Protein 9NLG (pdb70)

Radius of gyration: 33.98 Å; Cα contacts (8 Å, |Δi|>4): 3173; chains: 4; bounding box: 77×102×85 Å

Secondary structure (DSSP, 8-state):
----HHHHHHHHHHTTTB-TTT--BSSEETTTTEE----EEEESS-SSTTSTT--TT--HHHHTT-GGGEEEE-HHHHHHHHH-TTTS-HHHHHHHHHHHHHHHHHHHHSPP--B-EEEEEE---SSS-----HHHHHHHHHHTT-B-SSS-EEEEPPPPBTTBS-HHHHHHHHHIIIIIHHHHHHTTHHHH-SS--EEEEEES-HHHHHHHHHHHTT-TTEEE---BTTTBTS-S-TTPPPPP-EEEPPPSSSSPEEEEEESSS---HHHHHHHSTT-EEEEEE-SS--TT---SHHHHHHHHHHHHHHHHHHHHH-SSPEEEEEE--HHHHHHHHHHTTTT--S-EEEEEE-GGGTT-EEEEEEE--/-------HHHHHHHHHHHTTB-TTT--BTTHHHHTTS---HHHH-EEEESS-------GGGEEEE-HHHHHTS-B-TTS-BSS--HHHHHHHHHHHHHHHTGGGGGEEEEEEEE-HHHHHHS---HHHHHHHHHHTT-EE-SPPEEEEPPPP-TT-S-HHHHHHHHHHHHHHTHHHHH--BTTTTBPPEEEEEEES-HHHHHHHHHHH-SSSSEEE---BTTTBTS-S-TTPPPPP-EEEPPPSSSSPEEEEEESSS---HHHHHHHSTT-EEEEEE-SS--TT---SHHHHHHHHHHHHHHHHHHHHH-SSPEEEEEE--HHHHHHHHHHTTSS----EEEEEEEGGGTTEEEEEEEE--/----HHHHHHHHHHTTTB-TTT--BSSB-TTT--B----EEEESS-SSTTSTT--TT--HHHHTT-GGGEEEE-HHHHHHHHH-TTTS-HHHHHHHHHHHHHHHHHHHTSPP--BEEEEEEE---SSS-----HHHHHHHHHHTT-B-SSS-EEEEPPPPBTTBS-HHHHHHHHHIIIIIHHHHHHTTHHHH-SS-EEEEEEES-HHHHHHHHHHHTT-SSEEE---BTTTBTS-S-TTPPPPP-EEEPPPSSSSPEEEEEESSSPPPHHHHHHHSTT-EEEEEE-SS--TT---SHHHHHHHHHHHHHHHHHHHTT-SS-EEEEEE--HHHHHHHHHTTTTT----EEEEEE-GGGTT-EEEEEEE--/------HHHHHHHHHHHTTB-TTT--BTTHHHHTTS---HHHH-EEEESS----GGGEEEE-HHHHHTS-B-TTS-BSS--HHHHHHHHHHHHHHHTGGGGGEEEEEEEE-HHHHHH----HHHHHHHHHHTT-EE-SPPEEEEPPPP-TT-S-HHHHHHHHHHHHHHHHHHHT--BTTTTBPPEEEEEEES-HHHHHHHHHHH-SSSSEEE---BTTTBTS-S-TTPPPPP-EEEPPPSSSSPEEEEEESSS---HHHHHHHSTT-EEEEEE-SS--TT---SHHHHHHHHHHHHHHHHHHHHH-SSPEEEEEE--HHHHHHHHHHTTSS----EEEEEEETTTTTEEEEEEEE--

Organism: Pseudomonas syringae pv. actinidiae (NCBI:txid103796)

Nearest PDB structures (foldseek):
  8fmg-assembly3_L  TM=9.880E-01  e=1.841E-75  Pseudomonas syringae
  8fmh-assembly1_D  TM=9.845E-01  e=5.569E-73  Pseudomonas syringae
  8fmg-assembly1_B  TM=9.820E-01  e=1.227E-72  Pseudomonas syringae
  8fmf-assembly1_D  TM=9.871E-01  e=4.396E-72  Pseudomonas syringae
  8fmh-assembly1_B  TM=9.862E-01  e=1.162E-71  Pseudomonas syringae

InterPro domains:
  IPR003615 HNH nuclease [PF13391] (41-105)
  IPR003615 HNH nuclease [cd00085] (30-103)
  IPR040836 SMODS-associated and fused to various effectors [NF033611] (159-389)
  IPR040836 SMODS-associated and fused to various effectors [PF18145] (204-389)

Foldseek 3Di:
DAADPVLVVVQCVLLVQAALPPGHRQQFDPVVTDGDRQWDWAFQEDLALPFQLRDPVDNSVVCNSPSLGIHTHHPVVRVVCRVCSVVCDSVNVSVSRVVSSVLSVLLVPADADEEAAEEEEEEQADPDDDDADLVLLQSQCSNNNYHYPDSHYHHYFDYADPVHCDPVRLVSLCCCQVPVVVVRVVVCCVPQHDQGEYEYEYHYDLVSLLQNLLSCLPRPRYHYFYQAPVPGRHQQAAPDDAFDKDKDFWDDDDFAEEEEEAAQHDDDVVLVCVAGPPYGYMYIYGPDRHSHRRRDVVNLVVLLVVVLVVLVVVVVVDLAEYEYHYPDGSSNSSSNSSCQNPVHQGKYFYWAQGPVPVRHTYTDDIDGD/DAAADDDPVLLVVQCVLLVQAALPPRHRQQVQVVVVHDRPSVQQWGKEFQAADDPDVPSLRIGIHGPVVLVVFDADRNSHGPHHRRVSSNVSSVVSVCVVQCLLLQEEAEEEEEAPVCCVVPNDDVVLLQVQSVVVSRHYDDDHHYYYQDDDDPVALDPVSLVVSLVVLLVVCVQQVPVFDGDPRHRHEYEYEYYYFLVSLLSLLLNPADPGRYHYFAQAPVPGRHAQAPPDDAFDKDKDAFDDDDAAEEEEEAAQHDDDVVLVCVAGPPYGYMYIYGPDRHQRRRRDCVNLVVLLVVVVVVVVVVVVVDLDEYEYHYDDGSSNSSNNSNSQNDPDHRKYFYWFFDVVPVRHTDGRDITGD/DAADPVLVVVQCVLLVQAALPPGHHQQFDVVVTDGDRQKDWAFQEDCDLPFQLRDPPDPCVVCNSPSLGIHIHHPVVRVVCRVCSVVVDSVNVSVSRVVSSVLSVLLVPADADEEAAEEEEEEQADPDDDDADLVLLQSQCSNNNYHYPDSHYHFYQDYADPVHCDPVSLVSLCCSQPPVVVVRVVVCCVVQHPQGAYEYEYHYFLVSLLQNLLSCLPGDNHHYFYQAPVPGRHQQAAPDDAFDWDKDFWDDDDFAEEEEEAAQHRDDPVLVCVAGPPYRYMYIYGPDRHSHRRRDVVNLVVLLVVCLVVLVVVVVVDLDEYEYHYPHGSSNSSSNSSCQNPVHQHKYFYWAQGPVPVRHTYTDDIDGD/DAADDDPVLLVVQCVLLVQAALPPGHRLCVQVVVVHDRPSVQQWGWEFQAPPDPSLRIGIHGPVVLVPFDADPNSHGPDHRRVSSVVSSVVVVCVVQCLLLQEEAEEEEEAPVCCVVPNDDPVVLQVQSVVVSHHYDDDHHYYYQDADDPVGCDPVSLVVRLVVLLVVVVVQQCPFDGDPRHGHEYEYEYYYFLQSLLSLLLNPADPGRYHYFYQAPPPGRHAQAAPDDAFDKDKDFFDDDDFAEEEEEQAQHDDDVVLVCVQGPPYRYMYIYGPDRHQHRRRDRVNLVVLLVVVVVVVVVVVVVDLDEYEYHYPDGSSNSSNNSNSQNDPAFRKYFYWAFDVVVVRHIDTHDITGD

Solvent-accessible surface area: 56129 Å² total; per-residue (Å²): 159,133,23,66,94,53,1,92,42,0,0,34,5,17,0,5,0,17,0,6,7,44,4,50,29,0,32,53,1,48,19,0,13,73,90,11,80,15,12,65,31,2,40,4,15,18,53,54,80,193,22,43,24,28,94,93,115,19,78,12,74,63,57,23,56,51,16,52,13,4,0,0,0,12,7,9,20,34,34,42,1,60,105,1,32,127,2,6,44,37,120,20,1,40,42,26,0,86,41,1,33,70,87,4,107,88,7,4,60,25,111,61,46,26,62,0,1,1,0,2,1,10,0,89,19,30,108,14,33,14,12,0,12,9,14,31,0,9,65,10,1,12,80,55,0,12,9,17,108,20,22,1,3,49,10,56,3,32,53,28,15,68,109,5,41,32,119,24,3,20,52,18,1,73,19,19,2,99,70,53,0,59,62,19,13,138,90,1,32,82,70,27,31,155,74,16,7,0,0,0,0,2,22,7,0,35,0,0,1,0,8,0,0,33,37,0,19,106,60,104,102,52,46,3,1,10,30,11,61,39,44,30,2,139,19,15,58,112,89,20,138,38,42,71,32,85,31,76,86,18,78,151,53,146,18,44,4,0,0,3,0,0,0,9,20,60,4,13,85,64,28,0,48,103,30,21,103,56,16,30,29,0,32,0,15,8,89,88,17,8,47,17,17,3,48,2,39,99,1,0,64,29,0,77,79,17,0,49,102,68,0,49,62,0,37,90,93,15,124,90,45,0,19,0,0,8,25,9,17,28,2,0,0,0,4,0,0,14,6,2,28,90,114,6,96,29,35,0,20,0,15,11,20,24,64,107,55,122,12,108,10,41,98,30,4,115,3,24,115,108,13,84,47,135,11,88,74,128,5,58,93,58,0,5,12,43,0,5,0,11,0,10,56,72,8,58,56,2,2,105,20,27,110,78,71,112,89,14,104,27,60,126,13,16,24,15,0,12,0,42,59,99,43,154,143,125,94,21,60,67,7,0,0,0,16,65,36,15,18,106,161,34,87,25,35,88,76,0,52,2,92,104,85,33,24,37,47,0,90,3,2,16,34,8,3,115,9,10,0,16,31,20,28,18,6,44,0,4,2,0,0,1,0,15,99,103,53,53,112,111,46,71,1,58,35,72,42,0,4,25,4,0,4,22,58,19,5,31,3,54,46,137,9,11,69,40,33,17,64,83,65,41,156,209,28,75,51,120,85,21,12,86,81,8,20,21,61,4,22,22,50,3,12,50,5,78,34,17,52,5,28,30,31,3,20,21,5,2,0,0,0,0,2,25,7,40,28,0,1,0,0,9,0,0,15,1,3,0,8,6,8,48,19,35,1,1,10,50,14,175,139,67,86,3,95,28,26,55,121,92,20,129,32,41,72,26,85,28,83,89,14,83,144,50,151,25,42,4,0,0,2,0,0,0,12,36,102,6,64,95,175,39,0,50,79,32,22,104,55,17,27,34,0,36,1,16,8,81,145,47,42,138,43,16,4,49,4,36,103,1,1,18,25,0,4,36,19,1,8,24,62,4,7,67,1,20,28,95,15,89,82,42,0,17,0,0,10,23,11,17,26,2,0,0,0,2,0,0,0,3,20,10,25,20,48,19,19,18,1,20,0,12,28,84,54,165,164,67,139,68,109,14,64,92,26,7,95,8,34,62,146,138,26,66,78,56,1,82,30,0,0,28,3,16,0,4,0,13,0,6,7,46,4,49,23,0,45,54,1,51,18,0,11,80,96,14,80,12,13,66,29,1,40,4,15,18,53,56,77,200,23,44,24,26,105,97,119,22,83,10,135,66,66,23,61,47,20,51,15,5,0,0,0,12,9,8,18,35,33,41,2,62,108,3,33,129,3,6,43,38,120,20,1,40,42,26,0,87,45,1,29,76,83,3,94,90,11,2,55,24,110,58,42,30,60,0,2,2,0,2,1,11,1,93,10,30,92,13,91,14,17,0,12,9,12,26,1,11,45,10,1,10,78,50,0,11,5,11,93,36,33,2,2,47,1,54,1,32,40,29,14,69,110,8,44,33,122,23,4,22,43,20,1,73,19,12,2,107,74,68,0,82,71,30,18,98,62,1,34,77,59,26,32,149,62,18,7,0,0,0,0,2,23,7,0,35,0,0,1,0,10,0,0,34,45,2,14,93,65,63,114,48,42,5,0,9,30,11,61,37,44,30,3,140,20,14,63,108,99,18,144,33,40,74,25,87,37,81,87,22,74,156,47,153,21,45,5,0,0,3,0,0,0,9,20,59,4,14,84,74,31,0,50,84,26,23,105,56,15,26,25,0,30,0,16,9,91,90,21,10,44,15,17,4,48,1,38,101,1,1,94,22,0,56,87,14,0,47,94,63,0,55,83,0,37,90,96,22,128,80,49,0,19,0,0,9,25,10,17,28,2,0,0,0,7,0,0,2,0,2,38,64,98,7,117,26,34,0,21,0,13,9,22,26,106,87,52,118,13,108,9,42,95,33,7,119,6,19,126,46,186,44,126,34,99,93,83,26,34,69,57,0,3,9,42,0,4,0,6,0,14,62,67,7,67,46,2,2,99,20,30,109,77,71,111,90,13,102,25,49,125,14,7,23,10,0,6,0,44,59,96,104,81,37,46,68,4,0,0,0,19,62,31,21,12,100,153,31,104,65,43,92,97,0,47,2,96,106,91,20,31,42,78,1,89,3,2,16,36,6,2,114,10,10,0,21,33,16,30,19,7,47,1,2,4,0,0,1,0,13,140,113,54,53,114,91,65,82,2,56,38,71,50,0,6,25,4,0,4,25,55,22,6,36,4,52,47,142,16,14,68,38,45,34,69,91,63,47,149,159,26,68,40,120,62,21,12,85,82,12,28,54,70,8,52,25,72,9,30,22,35,31,52,29,65,7,26,31,30,3,22,25,6,2,10,0,0,0,2,26,6,38,31,0,0,0,0,11,0,0,16,3,9,0,9,6,23,52,21,36,2,1,10,55,13,174,132,65,90,4,98,29,26,55,124,92,21,124,28,41,75,31,92,42,64,87,20,80,145,46,155,23,44,4,0,0,0,0,0,0,12,40,104,6,69,61,178,35,0,46,71,31,22,104,56,16,29,17,0,30,1,14,8,81,143,44,41,127,42,16,4,50,5,33,108,1,1,19,22,0,6,35,19,1,8,26,58,3,7,82,1,20,26,88,14,94,85,39,0,18,0,0,11,24,10,17,25,2,0,0,0,1,0,0,0,3,19,12,30,25,50,40,18,30,1,22,0,15,33,57,60,164,168,67,155,59,110,15,70,97,28,7,102,6,33,76

B-factor: mean 25.58, std 12.25, range [8.74, 202.51]

Sequence (1456 aa):
FNTNDETKRIVWTQTAGHCELCGTDLTFDYRAGKPMKWGEVAAILPASPKGPRGRADHDAEAHTNDTANLMLLCPGCHDDKIDRDADGYPENDLSGLHQAYLERIRLAATTPDGGRAIPLIVQSQHFQTINDIPVRDLLTAMSAEGLTAFDQGIKIAFAAPGPRGRDTTYWQNVKDSVQYELEQQLKRRGGTYGDSPALAVVGLADIPALMMLGQSIGDRSKRLIFSFHREHLLRWPDQSAEPPSFLFTPPPNGDGPLALVLSISAQVPVRDVTDALPGARIAELSIPEPSYAMVQNRRVIHAFRDALQIRLSQLEALTPDPIHVFAAIPAALAIEFGALLTTQHQHTYLIFDRDKENQDRFTQTLQLGPSGRFNTNDETKRIVWTQTAGHCELCGTDLTFDYRAGKPMKWGEVAAILPASPKGPRNDTANLMLLCPGCHDKIDRDADGYPENDLSGLHQAYLERIRLAATTPDGGRAIPLIVQSQHFQTINDIPVVRDLLTAMSAEGLTAFDQGIKIAFAAPGPRGRDTTYWQNVKDSSVQYELEQQLKRRGGTYGDSPALAVVGLADIPALMMLGQSIGDRSKRLLIFSFHREHLLRWPDQSAEPPSFLFTPPPNGDGPLALVLSISAQVPVRDVTDALPGARIAELSIPEPSYAMVQNRRVIHAFRDALQIRLSQLEALTPDPIHVFAAIPAALAIEFGALLTTQHQHTYLIFDRDKENQDRFTQTLQLGPFNTNDETKRIVWTQTAGHCELCGTDLTFDYRAGKPMKWGEVAAILPASPKGPRGRADHDAEAHTNDTANLMLLCPGCHDDKIDRDADGYPENDLSGLHQAYLERIRLAATTPDGGRAIPLIVQSQHFQTINDIPVRDLLTAMSAEGLTAFDQGIKIAFAAPGPRGRDTTYWQNVKDSVQYELEQQLKRRGGTYGDSPALAVVGLADIPALMMLGQSIGDRSKRLIFSFHREHLLRWPDQSSAEPPSFLFTPPPNGDGPLALVLSISAQVPVRDVTDALPGARIAELSIPEPSYAMVQNRRVIHAFRDALQIRLSQLEALTPDPIHVFAAIPAALAIEFGALLTTQHQHTYLIFDRDKENQDRFTQTLQLGPGRFNTNDETKRIVWTQTAGHCELCGTDLTFDYRAGKPMKWGEVAAILPASPKNDTANLMLLCPGCHDKIDRDADGYPENDLSGLHQAYLERIRLAATTPDGGRAIPLIVQSQHFQTINDIPVRDLLTAMSAEGLTAFDQGIKIAFAAPGPRGRDTTYWQNVKDSVQYELEQQLKRRGGTYGDSPALAVVGLADIPALMMLGQSIGDRSKRLLIFSFHREHLLRWPDQSAEPPSFLFTPPPNGDGPLALVLSISAQVPVRDVTDALPGARIAELSIPEPSYAMVQNRRVIHAFRDALQIRLSQLEALTPDPIHVFAAIPAALLAIEFGALLTTQHQHTYLIFDRDKENQDRFTQTLQLGP

Structure (mmCIF, N/CA/C/O backbone):
data_9NLG
#
_entry.id   9NLG
#
_cell.length_a   70.564
_cell.length_b   77.833
_cell.length_c   80.989
_cell.angle_alpha   63.400
_cell.angle_beta   80.840
_cell.angle_gamma   79.170
#
_symmetry.space_group_name_H-M   'P 1'
#
loop_
_entity.id
_entity.type
_entity.pdbx_description
1 polymer 'HNH endonuclease'
2 non-polymer 'ZINC ION'
3 non-polymer "3'2'-cGAMP"
4 non-polymer GLYCEROL
5 water water
#
loop_
_atom_site.group_PDB
_atom_site.id
_atom_site.type_symbol
_atom_site.label_atom_id
_atom_site.label_alt_id
_atom_site.label_comp_id
_atom_site.label_asym_id
_atom_site.label_entity_id
_atom_site.label_seq_id
_atom_site.pdbx_PDB_ins_code
_atom_site.Cartn_x
_atom_site.Cartn_y
_atom_site.Cartn_z
_atom_site.occupancy
_atom_site.B_iso_or_equiv
_atom_site.auth_seq_id
_atom_site.auth_comp_id
_atom_site.auth_asym_id
_atom_site.auth_atom_id
_atom_site.pdbx_PDB_model_num
ATOM 1 N N . PHE A 1 14 ? -36.63431 14.71411 51.42668 1.000 60.84796 14 PHE A N 1
ATOM 2 C CA . PHE A 1 14 ? -36.85476 15.32313 50.11992 1.000 66.34703 14 PHE A CA 1
ATOM 3 C C . PHE A 1 14 ? -36.28070 14.44099 49.01855 1.000 66.88725 14 PHE A C 1
ATOM 4 O O . PHE A 1 14 ? -35.55459 14.91363 48.14290 1.000 64.50077 14 PHE A O 1
ATOM 20 N N . ASN A 1 15 ? -36.61479 13.15576 49.06994 1.000 64.98927 15 ASN A N 1
ATOM 21 C CA . ASN A 1 15 ? -36.11992 12.16880 48.12142 1.000 64.62372 15 ASN A CA 1
ATOM 22 C C . ASN A 1 15 ? -37.26727 11.67242 47.25341 1.000 53.84752 15 ASN A C 1
ATOM 23 O O . ASN A 1 15 ? -38.29901 11.22698 47.76839 1.000 50.20667 15 ASN A O 1
ATOM 34 N N . THR A 1 16 ? -37.08614 11.76541 45.93996 1.000 50.09260 16 THR A N 1
ATOM 35 C CA . THR A 1 16 ? -38.07642 11.25637 45.00097 1.000 37.74695 16 THR A CA 1
ATOM 36 C C . THR A 1 16 ? -38.27462 9.76344 45.22012 1.000 26.39199 16 THR A C 1
ATOM 37 O O . THR A 1 16 ? -37.30915 8.99632 45.23395 1.000 31.95589 16 THR A O 1
ATOM 48 N N . ASN A 1 17 ? -39.52825 9.35016 45.38790 1.000 28.64282 17 ASN A N 1
ATOM 49 C CA . ASN A 1 17 ? -39.80878 7.94889 45.66488 1.000 24.18231 17 ASN A CA 1
ATOM 50 C C . ASN A 1 17 ? -39.73193 7.10733 44.39066 1.000 27.77517 17 ASN A C 1
ATOM 51 O O . ASN A 1 17 ? -39.66063 7.61619 43.26516 1.000 22.93905 17 ASN A O 1
ATOM 62 N N . ASP A 1 18 ? -39.75924 5.78850 44.59349 1.000 23.55266 18 ASP A N 1
ATOM 63 C CA . ASP A 1 18 ? -39.53103 4.84963 43.50383 1.000 27.82115 18 ASP A CA 1
ATOM 64 C C . ASP A 1 18 ? -40.65403 4.89725 42.47784 1.000 24.53090 18 ASP A C 1
ATOM 65 O O . ASP A 1 18 ? -40.41136 4.74898 41.27254 1.000 22.63765 18 ASP A O 1
ATOM 74 N N . GLU A 1 19 ? -41.89039 5.08060 42.93622 1.000 18.94965 19 GLU A N 1
ATOM 75 C CA . GLU A 1 19 ? -43.01549 5.15667 42.01188 1.000 19.84793 19 GLU A CA 1
ATOM 76 C C . GLU A 1 19 ? -42.82696 6.31472 41.04214 1.000 19.17697 19 GLU A C 1
ATOM 77 O O . GLU A 1 19 ? -43.04483 6.17592 39.82957 1.000 18.21883 19 GLU A O 1
ATOM 89 N N . THR A 1 20 ? -42.43197 7.47278 41.56875 1.000 17.04423 20 THR A N 1
ATOM 90 C CA . THR A 1 20 ? -42.24651 8.65565 40.73314 1.000 19.25687 20 THR A CA 1
ATOM 91 C C . THR A 1 20 ? -41.06963 8.47176 39.78345 1.000 19.09089 20 THR A C 1
ATOM 92 O O . THR A 1 20 ? -41.15160 8.84654 38.60863 1.000 16.36429 20 THR A O 1
ATOM 103 N N . LYS A 1 21 ? -39.97424 7.88419 40.26312 1.000 18.50326 21 LYS A N 1
ATOM 104 C CA . LYS A 1 21 ? -38.86284 7.60741 39.36277 1.000 18.55164 21 LYS A CA 1
ATOM 105 C C . LYS A 1 21 ? -39.30839 6.70828 38.21519 1.000 18.07704 21 LYS A C 1
ATOM 106 O O . LYS A 1 21 ? -38.90869 6.91277 37.06267 1.000 18.34195 21 LYS A O 1
ATOM 125 N N . ARG A 1 22 ? -40.15033 5.71509 38.50444 1.000 16.93875 22 ARG A N 1
ATOM 126 C CA . ARG A 1 22 ? -40.62376 4.82920 37.44686 1.000 15.68261 22 ARG A CA 1
ATOM 127 C C . ARG A 1 22 ? -41.50707 5.57228 36.45124 1.000 15.85753 22 ARG A C 1
ATOM 128 O O . ARG A 1 22 ? -41.47132 5.27904 35.24377 1.000 16.98245 22 ARG A O 1
ATOM 149 N N . ILE A 1 23 ? -42.31887 6.51908 36.93571 1.000 15.81390 23 ILE A N 1
ATOM 150 C CA . ILE A 1 23 ? -43.13205 7.33503 36.03785 1.000 13.96417 23 ILE A CA 1
ATOM 151 C C . ILE A 1 23 ? -42.23951 8.18147 35.13924 1.000 17.59476 23 ILE A C 1
ATOM 152 O O . ILE A 1 23 ? -42.49094 8.31635 33.93637 1.000 17.59226 23 ILE A O 1
ATOM 168 N N . VAL A 1 24 ? -41.17951 8.75290 35.70755 1.000 14.81050 24 VAL A N 1
ATOM 169 C CA . VAL A 1 24 ? -40.25670 9.57287 34.92553 1.000 16.36980 24 VAL A CA 1
ATOM 170 C C . VAL A 1 24 ? -39.62545 8.74388 33.81098 1.000 13.64634 24 VAL A C 1
ATOM 171 O O . VAL A 1 24 ? -39.56299 9.16808 32.65236 1.000 14.70788 24 VAL A O 1
ATOM 184 N N . TRP A 1 25 ? -39.14605 7.54639 34.14697 1.000 15.23830 25 TRP A N 1
ATOM 185 C CA . TRP A 1 25 ? -38.60327 6.66042 33.12281 1.000 14.39187 25 TRP A CA 1
ATOM 186 C C . TRP A 1 25 ? -39.64805 6.32997 32.06594 1.000 17.13246 25 TRP A C 1
ATOM 187 O O . TRP A 1 25 ? -39.33820 6.27379 30.87325 1.000 15.84348 25 TRP A O 1
ATOM 208 N N . THR A 1 26 ? -40.88886 6.09224 32.48943 1.000 13.44279 26 THR A N 1
ATOM 209 C CA . THR A 1 26 ? -41.94373 5.73206 31.54923 1.000 13.97401 26 THR A CA 1
ATOM 210 C C . THR A 1 26 ? -42.28069 6.88055 30.60899 1.000 13.87464 26 THR A C 1
ATOM 211 O O . THR A 1 26 ? -42.29280 6.70263 29.38339 1.000 16.40600 26 THR A O 1
ATOM 222 N N . GLN A 1 27 ? -42.56565 8.06625 31.15641 1.000 12.77025 27 GLN A N 1
ATOM 223 C CA . GLN A 1 27 ? -43.06324 9.16450 30.33622 1.000 13.83086 27 GLN A CA 1
ATOM 224 C C . GLN A 1 27 ? -42.01885 9.69248 29.36539 1.000 16.15053 27 GLN A C 1
ATOM 225 O O . GLN A 1 27 ? -42.37985 10.37218 28.39331 1.000 16.88744 27 GLN A O 1
ATOM 239 N N . THR A 1 28 ? -40.74092 9.40307 29.60378 1.000 13.34696 28 THR A N 1
ATOM 240 C CA . THR A 1 28 ? -39.66961 9.80938 28.71183 1.000 11.86704 28 THR A CA 1
ATOM 241 C C . THR A 1 28 ? -39.23489 8.69888 27.76323 1.000 15.63457 28 THR A C 1
ATOM 242 O O . THR A 1 28 ? -38.31142 8.91446 26.96910 1.000 15.24964 28 THR A O 1
ATOM 253 N N . ALA A 1 29 ? -39.82853 7.50728 27.86369 1.000 13.15818 29 ALA A N 1
ATOM 254 C CA . ALA A 1 29 ? -39.42654 6.33831 27.07815 1.000 12.16050 29 ALA A CA 1
ATOM 255 C C . ALA A 1 29 ? -37.95950 5.99965 27.31735 1.000 12.77565 29 ALA A C 1
ATOM 256 O O . ALA A 1 29 ? -37.29563 5.40593 26.46140 1.000 14.50269 29 ALA A O 1
ATOM 263 N N . GLY A 1 30 ? -37.43847 6.38401 28.48015 1.000 13.62931 30 GLY A N 1
ATOM 264 C CA . GLY A 1 30 ? -36.09280 5.99545 28.86262 1.000 13.07345 30 GLY A CA 1
ATOM 265 C C . GLY A 1 30 ? -34.97305 6.61899 28.05808 1.000 15.38672 30 GLY A C 1
ATOM 266 O O . GLY A 1 30 ? -33.89810 6.01893 27.93446 1.000 15.46770 30 GLY A O 1
ATOM 270 N N . HIS A 1 31 ? -35.18854 7.81013 27.50896 1.000 13.20801 31 HIS A N 1
ATOM 271 C CA . HIS A 1 31 ? -34.15516 8.55418 26.81146 1.000 12.57452 31 HIS A CA 1
ATOM 272 C C . HIS A 1 31 ? -33.86221 9.85324 27.54512 1.000 14.30921 31 HIS A C 1
ATOM 273 O O . HIS A 1 31 ? -34.72470 10.41139 28.22440 1.000 13.18218 31 HIS A O 1
ATOM 287 N N . CYS A 1 32 ? -32.63619 10.34981 27.37737 1.000 13.53662 32 CYS A N 1
ATOM 288 C CA . CYS A 1 32 ? -32.25867 11.61925 27.97447 1.000 13.88910 32 CYS A CA 1
ATOM 289 C C . CYS A 1 32 ? -33.02083 12.75585 27.30935 1.000 14.13421 32 CYS A C 1
ATOM 290 O O . CYS A 1 32 ? -32.97819 12.91400 26.08140 1.000 13.17404 32 CYS A O 1
ATOM 297 N N . GLU A 1 33 ? -33.68975 13.56527 28.12538 1.000 13.68565 33 GLU A N 1
ATOM 298 C CA . GLU A 1 33 ? -34.53183 14.62123 27.58392 1.000 10.26262 33 GLU A CA 1
ATOM 299 C C . GLU A 1 33 ? -33.72344 15.72726 26.91985 1.000 12.33197 33 GLU A C 1
ATOM 300 O O . GLU A 1 33 ? -34.27846 16.48124 26.11297 1.000 14.99300 33 GLU A O 1
ATOM 312 N N . LEU A 1 34 ? -32.43111 15.83703 27.22551 1.000 12.06846 34 LEU A N 1
ATOM 313 C CA . LEU A 1 34 ? -31.62554 16.92315 26.67752 1.000 13.39080 34 LEU A CA 1
ATOM 314 C C . LEU A 1 34 ? -30.72942 16.50610 25.51492 1.000 17.07869 34 LEU A C 1
ATOM 315 O O . LEU A 1 34 ? -30.37721 17.36977 24.70093 1.000 17.08996 34 LEU A O 1
ATOM 331 N N . CYS A 1 35 ? -30.35913 15.23097 25.40145 1.000 14.71610 35 CYS A N 1
ATOM 332 C CA . CYS A 1 35 ? -29.55881 14.80646 24.25587 1.000 12.90987 35 CYS A CA 1
ATOM 333 C C . CYS A 1 35 ? -30.12990 13.63413 23.47257 1.000 15.62156 35 CYS A C 1
ATOM 334 O O . CYS A 1 35 ? -29.59818 13.32787 22.39953 1.000 16.44163 35 CYS A O 1
ATOM 341 N N . GLY A 1 36 ? -31.20426 12.99838 23.93420 1.000 12.12089 36 GLY A N 1
ATOM 342 C CA . GLY A 1 36 ? -31.84682 11.94742 23.17695 1.000 15.44654 36 GLY A CA 1
ATOM 343 C C . GLY A 1 36 ? -31.20649 10.57458 23.25994 1.000 14.97450 36 GLY A C 1
ATOM 344 O O . GLY A 1 36 ? -31.70567 9.64236 22.61669 1.000 16.24255 36 GLY A O 1
ATOM 348 N N . THR A 1 37 ? -30.14521 10.39839 24.03566 1.000 13.17233 37 THR A N 1
ATOM 349 C CA . THR A 1 37 ? -29.49033 9.09894 24.08835 1.000 13.96667 37 THR A CA 1
ATOM 350 C C . THR A 1 37 ? -30.35873 8.09269 24.84291 1.000 15.44588 37 THR A C 1
ATOM 351 O O . THR A 1 37 ? -31.13705 8.45078 25.73019 1.000 15.86812 37 THR A O 1
ATOM 362 N N . ASP A 1 38 ? -30.23900 6.82284 24.44495 1.000 14.97622 38 ASP A N 1
ATOM 363 C CA . ASP A 1 38 ? -30.99928 5.72246 25.03323 1.000 13.66045 38 ASP A CA 1
ATOM 364 C C . ASP A 1 38 ? -30.36654 5.33370 26.35975 1.000 16.66762 38 ASP A C 1
ATOM 365 O O . ASP A 1 38 ? -29.21185 4.89512 26.39957 1.000 18.71481 38 ASP A O 1
ATOM 374 N N . LEU A 1 39 ? -31.10881 5.50003 27.45147 1.000 14.66611 39 LEU A N 1
ATOM 375 C CA . LEU A 1 39 ? -30.58999 5.24676 28.78869 1.000 12.18435 39 LEU A CA 1
ATOM 376 C C . LEU A 1 39 ? -30.96241 3.87085 29.31940 1.000 13.63694 39 LEU A C 1
ATOM 377 O O . LEU A 1 39 ? -30.78257 3.61100 30.51593 1.000 15.30026 39 LEU A O 1
ATOM 393 N N . THR A 1 40 ? -31.46844 2.98330 28.45920 1.000 14.70717 40 THR A N 1
ATOM 394 C CA . THR A 1 40 ? -31.90011 1.65610 28.86641 1.000 15.15857 40 THR A CA 1
ATOM 395 C C . THR A 1 40 ? -30.91783 0.56389 28.46703 1.000 18.08820 40 THR A C 1
ATOM 396 O O . THR A 1 40 ? -31.13360 -0.59846 28.81556 1.000 18.22667 40 THR A O 1
ATOM 407 N N . PHE A 1 41 ? -29.85254 0.90492 27.74793 1.000 13.75784 41 PHE A N 1
ATOM 408 C CA . PHE A 1 41 ? -28.95217 -0.08868 27.18388 1.000 15.85325 41 PHE A CA 1
ATOM 409 C C . PHE A 1 41 ? -27.58747 0.55164 27.00534 1.000 15.00022 41 PHE A C 1
ATOM 410 O O . PHE A 1 41 ? -27.48485 1.74550 26.71862 1.000 15.21899 41 PHE A O 1
ATOM 427 N N . ASP A 1 42 ? -26.54135 -0.24940 27.18774 1.000 17.65947 42 ASP A N 1
ATOM 428 C CA . ASP A 1 42 ? -25.17649 0.15744 26.86497 1.000 15.74767 42 ASP A CA 1
ATOM 429 C C . ASP A 1 42 ? -24.76993 -0.52792 25.56405 1.000 14.34995 42 ASP A C 1
ATOM 430 O O . ASP A 1 42 ? -24.45784 -1.72072 25.54942 1.000 16.21824 42 ASP A O 1
ATOM 439 N N . TYR A 1 43 ? -24.75085 0.23366 24.47131 1.000 15.62341 43 TYR A N 1
ATOM 440 C CA . TYR A 1 43 ? -24.47958 -0.36744 23.17525 1.000 18.43151 43 TYR A CA 1
ATOM 441 C C . TYR A 1 43 ? -23.01367 -0.72763 22.99023 1.000 17.52577 43 TYR A C 1
ATOM 442 O O . TYR A 1 43 ? -22.69692 -1.50379 22.08538 1.000 19.18809 43 TYR A O 1
ATOM 460 N N . ARG A 1 44 ? -22.11613 -0.19450 23.82142 1.000 14.54751 44 ARG A N 1
ATOM 461 C CA . ARG A 1 44 ? -20.69639 -0.48352 23.63370 1.000 15.19363 44 ARG A CA 1
ATOM 462 C C . ARG A 1 44 ? -20.36222 -1.91193 24.05248 1.000 17.31748 44 ARG A C 1
ATOM 463 O O . ARG A 1 44 ? -19.64141 -2.62408 23.34602 1.000 17.19918 44 ARG A O 1
ATOM 484 N N . ALA A 1 45 ? -20.85102 -2.34042 25.21522 1.000 17.38645 45 ALA A N 1
ATOM 485 C CA . ALA A 1 45 ? -20.55216 -3.67055 25.73254 1.000 20.76823 45 ALA A CA 1
ATOM 486 C C . ALA A 1 45 ? -21.74419 -4.61524 25.67736 1.000 21.75703 45 ALA A C 1
ATOM 487 O O . ALA A 1 45 ? -21.56438 -5.82197 25.86752 1.000 22.39162 45 ALA A O 1
ATOM 494 N N . GLY A 1 46 ? -22.94539 -4.11004 25.42486 1.000 18.30373 46 GLY A N 1
ATOM 495 C CA . GLY A 1 46 ? -24.08013 -4.96402 25.13760 1.000 21.82006 46 GLY A CA 1
ATOM 496 C C . GLY A 1 46 ? -24.96044 -5.35000 26.30849 1.000 21.99739 46 GLY A C 1
ATOM 497 O O . GLY A 1 46 ? -25.76350 -6.27535 26.16732 1.000 24.36788 46 GLY A O 1
ATOM 501 N N . LYS A 1 47 ? -24.85095 -4.67097 27.44400 1.000 22.08120 47 LYS A N 1
ATOM 502 C CA . LYS A 1 47 ? -25.69217 -5.07974 28.55865 1.000 23.82965 47 LYS A CA 1
ATOM 503 C C . LYS A 1 47 ? -26.89211 -4.14371 28.70711 1.000 24.93952 47 LYS A C 1
ATOM 504 O O . LYS A 1 47 ? -26.75272 -2.92163 28.59481 1.000 20.43247 47 LYS A O 1
ATOM 523 N N . PRO A 1 48 ? -28.09664 -4.67618 28.93433 1.000 22.62641 48 PRO A N 1
ATOM 524 C CA . PRO A 1 48 ? -29.18528 -3.81391 29.40375 1.000 22.95652 48 PRO A CA 1
ATOM 525 C C . PRO A 1 48 ? -28.78152 -3.17362 30.72079 1.000 20.27643 48 PRO A C 1
ATOM 526 O O . PRO A 1 48 ? -28.31152 -3.84242 31.64296 1.000 24.27272 48 PRO A O 1
ATOM 537 N N . MET A 1 49 ? -28.94252 -1.85970 30.80151 1.000 18.89721 49 MET A N 1
ATOM 538 C CA . MET A 1 49 ? -28.62300 -1.15839 32.03284 1.000 18.55850 49 MET A CA 1
ATOM 539 C C . MET A 1 49 ? -29.37576 0.16107 32.03444 1.000 19.62541 49 MET A C 1
ATOM 540 O O . MET A 1 49 ? -29.47371 0.84412 31.01049 1.000 19.10149 49 MET A O 1
ATOM 554 N N . LYS A 1 50 ? -29.92550 0.48540 33.19189 1.000 18.28501 50 LYS A N 1
ATOM 555 C CA . LYS A 1 50 ? -30.67472 1.71159 33.41178 1.000 17.26129 50 LYS A CA 1
ATOM 556 C C . LYS A 1 50 ? -29.67159 2.73399 33.91907 1.000 19.09119 50 LYS A C 1
ATOM 557 O O . LYS A 1 50 ? -29.44354 2.86381 35.12006 1.000 24.11841 50 LYS A O 1
ATOM 576 N N . TRP A 1 51 ? -29.02490 3.44873 32.99916 1.000 16.93182 51 TRP A N 1
ATOM 577 C CA . TRP A 1 51 ? -27.92251 4.32096 33.36958 1.000 16.41209 51 TRP A CA 1
ATOM 578 C C . TRP A 1 51 ? -28.29849 5.79690 33.34743 1.000 18.71153 51 TRP A C 1
ATOM 579 O O . TRP A 1 51 ? -27.42013 6.65355 33.49019 1.000 17.58414 51 TRP A O 1
ATOM 600 N N . GLY A 1 52 ? -29.58949 6.11463 33.23465 1.000 15.11053 52 GLY A N 1
ATOM 601 C CA . GLY A 1 52 ? -30.05302 7.47792 33.37560 1.000 17.31893 52 GLY A CA 1
ATOM 602 C C . GLY A 1 52 ? -30.23146 7.87997 34.83367 1.000 18.58252 52 GLY A C 1
ATOM 603 O O . GLY A 1 52 ? -30.14406 7.05817 35.75331 1.000 19.65333 52 GLY A O 1
ATOM 607 N N . GLU A 1 53 ? -30.48264 9.17377 35.03673 1.000 15.99178 53 GLU A N 1
ATOM 608 C CA . GLU A 1 53 ? -30.67576 9.74811 36.36109 1.000 15.99218 53 GLU A CA 1
ATOM 609 C C . GLU A 1 53 ? -31.93483 10.60680 36.35835 1.000 18.23740 53 GLU A C 1
ATOM 610 O O . GLU A 1 53 ? -32.19356 11.34418 35.40034 1.000 19.41944 53 GLU A O 1
ATOM 622 N N . VAL A 1 54 ? -32.71618 10.51755 37.42865 1.000 16.13694 54 VAL A N 1
ATOM 623 C CA . VAL A 1 54 ? -33.86229 11.40453 37.60403 1.000 16.19051 54 VAL A CA 1
ATOM 624 C C . VAL A 1 54 ? -33.35343 12.69498 38.23344 1.000 21.20652 54 VAL A C 1
ATOM 625 O O . VAL A 1 54 ? -32.77416 12.68373 39.32526 1.000 21.80030 54 VAL A O 1
ATOM 638 N N . ALA A 1 55 ? -33.53706 13.80476 37.52562 1.000 19.50384 55 ALA A N 1
ATOM 639 C CA . ALA A 1 55 ? -32.92389 15.08119 37.86805 1.000 17.25126 55 ALA A CA 1
ATOM 640 C C . ALA A 1 55 ? -33.98879 16.12123 38.17959 1.000 18.71948 55 ALA A C 1
ATOM 641 O O . ALA A 1 55 ? -34.96345 16.26442 37.43495 1.000 18.22699 55 ALA A O 1
ATOM 648 N N . ALA A 1 56 ? -33.78051 16.86570 39.25608 1.000 19.29295 56 ALA A N 1
ATOM 649 C CA . ALA A 1 56 ? -34.70027 17.91584 39.65501 1.000 18.58227 56 ALA A CA 1
ATOM 650 C C . ALA A 1 56 ? -34.31075 19.23664 39.00447 1.000 16.06439 56 ALA A C 1
ATOM 651 O O . ALA A 1 56 ? -33.14245 19.63858 39.04985 1.000 22.04861 56 ALA A O 1
ATOM 658 N N . ILE A 1 57 ? -35.29596 19.91587 38.41636 1.000 18.77023 57 ILE A N 1
ATOM 659 C CA . ILE A 1 57 ? -35.05586 21.25344 37.88368 1.000 16.73408 57 ILE A CA 1
ATOM 660 C C . ILE A 1 57 ? -34.86285 22.23921 39.02904 1.000 21.96006 57 ILE A C 1
ATOM 661 O O . ILE A 1 57 ? -33.79743 22.85484 39.17729 1.000 19.82281 57 ILE A O 1
ATOM 677 N N . LEU A 1 58 ? -35.88301 22.39434 39.85361 1.000 22.25643 58 LEU A N 1
ATOM 678 C CA . LEU A 1 58 ? -35.76572 23.17686 41.08032 1.000 25.77446 58 LEU A CA 1
ATOM 679 C C . LEU A 1 58 ? -35.21087 22.29663 42.19007 1.000 26.79289 58 LEU A C 1
ATOM 680 O O . LEU A 1 58 ? -35.75890 21.22585 42.45006 1.000 26.64564 58 LEU A O 1
ATOM 696 N N . PRO A 1 59 ? -34.12581 22.70307 42.84621 1.000 31.08800 59 PRO A N 1
ATOM 697 C CA . PRO A 1 59 ? -33.50875 21.84556 43.86442 1.000 30.08151 59 PRO A CA 1
ATOM 698 C C . PRO A 1 59 ? -34.28120 21.88083 45.17700 1.000 38.07864 59 PRO A C 1
ATOM 699 O O . PRO A 1 59 ? -35.08077 22.78051 45.44027 1.000 38.92668 59 PRO A O 1
ATOM 710 N N . ALA A 1 60 ? -34.03097 20.86455 46.00403 1.000 36.65337 60 ALA A N 1
ATOM 711 C CA . ALA A 1 60 ? -34.67377 20.81422 47.31379 1.000 47.30951 60 ALA A CA 1
ATOM 712 C C . ALA A 1 60 ? -34.15241 21.92140 48.22224 1.000 47.61744 60 ALA A C 1
ATOM 713 O O . ALA A 1 60 ? -34.92776 22.55159 48.95020 1.000 59.29725 60 ALA A O 1
ATOM 720 N N . SER A 1 61 ? -32.84550 22.17067 48.19547 1.000 42.86536 61 SER A N 1
ATOM 721 C CA . SER A 1 61 ? -32.25463 23.25879 48.96413 1.000 49.93175 61 SER A CA 1
ATOM 722 C C . SER A 1 61 ? -32.27185 24.54918 48.15326 1.000 52.77507 61 SER A C 1
ATOM 723 O O . SER A 1 61 ? -31.93303 24.53661 46.96483 1.000 46.30852 61 SER A O 1
ATOM 731 N N . PRO A 1 62 ? -32.63926 25.69242 48.74377 1.000 56.46550 62 PRO A N 1
ATOM 732 C CA . PRO A 1 62 ? -32.53853 26.95740 47.99396 1.000 54.53106 62 PRO A CA 1
ATOM 733 C C . PRO A 1 62 ? -31.11026 27.31163 47.61908 1.000 46.22829 62 PRO A C 1
ATOM 734 O O . PRO A 1 62 ? -30.91158 28.25735 46.84467 1.000 48.83159 62 PRO A O 1
ATOM 745 N N . LYS A 1 63 ? -30.11698 26.58867 48.13744 1.000 43.04867 63 LYS A N 1
ATOM 746 C CA . LYS A 1 63 ? -28.72232 26.82234 47.79126 1.000 54.03785 63 LYS A CA 1
ATOM 747 C C . LYS A 1 63 ? -28.24689 25.97434 46.61655 1.000 55.28662 63 LYS A C 1
ATOM 748 O O . LYS A 1 63 ? -27.13234 26.19016 46.13070 1.000 50.74507 63 LYS A O 1
ATOM 767 N N . GLY A 1 64 ? -29.05481 25.01616 46.15355 1.000 45.86693 64 GLY A N 1
ATOM 768 C CA . GLY A 1 64 ? -28.68140 24.21180 45.02747 1.000 41.55962 64 GLY A CA 1
ATOM 769 C C . GLY A 1 64 ? -28.78377 24.98316 43.72325 1.000 28.40304 64 GLY A C 1
ATOM 770 O O . GLY A 1 64 ? -29.18928 26.15111 43.68920 1.000 30.30604 64 GLY A O 1
ATOM 774 N N . PRO A 1 65 ? -28.41161 24.32473 42.62605 1.000 29.90905 65 PRO A N 1
ATOM 775 C CA . PRO A 1 65 ? -28.53419 24.96820 41.31037 1.000 26.88521 65 PRO A CA 1
ATOM 776 C C . PRO A 1 65 ? -29.99576 25.21857 40.96904 1.000 28.01245 65 PRO A C 1
ATOM 777 O O . PRO A 1 65 ? -30.83135 24.31394 41.04122 1.000 29.02742 65 PRO A O 1
ATOM 788 N N . ARG A 1 66 ? -30.29509 26.46577 40.59470 1.000 26.61928 66 ARG A N 1
ATOM 789 C CA . ARG A 1 66 ? -31.63499 26.97822 40.33033 1.000 27.67410 66 ARG A CA 1
ATOM 790 C C . ARG A 1 66 ? -32.43947 27.13844 41.61565 1.000 30.22472 66 ARG A C 1
ATOM 791 O O . ARG A 1 66 ? -33.65395 27.36055 41.55682 1.000 29.09071 66 ARG A O 1
ATOM 812 N N . GLY A 1 67 ? -31.78053 27.06569 42.77014 1.000 32.49782 67 GLY A N 1
ATOM 813 C CA . GLY A 1 67 ? -32.48956 27.18896 44.03202 1.000 41.08121 67 GLY A CA 1
ATOM 814 C C . GLY A 1 67 ? -33.16049 28.54677 44.17650 1.000 43.42703 67 GLY A C 1
ATOM 815 O O . GLY A 1 67 ? -32.62592 29.58217 43.76706 1.000 38.04710 67 GLY A O 1
ATOM 819 N N . ARG A 1 68 ? -34.34983 28.53245 44.77825 1.000 47.16757 68 ARG A N 1
ATOM 820 C CA . ARG A 1 68 ? -35.12087 29.73573 45.04771 1.000 44.62590 68 ARG A CA 1
ATOM 821 C C . ARG A 1 68 ? -35.99940 29.47640 46.26422 1.000 56.71349 68 ARG A C 1
ATOM 822 O O . ARG A 1 68 ? -36.53245 28.37599 46.43205 1.000 52.10244 68 ARG A O 1
ATOM 843 N N . ALA A 1 69 ? -36.14484 30.49859 47.11008 1.000 67.11652 69 ALA A N 1
ATOM 844 C CA . ALA A 1 69 ? -36.89082 30.32595 48.35045 1.000 61.00007 69 ALA A CA 1
ATOM 845 C C . ALA A 1 69 ? -38.35179 29.98683 48.08014 1.000 60.13214 69 ALA A C 1
ATOM 846 O O . ALA A 1 69 ? -38.92478 29.11154 48.74117 1.000 62.26880 69 ALA A O 1
ATOM 853 N N . ASP A 1 70 ? -38.97361 30.65753 47.10803 1.000 60.24166 70 ASP A N 1
ATOM 854 C CA . ASP A 1 70 ? -40.39948 30.45403 46.87108 1.000 57.33818 70 ASP A CA 1
ATOM 855 C C . ASP A 1 70 ? -40.73145 29.01644 46.48841 1.000 63.40658 70 ASP A C 1
ATOM 856 O O . ASP A 1 70 ? -41.90915 28.64016 46.53117 1.000 63.34429 70 ASP A O 1
ATOM 865 N N . HIS A 1 71 ? -39.73741 28.20325 46.14285 1.000 63.32523 71 HIS A N 1
ATOM 866 C CA . HIS A 1 71 ? -39.96920 26.79780 45.84053 1.000 70.08514 71 HIS A CA 1
ATOM 867 C C . HIS A 1 71 ? -40.12852 26.00439 47.13584 1.000 67.94457 71 HIS A C 1
ATOM 868 O O . HIS A 1 71 ? -39.21041 25.95826 47.96316 1.000 64.30379 71 HIS A O 1
ATOM 882 N N . ASP A 1 72 ? -41.29352 25.37728 47.30421 1.000 68.80043 72 ASP A N 1
ATOM 883 C CA . ASP A 1 72 ? -41.59214 24.54005 48.46451 1.000 67.45923 72 ASP A CA 1
ATOM 884 C C . ASP A 1 72 ? -41.17876 23.10634 48.14040 1.000 67.39761 72 ASP A C 1
ATOM 885 O O . ASP A 1 72 ? -41.95340 22.34770 47.54795 1.000 63.10056 72 ASP A O 1
ATOM 894 N N . ALA A 1 73 ? -39.96395 22.73872 48.54679 1.000 67.30125 73 ALA A N 1
ATOM 895 C CA . ALA A 1 73 ? -39.42513 21.41818 48.23249 1.000 68.35186 73 ALA A CA 1
ATOM 896 C C . ALA A 1 73 ? -40.43459 20.31072 48.51965 1.000 65.48581 73 ALA A C 1
ATOM 897 O O . ALA A 1 73 ? -40.69422 19.45621 47.66385 1.000 62.36813 73 ALA A O 1
ATOM 904 N N . GLU A 1 74 ? -41.00170 20.30006 49.72857 1.000 67.15838 74 GLU A N 1
ATOM 905 C CA . GLU A 1 74 ? -41.93555 19.24494 50.11000 1.000 62.00556 74 GLU A CA 1
ATOM 906 C C . GLU A 1 74 ? -42.99289 19.02672 49.03508 1.000 61.05880 74 GLU A C 1
ATOM 907 O O . GLU A 1 74 ? -43.26699 17.88986 48.63348 1.000 63.82084 74 GLU A O 1
ATOM 911 N N . ALA A 1 75 ? -43.58365 20.11504 48.54284 1.000 63.63402 75 ALA A N 1
ATOM 912 C CA . ALA A 1 75 ? -44.69792 20.02864 47.61093 1.000 66.93556 75 ALA A CA 1
ATOM 913 C C . ALA A 1 75 ? -44.30714 19.51718 46.22830 1.000 59.07903 75 ALA A C 1
ATOM 914 O O . ALA A 1 75 ? -45.20176 19.17011 45.45016 1.000 57.55195 75 ALA A O 1
ATOM 921 N N . HIS A 1 76 ? -43.00900 19.44005 45.90092 1.000 55.44689 76 HIS A N 1
ATOM 922 C CA . HIS A 1 76 ? -42.58849 19.09586 44.54551 1.000 55.67120 76 HIS A CA 1
ATOM 923 C C . HIS A 1 76 ? -41.49621 18.03350 44.51501 1.000 47.74569 76 HIS A C 1
ATOM 924 O O . HIS A 1 76 ? -40.85112 17.84348 43.47588 1.000 38.25191 76 HIS A O 1
ATOM 938 N N . THR A 1 77 ? -41.28274 17.32537 45.62303 1.000 48.76322 77 THR A N 1
ATOM 939 C CA . THR A 1 77 ? -40.29988 16.24750 45.62635 1.000 46.51889 77 THR A CA 1
ATOM 940 C C . THR A 1 77 ? -40.65592 15.18165 44.59799 1.000 34.46731 77 THR A C 1
ATOM 941 O O . THR A 1 77 ? -39.77297 14.60621 43.94953 1.000 32.65693 77 THR A O 1
ATOM 952 N N . ASN A 1 78 ? -41.94493 14.90507 44.43647 1.000 30.33642 78 ASN A N 1
ATOM 953 C CA . ASN A 1 78 ? -42.41900 13.86937 43.52932 1.000 30.58001 78 ASN A CA 1
ATOM 954 C C . ASN A 1 78 ? -43.33059 14.45619 42.45946 1.000 24.96472 78 ASN A C 1
ATOM 955 O O . ASN A 1 78 ? -44.28179 13.81204 42.01805 1.000 29.50469 78 ASN A O 1
ATOM 966 N N . ASP A 1 79 ? -43.04232 15.68217 42.04204 1.000 24.74389 79 ASP A N 1
ATOM 967 C CA . ASP A 1 79 ? -43.78986 16.36773 40.99620 1.000 25.75420 79 ASP A CA 1
ATOM 968 C C . ASP A 1 79 ? -43.02171 16.17251 39.69432 1.000 23.66309 79 ASP A C 1
ATOM 969 O O . ASP A 1 79 ? -41.93545 16.73354 39.52291 1.000 20.12389 79 ASP A O 1
ATOM 978 N N . THR A 1 80 ? -43.58101 15.37349 38.78018 1.000 21.36622 80 THR A N 1
ATOM 979 C CA . THR A 1 80 ? -42.85983 15.05597 37.55050 1.000 19.63118 80 THR A CA 1
ATOM 980 C C . THR A 1 80 ? -42.70700 16.26853 36.63703 1.000 23.04196 80 THR A C 1
ATOM 981 O O . THR A 1 80 ? -41.88392 16.23237 35.72153 1.000 19.10180 80 THR A O 1
ATOM 992 N N . ALA A 1 81 ? -43.46417 17.34631 36.86686 1.000 18.52107 81 ALA A N 1
ATOM 993 C CA . ALA A 1 81 ? -43.19789 18.59027 36.14839 1.000 23.90324 81 ALA A CA 1
ATOM 994 C C . ALA A 1 81 ? -41.83417 19.16641 36.50756 1.000 19.17124 81 ALA A C 1
ATOM 995 O O . ALA A 1 81 ? -41.30500 20.00886 35.77076 1.000 21.82424 81 ALA A O 1
ATOM 1002 N N . ASN A 1 82 ? -41.25917 18.73388 37.62284 1.000 18.95376 82 ASN A N 1
ATOM 1003 C CA . ASN A 1 82 ? -39.96827 19.21159 38.07899 1.000 16.24390 82 ASN A CA 1
ATOM 1004 C C . ASN A 1 82 ? -38.85102 18.19454 37.88448 1.000 19.09718 82 ASN A C 1
ATOM 1005 O O . ASN A 1 82 ? -37.71476 18.46656 38.28383 1.000 21.37648 82 ASN A O 1
ATOM 1016 N N . LEU A 1 83 ? -39.13867 17.03277 37.29428 1.000 16.83790 83 LEU A N 1
ATOM 1017 C CA . LEU A 1 83 ? -38.18990 15.92665 37.23916 1.000 14.96969 83 LEU A CA 1
ATOM 1018 C C . LEU A 1 83 ? -37.96777 15.50224 35.79447 1.000 14.05030 83 LEU A C 1
ATOM 1019 O O . LEU A 1 83 ? -38.92205 15.15957 35.08907 1.000 18.51105 83 LEU A O 1
ATOM 1035 N N . MET A 1 84 ? -36.70797 15.51253 35.37153 1.000 15.36835 84 MET A N 1
ATOM 1036 C CA . MET A 1 84 ? -36.29515 15.12269 34.03286 1.000 14.64881 84 MET A CA 1
ATOM 1037 C C . MET A 1 84 ? -35.49532 13.82821 34.10317 1.000 16.17644 84 MET A C 1
ATOM 1038 O O . MET A 1 84 ? -34.78489 13.57070 35.07812 1.000 19.30717 84 MET A O 1
ATOM 1052 N N . LEU A 1 85 ? -35.61186 13.00548 33.06599 1.000 13.87680 85 LEU A N 1
ATOM 1053 C CA . LEU A 1 85 ? -34.69557 11.88514 32.89980 1.000 13.59766 85 LEU A CA 1
ATOM 1054 C C . LEU A 1 85 ? -33.50234 12.38526 32.08674 1.000 15.87272 85 LEU A C 1
ATOM 1055 O O . LEU A 1 85 ? -33.67078 12.84410 30.94927 1.000 14.25501 85 LEU A O 1
ATOM 1071 N N . LEU A 1 86 ? -32.30900 12.29934 32.66658 1.000 14.43200 86 LEU A N 1
ATOM 1072 C CA . LEU A 1 86 ? -31.10718 12.80207 32.02263 1.000 14.00142 86 LEU A CA 1
ATOM 1073 C C . LEU A 1 86 ? -30.00435 11.75972 32.06273 1.000 15.53756 86 LEU A C 1
ATOM 1074 O O . LEU A 1 86 ? -29.94202 10.92051 32.96701 1.000 14.53802 86 LEU A O 1
ATOM 1090 N N . CYS A 1 87 ? -29.11485 11.83144 31.08550 1.000 14.50560 87 CYS A N 1
ATOM 1091 C CA . CYS A 1 87 ? -27.90413 11.04969 31.18573 1.000 15.51883 87 CYS A CA 1
ATOM 1092 C C . CYS A 1 87 ? -26.98762 11.68276 32.22782 1.000 13.73893 87 CYS A C 1
ATOM 1093 O O . CYS A 1 87 ? -27.15164 12.84697 32.59839 1.000 13.76707 87 CYS A O 1
ATOM 1100 N N . PRO A 1 88 ? -26.03984 10.91294 32.75267 1.000 14.28019 88 PRO A N 1
ATOM 1101 C CA . PRO A 1 88 ? -25.16773 11.46195 33.80076 1.000 13.39621 88 PRO A CA 1
ATOM 1102 C C . PRO A 1 88 ? -24.43320 12.71450 33.35761 1.000 14.24841 88 PRO A C 1
ATOM 1103 O O . PRO A 1 88 ? -24.27795 13.65521 34.14653 1.000 14.58236 88 PRO A O 1
ATOM 1114 N N . GLY A 1 89 ? -24.02618 12.77151 32.09148 1.000 15.36052 89 GLY A N 1
ATOM 1115 C CA . GLY A 1 89 ? -23.28835 13.93340 31.61651 1.000 14.35185 89 GLY A CA 1
ATOM 1116 C C . GLY A 1 89 ? -24.14290 15.18459 31.55937 1.000 15.78642 89 GLY A C 1
ATOM 1117 O O . GLY A 1 89 ? -23.74573 16.24659 32.05039 1.000 16.14898 89 GLY A O 1
ATOM 1121 N N . CYS A 1 90 ? -25.33474 15.08292 30.96168 1.000 14.94064 90 CYS A N 1
ATOM 1122 C CA . CYS A 1 90 ? -26.19729 16.25966 30.90317 1.000 15.65111 90 CYS A CA 1
ATOM 1123 C C . CYS A 1 90 ? -26.60538 16.69843 32.30795 1.000 13.56052 90 CYS A C 1
ATOM 1124 O O . CYS A 1 90 ? -26.68354 17.89931 32.58744 1.000 15.37458 90 CYS A O 1
ATOM 1131 N N . HIS A 1 91 ? -26.86818 15.74384 33.20849 1.000 13.86240 91 HIS A N 1
ATOM 1132 C CA . HIS A 1 91 ? -27.18921 16.11422 34.58480 1.000 14.90786 91 HIS A CA 1
ATOM 1133 C C . HIS A 1 91 ? -26.03459 16.87208 35.23419 1.000 15.16100 91 HIS A C 1
ATOM 1134 O O . HIS A 1 91 ? -26.24346 17.87072 35.92899 1.000 17.31926 91 HIS A O 1
ATOM 1148 N N A ASP A 1 92 ? -24.80745 16.40285 35.01984 0.495 15.77250 92 ASP A N 1
ATOM 1149 N N B ASP A 1 92 ? -24.80510 16.39562 35.03501 0.505 15.72964 92 ASP A N 1
ATOM 1150 C CA A ASP A 1 92 ? -23.65445 17.03731 35.64564 0.495 18.89555 92 ASP A CA 1
ATOM 1151 C CA B ASP A 1 92 ? -23.65857 17.05149 35.65148 0.505 18.89074 92 ASP A CA 1
ATOM 1152 C C A ASP A 1 92 ? -23.48496 18.46058 35.13565 0.495 19.14493 92 ASP A C 1
ATOM 1153 C C B ASP A 1 92 ? -23.52014 18.47550 35.14186 0.505 19.13962 92 ASP A C 1
ATOM 1154 O O A ASP A 1 92 ? -23.18728 19.37706 35.90904 0.495 19.33556 92 ASP A O 1
ATOM 1155 O O B ASP A 1 92 ? -23.28070 19.40546 35.91977 0.505 19.27477 92 ASP A O 1
ATOM 1172 N N . LYS A 1 93 ? -23.70454 18.66759 33.83463 1.000 16.18397 93 LYS A N 1
ATOM 1173 C CA . LYS A 1 93 ? -23.57947 20.00209 33.26217 1.000 15.59584 93 LYS A CA 1
ATOM 1174 C C . LYS A 1 93 ? -24.64890 20.95622 33.77979 1.000 17.52401 93 LYS A C 1
ATOM 1175 O O . LYS A 1 93 ? -24.34334 22.11437 34.10052 1.000 17.42095 93 LYS A O 1
ATOM 1194 N N . ILE A 1 94 ? -25.90322 20.51492 33.87093 1.000 16.16193 94 ILE A N 1
ATOM 1195 C CA . ILE A 1 94 ? -26.92959 21.46029 34.28126 1.000 16.85004 94 ILE A CA 1
ATOM 1196 C C . ILE A 1 94 ? -26.74629 21.83604 35.75098 1.000 19.28326 94 ILE A C 1
ATOM 1197 O O . ILE A 1 94 ? -27.11096 22.94202 36.16245 1.000 20.44777 94 ILE A O 1
ATOM 1213 N N . ASP A 1 95 ? -26.19026 20.93503 36.55988 1.000 19.31343 95 ASP A N 1
ATOM 1214 C CA . ASP A 1 95 ? -25.95857 21.24871 37.96575 1.000 20.10002 95 ASP A CA 1
ATOM 1215 C C . ASP A 1 95 ? -24.70099 22.08255 38.17918 1.000 21.43519 95 ASP A C 1
ATOM 1216 O O . ASP A 1 95 ? -24.60678 22.78584 39.19238 1.000 20.47955 95 ASP A O 1
ATOM 1225 N N . ARG A 1 96 ? -23.74951 22.04885 37.24225 1.000 16.13704 96 ARG A N 1
ATOM 1226 C CA . ARG A 1 96 ? -22.56050 22.88795 37.30374 1.000 14.68045 96 ARG A CA 1
ATOM 1227 C C . ARG A 1 96 ? -22.74790 24.26965 36.69372 1.000 19.19724 96 ARG A C 1
ATOM 1228 O O . ARG A 1 96 ? -21.88120 25.13817 36.87727 1.000 21.79485 96 ARG A O 1
ATOM 1249 N N . ASP A 1 97 ? -23.84590 24.51517 35.96052 1.000 17.69460 97 ASP A N 1
ATOM 1250 C CA . ASP A 1 97 ? -24.04579 25.78981 35.26759 1.000 19.51700 97 ASP A CA 1
ATOM 1251 C C . ASP A 1 97 ? -25.51297 2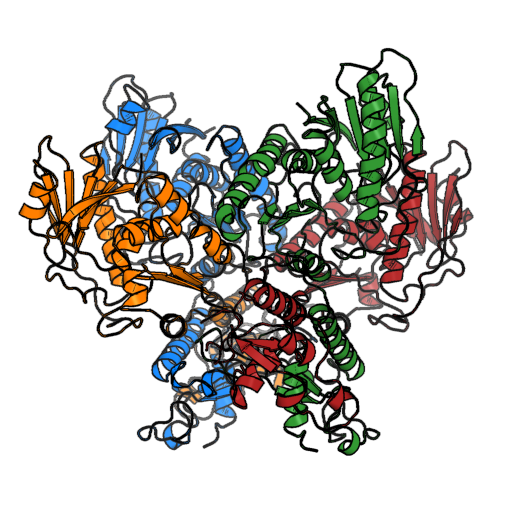6.21130 35.35773 1.000 20.31268 97 ASP A C 1
ATOM 1252 O O . ASP A 1 97 ? -26.26552 26.19322 34.38548 1.000 19.54842 97 ASP A O 1
ATOM 1261 N N . ALA A 1 98 ? -25.92313 26.65370 36.55196 1.000 20.91985 98 ALA A N 1
ATOM 1262 C CA . ALA A 1 98 ? -27.32028 27.01700 36.75518 1.000 23.98175 98 ALA A CA 1
ATOM 1263 C C . ALA A 1 98 ? -27.71760 28.21820 35.90496 1.000 20.24050 98 ALA A C 1
ATOM 1264 O O . ALA A 1 98 ? -28.82217 28.25659 35.35574 1.000 22.16329 98 ALA A O 1
ATOM 1271 N N . ASP A 1 99 ? -26.82882 29.21165 35.77807 1.000 19.06209 99 ASP A N 1
ATOM 1272 C CA . ASP A 1 99 ? -27.14868 30.38240 34.96397 1.000 22.32787 99 ASP A CA 1
ATOM 1273 C C . ASP A 1 99 ? -27.35111 30.00087 33.50195 1.000 19.47390 99 ASP A C 1
ATOM 1274 O O . ASP A 1 99 ? -28.20838 30.56945 32.81263 1.000 18.45756 99 ASP A O 1
ATOM 1283 N N . GLY A 1 100 ? -26.56984 29.03318 33.01346 1.000 17.97066 100 GLY A N 1
ATOM 1284 C CA . GLY A 1 100 ? -26.67206 28.60689 31.63192 1.000 19.09759 100 GLY A CA 1
ATOM 1285 C C . GLY A 1 100 ? -27.80070 27.64281 31.35343 1.000 16.91886 100 GLY A C 1
ATOM 1286 O O . GLY A 1 100 ? -28.15570 27.44158 30.18719 1.000 20.26224 100 GLY A O 1
ATOM 1290 N N . TYR A 1 101 ? -28.36405 27.03006 32.38952 1.000 17.29776 101 TYR A N 1
ATOM 1291 C CA . TYR A 1 101 ? -29.50556 26.12715 32.25918 1.000 16.09038 101 TYR A CA 1
ATOM 1292 C C . TYR A 1 101 ? -30.57322 26.55227 33.25986 1.000 16.70692 101 TYR A C 1
ATOM 1293 O O . TYR A 1 101 ? -30.83508 25.85718 34.24798 1.000 17.57124 101 TYR A O 1
ATOM 1311 N N . PRO A 1 102 ? -31.20170 27.70045 33.03778 1.000 17.68934 102 PRO A N 1
ATOM 1312 C CA . PRO A 1 102 ? -32.14796 28.22130 34.02999 1.000 18.65687 102 PRO A CA 1
ATOM 1313 C C . PRO A 1 102 ? -33.42665 27.40010 34.09194 1.000 21.01328 102 PRO A C 1
ATOM 1314 O O . PRO A 1 102 ? -33.78474 26.66523 33.17165 1.000 18.48281 102 PRO A O 1
ATOM 1325 N N . GLU A 1 103 ? -34.10930 27.53874 35.22709 1.000 20.04455 103 GLU A N 1
ATOM 1326 C CA . GLU A 1 103 ? -35.35351 26.81602 35.47377 1.000 20.30261 103 GLU A CA 1
ATOM 1327 C C . GLU A 1 103 ? -36.33660 26.92997 34.31254 1.000 20.57496 103 GLU A C 1
ATOM 1328 O O . GLU A 1 103 ? -36.88024 25.91929 33.84938 1.000 21.70294 103 GLU A O 1
ATOM 1340 N N . ASN A 1 104 ? -36.60499 28.15306 33.84023 1.000 22.05540 104 ASN A N 1
ATOM 1341 C CA . ASN A 1 104 ? -37.62914 28.32059 32.81123 1.000 25.89189 104 ASN A CA 1
ATOM 1342 C C . ASN A 1 104 ? -37.23115 27.62720 31.51441 1.000 22.29763 104 ASN A C 1
ATOM 1343 O O . ASN A 1 104 ? -38.07488 27.03810 30.82740 1.000 22.85487 104 ASN A O 1
ATOM 1354 N N . ASP A 1 105 ? -35.94861 27.69148 31.16007 1.000 19.59561 105 ASP A N 1
ATOM 1355 C CA . ASP A 1 105 ? -35.49912 27.04581 29.93340 1.000 22.56542 105 ASP A CA 1
ATOM 1356 C C . ASP A 1 105 ? -35.60852 25.52966 30.03182 1.000 16.17530 105 ASP A C 1
ATOM 1357 O O . ASP A 1 105 ? -36.08382 24.87684 29.09523 1.000 17.16345 105 ASP A O 1
ATOM 1366 N N . LEU A 1 106 ? -35.18155 24.95085 31.15571 1.000 16.49668 106 LEU A N 1
ATOM 1367 C CA . LEU A 1 106 ? -35.30400 23.50711 31.32245 1.000 16.22955 106 LEU A CA 1
ATOM 1368 C C . LEU A 1 106 ? -36.76283 23.07585 31.36462 1.000 17.91718 106 LEU A C 1
ATOM 1369 O O . LEU A 1 106 ? -37.13622 22.05896 30.77299 1.000 14.77165 106 LEU A O 1
ATOM 1385 N N . SER A 1 107 ? -37.60390 23.81863 32.08937 1.000 16.40472 107 SER A N 1
ATOM 1386 C CA . SER A 1 107 ? -39.01753 23.46156 32.13062 1.000 17.88128 107 SER A CA 1
ATOM 1387 C C . SER A 1 107 ? -39.62736 23.47297 30.72899 1.000 17.05439 107 SER A C 1
ATOM 1388 O O . SER A 1 107 ? -40.42994 22.59796 30.38649 1.000 15.67402 107 SER A O 1
ATOM 1396 N N . GLY A 1 108 ? -39.25783 24.44974 29.89780 1.000 17.75050 108 GLY A N 1
ATOM 1397 C CA . GLY A 1 108 ? -39.79473 24.48863 28.54943 1.000 19.01904 108 GLY A CA 1
ATOM 1398 C C . GLY A 1 108 ? -39.32347 23.32085 27.70002 1.000 15.77602 108 GLY A C 1
ATOM 1399 O O . GLY A 1 108 ? -40.10179 22.73937 26.94181 1.000 16.64922 108 GLY A O 1
ATOM 1403 N N . LEU A 1 109 ? -38.04625 22.95525 27.82127 1.000 15.11221 109 LEU A N 1
ATOM 1404 C CA . LEU A 1 109 ? -37.53882 21.81106 27.07239 1.000 13.69094 109 LEU A CA 1
ATOM 1405 C C . LEU A 1 109 ? -38.19978 20.51767 27.53371 1.000 15.57480 109 LEU A C 1
ATOM 1406 O O . LEU A 1 109 ? -38.54305 19.65919 26.71386 1.000 15.82047 109 LEU A O 1
ATOM 1422 N N . HIS A 1 110 ? -38.37372 20.38464 28.84613 1.000 15.95392 110 HIS A N 1
ATOM 1423 C CA . HIS A 1 110 ? -39.01376 19.21767 29.44801 1.000 14.52962 110 HIS A CA 1
ATOM 1424 C C . HIS A 1 110 ? -40.43118 19.04587 28.93324 1.000 15.51515 110 HIS A C 1
ATOM 1425 O O . HIS A 1 110 ? -40.81398 17.95677 28.49452 1.000 14.01825 110 HIS A O 1
ATOM 1440 N N . GLN A 1 111 ? -41.22338 20.12110 28.95183 1.000 15.86615 111 GLN A N 1
ATOM 1441 C CA . GLN A 1 111 ? -42.60037 20.00136 28.49127 1.000 16.16688 111 GLN A CA 1
ATOM 1442 C C . GLN A 1 111 ? -42.65490 19.72911 26.99285 1.000 16.70509 111 GLN A C 1
ATOM 1443 O O . GLN A 1 111 ? -43.49312 18.94616 26.53275 1.000 17.14810 111 GLN A O 1
ATOM 1457 N N . ALA A 1 112 ? -41.76543 20.35491 26.21621 1.000 14.94822 112 ALA A N 1
ATOM 1458 C CA . ALA A 1 112 ? -41.73968 20.08168 24.78455 1.000 17.97121 112 ALA A CA 1
ATOM 1459 C C . ALA A 1 112 ? -41.39746 18.62002 24.51745 1.000 15.24321 112 ALA A C 1
ATOM 1460 O O . ALA A 1 112 ? -41.98986 17.98686 23.63782 1.000 15.59671 112 ALA A O 1
ATOM 1467 N N . TYR A 1 113 ? -40.45447 18.06189 25.28681 1.000 15.07697 113 TYR A N 1
ATOM 1468 C CA . TYR A 1 113 ? -40.06689 16.66651 25.10103 1.000 17.68355 113 TYR A CA 1
ATOM 1469 C C . TYR A 1 113 ? -41.23917 15.73302 25.38076 1.000 15.03278 113 TYR A C 1
ATOM 1470 O O . TYR A 1 113 ? -41.55343 14.84693 24.57982 1.000 14.75109 113 TYR A O 1
ATOM 1488 N N . LEU A 1 114 ? -41.89858 15.92003 26.52184 1.000 15.03121 114 LEU A N 1
ATOM 1489 C CA . LEU A 1 114 ? -43.02455 15.06943 26.87719 1.000 16.31760 114 LEU A CA 1
ATOM 1490 C C . LEU A 1 114 ? -44.14640 15.16576 25.85207 1.000 16.86113 114 LEU A C 1
ATOM 1491 O O . LEU A 1 114 ? -44.81930 14.17021 25.56758 1.000 16.54291 114 LEU A O 1
ATOM 1507 N N . GLU A 1 115 ? -44.37508 16.35705 25.29609 1.000 15.18424 115 GLU A N 1
ATOM 1508 C CA . GLU A 1 115 ? -45.46152 16.52168 24.33471 1.000 16.90424 115 GLU A CA 1
ATOM 1509 C C . GLU A 1 115 ? -45.17278 15.78553 23.02896 1.000 15.54249 115 GLU A C 1
ATOM 1510 O O . GLU A 1 115 ? -46.09704 15.26083 22.39375 1.000 17.21554 115 GLU A O 1
ATOM 1522 N N . ARG A 1 116 ? -43.90803 15.71250 22.61940 1.000 16.03425 116 ARG A N 1
ATOM 1523 C CA . ARG A 1 116 ? -43.57842 14.94387 21.42107 1.000 17.28870 116 ARG A CA 1
ATOM 1524 C C . ARG A 1 116 ? -43.86859 13.46584 21.62275 1.000 14.09861 116 ARG A C 1
ATOM 1525 O O . ARG A 1 116 ? -44.34826 12.78986 20.70531 1.000 15.40040 116 ARG A O 1
ATOM 1546 N N . ILE A 1 117 ? -43.56636 12.94477 22.81909 1.000 13.72652 117 ILE A N 1
ATOM 1547 C CA . ILE A 1 117 ? -43.88222 11.55574 23.13779 1.000 14.93822 117 ILE A CA 1
ATOM 1548 C C . ILE A 1 117 ? -45.38696 11.34113 23.09217 1.000 12.50212 117 ILE A C 1
ATOM 1549 O O . ILE A 1 117 ? -45.88010 10.36995 22.50450 1.000 12.88912 117 ILE A O 1
ATOM 1565 N N . ARG A 1 118 ? -46.13986 12.25569 23.71279 1.000 15.98277 118 ARG A N 1
ATOM 1566 C CA . ARG A 1 118 ? -47.58949 12.10844 23.76911 1.000 18.93227 118 ARG A CA 1
ATOM 1567 C C . ARG A 1 118 ? -48.19955 12.07935 22.37103 1.000 16.95793 118 ARG A C 1
ATOM 1568 O O . ARG A 1 118 ? -49.07606 11.25132 22.08965 1.000 17.07589 118 ARG A O 1
ATOM 1589 N N . LEU A 1 119 ? -47.75021 12.97658 21.48042 1.000 17.99169 119 LEU A N 1
ATOM 1590 C CA . LEU A 1 119 ? -48.28953 13.01408 20.11867 1.000 17.17643 119 LEU A CA 1
ATOM 1591 C C . LEU A 1 119 ? -47.94197 11.75288 19.34074 1.000 16.50248 119 LEU A C 1
ATOM 1592 O O . LEU A 1 119 ? -48.76465 11.23734 18.57504 1.000 17.60942 119 LEU A O 1
ATOM 1608 N N . ALA A 1 120 ? -46.72643 11.24061 19.52195 1.000 14.34937 120 ALA A N 1
ATOM 1609 C CA . ALA A 1 120 ? -46.34781 9.98994 18.88301 1.000 16.62128 120 ALA A CA 1
ATOM 1610 C C . ALA A 1 120 ? -47.24507 8.85244 19.35340 1.000 15.16390 120 ALA A C 1
ATOM 1611 O O . ALA A 1 120 ? -47.70088 8.03536 18.54680 1.000 16.65127 120 ALA A O 1
ATOM 1618 N N . ALA A 1 121 ? -47.52706 8.80110 20.65657 1.000 14.85686 121 ALA A N 1
ATOM 1619 C CA . ALA A 1 121 ? -48.31710 7.71828 21.22337 1.000 14.87964 121 ALA A CA 1
ATOM 1620 C C . ALA A 1 121 ? -49.77655 7.77121 20.79540 1.000 16.28488 121 ALA A C 1
ATOM 1621 O O . ALA A 1 121 ? -50.44603 6.73519 20.80742 1.000 19.88086 121 ALA A O 1
ATOM 1628 N N . THR A 1 122 ? -50.27828 8.94538 20.41094 1.000 16.22733 122 THR A N 1
ATOM 1629 C CA . THR A 1 122 ? -51.69105 9.12554 20.10558 1.000 15.73315 122 THR A CA 1
ATOM 1630 C C . THR A 1 122 ? -51.96566 9.24953 18.61567 1.000 19.79311 122 THR A C 1
ATOM 1631 O O . THR A 1 122 ? -53.12053 9.43516 18.22268 1.000 23.06173 122 THR A O 1
ATOM 1642 N N . THR A 1 123 ? -50.94578 9.13448 17.78137 1.000 17.33347 123 THR A N 1
ATOM 1643 C CA . THR A 1 123 ? -51.11692 9.23335 16.33756 1.000 15.36970 123 THR A CA 1
ATOM 1644 C C . THR A 1 123 ? -51.58917 7.90387 15.76859 1.000 16.96271 123 THR A C 1
ATOM 1645 O O . THR A 1 123 ? -50.95133 6.87571 16.00722 1.000 17.39868 123 THR A O 1
ATOM 1656 N N . PRO A 1 124 ? -52.67979 7.87954 15.00161 1.000 20.22019 124 PRO A N 1
ATOM 1657 C CA . PRO A 1 124 ? -53.11149 6.61581 14.38506 1.000 23.41434 124 PRO A CA 1
ATOM 1658 C C . PRO A 1 124 ? -52.10829 6.10801 13.35979 1.000 20.28889 124 PRO A C 1
ATOM 1659 O O . PRO A 1 124 ? -51.46614 6.88832 12.65075 1.000 22.32885 124 PRO A O 1
ATOM 1670 N N . ASP A 1 125 ? -52.00034 4.77830 13.28159 1.000 20.68290 125 ASP A N 1
ATOM 1671 C CA . ASP A 1 125 ? -51.12106 4.12179 12.31670 1.000 18.32113 125 ASP A CA 1
ATOM 1672 C C . ASP A 1 125 ? -51.62123 4.38482 10.90251 1.000 26.18867 125 ASP A C 1
ATOM 1673 O O . ASP A 1 125 ? -52.79471 4.14831 10.59468 1.000 29.10379 125 ASP A O 1
ATOM 1682 N N . GLY A 1 126 ? -50.73184 4.87848 10.04316 1.000 19.00448 126 GLY A N 1
ATOM 1683 C CA . GLY A 1 126 ? -51.07543 5.12326 8.65692 1.000 18.18158 126 GLY A CA 1
ATOM 1684 C C . GLY A 1 126 ? -50.26705 4.31314 7.66463 1.000 21.30461 126 GLY A C 1
ATOM 1685 O O . GLY A 1 126 ? -50.29987 4.59163 6.46383 1.000 25.22898 126 GLY A O 1
ATOM 1689 N N . GLY A 1 127 ? -49.54167 3.31410 8.14068 1.000 18.83822 127 GLY A N 1
ATOM 1690 C CA . GLY A 1 127 ? -48.83531 2.41969 7.25038 1.000 19.08295 127 GLY A CA 1
ATOM 1691 C C . GLY A 1 127 ? -47.39722 2.83011 7.01522 1.000 20.15585 127 GLY A C 1
ATOM 1692 O O . GLY A 1 127 ? -46.87029 3.77219 7.61689 1.000 16.80957 127 GLY A O 1
ATOM 1696 N N . ARG A 1 128 ? -46.75608 2.08927 6.10853 1.000 16.28162 128 ARG A N 1
ATOM 1697 C CA . ARG A 1 128 ? -45.34598 2.25265 5.78746 1.000 17.63459 128 ARG A CA 1
ATOM 1698 C C . ARG A 1 128 ? -45.17316 3.12404 4.54721 1.000 18.83991 128 ARG A C 1
ATOM 1699 O O . ARG A 1 128 ? -46.03615 3.16358 3.66815 1.000 16.85397 128 ARG A O 1
ATOM 1720 N N . ALA A 1 129 ? -44.02983 3.80202 4.47353 1.000 15.75059 129 ALA A N 1
ATOM 1721 C CA . ALA A 1 129 ? -43.62485 4.49231 3.25912 1.000 15.69646 129 ALA A CA 1
ATOM 1722 C C . ALA A 1 129 ? -42.10678 4.56534 3.21235 1.000 13.74382 129 ALA A C 1
ATOM 1723 O O . ALA A 1 129 ? -41.43693 4.58872 4.25072 1.000 14.02876 129 ALA A O 1
ATOM 1730 N N . ILE A 1 130 ? -41.57677 4.60557 1.99310 1.000 13.64310 130 ILE A N 1
ATOM 1731 C CA . ILE A 1 130 ? -40.14861 4.77553 1.75089 1.000 13.11612 130 ILE A CA 1
ATOM 1732 C C . ILE A 1 130 ? -39.83753 6.26478 1.79755 1.000 12.96882 130 ILE A C 1
ATOM 1733 O O . ILE A 1 130 ? -40.36716 7.02089 0.97157 1.000 13.20898 130 ILE A O 1
ATOM 1749 N N . PRO A 1 131 ? -39.00172 6.73045 2.72461 1.000 13.12370 131 PRO A N 1
ATOM 1750 C CA . PRO A 1 131 ? -38.58796 8.13583 2.68190 1.000 12.95430 131 PRO A CA 1
ATOM 1751 C C . PRO A 1 131 ? -37.66676 8.36969 1.49885 1.000 13.89260 131 PRO A C 1
ATOM 1752 O O . PRO A 1 131 ? -36.75293 7.58369 1.24322 1.000 12.93190 131 PRO A O 1
ATOM 1763 N N . LEU A 1 132 ? -37.91132 9.46359 0.76883 1.000 10.44994 132 LEU A N 1
ATOM 1764 C CA . LEU A 1 132 ? -37.11350 9.78860 -0.41106 1.000 11.80711 132 LEU A CA 1
ATOM 1765 C C . LEU A 1 132 ? -36.81448 11.27781 -0.39883 1.000 10.82407 132 LEU A C 1
ATOM 1766 O O . LEU A 1 132 ? -37.73902 12.09269 -0.46385 1.000 12.97069 132 LEU A O 1
ATOM 1782 N N . ILE A 1 133 ? -35.53039 11.62141 -0.31722 1.000 10.45931 133 ILE A N 1
ATOM 1783 C CA . ILE A 1 133 ? -35.05272 12.99679 -0.40756 1.000 10.88024 133 ILE A CA 1
ATOM 1784 C C . ILE A 1 133 ? -34.23112 13.12942 -1.68025 1.000 12.20256 133 ILE A C 1
ATOM 1785 O O . ILE A 1 133 ? -33.31450 12.33531 -1.91862 1.000 12.45834 133 ILE A O 1
ATOM 1801 N N . VAL A 1 134 ? -34.55029 14.13404 -2.49235 1.000 11.11400 134 VAL A N 1
ATOM 1802 C CA . VAL A 1 134 ? -33.79449 14.43133 -3.70266 1.000 11.88324 134 VAL A CA 1
ATOM 1803 C C . VAL A 1 134 ? -33.40452 15.89845 -3.65235 1.000 12.34005 134 VAL A C 1
ATOM 1804 O O . VAL A 1 134 ? -34.27801 16.76836 -3.58105 1.000 11.34626 134 VAL A O 1
ATOM 1817 N N . GLN A 1 135 ? -32.10322 16.18042 -3.70126 1.000 11.41364 135 GLN A N 1
ATOM 1818 C CA . GLN A 1 135 ? -31.63336 17.55237 -3.56237 1.000 10.92236 135 GLN A CA 1
ATOM 1819 C C . GLN A 1 135 ? -30.50988 17.81205 -4.54957 1.000 13.72491 135 GLN A C 1
ATOM 1820 O O . GLN A 1 135 ? -29.73466 16.91584 -4.87723 1.000 12.38009 135 GLN A O 1
ATOM 1834 N N . SER A 1 136 ? -30.43008 19.04924 -5.02693 1.000 12.87057 136 SER A N 1
ATOM 1835 C CA . SER A 1 136 ? -29.38778 19.42411 -5.96319 1.000 9.25725 136 SER A CA 1
ATOM 1836 C C . SER A 1 136 ? -28.24656 20.12706 -5.24254 1.000 14.14612 136 SER A C 1
ATOM 1837 O O . SER A 1 136 ? -28.29257 20.39508 -4.03829 1.000 11.78899 136 SER A O 1
ATOM 1845 N N . GLN A 1 137 ? -27.21989 20.45744 -6.01726 1.000 11.94201 137 GLN A N 1
ATOM 1846 C CA . GLN A 1 137 ? -26.12381 21.29949 -5.56793 1.000 11.44028 137 GLN A CA 1
ATOM 1847 C C . GLN A 1 137 ? -25.92534 22.46228 -6.53067 1.000 15.26467 137 GLN A C 1
ATOM 1848 O O . GLN A 1 137 ? -24.80621 22.94612 -6.70727 1.000 13.88011 137 GLN A O 1
ATOM 1862 N N . HIS A 1 138 ? -26.99393 22.92563 -7.17462 1.000 12.16849 138 HIS A N 1
ATOM 1863 C CA . HIS A 1 138 ? -26.84121 23.99162 -8.15464 1.000 12.97146 138 HIS A CA 1
ATOM 1864 C C . HIS A 1 138 ? -26.95384 25.37728 -7.53672 1.000 12.18637 138 HIS A C 1
ATOM 1865 O O . HIS A 1 138 ? -26.62922 26.36591 -8.20016 1.000 13.45100 138 HIS A O 1
ATOM 1879 N N . PHE A 1 139 ? -27.32644 25.47256 -6.26947 1.000 11.76291 139 PHE A N 1
ATOM 1880 C CA . PHE A 1 139 ? -27.32681 26.74127 -5.57836 1.000 10.50644 139 PHE A CA 1
ATOM 1881 C C . PHE A 1 139 ? -25.90846 27.08682 -5.14781 1.000 12.83492 139 PHE A C 1
ATOM 1882 O O . PHE A 1 139 ? -25.03805 26.21962 -5.05017 1.000 17.05306 139 PHE A O 1
ATOM 1899 N N . GLN A 1 140 ? -25.68576 28.36922 -4.86987 1.000 13.33466 140 GLN A N 1
ATOM 1900 C CA . GLN A 1 140 ? -24.41857 28.82122 -4.30891 1.000 15.37217 140 GLN A CA 1
ATOM 1901 C C . GLN A 1 140 ? -24.45551 28.89181 -2.78641 1.000 16.02404 140 GLN A C 1
ATOM 1902 O O . GLN A 1 140 ? -23.73769 29.69531 -2.17931 1.000 16.25280 140 GLN A O 1
ATOM 1916 N N . THR A 1 141 ? -25.27374 28.04736 -2.15955 1.000 12.40581 141 THR A N 1
ATOM 1917 C CA . THR A 1 141 ? -25.34333 27.89422 -0.71727 1.000 10.96489 141 THR A CA 1
ATOM 1918 C C . THR A 1 141 ? -25.45140 26.40159 -0.44309 1.000 14.62073 141 THR A C 1
ATOM 1919 O O . THR A 1 141 ? -25.75902 25.61195 -1.34415 1.000 14.02250 141 THR A O 1
ATOM 1930 N N . ILE A 1 142 ? -25.20147 26.01145 0.81125 1.000 10.89433 142 ILE A N 1
ATOM 1931 C CA . ILE A 1 142 ? -25.53208 24.65558 1.23362 1.000 11.45844 142 ILE A CA 1
ATOM 1932 C C . ILE A 1 142 ? -27.01205 24.40594 0.97834 1.000 16.38088 142 ILE A C 1
ATOM 1933 O O . ILE A 1 142 ? -27.85957 25.28294 1.19485 1.000 14.18875 142 ILE A O 1
ATOM 1949 N N . ASN A 1 143 ? -27.32685 23.20103 0.50670 1.000 11.01357 143 ASN A N 1
ATOM 1950 C CA . ASN A 1 143 ? -28.70080 22.76172 0.25722 1.000 10.96460 143 ASN A CA 1
ATOM 1951 C C . ASN A 1 143 ? -28.83010 21.37277 0.86758 1.000 13.04889 143 ASN A C 1
ATOM 1952 O O . ASN A 1 143 ? -28.22976 20.42050 0.35849 1.000 13.82055 143 ASN A O 1
ATOM 1963 N N . ASP A 1 144 ? -29.58021 21.24158 1.96221 1.000 10.95433 144 ASP A N 1
ATOM 1964 C CA . ASP A 1 144 ? -29.56968 19.96828 2.69040 1.000 13.05352 144 ASP A CA 1
ATOM 1965 C C . ASP A 1 144 ? -30.86223 19.81413 3.48010 1.000 16.34175 144 ASP A C 1
ATOM 1966 O O . ASP A 1 144 ? -31.09651 20.55969 4.43723 1.000 16.21418 144 ASP A O 1
ATOM 1975 N N . ILE A 1 145 ? -31.66536 18.82918 3.08516 1.000 13.11703 145 ILE A N 1
ATOM 1976 C CA . ILE A 1 145 ? -32.90370 18.48319 3.77424 1.000 13.11910 145 ILE A CA 1
ATOM 1977 C C . ILE A 1 145 ? -32.57346 17.45047 4.85055 1.000 13.06439 145 ILE A C 1
ATOM 1978 O O . ILE A 1 145 ? -32.08532 16.35866 4.51051 1.000 12.56089 145 ILE A O 1
ATOM 1994 N N . PRO A 1 146 ? -32.83896 17.72806 6.12991 1.000 15.22716 146 PRO A N 1
ATOM 1995 C CA . PRO A 1 146 ? -32.54257 16.72919 7.17169 1.000 13.38584 146 PRO A CA 1
ATOM 1996 C C . PRO A 1 146 ? -33.45486 15.51651 7.06710 1.000 11.76191 146 PRO A C 1
ATOM 1997 O O . PRO A 1 146 ? -34.67848 15.63954 6.93126 1.000 13.43940 146 PRO A O 1
ATOM 2008 N N . VAL A 1 147 ? -32.84704 14.33700 7.17758 1.000 10.09364 147 VAL A N 1
ATOM 2009 C CA . VAL A 1 147 ? -33.60467 13.09272 7.20331 1.000 11.93569 147 VAL A CA 1
ATOM 2010 C C . VAL A 1 147 ? -34.57524 13.08004 8.37194 1.000 12.38436 147 VAL A C 1
ATOM 2011 O O . VAL A 1 147 ? -35.73523 12.66996 8.23064 1.000 11.85315 147 VAL A O 1
ATOM 2024 N N . ARG A 1 148 ? -34.12588 13.53319 9.54604 1.000 10.44472 148 ARG A N 1
ATOM 2025 C CA . ARG A 1 148 ? -35.00598 13.50660 10.70939 1.000 12.82886 148 ARG A CA 1
ATOM 2026 C C . ARG A 1 148 ? -36.28595 14.29481 10.45072 1.000 13.61706 148 ARG A C 1
ATOM 2027 O O . ARG A 1 148 ? -37.37242 13.90026 10.88275 1.000 13.23423 148 ARG A O 1
ATOM 2048 N N . ASP A 1 149 ? -36.18537 15.41137 9.74513 1.000 11.87857 149 ASP A N 1
ATOM 2049 C CA . ASP A 1 149 ? -37.37694 16.22984 9.52913 1.000 13.40617 149 ASP A CA 1
ATOM 2050 C C . ASP A 1 149 ? -38.38757 15.54979 8.61205 1.000 12.50697 149 ASP A C 1
ATOM 2051 O O . ASP A 1 149 ? -39.60260 15.65673 8.84556 1.000 12.45124 149 ASP A O 1
ATOM 2060 N N . LEU A 1 150 ? -37.93340 14.84574 7.57161 1.000 11.25656 150 LEU A N 1
ATOM 2061 C CA . LEU A 1 150 ? -38.88165 14.09255 6.75040 1.000 10.50255 150 LEU A CA 1
ATOM 2062 C C . LEU A 1 150 ? -39.54070 12.98184 7.56241 1.000 9.35929 150 LEU A C 1
ATOM 2063 O O . LEU A 1 150 ? -40.75828 12.78731 7.49585 1.000 12.25519 150 LEU A O 1
ATOM 2079 N N . LEU A 1 151 ? -38.74085 12.23639 8.33552 1.000 11.60156 151 LEU A N 1
ATOM 2080 C CA . LEU A 1 151 ? -39.29930 11.16941 9.15798 1.000 13.68725 151 LEU A CA 1
ATOM 2081 C C . LEU A 1 151 ? -40.29537 11.71492 10.17470 1.000 10.41767 151 LEU A C 1
ATOM 2082 O O . LEU A 1 151 ? -41.29925 11.05862 10.48007 1.000 11.09484 151 LEU A O 1
ATOM 2098 N N . THR A 1 152 ? -40.03086 12.90798 10.71996 1.000 11.16958 152 THR A N 1
ATOM 2099 C CA . THR A 1 152 ? -40.95110 13.50872 11.68398 1.000 11.07500 152 THR A CA 1
ATOM 2100 C C . THR A 1 152 ? -42.24993 13.94265 11.01879 1.000 13.89385 152 THR A C 1
ATOM 2101 O O . THR A 1 152 ? -43.32987 13.75663 11.58777 1.000 15.12234 152 THR A O 1
ATOM 2112 N N . ALA A 1 153 ? -42.16681 14.52985 9.82117 1.000 12.35191 153 ALA A N 1
ATOM 2113 C CA . ALA A 1 153 ? -43.38000 14.86167 9.07860 1.000 12.45728 153 ALA A CA 1
ATOM 2114 C C . ALA A 1 153 ? -44.15389 13.60169 8.72194 1.000 12.16702 153 ALA A C 1
ATOM 2115 O O . ALA A 1 153 ? -45.38711 13.57194 8.79597 1.000 13.83008 153 ALA A O 1
ATOM 2122 N N . MET A 1 154 ? -43.44262 12.55103 8.31324 1.000 10.02200 154 MET A N 1
ATOM 2123 C CA . MET A 1 154 ? -44.10230 11.27567 8.06670 1.000 10.67224 154 MET A CA 1
ATOM 2124 C C . MET A 1 154 ? -44.84877 10.80449 9.31280 1.000 13.16720 154 MET A C 1
ATOM 2125 O O . MET A 1 154 ? -46.03338 10.45642 9.24917 1.000 12.28877 154 MET A O 1
ATOM 2139 N N . SER A 1 155 ? -44.16523 10.79372 10.46166 1.000 13.52504 155 SER A N 1
ATOM 2140 C CA . SER A 1 155 ? -44.77409 10.26477 11.68018 1.000 13.92277 155 SER A CA 1
ATOM 2141 C C . SER A 1 155 ? -46.01029 11.05730 12.07430 1.000 13.14277 155 SER A C 1
ATOM 2142 O O . SER A 1 155 ? -46.98771 10.49152 12.58005 1.000 14.01683 155 SER A O 1
ATOM 2150 N N . ALA A 1 156 ? -45.98390 12.36836 11.86079 1.000 13.01320 156 ALA A N 1
ATOM 2151 C CA . ALA A 1 156 ? -47.12405 13.20387 12.21520 1.000 16.30762 156 ALA A CA 1
ATOM 2152 C C . ALA A 1 156 ? -48.36513 12.82259 11.42514 1.000 16.84942 156 ALA A C 1
ATOM 2153 O O . ALA A 1 156 ? -49.48770 13.08199 11.88536 1.000 21.00177 156 ALA A O 1
ATOM 2160 N N . GLU A 1 157 ? -48.17513 12.19540 10.25671 1.000 15.80948 157 GLU A N 1
ATOM 2161 C CA . GLU A 1 157 ? -49.23326 11.67803 9.40417 1.000 17.38377 157 GLU A CA 1
ATOM 2162 C C . GLU A 1 157 ? -49.43845 10.18134 9.56495 1.000 18.37714 157 GLU A C 1
ATOM 2163 O O . GLU A 1 157 ? -50.13344 9.56478 8.74045 1.000 20.08953 157 GLU A O 1
ATOM 2175 N N . GLY A 1 158 ? -48.82107 9.57236 10.57784 1.000 14.71422 158 GLY A N 1
ATOM 2176 C CA . GLY A 1 158 ? -48.95212 8.15261 10.83768 1.000 15.94442 158 GLY A CA 1
ATOM 2177 C C . GLY A 1 158 ? -48.09092 7.24219 10.00132 1.000 15.36537 158 GLY A C 1
ATOM 2178 O O . GLY A 1 158 ? -48.27240 6.01459 10.05325 1.000 20.14004 158 GLY A O 1
ATOM 2182 N N . LEU A 1 159 ? -47.15234 7.78771 9.23062 1.000 13.29279 159 LEU A N 1
ATOM 2183 C CA . LEU A 1 159 ? -46.30103 6.99436 8.35852 1.000 13.51530 159 LEU A CA 1
ATOM 2184 C C . LEU A 1 159 ? -44.99269 6.67449 9.06714 1.000 14.11477 159 LEU A C 1
ATOM 2185 O O . LEU A 1 159 ? -44.38476 7.55809 9.68502 1.000 15.06499 159 LEU A O 1
ATOM 2201 N N . THR A 1 160 ? -44.56554 5.41758 8.97777 1.000 16.10101 160 THR A N 1
ATOM 2202 C CA . THR A 1 160 ? -43.25402 5.00300 9.45882 1.000 13.51909 160 THR A CA 1
ATOM 2203 C C . THR A 1 160 ? -42.52317 4.25450 8.35178 1.000 17.77969 160 THR A C 1
ATOM 2204 O O . THR A 1 160 ? -43.10807 3.83513 7.34667 1.000 19.08332 160 THR A O 1
ATOM 2215 N N . ALA A 1 161 ? -41.21861 4.08302 8.55125 1.000 14.76875 161 ALA A N 1
ATOM 2216 C CA . ALA A 1 161 ? -40.32911 3.49768 7.56742 1.000 15.52474 161 ALA A CA 1
ATOM 2217 C C . ALA A 1 161 ? -39.51901 2.38109 8.20515 1.000 17.32094 161 ALA A C 1
ATOM 2218 O O . ALA A 1 161 ? -39.27154 2.38255 9.41262 1.000 19.57476 161 ALA A O 1
ATOM 2225 N N . PHE A 1 162 ? -39.10099 1.42971 7.37247 1.000 17.90349 162 PHE A N 1
ATOM 2226 C CA . PHE A 1 162 ? -38.22865 0.35613 7.82683 1.000 17.67189 162 PHE A CA 1
ATOM 2227 C C . PHE A 1 162 ? -36.77532 0.78613 7.91259 1.000 23.63329 162 PHE A C 1
ATOM 2228 O O . PHE A 1 162 ? -35.98586 0.13398 8.60752 1.000 23.56770 162 PHE A O 1
ATOM 2245 N N . ASP A 1 163 ? -36.40333 1.86309 7.22771 1.000 17.01129 163 ASP A N 1
ATOM 2246 C CA . ASP A 1 163 ? -35.04600 2.38744 7.25382 1.000 19.51162 163 ASP A CA 1
ATOM 2247 C C . ASP A 1 163 ? -35.15571 3.88979 7.03141 1.000 18.79578 163 ASP A C 1
ATOM 2248 O O . ASP A 1 163 ? -36.23625 4.41335 6.74808 1.000 17.41580 163 ASP A O 1
ATOM 2257 N N . GLN A 1 164 ? -34.03216 4.58698 7.16992 1.000 13.95892 164 GLN A N 1
ATOM 2258 C CA . GLN A 1 164 ? -34.08831 6.04061 7.04852 1.000 13.68197 164 GLN A CA 1
ATOM 2259 C C . GLN A 1 164 ? -34.28681 6.48897 5.61289 1.000 15.70073 164 GLN A C 1
ATOM 2260 O O . GLN A 1 164 ? -34.50909 7.68286 5.37796 1.000 18.19892 164 GLN A O 1
ATOM 2274 N N . GLY A 1 165 ? -34.21493 5.57079 4.65802 1.000 16.08609 165 GLY A N 1
ATOM 2275 C CA . GLY A 1 165 ? -34.65822 5.82713 3.31002 1.000 16.78746 165 GLY A CA 1
ATOM 2276 C C . GLY A 1 165 ? -33.54689 6.21953 2.36073 1.000 17.38889 165 GLY A C 1
ATOM 2277 O O . GLY A 1 165 ? -32.35978 5.95003 2.56894 1.000 17.13547 165 GLY A O 1
ATOM 2281 N N . ILE A 1 166 ? -33.96579 6.87193 1.28030 1.000 13.43944 166 ILE A N 1
ATOM 2282 C CA . ILE A 1 166 ? -33.11181 7.22017 0.15604 1.000 13.81814 166 ILE A CA 1
ATOM 2283 C C . ILE A 1 166 ? -32.85764 8.71396 0.20763 1.000 13.68882 166 ILE A C 1
ATOM 2284 O O . ILE A 1 166 ? -33.78686 9.49955 0.41219 1.000 13.13732 166 ILE A O 1
ATOM 2300 N N . LYS A 1 167 ? -31.60361 9.10661 0.01847 1.000 12.77604 167 LYS A N 1
ATOM 2301 C CA . LYS A 1 167 ? -31.25582 10.52069 -0.08388 1.000 12.47412 167 LYS A CA 1
ATOM 2302 C C . LYS A 1 167 ? -30.25938 10.65901 -1.22442 1.000 15.85054 167 LYS A C 1
ATOM 2303 O O . LYS A 1 167 ? -29.11986 10.19174 -1.12569 1.000 17.76264 167 LYS A O 1
ATOM 2322 N N . ILE A 1 168 ? -30.70035 11.28894 -2.30618 1.000 12.03520 168 ILE A N 1
ATOM 2323 C CA . ILE A 1 168 ? -29.88773 11.50406 -3.49596 1.000 16.01402 168 ILE A CA 1
ATOM 2324 C C . ILE A 1 168 ? -29.54542 12.97926 -3.57558 1.000 16.23671 168 ILE A C 1
ATOM 2325 O O . ILE A 1 168 ? -30.43676 13.83359 -3.53039 1.000 14.05976 168 ILE A O 1
ATOM 2341 N N . ALA A 1 169 ? -28.25793 13.27139 -3.68437 1.000 12.40138 169 ALA A N 1
ATOM 2342 C CA . ALA A 1 169 ? -27.75373 14.61526 -3.91316 1.000 13.64027 169 ALA A CA 1
ATOM 2343 C C . ALA A 1 169 ? -27.08157 14.62764 -5.27435 1.000 16.99788 169 ALA A C 1
ATOM 2344 O O . ALA A 1 169 ? -26.13445 13.86733 -5.50272 1.000 13.96736 169 ALA A O 1
ATOM 2351 N N . PHE A 1 170 ? -27.59213 15.46315 -6.18188 1.000 11.64614 170 PHE A N 1
ATOM 2352 C CA . PHE A 1 170 ? -27.01662 15.56651 -7.51086 1.000 13.49910 170 PHE A CA 1
ATOM 2353 C C . PHE A 1 170 ? -25.57957 16.08506 -7.43232 1.000 15.92438 170 PHE A C 1
ATOM 2354 O O . PHE A 1 170 ? -25.22157 16.86404 -6.54484 1.000 15.58645 170 PHE A O 1
ATOM 2371 N N . ALA A 1 171 ? -24.75698 15.66430 -8.38823 1.000 13.98102 171 ALA A N 1
ATOM 2372 C CA . ALA A 1 171 ? -23.45840 16.29179 -8.58690 1.000 15.11401 171 ALA A CA 1
ATOM 2373 C C . ALA A 1 171 ? -23.65002 17.77689 -8.87528 1.000 12.43185 171 ALA A C 1
ATOM 2374 O O . ALA A 1 171 ? -24.62280 18.19095 -9.51694 1.000 13.56441 171 ALA A O 1
ATOM 2381 N N . ALA A 1 172 ? -22.70334 18.58670 -8.39229 1.000 14.04140 172 ALA A N 1
ATOM 2382 C CA . ALA A 1 172 ? -22.75990 20.01860 -8.62788 1.000 14.98706 172 ALA A CA 1
ATOM 2383 C C . ALA A 1 172 ? -22.41583 20.33901 -10.08073 1.000 15.36649 172 ALA A C 1
ATOM 2384 O O . ALA A 1 172 ? -21.74401 19.55784 -10.76573 1.000 15.36889 172 ALA A O 1
ATOM 2391 N N . PRO A 1 173 ? -22.89149 21.47546 -10.58796 1.000 14.96597 173 PRO A N 1
ATOM 2392 C CA . PRO A 1 173 ? -22.44473 21.92241 -11.91289 1.000 17.32190 173 PRO A CA 1
ATOM 2393 C C . PRO A 1 173 ? -20.93359 22.08098 -11.93614 1.000 17.22582 173 PRO A C 1
ATOM 2394 O O . PRO A 1 173 ? -20.30668 22.42898 -10.93288 1.000 17.19788 173 PRO A O 1
ATOM 2405 N N . GLY A 1 174 ? -20.35160 21.79660 -13.10055 1.000 16.71470 174 GLY A N 1
ATOM 2406 C CA . GLY A 1 174 ? -18.93227 21.94974 -13.31103 1.000 16.22691 174 GLY A CA 1
ATOM 2407 C C . GLY A 1 174 ? -18.59325 23.36615 -13.71850 1.000 17.82130 174 GLY A C 1
ATOM 2408 O O . GLY A 1 174 ? -19.40399 24.28473 -13.58844 1.000 15.33626 174 GLY A O 1
ATOM 2412 N N . PRO A 1 175 ? -17.38534 23.56431 -14.25172 1.000 14.82654 175 PRO A N 1
ATOM 2413 C CA . PRO A 1 175 ? -16.92987 24.92849 -14.56930 1.000 17.27079 175 PRO A CA 1
ATOM 2414 C C . PRO A 1 175 ? -17.66857 25.57845 -15.73029 1.000 18.34460 175 PRO A C 1
ATOM 2415 O O . PRO A 1 175 ? -17.51003 26.79004 -15.93529 1.000 23.42996 175 PRO A O 1
ATOM 2426 N N . ARG A 1 176 ? -18.44364 24.82260 -16.49698 1.000 18.84614 176 ARG A N 1
ATOM 2427 C CA . ARG A 1 176 ? -19.21578 25.34542 -17.61336 1.000 19.21115 176 ARG A CA 1
ATOM 2428 C C . ARG A 1 176 ? -20.67205 25.57522 -17.23737 1.000 23.62646 176 ARG A C 1
ATOM 2429 O O . ARG A 1 176 ? -21.49658 25.85557 -18.11434 1.000 21.22274 176 ARG A O 1
ATOM 2450 N N . GLY A 1 177 ? -21.00661 25.44604 -15.95779 1.000 17.19117 177 GLY A N 1
ATOM 2451 C CA . GLY A 1 177 ? -22.38326 25.60405 -15.53501 1.000 18.92127 177 GLY A CA 1
ATOM 2452 C C . GLY A 1 177 ? -23.19131 24.33707 -15.76496 1.000 16.90770 177 GLY A C 1
ATOM 2453 O O . GLY A 1 177 ? -22.66297 23.21979 -15.80659 1.000 17.50484 177 GLY A O 1
ATOM 2457 N N . ARG A 1 178 ? -24.50436 24.51724 -15.91679 1.000 15.40529 178 ARG A N 1
ATOM 2458 C CA . ARG A 1 178 ? -25.40978 23.38800 -16.12473 1.000 15.16027 178 ARG A CA 1
ATOM 2459 C C . ARG A 1 178 ? -25.38793 23.04449 -17.61018 1.000 17.63403 178 ARG A C 1
ATOM 2460 O O . ARG A 1 178 ? -26.27303 23.40374 -18.39104 1.000 19.07438 178 ARG A O 1
ATOM 2481 N N . ASP A 1 179 ? -24.33583 22.32928 -17.99380 1.000 16.18545 179 ASP A N 1
ATOM 2482 C CA . ASP A 1 179 ? -24.08092 21.97514 -19.37729 1.000 18.54682 179 ASP A CA 1
ATOM 2483 C C . ASP A 1 179 ? -24.71110 20.61831 -19.70071 1.000 19.47760 179 ASP A C 1
ATOM 2484 O O . ASP A 1 179 ? -25.46628 20.04069 -18.91262 1.000 16.01494 179 ASP A O 1
ATOM 2493 N N . THR A 1 180 ? -24.40945 20.08979 -20.89035 1.000 18.17187 180 THR A N 1
ATOM 2494 C CA . THR A 1 180 ? -24.93331 18.78168 -21.27146 1.000 18.51276 180 THR A CA 1
ATOM 2495 C C . THR A 1 180 ? -24.50705 17.70512 -20.28316 1.000 15.34974 180 THR A C 1
ATOM 2496 O O . THR A 1 180 ? -25.30551 16.83105 -19.92373 1.000 17.14139 180 THR A O 1
ATOM 2507 N N . THR A 1 181 ? -23.25200 17.75145 -19.83653 1.000 14.50199 181 THR A N 1
ATOM 2508 C CA . THR A 1 181 ? -22.77741 16.77705 -18.86645 1.000 16.30810 181 THR A CA 1
ATOM 2509 C C . THR A 1 181 ? -23.60213 16.84011 -17.59348 1.000 16.26750 181 THR A C 1
ATOM 2510 O O . THR A 1 181 ? -24.02647 15.80453 -17.06606 1.000 15.76228 181 THR A O 1
ATOM 2521 N N . TYR A 1 182 ? -23.86846 18.05469 -17.11196 1.000 15.26464 182 TYR A N 1
ATOM 2522 C CA . TYR A 1 182 ? -24.64839 18.22269 -15.89345 1.000 14.60323 182 TYR A CA 1
ATOM 2523 C C . TYR A 1 182 ? -26.01063 17.56302 -16.01786 1.000 15.79386 182 TYR A C 1
ATOM 2524 O O . TYR A 1 182 ? -26.44859 16.83307 -15.12031 1.000 14.31852 182 TYR A O 1
ATOM 2542 N N . TRP A 1 183 ? -26.70666 17.81916 -17.12484 1.000 14.55082 183 TRP A N 1
ATOM 2543 C CA . TRP A 1 183 ? -28.05326 17.27183 -17.26797 1.000 15.58570 183 TRP A CA 1
ATOM 2544 C C . TRP A 1 183 ? -28.01683 15.77343 -17.51200 1.000 16.14879 183 TRP A C 1
ATOM 2545 O O . TRP A 1 183 ? -28.94627 15.06458 -17.11845 1.000 15.16018 183 TRP A O 1
ATOM 2566 N N . GLN A 1 184 ? -26.95542 15.25647 -18.13591 1.000 15.88716 184 GLN A N 1
ATOM 2567 C CA . GLN A 1 184 ? -26.79355 13.80749 -18.18008 1.000 16.16474 184 GLN A CA 1
ATOM 2568 C C . GLN A 1 184 ? -26.65158 13.23866 -16.77212 1.000 14.08766 184 GLN A C 1
ATOM 2569 O O . GLN A 1 184 ? -27.22215 12.18678 -16.45255 1.000 15.53275 184 GLN A O 1
ATOM 2583 N N . ASN A 1 185 ? -25.87068 13.90623 -15.92193 1.000 13.62744 185 ASN A N 1
ATOM 2584 C CA . ASN A 1 185 ? -25.73120 13.43780 -14.55086 1.000 13.61771 185 ASN A CA 1
ATOM 2585 C C . ASN A 1 185 ? -27.07647 13.44406 -13.83717 1.000 13.89048 185 ASN A C 1
ATOM 2586 O O . ASN A 1 185 ? -27.40702 12.50200 -13.10505 1.000 15.50258 185 ASN A O 1
ATOM 2597 N N . VAL A 1 186 ? -27.86780 14.49932 -14.03314 1.000 14.83937 186 VAL A N 1
ATOM 2598 C CA . VAL A 1 186 ? -29.18560 14.55294 -13.40296 1.000 13.98659 186 VAL A CA 1
ATOM 2599 C C . VAL A 1 186 ? -30.04452 13.39443 -13.88250 1.000 13.17330 186 VAL A C 1
ATOM 2600 O O . VAL A 1 186 ? -30.70557 12.71932 -13.08812 1.000 14.21197 186 VAL A O 1
ATOM 2613 N N . LYS A 1 187 ? -30.05705 13.15696 -15.19937 1.000 15.18958 187 LYS A N 1
ATOM 2614 C CA . LYS A 1 187 ? -30.81087 12.03482 -15.74720 1.000 17.33866 187 LYS A CA 1
ATOM 2615 C C . LYS A 1 187 ? -30.37056 10.71581 -15.11873 1.000 16.60082 187 LYS A C 1
ATOM 2616 O O . LYS A 1 187 ? -31.20562 9.87601 -14.75407 1.000 18.35588 187 LYS A O 1
ATOM 2635 N N . ASP A 1 188 ? -29.05411 10.50003 -15.01432 1.000 14.43568 188 ASP A N 1
ATOM 2636 C CA . ASP A 1 188 ? -28.54378 9.27517 -14.40814 1.000 15.77178 188 ASP A CA 1
ATOM 2637 C C . ASP A 1 188 ? -28.94772 9.15979 -12.93822 1.000 15.77969 188 ASP A C 1
ATOM 2638 O O . ASP A 1 188 ? -29.29218 8.06718 -12.46993 1.000 18.42414 188 ASP A O 1
ATOM 2647 N N . SER A 1 189 ? -28.91313 10.27039 -12.19423 1.000 14.95604 189 SER A N 1
ATOM 2648 C CA . SER A 1 189 ? -29.31296 10.22377 -10.79064 1.000 16.12601 189 SER A CA 1
ATOM 2649 C C . SER A 1 189 ? -30.77523 9.81051 -10.64547 1.000 15.58706 189 SER A C 1
ATOM 2650 O O . SER A 1 189 ? -31.12166 9.00667 -9.76808 1.000 18.09610 189 SER A O 1
ATOM 2658 N N . VAL A 1 190 ? -31.65318 10.36464 -11.48251 1.000 16.51404 190 VAL A N 1
ATOM 2659 C CA . VAL A 1 190 ? -33.08132 10.09842 -11.34275 1.000 18.93828 190 VAL A CA 1
ATOM 2660 C C . VAL A 1 190 ? -33.45902 8.75787 -11.96768 1.000 19.90034 190 VAL A C 1
ATOM 2661 O O . VAL A 1 190 ? -34.23206 7.98691 -11.38800 1.000 24.72078 190 VAL A O 1
ATOM 2674 N N . GLN A 1 191 ? -32.91198 8.43065 -13.13133 1.000 19.33211 191 GLN A N 1
ATOM 2675 C CA . GLN A 1 191 ? -33.38891 7.26820 -13.87223 1.000 23.50442 191 GLN A CA 1
ATOM 2676 C C . GLN A 1 191 ? -32.60695 5.99798 -13.58211 1.000 27.59271 191 GLN A C 1
ATOM 2677 O O . GLN A 1 191 ? -33.12757 4.90251 -13.82289 1.000 32.97493 191 GLN A O 1
ATOM 2691 N N . TYR A 1 192 ? -31.39087 6.10652 -13.05858 1.000 18.85576 192 TYR A N 1
ATOM 2692 C CA . TYR A 1 192 ? -30.58413 4.93819 -12.73937 1.000 18.21592 192 TYR A CA 1
ATOM 2693 C C . TYR A 1 192 ? -30.31993 4.83503 -11.24274 1.000 19.58618 192 TYR A C 1
ATOM 2694 O O . TYR A 1 192 ? -30.71231 3.83718 -10.62629 1.000 20.07069 192 TYR A O 1
ATOM 2712 N N . GLU A 1 193 ? -29.69685 5.84309 -10.62570 1.000 17.51207 193 GLU A N 1
ATOM 2713 C CA . GLU A 1 193 ? -29.33665 5.73295 -9.21298 1.000 15.33409 193 GLU A CA 1
ATOM 2714 C C . GLU A 1 193 ? -30.57230 5.53679 -8.34242 1.000 17.12352 193 GLU A C 1
ATOM 2715 O O . GLU A 1 193 ? -30.61439 4.64318 -7.48476 1.000 16.49157 193 GLU A O 1
ATOM 2727 N N . LEU A 1 194 ? -31.59010 6.36882 -8.54109 1.000 15.83544 194 LEU A N 1
ATOM 2728 C CA . LEU A 1 194 ? -32.80535 6.23040 -7.74838 1.000 15.34562 194 LEU A CA 1
ATOM 2729 C C . LEU A 1 194 ? -33.44311 4.86805 -7.96404 1.000 18.88592 194 LEU A C 1
ATOM 2730 O O . LEU A 1 194 ? -33.85936 4.21158 -7.00461 1.000 17.97947 194 LEU A O 1
ATOM 2746 N N . GLU A 1 195 ? -33.53224 4.42611 -9.21868 1.000 16.13711 195 GLU A N 1
ATOM 2747 C CA . GLU A 1 195 ? -34.16370 3.14356 -9.50546 1.000 17.37682 195 GLU A CA 1
ATOM 2748 C C . GLU A 1 195 ? -33.43254 2.00602 -8.80932 1.000 18.46429 195 GLU A C 1
ATOM 2749 O O . GLU A 1 195 ? -34.06018 1.07989 -8.27635 1.000 20.24625 195 GLU A O 1
ATOM 2761 N N . GLN A 1 196 ? -32.10368 2.06086 -8.79493 1.000 18.31271 196 GLN A N 1
ATOM 2762 C CA . GLN A 1 196 ? -31.33925 1.01560 -8.12482 1.000 19.48513 196 GLN A CA 1
ATOM 2763 C C . GLN A 1 196 ? -31.62512 1.00098 -6.62982 1.000 25.46140 196 GLN A C 1
ATOM 2764 O O . GLN A 1 196 ? -31.78978 -0.06864 -6.03042 1.000 23.16783 196 GLN A O 1
ATOM 2778 N N . GLN A 1 197 ? -31.69650 2.17931 -6.00714 1.000 20.89849 197 GLN A N 1
ATOM 2779 C CA . GLN A 1 197 ? -31.92900 2.21877 -4.56705 1.000 20.61184 197 GLN A CA 1
ATOM 2780 C C . GLN A 1 197 ? -33.34993 1.79975 -4.21643 1.000 20.74106 197 GLN A C 1
ATOM 2781 O O . GLN A 1 197 ? -33.57564 1.19929 -3.15892 1.000 21.87029 197 GLN A O 1
ATOM 2795 N N . LEU A 1 198 ? -34.31826 2.10275 -5.07945 1.000 18.70857 198 LEU A N 1
ATOM 2796 C CA . LEU A 1 198 ? -35.67255 1.61611 -4.84450 1.000 17.84056 198 LEU A CA 1
ATOM 2797 C C . LEU A 1 198 ? -35.73616 0.09727 -4.94603 1.000 26.10256 198 LEU A C 1
ATOM 2798 O O . LEU A 1 198 ? -36.45874 -0.55319 -4.17381 1.000 23.47443 198 LEU A O 1
ATOM 2814 N N . LYS A 1 199 ? -34.99596 -0.48213 -5.89787 1.000 25.19087 199 LYS A N 1
ATOM 2815 C CA . LYS A 1 199 ? -35.00200 -1.93366 -6.05743 1.000 23.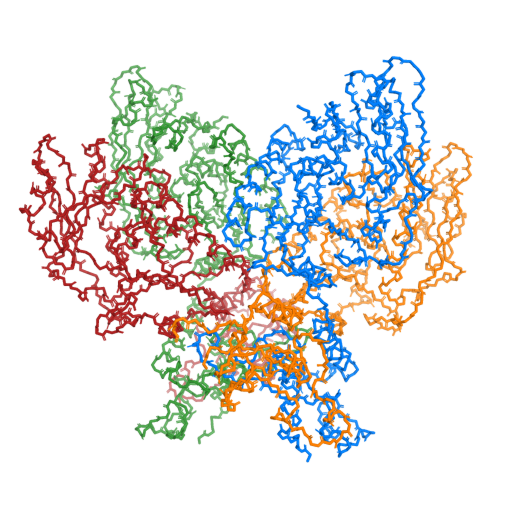71522 199 LYS A CA 1
ATOM 2816 C C . LYS A 1 199 ? -34.47363 -2.62651 -4.80757 1.000 30.05425 199 LYS A C 1
ATOM 2817 O O . LYS A 1 199 ? -34.93763 -3.71318 -4.44620 1.000 26.04367 199 LYS A O 1
ATOM 2836 N N . ARG A 1 200 ? -33.48749 -2.01884 -4.13845 1.000 29.36128 200 ARG A N 1
ATOM 2837 C CA . ARG A 1 200 ? -32.91983 -2.60287 -2.92771 1.000 28.17462 200 ARG A CA 1
ATOM 2838 C C . ARG A 1 200 ? -33.90420 -2.63732 -1.76974 1.000 32.35718 200 ARG A C 1
ATOM 2839 O O . ARG A 1 200 ? -33.64951 -3.33860 -0.78312 1.000 32.45038 200 ARG A O 1
ATOM 2860 N N . ARG A 1 201 ? -35.01923 -1.92178 -1.86943 1.000 28.41087 201 ARG A N 1
ATOM 2861 C CA . ARG A 1 201 ? -36.02898 -1.88804 -0.82167 1.000 31.29918 201 ARG A CA 1
ATOM 2862 C C . ARG A 1 201 ? -37.25632 -2.72276 -1.15940 1.000 36.91793 201 ARG A C 1
ATOM 2863 O O . ARG A 1 201 ? -38.21753 -2.73410 -0.38424 1.000 33.15035 201 ARG A O 1
ATOM 2884 N N . GLY A 1 202 ? -37.24335 -3.43499 -2.28828 1.000 30.43640 202 GLY A N 1
ATOM 2885 C CA . GLY A 1 202 ? -38.38574 -4.25748 -2.63997 1.000 40.67943 202 GLY A CA 1
ATOM 2886 C C . GLY A 1 202 ? -38.64862 -5.36598 -1.64181 1.000 40.27559 202 GLY A C 1
ATOM 2887 O O . GLY A 1 202 ? -39.80467 -5.71563 -1.38378 1.000 39.50157 202 GLY A O 1
ATOM 2891 N N . GLY A 1 203 ? -37.58904 -5.92298 -1.05640 1.000 37.19106 203 GLY A N 1
ATOM 2892 C CA . GLY A 1 203 ? -37.76013 -7.02983 -0.13261 1.000 43.53045 203 GLY A CA 1
ATOM 2893 C C . GLY A 1 203 ? -38.33043 -6.62323 1.21018 1.000 44.56608 203 GLY A C 1
ATOM 2894 O O . GLY A 1 203 ? -39.03053 -7.41204 1.85247 1.000 44.63795 203 GLY A O 1
ATOM 2898 N N . THR A 1 204 ? -38.04335 -5.39982 1.65691 1.000 35.21774 204 THR A N 1
ATOM 2899 C CA . THR A 1 204 ? -38.51103 -4.94545 2.96037 1.000 40.36493 204 THR A CA 1
ATOM 2900 C C . THR A 1 204 ? -39.85457 -4.23221 2.89354 1.000 40.17590 204 THR A C 1
ATOM 2901 O O . THR A 1 204 ? -40.64837 -4.33794 3.83412 1.000 38.30827 204 THR A O 1
ATOM 2912 N N . TYR A 1 205 ? -40.12848 -3.51100 1.80500 1.000 34.17706 205 TYR A N 1
ATOM 2913 C CA . TYR A 1 205 ? -41.35248 -2.73191 1.68418 1.000 39.14429 205 TYR A CA 1
ATOM 2914 C C . TYR A 1 205 ? -42.40834 -3.38208 0.79663 1.000 43.21828 205 TYR A C 1
ATOM 2915 O O . TYR A 1 205 ? -43.58537 -3.02036 0.90131 1.000 45.08961 205 TYR A O 1
ATOM 2933 N N . GLY A 1 206 ? -42.02762 -4.30704 -0.07914 1.000 47.67161 206 GLY A N 1
ATOM 2934 C CA . GLY A 1 206 ? -42.98002 -4.96197 -0.96042 1.000 56.96987 206 GLY A CA 1
ATOM 2935 C C . GLY A 1 206 ? -42.90829 -4.45618 -2.38932 1.000 55.68788 206 GLY A C 1
ATOM 2936 O O . GLY A 1 206 ? -42.05194 -3.65380 -2.76633 1.000 44.29482 206 GLY A O 1
ATOM 2940 N N . ASP A 1 207 ? -43.86400 -4.93867 -3.19888 1.000 63.55582 207 ASP A N 1
ATOM 2941 C CA . ASP A 1 207 ? -43.81362 -4.71371 -4.63917 1.000 77.53032 207 ASP A CA 1
ATOM 2942 C C . ASP A 1 207 ? -44.22669 -3.30057 -5.03811 1.000 71.21181 207 ASP A C 1
ATOM 2943 O O . ASP A 1 207 ? -43.69261 -2.75824 -6.01342 1.000 68.29174 207 ASP A O 1
ATOM 2952 N N . SER A 1 208 ? -45.18026 -2.70038 -4.32948 1.000 59.42682 208 SER A N 1
ATOM 2953 C CA . SER A 1 208 ? -45.75086 -1.40678 -4.71019 1.000 64.42290 208 SER A CA 1
ATOM 2954 C C . SER A 1 208 ? -45.84903 -0.53042 -3.47178 1.000 55.95093 208 SER A C 1
ATOM 2955 O O . SER A 1 208 ? -46.94355 -0.21443 -2.98911 1.000 56.61858 208 SER A O 1
ATOM 2963 N N . PRO A 1 209 ? -44.71227 -0.10842 -2.93377 1.000 48.19664 209 PRO A N 1
ATOM 2964 C CA . PRO A 1 209 ? -44.72242 0.61922 -1.66160 1.000 47.14445 209 PRO A CA 1
ATOM 2965 C C . PRO A 1 209 ? -45.07231 2.09031 -1.82577 1.000 38.97181 209 PRO A C 1
ATOM 2966 O O . PRO A 1 209 ? -44.87480 2.69897 -2.88078 1.000 29.77197 209 PRO A O 1
ATOM 2977 N N . ALA A 1 210 ? -45.60994 2.65701 -0.75146 1.000 25.60650 210 ALA A N 1
ATOM 2978 C CA . ALA A 1 210 ? -45.78597 4.09968 -0.69027 1.000 29.90102 210 ALA A CA 1
ATOM 2979 C C . ALA A 1 210 ? -44.42723 4.79173 -0.67178 1.000 25.00230 210 ALA A C 1
ATOM 2980 O O . ALA A 1 210 ? -43.44867 4.28184 -0.11961 1.000 19.36770 210 ALA A O 1
ATOM 2987 N N . LEU A 1 211 ? -44.37782 5.96541 -1.29411 1.000 20.99286 211 LEU A N 1
ATOM 2988 C CA . LEU A 1 211 ? -43.16580 6.76611 -1.41093 1.000 19.54769 211 LEU A CA 1
ATOM 2989 C C . LEU A 1 211 ? -43.43913 8.13741 -0.81333 1.000 16.13997 211 LEU A C 1
ATOM 2990 O O . LEU A 1 211 ? -44.29808 8.87074 -1.30795 1.000 19.21944 211 LEU A O 1
ATOM 3006 N N . ALA A 1 212 ? -42.71720 8.47387 0.24483 1.000 12.26957 212 ALA A N 1
ATOM 3007 C CA . ALA A 1 212 ? -42.82128 9.76938 0.90999 1.000 11.59432 212 ALA A CA 1
ATOM 3008 C C . ALA A 1 212 ? -41.66620 10.61610 0.38985 1.000 12.57068 212 ALA A C 1
ATOM 3009 O O . ALA A 1 212 ? -40.53992 10.49362 0.87338 1.000 11.78545 212 ALA A O 1
ATOM 3016 N N . VAL A 1 213 ? -41.94615 11.48413 -0.58793 1.000 10.91214 213 VAL A N 1
ATOM 3017 C CA . VAL A 1 213 ? -40.91041 12.13430 -1.38719 1.000 11.21467 213 VAL A CA 1
ATOM 3018 C C . VAL A 1 213 ? -40.89541 13.63435 -1.13196 1.000 12.33007 213 VAL A C 1
ATOM 3019 O O . VAL A 1 213 ? -41.94259 14.29376 -1.13451 1.000 12.67361 213 VAL A O 1
ATOM 3032 N N . VAL A 1 214 ? -39.69830 14.18234 -0.94315 1.000 12.46696 214 VAL A N 1
ATOM 3033 C CA . VAL A 1 214 ? -39.50164 15.62521 -0.88700 1.000 10.29022 214 VAL A CA 1
ATOM 3034 C C . VAL A 1 214 ? -38.30048 15.97875 -1.75166 1.000 11.69515 214 VAL A C 1
ATOM 3035 O O . VAL A 1 214 ? -37.27904 15.28652 -1.71974 1.000 11.26897 214 VAL A O 1
ATOM 3048 N N . GLY A 1 215 ? -38.42808 17.04684 -2.52964 1.000 10.73863 215 GLY A N 1
ATOM 3049 C CA . GLY A 1 215 ? -37.34612 17.49724 -3.38007 1.000 14.18179 215 GLY A CA 1
ATOM 3050 C C . GLY A 1 215 ? -37.02620 18.96001 -3.16439 1.000 11.55779 215 GLY A C 1
ATOM 3051 O O . GLY A 1 215 ? -37.88842 19.76567 -2.82086 1.000 11.75308 215 GLY A O 1
ATOM 3055 N N . LEU A 1 216 ? -35.74872 19.28376 -3.34505 1.000 10.41914 216 LEU A N 1
ATOM 3056 C CA . LEU A 1 216 ? -35.28102 20.66791 -3.38958 1.000 11.34119 216 LEU A CA 1
ATOM 3057 C C . LEU A 1 216 ? -34.08886 20.63739 -4.35662 1.000 10.38989 216 LEU A C 1
ATOM 3058 O O . LEU A 1 216 ? -32.95148 20.36644 -3.96280 1.000 12.57386 216 LEU A O 1
ATOM 3074 N N . ALA A 1 217 ? -34.38258 20.87164 -5.63142 1.000 11.81866 217 ALA A N 1
ATOM 3075 C CA . ALA A 1 217 ? -33.46240 20.60116 -6.72627 1.000 9.54764 217 ALA A CA 1
ATOM 3076 C C . ALA A 1 217 ? -33.91842 21.41316 -7.92999 1.000 9.99836 217 ALA A C 1
ATOM 3077 O O . ALA A 1 217 ? -34.95612 22.08379 -7.89484 1.000 11.93436 217 ALA A O 1
ATOM 3084 N N . ASP A 1 218 ? -33.12162 21.35696 -9.00238 1.000 11.80148 218 ASP A N 1
ATOM 3085 C CA . ASP A 1 218 ? -33.44892 22.10524 -10.20591 1.000 14.12567 218 ASP A CA 1
ATOM 3086 C C . ASP A 1 218 ? -34.89082 21.81878 -10.61816 1.000 12.44483 218 ASP A C 1
ATOM 3087 O O . ASP A 1 218 ? -35.33305 20.66549 -10.60416 1.000 11.96905 218 ASP A O 1
ATOM 3096 N N . ILE A 1 219 ? -35.62491 22.86999 -11.01401 1.000 13.46261 219 ILE A N 1
ATOM 3097 C CA . ILE A 1 219 ? -37.00170 22.66631 -11.47291 1.000 13.35190 219 ILE A CA 1
ATOM 3098 C C . ILE A 1 219 ? -37.08281 21.61951 -12.58388 1.000 12.50549 219 ILE A C 1
ATOM 3099 O O . ILE A 1 219 ? -37.93793 20.72631 -12.50256 1.000 10.94104 219 ILE A O 1
ATOM 3115 N N . PRO A 1 220 ? -36.26355 21.67382 -13.63628 1.000 13.28604 220 PRO A N 1
ATOM 3116 C CA . PRO A 1 220 ? -36.34335 20.61226 -14.65301 1.000 13.26415 220 PRO A CA 1
ATOM 3117 C C . PRO A 1 220 ? -36.04007 19.23697 -14.08445 1.000 13.11048 220 PRO A C 1
ATOM 3118 O O . PRO A 1 220 ? -36.64638 18.24172 -14.50224 1.000 12.65110 220 PRO A O 1
ATOM 3129 N N . ALA A 1 221 ? -35.11463 19.15155 -13.13108 1.000 13.82528 221 ALA A N 1
ATOM 3130 C CA . ALA A 1 221 ? -34.80076 17.87131 -12.51127 1.000 12.23656 221 ALA A CA 1
ATOM 3131 C C . ALA A 1 221 ? -35.98017 17.33657 -11.70401 1.000 14.38151 221 ALA A C 1
ATOM 3132 O O . ALA A 1 221 ? -36.26064 16.13082 -11.72244 1.000 13.35578 221 ALA A O 1
ATOM 3139 N N . LEU A 1 222 ? -36.66247 18.20760 -10.96280 1.000 13.15455 222 LEU A N 1
ATOM 3140 C CA . LEU A 1 222 ? -37.81078 17.75946 -10.18119 1.000 12.55908 222 LEU A CA 1
ATOM 3141 C C . LEU A 1 222 ? -38.95630 17.31863 -11.07858 1.000 10.63457 222 LEU A C 1
ATOM 3142 O O . LEU A 1 222 ? -39.69859 16.38360 -10.73603 1.000 12.54218 222 LEU A O 1
ATOM 3158 N N . MET A 1 223 ? -39.12239 17.97528 -12.22364 1.000 11.76208 223 MET A N 1
ATOM 3159 C CA . MET A 1 223 ? -40.10989 17.51122 -13.18789 1.000 12.45873 223 MET A CA 1
ATOM 3160 C C . MET A 1 223 ? -39.74380 16.13305 -13.71713 1.000 11.36668 223 MET A C 1
ATOM 3161 O O . MET A 1 223 ? -40.60332 15.25078 -13.83019 1.000 13.87451 223 MET A O 1
ATOM 3175 N N . MET A 1 224 ? -38.46610 15.92469 -14.05179 1.000 11.14563 224 MET A N 1
ATOM 3176 C CA . MET A 1 224 ? -38.03961 14.60231 -14.48445 1.000 11.36551 224 MET A CA 1
ATOM 3177 C C . MET A 1 224 ? -38.25914 13.57015 -13.38351 1.000 14.95643 224 MET A C 1
ATOM 3178 O O . MET A 1 224 ? -38.69187 12.44389 -13.65431 1.000 16.43308 224 MET A O 1
ATOM 3192 N N . LEU A 1 225 ? -37.97319 13.93809 -12.13322 1.000 14.05736 225 LEU A N 1
ATOM 3193 C CA . LEU A 1 225 ? -38.24658 13.03936 -11.01370 1.000 12.29097 225 LEU A CA 1
ATOM 3194 C C . LEU A 1 225 ? -39.72059 12.66097 -10.97482 1.000 14.03790 225 LEU A C 1
ATOM 3195 O O . LEU A 1 225 ? -40.07266 11.48550 -10.82649 1.000 14.30934 225 LEU A O 1
ATOM 3211 N N . GLY A 1 226 ? -40.60151 13.65419 -11.09580 1.000 14.38938 226 GLY A N 1
ATOM 3212 C CA . GLY A 1 226 ? -42.02031 13.35963 -11.03296 1.000 14.76128 226 GLY A CA 1
ATOM 3213 C C . GLY A 1 226 ? -42.46614 12.47110 -12.17661 1.000 16.44837 226 GLY A C 1
ATOM 3214 O O . GLY A 1 226 ? -43.32539 11.60459 -12.00602 1.000 16.23540 226 GLY A O 1
ATOM 3218 N N . GLN A 1 227 ? -41.87830 12.67044 -13.35363 1.000 14.23271 227 GLN A N 1
ATOM 3219 C CA . GLN A 1 227 ? -42.20344 11.81634 -14.49114 1.000 17.73906 227 GLN A CA 1
ATOM 3220 C C . GLN A 1 227 ? -41.75763 10.38023 -14.24131 1.000 19.32612 227 GLN A C 1
ATOM 3221 O O . GLN A 1 227 ? -42.43794 9.43209 -14.65594 1.000 19.45212 227 GLN A O 1
ATOM 3235 N N . SER A 1 228 ? -40.62629 10.21118 -13.54900 1.000 16.86938 228 SER A N 1
ATOM 3236 C CA . SER A 1 228 ? -40.09028 8.88378 -13.27165 1.000 18.18836 228 SER A CA 1
ATOM 3237 C C . SER A 1 228 ? -40.93148 8.12307 -12.25562 1.000 20.82648 228 SER A C 1
ATOM 3238 O O . SER A 1 228 ? -41.10276 6.90638 -12.37781 1.000 22.33187 228 SER A O 1
ATOM 3246 N N . ILE A 1 229 ? -41.43828 8.80733 -11.22689 1.000 20.99662 229 ILE A N 1
ATOM 3247 C CA . ILE A 1 229 ? -42.19005 8.14862 -10.16512 1.000 21.89552 229 ILE A CA 1
ATOM 3248 C C . ILE A 1 229 ? -43.69379 8.32324 -10.31410 1.000 24.18104 229 ILE A C 1
ATOM 3249 O O . ILE A 1 229 ? -44.45504 7.79918 -9.48917 1.000 30.75390 229 ILE A O 1
ATOM 3265 N N . GLY A 1 230 ? -44.14890 9.02400 -11.35377 1.000 19.92195 230 GLY A N 1
ATOM 3266 C CA . GLY A 1 230 ? -45.54500 9.40888 -11.44102 1.000 22.61129 230 GLY A CA 1
ATOM 3267 C C . GLY A 1 230 ? -46.51662 8.25325 -11.55747 1.000 32.64239 230 GLY A C 1
ATOM 3268 O O . GLY A 1 230 ? -47.70546 8.42021 -11.26260 1.000 33.50243 230 GLY A O 1
ATOM 3272 N N . ASP A 1 231 ? -46.05081 7.08643 -11.99380 1.000 26.48973 231 ASP A N 1
ATOM 3273 C CA . ASP A 1 231 ? -46.91506 5.92308 -12.11096 1.000 38.94949 231 ASP A CA 1
ATOM 3274 C C . ASP A 1 231 ? -46.95494 5.08524 -10.83326 1.000 40.05686 231 ASP A C 1
ATOM 3275 O O . ASP A 1 231 ? -47.40542 3.93424 -10.87487 1.000 43.36201 231 ASP A O 1
ATOM 3284 N N . ARG A 1 232 ? -46.49478 5.63351 -9.70396 1.000 37.73587 232 ARG A N 1
ATOM 3285 C CA . ARG A 1 232 ? -46.64647 4.99586 -8.39848 1.000 46.18353 232 ARG A CA 1
ATOM 3286 C C . ARG A 1 232 ? -47.94804 5.47883 -7.75810 1.000 42.55451 232 ARG A C 1
ATOM 3287 O O . ARG A 1 232 ? -48.12498 6.68171 -7.53544 1.000 44.09528 232 ARG A O 1
ATOM 3308 N N . SER A 1 233 ? -48.85098 4.54078 -7.44505 1.000 42.66679 233 SER A N 1
ATOM 3309 C CA . SER A 1 233 ? -50.18706 4.91183 -6.99557 1.000 45.97174 233 SER A CA 1
ATOM 3310 C C . SER A 1 233 ? -50.21422 5.52476 -5.59837 1.000 49.34192 233 SER A C 1
ATOM 3311 O O . SER A 1 233 ? -51.17714 6.22780 -5.26933 1.000 46.10672 233 SER A O 1
ATOM 3319 N N . LYS A 1 234 ? -49.20118 5.27351 -4.76639 1.000 34.79809 234 LYS A N 1
ATOM 3320 C CA . LYS A 1 234 ? -49.21041 5.69323 -3.37094 1.000 25.46616 234 LYS A CA 1
ATOM 3321 C C . LYS A 1 234 ? -48.10273 6.70047 -3.08531 1.000 27.51572 234 LYS A C 1
ATOM 3322 O O . LYS A 1 234 ? -47.49437 6.70297 -2.00807 1.000 27.87325 234 LYS A O 1
ATOM 3341 N N . ARG A 1 235 ? -47.83881 7.57937 -4.04408 1.000 23.73984 235 ARG A N 1
ATOM 3342 C CA . ARG A 1 235 ? -46.89199 8.66347 -3.82626 1.000 23.27564 235 ARG A CA 1
ATOM 3343 C C . ARG A 1 235 ? -47.48269 9.68417 -2.86124 1.000 21.28302 235 ARG A C 1
ATOM 3344 O O . ARG A 1 235 ? -48.62709 10.11346 -3.02030 1.000 22.17574 235 ARG A O 1
ATOM 3365 N N . LEU A 1 236 ? -46.69627 10.06302 -1.85270 1.000 14.71520 236 LEU A N 1
ATOM 3366 C CA . LEU A 1 236 ? -47.07731 11.03657 -0.83816 1.000 16.17008 236 LEU A CA 1
ATOM 3367 C C . LEU A 1 236 ? -46.06155 12.17215 -0.87879 1.000 15.27777 236 LEU A C 1
ATOM 3368 O O . LEU A 1 236 ? -44.93390 12.03243 -0.39479 1.000 14.81883 236 LEU A O 1
ATOM 3384 N N . ILE A 1 237 ? -46.46604 13.29684 -1.44351 1.000 14.95839 237 ILE A N 1
ATOM 3385 C CA . ILE A 1 237 ? -45.56435 14.42329 -1.62427 1.000 11.96343 237 ILE A CA 1
ATOM 3386 C C . ILE A 1 237 ? -45.45676 15.20120 -0.31810 1.000 13.56926 237 ILE A C 1
ATOM 3387 O O . ILE A 1 237 ? -46.46269 15.47739 0.34861 1.000 12.72477 237 ILE A O 1
ATOM 3403 N N . PHE A 1 238 ? -44.22771 15.53655 0.05778 1.000 12.66974 238 PHE A N 1
ATOM 3404 C CA . PHE A 1 238 ? -43.90807 16.44219 1.15472 1.000 10.63068 238 PHE A CA 1
ATOM 3405 C C . PHE A 1 238 ? -43.18746 17.65290 0.56456 1.000 11.94258 238 PHE A C 1
ATOM 3406 O O . PHE A 1 238 ? -42.83305 17.67180 -0.61421 1.000 14.86453 238 PHE A O 1
ATOM 3423 N N . SER A 1 239 ? -42.96775 18.67030 1.39461 1.000 9.87058 239 SER A N 1
ATOM 3424 C CA . SER A 1 239 ? -42.47079 19.95035 0.91270 1.000 10.50069 239 SER A CA 1
ATOM 3425 C C . SER A 1 239 ? -41.54470 20.57250 1.94540 1.000 12.24281 239 SER A C 1
ATOM 3426 O O . SER A 1 239 ? -41.84483 20.58028 3.14115 1.000 12.80708 239 SER A O 1
ATOM 3434 N N . PHE A 1 240 ? -40.41208 21.08588 1.46698 1.000 10.73656 240 PHE A N 1
ATOM 3435 C CA . PHE A 1 240 ? -39.50541 21.87346 2.28614 1.000 11.01611 240 PHE A CA 1
ATOM 3436 C C . PHE A 1 240 ? -39.98343 23.31836 2.23883 1.000 12.24648 240 PHE A C 1
ATOM 3437 O O . PHE A 1 240 ? -40.17907 23.87432 1.15493 1.000 12.82530 240 PHE A O 1
ATOM 3454 N N . HIS A 1 241 ? -40.19421 23.90383 3.41291 1.000 10.90866 241 HIS A N 1
ATOM 3455 C CA . HIS A 1 241 ? -40.72437 25.24941 3.57096 1.000 11.96739 241 HIS A CA 1
ATOM 3456 C C . HIS A 1 241 ? -39.70238 26.12123 4.29600 1.000 11.79273 241 HIS A C 1
ATOM 3457 O O . HIS A 1 241 ? -39.11987 25.69339 5.30000 1.000 11.65835 241 HIS A O 1
ATOM 3471 N N . ARG A 1 242 ? -39.48567 27.33973 3.79492 1.000 10.77352 242 ARG A N 1
ATOM 3472 C CA . ARG A 1 242 ? -38.45935 28.18394 4.39433 1.000 10.45144 242 ARG A CA 1
ATOM 3473 C C . ARG A 1 242 ? -38.72951 28.45808 5.87021 1.000 12.76661 242 ARG A C 1
ATOM 3474 O O . ARG A 1 242 ? -37.77755 28.55538 6.65753 1.000 16.00896 242 ARG A O 1
ATOM 3495 N N . GLU A 1 243 ? -39.99760 28.57795 6.27432 1.000 12.04702 243 GLU A N 1
ATOM 3496 C CA . GLU A 1 243 ? -40.27162 28.77604 7.69456 1.000 11.97406 243 GLU A CA 1
ATOM 3497 C C . GLU A 1 243 ? -40.44683 27.45630 8.44012 1.000 13.72823 243 GLU A C 1
ATOM 3498 O O . GLU A 1 243 ? -39.86799 27.25585 9.51553 1.000 14.83978 243 GLU A O 1
ATOM 3510 N N . HIS A 1 244 ? -41.25163 26.55137 7.89901 1.000 11.97046 244 HIS A N 1
ATOM 3511 C CA . HIS A 1 244 ? -41.68603 25.38094 8.64403 1.000 10.00907 244 HIS A CA 1
ATOM 3512 C C . HIS A 1 244 ? -40.88280 24.12746 8.35384 1.000 14.45947 244 HIS A C 1
ATOM 3513 O O . HIS A 1 244 ? -41.18508 23.07236 8.93358 1.000 13.91772 244 HIS A O 1
ATOM 3527 N N . LEU A 1 245 ? -39.84140 24.22280 7.52720 1.000 13.41054 245 LEU A N 1
ATOM 3528 C CA . LEU A 1 245 ? -39.03661 23.07351 7.12042 1.000 11.57636 245 LEU A CA 1
ATOM 3529 C C . LEU A 1 245 ? -39.92822 21.99576 6.50840 1.000 12.40157 245 LEU A C 1
ATOM 3530 O O . LEU A 1 245 ? -40.56611 22.24732 5.48100 1.000 14.11341 245 LEU A O 1
ATOM 3546 N N . LEU A 1 246 ? -39.99766 20.79781 7.09528 1.000 12.82274 246 LEU A N 1
ATOM 3547 C CA . LEU A 1 246 ? -40.83184 19.75380 6.50968 1.000 12.65069 246 LEU A CA 1
ATOM 3548 C C . LEU A 1 246 ? -42.23108 19.70690 7.10564 1.000 11.91582 246 LEU A C 1
ATOM 3549 O O . LEU A 1 246 ? -43.07990 18.94422 6.62105 1.000 12.70459 246 LEU A O 1
ATOM 3565 N N . ARG A 1 247 ? -42.50139 20.49679 8.13455 1.000 11.08677 247 ARG A N 1
ATOM 3566 C CA . ARG A 1 247 ? -43.83970 20.55485 8.69008 1.000 13.51079 247 ARG A CA 1
ATOM 3567 C C . ARG A 1 247 ? -44.75950 21.31367 7.74371 1.000 11.81997 247 ARG A C 1
ATOM 3568 O O . ARG A 1 247 ? -44.40073 22.36807 7.21955 1.000 13.95777 247 ARG A O 1
ATOM 3589 N N . TRP A 1 248 ? -45.95025 20.78245 7.52239 1.000 11.95622 248 TRP A N 1
ATOM 3590 C CA . TRP A 1 248 ? -46.92467 21.52878 6.73171 1.000 10.01180 248 TRP A CA 1
ATOM 3591 C C . TRP A 1 248 ? -47.25065 22.84049 7.44349 1.000 14.44644 248 TRP A C 1
ATOM 3592 O O . TRP A 1 248 ? -47.53924 22.83255 8.65112 1.000 15.48475 248 TRP A O 1
ATOM 3613 N N . PRO A 1 249 ? -47.20563 23.97976 6.74928 1.000 12.47606 249 PRO A N 1
ATOM 3614 C CA . PRO A 1 249 ? -47.47071 25.25521 7.44525 1.000 14.24898 249 PRO A CA 1
ATOM 3615 C C . PRO A 1 249 ? -48.83625 25.33187 8.11003 1.000 14.29421 249 PRO A C 1
ATOM 3616 O O . PRO A 1 249 ? -48.93056 25.78596 9.25940 1.000 16.15807 249 PRO A O 1
ATOM 3627 N N . ASP A 1 250 ? -49.90494 24.92659 7.42244 1.000 14.75401 250 ASP A N 1
ATOM 3628 C CA . ASP A 1 250 ? -51.25296 25.13172 7.95770 1.000 15.30682 250 ASP A CA 1
ATOM 3629 C C . ASP A 1 250 ? -52.19557 24.13054 7.29621 1.000 16.70402 250 ASP A C 1
ATOM 3630 O O . ASP A 1 250 ? -52.63985 24.34770 6.16068 1.000 16.78111 250 ASP A O 1
ATOM 3639 N N . GLN A 1 251 ? -52.50501 23.05233 8.02452 1.000 16.63258 251 GLN A N 1
ATOM 3640 C CA . GLN A 1 251 ? -53.34143 21.99014 7.47298 1.000 17.19266 251 GLN A CA 1
ATOM 3641 C C . GLN A 1 251 ? -54.75097 22.47195 7.15756 1.000 18.23720 251 GLN A C 1
ATOM 3642 O O . GLN A 1 251 ? -55.45250 21.82282 6.37294 1.000 21.15128 251 GLN A O 1
ATOM 3656 N N . SER A 1 252 ? -55.17533 23.59763 7.72577 1.000 18.76161 252 SER A N 1
ATOM 3657 C CA . SER A 1 252 ? -56.52791 24.10700 7.50822 1.000 21.87785 252 SER A CA 1
ATOM 3658 C C . SER A 1 252 ? -56.61594 25.13397 6.38759 1.000 28.18297 252 SER A C 1
ATOM 3659 O O . SER A 1 252 ? -57.72429 25.57936 6.06159 1.000 24.10985 252 SER A O 1
ATOM 3667 N N . ALA A 1 253 ? -55.49322 25.51980 5.78919 1.000 21.01539 253 ALA A N 1
ATOM 3668 C CA . ALA A 1 253 ? -55.51060 26.57621 4.78507 1.000 19.57133 253 ALA A CA 1
ATOM 3669 C C . ALA A 1 253 ? -56.24544 26.11558 3.53202 1.000 19.09801 253 ALA A C 1
ATOM 3670 O O . ALA A 1 253 ? -56.13776 24.96204 3.11663 1.000 20.47348 253 ALA A O 1
ATOM 3677 N N . GLU A 1 254 ? -56.99553 27.02995 2.92865 1.000 21.87991 254 GLU A N 1
ATOM 3678 C CA . GLU A 1 254 ? -57.66340 26.69310 1.67172 1.000 20.71890 254 GLU A CA 1
ATOM 3679 C C . GLU A 1 254 ? -56.73622 26.96234 0.48696 1.000 15.77589 254 GLU A C 1
ATOM 3680 O O . GLU A 1 254 ? -56.00468 27.95339 0.48675 1.000 18.44984 254 GLU A O 1
ATOM 3692 N N . PRO A 1 255 ? -56.73793 26.11022 -0.53615 1.000 19.32549 255 PRO A N 1
ATOM 3693 C CA . PRO A 1 255 ? -55.90207 26.38526 -1.70208 1.000 17.10884 255 PRO A CA 1
ATOM 3694 C C . PRO A 1 255 ? -56.30679 27.68723 -2.36137 1.000 18.64295 255 PRO A C 1
ATOM 3695 O O . PRO A 1 255 ? -57.47982 28.10302 -2.29806 1.000 19.77557 255 PRO A O 1
ATOM 3706 N N . PRO A 1 256 ? -55.36670 28.36510 -3.00695 1.000 17.06579 256 PRO A N 1
ATOM 3707 C CA . PRO A 1 256 ? -55.69877 29.58292 -3.74742 1.000 19.04838 256 PRO A CA 1
ATOM 3708 C C . PRO A 1 256 ? -56.40840 29.25484 -5.04959 1.000 15.73940 256 PRO A C 1
ATOM 3709 O O . PRO A 1 256 ? -56.40554 28.12335 -5.52461 1.000 17.14183 256 PRO A O 1
ATOM 3720 N N . SER A 1 257 ? -57.01571 30.28524 -5.63267 1.000 19.12013 257 SER A N 1
ATOM 3721 C CA . SER A 1 257 ? -57.49017 30.18424 -7.00162 1.000 19.81045 257 SER A CA 1
ATOM 3722 C C . SER A 1 257 ? -56.29307 30.11160 -7.93840 1.000 21.00078 257 SER A C 1
ATOM 3723 O O . SER A 1 257 ? -55.29721 30.81683 -7.74705 1.000 22.07452 257 SER A O 1
ATOM 3731 N N . PHE A 1 258 ? -56.38941 29.25869 -8.95199 1.000 17.01987 258 PHE A N 1
ATOM 3732 C CA . PHE A 1 258 ? -55.38311 29.16921 -10.00921 1.000 15.64425 258 PHE A CA 1
ATOM 3733 C C . PHE A 1 258 ? -55.95768 29.82575 -11.25587 1.000 21.44671 258 PHE A C 1
ATOM 3734 O O . PHE A 1 258 ? -56.86897 29.28544 -11.89247 1.000 22.19863 258 PHE A O 1
ATOM 3751 N N . LEU A 1 259 ? -55.43701 31.00329 -11.57547 1.000 16.18776 259 LEU A N 1
ATOM 3752 C CA . LEU A 1 259 ? -55.93280 31.82498 -12.67088 1.000 19.93591 259 LEU A CA 1
ATOM 3753 C C . LEU A 1 259 ? -55.23032 31.42082 -13.95739 1.000 20.38528 259 LEU A C 1
ATOM 3754 O O . LEU A 1 259 ? -54.02761 31.13271 -13.95585 1.000 18.24486 259 LEU A O 1
ATOM 3770 N N . PHE A 1 260 ? -55.98079 31.39423 -15.05687 1.000 20.26810 260 PHE A N 1
ATOM 3771 C CA . PHE A 1 260 ? -55.42254 30.99549 -16.33987 1.000 20.13264 260 PHE A CA 1
ATOM 3772 C C . PHE A 1 260 ? -55.73328 32.04599 -17.39210 1.000 21.27006 260 PHE A C 1
ATOM 3773 O O . PHE A 1 260 ? -56.86893 32.52368 -17.48317 1.000 22.75052 260 PHE A O 1
ATOM 3790 N N . THR A 1 261 ? -54.72717 32.39497 -18.19347 1.000 20.09374 261 THR A N 1
ATOM 3791 C CA . THR A 1 261 ? -54.93556 33.22352 -19.37898 1.000 20.27958 261 THR A CA 1
ATOM 3792 C C . THR A 1 261 ? -54.58109 32.39208 -20.60480 1.000 21.18326 261 THR A C 1
ATOM 3793 O O . THR A 1 261 ? -53.46302 31.85127 -20.68278 1.000 20.71304 261 THR A O 1
ATOM 3804 N N . PRO A 1 262 ? -55.48844 32.22114 -21.56210 1.000 18.50324 262 PRO A N 1
ATOM 3805 C CA . PRO A 1 262 ? -55.20190 31.36872 -22.71568 1.000 19.39482 262 PRO A CA 1
ATOM 3806 C C . PRO A 1 262 ? -54.21397 32.03292 -23.65355 1.000 18.94541 262 PRO A C 1
ATOM 3807 O O . PRO A 1 262 ? -54.06659 33.26420 -23.64904 1.000 19.92010 262 PRO A O 1
ATOM 3818 N N . PRO A 1 263 ? -53.54141 31.24751 -24.49037 1.000 17.15759 263 PRO A N 1
ATOM 3819 C CA . PRO A 1 263 ? -52.61057 31.83963 -25.45176 1.000 17.75221 263 PRO A CA 1
ATOM 3820 C C . PRO A 1 263 ? -53.35590 32.55295 -26.55255 1.000 19.53788 263 PRO A C 1
ATOM 3821 O O . PRO A 1 263 ? -54.51711 32.21690 -26.86943 1.000 21.75681 263 PRO A O 1
ATOM 3832 N N . PRO A 1 264 ? -52.75227 33.56678 -27.17057 1.000 20.89594 264 PRO A N 1
ATOM 3833 C CA . PRO A 1 264 ? -53.35922 34.18286 -28.35248 1.000 25.08376 264 PRO A CA 1
ATOM 3834 C C . PRO A 1 264 ? -53.27601 33.25253 -29.54745 1.000 21.72581 264 PRO A C 1
ATOM 3835 O O . PRO A 1 264 ? -52.49184 32.30416 -29.58494 1.000 23.99291 264 PRO A O 1
ATOM 3846 N N . ASN A 1 265 ? -54.10291 33.53540 -30.54691 1.000 25.16913 265 ASN A N 1
ATOM 3847 C CA . ASN A 1 265 ? -54.02341 32.75853 -31.77313 1.000 29.57249 265 ASN A CA 1
ATOM 3848 C C . ASN A 1 265 ? -52.77375 33.14971 -32.55648 1.000 28.66660 265 ASN A C 1
ATOM 3849 O O . ASN A 1 265 ? -52.17453 34.20727 -32.33447 1.000 30.47783 265 ASN A O 1
ATOM 3860 N N . GLY A 1 266 ? -52.38145 32.27055 -33.47491 1.000 29.42097 266 GLY A N 1
ATOM 3861 C CA . GLY A 1 266 ? -51.17640 32.45530 -34.25937 1.000 27.39772 266 GLY A CA 1
ATOM 3862 C C . GLY A 1 266 ? -50.38932 31.16727 -34.35073 1.000 28.83818 266 GLY A C 1
ATOM 3863 O O . GLY A 1 266 ? -50.82923 30.13756 -33.83049 1.000 33.54155 266 GLY A O 1
ATOM 3867 N N . ASP A 1 267 ? -49.22512 31.19434 -34.99837 1.000 29.09026 267 ASP A N 1
ATOM 3868 C CA . ASP A 1 267 ? -48.42026 29.99165 -35.16517 1.000 34.81523 267 ASP A CA 1
ATOM 3869 C C . ASP A 1 267 ? -47.10382 30.05245 -34.39879 1.000 29.36316 267 ASP A C 1
ATOM 3870 O O . ASP A 1 267 ? -46.26308 29.16306 -34.56016 1.000 28.59098 267 ASP A O 1
ATOM 3879 N N . GLY A 1 268 ? -46.90577 31.07209 -33.56889 1.000 27.69419 268 GLY A N 1
ATOM 3880 C CA . GLY A 1 268 ? -45.70557 31.17455 -32.77203 1.000 25.79467 268 GLY A CA 1
ATOM 3881 C C . GLY A 1 268 ? -45.58423 30.02439 -31.79450 1.000 25.40942 268 GLY A C 1
ATOM 3882 O O . GLY A 1 268 ? -46.56727 29.35929 -31.46331 1.000 23.60215 268 GLY A O 1
ATOM 3886 N N . PRO A 1 269 ? -44.37038 29.77003 -31.30976 1.000 24.32693 269 PRO A N 1
ATOM 3887 C CA . PRO A 1 269 ? -44.17951 28.67034 -30.35808 1.000 22.65104 269 PRO A CA 1
ATOM 3888 C C . PRO A 1 269 ? -45.02374 28.87984 -29.10975 1.000 18.54979 269 PRO A C 1
ATOM 3889 O O . PRO A 1 269 ? -45.14700 29.99287 -28.59399 1.000 22.48496 269 PRO A O 1
ATOM 3900 N N . LEU A 1 270 ? -45.61015 27.78949 -28.62590 1.000 20.91736 270 LEU A N 1
ATOM 3901 C CA . LEU A 1 270 ? -46.53312 27.84555 -27.50315 1.000 19.22868 270 LEU A CA 1
ATOM 3902 C C . LEU A 1 270 ? -45.74080 27.75847 -26.20810 1.000 15.78044 270 LEU A C 1
ATOM 3903 O O . LEU A 1 270 ? -44.93779 26.83605 -26.02924 1.000 18.33588 270 LEU A O 1
ATOM 3919 N N . ALA A 1 271 ? -45.96182 28.72180 -25.31904 1.000 15.91661 271 ALA A N 1
ATOM 3920 C CA . ALA A 1 271 ? -45.27719 28.78091 -24.03462 1.000 16.90641 271 ALA A CA 1
ATOM 3921 C C . ALA A 1 271 ? -46.29995 28.64990 -22.91669 1.000 15.32047 271 ALA A C 1
ATOM 3922 O O . ALA A 1 271 ? -47.33457 29.32662 -22.93126 1.000 19.28058 271 ALA A O 1
ATOM 3929 N N . LEU A 1 272 ? -46.01433 27.76732 -21.96562 1.000 15.25339 272 LEU A N 1
ATOM 3930 C CA . LEU A 1 272 ? -46.76451 27.67009 -20.72581 1.000 18.21768 272 LEU A CA 1
ATOM 3931 C C . LEU A 1 272 ? -45.92665 28.33753 -19.64453 1.000 13.44096 272 LEU A C 1
ATOM 3932 O O . LEU A 1 272 ? -44.80473 27.89052 -19.36122 1.000 14.71933 272 LEU A O 1
ATOM 3948 N N . VAL A 1 273 ? -46.45794 29.40345 -19.06240 1.000 12.21131 273 VAL A N 1
ATOM 3949 C CA . VAL A 1 273 ? -45.78762 30.15948 -18.01267 1.000 14.52207 273 VAL A CA 1
ATOM 3950 C C . VAL A 1 273 ? -46.51946 29.88948 -16.70544 1.000 16.76989 273 VAL A C 1
ATOM 3951 O O . VAL A 1 273 ? -47.74005 30.07474 -16.62097 1.000 15.33008 273 VAL A O 1
ATOM 3964 N N . LEU A 1 274 ? -45.77144 29.46017 -15.68404 1.000 12.15665 274 LEU A N 1
ATOM 3965 C CA . LEU A 1 274 ? -46.32584 29.16276 -14.36565 1.000 14.35972 274 LEU A CA 1
ATOM 3966 C C . LEU A 1 274 ? -45.78726 30.20131 -13.38574 1.000 14.69365 274 LEU A C 1
ATOM 3967 O O . LEU A 1 274 ? -44.58299 30.22779 -13.09110 1.000 13.78449 274 LEU A O 1
ATOM 3983 N N . SER A 1 275 ? -46.67510 31.06104 -12.89322 1.000 12.38155 275 SER A N 1
ATOM 3984 C CA . SER A 1 275 ? -46.31859 32.17833 -12.01803 1.000 10.21194 275 SER A CA 1
ATOM 3985 C C . SER A 1 275 ? -46.96127 31.90641 -10.66552 1.000 12.68771 275 SER A C 1
ATOM 3986 O O . SER A 1 275 ? -48.01327 32.46517 -10.32602 1.000 13.10081 275 SER A O 1
ATOM 3994 N N . ILE A 1 276 ? -46.31219 31.04965 -9.87841 1.000 12.17164 276 ILE A N 1
ATOM 3995 C CA . ILE A 1 276 ? -46.85272 30.57299 -8.61182 1.000 11.49729 276 ILE A CA 1
ATOM 3996 C C . ILE A 1 276 ? -45.99202 31.02652 -7.43779 1.000 10.82055 276 ILE A C 1
ATOM 3997 O O . ILE A 1 276 ? -46.49733 31.60742 -6.47257 1.000 12.31177 276 ILE A O 1
ATOM 4013 N N . SER A 1 277 ? -44.67984 30.75862 -7.50693 1.000 10.07645 277 SER A N 1
ATOM 4014 C CA . SER A 1 277 ? -43.72503 31.29622 -6.54663 1.000 11.57022 277 SER A CA 1
ATOM 4015 C C . SER A 1 277 ? -43.51037 32.78584 -6.74298 1.000 10.73601 277 SER A C 1
ATOM 4016 O O . SER A 1 277 ? -43.23401 33.52221 -5.78260 1.000 11.17880 277 SER A O 1
ATOM 4024 N N . ALA A 1 278 ? -43.59530 33.23659 -7.98476 1.000 10.83909 278 ALA A N 1
ATOM 4025 C CA . ALA A 1 278 ? -43.30692 34.61094 -8.34693 1.000 11.03172 278 ALA A CA 1
ATOM 4026 C C . ALA A 1 278 ? -43.91901 34.84823 -9.71798 1.000 10.96032 278 ALA A C 1
ATOM 4027 O O . ALA A 1 278 ? -44.32541 33.91345 -10.41135 1.000 12.20174 278 ALA A O 1
ATOM 4034 N N . GLN A 1 279 ? -43.97206 36.11765 -10.09941 1.000 13.37089 279 GLN A N 1
ATOM 4035 C CA . GLN A 1 279 ? -44.47319 36.50952 -11.40721 1.000 15.10957 279 GLN A CA 1
ATOM 4036 C C . GLN A 1 279 ? -43.35072 36.40810 -12.43322 1.000 14.33336 279 GLN A C 1
ATOM 4037 O O . GLN A 1 279 ? -42.36702 37.15470 -12.35783 1.000 15.62880 279 GLN A O 1
ATOM 4051 N N . VAL A 1 280 ? -43.49751 35.50761 -13.39891 1.000 13.92130 280 VAL A N 1
ATOM 4052 C CA . VAL A 1 280 ? -42.52763 35.39349 -14.48862 1.000 13.27625 280 VAL A CA 1
ATOM 4053 C C . VAL A 1 280 ? -42.73832 36.56978 -15.43620 1.000 15.93387 280 VAL A C 1
ATOM 4054 O O . VAL A 1 280 ? -43.83368 36.71084 -15.99411 1.000 15.63347 280 VAL A O 1
ATOM 4067 N N . PRO A 1 281 ? -41.74046 37.42588 -15.66323 1.000 14.31577 281 PRO A N 1
ATOM 4068 C CA . PRO A 1 281 ? -41.95141 38.56236 -16.57714 1.000 13.90869 281 PRO A CA 1
ATOM 4069 C C . PRO A 1 281 ? -42.06016 38.09276 -18.02191 1.000 15.46809 281 PRO A C 1
ATOM 4070 O O . PRO A 1 281 ? -41.24338 37.29858 -18.49758 1.000 16.71828 281 PRO A O 1
ATOM 4081 N N . VAL A 1 282 ? -43.08065 38.60040 -18.72293 1.000 15.62989 282 VAL A N 1
ATOM 4082 C CA . VAL A 1 282 ? -43.29449 38.20943 -20.11544 1.000 16.38124 282 VAL A CA 1
ATOM 4083 C C . VAL A 1 282 ? -42.05450 38.49089 -20.95425 1.000 14.53904 282 VAL A C 1
ATOM 4084 O O . VAL A 1 282 ? -41.70038 37.70928 -21.84748 1.000 15.58836 282 VAL A O 1
ATOM 4097 N N . ARG A 1 283 ? -41.37337 39.60475 -20.68035 1.000 16.48660 283 ARG A N 1
ATOM 4098 C CA . ARG A 1 283 ? -40.19290 39.96771 -21.46113 1.000 15.17231 283 ARG A CA 1
ATOM 4099 C C . ARG A 1 283 ? -39.11803 38.88849 -21.42389 1.000 18.27652 283 ARG A C 1
ATOM 4100 O O . ARG A 1 283 ? -38.37673 38.71945 -22.39729 1.000 19.67663 283 ARG A O 1
ATOM 4121 N N . ASP A 1 284 ? -38.99521 38.16463 -20.30738 1.000 17.75824 284 ASP A N 1
ATOM 4122 C CA . ASP A 1 284 ? -37.97334 37.12437 -20.22066 1.000 14.28741 284 ASP A CA 1
ATOM 4123 C C . ASP A 1 284 ? -38.36431 35.89783 -21.02910 1.000 16.18604 284 ASP A C 1
ATOM 4124 O O . ASP A 1 284 ? -37.49270 35.17535 -21.53644 1.000 16.20622 284 ASP A O 1
ATOM 4133 N N . VAL A 1 285 ? -39.66453 35.64100 -21.15199 1.000 14.92020 285 VAL A N 1
ATOM 4134 C CA . VAL A 1 285 ? -40.12870 34.54208 -21.98570 1.000 13.15464 285 VAL A CA 1
ATOM 4135 C C . VAL A 1 285 ? -39.91153 34.86014 -23.46473 1.000 15.45147 285 VAL A C 1
ATOM 4136 O O . VAL A 1 285 ? -39.36873 34.04228 -24.21448 1.000 17.22667 285 VAL A O 1
ATOM 4149 N N . THR A 1 286 ? -40.33407 36.04423 -23.90711 1.000 18.34505 286 THR A N 1
ATOM 4150 C CA . THR A 1 286 ? -40.19658 36.37113 -25.32324 1.000 20.64172 286 THR A CA 1
ATOM 4151 C C . THR A 1 286 ? -38.73576 36.59030 -25.70672 1.000 21.40857 286 THR A C 1
ATOM 4152 O O . THR A 1 286 ? -38.35028 36.30682 -26.84812 1.000 20.23957 286 THR A O 1
ATOM 4163 N N . ASP A 1 287 ? -37.89910 37.05369 -24.76967 1.000 19.61279 287 ASP A N 1
ATOM 4164 C CA . ASP A 1 287 ? -36.46796 37.13002 -25.05015 1.000 19.88259 287 ASP A CA 1
ATOM 4165 C C . ASP A 1 287 ? -35.90582 35.75554 -25.39718 1.000 20.61880 287 ASP A C 1
ATOM 4166 O O . ASP A 1 287 ? -35.10843 35.61367 -26.33205 1.000 18.58133 287 ASP A O 1
ATOM 4175 N N . ALA A 1 288 ? -36.29185 34.72840 -24.62874 1.000 17.98544 288 ALA A N 1
ATOM 4176 C CA . ALA A 1 288 ? -35.74556 33.39268 -24.80825 1.000 18.71896 288 ALA A CA 1
ATOM 4177 C C . ALA A 1 288 ? -36.41958 32.64029 -25.94732 1.000 15.82130 288 ALA A C 1
ATOM 4178 O O . ALA A 1 288 ? -35.82482 31.71917 -26.51571 1.000 20.88902 288 ALA A O 1
ATOM 4185 N N . LEU A 1 289 ? -37.66124 32.99773 -26.26341 1.000 17.50243 289 LEU A N 1
ATOM 4186 C CA . LEU A 1 289 ? -38.47897 32.27426 -27.23743 1.000 19.79663 289 LEU A CA 1
ATOM 4187 C C . LEU A 1 289 ? -39.20343 33.32105 -28.06551 1.000 18.04905 289 LEU A C 1
ATOM 4188 O O . LEU A 1 289 ? -40.38549 33.62123 -27.84320 1.000 17.68562 289 LEU A O 1
ATOM 4204 N N . PRO A 1 290 ? -38.50463 33.93479 -29.01651 1.000 20.13385 290 PRO A N 1
ATOM 4205 C CA . PRO A 1 290 ? -39.10572 35.03921 -29.77172 1.000 22.25679 290 PRO A CA 1
ATOM 4206 C C . PRO A 1 290 ? -40.39475 34.60691 -30.45276 1.000 19.81348 290 PRO A C 1
ATOM 4207 O O . PRO A 1 290 ? -40.48548 33.51658 -31.01896 1.000 22.95289 290 PRO A O 1
ATOM 4218 N N . GLY A 1 291 ? -41.39932 35.47372 -30.37368 1.000 20.58309 291 GLY A N 1
ATOM 4219 C CA . GLY A 1 291 ? -42.69404 35.18944 -30.94644 1.000 22.42448 291 GLY A CA 1
ATOM 4220 C C . GLY A 1 291 ? -43.57787 34.29124 -30.11309 1.000 24.41167 291 GLY A C 1
ATOM 4221 O O . GLY A 1 291 ? -44.65606 33.90703 -30.57879 1.000 21.50998 291 GLY A O 1
ATOM 4225 N N . ALA A 1 292 ? -43.16890 33.96073 -28.89044 1.000 19.81947 292 ALA A N 1
ATOM 4226 C CA . ALA A 1 292 ? -43.91627 33.00014 -28.08977 1.000 21.69688 292 ALA A CA 1
ATOM 4227 C C . ALA A 1 292 ? -45.37109 33.42587 -27.92763 1.000 17.29634 292 ALA A C 1
ATOM 4228 O O . ALA A 1 292 ? -45.67734 34.61026 -27.77275 1.000 20.85137 292 ALA A O 1
ATOM 4235 N N . ARG A 1 293 ? -46.26989 32.43958 -27.95454 1.000 18.89585 293 ARG A N 1
ATOM 4236 C CA . ARG A 1 293 ? -47.67612 32.62338 -27.60626 1.000 16.70438 293 ARG A CA 1
ATOM 4237 C C . ARG A 1 293 ? -47.85219 32.10892 -26.17842 1.000 17.66147 293 ARG A C 1
ATOM 4238 O O . ARG A 1 293 ? -47.74391 30.90076 -25.93061 1.000 18.38132 293 ARG A O 1
ATOM 4259 N N . ILE A 1 294 ? -48.11744 33.01557 -25.25012 1.000 17.43191 294 ILE A N 1
ATOM 4260 C CA . ILE A 1 294 ? -47.99140 32.71782 -23.82756 1.000 15.11915 294 ILE A CA 1
ATOM 4261 C C . ILE A 1 294 ? -49.35765 32.37161 -23.25544 1.000 19.64182 294 ILE A C 1
ATOM 4262 O O . ILE A 1 294 ? -50.30011 33.16870 -23.33770 1.000 18.91081 294 ILE A O 1
ATOM 4278 N N . ALA A 1 295 ? -49.45757 31.17967 -22.68318 1.000 16.19899 295 ALA A N 1
ATOM 4279 C CA . ALA A 1 295 ? -50.52216 30.80582 -21.76765 1.000 17.66297 295 ALA A CA 1
ATOM 4280 C C . ALA A 1 295 ? -49.93106 30.83120 -20.36355 1.000 19.75809 295 ALA A C 1
ATOM 4281 O O . ALA A 1 295 ? -48.82605 30.33360 -20.14602 1.000 21.31743 295 ALA A O 1
ATOM 4288 N N . GLU A 1 296 ? -50.65087 31.42086 -19.41414 1.000 18.01208 296 GLU A N 1
ATOM 4289 C CA . GLU A 1 296 ? -50.10535 31.58043 -18.07237 1.000 14.66184 296 GLU A CA 1
ATOM 4290 C C . GLU A 1 296 ? -51.06299 31.03689 -17.02638 1.000 19.92760 296 GLU A C 1
ATOM 4291 O O . GLU A 1 296 ? -52.24982 31.37186 -17.03024 1.000 18.98142 296 GLU A O 1
ATOM 4303 N N . LEU A 1 297 ? -50.53366 30.22223 -16.11791 1.000 15.62927 297 LEU A N 1
ATOM 4304 C CA . LEU A 1 297 ? -51.23849 29.80005 -14.91254 1.000 12.47085 297 LEU A CA 1
ATOM 4305 C C . LEU A 1 297 ? -50.59602 30.49736 -13.72208 1.000 14.11407 297 LEU A C 1
ATOM 4306 O O . LEU A 1 297 ? -49.37533 30.44283 -13.55888 1.000 14.88058 297 LEU A O 1
ATOM 4322 N N . SER A 1 298 ? -51.40495 31.16468 -12.90576 1.000 12.63390 298 SER A N 1
ATOM 4323 C CA . SER A 1 298 ? -50.87603 31.95999 -11.81027 1.000 13.70439 298 SER A CA 1
ATOM 4324 C C . SER A 1 298 ? -51.77514 31.81860 -10.59120 1.000 15.20078 298 SER A C 1
ATOM 4325 O O . SER A 1 298 ? -52.84960 31.21088 -10.64849 1.000 15.77906 298 SER A O 1
ATOM 4333 N N . ILE A 1 299 ? -51.31087 32.36587 -9.47494 1.000 14.44005 299 ILE A N 1
ATOM 4334 C CA . ILE A 1 299 ? -52.16760 32.58299 -8.31140 1.000 16.47826 299 ILE A CA 1
ATOM 4335 C C . ILE A 1 299 ? -52.27446 34.08281 -8.08351 1.000 15.28011 299 ILE A C 1
ATOM 4336 O O . ILE A 1 299 ? -51.45266 34.86976 -8.59305 1.000 15.35928 299 ILE A O 1
ATOM 4352 N N . PRO A 1 300 ? -53.27604 34.51825 -7.31157 1.000 15.21605 300 PRO A N 1
ATOM 4353 C CA . PRO A 1 300 ? -53.45883 35.96624 -7.11122 1.000 16.95739 300 PRO A CA 1
ATOM 4354 C C . PRO A 1 300 ? -52.26054 36.66953 -6.49929 1.000 18.31415 300 PRO A C 1
ATOM 4355 O O . PRO A 1 300 ? -51.97770 37.82557 -6.83888 1.000 16.79226 300 PRO A O 1
ATOM 4366 N N . GLU A 1 301 ? -51.55363 36.01221 -5.58805 1.000 15.52891 301 GLU A N 1
ATOM 4367 C CA . GLU A 1 301 ? -50.43011 36.60833 -4.86717 1.000 13.25273 301 GLU A CA 1
ATOM 4368 C C . GLU A 1 301 ? -49.27570 35.61591 -4.90615 1.000 15.30380 301 GLU A C 1
ATOM 4369 O O . GLU A 1 301 ? -49.08490 34.82413 -3.97096 1.000 14.77573 301 GLU A O 1
ATOM 4381 N N . PRO A 1 302 ? -48.49817 35.61639 -5.98765 1.000 15.18337 302 PRO A N 1
ATOM 4382 C CA . PRO A 1 302 ? -47.37192 34.67611 -6.08821 1.000 12.85928 302 PRO A CA 1
ATOM 4383 C C . PRO A 1 302 ? -46.45933 34.79983 -4.87640 1.000 10.98193 302 PRO A C 1
ATOM 4384 O O . PRO A 1 302 ? -46.14696 35.90213 -4.42981 1.000 12.41908 302 PRO A O 1
ATOM 4395 N N . SER A 1 303 ? -46.03677 33.65088 -4.33740 1.000 12.04010 303 SER A N 1
ATOM 4396 C CA . SER A 1 303 ? -45.31136 33.65222 -3.07277 1.000 13.75051 303 SER A CA 1
ATOM 4397 C C . SER A 1 303 ? -44.55509 32.34743 -2.87550 1.000 11.97836 303 SER A C 1
ATOM 4398 O O . SER A 1 303 ? -45.09699 31.26628 -3.10330 1.000 11.02593 303 SER A O 1
ATOM 4406 N N . TYR A 1 304 ? -43.30998 32.46559 -2.40633 1.000 9.98432 304 TYR A N 1
ATOM 4407 C CA . TYR A 1 304 ? -42.52351 31.28693 -2.07286 1.000 10.63151 304 TYR A CA 1
ATOM 4408 C C . TYR A 1 304 ? -43.16781 30.43681 -0.98390 1.000 9.72551 304 TYR A C 1
ATOM 4409 O O . TYR A 1 304 ? -42.85847 29.24143 -0.88141 1.000 13.37772 304 TYR A O 1
ATOM 4427 N N . ALA A 1 305 ? -44.02660 31.03072 -0.15929 1.000 10.58715 305 ALA A N 1
ATOM 4428 C CA . ALA A 1 305 ? -44.57019 30.37389 1.02504 1.000 11.85938 305 ALA A CA 1
ATOM 4429 C C . ALA A 1 305 ? -45.84952 29.59043 0.76350 1.000 11.87191 305 ALA A C 1
ATOM 4430 O O . ALA A 1 305 ? -46.41910 29.04275 1.70751 1.000 13.69888 305 ALA A O 1
ATOM 4437 N N . MET A 1 306 ? -46.31033 29.49495 -0.48357 1.000 11.61055 306 MET A N 1
ATOM 4438 C CA . MET A 1 306 ? -47.70897 29.14738 -0.72003 1.000 12.97271 306 MET A CA 1
ATOM 4439 C C . MET A 1 306 ? -48.05014 27.67463 -0.51321 1.000 12.25745 306 MET A C 1
ATOM 4440 O O . MET A 1 306 ? -49.24193 27.34611 -0.45741 1.000 13.55877 306 MET A O 1
ATOM 4454 N N . VAL A 1 307 ? -47.07291 26.77539 -0.37813 1.000 11.97288 307 VAL A N 1
ATOM 4455 C CA . VAL A 1 307 ? -47.38451 25.35820 -0.20553 1.000 12.04831 307 VAL A CA 1
ATOM 4456 C C . VAL A 1 307 ? -47.74993 25.12233 1.25748 1.000 13.09510 307 VAL A C 1
ATOM 4457 O O . VAL A 1 307 ? -46.91788 24.69367 2.07170 1.000 12.84589 307 VAL A O 1
ATOM 4470 N N . GLN A 1 308 ? -49.00791 25.42017 1.61003 1.000 12.53062 308 GLN A N 1
ATOM 4471 C CA . GLN A 1 308 ? -49.42321 25.38706 3.00504 1.000 11.83208 308 GLN A CA 1
ATOM 4472 C C . GLN A 1 308 ? -49.79724 23.99595 3.48691 1.000 13.69906 308 GLN A C 1
ATOM 4473 O O . GLN A 1 308 ? -49.77942 23.75562 4.69930 1.000 13.61193 308 GLN A O 1
ATOM 4487 N N . ASN A 1 309 ? -50.15898 23.09147 2.57926 1.000 12.67991 309 ASN A N 1
ATOM 4488 C CA . ASN A 1 309 ? -50.55886 21.72855 2.90527 1.000 10.04476 309 ASN A CA 1
ATOM 4489 C C . ASN A 1 309 ? -50.63917 20.96451 1.59227 1.000 13.54233 309 ASN A C 1
ATOM 4490 O O . ASN A 1 309 ? -50.49406 21.54365 0.51576 1.000 13.66139 309 ASN A O 1
ATOM 4501 N N . ARG A 1 310 ? -50.83520 19.64701 1.69171 1.000 12.91843 310 ARG A N 1
ATOM 4502 C CA . ARG A 1 310 ? -50.84476 18.82419 0.48952 1.000 13.68499 310 ARG A CA 1
ATOM 4503 C C . ARG A 1 310 ? -52.06291 19.11950 -0.38159 1.000 13.94142 310 ARG A C 1
ATOM 4504 O O . ARG A 1 310 ? -52.01288 18.93099 -1.60281 1.000 15.29896 310 ARG A O 1
ATOM 4525 N N . ARG A 1 311 ? -53.15728 19.59119 0.21504 1.000 15.41476 311 ARG A N 1
ATOM 4526 C CA . ARG A 1 311 ? -54.32118 19.95842 -0.58810 1.000 15.90147 311 ARG A CA 1
ATOM 4527 C C . ARG A 1 311 ? -53.98727 21.07015 -1.58121 1.000 16.18649 311 ARG A C 1
ATOM 4528 O O . ARG A 1 311 ? -54.53063 21.08877 -2.69321 1.000 15.75828 311 ARG A O 1
ATOM 4549 N N . VAL A 1 312 ? -53.10568 22.00354 -1.20935 1.000 12.93613 312 VAL A N 1
ATOM 4550 C CA . VAL A 1 312 ? -52.67220 23.02878 -2.16176 1.000 14.14165 312 VAL A CA 1
ATOM 4551 C C . VAL A 1 312 ? -52.01168 22.37787 -3.36968 1.000 16.04403 312 VAL A C 1
ATOM 4552 O O . VAL A 1 312 ? -52.22528 22.78203 -4.52236 1.000 14.40942 312 VAL A O 1
ATOM 4565 N N . ILE A 1 313 ? -51.16922 21.37932 -3.11508 1.000 14.27922 313 ILE A N 1
ATOM 4566 C CA . ILE A 1 313 ? -50.46987 20.67443 -4.18069 1.000 14.48122 313 ILE A CA 1
ATOM 4567 C C . ILE A 1 313 ? -51.46620 19.97379 -5.10051 1.000 15.47655 313 ILE A C 1
ATOM 4568 O O . ILE A 1 313 ? -51.36075 20.04301 -6.33191 1.000 16.41874 313 ILE A O 1
ATOM 4584 N N . HIS A 1 314 ? -52.45844 19.29896 -4.51211 1.000 14.72336 314 HIS A N 1
ATOM 4585 C CA . HIS A 1 314 ? -53.46741 18.60766 -5.31305 1.000 17.05189 314 HIS A CA 1
ATOM 4586 C C . HIS A 1 314 ? -54.30322 19.59148 -6.11984 1.000 15.09713 314 HIS A C 1
ATOM 4587 O O . HIS A 1 314 ? -54.71453 19.30001 -7.25740 1.000 15.54320 314 HIS A O 1
ATOM 4601 N N . ALA A 1 315 ? -54.59661 20.75676 -5.53892 1.000 13.31031 315 ALA A N 1
ATOM 4602 C CA . ALA A 1 315 ? -55.37234 21.76529 -6.25726 1.000 14.87794 315 ALA A CA 1
ATOM 4603 C C . ALA A 1 315 ? -54.59203 22.29931 -7.45121 1.000 15.97553 315 ALA A C 1
ATOM 4604 O O . ALA A 1 315 ? -55.16665 22.52369 -8.52456 1.000 15.17384 315 ALA A O 1
ATOM 4611 N N . PHE A 1 316 ? -53.28091 22.50249 -7.28206 1.000 15.18912 316 PHE A N 1
ATOM 4612 C CA . PHE A 1 316 ? -52.42788 22.85808 -8.41142 1.000 12.88231 316 PHE A CA 1
ATOM 4613 C C . PHE A 1 316 ? -52.48584 21.78530 -9.48363 1.000 13.09194 316 PHE A C 1
ATOM 4614 O O . PHE A 1 316 ? -52.65565 22.08092 -10.66881 1.000 16.39389 316 PHE A O 1
ATOM 4631 N N . ARG A 1 317 ? -52.35698 20.51965 -9.07716 1.000 13.58881 317 ARG A N 1
ATOM 4632 C CA . ARG A 1 317 ? -52.38505 19.42059 -10.03337 1.000 14.67517 317 ARG A CA 1
ATOM 4633 C C . ARG A 1 317 ? -53.66478 19.44836 -10.85291 1.000 15.28810 317 ARG A C 1
ATOM 4634 O O . ARG A 1 317 ? -53.63469 19.31897 -12.08093 1.000 17.81664 317 ARG A O 1
ATOM 4655 N N . ASP A 1 318 ? -54.80323 19.62231 -10.18876 1.000 16.69005 318 ASP A N 1
ATOM 4656 C CA . ASP A 1 318 ? -56.07282 19.59366 -10.90592 1.000 17.46526 318 ASP A CA 1
ATOM 4657 C C . ASP A 1 318 ? -56.22140 20.79724 -11.82522 1.000 18.50219 318 ASP A C 1
ATOM 4658 O O . ASP A 1 318 ? -56.72438 20.66847 -12.94872 1.000 21.05090 318 ASP A O 1
ATOM 4667 N N . ALA A 1 319 ? -55.76626 21.96731 -11.38520 1.000 15.78902 319 ALA A N 1
ATOM 4668 C CA . ALA A 1 319 ? -55.79981 23.13532 -12.25580 1.000 17.90932 319 ALA A CA 1
ATOM 4669 C C . ALA A 1 319 ? -54.92393 22.92187 -13.48084 1.000 16.60188 319 ALA A C 1
ATOM 4670 O O . ALA A 1 319 ? -55.31513 23.25577 -14.60470 1.000 18.85552 319 ALA A O 1
ATOM 4677 N N . LEU A 1 320 ? -53.72787 22.37217 -13.27520 1.000 15.09602 320 LEU A N 1
ATOM 4678 C CA . LEU A 1 320 ? -52.79070 22.16516 -14.37359 1.000 15.61629 320 LEU A CA 1
ATOM 4679 C C . LEU A 1 320 ? -53.31385 21.12938 -15.35483 1.000 19.88115 320 LEU A C 1
ATOM 4680 O O . LEU A 1 320 ? -53.18166 21.29274 -16.57210 1.000 18.89411 320 LEU A O 1
ATOM 4696 N N . GLN A 1 321 ? -53.92176 20.06256 -14.84187 1.000 17.46281 321 GLN A N 1
ATOM 4697 C CA . GLN A 1 321 ? -54.40702 18.98641 -15.69610 1.000 23.00881 321 GLN A CA 1
ATOM 4698 C C . GLN A 1 321 ? -55.35718 19.52051 -16.76180 1.000 24.37093 321 GLN A C 1
ATOM 4699 O O . GLN A 1 321 ? -55.26261 19.14173 -17.93732 1.000 26.22483 321 GLN A O 1
ATOM 4713 N N . ILE A 1 322 ? -56.26483 20.41040 -16.36551 1.000 20.56711 322 ILE A N 1
ATOM 4714 C CA . ILE A 1 322 ? -57.19288 21.03810 -17.29955 1.000 25.97266 322 ILE A CA 1
ATOM 4715 C C . ILE A 1 322 ? -56.42935 21.79927 -18.37742 1.000 20.92762 322 ILE A C 1
ATOM 4716 O O . ILE A 1 322 ? -56.71223 21.68521 -19.57648 1.000 21.92960 322 ILE A O 1
ATOM 4732 N N . ARG A 1 323 ? -55.45162 22.59619 -17.96252 1.000 20.50117 323 ARG A N 1
ATOM 4733 C CA . ARG A 1 323 ? -54.79182 23.48554 -18.91237 1.000 17.40214 323 ARG A CA 1
ATOM 4734 C C . ARG A 1 323 ? -53.84765 22.72645 -19.83393 1.000 20.06968 323 ARG A C 1
ATOM 4735 O O . ARG A 1 323 ? -53.70440 23.09533 -21.00498 1.000 20.68716 323 ARG A O 1
ATOM 4756 N N . LEU A 1 324 ? -53.19612 21.66646 -19.34405 1.000 20.22504 324 LEU A N 1
ATOM 4757 C CA . LEU A 1 324 ? -52.35413 20.87009 -20.23079 1.000 16.73303 324 LEU A CA 1
ATOM 4758 C C . LEU A 1 324 ? -53.18563 20.23227 -21.34162 1.000 22.85719 324 LEU A C 1
ATOM 4759 O O . LEU A 1 324 ? -52.75259 20.17427 -22.49988 1.000 21.76205 324 LEU A O 1
ATOM 4775 N N . SER A 1 325 ? -54.39112 19.75458 -21.01085 1.000 21.93532 325 SER A N 1
ATOM 4776 C CA . SER A 1 325 ? -55.28032 19.22658 -22.04201 1.000 23.40719 325 SER A CA 1
ATOM 4777 C C . SER A 1 325 ? -55.62447 20.31039 -23.05460 1.000 19.85192 325 SER A C 1
ATOM 4778 O O . SER A 1 325 ? -55.57920 20.08844 -24.26871 1.000 25.66435 325 SER A O 1
ATOM 4786 N N . GLN A 1 326 ? -55.97854 21.49383 -22.55580 1.000 19.87125 326 GLN A N 1
ATOM 4787 C CA . GLN A 1 326 ? -56.33950 22.61194 -23.42413 1.000 22.75184 326 GLN A CA 1
ATOM 4788 C C . GLN A 1 326 ? -55.19889 22.97057 -24.36900 1.000 26.88019 326 GLN A C 1
ATOM 4789 O O . GLN A 1 326 ? -55.41675 23.17716 -25.56962 1.000 26.69760 326 GLN A O 1
ATOM 4803 N N . LEU A 1 327 ? -53.96905 23.01651 -23.85739 1.000 21.78094 327 LEU A N 1
ATOM 4804 C CA . LEU A 1 327 ? -52.83713 23.41541 -24.69237 1.000 21.90978 327 LEU A CA 1
ATOM 4805 C C . LEU A 1 327 ? -52.45253 22.32126 -25.68364 1.000 23.26428 327 LEU A C 1
ATOM 4806 O O . LEU A 1 327 ? -52.10655 22.61076 -26.83447 1.000 26.63777 327 LEU A O 1
ATOM 4822 N N . GLU A 1 328 ? -52.48224 21.05998 -25.25452 1.000 21.77893 328 GLU A N 1
ATOM 4823 C CA . GLU A 1 328 ? -52.11549 19.97351 -26.15437 1.000 23.62536 328 GLU A CA 1
ATOM 4824 C C . GLU A 1 328 ? -53.10111 19.85644 -27.30625 1.000 23.49905 328 GLU A C 1
ATOM 4825 O O . GLU A 1 328 ? -52.74602 19.35696 -28.37915 1.000 28.91472 328 GLU A O 1
ATOM 4837 N N . ALA A 1 329 ? -54.33804 20.30686 -27.09951 1.000 25.62700 329 ALA A N 1
ATOM 4838 C CA . ALA A 1 329 ? -55.32965 20.28372 -28.16812 1.000 31.37545 329 ALA A CA 1
ATOM 4839 C C . ALA A 1 329 ? -55.08481 21.37604 -29.19599 1.000 36.29146 329 ALA A C 1
ATOM 4840 O O . ALA A 1 329 ? -55.59780 21.28478 -30.31673 1.000 39.81188 329 ALA A O 1
ATOM 4847 N N . LEU A 1 330 ? -54.30107 22.39971 -28.84091 1.000 32.31765 330 LEU A N 1
ATOM 4848 C CA . LEU A 1 330 ? -54.06789 23.51656 -29.74819 1.000 32.18166 330 LEU A CA 1
ATOM 4849 C C . LEU A 1 330 ? -53.00206 23.21377 -30.79396 1.000 31.73247 330 LEU A C 1
ATOM 4850 O O . LEU A 1 330 ? -53.01838 23.81790 -31.87221 1.000 35.37895 330 LEU A O 1
ATOM 4866 N N . THR A 1 331 ? -52.07266 22.29820 -30.51590 1.000 32.20026 331 THR A N 1
ATOM 4867 C CA . THR A 1 331 ? -50.90263 22.14199 -31.37098 1.000 34.61568 331 THR A CA 1
ATOM 4868 C C . THR A 1 331 ? -50.30604 20.75937 -31.18701 1.000 35.12417 331 THR A C 1
ATOM 4869 O O . THR A 1 331 ? -50.36492 20.20424 -30.08508 1.000 38.01347 331 THR A O 1
ATOM 4880 N N . PRO A 1 332 ? -49.70925 20.18663 -32.23756 1.000 36.72665 332 PRO A N 1
ATOM 4881 C CA . PRO A 1 332 ? -48.88616 18.98232 -32.07565 1.000 39.19201 332 PRO A CA 1
ATOM 4882 C C . PRO A 1 332 ? -47.42714 19.27163 -31.75517 1.000 29.67556 332 PRO A C 1
ATOM 4883 O O . PRO A 1 332 ? -46.67036 18.32702 -31.49358 1.000 32.78791 332 PRO A O 1
ATOM 4894 N N . ASP A 1 333 ? -47.01825 20.53436 -31.78103 1.000 34.91691 333 ASP A N 1
ATOM 4895 C CA . ASP A 1 333 ? -45.63246 20.91264 -31.55071 1.000 30.29007 333 ASP A CA 1
ATOM 4896 C C . ASP A 1 333 ? -45.35222 21.00385 -30.05791 1.000 29.84997 333 ASP A C 1
ATOM 4897 O O . ASP A 1 333 ? -46.27398 21.05581 -29.24393 1.000 28.12748 333 ASP A O 1
ATOM 4906 N N . PRO A 1 334 ? -44.07798 21.04782 -29.67000 1.000 27.75967 334 PRO A N 1
ATOM 4907 C CA . PRO A 1 334 ? -43.74899 21.05096 -28.24083 1.000 24.91075 334 PRO A CA 1
ATOM 4908 C C . PRO A 1 334 ? -44.29947 22.26535 -27.51517 1.000 25.26021 334 PRO A C 1
ATOM 4909 O O . PRO A 1 334 ? -44.48829 23.34083 -28.08833 1.000 26.44668 334 PRO A O 1
ATOM 4920 N N . ILE A 1 335 ? -44.54308 22.08117 -26.22588 1.000 20.53674 335 ILE A N 1
ATOM 4921 C CA . ILE A 1 335 ? -44.91062 23.16236 -25.32480 1.000 18.04205 335 ILE A CA 1
ATOM 4922 C C . ILE A 1 335 ? -43.66486 23.55775 -24.54375 1.000 17.49020 335 ILE A C 1
ATOM 4923 O O . ILE A 1 335 ? -42.93813 22.69303 -24.03833 1.000 18.65402 335 ILE A O 1
ATOM 4939 N N . HIS A 1 336 ? -43.40262 24.85527 -24.47522 1.000 17.36048 336 HIS A N 1
ATOM 4940 C CA . HIS A 1 336 ? -42.19861 25.39595 -23.85515 1.000 15.22542 336 HIS A CA 1
ATOM 4941 C C . HIS A 1 336 ? -42.56665 25.93491 -22.47927 1.000 14.10806 336 HIS A C 1
ATOM 4942 O O . HIS A 1 336 ? -43.44064 26.80311 -22.36553 1.000 17.21428 336 HIS A O 1
ATOM 4956 N N . VAL A 1 337 ? -41.89632 25.43284 -21.43841 1.000 14.91990 337 VAL A N 1
ATOM 4957 C CA . VAL A 1 337 ? -42.31854 25.66268 -20.06497 1.000 14.08276 337 VAL A CA 1
ATOM 4958 C C . VAL A 1 337 ? -41.39811 26.67320 -19.39828 1.000 14.88891 337 VAL A C 1
ATOM 4959 O O . VAL A 1 337 ? -40.17354 26.51085 -19.40849 1.000 13.91904 337 VAL A O 1
ATOM 4972 N N . PHE A 1 338 ? -41.99317 27.69523 -18.78322 1.000 13.29127 338 PHE A N 1
ATOM 4973 C CA . PHE A 1 338 ? -41.27599 28.74040 -18.04666 1.000 13.65689 338 PHE A CA 1
ATOM 4974 C C . PHE A 1 338 ? -41.94132 28.81854 -16.67601 1.000 14.34405 338 PHE A C 1
ATOM 4975 O O . PHE A 1 338 ? -43.02593 29.39797 -16.55229 1.000 16.59939 338 PHE A O 1
ATOM 4992 N N . ALA A 1 339 ? -41.30118 28.24927 -15.65321 1.000 13.30934 339 ALA A N 1
ATOM 4993 C CA . ALA A 1 339 ? -41.95188 28.02981 -14.36728 1.000 12.66816 339 ALA A CA 1
ATOM 4994 C C . ALA A 1 339 ? -41.17879 28.66084 -13.22274 1.000 16.36746 339 ALA A C 1
ATOM 4995 O O . ALA A 1 339 ? -39.99878 28.36074 -13.01706 1.000 15.40843 339 ALA A O 1
ATOM 5002 N N . ALA A 1 340 ? -41.85783 29.51746 -12.47277 1.000 11.51741 340 ALA A N 1
ATOM 5003 C CA . ALA A 1 340 ? -41.43954 29.94318 -11.14175 1.000 12.05508 340 ALA A CA 1
ATOM 5004 C C . ALA A 1 340 ? -42.43738 29.27834 -10.19059 1.000 13.61182 340 ALA A C 1
ATOM 5005 O O . ALA A 1 340 ? -43.49985 29.83773 -9.90374 1.000 12.55139 340 ALA A O 1
ATOM 5012 N N . ILE A 1 341 ? -42.10921 28.06866 -9.73864 1.000 11.30152 341 ILE A N 1
ATOM 5013 C CA . ILE A 1 341 ? -43.02656 27.27044 -8.92162 1.000 10.25280 341 ILE A CA 1
ATOM 5014 C C . ILE A 1 341 ? -42.25799 26.63050 -7.78561 1.000 10.75784 341 ILE A C 1
ATOM 5015 O O . ILE A 1 341 ? -41.04534 26.39494 -7.87481 1.000 11.55506 341 ILE A O 1
ATOM 5031 N N . PRO A 1 342 ? -42.94983 26.34290 -6.68232 1.000 10.76690 342 PRO A N 1
ATOM 5032 C CA . PRO A 1 342 ? -42.31014 25.61096 -5.58353 1.000 11.30205 342 PRO A CA 1
ATOM 5033 C C . PRO A 1 342 ? -41.89096 24.20675 -5.99424 1.000 10.24632 342 PRO A C 1
ATOM 5034 O O . PRO A 1 342 ? -42.42923 23.60383 -6.92870 1.000 10.37333 342 PRO A O 1
ATOM 5045 N N . ALA A 1 343 ? -40.91456 23.67142 -5.25363 1.000 10.51822 343 ALA A N 1
ATOM 5046 C CA . ALA A 1 343 ? -40.31462 22.39055 -5.61593 1.000 10.01231 343 ALA A CA 1
ATOM 5047 C C . ALA A 1 343 ? -41.33329 21.25551 -5.62414 1.000 10.50665 343 ALA A C 1
ATOM 5048 O O . ALA A 1 343 ? -41.32342 20.41362 -6.52802 1.000 11.34716 343 ALA A O 1
ATOM 5055 N N . ALA A 1 344 ? -42.22243 21.21777 -4.63262 1.000 11.42028 344 ALA A N 1
ATOM 5056 C CA . ALA A 1 344 ? -43.22243 20.15970 -4.58124 1.000 11.40036 344 ALA A CA 1
ATOM 5057 C C . ALA A 1 344 ? -44.16038 20.22284 -5.78261 1.000 10.98293 344 ALA A C 1
ATOM 5058 O O . ALA A 1 344 ? -44.64061 19.18274 -6.25592 1.000 12.85594 344 ALA A O 1
ATOM 5065 N N . LEU A 1 345 ? -44.43426 21.43008 -6.28946 1.000 10.63921 345 LEU A N 1
ATOM 5066 C CA . LEU A 1 345 ? -45.28527 21.54190 -7.46362 1.000 11.63253 345 LEU A CA 1
ATOM 5067 C C . LEU A 1 345 ? -44.55392 21.12183 -8.72776 1.000 12.76381 345 LEU A C 1
ATOM 5068 O O . LEU A 1 345 ? -45.18879 20.63258 -9.67178 1.000 12.24767 345 LEU A O 1
ATOM 5084 N N . ALA A 1 346 ? -43.22866 21.29722 -8.77231 1.000 12.06884 346 ALA A N 1
ATOM 5085 C CA . ALA A 1 346 ? -42.46954 20.82118 -9.92437 1.000 11.46025 346 ALA A CA 1
ATOM 5086 C C . ALA A 1 346 ? -42.51075 19.30066 -10.01703 1.000 12.87680 346 ALA A C 1
ATOM 5087 O O . ALA A 1 346 ? -42.63589 18.74718 -11.10854 1.000 12.82947 346 ALA A O 1
ATOM 5094 N N . ILE A 1 347 ? -42.41928 18.60725 -8.88507 1.000 12.17878 347 ILE A N 1
ATOM 5095 C CA . ILE A 1 347 ? -42.56146 17.15539 -8.89796 1.000 13.22300 347 ILE A CA 1
ATOM 5096 C C . ILE A 1 347 ? -43.93762 16.76630 -9.42495 1.000 14.14104 347 ILE A C 1
ATOM 5097 O O . ILE A 1 347 ? -44.06583 15.88649 -10.28082 1.000 13.79489 347 ILE A O 1
ATOM 5113 N N . GLU A 1 348 ? -44.98948 17.42279 -8.93268 1.000 11.78148 348 GLU A N 1
ATOM 5114 C CA . GLU A 1 348 ? -46.33913 17.05128 -9.35965 1.000 15.73376 348 GLU A CA 1
ATOM 5115 C C . GLU A 1 348 ? -46.57350 17.34763 -10.83762 1.000 15.06416 348 GLU A C 1
ATOM 5116 O O . GLU A 1 348 ? -47.28881 16.59712 -11.51507 1.000 17.47675 348 GLU A O 1
ATOM 5128 N N . PHE A 1 349 ? -46.01387 18.45028 -11.35055 1.000 12.34743 349 PHE A N 1
ATOM 5129 C CA . PHE A 1 349 ? -46.07611 18.73514 -12.78468 1.000 13.36778 349 PHE A CA 1
ATOM 5130 C C . PHE A 1 349 ? -45.52595 17.55871 -13.57877 1.000 13.58030 349 PHE A C 1
ATOM 5131 O O . PHE A 1 349 ? -46.15733 17.06942 -14.52160 1.000 15.19469 349 PHE A O 1
ATOM 5148 N N . GLY A 1 350 ? -44.34578 17.07767 -13.19500 1.000 12.76511 350 GLY A N 1
ATOM 5149 C CA . GLY A 1 350 ? -43.75399 15.96774 -13.91422 1.000 14.90697 350 GLY A CA 1
ATOM 5150 C C . GLY A 1 350 ? -44.59082 14.70407 -13.84631 1.000 14.23097 350 GLY A C 1
ATOM 5151 O O . GLY A 1 350 ? -44.67602 13.95326 -14.82067 1.000 17.35291 350 GLY A O 1
ATOM 5155 N N . ALA A 1 351 ? -45.21628 14.44943 -12.69670 1.000 14.42428 351 ALA A N 1
ATOM 5156 C CA . ALA A 1 351 ? -46.01681 13.23873 -12.56099 1.000 16.10332 351 ALA A CA 1
ATOM 5157 C C . ALA A 1 351 ? -47.21592 13.24986 -13.50531 1.000 18.49915 351 ALA A C 1
ATOM 5158 O O . ALA A 1 351 ? -47.68309 12.18494 -13.92938 1.000 20.41257 351 ALA A O 1
ATOM 5165 N N . LEU A 1 352 ? -47.73144 14.43179 -13.84452 1.000 18.87439 352 LEU A N 1
ATOM 5166 C CA . LEU A 1 352 ? -48.79530 14.49712 -14.84233 1.000 22.19892 352 LEU A CA 1
ATOM 5167 C C . LEU A 1 352 ? -48.33417 14.01373 -16.21212 1.000 26.42557 352 LEU A C 1
ATOM 5168 O O . LEU A 1 352 ? -49.16869 13.59912 -17.02620 1.000 24.67331 352 LEU A O 1
ATOM 5184 N N . LEU A 1 353 ? -47.02530 14.04486 -16.47995 1.000 25.52429 353 LEU A N 1
ATOM 5185 C CA . LEU A 1 353 ? -46.47258 13.69260 -17.78013 1.000 22.90205 353 LEU A CA 1
ATOM 5186 C C . LEU A 1 353 ? -46.14812 12.21060 -17.92443 1.000 26.51386 353 LEU A C 1
ATOM 5187 O O . LEU A 1 353 ? -45.80022 11.76849 -19.02544 1.000 29.02244 353 LEU A O 1
ATOM 5203 N N . THR A 1 354 ? -46.24188 11.43497 -16.84994 1.000 19.90437 354 THR A N 1
ATOM 5204 C CA . THR A 1 354 ? -45.88777 10.02327 -16.93232 1.000 29.38198 354 THR A CA 1
ATOM 5205 C C . THR A 1 354 ? -46.79102 9.29671 -17.91932 1.000 30.50467 354 THR A C 1
ATOM 5206 O O . THR A 1 354 ? -46.31707 8.49758 -18.73625 1.000 32.47026 354 THR A O 1
ATOM 5217 N N . THR A 1 355 ? -48.09261 9.57612 -17.87084 1.000 27.08430 355 THR A N 1
ATOM 5218 C CA . THR A 1 355 ? -49.04920 8.90428 -18.73905 1.000 36.67575 355 THR A CA 1
ATOM 5219 C C . THR A 1 355 ? -50.16791 9.83607 -19.19852 1.000 38.75564 355 THR A C 1
ATOM 5220 O O . THR A 1 355 ? -50.61235 9.75693 -20.34771 1.000 37.30144 355 THR A O 1
ATOM 5231 N N . GLN A 1 356 ? -50.63814 10.71796 -18.30575 1.000 35.54698 356 GLN A N 1
ATOM 5232 C CA . GLN A 1 356 ? -51.81936 11.51333 -18.62151 1.000 25.57159 356 GLN A CA 1
ATOM 5233 C C . GLN A 1 356 ? -51.56549 12.50149 -19.75159 1.000 31.21242 356 GLN A C 1
ATOM 5234 O O . GLN A 1 356 ? -52.51211 12.91020 -20.43602 1.000 32.32141 356 GLN A O 1
ATOM 5248 N N . HIS A 1 357 ? -50.31165 12.91036 -19.96041 1.000 29.71411 357 HIS A N 1
ATOM 5249 C CA . HIS A 1 357 ? -49.99135 13.96993 -20.92233 1.000 29.32805 357 HIS A CA 1
ATOM 5250 C C . HIS A 1 357 ? -48.69375 13.63345 -21.64576 1.000 36.44464 357 HIS A C 1
ATOM 5251 O O . HIS A 1 357 ? -47.60163 14.01533 -21.21528 1.000 33.07606 357 HIS A O 1
ATOM 5265 N N . GLN A 1 358 ? -48.84056 12.93976 -22.78159 1.000 33.63986 358 GLN A N 1
ATOM 5266 C CA . GLN A 1 358 ? -47.72391 12.38782 -23.53968 1.000 38.45023 358 GLN A CA 1
ATOM 5267 C C . GLN A 1 358 ? -47.22685 13.32496 -24.63363 1.000 38.39496 358 GLN A C 1
ATOM 5268 O O . GLN A 1 358 ? -46.71711 12.86023 -25.66251 1.000 43.24771 358 GLN A O 1
ATOM 5282 N N . HIS A 1 359 ? -47.36648 14.62975 -24.43994 1.000 26.78156 359 HIS A N 1
ATOM 5283 C CA . HIS A 1 359 ? -46.83991 15.63590 -25.34359 1.000 26.14093 359 HIS A CA 1
ATOM 5284 C C . HIS A 1 359 ? -45.36860 15.90004 -25.02590 1.000 23.38363 359 HIS A C 1
ATOM 5285 O O . HIS A 1 359 ? -44.87722 15.57628 -23.94336 1.000 23.39735 359 HIS A O 1
ATOM 5300 N N . THR A 1 360 ? -44.66750 16.51444 -25.97376 1.000 22.98841 360 THR A N 1
ATOM 5301 C CA . THR A 1 360 ? -43.29031 16.92372 -25.72309 1.000 21.06213 360 THR A CA 1
ATOM 5302 C C . THR A 1 360 ? -43.26028 18.27294 -25.01346 1.000 18.93691 360 THR A C 1
ATOM 5303 O O . THR A 1 360 ? -43.86353 19.24538 -25.47939 1.000 20.58746 360 THR A O 1
ATOM 5314 N N . TYR A 1 361 ? -42.53216 18.33447 -23.89610 1.000 15.95646 361 TYR A N 1
ATOM 5315 C CA . TYR A 1 361 ? -42.36723 19.55618 -23.12124 1.000 17.28062 361 TYR A CA 1
ATOM 5316 C C . TYR A 1 361 ? -40.89027 19.91477 -23.05493 1.000 17.22847 361 TYR A C 1
ATOM 5317 O O . TYR A 1 361 ? -40.06594 19.10562 -22.61035 1.000 18.71798 361 TYR A O 1
ATOM 5335 N N . LEU A 1 362 ? -40.56735 21.12769 -23.48997 1.000 17.41353 362 LEU A N 1
ATOM 5336 C CA . LEU A 1 362 ? -39.21197 21.66250 -23.44054 1.000 15.63354 362 LEU A CA 1
ATOM 5337 C C . LEU A 1 362 ? -39.12990 22.62353 -22.25799 1.000 14.49928 362 LEU A C 1
ATOM 5338 O O . LEU A 1 362 ? -39.75779 23.68878 -22.26893 1.000 15.54821 362 LEU A O 1
ATOM 5354 N N . ILE A 1 363 ? -38.35782 22.24996 -21.24362 1.000 15.36686 363 ILE A N 1
ATOM 5355 C CA . ILE A 1 363 ? -38.31533 22.99337 -19.99278 1.000 15.78273 363 ILE A CA 1
ATOM 5356 C C . ILE A 1 363 ? -37.21115 24.04120 -20.08766 1.000 12.06358 363 ILE A C 1
ATOM 5357 O O . ILE A 1 363 ? -36.03545 23.70826 -20.27636 1.000 15.58868 363 ILE A O 1
ATOM 5373 N N . PHE A 1 364 ? -37.58927 25.30355 -19.96174 1.000 13.02714 364 PHE A N 1
ATOM 5374 C CA . PHE A 1 364 ? -36.62750 26.38452 -19.85800 1.000 13.65685 364 PHE A CA 1
ATOM 5375 C C . PHE A 1 364 ? -36.35252 26.67576 -18.38988 1.000 17.96949 364 PHE A C 1
ATOM 5376 O O . PHE A 1 364 ? -37.17103 26.39474 -17.51247 1.000 17.24968 364 PHE A O 1
ATOM 5393 N N . ASP A 1 365 ? -35.18500 27.25066 -18.12447 1.000 14.05614 365 ASP A N 1
ATOM 5394 C CA . ASP A 1 365 ? -34.84941 27.59619 -16.75241 1.000 12.94997 365 ASP A CA 1
ATOM 5395 C C . ASP A 1 365 ? -33.88681 28.76856 -16.74481 1.000 11.99241 365 ASP A C 1
ATOM 5396 O O . ASP A 1 365 ? -33.16843 29.01503 -17.71585 1.000 14.73720 365 ASP A O 1
ATOM 5405 N N . ARG A 1 366 ? -33.87855 29.48268 -15.61485 1.000 12.05942 366 ARG A N 1
ATOM 5406 C CA . ARG A 1 366 ? -32.96650 30.60223 -15.42467 1.000 12.69246 366 ARG A CA 1
ATOM 5407 C C . ARG A 1 366 ? -31.51714 30.13489 -15.47754 1.000 14.91845 366 ARG A C 1
ATOM 5408 O O . ARG A 1 366 ? -31.15678 29.10624 -14.90223 1.000 15.24816 366 ARG A O 1
ATOM 5429 N N . ASP A 1 367 ? -30.67663 30.91649 -16.15281 1.000 16.63376 367 ASP A N 1
ATOM 5430 C CA . ASP A 1 367 ? -29.29541 30.53885 -16.45006 1.000 16.23596 367 ASP A CA 1
ATOM 5431 C C . ASP A 1 367 ? -28.35954 31.58420 -15.85281 1.000 20.46083 367 ASP A C 1
ATOM 5432 O O . ASP A 1 367 ? -28.24145 32.70063 -16.37281 1.000 17.40450 367 ASP A O 1
ATOM 5441 N N . LYS A 1 368 ? -27.70162 31.21783 -14.74987 1.000 20.19880 368 LYS A N 1
ATOM 5442 C CA . LYS A 1 368 ? -26.75977 32.11653 -14.09614 1.000 21.36576 368 LYS A CA 1
ATOM 5443 C C . LYS A 1 368 ? -25.59583 32.46942 -15.00750 1.000 23.78275 368 LYS A C 1
ATOM 5444 O O . LYS A 1 368 ? -24.98880 33.53628 -14.86199 1.000 27.12359 368 LYS A O 1
ATOM 5463 N N . GLU A 1 369 ? -25.25906 31.58632 -15.93425 1.000 23.77211 369 GLU A N 1
ATOM 5464 C CA . GLU A 1 369 ? -24.15612 31.83375 -16.84769 1.000 28.52171 369 GLU A CA 1
ATOM 5465 C C . GLU A 1 369 ? -24.53837 32.74520 -18.00430 1.000 33.24639 369 GLU A C 1
ATOM 5466 O O . GLU A 1 369 ? -23.65405 33.16196 -18.75991 1.000 36.36556 369 GLU A O 1
ATOM 5478 N N . ASN A 1 370 ? -25.82281 33.07275 -18.15478 1.000 25.69519 370 ASN A N 1
ATOM 5479 C CA . ASN A 1 370 ? -26.32420 33.92922 -19.22304 1.000 19.97513 370 ASN A CA 1
ATOM 5480 C C . ASN A 1 370 ? -27.20852 35.03412 -18.64903 1.000 18.25601 370 ASN A C 1
ATOM 5481 O O . ASN A 1 370 ? -28.31947 35.28762 -19.12179 1.000 18.06564 370 ASN A O 1
ATOM 5492 N N . GLN A 1 371 ? -26.72366 35.69325 -17.59096 1.000 20.17987 371 GLN A N 1
ATOM 5493 C CA . GLN A 1 371 ? -27.33325 36.91387 -17.06174 1.000 19.58454 371 GLN A CA 1
ATOM 5494 C C . GLN A 1 371 ? -28.80299 36.71642 -16.70045 1.000 16.03904 371 GLN A C 1
ATOM 5495 O O . GLN A 1 371 ? -29.62976 37.61596 -16.85766 1.000 18.90200 371 GLN A O 1
ATOM 5509 N N . ASP A 1 372 ? -29.11892 35.53367 -16.18310 1.000 18.43186 372 ASP A N 1
ATOM 5510 C CA . ASP A 1 372 ? -30.43884 35.15744 -15.68887 1.000 16.30402 372 ASP A CA 1
ATOM 5511 C C . ASP A 1 372 ? -31.46061 34.96791 -16.80155 1.000 15.24213 372 ASP A C 1
ATOM 5512 O O . ASP A 1 372 ? -32.65560 34.81899 -16.51985 1.000 16.38704 372 ASP A O 1
ATOM 5521 N N . ARG A 1 373 ? -31.03939 34.94742 -18.05751 1.000 14.88755 373 ARG A N 1
ATOM 5522 C CA . ARG A 1 373 ? -31.95996 34.60640 -19.12784 1.000 17.41573 373 ARG A CA 1
ATOM 5523 C C . ARG A 1 373 ? -32.45859 33.17339 -18.96446 1.000 15.33716 373 ARG A C 1
ATOM 5524 O O . ARG A 1 373 ? -31.76474 32.30670 -18.41734 1.000 14.67945 373 ARG A O 1
ATOM 5545 N N . PHE A 1 374 ? -33.68176 32.93114 -19.43645 1.000 14.42162 374 PHE A N 1
ATOM 5546 C CA . PHE A 1 374 ? -34.16086 31.56495 -19.61408 1.000 15.23970 374 PHE A CA 1
ATOM 5547 C C . PHE A 1 374 ? -33.40934 30.89893 -20.77064 1.000 15.75016 374 PHE A C 1
ATOM 5548 O O . PHE A 1 374 ? -33.18608 31.51274 -21.82797 1.000 18.59716 374 PHE A O 1
ATOM 5565 N N . THR A 1 375 ? -32.99411 29.64909 -20.56555 1.000 16.68561 375 THR A N 1
ATOM 5566 C CA . THR A 1 375 ? -32.42293 28.83771 -21.63058 1.000 16.57782 375 THR A CA 1
ATOM 5567 C C . THR A 1 375 ? -33.02056 27.43693 -21.55015 1.000 19.25965 375 THR A C 1
ATOM 5568 O O . THR A 1 375 ? -33.47874 26.99994 -20.49261 1.000 15.62961 375 THR A O 1
ATOM 5579 N N . GLN A 1 376 ? -33.03790 26.74402 -22.69139 1.000 18.62914 376 GLN A N 1
ATOM 5580 C CA . GLN A 1 376 ? -33.64346 25.41741 -22.75657 1.000 19.04675 376 GLN A CA 1
ATOM 5581 C C . GLN A 1 376 ? -32.77702 24.39583 -22.02292 1.000 20.68051 376 GLN A C 1
ATOM 5582 O O . GLN A 1 376 ? -31.55197 24.38149 -22.16774 1.000 23.58759 376 GLN A O 1
ATOM 5596 N N . THR A 1 377 ? -33.41690 23.55359 -21.21071 1.000 17.56143 377 THR A N 1
ATOM 5597 C CA . THR A 1 377 ? -32.71213 22.53268 -20.43202 1.000 14.11581 377 THR A CA 1
ATOM 5598 C C . THR A 1 377 ? -33.18490 21.14535 -20.90097 1.000 21.23058 377 THR A C 1
ATOM 5599 O O . THR A 1 377 ? -32.78896 20.70709 -21.97705 1.000 29.97908 377 THR A O 1
ATOM 5610 N N . LEU A 1 378 ? -34.02850 20.47425 -20.12414 1.000 21.65530 378 LEU A N 1
ATOM 5611 C CA . LEU A 1 378 ? -34.42759 19.11290 -20.45109 1.000 18.74760 378 LEU A CA 1
ATOM 5612 C C . LEU A 1 378 ? -35.65273 19.09409 -21.35472 1.000 18.64955 378 LEU A C 1
ATOM 5613 O O . LEU A 1 378 ? -36.49784 19.98994 -21.31596 1.000 18.86247 378 LEU A O 1
ATOM 5629 N N . GLN A 1 379 ? -35.73820 18.05051 -22.17091 1.000 21.24376 379 GLN A N 1
ATOM 5630 C CA . GLN A 1 379 ? -36.95291 17.70465 -22.89327 1.000 19.69073 379 GLN A CA 1
ATOM 5631 C C . GLN A 1 379 ? -37.62626 16.55603 -22.15899 1.000 18.75327 379 GLN A C 1
ATOM 5632 O O . GLN A 1 379 ? -36.98608 15.54237 -21.86311 1.000 23.46534 379 GLN A O 1
ATOM 5646 N N . LEU A 1 380 ? -38.90758 16.71867 -21.86347 1.000 18.04639 380 LEU A N 1
ATOM 5647 C CA . LEU A 1 380 ? -39.70081 15.70013 -21.19848 1.000 16.72890 380 LEU A CA 1
ATOM 5648 C C . LEU A 1 380 ? -40.81196 15.25761 -22.14002 1.000 22.02762 380 LEU A C 1
ATOM 5649 O O . LEU A 1 380 ? -41.23635 16.00441 -23.02523 1.000 21.85683 380 LEU A O 1
ATOM 5665 N N . GLY A 1 381 ? -41.27487 14.03200 -21.94912 1.000 31.41209 381 GLY A N 1
ATOM 5666 C CA . GLY A 1 381 ? -42.37341 13.52244 -22.73169 1.000 34.84832 381 GLY A CA 1
ATOM 5667 C C . GLY A 1 381 ? -42.15337 12.08760 -23.14045 1.000 34.54477 381 GLY A C 1
ATOM 5668 O O . GLY A 1 381 ? -41.38243 11.35491 -22.51474 1.000 34.94935 381 GLY A O 1
ATOM 5672 N N . PRO A 1 382 ? -42.83218 11.65387 -24.21365 1.000 40.99764 382 PRO A N 1
ATOM 5673 C CA . PRO A 1 382 ? -42.77859 10.25758 -24.66412 1.000 44.29735 382 PRO A CA 1
ATOM 5674 C C . PRO A 1 382 ? -41.43831 9.89990 -25.29559 1.000 49.13176 382 PRO A C 1
ATOM 5675 O O . PRO A 1 382 ? -40.62662 10.80512 -25.49597 1.000 52.58091 382 PRO A O 1
ATOM 5686 N N . SER B 1 11 ? -59.08500 -15.02520 25.24796 1.000 50.14742 11 SER B N 1
ATOM 5687 C CA . SER B 1 11 ? -59.26424 -16.26498 25.99668 1.000 57.36928 11 SER B CA 1
ATOM 5688 C C . SER B 1 11 ? -58.20008 -16.37775 27.09589 1.000 63.73033 11 SER B C 1
ATOM 5689 O O . SER B 1 11 ? -58.46127 -16.04087 28.25172 1.000 56.79046 11 SER B O 1
ATOM 5697 N N . GLY B 1 12 ? -57.00173 -16.83809 26.72976 1.000 53.79450 12 GLY B N 1
ATOM 5698 C CA . GLY B 1 12 ? -55.92983 -16.96720 27.70026 1.000 46.64890 12 GLY B CA 1
ATOM 5699 C C . GLY B 1 12 ? -55.22856 -15.65019 27.98604 1.000 52.37791 12 GLY B C 1
ATOM 5700 O O . GLY B 1 12 ? -55.45982 -14.62332 27.34295 1.000 49.19680 12 GLY B O 1
ATOM 5704 N N . ARG B 1 13 ? -54.34918 -15.69060 28.98724 1.000 49.60463 13 ARG B N 1
ATOM 5705 C CA . ARG B 1 13 ? -53.54087 -14.54399 29.37655 1.000 43.12587 13 ARG B CA 1
ATOM 5706 C C . ARG B 1 13 ? -52.06499 -14.87418 29.18688 1.000 45.38878 13 ARG B C 1
ATOM 5707 O O . ARG B 1 13 ? -51.61997 -15.98323 29.50072 1.000 39.44268 13 ARG B O 1
ATOM 5711 N N . PHE B 1 14 ? -51.30898 -13.91222 28.66777 1.000 43.89069 14 PHE B N 1
ATOM 5712 C CA . PHE B 1 14 ? -49.87167 -14.06360 28.50146 1.000 42.16314 14 PHE B CA 1
ATOM 5713 C C . PHE B 1 14 ? -49.17725 -13.57231 29.76449 1.000 38.20087 14 PHE B C 1
ATOM 5714 O O . PHE B 1 14 ? -49.33009 -12.40958 30.14813 1.000 41.46859 14 PHE B O 1
ATOM 5731 N N . ASN B 1 15 ? -48.41271 -14.45102 30.40993 1.000 40.79960 15 ASN B N 1
ATOM 5732 C CA . ASN B 1 15 ? -47.74022 -14.09851 31.65131 1.000 43.35197 15 ASN B CA 1
ATOM 5733 C C . ASN B 1 15 ? -46.35660 -13.52919 31.37693 1.000 41.56152 15 ASN B C 1
ATOM 5734 O O . ASN B 1 15 ? -45.59707 -14.06565 30.56544 1.000 40.07919 15 ASN B O 1
ATOM 5745 N N . THR B 1 16 ? -46.02326 -12.45503 32.08718 1.000 35.60373 16 THR B N 1
ATOM 5746 C CA . THR B 1 16 ? -44.70000 -11.86425 32.02625 1.000 37.60152 16 THR B CA 1
ATOM 5747 C C . THR B 1 16 ? -44.18576 -11.61766 33.43562 1.000 35.69895 16 THR B C 1
ATOM 5748 O O . THR B 1 16 ? -44.96391 -11.40616 34.37109 1.000 36.11259 16 THR B O 1
ATOM 5759 N N . ASN B 1 17 ? -42.86276 -11.64205 33.57384 1.000 29.91319 17 ASN B N 1
ATOM 5760 C CA . ASN B 1 17 ? -42.22549 -11.28126 34.82969 1.000 31.25336 17 ASN B CA 1
ATOM 5761 C C . ASN B 1 17 ? -42.09842 -9.76150 34.92505 1.000 32.94042 17 ASN B C 1
ATOM 5762 O O . ASN B 1 17 ? -42.44615 -9.01769 34.00186 1.000 31.77989 17 ASN B O 1
ATOM 5773 N N . ASP B 1 18 ? -41.59030 -9.28560 36.06257 1.000 30.13982 18 ASP B N 1
ATOM 5774 C CA . ASP B 1 18 ? -41.61682 -7.85168 36.32368 1.000 27.25568 18 ASP B CA 1
ATOM 5775 C C . ASP B 1 18 ? -40.57838 -7.10466 35.49254 1.000 26.78188 18 ASP B C 1
ATOM 5776 O O . ASP B 1 18 ? -40.82203 -5.97042 35.06111 1.000 26.68360 18 ASP B O 1
ATOM 5785 N N . GLU B 1 19 ? -39.40300 -7.70428 35.28883 1.000 26.26253 19 GLU B N 1
ATOM 5786 C CA . GLU B 1 19 ? -38.40266 -7.08737 34.42285 1.000 27.40151 19 GLU B CA 1
ATOM 5787 C C . GLU B 1 19 ? -38.97508 -6.83054 33.03449 1.000 25.29390 19 GLU B C 1
ATOM 5788 O O . GLU B 1 19 ? -38.73339 -5.77674 32.43264 1.000 25.35844 19 GLU B O 1
ATOM 5800 N N . THR B 1 20 ? -39.74281 -7.78512 32.51495 1.000 24.62644 20 THR B N 1
ATOM 5801 C CA . THR B 1 20 ? -40.33286 -7.63201 31.19085 1.000 25.91838 20 THR B CA 1
ATOM 5802 C C . THR B 1 20 ? -41.37240 -6.52003 31.17939 1.000 24.12032 20 THR B C 1
ATOM 5803 O O . THR B 1 20 ? -41.42558 -5.71917 30.23464 1.000 20.02526 20 THR B O 1
ATOM 5814 N N . LYS B 1 21 ? -42.18470 -6.42324 32.23407 1.000 22.33908 21 LYS B N 1
ATOM 5815 C CA . LYS B 1 21 ? -43.15748 -5.33689 32.31324 1.000 23.68102 21 LYS B CA 1
ATOM 5816 C C . LYS B 1 21 ? -42.47530 -3.97599 32.29681 1.000 22.21367 21 LYS B C 1
ATOM 5817 O O . LYS B 1 21 ? -42.94452 -3.04566 31.63539 1.000 20.08407 21 LYS B O 1
ATOM 5836 N N . ARG B 1 22 ? -41.37810 -3.82626 33.04113 1.000 19.66123 22 ARG B N 1
ATOM 5837 C CA . ARG B 1 22 ? -40.72683 -2.52330 33.10846 1.000 22.47111 22 ARG B CA 1
ATOM 5838 C C . ARG B 1 22 ? -40.14329 -2.12428 31.75550 1.000 20.09690 22 ARG B C 1
ATOM 5839 O O . ARG B 1 22 ? -40.23892 -0.95570 31.35030 1.000 17.72552 22 ARG B O 1
ATOM 5860 N N . ILE B 1 23 ? -39.56996 -3.08129 31.02683 1.000 18.20953 23 ILE B N 1
ATOM 5861 C CA . ILE B 1 23 ? -39.05183 -2.79474 29.69111 1.000 17.62733 23 ILE B CA 1
ATOM 5862 C C . ILE B 1 23 ? -40.17276 -2.35218 28.76237 1.000 18.38575 23 ILE B C 1
ATOM 5863 O O . ILE B 1 23 ? -40.02787 -1.37928 28.00652 1.000 16.94639 23 ILE B O 1
ATOM 5879 N N . VAL B 1 24 ? -41.30590 -3.06175 28.80264 1.000 15.48732 24 VAL B N 1
ATOM 5880 C CA . VAL B 1 24 ? -42.41112 -2.77048 27.89084 1.000 13.76343 24 VAL B CA 1
ATOM 5881 C C . VAL B 1 24 ? -43.05458 -1.42875 28.22804 1.000 16.74290 24 VAL B C 1
ATOM 5882 O O . VAL B 1 24 ? -43.36870 -0.63695 27.33091 1.000 14.24069 24 VAL B O 1
ATOM 5895 N N . TRP B 1 25 ? -43.27745 -1.15291 29.51684 1.000 13.12793 25 TRP B N 1
ATOM 5896 C CA . TRP B 1 25 ? -43.81834 0.14846 29.89567 1.000 14.62113 25 TRP B CA 1
ATOM 5897 C C . TRP B 1 25 ? -42.92835 1.28011 29.40123 1.000 13.94824 25 TRP B C 1
ATOM 5898 O O . TRP B 1 25 ? -43.42116 2.31610 28.94284 1.000 13.80013 25 TRP B O 1
ATOM 5919 N N . THR B 1 26 ? -41.61541 1.10177 29.49559 1.000 14.45160 26 THR B N 1
ATOM 5920 C CA . THR B 1 26 ? -40.69726 2.17291 29.13112 1.000 14.96154 26 THR B CA 1
ATOM 5921 C C . THR B 1 26 ? -40.71500 2.42025 27.62937 1.000 16.89764 26 THR B C 1
ATOM 5922 O O . THR B 1 26 ? -40.83331 3.56653 27.17941 1.000 16.56689 26 THR B O 1
ATOM 5933 N N . GLN B 1 27 ? -40.58765 1.35465 26.83881 1.000 14.14609 27 GLN B N 1
ATOM 5934 C CA . GLN B 1 27 ? -40.47759 1.50524 25.38981 1.000 16.31293 27 GLN B CA 1
ATOM 5935 C C . GLN B 1 27 ? -41.76898 1.99592 24.75104 1.000 17.70222 27 GLN B C 1
ATOM 5936 O O . GLN B 1 27 ? -41.72549 2.52727 23.63475 1.000 15.73430 27 GLN B O 1
ATOM 5950 N N . THR B 1 28 ? -42.90761 1.84737 25.42767 1.000 13.99859 28 THR B N 1
ATOM 5951 C CA . THR B 1 28 ? -44.17441 2.38181 24.94448 1.000 13.93982 28 THR B CA 1
ATOM 5952 C C . THR B 1 28 ? -44.54058 3.73207 25.55598 1.000 16.70952 28 THR B C 1
ATOM 5953 O O . THR B 1 28 ? -45.56402 4.31100 25.17259 1.000 14.81519 28 THR B O 1
ATOM 5964 N N . ALA B 1 29 ? -43.76640 4.22893 26.51827 1.000 12.98239 29 ALA B N 1
ATOM 5965 C CA . ALA B 1 29 ? -44.07356 5.46720 27.22348 1.000 12.12892 29 ALA B CA 1
ATOM 5966 C C . ALA B 1 29 ? -45.41132 5.37203 27.94779 1.000 13.72005 29 ALA B C 1
ATOM 5967 O O . ALA B 1 29 ? -46.05942 6.39296 28.21777 1.000 15.20169 29 ALA B O 1
ATOM 5974 N N . GLY B 1 30 ? -45.83630 4.14390 28.23634 1.000 16.13300 30 GLY B N 1
ATOM 5975 C CA . GLY B 1 30 ? -46.97176 3.92209 29.10551 1.000 15.99545 30 GLY B CA 1
ATOM 5976 C C . GLY B 1 30 ? -48.30924 4.28910 28.51660 1.000 18.09913 30 GLY B C 1
ATOM 5977 O O . GLY B 1 30 ? -49.21221 4.69334 29.25992 1.000 17.15915 30 GLY B O 1
ATOM 5981 N N . HIS B 1 31 ? -48.45992 4.18004 27.19996 1.000 13.54597 31 HIS B N 1
ATOM 5982 C CA . HIS B 1 31 ? -49.74915 4.32658 26.54485 1.000 15.02118 31 HIS B CA 1
ATOM 5983 C C . HIS B 1 31 ? -50.17616 2.99358 25.93999 1.000 15.02925 31 HIS B C 1
ATOM 5984 O O . HIS B 1 31 ? -49.34448 2.15905 25.54961 1.000 16.17520 31 HIS B O 1
ATOM 5998 N N . CYS B 1 32 ? -51.48673 2.81127 25.82842 1.000 15.09162 32 CYS B N 1
ATOM 5999 C CA . CYS B 1 32 ? -52.01903 1.67009 25.09956 1.000 14.35495 32 CYS B CA 1
ATOM 6000 C C . CYS B 1 32 ? -51.67732 1.82242 23.62104 1.000 19.67842 32 CYS B C 1
ATOM 6001 O O . CYS B 1 32 ? -51.90482 2.88057 23.02963 1.000 18.16579 32 CYS B O 1
ATOM 6008 N N . GLU B 1 33 ? -51.12213 0.77046 23.02608 1.000 17.13393 33 GLU B N 1
ATOM 6009 C CA . GLU B 1 33 ? -50.66240 0.86994 21.64439 1.000 19.85027 33 GLU B CA 1
ATOM 6010 C C . GLU B 1 33 ? -51.79775 0.86182 20.62873 1.000 21.86663 33 GLU B C 1
ATOM 6011 O O . GLU B 1 33 ? -51.58463 1.26652 19.48417 1.000 21.71896 33 GLU B O 1
ATOM 6023 N N . LEU B 1 34 ? -52.99402 0.41952 21.00767 1.000 20.95302 34 LEU B N 1
ATOM 6024 C CA . LEU B 1 34 ? -54.10054 0.33382 20.06073 1.000 19.73680 34 LEU B CA 1
ATOM 6025 C C . LEU B 1 34 ? -55.03678 1.52946 20.13728 1.000 24.22064 34 LEU B C 1
ATOM 6026 O O . LEU B 1 34 ? -55.59678 1.92863 19.10704 1.000 24.02108 34 LEU B O 1
ATOM 6042 N N . CYS B 1 35 ? -55.21064 2.14085 21.31032 1.000 19.40713 35 CYS B N 1
ATOM 6043 C CA . CYS B 1 35 ? -56.06771 3.31081 21.42169 1.000 21.94643 35 CYS B CA 1
ATOM 6044 C C . CYS B 1 35 ? -55.35366 4.57271 21.87743 1.000 21.18539 35 CYS B C 1
ATOM 6045 O O . CYS B 1 35 ? -55.96276 5.64996 21.83450 1.000 20.19021 35 CYS B O 1
ATOM 6052 N N . GLY B 1 36 ? -54.10044 4.47901 22.31811 1.000 21.32089 36 GLY B N 1
ATOM 6053 C CA . GLY B 1 36 ? -53.33101 5.64607 22.67811 1.000 19.49892 36 GLY B CA 1
ATOM 6054 C C . GLY B 1 36 ? -53.56613 6.18602 24.07132 1.000 16.11004 36 GLY B C 1
ATOM 6055 O O . GLY B 1 36 ? -52.92346 7.17266 24.44858 1.000 19.00997 36 GLY B O 1
ATOM 6059 N N . THR B 1 37 ? -54.44262 5.57082 24.85996 1.000 18.62609 37 THR B N 1
ATOM 6060 C CA . THR B 1 37 ? -54.78967 6.15535 26.14837 1.000 17.34906 37 THR B CA 1
ATOM 6061 C C . THR B 1 37 ? -53.59073 6.08889 27.08935 1.000 17.73444 37 THR B C 1
ATOM 6062 O O . THR B 1 37 ? -52.82240 5.12145 27.08361 1.000 17.24439 37 THR B O 1
ATOM 6073 N N . ASP B 1 38 ? -53.41813 7.14435 27.87707 1.000 19.09851 38 ASP B N 1
ATOM 6074 C CA . ASP B 1 38 ? -52.30948 7.23400 28.82320 1.000 18.30211 38 ASP B CA 1
ATOM 6075 C C . ASP B 1 38 ? -52.65046 6.42195 30.06579 1.000 19.59316 38 ASP B C 1
ATOM 6076 O O . ASP B 1 38 ? -53.60265 6.74551 30.78352 1.000 20.86867 38 ASP B O 1
ATOM 6085 N N . LEU B 1 39 ? -51.87673 5.37125 30.32224 1.000 18.25193 39 LEU B N 1
ATOM 6086 C CA . LEU B 1 39 ? -52.20253 4.42815 31.38146 1.000 18.00940 39 LEU B CA 1
ATOM 6087 C C . LEU B 1 39 ? -51.64920 4.84673 32.73817 1.000 17.46822 39 LEU B C 1
ATOM 6088 O O . LEU B 1 39 ? -51.78507 4.08671 33.70328 1.000 18.32067 39 LEU B O 1
ATOM 6104 N N . THR B 1 40 ? -51.05678 6.04013 32.84483 1.000 17.52257 40 THR B N 1
ATOM 6105 C CA . THR B 1 40 ? -50.59466 6.56289 34.12645 1.000 17.14736 40 THR B CA 1
ATOM 6106 C C . THR B 1 40 ? -51.65295 7.41540 34.81238 1.000 17.05710 40 THR B C 1
ATOM 6107 O O . THR B 1 40 ? -51.33770 8.10149 35.79505 1.000 18.26080 40 THR B O 1
ATOM 6118 N N . PHE B 1 41 ? -52.90062 7.35940 34.33207 1.000 21.31753 41 PHE B N 1
ATOM 6119 C CA . PHE B 1 41 ? -53.94868 8.25100 34.82173 1.000 24.47718 41 PHE B CA 1
ATOM 6120 C C . PHE B 1 41 ? -54.06898 8.23497 36.34325 1.000 24.78179 41 PHE B C 1
ATOM 6121 O O . PHE B 1 41 ? -54.24733 9.28981 36.96273 1.000 24.37427 41 PHE B O 1
ATOM 6138 N N . ASP B 1 42 ? -53.98033 7.05483 36.96496 1.000 20.94634 42 ASP B N 1
ATOM 6139 C CA . ASP B 1 42 ? -54.09211 6.97843 38.42033 1.000 27.22465 42 ASP B CA 1
ATOM 6140 C C . ASP B 1 42 ? -53.01602 7.82199 39.09184 1.000 26.56037 42 ASP B C 1
ATOM 6141 O O . ASP B 1 42 ? -53.29867 8.61975 39.99543 1.000 23.50323 42 ASP B O 1
ATOM 6150 N N . TYR B 1 43 ? -51.76154 7.63506 38.67769 1.000 19.38722 43 TYR B N 1
ATOM 6151 C CA . TYR B 1 43 ? -50.67624 8.40663 39.26728 1.000 19.81111 43 TYR B CA 1
ATOM 6152 C C . TYR B 1 43 ? -50.91163 9.89924 39.08017 1.000 19.35341 43 TYR B C 1
ATOM 6153 O O . TYR B 1 43 ? -50.63006 10.69537 39.98165 1.000 20.33029 43 TYR B O 1
ATOM 6171 N N . ARG B 1 44 ? -51.42907 10.30288 37.91747 1.000 16.84595 44 ARG B N 1
ATOM 6172 C CA . ARG B 1 44 ? -51.62740 11.72727 37.68006 1.000 21.80949 44 ARG B CA 1
ATOM 6173 C C . ARG B 1 44 ? -52.66166 12.30026 38.63972 1.000 21.10634 44 ARG B C 1
ATOM 6174 O O . ARG B 1 44 ? -52.60730 13.48995 38.97102 1.000 22.01768 44 ARG B O 1
ATOM 6195 N N . ALA B 1 45 ? -53.59326 11.46535 39.09807 1.000 21.03548 45 ALA B N 1
ATOM 6196 C CA . ALA B 1 45 ? -54.62399 11.87425 40.04798 1.000 22.33900 45 ALA B CA 1
ATOM 6197 C C . ALA B 1 45 ? -54.15116 11.82352 41.49532 1.000 26.72094 45 ALA B C 1
ATOM 6198 O O . ALA B 1 45 ? -54.93605 12.13660 42.39932 1.000 25.74452 45 ALA B O 1
ATOM 6205 N N . GLY B 1 46 ? -52.89455 11.45705 41.73540 1.000 23.72670 46 GLY B N 1
ATOM 6206 C CA . GLY B 1 46 ? -52.36475 11.36001 43.07609 1.000 23.62851 46 GLY B CA 1
ATOM 6207 C C . GLY B 1 46 ? -52.57075 10.02378 43.74776 1.000 24.98043 46 GLY B C 1
ATOM 6208 O O . GLY B 1 46 ? -52.32238 9.91004 44.95233 1.000 28.21778 46 GLY B O 1
ATOM 6212 N N . LYS B 1 47 ? -53.01479 9.01969 43.02051 1.000 24.29183 47 LYS B N 1
ATOM 6213 C CA . LYS B 1 47 ? -53.25807 7.69764 43.56614 1.000 28.19253 47 LYS B CA 1
ATOM 6214 C C . LYS B 1 47 ? -52.10578 6.75999 43.24429 1.000 28.17804 47 LYS B C 1
ATOM 6215 O O . LYS B 1 47 ? -51.28097 7.04071 42.37021 1.000 22.77901 47 LYS B O 1
ATOM 6234 N N . PRO B 1 48 ? -52.01434 5.62813 43.94242 1.000 29.55933 48 PRO B N 1
ATOM 6235 C CA . PRO B 1 48 ? -50.91823 4.69142 43.67207 1.000 26.58027 48 PRO B CA 1
ATOM 6236 C C . PRO B 1 48 ? -50.99067 4.16785 42.24588 1.000 27.15405 48 PRO B C 1
ATOM 6237 O O . PRO B 1 48 ? -52.07209 3.95536 41.69485 1.000 28.38105 48 PRO B O 1
ATOM 6248 N N . MET B 1 49 ? -49.82089 3.97024 41.64648 1.000 23.35499 49 MET B N 1
ATOM 6249 C CA . MET B 1 49 ? -49.72114 3.43339 40.29282 1.000 25.03646 49 MET B CA 1
ATOM 6250 C C . MET B 1 49 ? -49.76531 1.91285 40.36601 1.000 30.88520 49 MET B C 1
ATOM 6251 O O . MET B 1 49 ? -48.83263 1.28378 40.87548 1.000 33.27522 49 MET B O 1
ATOM 6265 N N . LYS B 1 50 ? -50.85109 1.31449 39.86133 1.000 24.49313 50 LYS B N 1
ATOM 6266 C CA . LYS B 1 50 ? -51.04680 -0.13724 39.91481 1.000 26.75675 50 LYS B CA 1
ATOM 6267 C C . LYS B 1 50 ? -50.71434 -0.72926 38.54889 1.000 26.20326 50 LYS B C 1
ATOM 6268 O O . LYS B 1 50 ? -51.59065 -1.13521 37.77916 1.000 21.86580 50 LYS B O 1
ATOM 6287 N N . TRP B 1 51 ? -49.41101 -0.81382 38.26562 1.000 22.38013 51 TRP B N 1
ATOM 6288 C CA . TRP B 1 51 ? -48.94553 -1.19090 36.93905 1.000 23.69884 51 TRP B CA 1
ATOM 6289 C C . TRP B 1 51 ? -49.58922 -2.48281 36.45686 1.000 22.82372 51 TRP B C 1
ATOM 6290 O O . TRP B 1 51 ? -49.96266 -2.60062 35.28297 1.000 22.20001 51 TRP B O 1
ATOM 6311 N N . GLY B 1 52 ? -49.72079 -3.46899 37.34377 1.000 23.50659 52 GLY B N 1
ATOM 6312 C CA . GLY B 1 52 ? -50.19422 -4.77138 36.92709 1.000 21.37251 52 GLY B CA 1
ATOM 6313 C C . GLY B 1 52 ? -51.68313 -4.88637 36.73075 1.000 19.95889 52 GLY B C 1
ATOM 6314 O O . GLY B 1 52 ? -52.15125 -5.92596 36.24992 1.000 23.45324 52 GLY B O 1
ATOM 6318 N N . GLU B 1 53 ? -52.43806 -3.85392 37.09631 1.000 21.25560 53 GLU B N 1
ATOM 6319 C CA . GLU B 1 53 ? -53.88832 -3.86634 36.96257 1.000 22.02754 53 GLU B CA 1
ATOM 6320 C C . GLU B 1 53 ? -54.41610 -2.96450 35.85953 1.000 27.53592 53 GLU B C 1
ATOM 6321 O O . GLU B 1 53 ? -55.49704 -3.23319 35.33271 1.000 27.32237 53 GLU B O 1
ATOM 6333 N N . VAL B 1 54 ? -53.68942 -1.90087 35.49604 1.000 21.25118 54 VAL B N 1
ATOM 6334 C CA . VAL B 1 54 ? -54.18863 -0.95126 34.51096 1.000 18.71526 54 VAL B CA 1
ATOM 6335 C C . VAL B 1 54 ? -53.73437 -1.27666 33.09559 1.000 18.79190 54 VAL B C 1
ATOM 6336 O O . VAL B 1 54 ? -54.12172 -0.56618 32.15527 1.000 20.58972 54 VAL B O 1
ATOM 6349 N N . ALA B 1 55 ? -52.93971 -2.33093 32.91124 1.000 19.65867 55 ALA B N 1
ATOM 6350 C CA . ALA B 1 55 ? -52.44486 -2.69129 31.59298 1.000 21.00604 55 ALA B CA 1
ATOM 6351 C C . ALA B 1 55 ? -52.25885 -4.19780 31.48970 1.000 19.84786 55 ALA B C 1
ATOM 6352 O O . ALA B 1 55 ? -52.05384 -4.88863 32.49247 1.000 21.63822 55 ALA B O 1
ATOM 6359 N N . ALA B 1 56 ? -52.32563 -4.68851 30.25431 1.000 21.02695 56 ALA B N 1
ATOM 6360 C CA . ALA B 1 56 ? -52.06337 -6.07414 29.90243 1.000 26.39705 56 ALA B CA 1
ATOM 6361 C C . ALA B 1 56 ? -50.95069 -6.10403 28.86271 1.000 23.82778 56 ALA B C 1
ATOM 6362 O O . ALA B 1 56 ? -50.88154 -5.22507 27.99228 1.000 25.22749 56 ALA B O 1
ATOM 6369 N N . ILE B 1 57 ? -50.06736 -7.09530 28.96618 1.000 21.55071 57 ILE B N 1
ATOM 6370 C CA . ILE B 1 57 ? -48.94094 -7.26219 28.05302 1.000 25.04719 57 ILE B CA 1
ATOM 6371 C C . ILE B 1 57 ? -49.14375 -8.55019 27.27080 1.000 31.87332 57 ILE B C 1
ATOM 6372 O O . ILE B 1 57 ? -49.31360 -9.62234 27.86610 1.000 35.77578 57 ILE B O 1
ATOM 6388 N N . LEU B 1 58 ? -49.11869 -8.45125 25.94395 1.000 32.14835 58 LEU B N 1
ATOM 6389 C CA . LEU B 1 58 ? -49.34247 -9.61353 25.09499 1.000 32.39009 58 LEU B CA 1
ATOM 6390 C C . LEU B 1 58 ? -48.46290 -9.55856 23.85602 1.000 29.83234 58 LEU B C 1
ATOM 6391 O O . LEU B 1 58 ? -48.07764 -8.47255 23.40168 1.000 23.81094 58 LEU B O 1
ATOM 6407 N N . PRO B 1 59 ? -48.12939 -10.71878 23.29124 1.000 27.91854 59 PRO B N 1
ATOM 6408 C CA . PRO B 1 59 ? -47.32622 -10.73762 22.06225 1.000 23.57680 59 PRO B CA 1
ATOM 6409 C C . PRO B 1 59 ? -48.05285 -10.05974 20.91457 1.000 18.04866 59 PRO B C 1
ATOM 6410 O O . PRO B 1 59 ? -49.27666 -10.13459 20.78936 1.000 20.28250 59 PRO B O 1
ATOM 6421 N N . ALA B 1 60 ? -47.27572 -9.38929 20.05875 1.000 20.23837 60 ALA B N 1
ATOM 6422 C CA . ALA B 1 60 ? -47.84939 -8.72633 18.89839 1.000 20.11225 60 ALA B CA 1
ATOM 6423 C C . ALA B 1 60 ? -48.32234 -9.70553 17.83638 1.000 22.40131 60 ALA B C 1
ATOM 6424 O O . ALA B 1 60 ? -49.15580 -9.34111 17.00024 1.000 20.66699 60 ALA B O 1
ATOM 6431 N N . SER B 1 61 ? -47.80873 -10.92690 17.84373 1.000 23.99068 61 SER B N 1
ATOM 6432 C CA . SER B 1 61 ? -48.08469 -11.87473 16.77988 1.000 25.06296 61 SER B CA 1
ATOM 6433 C C . SER B 1 61 ? -48.67497 -13.16478 17.32850 1.000 28.90638 61 SER B C 1
ATOM 6434 O O . SER B 1 61 ? -48.41334 -13.53404 18.47611 1.000 24.14682 61 SER B O 1
ATOM 6442 N N . PRO B 1 62 ? -49.47010 -13.87356 16.52440 1.000 23.71056 62 PRO B N 1
ATOM 6443 C CA . PRO B 1 62 ? -49.93624 -15.20297 16.93490 1.000 24.69200 62 PRO B CA 1
ATOM 6444 C C . PRO B 1 62 ? -48.77036 -16.12121 17.25995 1.000 26.01171 62 PRO B C 1
ATOM 6445 O O . PRO B 1 62 ? -47.63926 -15.92433 16.81568 1.000 26.15249 62 PRO B O 1
ATOM 6456 N N . LYS B 1 63 ? -49.06645 -17.14433 18.05609 1.000 27.73197 63 LYS B N 1
ATOM 6457 C CA . LYS B 1 63 ? -48.03264 -18.06810 18.49486 1.000 30.19533 63 LYS B CA 1
ATOM 6458 C C . LYS B 1 63 ? -47.40816 -18.77538 17.29760 1.000 29.48233 63 LYS B C 1
ATOM 6459 O O . LYS B 1 63 ? -48.10760 -19.37411 16.47482 1.000 25.66426 63 LYS B O 1
ATOM 6478 N N . GLY B 1 64 ? -46.08512 -18.68661 17.19468 1.000 23.92196 64 GLY B N 1
ATOM 6479 C CA . GLY B 1 64 ? -45.36588 -19.37197 16.14884 1.000 22.45751 64 GLY B CA 1
ATOM 6480 C C . GLY B 1 64 ? -44.98604 -20.76968 16.59421 1.000 26.20873 64 GLY B C 1
ATOM 6481 O O . GLY B 1 64 ? -45.29026 -21.18630 17.71478 1.000 25.54491 64 GLY B O 1
ATOM 6485 N N . PRO B 1 65 ? -44.31717 -21.52599 15.71912 1.000 25.83324 65 PRO B N 1
ATOM 6486 C CA . PRO B 1 65 ? -43.92396 -22.89765 16.08932 1.000 21.09543 65 PRO B CA 1
ATOM 6487 C C . PRO B 1 65 ? -42.86518 -22.95236 17.17636 1.000 29.64604 65 PRO B C 1
ATOM 6488 O O . PRO B 1 65 ? -42.76554 -23.97232 17.87052 1.000 30.73289 65 PRO B O 1
ATOM 6499 N N . ARG B 1 66 ? -42.07625 -21.89720 17.34747 1.000 36.02517 66 ARG B N 1
ATOM 6500 C CA . ARG B 1 66 ? -41.08953 -21.83826 18.42062 1.000 38.86858 66 ARG B CA 1
ATOM 6501 C C . ARG B 1 66 ? -41.69604 -21.20087 19.66869 1.000 39.23034 66 ARG B C 1
ATOM 6502 O O . ARG B 1 66 ? -42.06684 -21.89453 20.61569 1.000 48.33876 66 ARG B O 1
ATOM 6506 N N . ASN B 1 78 ? -36.65130 -11.20066 27.87823 1.000 50.10565 78 ASN B N 1
ATOM 6507 C CA . ASN B 1 78 ? -37.11725 -12.16947 26.88242 1.000 59.67724 78 ASN B CA 1
ATOM 6508 C C . ASN B 1 78 ? -37.20253 -11.44618 25.52570 1.000 59.32405 78 ASN B C 1
ATOM 6509 O O . ASN B 1 78 ? -36.40564 -10.54208 25.27002 1.000 66.43896 78 ASN B O 1
ATOM 6519 N N . ASP B 1 79 ? -38.12753 -11.82956 24.64472 1.000 51.70483 79 ASP B N 1
ATOM 6520 C CA . ASP B 1 79 ? -38.29118 -11.12041 23.37333 1.000 49.97248 79 ASP B CA 1
ATOM 6521 C C . ASP B 1 79 ? -39.18710 -9.89191 23.57675 1.000 38.19775 79 ASP B C 1
ATOM 6522 O O . ASP B 1 79 ? -40.27418 -9.76485 23.00983 1.000 34.39717 79 ASP B O 1
ATOM 6531 N N . THR B 1 80 ? -38.69647 -8.96494 24.40956 1.000 29.71048 80 THR B N 1
ATOM 6532 C CA . THR B 1 80 ? -39.50395 -7.81683 24.79544 1.000 30.90064 80 THR B CA 1
ATOM 6533 C C . THR B 1 80 ? -39.85500 -6.93207 23.60771 1.000 26.09820 80 THR B C 1
ATOM 6534 O O . THR B 1 80 ? -40.84046 -6.18542 23.67342 1.000 24.72847 80 THR B O 1
ATOM 6545 N N . ALA B 1 81 ? -39.07371 -6.98568 22.53410 1.000 28.09867 81 ALA B N 1
ATOM 6546 C CA . ALA B 1 81 ? -39.33188 -6.10392 21.40618 1.000 28.87303 81 ALA B CA 1
ATOM 6547 C C . ALA B 1 81 ? -40.64048 -6.44328 20.69906 1.000 25.11415 81 ALA B C 1
ATOM 6548 O O . ALA B 1 81 ? -41.17617 -5.59059 19.98322 1.000 24.30970 81 ALA B O 1
ATOM 6555 N N . ASN B 1 82 ? -41.19270 -7.64473 20.90960 1.000 21.14270 82 ASN B N 1
ATOM 6556 C CA . ASN B 1 82 ? -42.41877 -8.07183 20.24371 1.000 24.59233 82 ASN B CA 1
ATOM 6557 C C . ASN B 1 82 ? -43.61103 -8.15616 21.18535 1.000 23.87264 82 ASN B C 1
ATOM 6558 O O . ASN B 1 82 ? -44.63908 -8.73603 20.81614 1.000 25.08007 82 ASN B O 1
ATOM 6569 N N . LEU B 1 83 ? -43.51192 -7.57737 22.37809 1.000 18.66012 83 LEU B N 1
ATOM 6570 C CA . LEU B 1 83 ? -44.60096 -7.54732 23.34400 1.000 17.21152 83 LEU B CA 1
ATOM 6571 C C . LEU B 1 83 ? -45.25354 -6.16953 23.34397 1.000 18.40076 83 LEU B C 1
ATOM 6572 O O . LEU B 1 83 ? -44.55921 -5.14690 23.33111 1.000 20.60788 83 LEU B O 1
ATOM 6588 N N . MET B 1 84 ? -46.58819 -6.14797 23.37612 1.000 17.08639 84 MET B N 1
ATOM 6589 C CA . MET B 1 84 ? -47.36815 -4.92279 23.33207 1.000 15.72097 84 MET B CA 1
ATOM 6590 C C . MET B 1 84 ? -47.91667 -4.57831 24.71452 1.000 20.63963 84 MET B C 1
ATOM 6591 O O . MET B 1 84 ? -48.20538 -5.46369 25.52599 1.000 20.93929 84 MET B O 1
ATOM 6605 N N . LEU B 1 85 ? -48.08721 -3.27824 24.95857 1.000 16.41576 85 LEU B N 1
ATOM 6606 C CA . LEU B 1 85 ? -48.77891 -2.76480 26.13628 1.000 18.21062 85 LEU B CA 1
ATOM 6607 C C . LEU B 1 85 ? -50.18269 -2.33812 25.72087 1.000 16.82029 85 LEU B C 1
ATOM 6608 O O . LEU B 1 85 ? -50.33486 -1.45675 24.86977 1.000 18.60093 85 LEU B O 1
ATOM 6624 N N . LEU B 1 86 ? -51.20532 -2.94220 26.33276 1.000 17.12307 86 LEU B N 1
ATOM 6625 C CA . LEU B 1 86 ? -52.58585 -2.59256 26.04183 1.000 17.66616 86 LEU B CA 1
ATOM 6626 C C . LEU B 1 86 ? -53.33019 -2.21510 27.31618 1.000 14.79993 86 LEU B C 1
ATOM 6627 O O . LEU B 1 86 ? -52.98027 -2.66104 28.41107 1.000 18.70365 86 LEU B O 1
ATOM 6643 N N . CYS B 1 87 ? -54.34614 -1.37249 27.15988 1.000 17.81696 87 CYS B N 1
ATOM 6644 C CA . CYS B 1 87 ? -55.28996 -1.13772 28.23851 1.000 20.64227 87 CYS B CA 1
ATOM 6645 C C . CYS B 1 87 ? -56.20574 -2.35282 28.36439 1.000 22.79399 87 CYS B C 1
ATOM 6646 O O . CYS B 1 87 ? -56.30017 -3.17174 27.44648 1.000 24.04263 87 CYS B O 1
ATOM 6653 N N . PRO B 1 88 ? -56.85881 -2.51865 29.51471 1.000 21.43385 88 PRO B N 1
ATOM 6654 C CA . PRO B 1 88 ? -57.70573 -3.71337 29.68472 1.000 25.06789 88 PRO B CA 1
ATOM 6655 C C . PRO B 1 88 ? -58.80079 -3.79486 28.63947 1.000 21.99849 88 PRO B C 1
ATOM 6656 O O . PRO B 1 88 ? -59.04928 -4.87410 28.08739 1.000 28.37576 88 PRO B O 1
ATOM 6667 N N . GLY B 1 89 ? -59.44866 -2.66887 28.34107 1.000 21.60114 89 GLY B N 1
ATOM 6668 C CA . GLY B 1 89 ? -60.50887 -2.67580 27.34677 1.000 29.96470 89 GLY B CA 1
ATOM 6669 C C . GLY B 1 89 ? -60.04237 -3.19946 26.00418 1.000 32.24928 89 GLY B C 1
ATOM 6670 O O . GLY B 1 89 ? -60.65159 -4.10267 25.42805 1.000 30.04971 89 GLY B O 1
ATOM 6674 N N . CYS B 1 90 ? -58.94399 -2.64439 25.48736 1.000 25.27399 90 CYS B N 1
ATOM 6675 C CA . CYS B 1 90 ? -58.45003 -3.09760 24.19107 1.000 23.72582 90 CYS B CA 1
ATOM 6676 C C . CYS B 1 90 ? -57.99454 -4.55111 24.25193 1.000 26.09390 90 CYS B C 1
ATOM 6677 O O . CYS B 1 90 ? -58.23570 -5.32220 23.31739 1.000 27.28904 90 CYS B O 1
ATOM 6684 N N . HIS B 1 91 ? -57.33622 -4.94324 25.34450 1.000 22.34482 91 HIS B N 1
ATOM 6685 C CA . HIS B 1 91 ? -56.91473 -6.33007 25.49526 1.000 25.31338 91 HIS B CA 1
ATOM 6686 C C . HIS B 1 91 ? -58.10433 -7.28032 25.44263 1.000 32.84978 91 HIS B C 1
ATOM 6687 O O . HIS B 1 91 ? -58.03833 -8.33962 24.80776 1.000 28.95028 91 HIS B O 1
ATOM 6701 N N . ASP B 1 92 ? -59.19646 -6.92963 26.11981 1.000 26.71295 92 ASP B N 1
ATOM 6702 C CA . ASP B 1 92 ? -60.35480 -7.81668 26.14671 1.000 35.81816 92 ASP B CA 1
ATOM 6703 C C . ASP B 1 92 ? -61.01246 -7.93829 24.78013 1.000 31.60349 92 ASP B C 1
ATOM 6704 O O . ASP B 1 92 ? -61.66597 -8.95273 24.51103 1.000 39.83719 92 ASP B O 1
ATOM 6713 N N . LYS B 1 93 ? -60.83793 -6.94574 23.90562 1.000 30.32187 93 LYS B N 1
ATOM 6714 C CA . LYS B 1 93 ? -61.39603 -6.99737 22.56183 1.000 30.52128 93 LYS B CA 1
ATOM 6715 C C . LYS B 1 93 ? -60.56806 -7.83897 21.59765 1.000 34.55089 93 LYS B C 1
ATOM 6716 O O . LYS B 1 93 ? -61.01448 -8.07272 20.46931 1.000 37.41140 93 LYS B O 1
ATOM 6735 N N . ILE B 1 94 ? -59.38586 -8.28870 22.00243 1.000 33.88651 94 ILE B N 1
ATOM 6736 C CA . ILE B 1 94 ? -58.49744 -9.05298 21.13297 1.000 32.54602 94 ILE B CA 1
ATOM 6737 C C . ILE B 1 94 ? -58.74638 -10.53774 21.36626 1.000 39.69696 94 ILE B C 1
ATOM 6738 O O . ILE B 1 94 ? -58.55076 -11.04177 22.47698 1.000 40.44354 94 ILE B O 1
ATOM 6754 N N . ASP B 1 95 ? -59.17793 -11.23968 20.31913 1.000 44.40043 95 ASP B N 1
ATOM 6755 C CA . ASP B 1 95 ? -59.28083 -12.69170 20.38694 1.000 42.51139 95 ASP B CA 1
ATOM 6756 C C . ASP B 1 95 ? -57.90952 -13.28161 20.68573 1.000 40.99662 95 ASP B C 1
ATOM 6757 O O . ASP B 1 95 ? -56.92152 -12.95549 20.02039 1.000 38.25078 95 ASP B O 1
ATOM 6766 N N . ARG B 1 96 ? -57.84321 -14.14418 21.69879 1.000 41.45819 96 ARG B N 1
ATOM 6767 C CA . ARG B 1 96 ? -56.58591 -14.72467 22.14768 1.000 39.02365 96 ARG B CA 1
ATOM 6768 C C . ARG B 1 96 ? -56.72458 -16.23347 22.27061 1.000 44.03145 96 ARG B C 1
ATOM 6769 O O . ARG B 1 96 ? -57.79561 -16.75153 22.59171 1.000 44.80320 96 ARG B O 1
ATOM 6790 N N . ASP B 1 97 ? -55.62767 -16.94024 22.01644 1.000 43.23832 97 ASP B N 1
ATOM 6791 C CA . ASP B 1 97 ? -55.61852 -18.38475 22.20343 1.000 43.40370 97 ASP B CA 1
ATOM 6792 C C . ASP B 1 97 ? -55.41612 -18.67003 23.69264 1.000 50.55197 97 ASP B C 1
ATOM 6793 O O . ASP B 1 97 ? -55.44513 -17.76716 24.53398 1.000 45.95312 97 ASP B O 1
ATOM 6802 N N . ALA B 1 98 ? -55.20716 -19.94374 24.03771 1.000 51.61309 98 ALA B N 1
ATOM 6803 C CA . ALA B 1 98 ? -55.21890 -20.33983 25.44041 1.000 52.71245 98 ALA B CA 1
ATOM 6804 C C . ALA B 1 98 ? -53.96899 -19.89602 26.18804 1.000 51.04566 98 ALA B C 1
ATOM 6805 O O . ALA B 1 98 ? -53.99054 -19.83340 27.42315 1.000 52.14464 98 ALA B O 1
ATOM 6812 N N . ASP B 1 99 ? -52.88689 -19.59796 25.47571 1.000 47.61873 99 ASP B N 1
ATOM 6813 C CA . ASP B 1 99 ? -51.66209 -19.09270 26.07785 1.000 47.65478 99 ASP B CA 1
ATOM 6814 C C . ASP B 1 99 ? -51.59541 -17.57356 26.06598 1.000 40.58542 99 ASP B C 1
ATOM 6815 O O . ASP B 1 99 ? -50.57658 -17.00803 26.47695 1.000 44.84364 99 ASP B O 1
ATOM 6824 N N . GLY B 1 100 ? -52.65029 -16.90834 25.60996 1.000 36.14861 100 GLY B N 1
ATOM 6825 C CA . GLY B 1 100 ? -52.69448 -15.46281 25.61291 1.000 41.74818 100 GLY B CA 1
ATOM 6826 C C . GLY B 1 100 ? -52.06490 -14.79545 24.41245 1.000 43.71044 100 GLY B C 1
ATOM 6827 O O . GLY B 1 100 ? -51.80666 -13.58440 24.47135 1.000 40.07206 100 GLY B O 1
ATOM 6831 N N . TYR B 1 101 ? -51.79674 -15.53503 23.33118 1.000 30.50850 101 TYR B N 1
ATOM 6832 C CA . TYR B 1 101 ? -51.33865 -14.91052 22.09954 1.000 29.99163 101 TYR B CA 1
ATOM 6833 C C . TYR B 1 101 ? -52.53458 -14.41261 21.28945 1.000 35.42331 101 TYR B C 1
ATOM 6834 O O . TYR B 1 101 ? -53.61436 -15.00063 21.34124 1.000 34.04965 101 TYR B O 1
ATOM 6852 N N . PRO B 1 102 ? -52.36275 -13.33534 20.52584 1.000 29.34796 102 PRO B N 1
ATOM 6853 C CA . PRO B 1 102 ? -53.44545 -12.88617 19.64330 1.000 23.44791 102 PRO B CA 1
ATOM 6854 C C . PRO B 1 102 ? -53.67238 -13.87201 18.50692 1.000 29.88548 102 PRO B C 1
ATOM 6855 O O . PRO B 1 102 ? -52.74234 -14.50732 18.00508 1.000 31.17623 102 PRO B O 1
ATOM 6866 N N . GLU B 1 103 ? -54.93134 -13.98827 18.09209 1.000 34.97174 103 GLU B N 1
ATOM 6867 C CA . GLU B 1 103 ? -55.25058 -14.83585 16.95166 1.000 38.23344 103 GLU B CA 1
ATOM 6868 C C . GLU B 1 103 ? -54.95571 -14.15141 15.62501 1.000 38.40248 103 GLU B C 1
ATOM 6869 O O . GLU B 1 103 ? -54.85483 -14.83243 14.59792 1.000 38.65620 103 GLU B O 1
ATOM 6881 N N . ASN B 1 104 ? -54.80216 -12.83371 15.62215 1.000 30.59497 104 ASN B N 1
ATOM 6882 C CA . ASN B 1 104 ? -54.48707 -12.08420 14.41642 1.000 32.56204 104 ASN B CA 1
ATOM 6883 C C . ASN B 1 104 ? -53.24883 -11.23564 14.66272 1.000 34.17942 104 ASN B C 1
ATOM 6884 O O . ASN B 1 104 ? -53.00373 -10.76930 15.77868 1.000 31.19379 104 ASN B O 1
ATOM 6895 N N . ASP B 1 105 ? -52.46468 -11.05190 13.60531 1.000 23.98764 105 ASP B N 1
ATOM 6896 C CA . ASP B 1 105 ? -51.17061 -10.39890 13.73731 1.000 25.81500 105 ASP B CA 1
ATOM 6897 C C . ASP B 1 105 ? -51.33938 -8.89721 13.92510 1.000 24.32891 105 ASP B C 1
ATOM 6898 O O .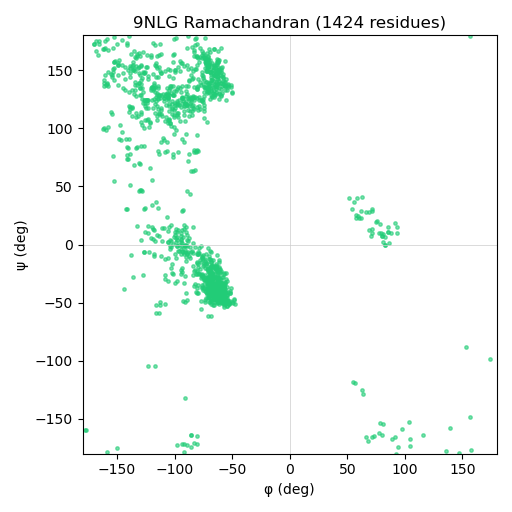 ASP B 1 105 ? -52.07924 -8.24233 13.18177 1.000 28.14519 105 ASP B O 1
ATOM 6907 N N . LEU B 1 106 ? -50.64798 -8.35085 14.92532 1.000 21.43321 106 LEU B N 1
ATOM 6908 C CA . LEU B 1 106 ? -50.59862 -6.91288 15.15317 1.000 21.66137 106 LEU B CA 1
ATOM 6909 C C . LEU B 1 106 ? -49.17773 -6.36837 15.05780 1.000 18.98553 106 LEU B C 1
ATOM 6910 O O . LEU B 1 106 ? -48.93784 -5.21907 15.45309 1.000 19.54520 106 LEU B O 1
ATOM 6926 N N . SER B 1 107 ? -48.23767 -7.15714 14.52950 1.000 18.37346 107 SER B N 1
ATOM 6927 C CA . SER B 1 107 ? -46.83148 -6.76590 14.56084 1.000 19.08799 107 SER B CA 1
ATOM 6928 C C . SER B 1 107 ? -46.58895 -5.46405 13.80178 1.000 19.89127 107 SER B C 1
ATOM 6929 O O . SER B 1 107 ? -45.74936 -4.65167 14.20487 1.000 19.46484 107 SER B O 1
ATOM 6937 N N . GLY B 1 108 ? -47.29691 -5.25441 12.69196 1.000 19.52455 108 GLY B N 1
ATOM 6938 C CA . GLY B 1 108 ? -47.08741 -4.03461 11.92649 1.000 18.54373 108 GLY B CA 1
ATOM 6939 C C . GLY B 1 108 ? -47.43884 -2.79061 12.72014 1.000 19.60272 108 GLY B C 1
ATOM 6940 O O . GLY B 1 108 ? -46.66693 -1.82808 12.77950 1.000 20.14963 108 GLY B O 1
ATOM 6944 N N . LEU B 1 109 ? -48.62357 -2.79212 13.33021 1.000 18.10642 109 LEU B N 1
ATOM 6945 C CA . LEU B 1 109 ? -49.04728 -1.68827 14.18035 1.000 16.60482 109 LEU B CA 1
ATOM 6946 C C . LEU B 1 109 ? -48.11567 -1.51991 15.37190 1.000 15.33389 109 LEU B C 1
ATOM 6947 O O . LEU B 1 109 ? -47.74706 -0.39305 15.73647 1.000 16.31435 109 LEU B O 1
ATOM 6963 N N . HIS B 1 110 ? -47.71287 -2.62758 15.98255 1.000 15.29242 110 HIS B N 1
ATOM 6964 C CA . HIS B 1 110 ? -46.87395 -2.55702 17.17279 1.000 15.15640 110 HIS B CA 1
ATOM 6965 C C . HIS B 1 110 ? -45.50265 -1.98278 16.84588 1.000 16.20059 110 HIS B C 1
ATOM 6966 O O . HIS B 1 110 ? -45.00616 -1.08568 17.54095 1.000 14.30001 110 HIS B O 1
ATOM 6981 N N . GLN B 1 111 ? -44.87469 -2.48239 15.78115 1.000 14.52894 111 GLN B N 1
ATOM 6982 C CA . GLN B 1 111 ? -43.55768 -1.97283 15.40844 1.000 17.41563 111 GLN B CA 1
ATOM 6983 C C . GLN B 1 111 ? -43.62966 -0.50468 15.00907 1.000 14.31330 111 GLN B C 1
ATOM 6984 O O . GLN B 1 111 ? -42.71189 0.27453 15.30324 1.000 13.06328 111 GLN B O 1
ATOM 6998 N N . ALA B 1 112 ? -44.70652 -0.10722 14.32719 1.000 14.48983 112 ALA B N 1
ATOM 6999 C CA . ALA B 1 112 ? -44.88651 1.30120 13.97952 1.000 16.77404 112 ALA B CA 1
ATOM 7000 C C . ALA B 1 112 ? -45.04151 2.16421 15.23010 1.000 14.94874 112 ALA B C 1
ATOM 7001 O O . ALA B 1 112 ? -44.47278 3.25330 15.31122 1.000 14.22796 112 ALA B O 1
ATOM 7008 N N . TYR B 1 113 ? -45.80707 1.68831 16.21640 1.000 12.37980 113 TYR B N 1
ATOM 7009 C CA . TYR B 1 113 ? -45.93171 2.41812 17.47087 1.000 14.23876 113 TYR B CA 1
ATOM 7010 C C . TYR B 1 113 ? -44.56759 2.64391 18.11226 1.000 12.37893 113 TYR B C 1
ATOM 7011 O O . TYR B 1 113 ? -44.21965 3.77167 18.47864 1.000 13.26054 113 TYR B O 1
ATOM 7029 N N . LEU B 1 114 ? -43.76817 1.58531 18.23382 1.000 11.87904 114 LEU B N 1
ATOM 7030 C CA . LEU B 1 114 ? -42.45871 1.72434 18.86224 1.000 14.58924 114 LEU B CA 1
ATOM 7031 C C . LEU B 1 114 ? -41.56326 2.67330 18.07338 1.000 12.93351 114 LEU B C 1
ATOM 7032 O O . LEU B 1 114 ? -40.76840 3.41921 18.65544 1.000 14.70173 114 LEU B O 1
ATOM 7048 N N . GLU B 1 115 ? -41.65500 2.63143 16.74267 1.000 11.63211 115 GLU B N 1
ATOM 7049 C CA . GLU B 1 115 ? -40.83920 3.52318 15.92021 1.000 15.91778 115 GLU B CA 1
ATOM 7050 C C . GLU B 1 115 ? -41.22953 4.97916 16.13024 1.000 14.32306 115 GLU B C 1
ATOM 7051 O O . GLU B 1 115 ? -40.35679 5.85211 16.19191 1.000 13.50246 115 GLU B O 1
ATOM 7063 N N . ARG B 1 116 ? -42.52813 5.27259 16.25211 1.000 12.62135 116 ARG B N 1
ATOM 7064 C CA . ARG B 1 116 ? -42.94015 6.65518 16.47545 1.000 11.90216 116 ARG B CA 1
ATOM 7065 C C . ARG B 1 116 ? -42.45329 7.15963 17.83016 1.000 12.06958 116 ARG B C 1
ATOM 7066 O O . ARG B 1 116 ? -41.97427 8.29615 17.94597 1.000 12.12527 116 ARG B O 1
ATOM 7087 N N . ILE B 1 117 ? -42.54263 6.31993 18.86358 1.000 13.08777 117 ILE B N 1
ATOM 7088 C CA . ILE B 1 117 ? -42.02588 6.70379 20.17478 1.000 13.65360 117 ILE B CA 1
ATOM 7089 C C . ILE B 1 117 ? -40.52662 6.96693 20.09585 1.000 10.95812 117 ILE B C 1
ATOM 7090 O O . ILE B 1 117 ? -40.02278 7.96805 20.62470 1.000 12.13918 117 ILE B O 1
ATOM 7106 N N . ARG B 1 118 ? -39.79008 6.04852 19.45965 1.000 11.55370 118 ARG B N 1
ATOM 7107 C CA . ARG B 1 118 ? -38.33736 6.17393 19.36414 1.000 12.37333 118 ARG B CA 1
ATOM 7108 C C . ARG B 1 118 ? -37.94903 7.45928 18.65493 1.000 13.14543 118 ARG B C 1
ATOM 7109 O O . ARG B 1 118 ? -37.04042 8.17312 19.09384 1.000 13.98725 118 ARG B O 1
ATOM 7130 N N . LEU B 1 119 ? -38.63428 7.77483 17.55282 1.000 13.79534 119 LEU B N 1
ATOM 7131 C CA . LEU B 1 119 ? -38.32623 8.99908 16.82076 1.000 12.69971 119 LEU B CA 1
ATOM 7132 C C . LEU B 1 119 ? -38.55152 10.23500 17.68159 1.000 13.71858 119 LEU B C 1
ATOM 7133 O O . LEU B 1 119 ? -37.75179 11.17953 17.65080 1.000 13.85850 119 LEU B O 1
ATOM 7149 N N . ALA B 1 120 ? -39.64858 10.26235 18.44238 1.000 10.93976 120 ALA B N 1
ATOM 7150 C CA . ALA B 1 120 ? -39.87981 11.37330 19.35807 1.000 12.89495 120 ALA B CA 1
ATOM 7151 C C . ALA B 1 120 ? -38.81356 11.42379 20.44719 1.000 13.28579 120 ALA B C 1
ATOM 7152 O O . ALA B 1 120 ? -38.29139 12.49992 20.76241 1.000 13.07598 120 ALA B O 1
ATOM 7159 N N . ALA B 1 121 ? -38.45698 10.26658 21.00974 1.000 13.64912 121 ALA B N 1
ATOM 7160 C CA . ALA B 1 121 ? -37.53396 10.25133 22.13985 1.000 12.70652 121 ALA B CA 1
ATOM 7161 C C . ALA B 1 121 ? -36.12240 10.67001 21.74102 1.000 15.28197 121 ALA B C 1
ATOM 7162 O O . ALA B 1 121 ? -35.37212 11.17731 22.58211 1.000 15.00459 121 ALA B O 1
ATOM 7169 N N . THR B 1 122 ? -35.72911 10.45900 20.48759 1.000 11.87366 122 THR B N 1
ATOM 7170 C CA . THR B 1 122 ? -34.39522 10.84015 20.04579 1.000 12.21693 122 THR B CA 1
ATOM 7171 C C . THR B 1 122 ? -34.35928 12.24669 19.45905 1.000 13.93423 122 THR B C 1
ATOM 7172 O O . THR B 1 122 ? -33.28612 12.72663 19.09660 1.000 14.33587 122 THR B O 1
ATOM 7183 N N . THR B 1 123 ? -35.49714 12.92744 19.38691 1.000 12.47202 123 THR B N 1
ATOM 7184 C CA . THR B 1 123 ? -35.57268 14.23437 18.75180 1.000 12.03938 123 THR B CA 1
ATOM 7185 C C . THR B 1 123 ? -34.57700 15.25168 19.30233 1.000 13.63386 123 THR B C 1
ATOM 7186 O O . THR B 1 123 ? -34.12127 16.10716 18.53731 1.000 14.96591 123 THR B O 1
ATOM 7197 N N . PRO B 1 124 ? -34.18727 15.21177 20.58033 1.000 13.14194 124 PRO B N 1
ATOM 7198 C CA . PRO B 1 124 ? -33.17707 16.18061 21.02580 1.000 13.41166 124 PRO B CA 1
ATOM 7199 C C . PRO B 1 124 ? -31.87578 16.11111 20.24800 1.000 15.77539 124 PRO B C 1
ATOM 7200 O O . PRO B 1 124 ? -31.20170 17.14160 20.13295 1.000 14.82681 124 PRO B O 1
ATOM 7211 N N . ASP B 1 125 ? -31.48629 14.96101 19.68750 1.000 15.58764 125 ASP B N 1
ATOM 7212 C CA . ASP B 1 125 ? -30.22646 14.96868 18.94867 1.000 18.33929 125 ASP B CA 1
ATOM 7213 C C . ASP B 1 125 ? -30.37334 15.63629 17.59169 1.000 18.81223 125 ASP B C 1
ATOM 7214 O O . ASP B 1 125 ? -29.35504 15.95730 16.96221 1.000 20.50545 125 ASP B O 1
ATOM 7223 N N . GLY B 1 126 ? -31.60470 15.93089 17.16757 1.000 13.92563 126 GLY B N 1
ATOM 7224 C CA . GLY B 1 126 ? -31.83312 16.76435 16.01019 1.000 17.52523 126 GLY B CA 1
ATOM 7225 C C . GLY B 1 126 ? -31.44102 18.21073 16.20261 1.000 19.73010 126 GLY B C 1
ATOM 7226 O O . GLY B 1 126 ? -31.48394 18.97812 15.23559 1.000 20.30956 126 GLY B O 1
ATOM 7230 N N . GLY B 1 127 ? -31.05700 18.59964 17.42004 1.000 16.43783 127 GLY B N 1
ATOM 7231 C CA . GLY B 1 127 ? -30.62503 19.94649 17.69114 1.000 14.69542 127 GLY B CA 1
ATOM 7232 C C . GLY B 1 127 ? -29.13550 20.17745 17.62327 1.000 12.39239 127 GLY B C 1
ATOM 7233 O O . GLY B 1 127 ? -28.69472 21.27974 17.95309 1.000 15.59057 127 GLY B O 1
ATOM 7237 N N . ARG B 1 128 ? -28.34431 19.17282 17.22756 1.000 14.28321 128 ARG B N 1
ATOM 7238 C CA . ARG B 1 128 ? -26.91835 19.37429 17.01332 1.000 12.90233 128 ARG B CA 1
ATOM 7239 C C . ARG B 1 128 ? -26.71693 20.59204 16.12387 1.000 13.24153 128 ARG B C 1
ATOM 7240 O O . ARG B 1 128 ? -27.35637 20.70850 15.07561 1.000 12.77577 128 ARG B O 1
ATOM 7261 N N . ALA B 1 129 ? -25.82213 21.49535 16.53093 1.000 13.69023 129 ALA B N 1
ATOM 7262 C CA . ALA B 1 129 ? -25.75005 22.78538 15.86442 1.000 13.84639 129 ALA B CA 1
ATOM 7263 C C . ALA B 1 129 ? -24.34932 23.38090 15.86599 1.000 13.55407 129 ALA B C 1
ATOM 7264 O O . ALA B 1 129 ? -23.52403 23.09237 16.74377 1.000 15.88532 129 ALA B O 1
ATOM 7271 N N . ILE B 1 130 ? -24.11996 24.23114 14.86826 1.000 13.06256 130 ILE B N 1
ATOM 7272 C CA . ILE B 1 130 ? -22.89855 25.02811 14.75140 1.000 13.25139 130 ILE B CA 1
ATOM 7273 C C . ILE B 1 130 ? -23.24173 26.46321 15.14084 1.000 13.66450 130 ILE B C 1
ATOM 7274 O O . ILE B 1 130 ? -24.08545 27.08020 14.46828 1.000 15.68805 130 ILE B O 1
ATOM 7290 N N . PRO B 1 131 ? -22.63165 27.02654 16.18312 1.000 12.00521 131 PRO B N 1
ATOM 7291 C CA . PRO B 1 131 ? -22.82963 28.45655 16.45248 1.000 13.04913 131 PRO B CA 1
ATOM 7292 C C . PRO B 1 131 ? -21.98840 29.30170 15.51484 1.000 12.22525 131 PRO B C 1
ATOM 7293 O O . PRO B 1 131 ? -20.82652 28.98866 15.24695 1.000 12.80266 131 PRO B O 1
ATOM 7304 N N . LEU B 1 132 ? -22.57161 30.40760 15.04773 1.000 12.22249 132 LEU B N 1
ATOM 7305 C CA . LEU B 1 132 ? -21.86854 31.34475 14.17744 1.000 9.91620 132 LEU B CA 1
ATOM 7306 C C . LEU B 1 132 ? -22.22369 32.77036 14.57749 1.000 13.03025 132 LEU B C 1
ATOM 7307 O O . LEU B 1 132 ? -23.39180 33.16282 14.50861 1.000 12.03141 132 LEU B O 1
ATOM 7323 N N . ILE B 1 133 ? -21.21464 33.54642 14.97994 1.000 12.36214 133 ILE B N 1
ATOM 7324 C CA . ILE B 1 133 ? -21.35223 34.96780 15.26795 1.000 12.34013 133 ILE B CA 1
ATOM 7325 C C . ILE B 1 133 ? -20.48910 35.72244 14.26212 1.000 15.06254 133 ILE B C 1
ATOM 7326 O O . ILE B 1 133 ? -19.29472 35.43835 14.14029 1.000 15.00339 133 ILE B O 1
ATOM 7342 N N . VAL B 1 134 ? -21.08085 36.68748 13.55477 1.000 13.38986 134 VAL B N 1
ATOM 7343 C CA . VAL B 1 134 ? -20.35498 37.48564 12.57019 1.000 14.93054 134 VAL B CA 1
ATOM 7344 C C . VAL B 1 134 ? -20.60744 38.95574 12.86671 1.000 14.13007 134 VAL B C 1
ATOM 7345 O O . VAL B 1 134 ? -21.76324 39.39007 12.92914 1.000 13.74444 134 VAL B O 1
ATOM 7358 N N . GLN B 1 135 ? -19.53022 39.72641 13.02924 1.000 12.05060 135 GLN B N 1
ATOM 7359 C CA . GLN B 1 135 ? -19.66630 41.13916 13.35940 1.000 11.06209 135 GLN B CA 1
ATOM 7360 C C . GLN B 1 135 ? -18.70435 41.96062 12.51808 1.000 14.46269 135 GLN B C 1
ATOM 7361 O O . GLN B 1 135 ? -17.69983 41.46092 12.02138 1.000 14.46255 135 GLN B O 1
ATOM 7375 N N . SER B 1 136 ? -19.03281 43.23139 12.35247 1.000 12.88229 136 SER B N 1
ATOM 7376 C CA . SER B 1 136 ? -18.05248 44.15657 11.81241 1.000 15.57023 136 SER B CA 1
ATOM 7377 C C . SER B 1 136 ? -17.04702 44.50345 12.90277 1.000 15.38814 136 SER B C 1
ATOM 7378 O O . SER B 1 136 ? -17.31036 44.33492 14.09425 1.000 16.35127 136 SER B O 1
ATOM 7386 N N . GLN B 1 137 ? -15.88229 45.00415 12.48514 1.000 17.72501 137 GLN B N 1
ATOM 7387 C CA . GLN B 1 137 ? -14.91274 45.48487 13.46312 1.000 22.28821 137 GLN B CA 1
ATOM 7388 C C . GLN B 1 137 ? -15.53777 46.54233 14.36665 1.000 19.86620 137 GLN B C 1
ATOM 7389 O O . GLN B 1 137 ? -15.32414 46.53389 15.58206 1.000 22.58264 137 GLN B O 1
ATOM 7403 N N . HIS B 1 138 ? -16.34568 47.43870 13.79388 1.000 20.06344 138 HIS B N 1
ATOM 7404 C CA . HIS B 1 138 ? -17.00325 48.45620 14.60329 1.000 17.25770 138 HIS B CA 1
ATOM 7405 C C . HIS B 1 138 ? -17.79272 47.83122 15.75241 1.000 21.43649 138 HIS B C 1
ATOM 7406 O O . HIS B 1 138 ? -17.62017 48.20369 16.91606 1.000 21.26297 138 HIS B O 1
ATOM 7420 N N . PHE B 1 139 ? -18.68097 46.87841 15.44879 1.000 18.78050 139 PHE B N 1
ATOM 7421 C CA . PHE B 1 139 ? -19.53483 46.35511 16.51079 1.000 17.19347 139 PHE B CA 1
ATOM 7422 C C . PHE B 1 139 ? -18.79224 45.39124 17.42248 1.000 19.14772 139 PHE B C 1
ATOM 7423 O O . PHE B 1 139 ? -19.13853 45.27658 18.60125 1.000 21.05444 139 PHE B O 1
ATOM 7440 N N . GLN B 1 140 ? -17.77345 44.70295 16.91258 1.000 19.67035 140 GLN B N 1
ATOM 7441 C CA . GLN B 1 140 ? -16.92699 43.89796 17.78326 1.000 22.22071 140 GLN B CA 1
ATOM 7442 C C . GLN B 1 140 ? -16.24061 44.76882 18.82203 1.000 26.54394 140 GLN B C 1
ATOM 7443 O O . GLN B 1 140 ? -16.00231 44.32852 19.95377 1.000 32.06784 140 GLN B O 1
ATOM 7457 N N . THR B 1 141 ? -15.95105 46.01787 18.46536 1.000 24.79018 141 THR B N 1
ATOM 7458 C CA . THR B 1 141 ? -15.27892 46.93787 19.37399 1.000 28.89410 141 THR B CA 1
ATOM 7459 C C . THR B 1 141 ? -16.24888 47.53217 20.39410 1.000 29.94681 141 THR B C 1
ATOM 7460 O O . THR B 1 141 ? -15.91756 47.62202 21.58419 1.000 35.93742 141 THR B O 1
ATOM 7471 N N . ILE B 1 142 ? -17.45671 47.90609 19.97044 1.000 28.79625 142 ILE B N 1
ATOM 7472 C CA . ILE B 1 142 ? -18.38656 48.60255 20.85445 1.000 27.56498 142 ILE B CA 1
ATOM 7473 C C . ILE B 1 142 ? -19.49848 47.71769 21.41376 1.000 28.58359 142 ILE B C 1
ATOM 7474 O O . ILE B 1 142 ? -20.15327 48.11253 22.39143 1.000 28.19079 142 ILE B O 1
ATOM 7490 N N . ASN B 1 143 ? -19.74022 46.55431 20.82497 1.000 26.26314 143 ASN B N 1
ATOM 7491 C CA . ASN B 1 143 ? -20.90318 45.74343 21.17580 1.000 23.01120 143 ASN B CA 1
ATOM 7492 C C . ASN B 1 143 ? -20.58465 44.27682 20.89022 1.000 23.37987 143 ASN B C 1
ATOM 7493 O O . ASN B 1 143 ? -21.29750 43.58457 20.15712 1.000 20.92770 143 ASN B O 1
ATOM 7504 N N . ASP B 1 144 ? -19.48823 43.79043 21.46691 1.000 19.39352 144 ASP B N 1
ATOM 7505 C CA . ASP B 1 144 ? -19.05484 42.42722 21.20991 1.000 21.84065 144 ASP B CA 1
ATOM 7506 C C . ASP B 1 144 ? -20.08929 41.43926 21.71865 1.000 22.44621 144 ASP B C 1
ATOM 7507 O O . ASP B 1 144 ? -20.58941 41.56377 22.84130 1.000 21.42710 144 ASP B O 1
ATOM 7516 N N . ILE B 1 145 ? -20.40384 40.45030 20.88990 1.000 17.29354 145 ILE B N 1
ATOM 7517 C CA . ILE B 1 145 ? -21.30186 39.36154 21.26261 1.000 18.93224 145 ILE B CA 1
ATOM 7518 C C . ILE B 1 145 ? -20.43478 38.15624 21.62244 1.000 21.36651 145 ILE B C 1
ATOM 7519 O O . ILE B 1 145 ? -19.80472 37.56769 20.72339 1.000 17.41821 145 ILE B O 1
ATOM 7535 N N . PRO B 1 146 ? -20.35714 37.76538 22.89129 1.000 19.71490 146 PRO B N 1
ATOM 7536 C CA . PRO B 1 146 ? -19.59958 36.56370 23.25375 1.000 20.93814 146 PRO B CA 1
ATOM 7537 C C . PRO B 1 146 ? -20.35880 35.29740 22.88330 1.000 17.96916 146 PRO B C 1
ATOM 7538 O O . PRO B 1 146 ? -21.59237 35.26503 22.85587 1.000 19.63319 146 PRO B O 1
ATOM 7549 N N A VAL B 1 147 ? -19.59508 34.23982 22.59888 0.549 20.80554 147 VAL B N 1
ATOM 7550 N N B VAL B 1 147 ? -19.59511 34.23569 22.59789 0.451 20.79378 147 VAL B N 1
ATOM 7551 C CA A VAL B 1 147 ? -20.22411 32.98216 22.20455 0.549 17.62588 147 VAL B CA 1
ATOM 7552 C CA B VAL B 1 147 ? -20.22200 32.97103 22.21121 0.451 17.63245 147 VAL B CA 1
ATOM 7553 C C A VAL B 1 147 ? -21.19328 32.50737 23.28050 0.549 17.76011 147 VAL B C 1
ATOM 7554 C C B VAL B 1 147 ? -21.20843 32.52120 23.28198 0.451 17.75491 147 VAL B C 1
ATOM 7555 O O A VAL B 1 147 ? -22.22947 31.91154 22.96937 0.549 17.17011 147 VAL B O 1
ATOM 7556 O O B VAL B 1 147 ? -22.26462 31.95931 22.97456 0.451 17.17022 147 VAL B O 1
ATOM 7581 N N . ARG B 1 148 ? -20.88951 32.77939 24.55319 1.000 15.58694 148 ARG B N 1
ATOM 7582 C CA . ARG B 1 148 ? -21.76721 32.35334 25.64605 1.000 16.63250 148 ARG B CA 1
ATOM 7583 C C . ARG B 1 148 ? -23.18513 32.88859 25.47744 1.000 18.16679 148 ARG B C 1
ATOM 7584 O O . ARG B 1 148 ? -24.15696 32.20154 25.81669 1.000 17.12598 148 ARG B O 1
ATOM 7605 N N . ASP B 1 149 ? -23.33066 34.10983 24.95922 1.000 17.20354 149 ASP B N 1
ATOM 7606 C CA . ASP B 1 149 ? -24.66311 34.67736 24.79554 1.000 19.67186 149 ASP B CA 1
ATOM 7607 C C . ASP B 1 149 ? -25.45517 33.95237 23.71054 1.000 17.55585 149 ASP B C 1
ATOM 7608 O O . ASP B 1 149 ? -26.66973 33.74394 23.85047 1.000 16.98441 149 ASP B O 1
ATOM 7617 N N . LEU B 1 150 ? -24.80113 33.58024 22.61140 1.000 14.81977 150 LEU B N 1
ATOM 7618 C CA . LEU B 1 150 ? -25.49506 32.79606 21.59576 1.000 13.34273 150 LEU B CA 1
ATOM 7619 C C . LEU B 1 150 ? -25.76942 31.38612 22.09966 1.000 14.70527 150 LEU B C 1
ATOM 7620 O O . LEU B 1 150 ? -26.85507 30.84002 21.87680 1.000 16.24247 150 LEU B O 1
ATOM 7636 N N . LEU B 1 151 ? -24.79873 30.78039 22.78793 1.000 14.31671 151 LEU B N 1
ATOM 7637 C CA . LEU B 1 151 ? -24.97248 29.39816 23.22055 1.000 14.30305 151 LEU B CA 1
ATOM 7638 C C . LEU B 1 151 ? -26.16274 29.24248 24.15270 1.000 14.08918 151 LEU B C 1
ATOM 7639 O O . LEU B 1 151 ? -26.91927 28.26910 24.03827 1.000 14.58095 151 LEU B O 1
ATOM 7655 N N . THR B 1 152 ? -26.33953 30.16722 25.10402 1.000 16.07746 152 THR B N 1
ATOM 7656 C CA . THR B 1 152 ? -27.44809 30.00371 26.04300 1.000 14.11753 152 THR B CA 1
ATOM 7657 C C . THR B 1 152 ? -28.79259 30.21694 25.35342 1.000 15.16497 152 THR B C 1
ATOM 7658 O O . THR B 1 152 ? -29.76696 29.53504 25.68550 1.000 15.54897 152 THR B O 1
ATOM 7669 N N . ALA B 1 153 ? -28.85873 31.12133 24.36958 1.000 14.82710 153 ALA B N 1
ATOM 7670 C CA . ALA B 1 153 ? -30.08772 31.27096 23.59541 1.000 15.14410 153 ALA B CA 1
ATOM 7671 C C . ALA B 1 153 ? -30.35669 30.03582 22.74329 1.000 14.86631 153 ALA B C 1
ATOM 7672 O O . ALA B 1 153 ? -31.51216 29.61465 22.59553 1.000 13.83729 153 ALA B O 1
ATOM 7679 N N . MET B 1 154 ? -29.30373 29.44784 22.17021 1.000 13.14300 154 MET B N 1
ATOM 7680 C CA . MET B 1 154 ? -29.45751 28.20362 21.42234 1.000 12.11878 154 MET B CA 1
ATOM 7681 C C . MET B 1 154 ? -29.98173 27.10531 22.33238 1.000 13.02464 154 MET B C 1
ATOM 7682 O O . MET B 1 154 ? -30.96940 26.42090 22.02030 1.000 13.43767 154 MET B O 1
ATOM 7696 N N . SER B 1 155 ? -29.32126 26.92958 23.47599 1.000 12.96367 155 SER B N 1
ATOM 7697 C CA . SER B 1 155 ? -29.66069 25.83474 24.37523 1.000 13.79329 155 SER B CA 1
ATOM 7698 C C . SER B 1 155 ? -31.11476 25.90776 24.80575 1.000 14.66801 155 SER B C 1
ATOM 7699 O O . SER B 1 155 ? -31.78678 24.87700 24.90399 1.000 13.67247 155 SER B O 1
ATOM 7707 N N . ALA B 1 156 ? -31.62342 27.12376 25.02942 1.000 14.03778 156 ALA B N 1
ATOM 7708 C CA . ALA B 1 156 ? -32.99638 27.29311 25.49032 1.000 16.47372 156 ALA B CA 1
ATOM 7709 C C . ALA B 1 156 ? -34.00770 26.77595 24.47927 1.000 17.14211 156 ALA B C 1
ATOM 7710 O O . ALA B 1 156 ? -35.10350 26.35022 24.86176 1.000 18.62013 156 ALA B O 1
ATOM 7717 N N . GLU B 1 157 ? -33.68210 26.81271 23.18985 1.000 15.45812 157 GLU B N 1
ATOM 7718 C CA . GLU B 1 157 ? -34.58231 26.25539 22.18816 1.000 13.77464 157 GLU B CA 1
ATOM 7719 C C . GLU B 1 157 ? -34.06756 24.93899 21.61095 1.000 17.30660 157 GLU B C 1
ATOM 7720 O O . GLU B 1 157 ? -34.48462 24.52165 20.52646 1.000 18.13295 157 GLU B O 1
ATOM 7732 N N . GLY B 1 158 ? -33.21315 24.23948 22.35509 1.000 14.34718 158 GLY B N 1
ATOM 7733 C CA . GLY B 1 158 ? -32.86248 22.87505 22.02829 1.000 14.50624 158 GLY B CA 1
ATOM 7734 C C . GLY B 1 158 ? -31.74671 22.71304 21.02783 1.000 18.23336 158 GLY B C 1
ATOM 7735 O O . GLY B 1 158 ? -31.52664 21.59590 20.54515 1.000 19.16962 158 GLY B O 1
ATOM 7739 N N . LEU B 1 159 ? -31.03959 23.78622 20.69289 1.000 12.70739 159 LEU B N 1
ATOM 7740 C CA . LEU B 1 159 ? -29.90788 23.71245 19.78451 1.000 13.53144 159 LEU B CA 1
ATOM 7741 C C . LEU B 1 159 ? -28.65275 23.52873 20.62061 1.000 14.39170 159 LEU B C 1
ATOM 7742 O O . LEU B 1 159 ? -28.39279 24.31469 21.53811 1.000 17.28182 159 LEU B O 1
ATOM 7758 N N . THR B 1 160 ? -27.88675 22.48499 20.30681 1.000 13.96986 160 THR B N 1
ATOM 7759 C CA . THR B 1 160 ? -26.79468 22.00759 21.14730 1.000 14.48480 160 THR B CA 1
ATOM 7760 C C . THR B 1 160 ? -25.48980 22.00655 20.36995 1.000 14.26732 160 THR B C 1
ATOM 7761 O O . THR B 1 160 ? -25.27273 21.14975 19.50669 1.000 12.64178 160 THR B O 1
ATOM 7772 N N . ALA B 1 161 ? -24.60935 22.94135 20.69844 1.000 13.62885 161 ALA B N 1
ATOM 7773 C CA . ALA B 1 161 ? -23.27500 22.92949 20.11903 1.000 12.89606 161 ALA B CA 1
ATOM 7774 C C . ALA B 1 161 ? -22.44568 21.80722 20.74141 1.000 12.60030 161 ALA B C 1
ATOM 7775 O O . ALA B 1 161 ? -22.66005 21.40340 21.88929 1.000 15.97889 161 ALA B O 1
ATOM 7782 N N . PHE B 1 162 ? -21.49796 21.30497 19.96508 1.000 17.10864 162 PHE B N 1
ATOM 7783 C CA . PHE B 1 162 ? -20.63249 20.20572 20.37414 1.000 16.71993 162 PHE B CA 1
ATOM 7784 C C . PHE B 1 162 ? -19.15969 20.52561 20.16653 1.000 18.48709 162 PHE B C 1
ATOM 7785 O O . PHE B 1 162 ? -18.31047 19.65174 20.38250 1.000 19.51770 162 PHE B O 1
ATOM 7802 N N . ASP B 1 163 ? -18.83911 21.73586 19.72874 1.000 15.94808 163 ASP B N 1
ATOM 7803 C CA . ASP B 1 163 ? -17.46790 22.19098 19.56981 1.000 15.20238 163 ASP B CA 1
ATOM 7804 C C . ASP B 1 163 ? -17.49213 23.70436 19.72470 1.000 20.09730 163 ASP B C 1
ATOM 7805 O O . ASP B 1 163 ? -18.55045 24.30989 19.92206 1.000 15.08165 163 ASP B O 1
ATOM 7814 N N . GLN B 1 164 ? -16.31681 24.31854 19.63570 1.000 16.90099 164 GLN B N 1
ATOM 7815 C CA . GLN B 1 164 ? -16.22971 25.76633 19.77445 1.000 16.68844 164 GLN B CA 1
ATOM 7816 C C . GLN B 1 164 ? -17.10164 26.46385 18.73780 1.000 15.70063 164 GLN B C 1
ATOM 7817 O O . GLN B 1 164 ? -17.17354 26.04621 17.57895 1.000 17.65569 164 GLN B O 1
ATOM 7831 N N . GLY B 1 165 ? -17.75766 27.54075 19.15566 1.000 16.02062 165 GLY B N 1
ATOM 7832 C CA . GLY B 1 165 ? -18.50271 28.35025 18.20930 1.000 16.92979 165 GLY B CA 1
ATOM 7833 C C . GLY B 1 165 ? -17.58323 29.11616 17.27578 1.000 20.75958 165 GLY B C 1
ATOM 7834 O O . GLY B 1 165 ? -16.43937 29.43986 17.61082 1.000 20.35793 165 GLY B O 1
ATOM 7838 N N . ILE B 1 166 ? -18.10088 29.41595 16.08685 1.000 14.82435 166 ILE B N 1
ATOM 7839 C CA . ILE B 1 166 ? -17.39895 30.23198 15.10403 1.000 13.69696 166 ILE B CA 1
ATOM 7840 C C . ILE B 1 166 ? -17.70969 31.68986 15.41231 1.000 16.17583 166 ILE B C 1
ATOM 7841 O O . ILE B 1 166 ? -18.87754 32.08903 15.44383 1.000 16.80896 166 ILE B O 1
ATOM 7857 N N . LYS B 1 167 ? -16.67245 32.48116 15.66459 1.000 16.29311 167 LYS B N 1
ATOM 7858 C CA . LYS B 1 167 ? -16.82542 33.92051 15.88350 1.000 13.53215 167 LYS B CA 1
ATOM 7859 C C . LYS B 1 167 ? -15.82870 34.60945 14.96379 1.000 18.45762 167 LYS B C 1
ATOM 7860 O O . LYS B 1 167 ? -14.61051 34.47273 15.14481 1.000 19.74102 167 LYS B O 1
ATOM 7879 N N . ILE B 1 168 ? -16.34306 35.32424 13.96734 1.000 15.85773 168 ILE B N 1
ATOM 7880 C CA . ILE B 1 168 ? -15.51087 35.96581 12.96392 1.000 18.80798 168 ILE B CA 1
ATOM 7881 C C . ILE B 1 168 ? -15.96777 37.40473 12.77963 1.000 15.72338 168 ILE B C 1
ATOM 7882 O O . ILE B 1 168 ? -17.06600 37.80146 13.17870 1.000 15.22332 168 ILE B O 1
ATOM 7898 N N . ALA B 1 169 ? -15.08491 38.19436 12.18463 1.000 18.18492 169 ALA B N 1
ATOM 7899 C CA . ALA B 1 169 ? -15.37164 39.56980 11.82063 1.000 16.13988 169 ALA B CA 1
ATOM 7900 C C . ALA B 1 169 ? -15.23486 39.72175 10.31489 1.000 18.55339 169 ALA B C 1
ATOM 7901 O O . ALA B 1 169 ? -14.40765 39.06333 9.67727 1.000 20.80771 169 ALA B O 1
ATOM 7908 N N . PHE B 1 170 ? -16.05471 40.59010 9.74264 1.000 15.79830 170 PHE B N 1
ATOM 7909 C CA . PHE B 1 170 ? -15.90478 40.89214 8.32942 1.000 18.66592 170 PHE B CA 1
ATOM 7910 C C . PHE B 1 170 ? -14.54418 41.53673 8.09476 1.000 19.58022 170 PHE B C 1
ATOM 7911 O O . PHE B 1 170 ? -14.09769 42.39542 8.86483 1.000 16.59687 170 PHE B O 1
ATOM 7928 N N . ALA B 1 171 ? -13.88915 41.11845 7.02294 1.000 20.24321 171 ALA B N 1
ATOM 7929 C CA . ALA B 1 171 ? -12.56295 41.61370 6.71928 1.000 21.02461 171 ALA B CA 1
ATOM 7930 C C . ALA B 1 171 ? -12.59467 43.10312 6.40593 1.000 21.58933 171 ALA B C 1
ATOM 7931 O O . ALA B 1 171 ? -13.55039 43.62285 5.82713 1.000 21.25955 171 ALA B O 1
ATOM 7938 N N . ALA B 1 172 ? -11.53135 43.79260 6.80619 1.000 22.49445 172 ALA B N 1
ATOM 7939 C CA . ALA B 1 172 ? -11.35590 45.17651 6.39660 1.000 25.54912 172 ALA B CA 1
ATOM 7940 C C . ALA B 1 172 ? -11.15158 45.23308 4.88503 1.000 23.48603 172 ALA B C 1
ATOM 7941 O O . ALA B 1 172 ? -10.41222 44.41750 4.33178 1.000 23.97607 172 ALA B O 1
ATOM 7948 N N . PRO B 1 173 ? -11.78639 46.17429 4.19191 1.000 22.90998 173 PRO B N 1
ATOM 7949 C CA . PRO B 1 173 ? -11.58352 46.27090 2.74482 1.000 25.40173 173 PRO B CA 1
ATOM 7950 C C . PRO B 1 173 ? -10.16502 46.69364 2.40278 1.000 26.89594 173 PRO B C 1
ATOM 7951 O O . PRO B 1 173 ? -9.50970 47.42398 3.14982 1.000 26.79210 173 PRO B O 1
ATOM 7962 N N . GLY B 1 174 ? -9.70372 46.23357 1.24733 1.000 24.04843 174 GLY B N 1
ATOM 7963 C CA . GLY B 1 174 ? -8.42676 46.64783 0.72695 1.000 21.91956 174 GLY B CA 1
ATOM 7964 C C . GLY B 1 174 ? -8.51572 47.96792 -0.01287 1.000 19.41897 174 GLY B C 1
ATOM 7965 O O . GLY B 1 174 ? -9.54095 48.65341 -0.00235 1.000 19.04455 174 GLY B O 1
ATOM 7969 N N . PRO B 1 175 ? -7.42471 48.33977 -0.68370 1.000 22.27929 175 PRO B N 1
ATOM 7970 C CA . PRO B 1 175 ? -7.37983 49.65081 -1.35605 1.000 25.28951 175 PRO B CA 1
ATOM 7971 C C . PRO B 1 175 ? -8.49705 49.89211 -2.35220 1.000 25.77713 175 PRO B C 1
ATOM 7972 O O . PRO B 1 175 ? -8.90711 51.04633 -2.53467 1.000 27.02721 175 PRO B O 1
ATOM 7983 N N . ARG B 1 176 ? -8.97722 48.85089 -3.03199 1.000 22.80249 176 ARG B N 1
ATOM 7984 C CA . ARG B 1 176 ? -10.05842 48.99246 -3.99931 1.000 30.15991 176 ARG B CA 1
ATOM 7985 C C . ARG B 1 176 ? -11.42133 49.13657 -3.34038 1.000 25.72119 176 ARG B C 1
ATOM 7986 O O . ARG B 1 176 ? -12.42300 49.28640 -4.04645 1.000 30.68643 176 ARG B O 1
ATOM 8007 N N . GLY B 1 177 ? -11.47991 49.09854 -2.01130 1.000 26.38396 177 GLY B N 1
ATOM 8008 C CA . GLY B 1 177 ? -12.73164 49.25304 -1.30644 1.000 23.93692 177 GLY B CA 1
ATOM 8009 C C . GLY B 1 177 ? -13.54997 47.97488 -1.35062 1.000 20.60457 177 GLY B C 1
ATOM 8010 O O . GLY B 1 177 ? -13.05498 46.88620 -1.63047 1.000 19.29175 177 GLY B O 1
ATOM 8014 N N . ARG B 1 178 ? -14.84015 48.12566 -1.07199 1.000 21.35448 178 ARG B N 1
ATOM 8015 C CA . ARG B 1 178 ? -15.75321 46.98215 -1.07124 1.000 20.84846 178 ARG B CA 1
ATOM 8016 C C . ARG B 1 178 ? -16.31465 46.78450 -2.48158 1.000 18.64034 178 ARG B C 1
ATOM 8017 O O . ARG B 1 178 ? -17.48316 47.02858 -2.78172 1.000 20.53388 178 ARG B O 1
ATOM 8038 N N . ASP B 1 179 ? -15.43019 46.30035 -3.35877 1.000 17.06877 179 ASP B N 1
ATOM 8039 C CA . ASP B 1 179 ? -15.76895 46.04609 -4.74517 1.000 19.82258 179 ASP B CA 1
ATOM 8040 C C . ASP B 1 179 ? -16.29613 44.61596 -4.89861 1.000 18.58131 179 ASP B C 1
ATOM 8041 O O . ASP B 1 179 ? -16.52686 43.90165 -3.91623 1.000 17.83181 179 ASP B O 1
ATOM 8050 N N . THR B 1 180 ? -16.50311 44.19037 -6.14812 1.000 19.34741 180 THR B N 1
ATOM 8051 C CA . THR B 1 180 ? -17.08138 42.87282 -6.39366 1.000 22.87941 180 THR B CA 1
ATOM 8052 C C . THR B 1 180 ? -16.19918 41.77691 -5.80855 1.000 20.93850 180 THR B C 1
ATOM 8053 O O . THR B 1 180 ? -16.69942 40.81867 -5.20310 1.000 21.95639 180 THR B O 1
ATOM 8064 N N . THR B 1 181 ? -14.88008 41.90777 -5.97238 1.000 21.42590 181 THR B N 1
ATOM 8065 C CA . THR B 1 181 ? -13.95632 40.90124 -5.45818 1.000 21.89692 181 THR B CA 1
ATOM 8066 C C . THR B 1 181 ? -13.97688 40.85574 -3.93732 1.000 22.69174 181 THR B C 1
ATOM 8067 O O . THR B 1 181 ? -13.97339 39.76646 -3.34106 1.000 19.01453 181 THR B O 1
ATOM 8078 N N . TYR B 1 182 ? -13.99925 42.02900 -3.29264 1.000 18.72472 182 TYR B N 1
ATOM 8079 C CA . TYR B 1 182 ? -14.08968 42.06918 -1.83886 1.000 16.33610 182 TYR B CA 1
ATOM 8080 C C . TYR B 1 182 ? -15.27396 41.24418 -1.35444 1.000 15.93918 182 TYR B C 1
ATOM 8081 O O . TYR B 1 182 ? -15.13814 40.38685 -0.47377 1.000 15.53972 182 TYR B O 1
ATOM 8099 N N . TRP B 1 183 ? -16.44968 41.48744 -1.93572 1.000 16.37742 183 TRP B N 1
ATOM 8100 C CA . TRP B 1 183 ? -17.65394 40.82216 -1.44665 1.000 14.17033 183 TRP B CA 1
ATOM 8101 C C . TRP B 1 183 ? -17.62056 39.33264 -1.74715 1.000 16.13731 183 TRP B C 1
ATOM 8102 O O . TRP B 1 183 ? -18.09030 38.52315 -0.93820 1.000 15.53042 183 TRP B O 1
ATOM 8123 N N . GLN B 1 184 ? -17.04830 38.94552 -2.88393 1.000 17.27895 184 GLN B N 1
ATOM 8124 C CA . GLN B 1 184 ? -16.91396 37.52263 -3.18063 1.000 18.28260 184 GLN B CA 1
ATOM 8125 C C . GLN B 1 184 ? -15.97425 36.85851 -2.18405 1.000 17.25869 184 GLN B C 1
ATOM 8126 O O . GLN B 1 184 ? -16.19698 35.71116 -1.77407 1.000 19.11860 184 GLN B O 1
ATOM 8140 N N . ASN B 1 185 ? -14.92661 37.57530 -1.76740 1.000 15.39690 185 ASN B N 1
ATOM 8141 C CA . ASN B 1 185 ? -14.00877 37.04993 -0.76558 1.000 17.52945 185 ASN B CA 1
ATOM 8142 C C . ASN B 1 185 ? -14.69021 36.90701 0.58691 1.000 17.61919 185 ASN B C 1
ATOM 8143 O O . ASN B 1 185 ? -14.43194 35.94262 1.31384 1.000 19.64193 185 ASN B O 1
ATOM 8154 N N . VAL B 1 186 ? -15.55881 37.85609 0.94656 1.000 15.08190 186 VAL B N 1
ATOM 8155 C CA . VAL B 1 186 ? -16.31945 37.71306 2.18266 1.000 14.92525 186 VAL B CA 1
ATOM 8156 C C . VAL B 1 186 ? -17.15342 36.43884 2.12834 1.000 16.48856 186 VAL B C 1
ATOM 8157 O O . VAL B 1 186 ? -17.15555 35.63694 3.06746 1.000 15.33884 186 VAL B O 1
ATOM 8170 N N . LYS B 1 187 ? -17.85863 36.22915 1.01378 1.000 14.43540 187 LYS B N 1
ATOM 8171 C CA . LYS B 1 187 ? -18.69875 35.04366 0.88062 1.000 14.89494 187 LYS B CA 1
ATOM 8172 C C . LYS B 1 187 ? -17.86958 33.77350 0.96023 1.000 14.31640 187 LYS B C 1
ATOM 8173 O O . LYS B 1 187 ? -18.26549 32.80921 1.62575 1.000 15.12627 187 LYS B O 1
ATOM 8192 N N . ASP B 1 188 ? -16.71695 33.75842 0.28709 1.000 14.29985 188 ASP B N 1
ATOM 8193 C CA . ASP B 1 188 ? -15.85633 32.58184 0.30713 1.000 18.43933 188 ASP B CA 1
ATOM 8194 C C . ASP B 1 188 ? -15.37142 32.28977 1.71865 1.000 18.14491 188 ASP B C 1
ATOM 8195 O O . ASP B 1 188 ? -15.28430 31.12516 2.12899 1.000 16.70166 188 ASP B O 1
ATOM 8204 N N A SER B 1 189 ? -15.04445 33.34123 2.47619 0.631 14.71154 189 SER B N 1
ATOM 8205 N N B SER B 1 189 ? -15.06635 33.33962 2.48398 0.369 14.77806 189 SER B N 1
ATOM 8206 C CA A SER B 1 189 ? -14.53058 33.16674 3.82710 0.631 16.96635 189 SER B CA 1
ATOM 8207 C CA B SER B 1 189 ? -14.52215 33.14870 3.82296 0.369 16.97469 189 SER B CA 1
ATOM 8208 C C A SER B 1 189 ? -15.60614 32.62719 4.75585 0.631 17.34320 189 SER B C 1
ATOM 8209 C C B SER B 1 189 ? -15.59428 32.65443 4.78415 0.369 17.35364 189 SER B C 1
ATOM 8210 O O A SER B 1 189 ? -15.33887 31.75261 5.59095 0.631 17.13659 189 SER B O 1
ATOM 8211 O O B SER B 1 189 ? -15.31659 31.83449 5.66860 0.369 17.18553 189 SER B O 1
ATOM 8226 N N . VAL B 1 190 ? -16.82323 33.15182 4.64198 1.000 14.23569 190 VAL B N 1
ATOM 8227 C CA . VAL B 1 190 ? -17.91430 32.65123 5.45983 1.000 14.42108 190 VAL B CA 1
ATOM 8228 C C . VAL B 1 190 ? -18.22252 31.20734 5.10240 1.000 11.83330 190 VAL B C 1
ATOM 8229 O O . VAL B 1 190 ? -18.41265 30.35841 5.98016 1.000 13.95705 190 VAL B O 1
ATOM 8242 N N . GLN B 1 191 ? -18.29971 30.91328 3.80656 1.000 14.27694 191 GLN B N 1
ATOM 8243 C CA . GLN B 1 191 ? -18.66593 29.56311 3.39037 1.000 13.83509 191 GLN B CA 1
ATOM 8244 C C . GLN B 1 191 ? -17.58717 28.55624 3.74539 1.000 15.94599 191 GLN B C 1
ATOM 8245 O O . GLN B 1 191 ? -17.90417 27.39876 4.04818 1.000 16.34812 191 GLN B O 1
ATOM 8259 N N . TYR B 1 192 ? -16.32443 28.97566 3.76212 1.000 14.45202 192 TYR B N 1
ATOM 8260 C CA . TYR B 1 192 ? -15.26290 28.11194 4.27782 1.000 13.77553 192 TYR B CA 1
ATOM 8261 C C . TYR B 1 192 ? -15.54279 27.71851 5.72415 1.000 14.63507 192 TYR B C 1
ATOM 8262 O O . TYR B 1 192 ? -15.50118 26.53456 6.07618 1.000 16.95865 192 TYR B O 1
ATOM 8280 N N . GLU B 1 193 ? -15.88066 28.69147 6.56958 1.000 15.26375 193 GLU B N 1
ATOM 8281 C CA . GLU B 1 193 ? -16.27558 28.37351 7.94234 1.000 16.59821 193 GLU B CA 1
ATOM 8282 C C . GLU B 1 193 ? -17.49637 27.46047 7.96893 1.000 17.85783 193 GLU B C 1
ATOM 8283 O O . GLU B 1 193 ? -17.58807 26.55066 8.80844 1.000 22.42859 193 GLU B O 1
ATOM 8295 N N . LEU B 1 194 ? -18.44038 27.67928 7.05769 1.000 18.88108 194 LEU B N 1
ATOM 8296 C CA . LEU B 1 194 ? -19.66252 26.88287 6.99778 1.000 19.04153 194 LEU B CA 1
ATOM 8297 C C . LEU B 1 194 ? -19.43597 25.44824 6.54188 1.000 19.07869 194 LEU B C 1
ATOM 8298 O O . LEU B 1 194 ? -20.39290 24.65212 6.55283 1.000 22.95422 194 LEU B O 1
ATOM 8314 N N . GLU B 1 195 ? -18.22584 25.06823 6.13695 1.000 22.81912 195 GLU B N 1
ATOM 8315 C CA . GLU B 1 195 ? -17.98909 23.66333 5.84431 1.000 19.64379 195 GLU B CA 1
ATOM 8316 C C . GLU B 1 195 ? -18.19682 22.78464 7.07284 1.000 20.58130 195 GLU B C 1
ATOM 8317 O O . GLU B 1 195 ? -18.40817 21.57890 6.91517 1.000 19.90580 195 GLU B O 1
ATOM 8329 N N . GLN B 1 196 ? -18.15882 23.35874 8.28565 1.000 21.12274 196 GLN B N 1
ATOM 8330 C CA . GLN B 1 196 ? -18.51473 22.59989 9.48174 1.000 17.67133 196 GLN B CA 1
ATOM 8331 C C . GLN B 1 196 ? -19.97944 22.18378 9.45800 1.000 12.99833 196 GLN B C 1
ATOM 8332 O O . GLN B 1 196 ? -20.34026 21.12048 9.97899 1.000 21.98742 196 GLN B O 1
ATOM 8346 N N . GLN B 1 197 ? -20.84998 23.06524 8.94791 1.000 20.25104 197 GLN B N 1
ATOM 8347 C CA . GLN B 1 197 ? -22.27149 22.75112 8.82472 1.000 22.84591 197 GLN B CA 1
ATOM 8348 C C . GLN B 1 197 ? -22.49624 21.63805 7.82124 1.000 23.24674 197 GLN B C 1
ATOM 8349 O O . GLN B 1 197 ? -23.38512 20.79352 7.99686 1.000 23.68298 197 GLN B O 1
ATOM 8363 N N . LEU B 1 198 ? -21.71393 21.64333 6.75111 1.000 18.96161 198 LEU B N 1
ATOM 8364 C CA . LEU B 1 198 ? -21.80857 20.60317 5.73540 1.000 28.52345 198 LEU B CA 1
ATOM 8365 C C . LEU B 1 198 ? -21.34979 19.24872 6.27056 1.000 28.41815 198 LEU B C 1
ATOM 8366 O O . LEU B 1 198 ? -22.01983 18.22949 6.04467 1.000 25.71936 198 LEU B O 1
ATOM 8382 N N . LYS B 1 199 ? -20.24437 19.22185 7.02578 1.000 25.43428 199 LYS B N 1
ATOM 8383 C CA . LYS B 1 199 ? -19.46628 18.00430 7.21541 1.000 19.48884 199 LYS B CA 1
ATOM 8384 C C . LYS B 1 199 ? -19.60172 17.31888 8.56932 1.000 16.13100 199 LYS B C 1
ATOM 8385 O O . LYS B 1 199 ? -19.45093 16.09453 8.62794 1.000 16.66979 199 LYS B O 1
ATOM 8404 N N . ARG B 1 200 ? -19.83207 18.04319 9.65715 1.000 15.43423 200 ARG B N 1
ATOM 8405 C CA . ARG B 1 200 ? -19.74241 17.45105 10.99598 1.000 16.03178 200 ARG B CA 1
ATOM 8406 C C . ARG B 1 200 ? -21.06427 16.78517 11.38692 1.000 15.69524 200 ARG B C 1
ATOM 8407 O O . ARG B 1 200 ? -21.74836 17.13764 12.35197 1.000 15.49344 200 ARG B O 1
ATOM 8428 N N . ARG B 1 201 ? -21.38793 15.76527 10.60141 1.000 14.69927 201 ARG B N 1
ATOM 8429 C CA . ARG B 1 201 ? -22.64105 15.04323 10.69649 1.000 12.79788 201 ARG B CA 1
ATOM 8430 C C . ARG B 1 201 ? -22.69064 14.19335 11.96092 1.000 14.17300 201 ARG B C 1
ATOM 8431 O O . ARG B 1 201 ? -21.66409 13.80281 12.52590 1.000 16.51248 201 ARG B O 1
ATOM 8452 N N . GLY B 1 202 ? -23.90761 13.90530 12.40715 1.000 12.83399 202 GLY B N 1
ATOM 8453 C CA . GLY B 1 202 ? -24.07328 13.13389 13.62103 1.000 14.40644 202 GLY B CA 1
ATOM 8454 C C . GLY B 1 202 ? -25.52869 12.85956 13.93127 1.000 15.23789 202 GLY B C 1
ATOM 8455 O O . GLY B 1 202 ? -26.39324 12.90864 13.05595 1.000 14.36929 202 GLY B O 1
ATOM 8459 N N . GLY B 1 203 ? -25.78147 12.54472 15.19772 1.000 16.88799 203 GLY B N 1
ATOM 8460 C CA . GLY B 1 203 ? -27.12106 12.20914 15.62313 1.000 16.56092 203 GLY B CA 1
ATOM 8461 C C . GLY B 1 203 ? -27.53898 10.82907 15.14130 1.000 17.13565 203 GLY B C 1
ATOM 8462 O O . GLY B 1 203 ? -26.73651 10.01104 14.70363 1.000 17.69623 203 GLY B O 1
ATOM 8466 N N . THR B 1 204 ? -28.84638 10.58611 15.21853 1.000 13.48810 204 THR B N 1
ATOM 8467 C CA . THR B 1 204 ? -29.37158 9.25400 14.92777 1.000 15.42291 204 THR B CA 1
ATOM 8468 C C . THR B 1 204 ? -29.21975 8.87429 13.46046 1.000 15.47692 204 THR B C 1
ATOM 8469 O O . THR B 1 204 ? -29.03419 7.68681 13.14880 1.000 15.19167 204 THR B O 1
ATOM 8480 N N . TYR B 1 205 ? -29.28451 9.85614 12.54808 1.000 13.65293 205 TYR B N 1
ATOM 8481 C CA . TYR B 1 205 ? -29.38877 9.59093 11.11958 1.000 12.24544 205 TYR B CA 1
ATOM 8482 C C . TYR B 1 205 ? -28.20874 10.09583 10.30306 1.000 14.69080 205 TYR B C 1
ATOM 8483 O O . TYR B 1 205 ? -28.23622 9.98323 9.07118 1.000 15.89724 205 TYR B O 1
ATOM 8501 N N . GLY B 1 206 ? -27.18853 10.65616 10.93638 1.000 14.12366 206 GLY B N 1
ATOM 8502 C CA . GLY B 1 206 ? -26.08284 11.21163 10.18442 1.000 12.26384 206 GLY B CA 1
ATOM 8503 C C . GLY B 1 206 ? -26.38818 12.52425 9.51681 1.000 11.79446 206 GLY B C 1
ATOM 8504 O O . GLY B 1 206 ? -25.68531 12.91041 8.57673 1.000 13.78710 206 GLY B O 1
ATOM 8508 N N . ASP B 1 207 ? -27.42346 13.22510 9.97089 1.000 12.95170 207 ASP B N 1
ATOM 8509 C CA . ASP B 1 207 ? -27.74673 14.53324 9.41593 1.000 14.10850 207 ASP B CA 1
ATOM 8510 C C . ASP B 1 207 ? -26.63116 15.53664 9.69020 1.000 16.20259 207 ASP B C 1
ATOM 8511 O O . ASP B 1 207 ? -25.97438 15.50650 10.73269 1.000 13.38938 207 ASP B O 1
ATOM 8520 N N . SER B 1 208 ? -26.45725 16.46648 8.75661 1.000 14.42518 208 SER B N 1
ATOM 8521 C CA . SER B 1 208 ? -25.62648 17.62702 9.00424 1.000 14.77836 208 SER B CA 1
ATOM 8522 C C . SER B 1 208 ? -26.20666 18.45481 10.15367 1.000 13.57311 208 SER B C 1
ATOM 8523 O O . SER B 1 208 ? -27.43128 18.50654 10.34633 1.000 17.21960 208 SER B O 1
ATOM 8531 N N . PRO B 1 209 ? -25.35757 19.11257 10.93532 1.000 13.31084 209 PRO B N 1
ATOM 8532 C CA . PRO B 1 209 ? -25.86286 19.92039 12.04950 1.000 13.75465 209 PRO B CA 1
ATOM 8533 C C . PRO B 1 209 ? -26.56172 21.17536 11.54767 1.000 13.08804 209 PRO B C 1
ATOM 8534 O O . PRO B 1 209 ? -26.37621 21.61636 10.41128 1.000 14.47518 209 PRO B O 1
ATOM 8545 N N . ALA B 1 210 ? -27.40003 21.72663 12.41764 1.000 13.05356 210 ALA B N 1
ATOM 8546 C CA . ALA B 1 210 ? -28.05406 22.99047 12.13589 1.000 11.76703 210 ALA B CA 1
ATOM 8547 C C . ALA B 1 210 ? -27.05020 24.12471 12.25841 1.000 13.04759 210 ALA B C 1
ATOM 8548 O O . ALA B 1 210 ? -26.01773 24.00260 12.92246 1.000 16.83294 210 ALA B O 1
ATOM 8555 N N . LEU B 1 211 ? -27.35532 25.23705 11.59682 1.000 14.30050 211 LEU B N 1
ATOM 8556 C CA . LEU B 1 211 ? -26.61122 26.47457 11.77216 1.000 13.82673 211 LEU B CA 1
ATOM 8557 C C . LEU B 1 211 ? -27.42194 27.41408 12.65684 1.000 12.42894 211 LEU B C 1
ATOM 8558 O O . LEU B 1 211 ? -28.60189 27.65461 12.39346 1.000 14.77407 211 LEU B O 1
ATOM 8574 N N . ALA B 1 212 ? -26.77624 27.96223 13.68966 1.000 13.30656 212 ALA B N 1
ATOM 8575 C CA . ALA B 1 212 ? -27.36631 28.97496 14.56494 1.000 13.35510 212 ALA B CA 1
ATOM 8576 C C . ALA B 1 212 ? -26.51618 30.22358 14.38413 1.000 11.82169 212 ALA B C 1
ATOM 8577 O O . ALA B 1 212 ? -25.32773 30.22497 14.73810 1.000 15.12825 212 ALA B O 1
ATOM 8584 N N . VAL B 1 213 ? -27.09678 31.27028 13.79611 1.000 10.78222 213 VAL B N 1
ATOM 8585 C CA . VAL B 1 213 ? -26.31033 32.40584 13.32386 1.000 12.19248 213 VAL B CA 1
ATOM 8586 C C . VAL B 1 213 ? -26.88386 33.71497 13.84311 1.000 16.06340 213 VAL B C 1
ATOM 8587 O O . VAL B 1 213 ? -28.10157 33.92811 13.85867 1.000 13.48988 213 VAL B O 1
ATOM 8600 N N . VAL B 1 214 ? -25.98494 34.60772 14.26443 1.000 11.51598 214 VAL B N 1
ATOM 8601 C CA . VAL B 1 214 ? -26.33286 35.97376 14.63806 1.000 11.40413 214 VAL B CA 1
ATOM 8602 C C . VAL B 1 214 ? -25.31558 36.91132 14.00324 1.000 11.91480 214 VAL B C 1
ATOM 8603 O O . VAL B 1 214 ? -24.11502 36.60991 13.95135 1.000 13.12695 214 VAL B O 1
ATOM 8616 N N . GLY B 1 215 ? -25.80286 38.04188 13.50982 1.000 11.66059 215 GLY B N 1
ATOM 8617 C CA . GLY B 1 215 ? -24.94879 39.03483 12.89129 1.000 11.76468 215 GLY B CA 1
ATOM 8618 C C . GLY B 1 215 ? -25.19410 40.41855 13.45547 1.000 13.85137 215 GLY B C 1
ATOM 8619 O O . GLY B 1 215 ? -26.31484 40.78483 13.80951 1.000 13.62239 215 GLY B O 1
ATOM 8623 N N . LEU B 1 216 ? -24.11289 41.19167 13.53421 1.000 14.16920 216 LEU B N 1
ATOM 8624 C CA . LEU B 1 216 ? -24.20874 42.59330 13.93634 1.000 13.68465 216 LEU B CA 1
ATOM 8625 C C . LEU B 1 216 ? -23.10984 43.32351 13.17084 1.000 15.62946 216 LEU B C 1
ATOM 8626 O O . LEU B 1 216 ? -21.92489 43.21902 13.51305 1.000 15.01583 216 LEU B O 1
ATOM 8642 N N . ALA B 1 217 ? -23.51398 44.02282 12.11392 1.000 14.33069 217 ALA B N 1
ATOM 8643 C CA . ALA B 1 217 ? -22.61713 44.62675 11.13557 1.000 13.71920 217 ALA B CA 1
ATOM 8644 C C . ALA B 1 217 ? -23.46775 45.56060 10.28486 1.000 15.82459 217 ALA B C 1
ATOM 8645 O O . ALA B 1 217 ? -24.69560 45.60457 10.41592 1.000 15.43136 217 ALA B O 1
ATOM 8652 N N . ASP B 1 218 ? -22.81023 46.29190 9.39281 1.000 13.92188 218 ASP B N 1
ATOM 8653 C CA . ASP B 1 218 ? -23.55891 47.11556 8.45697 1.000 15.65460 218 ASP B CA 1
ATOM 8654 C C . ASP B 1 218 ? -24.48427 46.23838 7.61172 1.000 15.01551 218 ASP B C 1
ATOM 8655 O O . ASP B 1 218 ? -24.20656 45.06435 7.35542 1.000 14.10730 218 ASP B O 1
ATOM 8664 N N . ILE B 1 219 ? -25.59122 46.83523 7.17054 1.000 11.78148 219 ILE B N 1
ATOM 8665 C CA . ILE B 1 219 ? -26.62575 46.06363 6.47548 1.000 12.95042 219 ILE B CA 1
ATOM 8666 C C . ILE B 1 219 ? -26.08867 45.38392 5.22257 1.000 14.04268 219 ILE B C 1
ATOM 8667 O O . ILE B 1 219 ? -26.42597 44.21263 4.98559 1.000 12.42335 219 ILE B O 1
ATOM 8683 N N . PRO B 1 220 ? -25.24694 46.01225 4.39938 1.000 13.08617 220 PRO B N 1
ATOM 8684 C CA . PRO B 1 220 ? -24.71911 45.28806 3.22839 1.000 13.33893 220 PRO B CA 1
ATOM 8685 C C . PRO B 1 220 ? -23.93837 44.04049 3.59481 1.000 12.39203 220 PRO B C 1
ATOM 8686 O O . PRO B 1 220 ? -24.09558 42.99472 2.94610 1.000 13.50600 220 PRO B O 1
ATOM 8697 N N . ALA B 1 221 ? -23.08640 44.12684 4.61494 1.000 13.79768 221 ALA B N 1
ATOM 8698 C CA . ALA B 1 221 ? -22.32896 42.95742 5.04635 1.000 12.25644 221 ALA B CA 1
ATOM 8699 C C . ALA B 1 221 ? -23.25807 41.86270 5.54144 1.000 11.31360 221 ALA B C 1
ATOM 8700 O O . ALA B 1 221 ? -23.05586 40.67882 5.24283 1.000 12.03641 221 ALA B O 1
ATOM 8707 N N . LEU B 1 222 ? -24.30305 42.24433 6.27771 1.000 13.24145 222 LEU B N 1
ATOM 8708 C CA . LEU B 1 222 ? -25.27208 41.26233 6.74968 1.000 11.55431 222 LEU B CA 1
ATOM 8709 C C . LEU B 1 222 ? -26.02176 40.62690 5.58863 1.000 13.72739 222 LEU B C 1
ATOM 8710 O O . LEU B 1 222 ? -26.35577 39.44027 5.63719 1.000 11.28038 222 LEU B O 1
ATOM 8726 N N . MET B 1 223 ? -26.30895 41.39883 4.53554 1.000 12.12867 223 MET B N 1
ATOM 8727 C CA . MET B 1 223 ? -26.91899 40.79340 3.35561 1.000 10.65397 223 MET B CA 1
ATOM 8728 C C . MET B 1 223 ? -25.98661 39.76321 2.73283 1.000 12.22616 223 MET B C 1
ATOM 8729 O O . MET B 1 223 ? -26.43354 38.69491 2.30542 1.000 10.75497 223 MET B O 1
ATOM 8743 N N . MET B 1 224 ? -24.68227 40.04772 2.69539 1.000 12.97870 224 MET B N 1
ATOM 8744 C CA . MET B 1 224 ? -23.75070 39.05892 2.16819 1.000 11.09048 224 MET B CA 1
ATOM 8745 C C . MET B 1 224 ? -23.62603 37.84648 3.09138 1.000 12.11208 224 MET B C 1
ATOM 8746 O O . MET B 1 224 ? -23.37090 36.73532 2.61603 1.000 12.22886 224 MET B O 1
ATOM 8760 N N . LEU B 1 225 ? -23.80628 38.02634 4.39853 1.000 12.46052 225 LEU B N 1
ATOM 8761 C CA . LEU B 1 225 ? -23.89724 36.86249 5.27389 1.000 10.26896 225 LEU B CA 1
ATOM 8762 C C . LEU B 1 225 ? -25.09386 36.00955 4.88298 1.000 11.68678 225 LEU B C 1
ATOM 8763 O O . LEU B 1 225 ? -24.99974 34.77451 4.79028 1.000 9.81689 225 LEU B O 1
ATOM 8779 N N . GLY B 1 226 ? -26.23162 36.65138 4.62432 1.000 11.64000 226 GLY B N 1
ATOM 8780 C CA . GLY B 1 226 ? -27.38309 35.90195 4.15647 1.000 9.81360 226 GLY B CA 1
ATOM 8781 C C . GLY B 1 226 ? -27.13037 35.21225 2.82965 1.000 10.03724 226 GLY B C 1
ATOM 8782 O O . GLY B 1 226 ? -27.55277 34.07314 2.61894 1.000 11.51831 226 GLY B O 1
ATOM 8786 N N . GLN B 1 227 ? -26.46696 35.90785 1.90608 1.000 9.30971 227 GLN B N 1
ATOM 8787 C CA . GLN B 1 227 ? -26.08091 35.30058 0.64252 1.000 10.60137 227 GLN B CA 1
ATOM 8788 C C . GLN B 1 227 ? -25.24056 34.05590 0.86861 1.000 11.35045 227 GLN B C 1
ATOM 8789 O O . GLN B 1 227 ? -25.31499 33.10023 0.08392 1.000 12.00712 227 GLN B O 1
ATOM 8803 N N . SER B 1 228 ? -24.42828 34.06424 1.92616 1.000 12.20878 228 SER B N 1
ATOM 8804 C CA . SER B 1 228 ? -23.53427 32.94839 2.19486 1.000 10.98026 228 SER B CA 1
ATOM 8805 C C . SER B 1 228 ? -24.27621 31.74739 2.75669 1.000 11.95088 228 SER B C 1
ATOM 8806 O O . SER B 1 228 ? -23.94836 30.60570 2.41442 1.000 12.40411 228 SER B O 1
ATOM 8814 N N . ILE B 1 229 ? -25.25526 31.97643 3.63339 1.000 9.18512 229 ILE B N 1
ATOM 8815 C CA . ILE B 1 229 ? -25.89619 30.87041 4.33809 1.000 10.15309 229 ILE B CA 1
ATOM 8816 C C . ILE B 1 229 ? -27.11816 30.32955 3.60706 1.000 11.52625 229 ILE B C 1
ATOM 8817 O O . ILE B 1 229 ? -27.46740 29.15328 3.77659 1.000 12.22514 229 ILE B O 1
ATOM 8833 N N . GLY B 1 230 ? -27.79416 31.15055 2.81171 1.000 11.86084 230 GLY B N 1
ATOM 8834 C CA . GLY B 1 230 ? -28.98782 30.67059 2.15001 1.000 13.36625 230 GLY B CA 1
ATOM 8835 C C . GLY B 1 230 ? -30.12414 30.39051 3.12424 1.000 11.45806 230 GLY B C 1
ATOM 8836 O O . GLY B 1 230 ? -30.08880 30.75881 4.29568 1.000 12.19134 230 GLY B O 1
ATOM 8840 N N . ASP B 1 231 ? -31.16459 29.72728 2.59796 1.000 10.60595 231 ASP B N 1
ATOM 8841 C CA . ASP B 1 231 ? -32.36923 29.42431 3.36213 1.000 10.09685 231 ASP B CA 1
ATOM 8842 C C . ASP B 1 231 ? -32.91552 28.04101 3.02853 1.000 12.51708 231 ASP B C 1
ATOM 8843 O O . ASP B 1 231 ? -34.12753 27.80365 3.15226 1.000 11.20766 231 ASP B O 1
ATOM 8852 N N . ARG B 1 232 ? -32.03454 27.10178 2.65906 1.000 11.35331 232 ARG B N 1
ATOM 8853 C CA . ARG B 1 232 ? -32.40637 25.76307 2.21535 1.000 8.73534 232 ARG B CA 1
ATOM 8854 C C . ARG B 1 232 ? -31.62305 24.71429 2.99318 1.000 10.35542 232 ARG B C 1
ATOM 8855 O O . ARG B 1 232 ? -31.07818 23.74851 2.44509 1.000 13.21893 232 ARG B O 1
ATOM 8876 N N . SER B 1 233 ? -31.57247 24.91015 4.30661 1.000 11.58160 233 SER B N 1
ATOM 8877 C CA . SER B 1 233 ? -30.93514 23.99006 5.23582 1.000 13.67241 233 SER B CA 1
ATOM 8878 C C . SER B 1 233 ? -31.55297 24.25736 6.60195 1.000 13.07577 233 SER B C 1
ATOM 8879 O O . SER B 1 233 ? -32.25694 25.25626 6.79879 1.000 13.76777 233 SER B O 1
ATOM 8887 N N . LYS B 1 234 ? -31.30353 23.35800 7.55409 1.000 12.87439 234 LYS B N 1
ATOM 8888 C CA . LYS B 1 234 ? -31.76237 23.64561 8.91235 1.000 13.97193 234 LYS B CA 1
ATOM 8889 C C . LYS B 1 234 ? -30.88785 24.76337 9.48718 1.000 13.91480 234 LYS B C 1
ATOM 8890 O O . LYS B 1 234 ? -29.71473 24.54774 9.82817 1.000 13.46547 234 LYS B O 1
ATOM 8909 N N . ARG B 1 235 ? -31.45159 25.95854 9.56018 1.000 12.30251 235 ARG B N 1
ATOM 8910 C CA . ARG B 1 235 ? -30.70398 27.15058 9.91436 1.000 13.15599 235 ARG B CA 1
ATOM 8911 C C . ARG B 1 235 ? -31.63084 28.05306 10.70442 1.000 15.51447 235 ARG B C 1
ATOM 8912 O O . ARG B 1 235 ? -32.73034 28.37805 10.24091 1.000 20.19324 235 ARG B O 1
ATOM 8933 N N A LEU B 1 236 ? -31.18677 28.45901 11.88810 0.446 13.12924 236 LEU B N 1
ATOM 8934 N N B LEU B 1 236 ? -31.17110 28.47417 11.87460 0.554 13.06801 236 LEU B N 1
ATOM 8935 C CA A LEU B 1 236 ? -31.96962 29.30939 12.77369 0.446 15.43407 236 LEU B CA 1
ATOM 8936 C CA B LEU B 1 236 ? -31.94830 29.30923 12.77722 0.554 15.44269 236 LEU B CA 1
ATOM 8937 C C A LEU B 1 236 ? -31.22187 30.61944 12.97945 0.446 14.11986 236 LEU B C 1
ATOM 8938 C C B LEU B 1 236 ? -31.21103 30.62433 12.97661 0.554 14.09160 236 LEU B C 1
ATOM 8939 O O A LEU B 1 236 ? -30.09900 30.62426 13.49883 0.446 13.99352 236 LEU B O 1
ATOM 8940 O O B LEU B 1 236 ? -30.08416 30.63872 13.48615 0.554 13.99518 236 LEU B O 1
ATOM 8971 N N . ILE B 1 237 ? -31.84177 31.72261 12.57601 1.000 12.46696 237 ILE B N 1
ATOM 8972 C CA . ILE B 1 237 ? -31.28393 33.04370 12.82387 1.000 12.90038 237 ILE B CA 1
ATOM 8973 C C . ILE B 1 237 ? -31.62539 33.44721 14.25324 1.000 14.74078 237 ILE B C 1
ATOM 8974 O O . ILE B 1 237 ? -32.74449 33.22659 14.74059 1.000 15.14245 237 ILE B O 1
ATOM 8990 N N . PHE B 1 238 ? -30.64775 34.03302 14.93701 1.000 14.14285 238 PHE B N 1
ATOM 8991 C CA . PHE B 1 238 ? -30.83439 34.70260 16.21336 1.000 12.56402 238 PHE B CA 1
ATOM 8992 C C . PHE B 1 238 ? -30.57055 36.19220 16.03689 1.000 14.97417 238 PHE B C 1
ATOM 8993 O O . PHE B 1 238 ? -29.97806 36.62645 15.03904 1.000 14.96544 238 PHE B O 1
ATOM 9010 N N . SER B 1 239 ? -31.02586 36.98050 17.01137 1.000 12.16728 239 SER B N 1
ATOM 9011 C CA . SER B 1 239 ? -31.05100 38.43358 16.88336 1.000 11.83119 239 SER B CA 1
ATOM 9012 C C . SER B 1 239 ? -30.52679 39.08471 18.15098 1.000 14.98664 239 SER B C 1
ATOM 9013 O O . SER B 1 239 ? -30.95875 38.73886 19.25417 1.000 17.33337 239 SER B O 1
ATOM 9021 N N . PHE B 1 240 ? -29.58641 40.01530 18.00002 1.000 12.04464 240 PHE B N 1
ATOM 9022 C CA . PHE B 1 240 ? -29.16217 40.79323 19.14812 1.000 15.34974 240 PHE B CA 1
ATOM 9023 C C . PHE B 1 240 ? -30.16625 41.91610 19.39036 1.000 13.79698 240 PHE B C 1
ATOM 9024 O O . PHE B 1 240 ? -30.48203 42.69676 18.48445 1.000 15.22758 240 PHE B O 1
ATOM 9041 N N . HIS B 1 241 ? -30.67262 41.98663 20.61594 1.000 15.45595 241 HIS B N 1
ATOM 9042 C CA . HIS B 1 241 ? -31.70557 42.93907 21.00016 1.000 15.53689 241 HIS B CA 1
ATOM 9043 C C . HIS B 1 241 ? -31.13562 43.83497 22.08315 1.000 15.73126 241 HIS B C 1
ATOM 9044 O O . HIS B 1 241 ? -30.52064 43.34694 23.03407 1.000 17.26133 241 HIS B O 1
ATOM 9058 N N . ARG B 1 242 ? -31.33998 45.14184 21.93180 1.000 17.12486 242 ARG B N 1
ATOM 9059 C CA . ARG B 1 242 ? -30.75618 46.09101 22.87427 1.000 19.35480 242 ARG B CA 1
ATOM 9060 C C . ARG B 1 242 ? -31.18034 45.80970 24.30989 1.000 22.08171 242 ARG B C 1
ATOM 9061 O O . ARG B 1 242 ? -30.37391 45.96558 25.23590 1.000 21.39766 242 ARG B O 1
ATOM 9082 N N . GLU B 1 243 ? -32.43758 45.41217 24.51947 1.000 23.88231 243 GLU B N 1
ATOM 9083 C CA . GLU B 1 243 ? -32.92179 45.12652 25.86462 1.000 24.19483 243 GLU B CA 1
ATOM 9084 C C . GLU B 1 243 ? -32.71832 43.66755 26.26348 1.000 28.27618 243 GLU B C 1
ATOM 9085 O O . GLU B 1 243 ? -32.31079 43.38987 27.39579 1.000 28.38536 243 GLU B O 1
ATOM 9097 N N . HIS B 1 244 ? -32.96747 42.72421 25.35461 1.000 23.88351 244 HIS B N 1
ATOM 9098 C CA . HIS B 1 244 ? -32.98623 41.30839 25.69596 1.000 21.54542 244 HIS B CA 1
ATOM 9099 C C . HIS B 1 244 ? -31.74420 40.54297 25.26213 1.000 22.27441 244 HIS B C 1
ATOM 9100 O O . HIS B 1 244 ? -31.64254 39.34490 25.55617 1.000 22.30726 244 HIS B O 1
ATOM 9114 N N . LEU B 1 245 ? -30.79917 41.19664 24.59113 1.000 20.85130 245 LEU B N 1
ATOM 9115 C CA . LEU B 1 245 ? -29.54733 40.58496 24.12058 1.000 23.87945 245 LEU B CA 1
ATOM 9116 C C . LEU B 1 245 ? -29.91551 39.49515 23.11510 1.000 17.38064 245 LEU B C 1
ATOM 9117 O O . LEU B 1 245 ? -30.63388 39.79253 22.14861 1.000 17.71506 245 LEU B O 1
ATOM 9133 N N . LEU B 1 246 ? -29.47262 38.25032 23.28760 1.000 19.47675 246 LEU B N 1
ATOM 9134 C CA . LEU B 1 246 ? -29.75964 37.21952 22.29435 1.000 17.94909 246 LEU B CA 1
ATOM 9135 C C . LEU B 1 246 ? -31.00469 36.40102 22.60899 1.000 16.18141 246 LEU B C 1
ATOM 9136 O O . LEU B 1 246 ? -31.35069 35.51485 21.82843 1.000 16.99523 246 LEU B O 1
ATOM 9152 N N . ARG B 1 247 ? -31.70500 36.69943 23.70100 1.000 18.37339 247 ARG B N 1
ATOM 9153 C CA . ARG B 1 247 ? -32.96803 36.05376 24.02634 1.000 15.97173 247 ARG B CA 1
ATOM 9154 C C . ARG B 1 247 ? -34.09387 36.77547 23.29684 1.000 16.42839 247 ARG B C 1
ATOM 9155 O O . ARG B 1 247 ? -34.06364 37.99928 23.14992 1.000 17.71597 247 ARG B O 1
ATOM 9176 N N . TRP B 1 248 ? -35.07117 36.01740 22.82437 1.000 15.64595 248 TRP B N 1
ATOM 9177 C CA . TRP B 1 248 ? -36.19486 36.62010 22.10675 1.000 13.84165 248 TRP B CA 1
ATOM 9178 C C . TRP B 1 248 ? -37.04900 37.44212 23.06662 1.000 15.77761 248 TRP B C 1
ATOM 9179 O O . TRP B 1 248 ? -37.38946 36.95886 24.15627 1.000 17.84725 248 TRP B O 1
ATOM 9200 N N . PRO B 1 249 ? -37.40882 38.67605 22.71004 1.000 14.97149 249 PRO B N 1
ATOM 9201 C CA . PRO B 1 249 ? -38.23643 39.48089 23.62671 1.000 16.14158 249 PRO B CA 1
ATOM 9202 C C . PRO B 1 249 ? -39.56179 38.84114 24.02001 1.000 21.45805 249 PRO B C 1
ATOM 9203 O O . PRO B 1 249 ? -39.93742 38.90500 25.19909 1.000 19.74365 249 PRO B O 1
ATOM 9214 N N . ASP B 1 250 ? -40.29506 38.23735 23.07828 1.000 15.08765 250 ASP B N 1
ATOM 9215 C CA . ASP B 1 250 ? -41.65492 37.78906 23.37564 1.000 16.70343 250 ASP B CA 1
ATOM 9216 C C . ASP B 1 250 ? -42.05793 36.72974 22.35232 1.000 17.35797 250 ASP B C 1
ATOM 9217 O O . ASP B 1 250 ? -42.49127 37.06997 21.24950 1.000 17.81273 250 ASP B O 1
ATOM 9226 N N . GLN B 1 251 ? -41.94216 35.45843 22.74766 1.000 20.66346 251 GLN B N 1
ATOM 9227 C CA . GLN B 1 251 ? -42.25276 34.35308 21.85030 1.000 17.32854 251 GLN B CA 1
ATOM 9228 C C . GLN B 1 251 ? -43.71436 34.31601 21.42144 1.000 18.29985 251 GLN B C 1
ATOM 9229 O O . GLN B 1 251 ? -44.03670 33.65494 20.42769 1.000 21.32257 251 GLN B O 1
ATOM 9243 N N . SER B 1 252 ? -44.60642 34.99484 22.14122 1.000 20.75208 252 SER B N 1
ATOM 9244 C CA . SER B 1 252 ? -46.02976 34.96604 21.83170 1.000 23.78942 252 SER B CA 1
ATOM 9245 C C . SER B 1 252 ? -46.47739 36.11908 20.94294 1.000 19.02896 252 SER B C 1
ATOM 9246 O O . SER B 1 252 ? -47.62564 36.10972 20.47324 1.000 21.91008 252 SER B O 1
ATOM 9254 N N . ALA B 1 253 ? -45.60380 37.09317 20.68458 1.000 17.63128 253 ALA B N 1
ATOM 9255 C CA . ALA B 1 253 ? -45.97384 38.27449 19.91595 1.000 18.90247 253 ALA B CA 1
ATOM 9256 C C . ALA B 1 253 ? -46.34261 37.90957 18.48620 1.000 21.84346 253 ALA B C 1
ATOM 9257 O O . ALA B 1 253 ? -45.66332 37.10807 17.83386 1.000 20.85815 253 ALA B O 1
ATOM 9264 N N . GLU B 1 254 ? -47.42353 38.51270 17.99184 1.000 19.28594 254 GLU B N 1
ATOM 9265 C CA . GLU B 1 254 ? -47.77926 38.31885 16.59461 1.000 20.29060 254 GLU B CA 1
ATOM 9266 C C . GLU B 1 254 ? -46.90958 39.22160 15.72557 1.000 17.41685 254 GLU B C 1
ATOM 9267 O O . GLU B 1 254 ? -46.59768 40.34560 16.12542 1.000 18.35759 254 GLU B O 1
ATOM 9279 N N . PRO B 1 255 ? -46.48784 38.75608 14.55033 1.000 20.34731 255 PRO B N 1
ATOM 9280 C CA . PRO B 1 255 ? -45.74536 39.63607 13.65316 1.000 17.52656 255 PRO B CA 1
ATOM 9281 C C . PRO B 1 255 ? -46.59673 40.82185 13.24976 1.000 18.77237 255 PRO B C 1
ATOM 9282 O O . PRO B 1 255 ? -47.83615 40.71825 13.14873 1.000 18.01423 255 PRO B O 1
ATOM 9293 N N . PRO B 1 256 ? -45.97273 41.96615 12.98695 1.000 18.42559 256 PRO B N 1
ATOM 9294 C CA . PRO B 1 256 ? -46.72722 43.12450 12.50477 1.000 19.14004 256 PRO B CA 1
ATOM 9295 C C . PRO B 1 256 ? -47.18799 42.92599 11.07358 1.000 18.63761 256 PRO B C 1
ATOM 9296 O O . PRO B 1 256 ? -46.69674 42.06265 10.34597 1.000 18.65640 256 PRO B O 1
ATOM 9307 N N . SER B 1 257 ? -48.13740 43.76601 10.67026 1.000 18.63444 257 SER B N 1
ATOM 9308 C CA . SER B 1 257 ? -48.46495 43.89640 9.25926 1.000 17.69183 257 SER B CA 1
ATOM 9309 C C . SER B 1 257 ? -47.29822 44.55549 8.53024 1.000 16.59925 257 SER B C 1
ATOM 9310 O O . SER B 1 257 ? -46.69221 45.50066 9.04125 1.000 19.88116 257 SER B O 1
ATOM 9318 N N . PHE B 1 258 ? -46.98469 44.06605 7.32806 1.000 16.27916 258 PHE B N 1
ATOM 9319 C CA . PHE B 1 258 ? -45.98482 44.70387 6.46938 1.000 14.35771 258 PHE B CA 1
ATOM 9320 C C . PHE B 1 258 ? -46.71027 45.43322 5.34796 1.000 16.71573 258 PHE B C 1
ATOM 9321 O O . PHE B 1 258 ? -47.27982 44.80133 4.45231 1.000 16.85817 258 PHE B O 1
ATOM 9338 N N . LEU B 1 259 ? -46.70949 46.76287 5.42502 1.000 16.28595 259 LEU B N 1
ATOM 9339 C CA . LEU B 1 259 ? -47.41592 47.62369 4.48940 1.000 17.32502 259 LEU B CA 1
ATOM 9340 C C . LEU B 1 259 ? -46.55212 47.89969 3.26983 1.000 16.708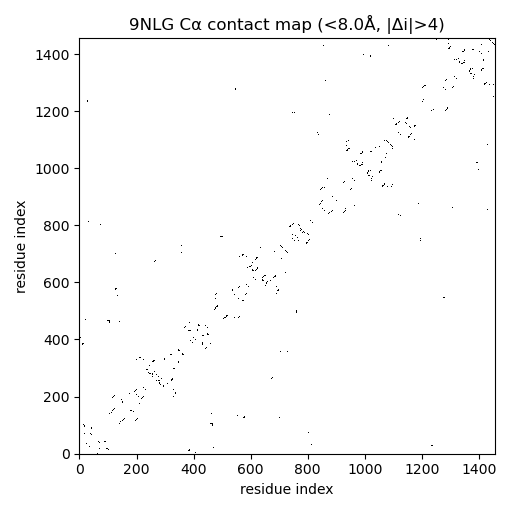17 259 LEU B C 1
ATOM 9341 O O . LEU B 1 259 ? -45.33109 48.01581 3.37378 1.000 17.13367 259 LEU B O 1
ATOM 9357 N N . PHE B 1 260 ? -47.19109 48.02213 2.10836 1.000 14.54605 260 PHE B N 1
ATOM 9358 C CA . PHE B 1 260 ? -46.44112 48.25522 0.88425 1.000 15.03986 260 PHE B CA 1
ATOM 9359 C C . PHE B 1 260 ? -47.11102 49.31607 0.02870 1.000 17.38975 260 PHE B C 1
ATOM 9360 O O . PHE B 1 260 ? -48.32261 49.26487 -0.19474 1.000 16.80405 260 PHE B O 1
ATOM 9377 N N . THR B 1 261 ? -46.31995 50.26454 -0.44970 1.000 13.15574 261 THR B N 1
ATOM 9378 C CA . THR B 1 261 ? -46.76377 51.19035 -1.48474 1.000 15.05008 261 THR B CA 1
ATOM 9379 C C . THR B 1 261 ? -45.89389 50.97195 -2.71661 1.000 17.49556 261 THR B C 1
ATOM 9380 O O . THR B 1 261 ? -44.65654 51.09001 -2.63156 1.000 16.69374 261 THR B O 1
ATOM 9391 N N . PRO B 1 262 ? -46.47779 50.62707 -3.85811 1.000 14.64611 262 PRO B N 1
ATOM 9392 C CA . PRO B 1 262 ? -45.69007 50.44021 -5.07916 1.000 17.30412 262 PRO B CA 1
ATOM 9393 C C . PRO B 1 262 ? -45.16508 51.76748 -5.58792 1.000 17.96750 262 PRO B C 1
ATOM 9394 O O . PRO B 1 262 ? -45.59724 52.83285 -5.12069 1.000 20.78584 262 PRO B O 1
ATOM 9405 N N . PRO B 1 263 ? -44.24682 51.74894 -6.54912 1.000 17.38675 263 PRO B N 1
ATOM 9406 C CA . PRO B 1 263 ? -43.67350 52.99884 -7.04725 1.000 17.44825 263 PRO B CA 1
ATOM 9407 C C . PRO B 1 263 ? -44.61813 53.67531 -8.02200 1.000 18.62189 263 PRO B C 1
ATOM 9408 O O . PRO B 1 263 ? -45.46798 53.01580 -8.63525 1.000 20.75727 263 PRO B O 1
ATOM 9419 N N . PRO B 1 264 ? -44.48791 54.98192 -8.21204 1.000 23.34739 264 PRO B N 1
ATOM 9420 C CA . PRO B 1 264 ? -45.20402 55.62605 -9.31921 1.000 24.18508 264 PRO B CA 1
ATOM 9421 C C . PRO B 1 264 ? -44.66903 55.11784 -10.64973 1.000 26.79457 264 PRO B C 1
ATOM 9422 O O . PRO B 1 264 ? -43.51521 54.70355 -10.76107 1.000 26.18863 264 PRO B O 1
ATOM 9433 N N . ASN B 1 265 ? -45.52356 55.13121 -11.66891 1.000 27.14646 265 ASN B N 1
ATOM 9434 C CA . ASN B 1 265 ? -45.06887 54.73473 -12.99469 1.000 36.14709 265 ASN B CA 1
ATOM 9435 C C . ASN B 1 265 ? -44.15227 55.81077 -13.57151 1.000 29.35373 265 ASN B C 1
ATOM 9436 O O . ASN B 1 265 ? -44.27896 56.99487 -13.25827 1.000 35.23407 265 ASN B O 1
ATOM 9447 N N . GLY B 1 266 ? -43.20859 55.38292 -14.39750 1.000 31.64983 266 GLY B N 1
ATOM 9448 C CA . GLY B 1 266 ? -42.21468 56.28386 -14.94262 1.000 34.46789 266 GLY B CA 1
ATOM 9449 C C . GLY B 1 266 ? -40.97819 55.51471 -15.35669 1.000 32.59770 266 GLY B C 1
ATOM 9450 O O . GLY B 1 266 ? -40.89357 54.29695 -15.20733 1.000 40.74853 266 GLY B O 1
ATOM 9454 N N . ASP B 1 267 ? -40.00514 56.26528 -15.88397 1.000 38.48265 267 ASP B N 1
ATOM 9455 C CA . ASP B 1 267 ? -38.75787 55.67790 -16.35800 1.000 47.09740 267 ASP B CA 1
ATOM 9456 C C . ASP B 1 267 ? -37.61528 55.80193 -15.35991 1.000 37.04036 267 ASP B C 1
ATOM 9457 O O . ASP B 1 267 ? -36.57671 55.16041 -15.55371 1.000 36.04788 267 ASP B O 1
ATOM 9466 N N . GLY B 1 268 ? -37.77958 56.60258 -14.30605 1.000 31.75042 268 GLY B N 1
ATOM 9467 C CA . GLY B 1 268 ? -36.72705 56.84372 -13.34957 1.000 30.52315 268 GLY B CA 1
ATOM 9468 C C . GLY B 1 268 ? -36.25235 55.57605 -12.67318 1.000 24.01019 268 GLY B C 1
ATOM 9469 O O . GLY B 1 268 ? -36.87093 54.51385 -12.78868 1.000 24.33216 268 GLY B O 1
ATOM 9473 N N . PRO B 1 269 ? -35.13508 55.66623 -11.95269 1.000 22.94255 269 PRO B N 1
ATOM 9474 C CA . PRO B 1 269 ? -34.61167 54.48515 -11.25210 1.000 22.42004 269 PRO B CA 1
ATOM 9475 C C . PRO B 1 269 ? -35.55767 54.01711 -10.15721 1.000 18.83521 269 PRO B C 1
ATOM 9476 O O . PRO B 1 269 ? -36.09574 54.81488 -9.38562 1.000 18.50500 269 PRO B O 1
ATOM 9487 N N . LEU B 1 270 ? -35.72606 52.70287 -10.06668 1.000 16.16132 270 LEU B N 1
ATOM 9488 C CA . LEU B 1 270 ? -36.66621 52.10426 -9.12170 1.000 14.86866 270 LEU B CA 1
ATOM 9489 C C . LEU B 1 270 ? -35.98137 51.92478 -7.76982 1.000 17.17078 270 LEU B C 1
ATOM 9490 O O . LEU B 1 270 ? -34.93320 51.27560 -7.67623 1.000 17.02416 270 LEU B O 1
ATOM 9506 N N . ALA B 1 271 ? -36.56096 52.51624 -6.73361 1.000 16.14354 271 ALA B N 1
ATOM 9507 C CA . ALA B 1 271 ? -36.04048 52.41850 -5.37490 1.000 16.78546 271 ALA B CA 1
ATOM 9508 C C . ALA B 1 271 ? -37.01269 51.65221 -4.48828 1.000 17.71384 271 ALA B C 1
ATOM 9509 O O . ALA B 1 271 ? -38.22907 51.86685 -4.54853 1.000 18.44178 271 ALA B O 1
ATOM 9516 N N . LEU B 1 272 ? -36.46817 50.75383 -3.66893 1.000 14.47797 272 LEU B N 1
ATOM 9517 C CA . LEU B 1 272 ? -37.21404 50.07376 -2.61939 1.000 13.50072 272 LEU B CA 1
ATOM 9518 C C . LEU B 1 272 ? -36.68647 50.57997 -1.28791 1.000 14.19334 272 LEU B C 1
ATOM 9519 O O . LEU B 1 272 ? -35.51158 50.37376 -0.96453 1.000 13.61358 272 LEU B O 1
ATOM 9535 N N . VAL B 1 273 ? -37.55177 51.25654 -0.53249 1.000 12.25334 273 VAL B N 1
ATOM 9536 C CA . VAL B 1 273 ? -37.25367 51.74771 0.80445 1.000 13.81829 273 VAL B CA 1
ATOM 9537 C C . VAL B 1 273 ? -37.86705 50.79216 1.81318 1.000 14.74412 273 VAL B C 1
ATOM 9538 O O . VAL B 1 273 ? -39.05434 50.46050 1.72228 1.000 16.11901 273 VAL B O 1
ATOM 9551 N N . LEU B 1 274 ? -37.06089 50.33357 2.76658 1.000 13.48023 274 LEU B N 1
ATOM 9552 C CA . LEU B 1 274 ? -37.53750 49.47808 3.84439 1.000 13.41020 274 LEU B CA 1
ATOM 9553 C C . LEU B 1 274 ? -37.53121 50.30100 5.12813 1.000 13.50832 274 LEU B C 1
ATOM 9554 O O . LEU B 1 274 ? -36.46325 50.58394 5.68643 1.000 14.88821 274 LEU B O 1
ATOM 9570 N N . SER B 1 275 ? -38.71485 50.69404 5.58787 1.000 14.71417 275 SER B N 1
ATOM 9571 C CA . SER B 1 275 ? -38.86232 51.50158 6.79035 1.000 13.01415 275 SER B CA 1
ATOM 9572 C C . SER B 1 275 ? -39.41786 50.60403 7.88823 1.000 14.22088 275 SER B C 1
ATOM 9573 O O . SER B 1 275 ? -40.61227 50.60865 8.17779 1.000 15.47326 275 SER B O 1
ATOM 9581 N N . ILE B 1 276 ? -38.53242 49.82038 8.50257 1.000 12.99922 276 ILE B N 1
ATOM 9582 C CA . ILE B 1 276 ? -38.91602 48.82647 9.49667 1.000 13.57803 276 ILE B CA 1
ATOM 9583 C C . ILE B 1 276 ? -38.40492 49.20772 10.88139 1.000 15.74797 276 ILE B C 1
ATOM 9584 O O . ILE B 1 276 ? -39.15728 49.18954 11.85558 1.000 15.40515 276 ILE B O 1
ATOM 9600 N N . SER B 1 277 ? -37.11292 49.54350 10.98540 1.000 13.75214 277 SER B N 1
ATOM 9601 C CA . SER B 1 277 ? -36.55047 50.04766 12.23051 1.000 12.90548 277 SER B CA 1
ATOM 9602 C C . SER B 1 277 ? -36.93183 51.49875 12.48140 1.000 15.62063 277 SER B C 1
ATOM 9603 O O . SER B 1 277 ? -36.94807 51.94733 13.63768 1.000 16.24258 277 SER B O 1
ATOM 9611 N N . ALA B 1 278 ? -37.19494 52.23600 11.40864 1.000 14.00148 278 ALA B N 1
ATOM 9612 C CA . ALA B 1 278 ? -37.42951 53.67399 11.43995 1.000 14.98678 278 ALA B CA 1
ATOM 9613 C C . ALA B 1 278 ? -37.96557 54.06893 10.07174 1.000 14.81766 278 ALA B C 1
ATOM 9614 O O . ALA B 1 278 ? -37.92384 53.28569 9.11792 1.000 16.66401 278 ALA B O 1
ATOM 9621 N N . GLN B 1 279 ? -38.49396 55.28849 9.98946 1.000 16.73240 279 GLN B N 1
ATOM 9622 C CA . GLN B 1 279 ? -39.01040 55.82208 8.73568 1.000 15.19881 279 GLN B CA 1
ATOM 9623 C C . GLN B 1 279 ? -37.87852 56.51306 7.98241 1.000 17.24404 279 GLN B C 1
ATOM 9624 O O . GLN B 1 279 ? -37.32329 57.51289 8.46020 1.000 19.83699 279 GLN B O 1
ATOM 9638 N N . VAL B 1 280 ? -37.53063 55.97610 6.82013 1.000 15.43157 280 VAL B N 1
ATOM 9639 C CA . VAL B 1 280 ? -36.51179 56.59605 5.96984 1.000 14.26663 280 VAL B CA 1
ATOM 9640 C C . VAL B 1 280 ? -37.12128 57.81844 5.28877 1.000 19.04740 280 VAL B C 1
ATOM 9641 O O . VAL B 1 280 ? -38.15377 57.68958 4.62164 1.000 18.13179 280 VAL B O 1
ATOM 9654 N N . PRO B 1 281 ? -36.51915 59.00021 5.40938 1.000 16.72480 281 PRO B N 1
ATOM 9655 C CA . PRO B 1 281 ? -37.08008 60.17575 4.71895 1.000 17.90286 281 PRO B CA 1
ATOM 9656 C C . PRO B 1 281 ? -36.87485 60.08869 3.21453 1.000 19.48989 281 PRO B C 1
ATOM 9657 O O . PRO B 1 281 ? -35.77955 59.78341 2.73941 1.000 17.46814 281 PRO B O 1
ATOM 9668 N N . VAL B 1 282 ? -37.94125 60.38056 2.46345 1.000 18.78481 282 VAL B N 1
ATOM 9669 C CA . VAL B 1 282 ? -37.88067 60.25730 1.00936 1.000 17.57767 282 VAL B CA 1
ATOM 9670 C C . VAL B 1 282 ? -36.80830 61.15832 0.41349 1.000 20.53552 282 VAL B C 1
ATOM 9671 O O . VAL B 1 282 ? -36.19490 60.80761 -0.60088 1.000 18.76748 282 VAL B O 1
ATOM 9684 N N . ARG B 1 283 ? -36.56501 62.33193 1.00966 1.000 19.76691 283 ARG B N 1
ATOM 9685 C CA . ARG B 1 283 ? -35.60858 63.24030 0.39042 1.000 21.21104 283 ARG B CA 1
ATOM 9686 C C . ARG B 1 283 ? -34.19673 62.67285 0.43094 1.000 18.42568 283 ARG B C 1
ATOM 9687 O O . ARG B 1 283 ? -33.38607 62.96075 -0.45632 1.000 18.82334 283 ARG B O 1
ATOM 9708 N N . ASP B 1 284 ? -33.88526 61.86328 1.44657 1.000 18.91993 284 ASP B N 1
ATOM 9709 C CA . ASP B 1 284 ? -32.56028 61.26297 1.50945 1.000 18.30472 284 ASP B CA 1
ATOM 9710 C C . ASP B 1 284 ? -32.37561 60.26153 0.38047 1.000 19.19906 284 ASP B C 1
ATOM 9711 O O . ASP B 1 284 ? -31.25872 60.08163 -0.11882 1.000 18.24832 284 ASP B O 1
ATOM 9720 N N . VAL B 1 285 ? -33.46524 59.62712 -0.04899 1.000 17.10240 285 VAL B N 1
ATOM 9721 C CA . VAL B 1 285 ? -33.39785 58.67046 -1.14222 1.000 14.59560 285 VAL B CA 1
ATOM 9722 C C . VAL B 1 285 ? -33.21380 59.39591 -2.46808 1.000 19.85727 285 VAL B C 1
ATOM 9723 O O . VAL B 1 285 ? -32.32007 59.06947 -3.25661 1.000 16.61630 285 VAL B O 1
ATOM 9736 N N . THR B 1 286 ? -34.04161 60.40998 -2.72635 1.000 19.88546 286 THR B N 1
ATOM 9737 C CA . THR B 1 286 ? -33.92767 61.12511 -3.99142 1.000 17.30036 286 THR B CA 1
ATOM 9738 C C . THR B 1 286 ? -32.62389 61.91967 -4.07050 1.000 18.06524 286 THR B C 1
ATOM 9739 O O . THR B 1 286 ? -32.06223 62.06090 -5.16163 1.000 21.60980 286 THR B O 1
ATOM 9750 N N . ASP B 1 287 ? -32.10751 62.40659 -2.93348 1.000 20.13202 287 ASP B N 1
ATOM 9751 C CA . ASP B 1 287 ? -30.79363 63.04666 -2.94454 1.000 21.35717 287 ASP B CA 1
ATOM 9752 C C . ASP B 1 287 ? -29.72720 62.09624 -3.48006 1.000 23.45013 287 ASP B C 1
ATOM 9753 O O . ASP B 1 287 ? -28.86577 62.48972 -4.27736 1.000 21.16280 287 ASP B O 1
ATOM 9762 N N . ALA B 1 288 ? -29.76627 60.83774 -3.04484 1.000 20.77968 288 ALA B N 1
ATOM 9763 C CA . ALA B 1 288 ? -28.74795 59.86750 -3.41856 1.000 18.99859 288 ALA B CA 1
ATOM 9764 C C . ALA B 1 288 ? -29.00777 59.24956 -4.78051 1.000 17.61845 288 ALA B C 1
ATOM 9765 O O . ALA B 1 288 ? -28.07150 58.74266 -5.41318 1.000 22.29549 288 ALA B O 1
ATOM 9772 N N . LEU B 1 289 ? -30.25274 59.29135 -5.23999 1.000 16.86067 289 LEU B N 1
ATOM 9773 C CA . LEU B 1 289 ? -30.67414 58.64286 -6.48105 1.000 19.03336 289 LEU B CA 1
ATOM 9774 C C . LEU B 1 289 ? -31.66567 59.57143 -7.16108 1.000 18.77742 289 LEU B C 1
ATOM 9775 O O . LEU B 1 289 ? -32.88420 59.44549 -6.99383 1.000 18.97239 289 LEU B O 1
ATOM 9791 N N . PRO B 1 290 ? -31.17190 60.55812 -7.91363 1.000 21.11666 290 PRO B N 1
ATOM 9792 C CA . PRO B 1 290 ? -32.08059 61.53343 -8.52968 1.000 20.31021 290 PRO B CA 1
ATOM 9793 C C . PRO B 1 290 ? -33.09581 60.87228 -9.44555 1.000 19.51469 290 PRO B C 1
ATOM 9794 O O . PRO B 1 290 ? -32.76469 59.99240 -10.24423 1.000 20.42131 290 PRO B O 1
ATOM 9805 N N . GLY B 1 291 ? -34.34653 61.31446 -9.32937 1.000 19.07807 291 GLY B N 1
ATOM 9806 C CA . GLY B 1 291 ? -35.41218 60.76604 -10.13365 1.000 21.66491 291 GLY B CA 1
ATOM 9807 C C . GLY B 1 291 ? -36.00409 59.48353 -9.60336 1.000 21.32900 291 GLY B C 1
ATOM 9808 O O . GLY B 1 291 ? -36.82894 58.87228 -10.29235 1.000 23.34121 291 GLY B O 1
ATOM 9812 N N . ALA B 1 292 ? -35.60301 59.06033 -8.40341 1.000 22.03515 292 ALA B N 1
ATOM 9813 C CA . ALA B 1 292 ? -36.02784 57.76944 -7.87951 1.000 20.98860 292 ALA B CA 1
ATOM 9814 C C . ALA B 1 292 ? -37.54499 57.66384 -7.85062 1.000 21.18689 292 ALA B C 1
ATOM 9815 O O . ALA B 1 292 ? -38.24327 58.60677 -7.46639 1.000 20.38212 292 ALA B O 1
ATOM 9822 N N . ARG B 1 293 ? -38.04628 56.50978 -8.28303 1.000 19.32246 293 ARG B N 1
ATOM 9823 C CA . ARG B 1 293 ? -39.43851 56.11035 -8.11616 1.000 18.57187 293 ARG B CA 1
ATOM 9824 C C . ARG B 1 293 ? -39.46633 55.19330 -6.89916 1.000 18.77358 293 ARG B C 1
ATOM 9825 O O . ARG B 1 293 ? -38.90125 54.09718 -6.93830 1.000 20.16802 293 ARG B O 1
ATOM 9846 N N . ILE B 1 294 ? -40.11062 55.63492 -5.82169 1.000 18.71761 294 ILE B N 1
ATOM 9847 C CA . ILE B 1 294 ? -39.97486 54.99013 -4.52218 1.000 15.98056 294 ILE B CA 1
ATOM 9848 C C . ILE B 1 294 ? -41.16087 54.07465 -4.25484 1.000 16.50811 294 ILE B C 1
ATOM 9849 O O . ILE B 1 294 ? -42.31937 54.51779 -4.20604 1.000 17.93235 294 ILE B O 1
ATOM 9865 N N . ALA B 1 295 ? -40.86073 52.79298 -4.06667 1.000 15.22990 295 ALA B N 1
ATOM 9866 C CA . ALA B 1 295 ? -41.74115 51.82402 -3.42924 1.000 15.12340 295 ALA B CA 1
ATOM 9867 C C . ALA B 1 295 ? -41.26637 51.66544 -1.99064 1.000 18.21386 295 ALA B C 1
ATOM 9868 O O . ALA B 1 295 ? -40.06976 51.79737 -1.70805 1.000 17.35055 295 ALA B O 1
ATOM 9875 N N . GLU B 1 296 ? -42.19406 51.39453 -1.07924 1.000 14.29928 296 GLU B N 1
ATOM 9876 C CA . GLU B 1 296 ? -41.82344 51.32628 0.32415 1.000 13.85819 296 GLU B CA 1
ATOM 9877 C C . GLU B 1 296 ? -42.51893 50.18396 1.04494 1.000 16.89405 296 GLU B C 1
ATOM 9878 O O . GLU B 1 296 ? -43.73663 50.02054 0.94797 1.000 14.00526 296 GLU B O 1
ATOM 9890 N N . LEU B 1 297 ? -41.73039 49.40704 1.78197 1.000 15.16629 297 LEU B N 1
ATOM 9891 C CA . LEU B 1 297 ? -42.22894 48.39617 2.70308 1.000 13.35731 297 LEU B CA 1
ATOM 9892 C C . LEU B 1 297 ? -42.03776 48.92388 4.11948 1.000 14.47377 297 LEU B C 1
ATOM 9893 O O . LEU B 1 297 ? -40.93349 49.33048 4.48324 1.000 17.33745 297 LEU B O 1
ATOM 9909 N N . SER B 1 298 ? -43.10383 48.92254 4.91346 1.000 14.36794 298 SER B N 1
ATOM 9910 C CA . SER B 1 298 ? -43.04211 49.48695 6.25291 1.000 12.72286 298 SER B CA 1
ATOM 9911 C C . SER B 1 298 ? -43.86155 48.63415 7.21208 1.000 17.79704 298 SER B C 1
ATOM 9912 O O . SER B 1 298 ? -44.55433 47.69484 6.81260 1.000 16.67465 298 SER B O 1
ATOM 9920 N N . ILE B 1 299 ? -43.76586 48.97095 8.49157 1.000 15.03302 299 ILE B N 1
ATOM 9921 C CA . ILE B 1 299 ? -44.66755 48.43501 9.50838 1.000 13.78086 299 ILE B CA 1
ATOM 9922 C C . ILE B 1 299 ? -45.38027 49.61594 10.15200 1.000 14.83148 299 ILE B C 1
ATOM 9923 O O . ILE B 1 299 ? -44.92137 50.76660 10.05530 1.000 17.84829 299 ILE B O 1
ATOM 9939 N N . PRO B 1 300 ? -46.50720 49.37004 10.81645 1.000 14.50414 300 PRO B N 1
ATOM 9940 C CA . PRO B 1 300 ? -47.27624 50.50751 11.35307 1.000 16.87870 300 PRO B CA 1
ATOM 9941 C C . PRO B 1 300 ? -46.48303 51.37728 12.30761 1.000 21.76003 300 PRO B C 1
ATOM 9942 O O . PRO B 1 300 ? -46.59173 52.60844 12.24510 1.000 22.85501 300 PRO B O 1
ATOM 9953 N N . GLU B 1 301 ? -45.67785 50.78455 13.18498 1.000 18.07352 301 GLU B N 1
ATOM 9954 C CA . GLU B 1 301 ? -44.86295 51.52980 14.14217 1.000 22.54490 301 GLU B CA 1
ATOM 9955 C C . GLU B 1 301 ? -43.41061 51.08922 14.02206 1.000 16.53716 301 GLU B C 1
ATOM 9956 O O . GLU B 1 301 ? -42.95027 50.22032 14.77512 1.000 17.12170 301 GLU B O 1
ATOM 9968 N N . PRO B 1 302 ? -42.66130 51.67829 13.08778 1.000 18.36465 302 PRO B N 1
ATOM 9969 C CA . PRO B 1 302 ? -41.24645 51.32105 12.94122 1.000 18.10117 302 PRO B CA 1
ATOM 9970 C C . PRO B 1 302 ? -40.50090 51.45793 14.25898 1.000 19.92602 302 PRO B C 1
ATOM 9971 O O . PRO B 1 302 ? -40.69912 52.41519 15.01491 1.000 18.08824 302 PRO B O 1
ATOM 9982 N N . SER B 1 303 ? -39.63613 50.48411 14.53944 1.000 14.63684 303 SER B N 1
ATOM 9983 C CA . SER B 1 303 ? -38.99626 50.43468 15.84403 1.000 17.02804 303 SER B CA 1
ATOM 9984 C C . SER B 1 303 ? -37.75679 49.55772 15.80304 1.000 14.59334 303 SER B C 1
ATOM 9985 O O . SER B 1 303 ? -37.77189 48.48558 15.19455 1.000 15.99974 303 SER B O 1
ATOM 9993 N N . TYR B 1 304 ? -36.69207 50.01634 16.47325 1.000 14.09453 304 TYR B N 1
ATOM 9994 C CA . TYR B 1 304 ? -35.50219 49.19168 16.63024 1.000 13.62206 304 TYR B CA 1
ATOM 9995 C C . TYR B 1 304 ? -35.78186 47.89383 17.37548 1.000 15.73563 304 TYR B C 1
ATOM 9996 O O . TYR B 1 304 ? -34.99070 46.94828 17.27340 1.000 16.37480 304 TYR B O 1
ATOM 10014 N N . ALA B 1 305 ? -36.86719 47.83603 18.14451 1.000 16.40189 305 ALA B N 1
ATOM 10015 C CA . ALA B 1 305 ? -37.15502 46.71503 19.02195 1.000 16.66197 305 ALA B CA 1
ATOM 10016 C C . ALA B 1 305 ? -38.06204 45.66727 18.38987 1.000 14.86709 305 ALA B C 1
ATOM 10017 O O . ALA B 1 305 ? -38.44445 44.71215 19.07443 1.000 15.30591 305 ALA B O 1
ATOM 10024 N N . MET B 1 306 ? -38.36908 45.79005 17.09464 1.000 15.07796 306 MET B N 1
ATOM 10025 C CA . MET B 1 306 ? -39.49774 45.06610 16.52324 1.000 13.85159 306 MET B CA 1
ATOM 10026 C C . MET B 1 306 ? -39.24920 43.57509 16.30272 1.000 13.26363 306 MET B C 1
ATOM 10027 O O . MET B 1 306 ? -40.22137 42.85123 16.06793 1.000 14.99086 306 MET B O 1
ATOM 10041 N N . VAL B 1 307 ? -38.00865 43.08720 16.39129 1.000 15.35623 307 VAL B N 1
ATOM 10042 C CA . VAL B 1 307 ? -37.77083 41.65492 16.20030 1.000 13.02426 307 VAL B CA 1
ATOM 10043 C C . VAL B 1 307 ? -38.09151 40.91546 17.49406 1.000 13.70280 307 VAL B C 1
ATOM 10044 O O . VAL B 1 307 ? -37.19074 40.55558 18.26383 1.000 15.31147 307 VAL B O 1
ATOM 10057 N N . GLN B 1 308 ? -39.37945 40.66195 17.72609 1.000 14.03422 308 GLN B N 1
ATOM 10058 C CA . GLN B 1 308 ? -39.81844 40.10265 18.99924 1.000 15.44687 308 GLN B CA 1
ATOM 10059 C C . GLN B 1 308 ? -39.57877 38.60437 19.09074 1.000 15.68394 308 GLN B C 1
ATOM 10060 O O . GLN B 1 308 ? -39.46387 38.06622 20.19788 1.000 14.69628 308 GLN B O 1
ATOM 10074 N N . ASN B 1 309 ? -39.51498 37.92205 17.95508 1.000 13.98754 309 ASN B N 1
ATOM 10075 C CA . ASN B 1 309 ? -39.29013 36.48232 17.89943 1.000 14.11591 309 ASN B CA 1
ATOM 10076 C C . ASN B 1 309 ? -38.92951 36.13849 16.46214 1.000 12.62836 309 ASN B C 1
ATOM 10077 O O . ASN B 1 309 ? -38.93754 36.99780 15.57663 1.000 12.13356 309 ASN B O 1
ATOM 10088 N N . ARG B 1 310 ? -38.58421 34.87327 16.23738 1.000 13.01602 310 ARG B N 1
ATOM 10089 C CA . ARG B 1 310 ? -38.13168 34.49815 14.90242 1.000 12.29666 310 ARG B CA 1
ATOM 10090 C C . ARG B 1 310 ? -39.26504 34.54697 13.88409 1.000 13.91037 310 ARG B C 1
ATOM 10091 O O . ARG B 1 310 ? -39.00853 34.73994 12.68831 1.000 14.26263 310 ARG B O 1
ATOM 10112 N N . ARG B 1 311 ? -40.51755 34.36899 14.31882 1.000 13.56646 311 ARG B N 1
ATOM 10113 C CA . ARG B 1 311 ? -41.62708 34.46980 13.37795 1.000 12.55119 311 ARG B CA 1
ATOM 10114 C C . ARG B 1 311 ? -41.70002 35.84553 12.73020 1.000 13.58460 311 ARG B C 1
ATOM 10115 O O . ARG B 1 311 ? -42.16360 35.96274 11.59040 1.000 14.43941 311 ARG B O 1
ATOM 10136 N N . VAL B 1 312 ? -41.25312 36.89282 13.42843 1.000 12.96443 312 VAL B N 1
ATOM 10137 C CA . VAL B 1 312 ? -41.22266 38.21814 12.81961 1.000 11.09143 312 VAL B CA 1
ATOM 10138 C C . VAL B 1 312 ? -40.30489 38.21050 11.60521 1.000 11.13960 312 VAL B C 1
ATOM 10139 O O . VAL B 1 312 ? -40.61355 38.81973 10.56784 1.000 12.06534 312 VAL B O 1
ATOM 10152 N N . ILE B 1 313 ? -39.16729 37.50798 11.71164 1.000 11.70303 313 ILE B N 1
ATOM 10153 C CA . ILE B 1 313 ? -38.22410 37.42658 10.59978 1.000 13.26781 313 ILE B CA 1
ATOM 10154 C C . ILE B 1 313 ? -38.84920 36.67005 9.43288 1.000 12.73608 313 ILE B C 1
ATOM 10155 O O . ILE B 1 313 ? -38.76898 37.09471 8.27326 1.000 11.88108 313 ILE B O 1
ATOM 10171 N N . HIS B 1 314 ? -39.46551 35.52005 9.71966 1.000 12.65975 314 HIS B N 1
ATOM 10172 C CA . HIS B 1 314 ? -40.12726 34.77055 8.65837 1.000 14.95681 314 HIS B CA 1
ATOM 10173 C C . HIS B 1 314 ? -41.21002 35.60289 7.99862 1.000 12.94193 314 HIS B C 1
ATOM 10174 O O . HIS B 1 314 ? -41.38066 35.55202 6.77926 1.000 12.72453 314 HIS B O 1
ATOM 10188 N N . ALA B 1 315 ? -41.96875 36.35864 8.79778 1.000 14.66306 315 ALA B N 1
ATOM 10189 C CA . ALA B 1 315 ? -43.07223 37.14420 8.25469 1.000 12.37500 315 ALA B CA 1
ATOM 10190 C C . ALA B 1 315 ? -42.55857 38.27851 7.38201 1.000 11.39539 315 ALA B C 1
ATOM 10191 O O . ALA B 1 315 ? -43.15266 38.58365 6.33575 1.000 13.01106 315 ALA B O 1
ATOM 10198 N N . PHE B 1 316 ? -41.45320 38.90519 7.79325 1.000 12.23336 316 PHE B N 1
ATOM 10199 C CA . PHE B 1 316 ? -40.78888 39.89306 6.94860 1.000 11.74070 316 PHE B CA 1
ATOM 10200 C C . PHE B 1 316 ? -40.39492 39.27962 5.61135 1.000 10.93188 316 PHE B C 1
ATOM 10201 O O . PHE B 1 316 ? -40.63954 39.85502 4.54544 1.000 12.03061 316 PHE B O 1
ATOM 10218 N N . ARG B 1 317 ? -39.79216 38.09495 5.65021 1.000 12.69013 317 ARG B N 1
ATOM 10219 C CA . ARG B 1 317 ? -39.35680 37.44781 4.41819 1.000 13.55392 317 ARG B CA 1
ATOM 10220 C C . ARG B 1 317 ? -40.52428 37.21950 3.48006 1.000 11.17485 317 ARG B C 1
ATOM 10221 O O . ARG B 1 317 ? -40.43142 37.48045 2.27299 1.000 13.36116 317 ARG B O 1
ATOM 10242 N N . ASP B 1 318 ? -41.62087 36.68513 4.01590 1.000 12.49220 318 ASP B N 1
ATOM 10243 C CA . ASP B 1 318 ? -42.77532 36.36102 3.18701 1.000 12.86357 318 ASP B CA 1
ATOM 10244 C C . ASP B 1 318 ? -43.33500 37.60788 2.52427 1.000 13.81234 318 ASP B C 1
ATOM 10245 O O . ASP B 1 318 ? -43.64093 37.60400 1.32585 1.000 12.60955 318 ASP B O 1
ATOM 10254 N N . ALA B 1 319 ? -43.51262 38.67591 3.30266 1.000 12.33022 319 ALA B N 1
ATOM 10255 C CA . ALA B 1 319 ? -44.05169 39.90784 2.73762 1.000 15.00870 319 ALA B CA 1
ATOM 10256 C C . ALA B 1 319 ? -43.07949 40.51059 1.73630 1.000 15.50111 319 ALA B C 1
ATOM 10257 O O . ALA B 1 319 ? -43.47745 40.92427 0.64084 1.000 15.17562 319 ALA B O 1
ATOM 10264 N N . LEU B 1 320 ? -41.79273 40.55709 2.09418 1.000 11.87711 320 LEU B N 1
ATOM 10265 C CA . LEU B 1 320 ? -40.79057 41.11141 1.19887 1.000 13.41867 320 LEU B CA 1
ATOM 10266 C C . LEU B 1 320 ? -40.80439 40.39909 -0.15181 1.000 12.90652 320 LEU B C 1
ATOM 10267 O O . LEU B 1 320 ? -40.83466 41.04377 -1.20338 1.000 14.00804 320 LEU B O 1
ATOM 10283 N N . GLN B 1 321 ? -40.78868 39.06029 -0.14551 1.000 11.40112 321 GLN B N 1
ATOM 10284 C CA . GLN B 1 321 ? -40.70696 38.33687 -1.40927 1.000 11.43795 321 GLN B CA 1
ATOM 10285 C C . GLN B 1 321 ? -41.95739 38.53788 -2.25297 1.000 10.73587 321 GLN B C 1
ATOM 10286 O O . GLN B 1 321 ? -41.87254 38.59662 -3.48113 1.000 12.60145 321 GLN B O 1
ATOM 10300 N N . ILE B 1 322 ? -43.12849 38.63421 -1.61590 1.000 11.95948 322 ILE B N 1
ATOM 10301 C CA . ILE B 1 322 ? -44.35080 38.91972 -2.35786 1.000 12.73400 322 ILE B CA 1
ATOM 10302 C C . ILE B 1 322 ? -44.19631 40.23099 -3.11446 1.000 11.87486 322 ILE B C 1
ATOM 10303 O O . ILE B 1 322 ? -44.57192 40.33658 -4.28501 1.000 13.21641 322 ILE B O 1
ATOM 10319 N N . ARG B 1 323 ? -43.56059 41.21779 -2.48481 1.000 10.97779 323 ARG B N 1
ATOM 10320 C CA . ARG B 1 323 ? -43.38900 42.51829 -3.11716 1.000 12.73442 323 ARG B CA 1
ATOM 10321 C C . ARG B 1 323 ? -42.21105 42.54150 -4.07172 1.000 12.84905 323 ARG B C 1
ATOM 10322 O O . ARG B 1 323 ? -42.25289 43.24117 -5.09160 1.000 14.09329 323 ARG B O 1
ATOM 10343 N N . LEU B 1 324 ? -41.14497 41.80561 -3.76785 1.000 13.24585 324 LEU B N 1
ATOM 10344 C CA . LEU B 1 324 ? -40.05120 41.72645 -4.72553 1.000 12.45372 324 LEU B CA 1
ATOM 10345 C C . LEU B 1 324 ? -40.51295 41.06505 -6.01915 1.000 15.37830 324 LEU B C 1
ATOM 10346 O O . LEU B 1 324 ? -40.10025 41.46923 -7.10967 1.000 13.80969 324 LEU B O 1
ATOM 10362 N N . SER B 1 325 ? -41.37529 40.04731 -5.92755 1.000 12.40089 325 SER B N 1
ATOM 10363 C CA . SER B 1 325 ? -41.94064 39.47739 -7.14893 1.000 13.13182 325 SER B CA 1
ATOM 10364 C C . SER B 1 325 ? -42.63384 40.55675 -7.97661 1.000 15.13247 325 SER B C 1
ATOM 10365 O O . SER B 1 325 ? -42.47095 40.61908 -9.20206 1.000 14.03980 325 SER B O 1
ATOM 10373 N N . GLN B 1 326 ? -43.42129 41.40776 -7.32173 1.000 12.12359 326 GLN B N 1
ATOM 10374 C CA . GLN B 1 326 ? -44.11814 42.48008 -8.02837 1.000 12.66151 326 GLN B CA 1
ATOM 10375 C C . GLN B 1 326 ? -43.13837 43.47687 -8.64137 1.000 14.40133 326 GLN B C 1
ATOM 10376 O O . GLN B 1 326 ? -43.26594 43.84568 -9.81782 1.000 16.54152 326 GLN B O 1
ATOM 10390 N N . LEU B 1 327 ? -42.14228 43.90994 -7.86450 1.000 13.38601 327 LEU B N 1
ATOM 10391 C CA . LEU B 1 327 ? -41.19055 44.90959 -8.34861 1.000 13.03923 327 LEU B CA 1
ATOM 10392 C C . LEU B 1 327 ? -40.31061 44.35722 -9.46392 1.000 17.74375 327 LEU B C 1
ATOM 10393 O O . LEU B 1 327 ? -40.03451 45.05420 -10.44892 1.000 16.29710 327 LEU B O 1
ATOM 10409 N N . GLU B 1 328 ? -39.82257 43.12221 -9.31154 1.000 13.54580 328 GLU B N 1
ATOM 10410 C CA . GLU B 1 328 ? -38.95629 42.54855 -10.33703 1.000 13.36731 328 GLU B CA 1
ATOM 10411 C C . GLU B 1 328 ? -39.67773 42.42512 -11.66865 1.000 15.95344 328 GLU B C 1
ATOM 10412 O O . GLU B 1 328 ? -39.05744 42.58857 -12.72258 1.000 17.46493 328 GLU B O 1
ATOM 10424 N N . ALA B 1 329 ? -40.98116 42.13696 -11.64858 1.000 16.73924 329 ALA B N 1
ATOM 10425 C CA . ALA B 1 329 ? -41.72865 42.05512 -12.89378 1.000 16.41029 329 ALA B CA 1
ATOM 10426 C C . ALA B 1 329 ? -41.90422 43.41624 -13.55879 1.000 19.14897 329 ALA B C 1
ATOM 10427 O O . ALA B 1 329 ? -42.10688 43.47013 -14.77647 1.000 20.18126 329 ALA B O 1
ATOM 10434 N N . LEU B 1 330 ? -41.81722 44.50948 -12.79479 1.000 18.27187 330 LEU B N 1
ATOM 10435 C CA . LEU B 1 330 ? -42.10590 45.82573 -13.36034 1.000 21.33360 330 LEU B CA 1
ATOM 10436 C C . LEU B 1 330 ? -41.05427 46.27139 -14.36614 1.000 26.61328 330 LEU B C 1
ATOM 10437 O O . LEU B 1 330 ? -41.37615 46.97960 -15.32964 1.000 23.76590 330 LEU B O 1
ATOM 10453 N N . THR B 1 331 ? -39.79464 45.89709 -14.15953 1.000 19.65107 331 THR B N 1
ATOM 10454 C CA . THR B 1 331 ? -38.71415 46.43722 -14.97464 1.000 18.67371 331 THR B CA 1
ATOM 10455 C C . THR B 1 331 ? -37.56464 45.45298 -14.97433 1.000 17.86252 331 THR B C 1
ATOM 10456 O O . THR B 1 331 ? -37.32995 44.78088 -13.96271 1.000 18.97542 331 THR B O 1
ATOM 10467 N N . PRO B 1 332 ? -36.81750 45.35935 -16.07496 1.000 18.81247 332 PRO B N 1
ATOM 10468 C CA . PRO B 1 332 ? -35.55683 44.60990 -16.04305 1.000 20.67323 332 PRO B CA 1
ATOM 10469 C C . PRO B 1 332 ? -34.46372 45.31955 -15.27701 1.000 18.69090 332 PRO B C 1
ATOM 10470 O O . PRO B 1 332 ? -33.46246 44.68325 -14.92219 1.000 22.13723 332 PRO B O 1
ATOM 10481 N N . ASP B 1 333 ? -34.61698 46.60855 -15.01948 1.000 18.08398 333 ASP B N 1
ATOM 10482 C CA . ASP B 1 333 ? -33.54260 47.41497 -14.47121 1.000 18.95347 333 ASP B CA 1
ATOM 10483 C C . ASP B 1 333 ? -33.36751 47.13498 -12.98444 1.000 18.29887 333 ASP B C 1
ATOM 10484 O O . ASP B 1 333 ? -34.21997 46.50921 -12.34247 1.000 15.25928 333 ASP B O 1
ATOM 10493 N N . PRO B 1 334 ? -32.26191 47.58904 -12.40350 1.000 15.93358 334 PRO B N 1
ATOM 10494 C CA . PRO B 1 334 ? -31.97244 47.23835 -11.01156 1.000 15.85439 334 PRO B CA 1
ATOM 10495 C C . PRO B 1 334 ? -32.95905 47.84825 -10.03657 1.000 15.02085 334 PRO B C 1
ATOM 10496 O O . PRO B 1 334 ? -33.55371 48.90411 -10.27365 1.000 16.83511 334 PRO B O 1
ATOM 10507 N N . ILE B 1 335 ? -33.12241 47.16098 -8.91693 1.000 13.44300 335 ILE B N 1
ATOM 10508 C CA . ILE B 1 335 ? -33.84477 47.68732 -7.76589 1.000 13.63864 335 ILE B CA 1
ATOM 10509 C C . ILE B 1 335 ? -32.81785 48.26448 -6.80127 1.000 17.40095 335 ILE B C 1
ATOM 10510 O O . ILE B 1 335 ? -31.86759 47.57746 -6.40285 1.000 14.90481 335 ILE B O 1
ATOM 10526 N N . HIS B 1 336 ? -32.98580 49.53920 -6.45896 1.000 13.29402 336 HIS B N 1
ATOM 10527 C CA . HIS B 1 336 ? -32.05379 50.26266 -5.60018 1.000 12.40314 336 HIS B CA 1
ATOM 10528 C C . HIS B 1 336 ? -32.61968 50.25605 -4.18254 1.000 16.22234 336 HIS B C 1
ATOM 10529 O O . HIS B 1 336 ? -33.72708 50.76426 -3.95863 1.000 14.57283 336 HIS B O 1
ATOM 10544 N N . VAL B 1 337 ? -31.87414 49.68239 -3.23044 1.000 12.32994 337 VAL B N 1
ATOM 10545 C CA . VAL B 1 337 ? -32.40922 49.37576 -1.90474 1.000 13.51686 337 VAL B CA 1
ATOM 10546 C C . VAL B 1 337 ? -31.89437 50.37081 -0.87500 1.000 13.49573 337 VAL B C 1
ATOM 10547 O O . VAL B 1 337 ? -30.67733 50.56914 -0.73681 1.000 13.13558 337 VAL B O 1
ATOM 10560 N N . PHE B 1 338 ? -32.82662 50.95189 -0.11391 1.000 12.88646 338 PHE B N 1
ATOM 10561 C CA . PHE B 1 338 ? -32.55742 51.90256 0.96314 1.000 12.09142 338 PHE B CA 1
ATOM 10562 C C . PHE B 1 338 ? -33.24652 51.37753 2.21619 1.000 14.95846 338 PHE B C 1
ATOM 10563 O O . PHE B 1 338 ? -34.45309 51.58090 2.39459 1.000 15.45954 338 PHE B O 1
ATOM 10580 N N . ALA B 1 339 ? -32.48408 50.74329 3.10605 1.000 14.53845 339 ALA B N 1
ATOM 10581 C CA . ALA B 1 339 ? -33.05140 49.92345 4.16779 1.000 14.43922 339 ALA B CA 1
ATOM 10582 C C . ALA B 1 339 ? -32.71745 50.45547 5.55082 1.000 16.31738 339 ALA B C 1
ATOM 10583 O O . ALA B 1 339 ? -31.54297 50.62454 5.89322 1.000 18.04125 339 ALA B O 1
ATOM 10590 N N . ALA B 1 340 ? -33.75498 50.68345 6.35014 1.000 12.18087 340 ALA B N 1
ATOM 10591 C CA . ALA B 1 340 ? -33.64232 50.88628 7.79258 1.000 12.93017 340 ALA B CA 1
ATOM 10592 C C . ALA B 1 340 ? -34.29220 49.65474 8.42494 1.000 14.30685 340 ALA B C 1
ATOM 10593 O O . ALA B 1 340 ? -35.50209 49.63092 8.67536 1.000 12.79516 340 ALA B O 1
ATOM 10600 N N . ILE B 1 341 ? -33.49248 48.60924 8.63542 1.000 13.52076 341 ILE B N 1
ATOM 10601 C CA . ILE B 1 341 ? -34.02660 47.32276 9.09046 1.000 14.22174 341 ILE B CA 1
ATOM 10602 C C . ILE B 1 341 ? -33.10663 46.74132 10.14235 1.000 11.98407 341 ILE B C 1
ATOM 10603 O O . ILE B 1 341 ? -31.89601 46.99845 10.15471 1.000 12.41864 341 ILE B O 1
ATOM 10619 N N . PRO B 1 342 ? -33.66595 45.94220 11.04878 1.000 12.95410 342 PRO B N 1
ATOM 10620 C CA . PRO B 1 342 ? -32.83627 45.24507 12.03488 1.000 13.41354 342 PRO B CA 1
ATOM 10621 C C . PRO B 1 342 ? -31.86721 44.27223 11.38435 1.000 10.82739 342 PRO B C 1
ATOM 10622 O O . PRO B 1 342 ? -32.06789 43.78358 10.26608 1.000 11.54978 342 PRO B O 1
ATOM 10633 N N . ALA B 1 343 ? -30.80150 43.98314 12.13192 1.000 10.72585 343 ALA B N 1
ATOM 10634 C CA . ALA B 1 343 ? -29.71544 43.16987 11.60168 1.000 13.66315 343 ALA B CA 1
ATOM 10635 C C . ALA B 1 343 ? -30.20941 41.80099 11.15514 1.000 12.69992 343 ALA B C 1
ATOM 10636 O O . ALA B 1 343 ? -29.85361 41.33048 10.06882 1.000 12.64810 343 ALA B O 1
ATOM 10643 N N . ALA B 1 344 ? -31.05409 41.15271 11.95977 1.000 10.94856 344 AL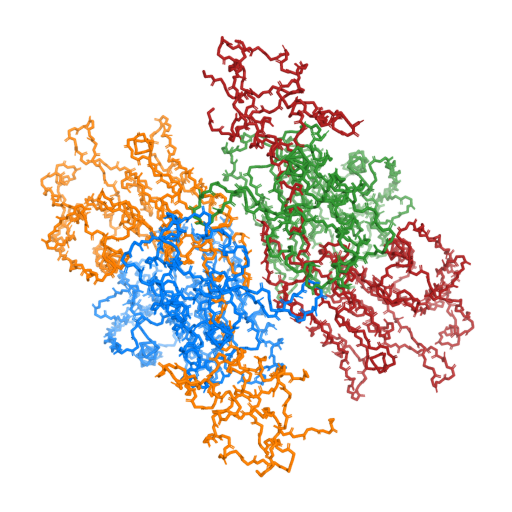A B N 1
ATOM 10644 C CA . ALA B 1 344 ? -31.52358 39.82245 11.57916 1.000 11.13440 344 ALA B CA 1
ATOM 10645 C C . ALA B 1 344 ? -32.33312 39.86560 10.29427 1.000 12.21154 344 ALA B C 1
ATOM 10646 O O . ALA B 1 344 ? -32.30621 38.91066 9.51317 1.000 12.78658 344 ALA B O 1
ATOM 10653 N N . LEU B 1 345 ? -33.06074 40.96143 10.05445 1.000 10.96758 345 LEU B N 1
ATOM 10654 C CA . LEU B 1 345 ? -33.83008 41.07133 8.82140 1.000 11.29586 345 LEU B CA 1
ATOM 10655 C C . LEU B 1 345 ? -32.92745 41.27272 7.60777 1.000 10.47289 345 LEU B C 1
ATOM 10656 O O . LEU B 1 345 ? -33.24755 40.80008 6.50787 1.000 13.62562 345 LEU B O 1
ATOM 10672 N N . ALA B 1 346 ? -31.79977 41.95851 7.78267 1.000 12.02237 346 ALA B N 1
ATOM 10673 C CA . ALA B 1 346 ? -30.85057 42.10579 6.68624 1.000 11.40151 346 ALA B CA 1
ATOM 10674 C C . ALA B 1 346 ? -30.26533 40.76125 6.27676 1.000 10.48769 346 ALA B C 1
ATOM 10675 O O . ALA B 1 346 ? -30.07417 40.49611 5.08641 1.000 10.85273 346 ALA B O 1
ATOM 10682 N N . ILE B 1 347 ? -29.94352 39.90775 7.24689 1.000 12.47186 347 ILE B N 1
ATOM 10683 C CA . ILE B 1 347 ? -29.47152 38.57098 6.90762 1.000 11.52425 347 ILE B CA 1
ATOM 10684 C C . ILE B 1 347 ? -30.52761 37.83402 6.09043 1.000 11.45996 347 ILE B C 1
ATOM 10685 O O . ILE B 1 347 ? -30.22734 37.22481 5.06389 1.000 11.59431 347 ILE B O 1
ATOM 10701 N N . GLU B 1 348 ? -31.78202 37.86300 6.54254 1.000 11.42868 348 GLU B N 1
ATOM 10702 C CA . GLU B 1 348 ? -32.81693 37.10748 5.83997 1.000 11.95612 348 GLU B CA 1
ATOM 10703 C C . GLU B 1 348 ? -33.05181 37.66658 4.43931 1.000 11.86691 348 GLU B C 1
ATOM 10704 O O . GLU B 1 348 ? -33.28158 36.90138 3.49382 1.000 12.95099 348 GLU B O 1
ATOM 10716 N N . PHE B 1 349 ? -32.99170 38.99651 4.28611 1.000 11.77634 349 PHE B N 1
ATOM 10717 C CA . PHE B 1 349 ? -33.04790 39.62240 2.96391 1.000 12.59165 349 PHE B CA 1
ATOM 10718 C C . PHE B 1 349 ? -31.99670 39.01900 2.03010 1.000 14.59993 349 PHE B C 1
ATOM 10719 O O . PHE B 1 349 ? -32.30826 38.57027 0.92093 1.000 12.33048 349 PHE B O 1
ATOM 10736 N N . GLY B 1 350 ? -30.74270 38.97303 2.48103 1.000 12.56024 350 GLY B N 1
ATOM 10737 C CA . GLY B 1 350 ? -29.70182 38.36847 1.66328 1.000 11.86252 350 GLY B CA 1
ATOM 10738 C C . GLY B 1 350 ? -29.94646 36.90201 1.37180 1.000 9.06165 350 GLY B C 1
ATOM 10739 O O . GLY B 1 350 ? -29.72854 36.43615 0.25234 1.000 10.12212 350 GLY B O 1
ATOM 10743 N N . ALA B 1 351 ? -30.41730 36.15166 2.37109 1.000 10.30502 351 ALA B N 1
ATOM 10744 C CA . ALA B 1 351 ? -30.66134 34.72986 2.15857 1.000 11.86339 351 ALA B CA 1
ATOM 10745 C C . ALA B 1 351 ? -31.79108 34.48735 1.16429 1.000 12.10711 351 ALA B C 1
ATOM 10746 O O . ALA B 1 351 ? -31.76890 33.49869 0.42505 1.000 12.05650 351 ALA B O 1
ATOM 10753 N N . LEU B 1 352 ? -32.79465 35.36395 1.15306 1.000 10.42339 352 LEU B N 1
ATOM 10754 C CA . LEU B 1 352 ? -33.91673 35.20383 0.23924 1.000 11.38026 352 LEU B CA 1
ATOM 10755 C C . LEU B 1 352 ? -33.46493 35.21078 -1.21450 1.000 12.18999 352 LEU B C 1
ATOM 10756 O O . LEU B 1 352 ? -34.00586 34.46691 -2.04025 1.000 12.41127 352 LEU B O 1
ATOM 10772 N N . LEU B 1 353 ? -32.48837 36.05494 -1.54546 1.000 10.82503 353 LEU B N 1
ATOM 10773 C CA . LEU B 1 353 ? -31.99751 36.25001 -2.90958 1.000 11.64024 353 LEU B CA 1
ATOM 10774 C C . LEU B 1 353 ? -30.91088 35.25698 -3.28271 1.000 13.28739 353 LEU B C 1
ATOM 10775 O O . LEU B 1 353 ? -29.90474 35.63187 -3.90088 1.000 13.15560 353 LEU B O 1
ATOM 10791 N N . THR B 1 354 ? -31.08534 33.98063 -2.92697 1.000 10.40329 354 THR B N 1
ATOM 10792 C CA . THR B 1 354 ? -30.10797 32.94486 -3.23434 1.000 12.15924 354 THR B CA 1
ATOM 10793 C C . THR B 1 354 ? -30.68961 31.83646 -4.11234 1.000 12.28264 354 THR B C 1
ATOM 10794 O O . THR B 1 354 ? -30.08322 30.76410 -4.24199 1.000 14.20062 354 THR B O 1
ATOM 10805 N N . THR B 1 355 ? -31.84606 32.07561 -4.72809 1.000 10.23261 355 THR B N 1
ATOM 10806 C CA . THR B 1 355 ? -32.34036 31.19356 -5.76774 1.000 9.97158 355 THR B CA 1
ATOM 10807 C C . THR B 1 355 ? -31.41332 31.25242 -6.97549 1.000 11.32544 355 THR B C 1
ATOM 10808 O O . THR B 1 355 ? -30.55095 32.13272 -7.08216 1.000 12.55504 355 THR B O 1
ATOM 10819 N N . GLN B 1 356 ? -31.60910 30.30943 -7.90240 1.000 11.61434 356 GLN B N 1
ATOM 10820 C CA . GLN B 1 356 ? -30.96158 30.40951 -9.20576 1.000 13.41513 356 GLN B CA 1
ATOM 10821 C C . GLN B 1 356 ? -31.33133 31.72524 -9.87890 1.000 12.98566 356 GLN B C 1
ATOM 10822 O O . GLN B 1 356 ? -30.46538 32.45016 -10.38600 1.000 12.36095 356 GLN B O 1
ATOM 10836 N N . HIS B 1 357 ? -32.62407 32.04013 -9.90215 1.000 10.78492 357 HIS B N 1
ATOM 10837 C CA . HIS B 1 357 ? -33.06501 33.32807 -10.39120 1.000 13.80737 357 HIS B CA 1
ATOM 10838 C C . HIS B 1 357 ? -32.39313 34.45249 -9.62512 1.000 13.73205 357 HIS B C 1
ATOM 10839 O O . HIS B 1 357 ? -32.39351 34.46356 -8.38224 1.000 11.95371 357 HIS B O 1
ATOM 10854 N N . GLN B 1 358 ? -31.88697 35.43519 -10.37213 1.000 12.95035 358 GLN B N 1
ATOM 10855 C CA . GLN B 1 358 ? -31.22311 36.60372 -9.80907 1.000 14.20359 358 GLN B CA 1
ATOM 10856 C C . GLN B 1 358 ? -31.62421 37.85211 -10.58749 1.000 14.54486 358 GLN B C 1
ATOM 10857 O O . GLN B 1 358 ? -31.25788 37.99931 -11.75480 1.000 20.24765 358 GLN B O 1
ATOM 10871 N N . HIS B 1 359 ? -32.34411 38.76198 -9.93544 1.000 14.43021 359 HIS B N 1
ATOM 10872 C CA . HIS B 1 359 ? -32.52802 40.13163 -10.40281 1.000 14.11786 359 HIS B CA 1
ATOM 10873 C C . HIS B 1 359 ? -31.39781 40.99763 -9.84486 1.000 16.54678 359 HIS B C 1
ATOM 10874 O O . HIS B 1 359 ? -30.82699 40.69660 -8.79595 1.000 17.02442 359 HIS B O 1
ATOM 10888 N N . THR B 1 360 ? -31.07853 42.08954 -10.54138 1.000 14.00981 360 THR B N 1
ATOM 10889 C CA . THR B 1 360 ? -30.02040 42.97586 -10.06590 1.000 15.50442 360 THR B CA 1
ATOM 10890 C C . THR B 1 360 ? -30.54086 43.87510 -8.94966 1.000 13.74466 360 THR B C 1
ATOM 10891 O O . THR B 1 360 ? -31.52737 44.60797 -9.13257 1.000 14.96739 360 THR B O 1
ATOM 10902 N N . TYR B 1 361 ? -29.85669 43.83464 -7.79723 1.000 11.87282 361 TYR B N 1
ATOM 10903 C CA . TYR B 1 361 ? -30.13075 44.71645 -6.66695 1.000 11.24757 361 TYR B CA 1
ATOM 10904 C C . TYR B 1 361 ? -28.89769 45.55814 -6.38302 1.000 15.59886 361 TYR B C 1
ATOM 10905 O O . TYR B 1 361 ? -27.78053 45.02909 -6.33713 1.000 14.67432 361 TYR B O 1
ATOM 10923 N N . LEU B 1 362 ? -29.10236 46.85016 -6.17266 1.000 13.58452 362 LEU B N 1
ATOM 10924 C CA . LEU B 1 362 ? -28.03160 47.77817 -5.82062 1.000 12.82605 362 LEU B CA 1
ATOM 10925 C C . LEU B 1 362 ? -28.33313 48.29121 -4.41577 1.000 14.39938 362 LEU B C 1
ATOM 10926 O O . LEU B 1 362 ? -29.31557 49.01985 -4.20476 1.000 15.42066 362 LEU B O 1
ATOM 10942 N N . ILE B 1 363 ? -27.51475 47.87891 -3.44952 1.000 13.79253 363 ILE B N 1
ATOM 10943 C CA . ILE B 1 363 ? -27.76574 48.16488 -2.04417 1.000 10.71028 363 ILE B CA 1
ATOM 10944 C C . ILE B 1 363 ? -27.03602 49.44549 -1.66456 1.000 14.83927 363 ILE B C 1
ATOM 10945 O O . ILE B 1 363 ? -25.81033 49.54327 -1.80857 1.000 15.74879 363 ILE B O 1
ATOM 10961 N N . PHE B 1 364 ? -27.78477 50.41307 -1.14957 1.000 13.24586 364 PHE B N 1
ATOM 10962 C CA . PHE B 1 364 ? -27.24635 51.65632 -0.61973 1.000 14.19647 364 PHE B CA 1
ATOM 10963 C C . PHE B 1 364 ? -27.15552 51.57986 0.89780 1.000 20.37053 364 PHE B C 1
ATOM 10964 O O . PHE B 1 364 ? -27.94749 50.90250 1.56104 1.000 22.45589 364 PHE B O 1
ATOM 10981 N N . ASP B 1 365 ? -26.17845 52.28805 1.44425 1.000 16.03470 365 ASP B N 1
ATOM 10982 C CA . ASP B 1 365 ? -26.00155 52.36399 2.88553 1.000 16.50774 365 ASP B CA 1
ATOM 10983 C C . ASP B 1 365 ? -25.50804 53.75725 3.24018 1.000 16.00640 365 ASP B C 1
ATOM 10984 O O . ASP B 1 365 ? -24.78919 54.39802 2.46571 1.000 16.68224 365 ASP B O 1
ATOM 10993 N N . ARG B 1 366 ? -25.90487 54.22526 4.41213 1.000 15.66444 366 ARG B N 1
ATOM 10994 C CA . ARG B 1 366 ? -25.55638 55.56990 4.83493 1.000 17.57426 366 ARG B CA 1
ATOM 10995 C C . ARG B 1 366 ? -24.09784 55.64248 5.26484 1.000 16.92150 366 ARG B C 1
ATOM 10996 O O . ARG B 1 366 ? -23.58865 54.75414 5.95449 1.000 18.96347 366 ARG B O 1
ATOM 11017 N N . ASP B 1 367 ? -23.43784 56.71880 4.85379 1.000 18.58183 367 ASP B N 1
ATOM 11018 C CA . ASP B 1 367 ? -22.02918 56.97741 5.17277 1.000 20.07259 367 ASP B CA 1
ATOM 11019 C C . ASP B 1 367 ? -21.98033 58.04569 6.25776 1.000 18.74456 367 ASP B C 1
ATOM 11020 O O . ASP B 1 367 ? -22.18741 59.22848 5.98481 1.000 19.69917 367 ASP B O 1
ATOM 11029 N N . LYS B 1 368 ? -21.69612 57.62083 7.49452 1.000 23.66585 368 LYS B N 1
ATOM 11030 C CA . LYS B 1 368 ? -21.62856 58.56572 8.60677 1.000 31.89107 368 LYS B CA 1
ATOM 11031 C C . LYS B 1 368 ? -20.57476 59.64131 8.36885 1.000 35.43481 368 LYS B C 1
ATOM 11032 O O . LYS B 1 368 ? -20.69851 60.76139 8.88329 1.000 31.62278 368 LYS B O 1
ATOM 11051 N N . GLU B 1 369 ? -19.53971 59.32760 7.59571 1.000 32.75579 369 GLU B N 1
ATOM 11052 C CA . GLU B 1 369 ? -18.47165 60.27361 7.30229 1.000 29.25098 369 GLU B CA 1
ATOM 11053 C C . GLU B 1 369 ? -18.75352 61.09948 6.05836 1.000 31.18538 369 GLU B C 1
ATOM 11054 O O . GLU B 1 369 ? -17.85809 61.79508 5.56888 1.000 34.02500 369 GLU B O 1
ATOM 11066 N N . ASN B 1 370 ? -19.97428 61.03884 5.53592 1.000 23.38120 370 ASN B N 1
ATOM 11067 C CA . ASN B 1 370 ? -20.41301 61.88140 4.43559 1.000 26.90443 370 ASN B CA 1
ATOM 11068 C C . ASN B 1 370 ? -21.83731 62.35150 4.70935 1.000 26.77192 370 ASN B C 1
ATOM 11069 O O . ASN B 1 370 ? -22.74348 62.21300 3.88646 1.000 24.44972 370 ASN B O 1
ATOM 11080 N N . GLN B 1 371 ? -22.04613 62.90438 5.90451 1.000 30.07979 371 GLN B N 1
ATOM 11081 C CA . GLN B 1 371 ? -23.31135 63.52489 6.28075 1.000 31.42225 371 GLN B CA 1
ATOM 11082 C C . GLN B 1 371 ? -24.46086 62.52703 6.26554 1.000 24.44028 371 GLN B C 1
ATOM 11083 O O . GLN B 1 371 ? -25.60850 62.89965 6.02372 1.000 25.41393 371 GLN B O 1
ATOM 11097 N N . ASP B 1 372 ? -24.15288 61.25699 6.52008 1.000 22.40509 372 ASP B N 1
ATOM 11098 C CA . ASP B 1 372 ? -25.12723 60.16596 6.55138 1.000 21.92382 372 ASP B CA 1
ATOM 11099 C C . ASP B 1 372 ? -25.81573 59.94943 5.20616 1.000 19.87151 372 ASP B C 1
ATOM 11100 O O . ASP B 1 372 ? -26.90070 59.36455 5.14893 1.000 19.38048 372 ASP B O 1
ATOM 11109 N N . ARG B 1 373 ? -25.18831 60.38576 4.11538 1.000 17.33987 373 ARG B N 1
ATOM 11110 C CA . ARG B 1 373 ? -25.77245 60.21848 2.79376 1.000 17.15405 373 ARG B CA 1
ATOM 11111 C C . ARG B 1 373 ? -25.72517 58.76427 2.34708 1.000 19.25841 373 ARG B C 1
ATOM 11112 O O . ARG B 1 373 ? -24.73380 58.06030 2.55306 1.000 18.46567 373 ARG B O 1
ATOM 11133 N N . PHE B 1 374 ? -26.80546 58.31580 1.71633 1.000 17.29420 374 PHE B N 1
ATOM 11134 C CA . PHE B 1 374 ? -26.82902 56.97687 1.14608 1.000 19.40640 374 PHE B CA 1
ATOM 11135 C C . PHE B 1 374 ? -25.83441 56.87680 -0.00393 1.000 19.15259 374 PHE B C 1
ATOM 11136 O O . PHE B 1 374 ? -25.81554 57.72120 -0.90731 1.000 20.75874 374 PHE B O 1
ATOM 11153 N N . THR B 1 375 ? -25.02296 55.81724 0.01426 1.000 16.58721 375 THR B N 1
ATOM 11154 C CA . THR B 1 375 ? -24.04734 55.54126 -1.02635 1.000 15.20670 375 THR B CA 1
ATOM 11155 C C . THR B 1 375 ? -24.18842 54.09111 -1.45485 1.000 15.64423 375 THR B C 1
ATOM 11156 O O . THR B 1 375 ? -24.37418 53.20294 -0.61262 1.000 15.23728 375 THR B O 1
ATOM 11167 N N . GLN B 1 376 ? -24.09668 53.84652 -2.76234 1.000 17.34364 376 GLN B N 1
ATOM 11168 C CA . GLN B 1 376 ? -24.20665 52.48617 -3.26961 1.000 16.40290 376 GLN B CA 1
ATOM 11169 C C . GLN B 1 376 ? -22.98854 51.68543 -2.83117 1.000 17.98761 376 GLN B C 1
ATOM 11170 O O . GLN B 1 376 ? -21.84771 52.11422 -3.03982 1.000 15.25374 376 GLN B O 1
ATOM 11184 N N . THR B 1 377 ? -23.23169 50.51591 -2.23447 1.000 14.00627 377 THR B N 1
ATOM 11185 C CA . THR B 1 377 ? -22.19437 49.78018 -1.52151 1.000 19.13717 377 THR B CA 1
ATOM 11186 C C . THR B 1 377 ? -22.04601 48.33010 -1.97200 1.000 17.66978 377 THR B C 1
ATOM 11187 O O . THR B 1 377 ? -20.96775 47.73315 -1.83066 1.000 17.81653 377 THR B O 1
ATOM 11198 N N . LEU B 1 378 ? -23.11814 47.74225 -2.49811 1.000 15.23242 378 LEU B N 1
ATOM 11199 C CA . LEU B 1 378 ? -23.12425 46.32172 -2.81817 1.000 13.89167 378 LEU B CA 1
ATOM 11200 C C . LEU B 1 378 ? -24.03402 46.06833 -4.00808 1.000 15.85666 378 LEU B C 1
ATOM 11201 O O . LEU B 1 378 ? -25.13489 46.61165 -4.07805 1.000 16.00296 378 LEU B O 1
ATOM 11217 N N . GLN B 1 379 ? -23.57912 45.22703 -4.93127 1.000 14.52480 379 GLN B N 1
ATOM 11218 C CA . GLN B 1 379 ? -24.41741 44.78423 -6.03590 1.000 15.70243 379 GLN B CA 1
ATOM 11219 C C . GLN B 1 379 ? -24.66452 43.28650 -5.93153 1.000 19.09793 379 GLN B C 1
ATOM 11220 O O . GLN B 1 379 ? -23.71972 42.50616 -5.76582 1.000 19.54114 379 GLN B O 1
ATOM 11234 N N . LEU B 1 380 ? -25.93204 42.89127 -6.03542 1.000 17.84503 380 LEU B N 1
ATOM 11235 C CA . LEU B 1 380 ? -26.33727 41.49354 -6.09812 1.000 15.43711 380 LEU B CA 1
ATOM 11236 C C . LEU B 1 380 ? -26.94429 41.21006 -7.46844 1.000 19.22984 380 LEU B C 1
ATOM 11237 O O . LEU B 1 380 ? -27.60216 42.07489 -8.04930 1.000 18.36844 380 LEU B O 1
ATOM 11253 N N . GLY B 1 381 ? -26.70566 40.00724 -7.99742 1.000 19.95370 381 GLY B N 1
ATOM 11254 C CA . GLY B 1 381 ? -27.29296 39.60366 -9.25859 1.000 19.41510 381 GLY B CA 1
ATOM 11255 C C . GLY B 1 381 ? -26.47713 39.96941 -10.48120 1.000 36.20591 381 GLY B C 1
ATOM 11256 O O . GLY B 1 381 ? -25.30828 40.35796 -10.37525 1.000 39.49647 381 GLY B O 1
ATOM 11260 N N . PRO B 1 382 ? -27.08360 39.85872 -11.68578 1.000 31.07323 382 PRO B N 1
ATOM 11261 C CA . PRO B 1 382 ? -26.37840 40.14710 -12.94724 1.000 41.30151 382 PRO B CA 1
ATOM 11262 C C . PRO B 1 382 ? -25.77303 41.55036 -13.01566 1.000 36.29041 382 PRO B C 1
ATOM 11263 O O . PRO B 1 382 ? -26.44660 42.51335 -12.65110 1.000 31.77144 382 PRO B O 1
ATOM 11274 N N . PHE C 1 14 ? -7.77514 5.71000 51.19613 1.000 59.12803 14 PHE C N 1
ATOM 11275 C CA . PHE C 1 14 ? -8.27519 5.21522 49.91840 1.000 62.08302 14 PHE C CA 1
ATOM 11276 C C . PHE C 1 14 ? -8.85993 6.35215 49.08188 1.000 61.15856 14 PHE C C 1
ATOM 11277 O O . PHE C 1 14 ? -9.50235 6.11950 48.05535 1.000 59.03758 14 PHE C O 1
ATOM 11293 N N . ASN C 1 15 ? -8.62809 7.58508 49.52975 1.000 55.71210 15 ASN C N 1
ATOM 11294 C CA . ASN C 1 15 ? -9.04222 8.78121 48.80535 1.000 50.85608 15 ASN C CA 1
ATOM 11295 C C . ASN C 1 15 ? -7.84398 9.29589 48.01425 1.000 48.37138 15 ASN C C 1
ATOM 11296 O O . ASN C 1 15 ? -6.86476 9.77006 48.59913 1.000 44.93896 15 ASN C O 1
ATOM 11307 N N . THR C 1 16 ? -7.91682 9.19336 46.68952 1.000 40.53296 16 THR C N 1
ATOM 11308 C CA . THR C 1 16 ? -6.87914 9.75487 45.83339 1.000 37.14990 16 THR C CA 1
ATOM 11309 C C . THR C 1 16 ? -6.67792 11.23087 46.15974 1.000 31.67960 16 THR C C 1
ATOM 11310 O O . THR C 1 16 ? -7.64432 11.98716 46.28127 1.000 35.05043 16 THR C O 1
ATOM 11321 N N . ASN C 1 17 ? -5.41972 11.64159 46.30133 1.000 29.53946 17 ASN C N 1
ATOM 11322 C CA . ASN C 1 17 ? -5.14364 13.00580 46.72544 1.000 32.50753 17 ASN C CA 1
ATOM 11323 C C . ASN C 1 17 ? -5.15665 13.96162 45.53308 1.000 28.85909 17 ASN C C 1
ATOM 11324 O O . ASN C 1 17 ? -5.20534 13.55411 44.36600 1.000 25.17283 17 ASN C O 1
ATOM 11335 N N . ASP C 1 18 ? -5.11499 15.26139 45.84815 1.000 28.88163 18 ASP C N 1
ATOM 11336 C CA . ASP C 1 18 ? -5.27237 16.29275 44.82575 1.000 26.00640 18 ASP C CA 1
ATOM 11337 C C . ASP C 1 18 ? -4.11251 16.28279 43.83888 1.000 27.69520 18 ASP C C 1
ATOM 11338 O O . ASP C 1 18 ? -4.31427 16.51027 42.64027 1.000 26.22297 18 ASP C O 1
ATOM 11347 N N . GLU C 1 19 ? -2.89012 16.03072 44.31631 1.000 21.82860 19 GLU C N 1
ATOM 11348 C CA . GLU C 1 19 ? -1.75655 15.96356 43.39969 1.000 24.47610 19 GLU C CA 1
ATOM 11349 C C . GLU C 1 19 ? -1.99174 14.91128 42.32547 1.000 20.83241 19 GLU C C 1
ATOM 11350 O O . GLU C 1 19 ? -1.73651 15.14541 41.13499 1.000 21.42204 19 GLU C O 1
ATOM 11362 N N . THR C 1 20 ? -2.45642 13.73192 42.73669 1.000 21.74489 20 THR C N 1
ATOM 11363 C CA . THR C 1 20 ? -2.66504 12.64385 41.78994 1.000 20.70858 20 THR C CA 1
ATOM 11364 C C . THR C 1 20 ? -3.82707 12.94653 40.85856 1.000 17.93354 20 THR C C 1
ATOM 11365 O O . THR C 1 20 ? -3.75830 12.64720 39.66328 1.000 17.70279 20 THR C O 1
ATOM 11376 N N . LYS C 1 21 ? -4.90471 13.53656 41.38255 1.000 21.28505 21 LYS C N 1
ATOM 11377 C CA . LYS C 1 21 ? -5.99601 13.93790 40.49841 1.000 19.76686 21 LYS C CA 1
ATOM 11378 C C . LYS C 1 21 ? -5.51082 14.95537 39.47418 1.000 21.21736 21 LYS C C 1
ATOM 11379 O O . LYS C 1 21 ? -5.86615 14.87975 38.29119 1.000 20.06416 21 LYS C O 1
ATOM 11398 N N . ARG C 1 22 ? -4.66647 15.90028 39.89872 1.000 16.89856 22 ARG C N 1
ATOM 11399 C CA . ARG C 1 22 ? -4.12510 16.86356 38.94973 1.000 19.58365 22 ARG C CA 1
ATOM 11400 C C . ARG C 1 22 ? -3.29447 16.17010 37.88005 1.000 17.25745 22 ARG C C 1
ATOM 11401 O O . ARG C 1 22 ? -3.33831 16.55401 36.70551 1.000 19.12306 22 ARG C O 1
ATOM 11422 N N . ILE C 1 23 ? -2.52185 15.15195 38.26630 1.000 16.06249 23 ILE C N 1
ATOM 11423 C CA . ILE C 1 23 ? -1.72825 14.42650 37.28093 1.000 18.40380 23 ILE C CA 1
ATOM 11424 C C . ILE C 1 23 ? -2.63842 13.67781 36.31555 1.000 17.32768 23 ILE C C 1
ATOM 11425 O O . ILE C 1 23 ? -2.38413 13.64510 35.10549 1.000 17.11832 23 ILE C O 1
ATOM 11441 N N . VAL C 1 24 ? -3.71429 13.07066 36.82801 1.000 16.96006 24 VAL C N 1
ATOM 11442 C CA . VAL C 1 24 ? -4.64749 12.35378 35.95478 1.000 16.92060 24 VAL C CA 1
ATOM 11443 C C . VAL C 1 24 ? -5.24631 13.30714 34.92813 1.000 16.89648 24 VAL C C 1
ATOM 11444 O O . VAL C 1 24 ? -5.27086 13.01656 33.72661 1.000 16.96040 24 VAL C O 1
ATOM 11457 N N . TRP C 1 25 ? -5.72276 14.46916 35.37978 1.000 16.18407 25 TRP C N 1
ATOM 11458 C CA . TRP C 1 25 ? -6.24022 15.45755 34.43828 1.000 15.90889 25 TRP C CA 1
ATOM 11459 C C . TRP C 1 25 ? -5.16938 15.87556 33.43876 1.000 16.09349 25 TRP C C 1
ATOM 11460 O O . TRP C 1 25 ? -5.44644 16.03083 32.24431 1.000 18.30563 25 TRP C O 1
ATOM 11481 N N . THR C 1 26 ? -3.93506 16.05420 33.90774 1.000 14.10291 26 THR C N 1
ATOM 11482 C CA . THR C 1 26 ? -2.86449 16.50885 33.03035 1.000 16.38009 26 THR C CA 1
ATOM 11483 C C . THR C 1 26 ? -2.53288 15.47554 31.96334 1.000 16.35918 26 THR C C 1
ATOM 11484 O O . THR C 1 26 ? -2.49751 15.79518 30.77050 1.000 17.05353 26 THR C O 1
ATOM 11495 N N . GLN C 1 27 ? -2.28151 14.23072 32.36832 1.000 14.95520 27 GLN C N 1
ATOM 11496 C CA . GLN C 1 27 ? -1.75066 13.24616 31.42902 1.000 17.72702 27 GLN C CA 1
ATOM 11497 C C . GLN C 1 27 ? -2.79783 12.79160 30.42344 1.000 15.99777 27 GLN C C 1
ATOM 11498 O O . GLN C 1 27 ? -2.43899 12.19996 29.39946 1.000 17.41515 27 GLN C O 1
ATOM 11512 N N . THR C 1 28 ? -4.07592 13.05373 30.69781 1.000 15.30869 28 THR C N 1
ATOM 11513 C CA . THR C 1 28 ? -5.16653 12.78069 29.76888 1.000 17.10283 28 THR C CA 1
ATOM 11514 C C . THR C 1 28 ? -5.59689 14.00721 28.97861 1.000 15.71815 28 THR C C 1
ATOM 11515 O O . THR C 1 28 ? -6.50883 13.90427 28.15078 1.000 15.06151 28 THR C O 1
ATOM 11526 N N . ALA C 1 29 ? -4.98498 15.16698 29.22778 1.000 13.62222 29 ALA C N 1
ATOM 11527 C CA . ALA C 1 29 ? -5.38259 16.42408 28.60269 1.000 14.84270 29 ALA C CA 1
ATOM 11528 C C . ALA C 1 29 ? -6.86968 16.69330 28.81527 1.000 13.72633 29 ALA C C 1
ATOM 11529 O O . ALA C 1 29 ? -7.52597 17.32478 27.98265 1.000 17.21412 29 ALA C O 1
ATOM 11536 N N . GLY C 1 30 ? -7.40727 16.21801 29.93631 1.000 15.80413 30 GLY C N 1
ATOM 11537 C CA . GLY C 1 30 ? -8.75958 16.56966 30.32344 1.000 16.12656 30 GLY C CA 1
ATOM 11538 C C . GLY C 1 30 ? -9.84973 16.04594 29.41244 1.000 13.68196 30 GLY C C 1
ATOM 11539 O O . GLY C 1 30 ? -10.90400 16.68226 29.30216 1.000 14.08785 30 GLY C O 1
ATOM 11543 N N . HIS C 1 31 ? -9.61658 14.92611 28.73189 1.000 14.41725 31 HIS C N 1
ATOM 11544 C CA . HIS C 1 31 ? -10.62730 14.27485 27.91115 1.000 14.76064 31 HIS C CA 1
ATOM 11545 C C . HIS C 1 31 ? -10.94988 12.89488 28.47597 1.000 16.19852 31 HIS C C 1
ATOM 11546 O O . HIS C 1 31 ? -10.12760 12.26953 29.14980 1.000 12.97875 31 HIS C O 1
ATOM 11560 N N . CYS C 1 32 ? -12.15075 12.39682 28.16390 1.000 13.97488 32 CYS C N 1
ATOM 11561 C CA . CYS C 1 32 ? -12.54690 11.05578 28.58882 1.000 13.46464 32 CYS C CA 1
ATOM 11562 C C . CYS C 1 32 ? -11.72659 10.01556 27.83568 1.000 14.03700 32 CYS C C 1
ATOM 11563 O O . CYS C 1 32 ? -11.71401 10.00046 26.60315 1.000 14.67713 32 CYS C O 1
ATOM 11570 N N . GLU C 1 33 ? -11.05817 9.13308 28.57338 1.000 13.85065 33 GLU C N 1
ATOM 11571 C CA . GLU C 1 33 ? -10.20540 8.14218 27.93451 1.000 12.06488 33 GLU C CA 1
ATOM 11572 C C . GLU C 1 33 ? -10.98245 7.10981 27.12664 1.000 15.35870 33 GLU C C 1
ATOM 11573 O O . GLU C 1 33 ? -10.39030 6.44102 26.27417 1.000 16.99378 33 GLU C O 1
ATOM 11585 N N . LEU C 1 34 ? -12.28454 6.96054 27.36497 1.000 12.99165 34 LEU C N 1
ATOM 11586 C CA . LEU C 1 34 ? -13.06567 5.94386 26.67531 1.000 12.67123 34 LEU C CA 1
ATOM 11587 C C . LEU C 1 34 ? -13.91320 6.48925 25.53066 1.000 14.03617 34 LEU C C 1
ATOM 11588 O O . LEU C 1 34 ? -14.21670 5.73446 24.60552 1.000 18.14052 34 LEU C O 1
ATOM 11604 N N . CYS C 1 35 ? -14.29933 7.77103 25.54540 1.000 13.35929 35 CYS C N 1
ATOM 11605 C CA . CYS C 1 35 ? -15.05310 8.33300 24.42772 1.000 14.86437 35 CYS C CA 1
ATOM 11606 C C . CYS C 1 35 ? -14.46240 9.60217 23.82886 1.000 18.23865 35 CYS C C 1
ATOM 11607 O O . CYS C 1 35 ? -14.97042 10.06958 22.80002 1.000 15.04203 35 CYS C O 1
ATOM 11614 N N . GLY C 1 36 ? -13.42455 10.17317 24.42411 1.000 13.36810 36 GLY C N 1
ATOM 11615 C CA . GLY C 1 36 ? -12.73954 11.29771 23.82673 1.000 14.45248 36 GLY C CA 1
ATOM 11616 C C . GLY C 1 36 ? -13.40440 12.64422 24.00473 1.000 15.64636 36 GLY C C 1
ATOM 11617 O O . GLY C 1 36 ? -12.93354 13.63005 23.41735 1.000 15.51976 36 GLY C O 1
ATOM 11621 N N . THR C 1 37 ? -14.45762 12.73945 24.79810 1.000 14.51540 37 THR C N 1
ATOM 11622 C CA . THR C 1 37 ? -15.13506 14.02029 24.94839 1.000 15.18625 37 THR C CA 1
ATOM 11623 C C . THR C 1 37 ? -14.32029 14.94727 25.84891 1.000 16.60200 37 THR C C 1
ATOM 11624 O O . THR C 1 37 ? -13.60451 14.50325 26.75133 1.000 14.70039 37 THR C O 1
ATOM 11635 N N . ASP C 1 38 ? -14.42674 16.24665 25.57512 1.000 13.85949 38 ASP C N 1
ATOM 11636 C CA . ASP C 1 38 ? -13.72213 17.27310 26.34068 1.000 13.14773 38 ASP C CA 1
ATOM 11637 C C . ASP C 1 38 ? -14.39598 17.46300 27.69624 1.000 14.64142 38 ASP C C 1
ATOM 11638 O O . ASP C 1 38 ? -15.56410 17.85979 27.77048 1.000 17.23466 38 ASP C O 1
ATOM 11647 N N . LEU C 1 39 ? -13.66521 17.18152 28.77023 1.000 13.61044 39 LEU C N 1
ATOM 11648 C CA . LEU C 1 39 ? -14.20349 17.29074 30.11593 1.000 16.01958 39 LEU C CA 1
ATOM 11649 C C . LEU C 1 39 ? -13.81006 18.58631 30.81054 1.000 15.64148 39 LEU C C 1
ATOM 11650 O O . LEU C 1 39 ? -13.98715 18.70016 32.03188 1.000 15.92397 39 LEU C O 1
ATOM 11666 N N . THR C 1 40 ? -13.28924 19.56516 30.06632 1.000 14.45762 40 THR C N 1
ATOM 11667 C CA . THR C 1 40 ? -12.91215 20.85770 30.61953 1.000 16.77263 40 THR C CA 1
ATOM 11668 C C . THR C 1 40 ? -13.89906 21.96784 30.28106 1.000 18.45041 40 THR C C 1
ATOM 11669 O O . THR C 1 40 ? -13.71494 23.09998 30.73638 1.000 17.09293 40 THR C O 1
ATOM 11680 N N . PHE C 1 41 ? -14.94798 21.67166 29.52024 1.000 16.98851 41 PHE C N 1
ATOM 11681 C CA . PHE C 1 41 ? -15.79577 22.70649 28.94190 1.000 15.02820 41 PHE C CA 1
ATOM 11682 C C . PHE C 1 41 ? -17.12033 22.07269 28.55997 1.000 13.97034 41 PHE C C 1
ATOM 11683 O O . PHE C 1 41 ? -17.16647 20.90366 28.17124 1.000 14.44921 41 PHE C O 1
ATOM 11700 N N . ASP C 1 42 ? -18.19615 22.85071 28.70070 1.000 15.06794 42 ASP C N 1
ATOM 11701 C CA . ASP C 1 42 ? -19.52921 22.45648 28.25797 1.000 13.82431 42 ASP C CA 1
ATOM 11702 C C . ASP C 1 42 ? -19.84816 23.25302 26.99787 1.000 14.46241 42 ASP C C 1
ATOM 11703 O O . ASP C 1 42 ? -20.16911 24.44211 27.07874 1.000 14.99519 42 ASP C O 1
ATOM 11712 N N . TYR C 1 43 ? -19.77567 22.58893 25.84147 1.000 12.50490 43 TYR C N 1
ATOM 11713 C CA . TYR C 1 43 ? -20.00191 23.28393 24.57671 1.000 14.25717 43 TYR C CA 1
ATOM 11714 C C . TYR C 1 43 ? -21.44770 23.72380 24.38592 1.000 15.13971 43 TYR C C 1
ATOM 11715 O O . TYR C 1 43 ? -21.69391 24.64651 23.59741 1.000 13.52465 43 TYR C O 1
ATOM 11733 N N . ARG C 1 44 ? -22.40617 23.11759 25.08945 1.000 13.67121 44 ARG C N 1
ATOM 11734 C CA . ARG C 1 44 ? -23.80189 23.47691 24.84609 1.000 12.08147 44 ARG C CA 1
ATOM 11735 C C . ARG C 1 44 ? -24.12649 24.87102 25.37521 1.000 15.22739 44 ARG C C 1
ATOM 11736 O O . ARG C 1 44 ? -24.78282 25.66381 24.69026 1.000 14.82085 44 ARG C O 1
ATOM 11757 N N . ALA C 1 45 ? -23.70706 25.18706 26.60614 1.000 14.36855 45 ALA C N 1
ATOM 11758 C CA . ALA C 1 45 ? -24.00351 26.48884 27.18668 1.000 17.54159 45 ALA C CA 1
ATOM 11759 C C . ALA C 1 45 ? -22.77847 27.37132 27.36799 1.000 15.67343 45 ALA C C 1
ATOM 11760 O O . ALA C 1 45 ? -22.93733 28.55047 27.70607 1.000 14.97166 45 ALA C O 1
ATOM 11767 N N . GLY C 1 46 ? -21.57411 26.83515 27.18523 1.000 15.29465 46 GLY C N 1
ATOM 11768 C CA . GLY C 1 46 ? -20.39253 27.65793 27.03652 1.000 18.08599 46 GLY C CA 1
ATOM 11769 C C . GLY C 1 46 ? -19.63025 27.98727 28.29677 1.000 20.75108 46 GLY C C 1
ATOM 11770 O O . GLY C 1 46 ? -18.84414 28.94292 28.28888 1.000 20.63748 46 GLY C O 1
ATOM 11774 N N . LYS C 1 47 ? -19.83178 27.23694 29.38157 1.000 18.30774 47 LYS C N 1
ATOM 11775 C CA . LYS C 1 47 ? -19.11715 27.49741 30.62391 1.000 19.66956 47 LYS C CA 1
ATOM 11776 C C . LYS C 1 47 ? -17.92670 26.56117 30.75308 1.000 21.94089 47 LYS C C 1
ATOM 11777 O O . LYS C 1 47 ? -18.06907 25.34696 30.53485 1.000 16.56422 47 LYS C O 1
ATOM 11796 N N . PRO C 1 48 ? -16.74143 27.06801 31.08838 1.000 18.89789 48 PRO C N 1
ATOM 11797 C CA . PRO C 1 48 ? -15.65464 26.16674 31.49344 1.000 21.14348 48 PRO C CA 1
ATOM 11798 C C . PRO C 1 48 ? -16.04388 25.44342 32.77101 1.000 20.43309 48 PRO C C 1
ATOM 11799 O O . PRO C 1 48 ? -16.51473 26.05471 33.73043 1.000 21.39044 48 PRO C O 1
ATOM 11810 N N . MET C 1 49 ? -15.87639 24.12632 32.76480 1.000 16.15259 49 MET C N 1
ATOM 11811 C CA . MET C 1 49 ? -16.25283 23.30719 33.90955 1.000 17.53600 49 MET C CA 1
ATOM 11812 C C . MET C 1 49 ? -15.49219 21.99430 33.82970 1.000 19.70056 49 MET C C 1
ATOM 11813 O O . MET C 1 49 ? -15.33467 21.42145 32.74573 1.000 20.47499 49 MET C O 1
ATOM 11827 N N . LYS C 1 50 ? -15.01314 21.52597 34.98081 1.000 19.20853 50 LYS C N 1
ATOM 11828 C CA . LYS C 1 50 ? -14.32861 20.23987 35.06887 1.000 18.34837 50 LYS C CA 1
ATOM 11829 C C . LYS C 1 50 ? -15.38294 19.20207 35.43867 1.000 23.75686 50 LYS C C 1
ATOM 11830 O O . LYS C 1 50 ? -15.65345 18.95214 36.61640 1.000 28.51772 50 LYS C O 1
ATOM 11849 N N . TRP C 1 51 ? -15.99505 18.58865 34.42067 1.000 17.30689 51 TRP C N 1
ATOM 11850 C CA . TRP C 1 51 ? -17.10559 17.66996 34.63107 1.000 18.82813 51 TRP C CA 1
ATOM 11851 C C . TRP C 1 51 ? -16.70286 16.20963 34.45289 1.000 17.01243 51 TRP C C 1
ATOM 11852 O O . TRP C 1 51 ? -17.56384 15.33342 34.35048 1.000 20.45008 51 TRP C O 1
ATOM 11873 N N . GLY C 1 52 ? -15.39212 15.92309 34.45202 1.000 21.44481 52 GLY C N 1
ATOM 11874 C CA . GLY C 1 52 ? -14.91617 14.55563 34.42980 1.000 19.75705 52 GLY C CA 1
ATOM 11875 C C . GLY C 1 52 ? -14.73681 13.97178 35.82437 1.000 18.32758 52 GLY C C 1
ATOM 11876 O O . GLY C 1 52 ? -14.79154 14.67696 36.83271 1.000 22.32341 52 GLY C O 1
ATOM 11880 N N . GLU C 1 53 ? -14.51398 12.65901 35.85804 1.000 16.84073 53 GLU C N 1
ATOM 11881 C CA . GLU C 1 53 ? -14.37080 11.90183 37.09201 1.000 19.15986 53 GLU C CA 1
ATOM 11882 C C . GLU C 1 53 ? -13.11019 11.05121 37.03180 1.000 19.31099 53 GLU C C 1
ATOM 11883 O O . GLU C 1 53 ? -12.81966 10.41782 36.01359 1.000 17.37412 53 GLU C O 1
ATOM 11895 N N . VAL C 1 54 ? -12.34257 11.05806 38.12208 1.000 18.79119 54 VAL C N 1
ATOM 11896 C CA . VAL C 1 54 ? -11.19993 10.16074 38.25453 1.000 19.57565 54 VAL C CA 1
ATOM 11897 C C . VAL C 1 54 ? -11.73520 8.80256 38.69120 1.000 20.85451 54 VAL C C 1
ATOM 11898 O O . VAL C 1 54 ? -12.35616 8.68127 39.75268 1.000 24.20044 54 VAL C O 1
ATOM 11911 N N . ALA C 1 55 ? -11.51943 7.78232 37.86193 1.000 17.69798 55 ALA C N 1
ATOM 11912 C CA . ALA C 1 55 ? -12.13794 6.47813 38.04564 1.000 18.07703 55 ALA C CA 1
ATOM 11913 C C . ALA C 1 55 ? -11.08616 5.40487 38.28443 1.000 17.49674 55 ALA C C 1
ATOM 11914 O O . ALA C 1 55 ? -10.07593 5.34316 37.58271 1.000 19.54557 55 ALA C O 1
ATOM 11921 N N . ALA C 1 56 ? -11.34989 4.54040 39.25951 1.000 21.02380 56 ALA C N 1
ATOM 11922 C CA . ALA C 1 56 ? -10.44392 3.45022 39.58815 1.000 20.65760 56 ALA C CA 1
ATOM 11923 C C . ALA C 1 56 ? -10.79398 2.21700 38.76682 1.000 19.52499 56 ALA C C 1
ATOM 11924 O O . ALA C 1 56 ? -11.95771 1.80995 38.70285 1.000 21.05852 56 ALA C O 1
ATOM 11931 N N . ILE C 1 57 ? -9.78688 1.63771 38.11962 1.000 19.52460 57 ILE C N 1
ATOM 11932 C CA . ILE C 1 57 ? -9.98861 0.36867 37.43054 1.000 18.18649 57 ILE C CA 1
ATOM 11933 C C . ILE C 1 57 ? -10.22569 -0.73980 38.45201 1.000 20.37713 57 ILE C C 1
ATOM 11934 O O . ILE C 1 57 ? -11.28333 -1.37737 38.47192 1.000 20.57158 57 ILE C O 1
ATOM 11950 N N . LEU C 1 58 ? -9.24202 -0.98045 39.30855 1.000 23.23831 58 LEU C N 1
ATOM 11951 C CA . LEU C 1 58 ? -9.43702 -1.88506 40.44127 1.000 20.74148 58 LEU C CA 1
ATOM 11952 C C . LEU C 1 58 ? -9.99253 -1.10188 41.62444 1.000 22.45458 58 LEU C C 1
ATOM 11953 O O . LEU C 1 58 ? -9.41467 -0.08243 42.01094 1.000 25.74924 58 LEU C O 1
ATOM 11969 N N . PRO C 1 59 ? -11.11852 -1.52031 42.19475 1.000 23.18171 59 PRO C N 1
ATOM 11970 C CA . PRO C 1 59 ? -11.73396 -0.74095 43.27092 1.000 29.12763 59 PRO C CA 1
ATOM 11971 C C . PRO C 1 59 ? -11.04548 -0.99922 44.59973 1.000 36.46458 59 PRO C C 1
ATOM 11972 O O . PRO C 1 59 ? -10.34994 -1.99597 44.78913 1.000 31.20012 59 PRO C O 1
ATOM 11983 N N . ALA C 1 60 ? -11.26418 -0.07014 45.53139 1.000 35.51020 60 ALA C N 1
ATOM 11984 C CA . ALA C 1 60 ? -10.66797 -0.21001 46.85446 1.000 49.39524 60 ALA C CA 1
ATOM 11985 C C . ALA C 1 60 ? -11.27666 -1.38840 47.60579 1.000 46.21683 60 ALA C C 1
ATOM 11986 O O . ALA C 1 60 ? -10.58040 -2.08359 48.35354 1.000 47.05095 60 ALA C O 1
ATOM 11993 N N . SER C 1 61 ? -12.57343 -1.63863 47.40987 1.000 41.53668 61 SER C N 1
ATOM 11994 C CA . SER C 1 61 ? -13.25398 -2.76894 48.03108 1.000 37.74708 61 SER C CA 1
ATOM 11995 C C . SER C 1 61 ? -13.26492 -3.96270 47.08388 1.000 41.48544 61 SER C C 1
ATOM 11996 O O . SER C 1 61 ? -13.61445 -3.80667 45.90790 1.000 40.49758 61 SER C O 1
ATOM 12004 N N . PRO C 1 62 ? -12.89460 -5.16365 47.54463 1.000 39.71934 62 PRO C N 1
ATOM 12005 C CA . PRO C 1 62 ? -12.98880 -6.34398 46.66800 1.000 39.60870 62 PRO C CA 1
ATOM 12006 C C . PRO C 1 62 ? -14.40211 -6.63674 46.21308 1.000 34.50417 62 PRO C C 1
ATOM 12007 O O . PRO C 1 62 ? -14.58037 -7.42929 45.27742 1.000 37.01575 62 PRO C O 1
ATOM 12018 N N . LYS C 1 63 ? -15.40666 -6.04014 46.84597 1.000 36.59418 63 LYS C N 1
ATOM 12019 C CA . LYS C 1 63 ? -16.79805 -6.20275 46.45482 1.000 38.12103 63 LYS C CA 1
ATOM 12020 C C . LYS C 1 63 ? -17.22441 -5.21749 45.37363 1.000 37.23177 63 LYS C C 1
ATOM 12021 O O . LYS C 1 63 ? -18.36885 -5.27541 44.91648 1.000 34.25266 63 LYS C O 1
ATOM 12040 N N . GLY C 1 64 ? -16.33088 -4.31478 44.95516 1.000 35.55698 64 GLY C N 1
ATOM 12041 C CA . GLY C 1 64 ? -16.64240 -3.37464 43.90917 1.000 32.15063 64 GLY C CA 1
ATOM 12042 C C . GLY C 1 64 ? -16.49246 -3.98624 42.53229 1.000 32.67665 64 GLY C C 1
ATOM 12043 O O . GLY C 1 64 ? -16.10598 -5.14879 42.35972 1.000 28.63736 64 GLY C O 1
ATOM 12047 N N . PRO C 1 65 ? -16.80284 -3.18843 41.51019 1.000 29.15667 65 PRO C N 1
ATOM 12048 C CA . PRO C 1 65 ? -16.64934 -3.68091 40.13277 1.000 27.10916 65 PRO C CA 1
ATOM 12049 C C . PRO C 1 65 ? -15.17800 -3.91521 39.81875 1.000 27.89093 65 PRO C C 1
ATOM 12050 O O . PRO C 1 65 ? -14.33369 -3.04138 40.03782 1.000 29.57655 65 PRO C O 1
ATOM 12061 N N . ARG C 1 66 ? -14.88011 -5.10760 39.29895 1.000 27.76189 66 ARG C N 1
ATOM 12062 C CA . ARG C 1 66 ? -13.53448 -5.60739 39.03924 1.000 26.99816 66 ARG C CA 1
ATOM 12063 C C . ARG C 1 66 ? -12.76582 -5.88011 40.32645 1.000 26.74659 66 ARG C C 1
ATOM 12064 O O . ARG C 1 66 ? -11.54641 -6.08706 40.28277 1.000 24.97716 66 ARG C O 1
ATOM 12085 N N . GLY C 1 67 ? -13.44244 -5.88585 41.47176 1.000 29.57319 67 GLY C N 1
ATOM 12086 C CA . GLY C 1 67 ? -12.74945 -6.10057 42.72617 1.000 30.79372 67 GLY C CA 1
ATOM 12087 C C . GLY C 1 67 ? -12.10230 -7.47019 42.78920 1.000 35.29567 67 GLY C C 1
ATOM 12088 O O . GLY C 1 67 ? -12.58799 -8.44737 42.21563 1.000 30.99299 67 GLY C O 1
ATOM 12092 N N . ARG C 1 68 ? -10.97955 -7.53206 43.49631 1.000 36.39199 68 ARG C N 1
ATOM 12093 C CA . ARG C 1 68 ? -10.25949 -8.78187 43.68513 1.000 37.32397 68 ARG C CA 1
ATOM 12094 C C . ARG C 1 68 ? -9.56005 -8.72789 45.03375 1.000 42.56054 68 ARG C C 1
ATOM 12095 O O . ARG C 1 68 ? -9.13072 -7.66411 45.48861 1.000 38.86930 68 ARG C O 1
ATOM 12116 N N . ALA C 1 69 ? -9.46663 -9.89140 45.67762 1.000 47.91537 69 ALA C N 1
ATOM 12117 C CA . ALA C 1 69 ? -8.97163 -9.93375 47.04734 1.000 43.16629 69 ALA C CA 1
ATOM 12118 C C . ALA C 1 69 ? -7.49378 -9.58202 47.12840 1.000 43.36724 69 ALA C C 1
ATOM 12119 O O . ALA C 1 69 ? -7.04723 -9.02956 48.14010 1.000 46.01100 69 ALA C O 1
ATOM 12126 N N . ASP C 1 70 ? -6.72339 -9.88216 46.08620 1.000 47.94088 70 ASP C N 1
ATOM 12127 C CA . ASP C 1 70 ? -5.28376 -9.65969 46.11275 1.000 49.62073 70 ASP C CA 1
ATOM 12128 C C . ASP C 1 70 ? -4.89180 -8.23524 45.74250 1.000 49.14415 70 ASP C C 1
ATOM 12129 O O . ASP C 1 70 ? -3.71359 -7.98788 45.46105 1.000 51.44663 70 ASP C O 1
ATOM 12138 N N . HIS C 1 71 ? -5.83541 -7.29836 45.73897 1.000 46.13562 71 HIS C N 1
ATOM 12139 C CA . HIS C 1 71 ? -5.55370 -5.90505 45.42299 1.000 50.17797 71 HIS C CA 1
ATOM 12140 C C . HIS C 1 71 ? -5.37637 -5.13458 46.72715 1.000 48.05623 71 HIS C C 1
ATOM 12141 O O . HIS C 1 71 ? -6.33019 -4.96466 47.49543 1.000 48.08408 71 HIS C O 1
ATOM 12155 N N . ASP C 1 72 ? -4.15459 -4.67019 46.97348 1.000 51.68916 72 ASP C N 1
ATOM 12156 C CA . ASP C 1 72 ? -3.85370 -3.81749 48.12090 1.000 49.09258 72 ASP C CA 1
ATOM 12157 C C . ASP C 1 72 ? -4.26313 -2.39569 47.75287 1.000 51.06018 72 ASP C C 1
ATOM 12158 O O . ASP C 1 72 ? -3.50750 -1.63845 47.14123 1.000 47.93412 72 ASP C O 1
ATOM 12167 N N . ALA C 1 73 ? -5.49037 -2.03527 48.13529 1.000 45.89077 73 ALA C N 1
ATOM 12168 C CA . ALA C 1 73 ? -6.02900 -0.72924 47.77493 1.000 50.94111 73 ALA C CA 1
ATOM 12169 C C . ALA C 1 73 ? -5.15458 0.40225 48.29897 1.000 51.50159 73 ALA C C 1
ATOM 12170 O O . ALA C 1 73 ? -4.93498 1.39740 47.59843 1.000 50.38965 73 ALA C O 1
ATOM 12177 N N . GLU C 1 74 ? -4.65816 0.28021 49.53423 1.000 51.13036 74 GLU C N 1
ATOM 12178 C CA . GLU C 1 74 ? -3.82673 1.34316 50.09125 1.000 55.02690 74 GLU C CA 1
ATOM 12179 C C . GLU C 1 74 ? -2.62326 1.60922 49.19875 1.000 44.37493 74 GLU C C 1
ATOM 12180 O O . GLU C 1 74 ? -2.21176 2.76136 49.01587 1.000 53.15551 74 GLU C O 1
ATOM 12192 N N . ALA C 1 75 ? -2.05959 0.55081 48.62025 1.000 43.97631 75 ALA C N 1
ATOM 12193 C CA . ALA C 1 75 ? -0.87168 0.67996 47.79384 1.000 50.50833 75 ALA C CA 1
ATOM 12194 C C . ALA C 1 75 ? -1.14865 1.36931 46.46509 1.000 52.35197 75 ALA C C 1
ATOM 12195 O O . ALA C 1 75 ? -0.20789 1.87069 45.84015 1.000 50.40475 75 ALA C O 1
ATOM 12202 N N . HIS C 1 76 ? -2.40866 1.42175 46.02319 1.000 45.73605 76 HIS C N 1
ATOM 12203 C CA . HIS C 1 76 ? -2.73879 1.90466 44.68568 1.000 46.29562 76 HIS C CA 1
ATOM 12204 C C . HIS C 1 76 ? -3.70944 3.07656 44.68296 1.000 44.31261 76 HIS C C 1
ATOM 12205 O O . HIS C 1 76 ? -4.17804 3.47527 43.60893 1.000 35.63469 76 HIS C O 1
ATOM 12219 N N . THR C 1 77 ? -3.99713 3.66025 45.84661 1.000 43.85013 77 THR C N 1
ATOM 12220 C CA . THR C 1 77 ? -4.89024 4.81348 45.90314 1.000 42.24130 77 THR C CA 1
ATOM 12221 C C . THR C 1 77 ? -4.44119 5.92075 44.95761 1.000 29.89479 77 THR C C 1
ATOM 12222 O O . THR C 1 77 ? -5.26932 6.56209 44.29947 1.000 30.76781 77 THR C O 1
ATOM 12233 N N . ASN C 1 78 ? -3.13063 6.17156 44.89389 1.000 29.71676 78 ASN C N 1
ATOM 12234 C CA . ASN C 1 78 ? -2.55276 7.23763 44.08369 1.000 31.14765 78 ASN C CA 1
ATOM 12235 C C . ASN C 1 78 ? -1.69236 6.68086 42.95269 1.000 26.46184 78 ASN C C 1
ATOM 12236 O O . ASN C 1 78 ? -0.72149 7.31254 42.52308 1.000 30.18325 78 ASN C O 1
ATOM 12247 N N . ASP C 1 79 ? -2.05689 5.50670 42.45279 1.000 25.74140 79 ASP C N 1
ATOM 12248 C CA . ASP C 1 79 ? -1.35350 4.85258 41.35812 1.000 23.89787 79 ASP C CA 1
ATOM 12249 C C . ASP C 1 79 ? -2.05920 5.21257 40.05525 1.000 22.59324 79 ASP C C 1
ATOM 12250 O O . ASP C 1 79 ? -3.15063 4.70868 39.78041 1.000 23.66690 79 ASP C O 1
ATOM 12259 N N . THR C 1 80 ? -1.44318 6.08424 39.25188 1.000 22.79982 80 THR C N 1
ATOM 12260 C CA . THR C 1 80 ? -2.12035 6.54921 38.04256 1.000 19.60617 80 THR C CA 1
ATOM 12261 C C . THR C 1 80 ? -2.28331 5.44946 37.00156 1.000 21.81337 80 THR C C 1
ATOM 12262 O O . THR C 1 80 ? -3.06936 5.62567 36.06519 1.000 21.19097 80 THR C O 1
ATOM 12273 N N . ALA C 1 81 ? -1.56968 4.32781 37.13100 1.000 20.38398 81 ALA C N 1
ATOM 12274 C CA . ALA C 1 81 ? -1.85663 3.18362 36.27597 1.000 23.73843 81 ALA C CA 1
ATOM 12275 C C . ALA C 1 81 ? -3.24409 2.61910 36.54568 1.000 20.27928 81 ALA C C 1
ATOM 12276 O O . ALA C 1 81 ? -3.80235 1.92382 35.68528 1.000 21.16701 81 ALA C O 1
ATOM 12283 N N . ASN C 1 82 ? -3.81721 2.91410 37.71206 1.000 18.56513 82 ASN C N 1
ATOM 12284 C CA . ASN C 1 82 ? -5.12741 2.41843 38.09296 1.000 18.42802 82 ASN C CA 1
ATOM 12285 C C . ASN C 1 82 ? -6.22463 3.46173 37.97297 1.000 17.16972 82 ASN C C 1
ATOM 12286 O O . ASN C 1 82 ? -7.37022 3.17514 38.34370 1.000 22.05070 82 ASN C O 1
ATOM 12297 N N . LEU C 1 83 ? -5.90554 4.66239 37.49411 1.000 17.83680 83 LEU C N 1
ATOM 12298 C CA . LEU C 1 83 ? -6.81331 5.80122 37.57107 1.000 19.67960 83 LEU C CA 1
ATOM 12299 C C . LEU C 1 83 ? -7.01686 6.38162 36.18140 1.000 17.57269 83 LEU C C 1
ATOM 12300 O O . LEU C 1 83 ? -6.06204 6.84052 35.54853 1.000 19.41034 83 LEU C O 1
ATOM 12316 N N . MET C 1 84 ? -8.25982 6.37854 35.72038 1.000 16.00897 84 MET C N 1
ATOM 12317 C CA . MET C 1 84 ? -8.62204 6.89854 34.40968 1.000 14.73857 84 MET C CA 1
ATOM 12318 C C . MET C 1 84 ? -9.45470 8.16089 34.58681 1.000 15.86209 84 MET C C 1
ATOM 12319 O O . MET C 1 84 ? -10.20506 8.28841 35.55586 1.000 19.58373 84 MET C O 1
ATOM 12333 N N . LEU C 1 85 ? -9.32986 9.09826 33.64485 1.000 14.58154 85 LEU C N 1
ATOM 12334 C CA . LEU C 1 85 ? -10.25821 10.22345 33.58649 1.000 11.33105 85 LEU C CA 1
ATOM 12335 C C . LEU C 1 85 ? -11.40667 9.83872 32.66171 1.000 14.68997 85 LEU C C 1
ATOM 12336 O O . LEU C 1 85 ? -11.18290 9.54974 31.47855 1.000 14.32131 85 LEU C O 1
ATOM 12352 N N . LEU C 1 86 ? -12.61951 9.82615 33.19575 1.000 16.47297 86 LEU C N 1
ATOM 12353 C CA . LEU C 1 86 ? -13.78311 9.41642 32.43182 1.000 15.73102 86 LEU C CA 1
ATOM 12354 C C . LEU C 1 86 ? -14.88482 10.45524 32.55342 1.000 18.31531 86 LEU C C 1
ATOM 12355 O O . LEU C 1 86 ? -14.96607 11.19063 33.54004 1.000 15.90488 86 LEU C O 1
ATOM 12371 N N . CYS C 1 87 ? -15.74602 10.49859 31.54687 1.000 16.30052 87 CYS C N 1
ATOM 12372 C CA . CYS C 1 87 ? -16.96904 11.26018 31.68376 1.000 14.68082 87 CYS C CA 1
ATOM 12373 C C . CYS C 1 87 ? -17.92373 10.49562 32.59650 1.000 13.06212 87 CYS C C 1
ATOM 12374 O O . CYS C 1 87 ? -17.74560 9.29556 32.84611 1.000 13.79684 87 CYS C O 1
ATOM 12381 N N . PRO C 1 88 ? -18.92890 11.18306 33.14139 1.000 15.63440 88 PRO C N 1
ATOM 12382 C CA . PRO C 1 88 ? -19.84754 10.50227 34.06603 1.000 18.08825 88 PRO C CA 1
ATOM 12383 C C . PRO C 1 88 ? -20.56402 9.33072 33.42740 1.000 14.96775 88 PRO C C 1
ATOM 12384 O O . PRO C 1 88 ? -20.78776 8.31102 34.09694 1.000 14.05810 88 PRO C O 1
ATOM 12395 N N . GLY C 1 89 ? -20.90930 9.44114 32.14224 1.000 15.11966 89 GLY C N 1
ATOM 12396 C CA . GLY C 1 89 ? -21.60425 8.35271 31.47473 1.000 13.87478 89 GLY C CA 1
ATOM 12397 C C . GLY C 1 89 ? -20.74154 7.11369 31.31387 1.000 16.34304 89 GLY C C 1
ATOM 12398 O O . GLY C 1 89 ? -21.16788 5.99839 31.62690 1.000 16.86891 89 GLY C O 1
ATOM 12402 N N . CYS C 1 90 ? -19.51915 7.28759 30.80733 1.000 14.84730 90 CYS C N 1
ATOM 12403 C CA . CYS C 1 90 ? -18.62436 6.14449 30.65770 1.000 16.57185 90 CYS C CA 1
ATOM 12404 C C . CYS C 1 90 ? -18.29078 5.53233 32.01056 1.000 16.97153 90 CYS C C 1
ATOM 12405 O O . CYS C 1 90 ? -18.22082 4.30813 32.14198 1.000 17.01274 90 CYS C O 1
ATOM 12412 N N . HIS C 1 91 ? -18.11081 6.36676 33.03624 1.000 16.48162 91 HIS C N 1
ATOM 12413 C CA . HIS C 1 91 ? -17.78606 5.82750 34.35227 1.000 16.20155 91 HIS C CA 1
ATOM 12414 C C . HIS C 1 91 ? -18.94216 4.99985 34.89351 1.000 19.26483 91 HIS C C 1
ATOM 12415 O O . HIS C 1 91 ? -18.73263 3.92469 35.46555 1.000 18.30060 91 HIS C O 1
ATOM 12429 N N A ASP C 1 92 ? -20.17158 5.49134 34.72040 0.612 18.88358 92 ASP C N 1
ATOM 12430 N N B ASP C 1 92 ? -20.17368 5.48047 34.72140 0.388 18.90520 92 ASP C N 1
ATOM 12431 C CA A ASP C 1 92 ? -21.34425 4.74973 35.17193 0.612 18.36638 92 ASP C CA 1
ATOM 12432 C CA B ASP C 1 92 ? -21.32367 4.72266 35.20167 0.388 18.41214 92 ASP C CA 1
ATOM 12433 C C A ASP C 1 92 ? -21.42173 3.39197 34.48886 0.612 19.53436 92 ASP C C 1
ATOM 12434 C C B ASP C 1 92 ? -21.43106 3.37998 34.48862 0.388 19.54757 92 ASP C C 1
ATOM 12435 O O A ASP C 1 92 ? -21.66606 2.37018 35.14159 0.612 21.28292 92 ASP C O 1
ATOM 12436 O O B ASP C 1 92 ? -21.71385 2.35504 35.11995 0.388 21.24663 92 ASP C O 1
ATOM 12453 N N . LYS C 1 93 ? -21.19345 3.35788 33.17372 1.000 15.77729 93 LYS C N 1
ATOM 12454 C CA . LYS C 1 93 ? -21.27386 2.09911 32.44298 1.000 18.89310 93 LYS C CA 1
ATOM 12455 C C . LYS C 1 93 ? -20.23117 1.09226 32.91765 1.000 19.34161 93 LYS C C 1
ATOM 12456 O O . LYS C 1 93 ? -20.54821 -0.09049 33.09742 1.000 19.18877 93 LYS C O 1
ATOM 12475 N N . ILE C 1 94 ? -18.98086 1.52269 33.11917 1.000 16.81626 94 ILE C N 1
ATOM 12476 C CA . ILE C 1 94 ? -17.97471 0.52926 33.48419 1.000 18.67470 94 ILE C CA 1
ATOM 12477 C C . ILE C 1 94 ? -18.24136 0.00304 34.88956 1.000 22.27564 94 ILE C C 1
ATOM 12478 O O . ILE C 1 94 ? -17.86219 -1.12648 35.21822 1.000 22.22045 94 ILE C O 1
ATOM 12494 N N . ASP C 1 95 ? -18.88884 0.79831 35.74246 1.000 16.57853 95 ASP C N 1
ATOM 12495 C CA . ASP C 1 95 ? -19.19053 0.31899 37.08298 1.000 19.92687 95 ASP C CA 1
ATOM 12496 C C . ASP C 1 95 ? -20.46753 -0.51428 37.12283 1.000 22.71363 95 ASP C C 1
ATOM 12497 O O . ASP C 1 95 ? -20.65543 -1.29049 38.06710 1.000 23.12895 95 ASP C O 1
ATOM 12506 N N . ARG C 1 96 ? -21.32781 -0.40430 36.10937 1.000 21.82126 96 ARG C N 1
ATOM 12507 C CA . ARG C 1 96 ? -22.54277 -1.20472 36.03301 1.000 22.42602 96 ARG C CA 1
ATOM 12508 C C . ARG C 1 96 ? -22.36335 -2.52773 35.29888 1.000 26.86069 96 ARG C C 1
ATOM 12509 O O . ARG C 1 96 ? -23.24109 -3.39431 35.39053 1.000 25.80266 96 ARG C O 1
ATOM 12530 N N . ASP C 1 97 ? -21.25832 -2.71202 34.56404 1.000 22.15898 97 ASP C N 1
ATOM 12531 C CA . ASP C 1 97 ? -21.01592 -3.92619 33.79075 1.000 21.97183 97 ASP C CA 1
ATOM 12532 C C . ASP C 1 97 ? -19.53556 -4.30808 33.90886 1.000 20.08714 97 ASP C C 1
ATOM 12533 O O . ASP C 1 97 ? -18.72868 -4.18627 32.98589 1.000 20.81252 97 ASP C O 1
ATOM 12542 N N . ALA C 1 98 ? -19.15366 -4.82212 35.07712 1.000 24.92726 98 ALA C N 1
ATOM 12543 C CA . ALA C 1 98 ? -17.75847 -5.19201 35.28324 1.000 24.71260 98 ALA C CA 1
ATOM 12544 C C . ALA C 1 98 ? -17.31692 -6.30387 34.33736 1.000 23.68385 98 ALA C C 1
ATOM 12545 O O . ALA C 1 98 ? -16.15930 -6.32068 33.90483 1.000 24.59555 98 ALA C O 1
ATOM 12552 N N . ASP C 1 99 ? -18.21123 -7.23988 34.00414 1.000 22.92473 99 ASP C N 1
ATOM 12553 C CA . ASP C 1 99 ? -17.82763 -8.31730 33.09657 1.000 23.67959 99 ASP C CA 1
ATOM 12554 C C . ASP C 1 99 ? -17.56498 -7.79364 31.69158 1.000 23.17770 99 ASP C C 1
ATOM 12555 O O . ASP C 1 99 ? -16.68691 -8.30858 30.99332 1.000 22.09779 99 ASP C O 1
ATOM 12564 N N . GLY C 1 100 ? -18.31518 -6.77566 31.26273 1.000 20.52957 100 GLY C N 1
ATOM 12565 C CA . GLY C 1 100 ? -18.12053 -6.20402 29.94480 1.000 18.75066 100 GLY C CA 1
ATOM 12566 C C . GLY C 1 100 ? -16.98224 -5.22092 29.85133 1.000 19.52191 100 GLY C C 1
ATOM 12567 O O . GLY C 1 100 ? -16.55343 -4.89626 28.73991 1.000 21.18900 100 GLY C O 1
ATOM 12571 N N . TYR C 1 101 ? -16.48547 -4.73932 30.99051 1.000 18.25393 101 TYR C N 1
ATOM 12572 C CA . TYR C 1 101 ? -15.35530 -3.81454 31.04857 1.000 17.14801 101 TYR C CA 1
ATOM 12573 C C . TYR C 1 101 ? -14.35279 -4.34923 32.06350 1.000 19.49887 101 TYR C C 1
ATOM 12574 O O . TYR C 1 101 ? -14.16357 -3.76550 33.13689 1.000 19.13315 101 TYR C O 1
ATOM 12592 N N . PRO C 1 102 ? -13.68347 -5.45247 31.74409 1.000 19.24170 102 PRO C N 1
ATOM 12593 C CA . PRO C 1 102 ? -12.78244 -6.07908 32.71657 1.000 21.71045 102 PRO C CA 1
ATOM 12594 C C . PRO C 1 102 ? -11.48398 -5.30868 32.89357 1.000 23.15329 102 PRO C C 1
ATOM 12595 O O . PRO C 1 102 ? -11.09447 -4.48495 32.06544 1.000 18.33175 102 PRO C O 1
ATOM 12606 N N . GLU C 1 103 ? -10.79843 -5.62913 33.99828 1.000 19.64743 103 GLU C N 1
ATOM 12607 C CA . GLU C 1 103 ? -9.58430 -4.92174 34.39758 1.000 17.17634 103 GLU C CA 1
ATOM 12608 C C . GLU C 1 103 ? -8.54015 -4.88253 33.28952 1.000 21.54873 103 GLU C C 1
ATOM 12609 O O . GLU C 1 103 ? -7.95839 -3.82657 33.00787 1.000 23.30742 103 GLU C O 1
ATOM 12621 N N . ASN C 1 104 ? -8.25426 -6.03049 32.67419 1.000 22.01036 104 ASN C N 1
ATOM 12622 C CA . ASN C 1 104 ? -7.18195 -6.07012 31.68635 1.000 23.12409 104 ASN C CA 1
ATOM 12623 C C . ASN C 1 104 ? -7.52988 -5.23751 30.45976 1.000 24.92011 104 ASN C C 1
ATOM 12624 O O . ASN C 1 104 ? -6.65006 -4.60528 29.86215 1.000 24.21950 104 ASN C O 1
ATOM 12635 N N . ASP C 1 105 ? -8.80661 -5.21785 30.07390 1.000 21.12378 105 ASP C N 1
ATOM 12636 C CA . ASP C 1 105 ? -9.19785 -4.44364 28.90031 1.000 19.60064 105 ASP C CA 1
ATOM 12637 C C . ASP C 1 105 ? -9.15089 -2.94744 29.18872 1.000 16.53713 105 ASP C C 1
ATOM 12638 O O . ASP C 1 105 ? -8.64773 -2.17358 28.36882 1.000 17.09692 105 ASP C O 1
ATOM 12647 N N . LEU C 1 106 ? -9.61938 -2.52291 30.36514 1.000 17.81907 106 LEU C N 1
ATOM 12648 C CA . LEU C 1 106 ? -9.52727 -1.10776 30.71067 1.000 16.15765 106 LEU C CA 1
ATOM 12649 C C . LEU C 1 106 ? -8.07236 -0.67366 30.83754 1.000 19.02492 106 LEU C C 1
ATOM 12650 O O . LEU C 1 106 ? -7.69141 0.40325 30.36432 1.000 16.75488 106 LEU C O 1
ATOM 12666 N N . SER C 1 107 ? -7.22989 -1.51244 31.45215 1.000 17.02933 107 SER C N 1
ATOM 12667 C CA . SER C 1 107 ? -5.82515 -1.14422 31.57795 1.000 15.72900 107 SER C CA 1
ATOM 12668 C C . SER C 1 107 ? -5.17454 -0.97027 30.20930 1.000 15.58546 107 SER C C 1
ATOM 12669 O O . SER C 1 107 ? -4.38922 -0.03417 30.00016 1.000 17.06633 107 SER C O 1
ATOM 12677 N N . GLY C 1 108 ? -5.49133 -1.85302 29.25921 1.000 17.66603 108 GLY C N 1
ATOM 12678 C CA . GLY C 1 108 ? -4.92822 -1.71810 27.92436 1.000 17.15673 108 GLY C CA 1
ATOM 12679 C C . GLY C 1 108 ? -5.37618 -0.44811 27.22466 1.000 15.52269 108 GLY C C 1
ATOM 12680 O O . GLY C 1 108 ? -4.57398 0.25287 26.59943 1.000 17.43682 108 GLY C O 1
ATOM 12684 N N . LEU C 1 109 ? -6.67449 -0.15065 27.29769 1.000 15.91113 109 LEU C N 1
ATOM 12685 C CA . LEU C 1 109 ? -7.18387 1.09588 26.73495 1.000 16.72304 109 LEU C CA 1
ATOM 12686 C C . LEU C 1 109 ? -6.55183 2.30702 27.40735 1.000 17.31129 109 LEU C C 1
ATOM 12687 O O . LEU C 1 109 ? -6.18989 3.28437 26.74162 1.000 17.43002 109 LEU C O 1
ATOM 12703 N N . HIS C 1 110 ? -6.43109 2.26166 28.73350 1.000 16.48595 110 HIS C N 1
ATOM 12704 C CA . HIS C 1 110 ? -5.81466 3.34643 29.49309 1.000 14.78284 110 HIS C CA 1
ATOM 12705 C C . HIS C 1 110 ? -4.39654 3.61570 29.01889 1.000 16.17081 110 HIS C C 1
ATOM 12706 O O . HIS C 1 110 ? -4.02992 4.76442 28.74200 1.000 14.90846 110 HIS C O 1
ATOM 12721 N N . GLN C 1 111 ? -3.57868 2.56542 28.91678 1.000 16.01758 111 GLN C N 1
ATOM 12722 C CA . GLN C 1 111 ? -2.17906 2.76665 28.55218 1.000 20.61183 111 GLN C CA 1
ATOM 12723 C C . GLN C 1 111 ? -2.04392 3.23280 27.10972 1.000 15.77994 111 GLN C C 1
ATOM 12724 O O . GLN C 1 111 ? -1.19454 4.07731 26.80335 1.000 16.71851 111 GLN C O 1
ATOM 12738 N N . ALA C 1 112 ? -2.89684 2.71868 26.21920 1.000 15.87962 112 ALA C N 1
ATOM 12739 C CA . ALA C 1 112 ? -2.87649 3.14859 24.82552 1.000 17.85790 112 ALA C CA 1
ATOM 12740 C C . ALA C 1 112 ? -3.26879 4.61247 24.70021 1.000 16.05168 112 ALA C C 1
ATOM 12741 O O . ALA C 1 112 ? -2.69400 5.35073 23.89505 1.000 19.29230 112 ALA C O 1
ATOM 12748 N N . TYR C 1 113 ? -4.25755 5.04110 25.47894 1.000 16.85741 113 TYR C N 1
ATOM 12749 C CA . TYR C 1 113 ? -4.66964 6.43855 25.44896 1.000 16.89501 113 TYR C CA 1
ATOM 12750 C C . TYR C 1 113 ? -3.52596 7.34266 25.88830 1.000 17.02571 113 TYR C C 1
ATOM 12751 O O . TYR C 1 113 ? -3.21186 8.33888 25.22715 1.000 16.65184 113 TYR C O 1
ATOM 12769 N N . LEU C 1 114 ? -2.88430 6.99666 27.00775 1.000 17.28713 114 LEU C N 1
ATOM 12770 C CA . LEU C 1 114 ? -1.80998 7.82759 27.54419 1.000 17.32179 114 LEU C CA 1
ATOM 12771 C C . LEU C 1 114 ? -0.64391 7.92680 26.57337 1.000 16.84856 114 LEU C C 1
ATOM 12772 O O . LEU C 1 114 ? -0.02776 8.99201 26.43532 1.000 19.17023 114 LEU C O 1
ATOM 12788 N N . GLU C 1 115 ? -0.33254 6.82716 25.88320 1.000 17.61599 115 GLU C N 1
ATOM 12789 C CA . GLU C 1 115 ? 0.78903 6.82030 24.94637 1.000 23.45008 115 GLU C CA 1
ATOM 12790 C C . GLU C 1 115 ? 0.51105 7.71211 23.74247 1.000 18.87442 115 GLU C C 1
ATOM 12791 O O . GLU C 1 115 ? 1.41562 8.39888 23.25379 1.000 18.33611 115 GLU C O 1
ATOM 12803 N N . ARG C 1 116 ? -0.73419 7.73331 23.25308 1.000 15.17206 116 ARG C N 1
ATOM 12804 C CA . ARG C 1 116 ? -1.05558 8.63329 22.14836 1.000 17.52245 116 ARG C CA 1
ATOM 12805 C C . ARG C 1 116 ? -0.84018 10.09201 22.53477 1.000 18.44574 116 ARG C C 1
ATOM 12806 O O . ARG C 1 116 ? -0.31958 10.87767 21.73375 1.000 17.68558 116 ARG C O 1
ATOM 12827 N N . ILE C 1 117 ? -1.22910 10.47600 23.75520 1.000 15.55310 117 ILE C N 1
ATOM 12828 C CA . ILE C 1 117 ? -0.97429 11.83792 24.22290 1.000 17.52801 117 ILE C CA 1
ATOM 12829 C C . ILE C 1 117 ? 0.52417 12.10138 24.26766 1.000 15.89723 117 ILE C C 1
ATOM 12830 O O . ILE C 1 117 ? 1.01446 13.10998 23.74894 1.000 18.61672 117 ILE C O 1
ATOM 12846 N N . ARG C 1 118 ? 1.27607 11.19236 24.89070 1.000 17.81693 118 ARG C N 1
ATOM 12847 C CA . ARG C 1 118 ? 2.71466 11.41020 25.04334 1.000 19.12758 118 ARG C CA 1
ATOM 12848 C C . ARG C 1 118 ? 3.39113 11.56491 23.68552 1.000 20.11895 118 ARG C C 1
ATOM 12849 O O . ARG C 1 118 ? 4.21047 12.47419 23.49023 1.000 20.52835 118 ARG C O 1
ATOM 12870 N N . LEU C 1 119 ? 3.02783 10.71328 22.72191 1.000 19.70316 119 LEU C N 1
ATOM 12871 C CA . LEU C 1 119 ? 3.62689 10.78222 21.39143 1.000 21.52466 119 LEU C CA 1
ATOM 12872 C C . LEU C 1 119 ? 3.27969 12.08565 20.68385 1.000 19.53956 119 LEU C C 1
ATOM 12873 O O . LEU C 1 119 ? 4.11820 12.66649 19.98335 1.000 19.34047 119 LEU C O 1
ATOM 12889 N N . ALA C 1 120 ? 2.03848 12.54855 20.82478 1.000 17.32265 120 ALA C N 1
ATOM 12890 C CA . ALA C 1 120 ? 1.68312 13.83311 20.23178 1.000 19.07334 120 ALA C CA 1
ATOM 12891 C C . ALA C 1 120 ? 2.49646 14.96216 20.85234 1.000 17.96115 120 ALA C C 1
ATOM 12892 O O . ALA C 1 120 ? 2.94943 15.87215 20.14827 1.000 21.72047 120 ALA C O 1
ATOM 12899 N N . ALA C 1 121 ? 2.69295 14.92022 22.17609 1.000 18.29354 121 ALA C N 1
ATOM 12900 C CA . ALA C 1 121 ? 3.36513 16.02502 22.85134 1.000 21.26800 121 ALA C CA 1
ATOM 12901 C C . ALA C 1 121 ? 4.84790 16.07824 22.51197 1.000 19.24843 121 ALA C C 1
ATOM 12902 O O . ALA C 1 121 ? 5.44862 17.16079 22.55005 1.000 23.55722 121 ALA C O 1
ATOM 12909 N N . THR C 1 122 ? 5.45308 14.93686 22.18482 1.000 17.20171 122 THR C N 1
ATOM 12910 C CA . THR C 1 122 ? 6.87768 14.88855 21.88443 1.000 20.68773 122 THR C CA 1
ATOM 12911 C C . THR C 1 122 ? 7.18218 14.99357 20.39533 1.000 21.87036 122 THR C C 1
ATOM 12912 O O . THR C 1 122 ? 8.35191 14.91562 20.01142 1.000 25.31368 122 THR C O 1
ATOM 12923 N N . THR C 1 123 ? 6.17211 15.14915 19.55459 1.000 20.53450 123 THR C N 1
ATOM 12924 C CA . THR C 1 123 ? 6.39111 15.26018 18.12047 1.000 16.60840 123 THR C CA 1
ATOM 12925 C C . THR C 1 123 ? 6.90606 16.64958 17.77920 1.000 17.62924 123 THR C C 1
ATOM 12926 O O . THR C 1 123 ? 6.23695 17.63883 18.09906 1.000 18.43888 123 THR C O 1
ATOM 12937 N N . PRO C 1 124 ? 8.05927 16.78066 17.12491 1.000 22.89327 124 PRO C N 1
ATOM 12938 C CA . PRO C 1 124 ? 8.49779 18.11857 16.70767 1.000 20.90165 124 PRO C CA 1
ATOM 12939 C C . PRO C 1 124 ? 7.53346 18.72343 15.69742 1.000 20.53674 124 PRO C C 1
ATOM 12940 O O . PRO C 1 124 ? 6.94023 18.02545 14.87128 1.000 20.56181 124 PRO C O 1
ATOM 12951 N N . ASP C 1 125 ? 7.37300 20.04198 15.78602 1.000 21.75233 125 ASP C N 1
ATOM 12952 C CA . ASP C 1 125 ? 6.48831 20.75281 14.87061 1.000 19.14892 125 ASP C CA 1
ATOM 12953 C C . ASP C 1 125 ? 7.00978 20.64898 13.44570 1.000 23.98290 125 ASP C C 1
ATOM 12954 O O . ASP C 1 125 ? 8.21633 20.74212 13.20118 1.000 25.60894 125 ASP C O 1
ATOM 12963 N N . GLY C 1 126 ? 6.08924 20.46153 12.50230 1.000 20.48388 126 GLY C N 1
ATOM 12964 C CA . GLY C 1 126 ? 6.45652 20.32690 11.10768 1.000 21.05322 126 GLY C CA 1
ATOM 12965 C C . GLY C 1 126 ? 5.74798 21.30030 10.19396 1.000 21.88803 126 GLY C C 1
ATOM 12966 O O . GLY C 1 126 ? 5.82123 21.17742 8.97044 1.000 24.37724 126 GLY C O 1
ATOM 12970 N N . GLY C 1 127 ? 5.06622 22.28043 10.77855 1.000 19.72649 127 GLY C N 1
ATOM 12971 C CA . GLY C 1 127 ? 4.37966 23.29154 10.00474 1.000 20.94884 127 GLY C CA 1
ATOM 12972 C C . GLY C 1 127 ? 2.93615 22.94402 9.71671 1.000 18.79439 127 GLY C C 1
ATOM 12973 O O . GLY C 1 127 ? 2.40233 21.91137 10.12550 1.000 20.99588 127 GLY C O 1
ATOM 12977 N N . ARG C 1 128 ? 2.28632 23.85534 9.00617 1.000 19.70575 128 ARG C N 1
ATOM 12978 C CA . ARG C 1 128 ? 0.89544 23.69781 8.60885 1.000 18.60685 128 ARG C CA 1
ATOM 12979 C C . ARG C 1 128 ? 0.78530 23.04627 7.23122 1.000 19.09261 128 ARG C C 1
ATOM 12980 O O . ARG C 1 128 ? 1.68726 23.14995 6.39779 1.000 22.53614 128 ARG C O 1
ATOM 13001 N N . ALA C 1 129 ? -0.34100 22.36906 6.99674 1.000 18.70114 129 ALA C N 1
ATOM 13002 C CA . ALA C 1 129 ? -0.61767 21.77988 5.69029 1.000 17.75747 129 ALA C CA 1
ATOM 13003 C C . ALA C 1 129 ? -2.11930 21.66793 5.47453 1.000 17.40847 129 ALA C C 1
ATOM 13004 O O . ALA C 1 129 ? -2.88875 21.50837 6.42502 1.000 17.55510 129 ALA C O 1
ATOM 13011 N N . ILE C 1 130 ? -2.52756 21.73978 4.20969 1.000 15.06544 130 ILE C N 1
ATOM 13012 C CA . ILE C 1 130 ? -3.92035 21.53075 3.83457 1.000 13.43507 130 ILE C CA 1
ATOM 13013 C C . ILE C 1 130 ? -4.16608 20.03001 3.69832 1.000 15.25658 130 ILE C C 1
ATOM 13014 O O . ILE C 1 130 ? -3.50462 19.37233 2.87967 1.000 15.46640 130 ILE C O 1
ATOM 13030 N N . PRO C 1 131 ? -5.08093 19.44388 4.47273 1.000 11.91582 131 PRO C N 1
ATOM 13031 C CA . PRO C 1 131 ? -5.42842 18.02910 4.24965 1.000 12.37741 131 PRO C CA 1
ATOM 13032 C C . PRO C 1 131 ? -6.29140 17.87269 3.00872 1.000 13.56129 131 PRO C C 1
ATOM 13033 O O . PRO C 1 131 ? -7.23108 18.64148 2.78848 1.000 14.01218 131 PRO C O 1
ATOM 13044 N N . LEU C 1 132 ? -5.96804 16.86863 2.19486 1.000 12.91115 132 LEU C N 1
ATOM 13045 C CA . LEU C 1 132 ? -6.69506 16.62466 0.95432 1.000 14.27735 132 LEU C CA 1
ATOM 13046 C C . LEU C 1 132 ? -6.89991 15.12740 0.78688 1.000 12.11703 132 LEU C C 1
ATOM 13047 O O . LEU C 1 132 ? -5.92782 14.37036 0.68697 1.000 12.84128 132 LEU C O 1
ATOM 13063 N N . ILE C 1 133 ? -8.16229 14.71386 0.75792 1.000 11.44672 133 ILE C N 1
ATOM 13064 C CA . ILE C 1 133 ? -8.57220 13.34706 0.46023 1.000 13.46253 133 ILE C CA 1
ATOM 13065 C C . ILE C 1 133 ? -9.29285 13.36186 -0.88318 1.000 14.44593 133 ILE C C 1
ATOM 13066 O O . ILE C 1 133 ? -10.21938 14.15134 -1.08297 1.000 12.57454 133 ILE C O 1
ATOM 13082 N N . VAL C 1 134 ? -8.87708 12.49101 -1.79906 1.000 10.32980 134 VAL C N 1
ATOM 13083 C CA . VAL C 1 134 ? -9.54785 12.33102 -3.08404 1.000 12.56475 134 VAL C CA 1
ATOM 13084 C C . VAL C 1 134 ? -9.89702 10.85772 -3.23196 1.000 15.04326 134 VAL C C 1
ATOM 13085 O O . VAL C 1 134 ? -9.01064 10.00062 -3.16981 1.000 14.69368 134 VAL C O 1
ATOM 13098 N N . GLN C 1 135 ? -11.17825 10.55681 -3.40524 1.000 11.90291 135 GLN C N 1
ATOM 13099 C CA . GLN C 1 135 ? -11.59542 9.16411 -3.51638 1.000 11.58808 135 GLN C CA 1
ATOM 13100 C C . GLN C 1 135 ? -12.68060 9.03135 -4.56876 1.000 15.74742 135 GLN C C 1
ATOM 13101 O O . GLN C 1 135 ? -13.46316 9.95291 -4.80519 1.000 13.80432 135 GLN C O 1
ATOM 13115 N N . SER C 1 136 ? -12.71758 7.86013 -5.19858 1.000 11.84345 136 SER C N 1
ATOM 13116 C CA . SER C 1 136 ? -13.67937 7.57673 -6.23918 1.000 11.04426 136 SER C CA 1
ATOM 13117 C C . SER C 1 136 ? -14.82324 6.74183 -5.68421 1.000 13.70838 136 SER C C 1
ATOM 13118 O O . SER C 1 136 ? -14.82417 6.31667 -4.53195 1.000 15.07847 136 SER C O 1
ATOM 13126 N N . GLN C 1 137 ? -15.79765 6.48036 -6.54573 1.000 12.37343 137 GLN C N 1
ATOM 13127 C CA . GLN C 1 137 ? -16.88265 5.55517 -6.26611 1.000 12.02080 137 GLN C CA 1
ATOM 13128 C C . GLN C 1 137 ? -16.96961 4.49897 -7.36389 1.000 12.92907 137 GLN C C 1
ATOM 13129 O O . GLN C 1 137 ? -18.05225 4.00452 -7.67409 1.000 14.50229 137 GLN C O 1
ATOM 13143 N N . HIS C 1 138 ? -15.83783 4.12795 -7.96579 1.000 12.80424 138 HIS C N 1
ATOM 13144 C CA . HIS C 1 138 ? -15.88716 3.22230 -9.10991 1.000 13.82603 138 HIS C CA 1
ATOM 13145 C C . HIS C 1 138 ? -15.77743 1.75407 -8.71295 1.000 15.53680 138 HIS C C 1
ATOM 13146 O O . HIS C 1 138 ? -15.93804 0.88034 -9.57255 1.000 15.21680 138 HIS C O 1
ATOM 13160 N N . PHE C 1 139 ? -15.55840 1.46509 -7.43518 1.000 13.36885 139 PHE C N 1
ATOM 13161 C CA . PHE C 1 139 ? -15.52956 0.10824 -6.92451 1.000 12.00886 139 PHE C CA 1
ATOM 13162 C C . PHE C 1 139 ? -16.94641 -0.40146 -6.67634 1.000 15.74387 139 PHE C C 1
ATOM 13163 O O . PHE C 1 139 ? -17.90872 0.36655 -6.58886 1.000 15.27723 139 PHE C O 1
ATOM 13180 N N . GLN C 1 140 ? -17.06347 -1.72351 -6.56606 1.000 15.77193 140 GLN C N 1
ATOM 13181 C CA . GLN C 1 140 ? -18.31809 -2.35386 -6.18834 1.000 16.89458 140 GLN C CA 1
ATOM 13182 C C . GLN C 1 140 ? -18.42164 -2.55537 -4.67613 1.000 18.60412 140 GLN C C 1
ATOM 13183 O O . GLN C 1 140 ? -19.23853 -3.36050 -4.21743 1.000 18.79550 140 GLN C O 1
ATOM 13197 N N . THR C 1 141 ? -17.58991 -1.85766 -3.90519 1.000 13.88301 141 THR C N 1
ATOM 13198 C CA . THR C 1 141 ? -17.64152 -1.83635 -2.45569 1.000 12.11180 141 THR C CA 1
ATOM 13199 C C . THR C 1 141 ? -17.56065 -0.38113 -2.00974 1.000 11.32121 141 THR C C 1
ATOM 13200 O O . THR C 1 141 ? -17.14707 0.49384 -2.77199 1.000 14.26944 141 THR C O 1
ATOM 13211 N N . ILE C 1 142 ? -17.92652 -0.12900 -0.74842 1.000 12.21612 142 ILE C N 1
ATOM 13212 C CA . ILE C 1 142 ? -17.69041 1.18455 -0.16632 1.000 11.35754 142 ILE C CA 1
ATOM 13213 C C . ILE C 1 142 ? -16.20731 1.52662 -0.24915 1.000 16.00007 142 ILE C C 1
ATOM 13214 O O . ILE C 1 142 ? -15.33143 0.68008 -0.01154 1.000 15.62640 142 ILE C O 1
ATOM 13230 N N . ASN C 1 143 ? -15.92482 2.78729 -0.56257 1.000 12.71052 143 ASN C N 1
ATOM 13231 C CA . ASN C 1 143 ? -14.56555 3.31948 -0.60814 1.000 12.22149 143 ASN C CA 1
ATOM 13232 C C . ASN C 1 143 ? -14.56356 4.62696 0.17941 1.000 13.49749 143 ASN C C 1
ATOM 13233 O O . ASN C 1 143 ? -15.17895 5.60735 -0.24773 1.000 13.28305 143 ASN C O 1
ATOM 13244 N N . ASP C 1 144 ? -13.91520 4.64859 1.34202 1.000 13.07981 144 ASP C N 1
ATOM 13245 C CA . ASP C 1 144 ? -14.04452 5.82339 2.20453 1.000 15.79358 144 ASP C CA 1
ATOM 13246 C C . ASP C 1 144 ? -12.82242 5.95429 3.09678 1.000 15.14650 144 ASP C C 1
ATOM 13247 O O . ASP C 1 144 ? -12.62233 5.14538 4.00858 1.000 14.66992 144 ASP C O 1
ATOM 13256 N N . ILE C 1 145 ? -12.03442 6.99548 2.85311 1.000 15.08816 145 ILE C N 1
ATOM 13257 C CA . ILE C 1 145 ? -10.85762 7.29870 3.66066 1.000 13.38396 145 ILE C CA 1
ATOM 13258 C C . ILE C 1 145 ? -11.29254 8.17655 4.83417 1.000 16.38938 145 ILE C C 1
ATOM 13259 O O . ILE C 1 145 ? -11.78620 9.29195 4.60477 1.000 13.26340 145 ILE C O 1
ATOM 13275 N N . PRO C 1 146 ? -11.10865 7.73914 6.08193 1.000 13.22201 146 PRO C N 1
ATOM 13276 C CA . PRO C 1 146 ? -11.51406 8.58215 7.21598 1.000 15.54586 146 PRO C CA 1
ATOM 13277 C C . PRO C 1 146 ? -10.66614 9.84071 7.32199 1.000 15.31447 146 PRO C C 1
ATOM 13278 O O . PRO C 1 146 ? -9.43566 9.80516 7.20742 1.000 14.97436 146 PRO C O 1
ATOM 13289 N N . VAL C 1 147 ? -11.35029 10.97065 7.54940 1.000 14.17453 147 VAL C N 1
ATOM 13290 C CA . VAL C 1 147 ? -10.65622 12.23634 7.76799 1.000 14.29281 147 VAL C CA 1
ATOM 13291 C C . VAL C 1 147 ? -9.72345 12.13431 8.96849 1.000 14.09301 147 VAL C C 1
ATOM 13292 O O . VAL C 1 147 ? -8.58216 12.60570 8.92582 1.000 15.21212 147 VAL C O 1
ATOM 13305 N N . ARG C 1 148 ? -10.19371 11.53018 10.06686 1.000 13.72137 148 ARG C N 1
ATOM 13306 C CA . ARG C 1 148 ? -9.36838 11.46641 11.26780 1.000 15.99597 148 ARG C CA 1
ATOM 13307 C C . ARG C 1 148 ? -8.03479 10.79275 10.96877 1.000 13.93283 148 ARG C C 1
ATOM 13308 O O . ARG C 1 148 ? -6.99057 11.20099 11.48114 1.000 16.13993 148 ARG C O 1
ATOM 13329 N N . ASP C 1 149 ? -8.04019 9.78076 10.10123 1.000 14.96114 149 ASP C N 1
ATOM 13330 C CA . ASP C 1 149 ? -6.80664 9.03057 9.88378 1.000 15.50752 149 ASP C CA 1
ATOM 13331 C C . ASP C 1 149 ? -5.77935 9.83488 9.09942 1.000 13.24081 149 ASP C C 1
ATOM 13332 O O . ASP C 1 149 ? -4.57976 9.72269 9.37370 1.000 14.18350 149 ASP C O 1
ATOM 13341 N N . LEU C 1 150 ? -6.21166 10.65727 8.14016 1.000 12.24259 150 LEU C N 1
ATOM 13342 C CA . LEU C 1 150 ? -5.25775 11.55427 7.49180 1.000 12.76407 150 LEU C CA 1
ATOM 13343 C C . LEU C 1 150 ? -4.69582 12.56042 8.49138 1.000 13.71355 150 LEU C C 1
ATOM 13344 O O . LEU C 1 150 ? -3.47965 12.77176 8.56129 1.000 14.17442 150 LEU C O 1
ATOM 13360 N N . LEU C 1 151 ? -5.57036 13.18890 9.28209 1.000 15.06269 151 LEU C N 1
ATOM 13361 C CA . LEU C 1 151 ? -5.10239 14.17178 10.25917 1.000 16.39954 151 LEU C CA 1
ATOM 13362 C C . LEU C 1 151 ? -4.13021 13.54792 11.25199 1.000 13.83283 151 LEU C C 1
ATOM 13363 O O . LEU C 1 151 ? -3.15487 14.18872 11.65879 1.000 15.63695 151 LEU C O 1
ATOM 13379 N N . THR C 1 152 ? -4.36331 12.29154 11.63627 1.000 14.06178 152 THR C N 1
ATOM 13380 C CA . THR C 1 152 ? -3.47681 11.63690 12.59417 1.000 13.69309 152 THR C CA 1
ATOM 13381 C C . THR C 1 152 ? -2.12789 11.30109 11.97095 1.000 15.04083 152 THR C C 1
ATOM 13382 O O . THR C 1 152 ? -1.08553 11.45776 12.62319 1.000 15.07430 152 THR C O 1
ATOM 13393 N N . ALA C 1 153 ? -2.11964 10.87298 10.70447 1.000 14.34691 153 ALA C N 1
ATOM 13394 C CA . ALA C 1 153 ? -0.85444 10.66112 10.00449 1.000 14.63026 153 ALA C CA 1
ATOM 13395 C C . ALA C 1 153 ? -0.10997 11.97672 9.82456 1.000 13.71566 153 ALA C C 1
ATOM 13396 O O . ALA C 1 153 ? 1.12027 12.02992 9.95468 1.000 14.81604 153 ALA C O 1
ATOM 13403 N N . MET C 1 154 ? -0.84272 13.05072 9.53530 1.000 14.25985 154 MET C N 1
ATOM 13404 C CA . MET C 1 154 ? -0.21938 14.36411 9.44941 1.000 15.48702 154 MET C CA 1
ATOM 13405 C C . MET C 1 154 ? 0.41829 14.73067 10.78228 1.000 13.17185 154 MET C C 1
ATOM 13406 O O . MET C 1 154 ? 1.57997 15.14197 10.84161 1.000 14.17311 154 MET C O 1
ATOM 13420 N N . SER C 1 155 ? -0.32970 14.55073 11.87018 1.000 14.84050 155 SER C N 1
ATOM 13421 C CA . SER C 1 155 ? 0.16777 14.95535 13.17750 1.000 14.93645 155 SER C CA 1
ATOM 13422 C C . SER C 1 155 ? 1.39590 14.16004 13.58011 1.000 16.11720 155 SER C C 1
ATOM 13423 O O . SER C 1 155 ? 2.28213 14.68972 14.26353 1.000 18.51840 155 SER C O 1
ATOM 13431 N N . ALA C 1 156 ? 1.46883 12.88712 13.17990 1.000 16.59468 156 ALA C N 1
ATOM 13432 C CA . ALA C 1 156 ? 2.63716 12.07569 13.50775 1.000 17.78737 156 ALA C CA 1
ATOM 13433 C C . ALA C 1 156 ? 3.90747 12.61336 12.86863 1.000 19.90674 156 ALA C C 1
ATOM 13434 O O . ALA C 1 156 ? 5.00539 12.28903 13.33797 1.000 21.05907 156 ALA C O 1
ATOM 13441 N N . GLU C 1 157 ? 3.78873 13.40214 11.80021 1.000 18.47490 157 GLU C N 1
ATOM 13442 C CA . GLU C 1 157 ? 4.91505 14.07460 11.17452 1.000 20.24698 157 GLU C CA 1
ATOM 13443 C C . GLU C 1 157 ? 4.97857 15.55036 11.53445 1.000 20.91103 157 GLU C C 1
ATOM 13444 O O . GLU C 1 157 ? 5.63893 16.32268 10.83122 1.000 22.75623 157 GLU C O 1
ATOM 13456 N N . GLY C 1 158 ? 4.27305 15.96514 12.58604 1.000 19.09294 158 GLY C N 1
ATOM 13457 C CA . GLY C 1 158 ? 4.27294 17.34479 13.02250 1.000 18.19320 158 GLY C CA 1
ATOM 13458 C C . GLY C 1 158 ? 3.42151 18.29990 12.21818 1.000 18.35547 158 GLY C C 1
ATOM 13459 O O . GLY C 1 158 ? 3.51420 19.51724 12.42931 1.000 19.96963 158 GLY C O 1
ATOM 13463 N N . LEU C 1 159 ? 2.58674 17.80555 11.30704 1.000 15.58666 159 LEU C N 1
ATOM 13464 C CA . LEU C 1 159 ? 1.75560 18.67129 10.48782 1.000 15.90801 159 LEU C CA 1
ATOM 13465 C C . LEU C 1 159 ? 0.38370 18.86023 11.12339 1.000 19.77698 159 LEU C C 1
ATOM 13466 O O . LEU C 1 159 ? -0.23537 17.90215 11.60062 1.000 18.43227 159 LEU C O 1
ATOM 13482 N N . THR C 1 160 ? -0.09014 20.10723 11.11501 1.000 16.91329 160 THR C N 1
ATOM 13483 C CA . THR C 1 160 ? -1.42380 20.44620 11.58165 1.000 16.89099 160 THR C CA 1
ATOM 13484 C C . THR C 1 160 ? -2.11383 21.32091 10.54528 1.000 15.65478 160 THR C C 1
ATOM 13485 O O . THR C 1 160 ? -1.48129 21.87898 9.64651 1.000 18.69627 160 THR C O 1
ATOM 13496 N N . ALA C 1 161 ? -3.42221 21.44354 10.69475 1.000 15.40232 161 ALA C N 1
ATOM 13497 C CA . ALA C 1 161 ? -4.24597 22.17331 9.74735 1.000 18.56753 161 ALA C CA 1
ATOM 13498 C C . ALA C 1 161 ? -5.18746 23.10312 10.49605 1.000 17.83286 161 ALA C C 1
ATOM 13499 O O . ALA C 1 161 ? -5.45547 22.92648 11.68474 1.000 20.51078 161 ALA C O 1
ATOM 13506 N N . PHE C 1 162 ? -5.70427 24.09612 9.77481 1.000 20.27870 162 PHE C N 1
ATOM 13507 C CA . PHE C 1 162 ? -6.67644 25.02414 10.33097 1.000 19.10169 162 PHE C CA 1
ATOM 13508 C C . PHE C 1 162 ? -8.11013 24.53058 10.20475 1.000 23.90043 162 PHE C C 1
ATOM 13509 O O . PHE C 1 162 ? -9.01195 25.11948 10.80911 1.000 23.77033 162 PHE C O 1
ATOM 13526 N N . ASP C 1 163 ? -8.32993 23.45469 9.45841 1.000 20.86328 163 ASP C N 1
ATOM 13527 C CA . ASP C 1 163 ? -9.63981 22.84584 9.30258 1.000 19.93657 163 ASP C CA 1
ATOM 13528 C C . ASP C 1 163 ? -9.40843 21.37584 8.97630 1.000 14.55500 163 ASP C C 1
ATOM 13529 O O . ASP C 1 163 ? -8.28543 20.96056 8.68472 1.000 16.93835 163 ASP C O 1
ATOM 13538 N N . GLN C 1 164 ? -10.48307 20.58976 9.00934 1.000 16.42681 164 GLN C N 1
ATOM 13539 C CA . GLN C 1 164 ? -10.32446 19.16129 8.74899 1.000 15.94466 164 GLN C CA 1
ATOM 13540 C C . GLN C 1 164 ? -9.99586 18.86648 7.29446 1.000 19.47022 164 GLN C C 1
ATOM 13541 O O . GLN C 1 164 ? -9.64946 17.72356 6.97341 1.000 21.48858 164 GLN C O 1
ATOM 13555 N N . GLY C 1 165 ? -10.08617 19.85503 6.42103 1.000 16.37063 165 GLY C N 1
ATOM 13556 C CA . GLY C 1 165 ? -9.50257 19.76351 5.10407 1.000 18.56787 165 GLY C CA 1
ATOM 13557 C C . GLY C 1 165 ? -10.51668 19.52346 4.00950 1.000 14.54191 165 GLY C C 1
ATOM 13558 O O . GLY C 1 165 ? -11.73126 19.64511 4.17713 1.000 18.20042 165 GLY C O 1
ATOM 13562 N N . ILE C 1 166 ? -9.97320 19.17436 2.85268 1.000 14.00167 166 ILE C N 1
ATOM 13563 C CA . ILE C 1 166 ? -10.74626 18.94979 1.63992 1.000 14.30779 166 ILE C CA 1
ATOM 13564 C C . ILE C 1 166 ? -10.96994 17.45530 1.48372 1.000 15.65684 166 ILE C C 1
ATOM 13565 O O . ILE C 1 166 ? -10.02778 16.66773 1.61298 1.000 14.66705 166 ILE C O 1
ATOM 13581 N N . LYS C 1 167 ? -12.20486 17.06252 1.18779 1.000 15.35613 167 LYS C N 1
ATOM 13582 C CA . LYS C 1 167 ? -12.51514 15.67738 0.83947 1.000 14.13555 167 LYS C CA 1
ATOM 13583 C C . LYS C 1 167 ? -13.39689 15.68842 -0.40083 1.000 16.37444 167 LYS C C 1
ATOM 13584 O O . LYS C 1 167 ? -14.54795 16.13956 -0.35313 1.000 17.90173 167 LYS C O 1
ATOM 13603 N N . ILE C 1 168 ? -12.85372 15.18442 -1.50278 1.000 13.67804 168 ILE C N 1
ATOM 13604 C CA . ILE C 1 168 ? -13.53158 15.12441 -2.79039 1.000 13.72867 168 ILE C CA 1
ATOM 13605 C C . ILE C 1 168 ? -13.85864 13.67002 -3.08043 1.000 14.69726 168 ILE C C 1
ATOM 13606 O O . ILE C 1 168 ? -12.96800 12.81296 -3.08176 1.000 14.20572 168 ILE C O 1
ATOM 13622 N N . ALA C 1 169 ? -15.13856 13.39575 -3.31158 1.000 13.95348 169 ALA C N 1
ATOM 13623 C CA . ALA C 1 169 ? -15.61886 12.07908 -3.71171 1.000 13.70848 169 ALA C CA 1
ATOM 13624 C C . ALA C 1 169 ? -16.16496 12.19847 -5.12908 1.000 14.67525 169 ALA C C 1
ATOM 13625 O O . ALA C 1 169 ? -17.12494 12.94126 -5.36060 1.000 15.00205 169 ALA C O 1
ATOM 13632 N N . PHE C 1 170 ? -15.54570 11.49367 -6.07348 1.000 12.88021 170 PHE C N 1
ATOM 13633 C CA . PHE C 1 170 ? -16.03524 11.52918 -7.44137 1.000 12.51352 170 PHE C CA 1
ATOM 13634 C C . PHE C 1 170 ? -17.46197 10.99380 -7.50321 1.000 12.59980 170 PHE C C 1
ATOM 13635 O O . PHE C 1 170 ? -17.84652 10.09536 -6.74690 1.000 15.79096 170 PHE C O 1
ATOM 13652 N N . ALA C 1 171 ? -18.23829 11.52561 -8.44423 1.000 13.63505 171 ALA C N 1
ATOM 13653 C CA . ALA C 1 171 ? -19.51223 10.91464 -8.78786 1.000 15.21453 171 ALA C CA 1
ATOM 13654 C C . ALA C 1 171 ? -19.29550 9.47510 -9.23578 1.000 15.39031 171 ALA C C 1
ATOM 13655 O O . ALA C 1 171 ? -18.29796 9.15463 -9.89254 1.000 15.16702 171 ALA C O 1
ATOM 13662 N N . ALA C 1 172 ? -20.24549 8.61089 -8.88992 1.000 15.12960 172 ALA C N 1
ATOM 13663 C CA . ALA C 1 172 ? -20.18970 7.21687 -9.29257 1.000 13.02138 172 ALA C CA 1
ATOM 13664 C C . ALA C 1 172 ? -20.41071 7.08553 -10.79535 1.000 14.24729 172 ALA C C 1
ATOM 13665 O O . ALA C 1 172 ? -21.02649 7.95048 -11.42150 1.000 15.61191 172 ALA C O 1
ATOM 13672 N N . PRO C 1 173 ? -19.91562 6.00482 -11.39606 1.000 12.42769 173 PRO C N 1
ATOM 13673 C CA . PRO C 1 173 ? -20.26362 5.72540 -12.79742 1.000 16.06572 173 PRO C CA 1
ATOM 13674 C C . PRO C 1 173 ? -21.77109 5.60438 -12.95919 1.000 15.96233 173 PRO C C 1
ATOM 13675 O O . PRO C 1 173 ? -22.46807 5.09545 -12.08028 1.000 17.43433 173 PRO C O 1
ATOM 13686 N N . GLY C 1 174 ? -22.27683 6.10124 -14.08442 1.000 17.78768 174 GLY C N 1
ATOM 13687 C CA . GLY C 1 174 ? -23.67464 5.93371 -14.41218 1.000 16.93847 174 GLY C CA 1
ATOM 13688 C C . GLY C 1 174 ? -23.94901 4.56278 -14.99771 1.000 18.69640 174 GLY C C 1
ATOM 13689 O O . GLY C 1 174 ? -23.12791 3.64466 -14.91981 1.000 19.15557 174 GLY C O 1
ATOM 13693 N N . PRO C 1 175 ? -25.11734 4.40315 -15.61841 1.000 15.79316 175 PRO C N 1
ATOM 13694 C CA . PRO C 1 175 ? -25.51705 3.07075 -16.10626 1.000 19.31762 175 PRO C CA 1
ATOM 13695 C C . PRO C 1 175 ? -24.68233 2.55087 -17.27036 1.000 19.46984 175 PRO C C 1
ATOM 13696 O O . PRO C 1 175 ? -24.76717 1.35373 -17.58198 1.000 23.38959 175 PRO C O 1
ATOM 13707 N N . ARG C 1 176 ? -23.89275 3.40216 -17.91166 1.000 17.66608 176 ARG C N 1
ATOM 13708 C CA . ARG C 1 176 ? -23.02839 3.01641 -19.01721 1.000 18.46864 176 ARG C CA 1
ATOM 13709 C C . ARG C 1 176 ? -21.58925 2.76504 -18.57466 1.000 20.14125 176 ARG C C 1
ATOM 13710 O O . ARG C 1 176 ? -20.70205 2.63749 -19.42521 1.000 23.18461 176 ARG C O 1
ATOM 13731 N N . GLY C 1 177 ? -21.33850 2.69726 -17.27209 1.000 17.29080 177 GLY C N 1
ATOM 13732 C CA . GLY C 1 177 ? -19.97937 2.50977 -16.78755 1.000 20.08757 177 GLY C CA 1
ATOM 13733 C C . GLY C 1 177 ? -19.18542 3.80672 -16.82628 1.000 16.53286 177 GLY C C 1
ATOM 13734 O O . GLY C 1 177 ? -19.73627 4.90420 -16.79038 1.000 17.99709 177 GLY C O 1
ATOM 13738 N N . ARG C 1 178 ? -17.86113 3.66824 -16.93334 1.000 14.35044 178 ARG C N 1
ATOM 13739 C CA . ARG C 1 178 ? -16.96712 4.82404 -16.98779 1.000 14.01071 178 ARG C CA 1
ATOM 13740 C C . ARG C 1 178 ? -16.92898 5.33858 -18.42460 1.000 19.47756 178 ARG C C 1
ATOM 13741 O O . ARG C 1 178 ? -16.01785 5.06071 -19.20749 1.000 19.29739 178 ARG C O 1
ATOM 13762 N N . ASP C 1 179 ? -17.95524 6.12629 -18.76894 1.000 16.38272 179 ASP C N 1
ATOM 13763 C CA . ASP C 1 179 ? -18.12847 6.63337 -20.11775 1.000 17.98581 179 ASP C CA 1
ATOM 13764 C C . ASP C 1 179 ? -17.49671 8.01899 -20.25163 1.000 18.27314 179 ASP C C 1
ATOM 13765 O O . ASP C 1 179 ? -16.79505 8.50344 -19.35596 1.000 15.49046 179 ASP C O 1
ATOM 13774 N N . THR C 1 180 ? -17.72934 8.67404 -21.39779 1.000 18.13034 180 THR C N 1
ATOM 13775 C CA . THR C 1 180 ? -17.20117 10.01974 -21.59479 1.000 19.84566 180 THR C CA 1
ATOM 13776 C C . THR C 1 180 ? -17.71530 10.97493 -20.52181 1.000 17.63067 180 THR C C 1
ATOM 13777 O O . THR C 1 180 ? -16.97097 11.83062 -20.03233 1.000 16.66026 180 THR C O 1
ATOM 13788 N N . THR C 1 181 ? -18.98806 10.83831 -20.13417 1.000 15.81138 181 THR C N 1
ATOM 13789 C CA . THR C 1 181 ? -19.53111 11.69040 -19.07904 1.000 18.15161 181 THR C CA 1
ATOM 13790 C C . THR C 1 181 ? -18.79634 11.46830 -17.76498 1.000 16.47677 181 THR C C 1
ATOM 13791 O O . THR C 1 181 ? -18.48576 12.42614 -17.04244 1.000 14.87180 181 THR C O 1
ATOM 13802 N N . TYR C 1 182 ? -18.51450 10.20669 -17.44402 1.000 16.07140 182 TYR C N 1
ATOM 13803 C CA . TYR C 1 182 ? -17.81933 9.88700 -16.20443 1.000 13.63267 182 TYR C CA 1
ATOM 13804 C C . TYR C 1 182 ? -16.46851 10.57828 -16.14440 1.000 12.74063 182 TYR C C 1
ATOM 13805 O O . TYR C 1 182 ? -16.11741 11.20410 -15.14113 1.000 12.87765 182 TYR C O 1
ATOM 13823 N N . TRP C 1 183 ? -15.69244 10.47626 -17.21970 1.000 15.72443 183 TRP C N 1
ATOM 13824 C CA . TRP C 1 183 ? -14.35856 11.06346 -17.21276 1.000 15.48664 183 TRP C CA 1
ATOM 13825 C C . TRP C 1 183 ? -14.41432 12.58224 -17.25861 1.000 14.04511 183 TRP C C 1
ATOM 13826 O O . TRP C 1 183 ? -13.52346 13.24549 -16.72119 1.000 13.83023 183 TRP C O 1
ATOM 13847 N N . GLN C 1 184 ? -15.46048 13.15744 -17.86007 1.000 14.35835 184 GLN C N 1
ATOM 13848 C CA . GLN C 1 184 ? -15.63892 14.60286 -17.76338 1.000 16.84457 184 GLN C CA 1
ATOM 13849 C C . GLN C 1 184 ? -15.90050 15.01600 -16.32216 1.000 14.71842 184 GLN C C 1
ATOM 13850 O O . GLN C 1 184 ? -15.40893 16.05222 -15.86486 1.000 16.37522 184 GLN C O 1
ATOM 13864 N N . ASN C 1 185 ? -16.68539 14.21865 -15.59100 1.000 14.12326 185 ASN C N 1
ATOM 13865 C CA . ASN C 1 185 ? -16.91530 14.50867 -14.18172 1.000 12.87880 185 ASN C CA 1
ATOM 13866 C C . ASN C 1 185 ? -15.62040 14.41135 -13.38455 1.000 15.96410 185 ASN C C 1
ATOM 13867 O O . ASN C 1 185 ? -15.34402 15.25937 -12.52698 1.000 16.29339 185 ASN C O 1
ATOM 13878 N N . VAL C 1 186 ? -14.80948 13.38245 -13.65861 1.000 13.25230 186 VAL C N 1
ATOM 13879 C CA . VAL C 1 186 ? -13.51322 13.24783 -12.99305 1.000 14.13854 186 VAL C CA 1
ATOM 13880 C C . VAL C 1 186 ? -12.65971 14.48505 -13.25150 1.000 13.76096 186 VAL C C 1
ATOM 13881 O O . VAL C 1 186 ? -12.07208 15.06243 -12.33140 1.000 14.83585 186 VAL C O 1
ATOM 13894 N N . LYS C 1 187 ? -12.57464 14.90597 -14.51533 1.000 14.12501 187 LYS C N 1
ATOM 13895 C CA . LYS C 1 187 ? -11.79535 16.08983 -14.84333 1.000 18.62628 187 LYS C CA 1
ATOM 13896 C C . LYS C 1 187 ? -12.30743 17.30710 -14.08750 1.000 17.08927 187 LYS C C 1
ATOM 13897 O O . LYS C 1 187 ? -11.51401 18.10662 -13.56850 1.000 18.41750 187 LYS C O 1
ATOM 13916 N N . ASP C 1 188 ? -13.63238 17.46027 -14.00676 1.000 15.54872 188 ASP C N 1
ATOM 13917 C CA . ASP C 1 188 ? -14.21061 18.60699 -13.31606 1.000 15.91702 188 ASP C CA 1
ATOM 13918 C C . ASP C 1 188 ? -13.93127 18.54167 -11.81414 1.000 17.09128 188 ASP C C 1
ATOM 13919 O O . ASP C 1 188 ? -13.65486 19.57307 -11.18492 1.000 18.23837 188 ASP C O 1
ATOM 13928 N N . SER C 1 189 ? -13.96240 17.33929 -11.22687 1.000 14.47765 189 SER C N 1
ATOM 13929 C CA . SER C 1 189 ? -13.67984 17.21697 -9.80050 1.000 14.99511 189 SER C CA 1
ATOM 13930 C C . SER C 1 189 ? -12.24933 17.64219 -9.48951 1.000 19.23030 189 SER C C 1
ATOM 13931 O O . SER C 1 189 ? -11.98876 18.32990 -8.49337 1.000 17.77890 189 SER C O 1
ATOM 13939 N N . VAL C 1 190 ? -11.30806 17.24705 -10.33949 1.000 16.16527 190 VAL C N 1
ATOM 13940 C CA . VAL C 1 190 ? -9.89636 17.49417 -10.08031 1.000 18.03196 190 VAL C CA 1
ATOM 13941 C C . VAL C 1 190 ? -9.49617 18.90828 -10.47933 1.000 22.12852 190 VAL C C 1
ATOM 13942 O O . VAL C 1 190 ? -8.72832 19.56698 -9.77089 1.000 25.00252 190 VAL C O 1
ATOM 13955 N N . GLN C 1 191 ? -9.99822 19.40564 -11.60452 1.000 20.64106 191 GLN C N 1
ATOM 13956 C CA . GLN C 1 191 ? -9.51910 20.67393 -12.13485 1.000 22.27187 191 GLN C CA 1
ATOM 13957 C C . GLN C 1 191 ? -10.35841 21.87191 -11.72080 1.000 26.12568 191 GLN C C 1
ATOM 13958 O O . GLN C 1 191 ? -9.86267 23.00477 -11.77615 1.000 32.88640 191 GLN C O 1
ATOM 13972 N N . TYR C 1 192 ? -11.61195 21.66201 -11.33319 1.000 20.80600 192 TYR C N 1
ATOM 13973 C CA . TYR C 1 192 ? -12.49119 22.74632 -10.92013 1.000 20.09786 192 TYR C CA 1
ATOM 13974 C C . TYR C 1 192 ? -12.85509 22.65266 -9.44476 1.000 22.05770 192 TYR C C 1
ATOM 13975 O O . TYR C 1 192 ? -12.58483 23.59042 -8.68325 1.000 21.54371 192 TYR C O 1
ATOM 13993 N N . GLU C 1 193 ? -13.47967 21.54738 -9.01886 1.000 18.08147 193 GLU C N 1
ATOM 13994 C CA . GLU C 1 193 ? -13.91650 21.44973 -7.63089 1.000 16.78887 193 GLU C CA 1
ATOM 13995 C C . GLU C 1 193 ? -12.73519 21.64104 -6.68587 1.000 17.27346 193 GLU C C 1
ATOM 13996 O O . GLU C 1 193 ? -12.79026 22.45742 -5.75070 1.000 16.41954 193 GLU C O 1
ATOM 14008 N N . LEU C 1 194 ? -11.64472 20.91118 -6.92887 1.000 17.81183 194 LEU C N 1
ATOM 14009 C CA . LEU C 1 194 ? -10.47710 21.01048 -6.05923 1.000 16.48791 194 LEU C CA 1
ATOM 14010 C C . LEU C 1 194 ? -9.91934 22.42656 -6.04763 1.000 20.77710 194 LEU C C 1
ATOM 14011 O O . LEU C 1 194 ? -9.57618 22.95605 -4.98843 1.000 20.11278 194 LEU C O 1
ATOM 14027 N N . GLU C 1 195 ? -9.81593 23.05493 -7.22034 1.000 18.13729 195 GLU C N 1
ATOM 14028 C CA . GLU C 1 195 ? -9.24274 24.39563 -7.26666 1.000 20.84895 195 GLU C CA 1
ATOM 14029 C C . GLU C 1 195 ? -10.10726 25.37470 -6.48673 1.000 20.65288 195 GLU C C 1
ATOM 14030 O O . GLU C 1 195 ? -9.59265 26.26088 -5.79413 1.000 27.86471 195 GLU C O 1
ATOM 14042 N N . GLN C 1 196 ? -11.42559 25.21219 -6.56378 1.000 20.25215 196 GLN C N 1
ATOM 14043 C CA . GLN C 1 196 ? -12.32282 26.09021 -5.82223 1.000 22.18982 196 GLN C CA 1
ATOM 14044 C C . GLN C 1 196 ? -12.14338 25.91163 -4.32433 1.000 30.81984 196 GLN C C 1
ATOM 14045 O O . GLN C 1 196 ? -12.16051 26.88618 -3.56727 1.000 25.43244 196 GLN C O 1
ATOM 14059 N N . GLN C 1 197 ? -11.98200 24.66452 -3.88050 1.000 23.00443 197 GLN C N 1
ATOM 14060 C CA . GLN C 1 197 ? -11.79576 24.40128 -2.46060 1.000 22.57097 197 GLN C CA 1
ATOM 14061 C C . GLN C 1 197 ? -10.46482 24.93463 -1.96702 1.000 22.35741 197 GLN C C 1
ATOM 14062 O O . GLN C 1 197 ? -10.36739 25.42884 -0.83893 1.000 26.00937 197 GLN C O 1
ATOM 14076 N N . LEU C 1 198 ? -9.41920 24.81735 -2.78197 1.000 20.91305 198 LEU C N 1
ATOM 14077 C CA . LEU C 1 198 ? -8.12958 25.37414 -2.39743 1.000 24.18083 198 LEU C CA 1
ATOM 14078 C C . LEU C 1 198 ? -8.16925 26.89581 -2.37146 1.000 30.72152 198 LEU C C 1
ATOM 14079 O O . LEU C 1 198 ? -7.51431 27.51755 -1.52615 1.000 30.11794 198 LEU C O 1
ATOM 14095 N N . LYS C 1 199 ? -8.94209 27.49829 -3.27420 1.000 27.53432 199 LYS C N 1
ATOM 14096 C CA . LYS C 1 199 ? -9.02875 28.95490 -3.34977 1.000 30.35701 199 LYS C CA 1
ATOM 14097 C C . LYS C 1 199 ? -9.63546 29.53955 -2.08030 1.000 34.26297 199 LYS C C 1
ATOM 14098 O O . LYS C 1 199 ? -9.15716 30.56034 -1.57055 1.000 34.98544 199 LYS C O 1
ATOM 14117 N N . ARG C 1 200 ? -10.69827 28.91697 -1.56585 1.000 26.38042 200 ARG C N 1
ATOM 14118 C CA . ARG C 1 200 ? -11.30337 29.35891 -0.31576 1.000 30.97440 200 ARG C CA 1
ATOM 14119 C C . ARG C 1 200 ? -10.30711 29.41631 0.83288 1.000 28.51938 200 ARG C C 1
ATOM 14120 O O . ARG C 1 200 ? -10.54106 30.13420 1.81242 1.000 35.96363 200 ARG C O 1
ATOM 14141 N N . ARG C 1 201 ? -9.23294 28.63990 0.76154 1.000 28.23222 201 ARG C N 1
ATOM 14142 C CA . ARG C 1 201 ? -8.25743 28.53685 1.83447 1.000 30.96334 201 ARG C CA 1
ATOM 14143 C C . ARG C 1 201 ? -7.04773 29.42288 1.60478 1.000 40.72233 201 ARG C C 1
ATOM 14144 O O . ARG C 1 201 ? -6.08522 29.35834 2.38013 1.000 37.82753 201 ARG C O 1
ATOM 14165 N N . GLY C 1 202 ? -7.07852 30.25307 0.56204 1.000 42.13265 202 GLY C N 1
ATOM 14166 C CA . GLY C 1 202 ? -5.90356 31.03502 0.21906 1.000 47.34890 202 GLY C CA 1
ATOM 14167 C C . GLY C 1 202 ? -5.43147 31.90701 1.36329 1.000 48.30936 202 GLY C C 1
ATOM 14168 O O . GLY C 1 202 ? -4.24024 31.94722 1.68251 1.000 46.74126 202 GLY C O 1
ATOM 14172 N N . GLY C 1 203 ? -6.36180 32.61101 2.00492 1.000 38.58265 203 GLY C N 1
ATOM 14173 C CA . GLY C 1 203 ? -5.97261 33.51655 3.07026 1.000 45.16294 203 GLY C CA 1
ATOM 14174 C C . GLY C 1 203 ? -5.53629 32.79008 4.32697 1.000 50.74168 203 GLY C C 1
ATOM 14175 O O . GLY C 1 203 ? -4.53519 33.15549 4.95228 1.000 47.80636 203 GLY C O 1
ATOM 14179 N N . THR C 1 204 ? -6.27347 31.74601 4.70801 1.000 39.16023 204 THR C N 1
ATOM 14180 C CA . THR C 1 204 ? -5.99888 31.05831 5.96501 1.000 36.00592 204 THR C CA 1
ATOM 14181 C C . THR C 1 204 ? -4.62690 30.39708 5.96031 1.000 35.53119 204 THR C C 1
ATOM 14182 O O . THR C 1 204 ? -3.90240 30.45296 6.96232 1.000 33.17258 204 THR C O 1
ATOM 14193 N N . TYR C 1 205 ? -4.25097 29.76154 4.84855 1.000 29.74718 205 TYR C N 1
ATOM 14194 C CA . TYR C 1 205 ? -2.99271 29.03581 4.76314 1.000 32.91723 205 TYR C CA 1
ATOM 14195 C C . TYR C 1 205 ? -1.88473 29.80891 4.06134 1.000 37.78530 205 TYR C C 1
ATOM 14196 O O . TYR C 1 205 ? -0.73893 29.34690 4.05997 1.000 36.11753 205 TYR C O 1
ATOM 14214 N N . GLY C 1 206 ? -2.19091 30.95036 3.45568 1.000 41.45535 206 GLY C N 1
ATOM 14215 C CA . GLY C 1 206 ? -1.17403 31.72100 2.76683 1.000 49.64401 206 GLY C CA 1
ATOM 14216 C C . GLY C 1 206 ? -1.06382 31.36352 1.30121 1.000 53.04361 206 GLY C C 1
ATOM 14217 O O . GLY C 1 206 ? -1.91664 30.68931 0.71763 1.000 50.53185 206 GLY C O 1
ATOM 14221 N N . ASP C 1 207 ? 0.04037 31.81312 0.69569 1.000 57.85072 207 ASP C N 1
ATOM 14222 C CA . ASP C 1 207 ? 0.15030 31.77791 -0.75869 1.000 66.94278 207 ASP C CA 1
ATOM 14223 C C . ASP C 1 207 ? 0.45512 30.37866 -1.28424 1.000 62.82097 207 ASP C C 1
ATOM 14224 O O . ASP C 1 207 ? -0.26642 29.85376 -2.13878 1.000 62.80251 207 ASP C O 1
ATOM 14233 N N . SER C 1 208 ? 1.53309 29.75691 -0.79498 1.000 51.72244 208 SER C N 1
ATOM 14234 C CA . SER C 1 208 ? 2.02039 28.48530 -1.32748 1.000 56.51363 208 SER C CA 1
ATOM 14235 C C . SER C 1 208 ? 2.03183 27.42843 -0.22604 1.000 49.38464 208 SER C C 1
ATOM 14236 O O . SER C 1 208 ? 3.09518 26.91276 0.15342 1.000 47.43730 208 SER C O 1
ATOM 14244 N N . PRO C 1 209 ? 0.86101 27.05141 0.27572 1.000 41.85729 209 PRO C N 1
ATOM 14245 C CA . PRO C 1 209 ? 0.80684 26.16763 1.44672 1.000 37.44419 209 PRO C CA 1
ATOM 14246 C C . PRO C 1 209 ? 1.19111 24.73365 1.11234 1.000 32.76791 209 PRO C C 1
ATOM 14247 O O . PRO C 1 209 ? 1.11516 24.28053 -0.03349 1.000 30.79461 209 PRO C O 1
ATOM 14258 N N . ALA C 1 210 ? 1.61915 24.01698 2.14711 1.000 31.53518 210 ALA C N 1
ATOM 14259 C CA . ALA C 1 210 ? 1.87348 22.59215 2.00357 1.000 28.47117 210 ALA C CA 1
ATOM 14260 C C . ALA C 1 210 ? 0.55506 21.85821 1.80264 1.000 21.75236 210 ALA C C 1
ATOM 14261 O O . ALA C 1 210 ? -0.49756 22.27441 2.29779 1.000 21.71581 210 ALA C O 1
ATOM 14268 N N . LEU C 1 211 ? 0.61792 20.76194 1.05302 1.000 21.26176 211 LEU C N 1
ATOM 14269 C CA . LEU C 1 211 ? -0.55717 19.97504 0.70197 1.000 22.99883 211 LEU C CA 1
ATOM 14270 C C . LEU C 1 211 ? -0.31469 18.54008 1.13893 1.000 17.86175 211 LEU C C 1
ATOM 14271 O O . LEU C 1 211 ? 0.61882 17.89276 0.65515 1.000 19.41958 211 LEU C O 1
ATOM 14287 N N . ALA C 1 212 ? -1.14347 18.05357 2.05660 1.000 16.28242 212 ALA C N 1
ATOM 14288 C CA . ALA C 1 212 ? -1.04253 16.69055 2.58394 1.000 14.02399 212 ALA C CA 1
ATOM 14289 C C . ALA C 1 212 ? -2.14047 15.87330 1.90838 1.000 14.20566 212 ALA C C 1
ATOM 14290 O O . ALA C 1 212 ? -3.31040 15.97002 2.27813 1.000 15.21841 212 ALA C O 1
ATOM 14297 N N . VAL C 1 213 ? -1.77152 15.07200 0.91407 1.000 13.38010 213 VAL C N 1
ATOM 14298 C CA . VAL C 1 213 ? -2.74546 14.51235 -0.01272 1.000 12.89083 213 VAL C CA 1
ATOM 14299 C C . VAL C 1 213 ? -2.70114 12.99276 0.03729 1.000 13.86890 213 VAL C C 1
ATOM 14300 O O . VAL C 1 213 ? -1.62126 12.38849 0.02920 1.000 14.37393 213 VAL C O 1
ATOM 14313 N N . VAL C 1 214 ? -3.88300 12.37716 0.09125 1.000 13.23105 214 VAL C N 1
ATOM 14314 C CA . VAL C 1 214 ? -4.02823 10.93518 -0.06757 1.000 11.90421 214 VAL C CA 1
ATOM 14315 C C . VAL C 1 214 ? -5.15602 10.67199 -1.05162 1.000 13.87387 214 VAL C C 1
ATOM 14316 O O . VAL C 1 214 ? -6.20868 11.31795 -0.99215 1.000 11.50201 214 VAL C O 1
ATOM 14329 N N . GLY C 1 215 ? -4.93794 9.72035 -1.95022 1.000 12.34637 215 GLY C N 1
ATOM 14330 C CA . GLY C 1 215 ? -5.94841 9.34416 -2.91457 1.000 13.39342 215 GLY C CA 1
ATOM 14331 C C . GLY C 1 215 ? -6.24208 7.85802 -2.89001 1.000 12.06797 215 GLY C C 1
ATOM 14332 O O . GLY C 1 215 ? -5.37750 7.03126 -2.60751 1.000 13.35712 215 GLY C O 1
ATOM 14336 N N . LEU C 1 216 ? -7.49429 7.53089 -3.19352 1.000 11.45273 216 LEU C N 1
ATOM 14337 C CA . LEU C 1 216 ? -7.89642 6.14778 -3.45359 1.000 12.46155 216 LEU C CA 1
ATOM 14338 C C . LEU C 1 216 ? -9.00547 6.24957 -4.50329 1.000 11.38457 216 LEU C C 1
ATOM 14339 O O . LEU C 1 216 ? -10.18539 6.41007 -4.17389 1.000 12.35147 216 LEU C O 1
ATOM 14355 N N . ALA C 1 217 ? -8.59369 6.21922 -5.76761 1.000 11.36831 217 ALA C N 1
ATOM 14356 C CA . ALA C 1 217 ? -9.45914 6.57243 -6.87879 1.000 10.58288 217 ALA C CA 1
ATOM 14357 C C . ALA C 1 217 ? -8.90087 5.93760 -8.14354 1.000 13.90840 217 ALA C C 1
ATOM 14358 O O . ALA C 1 217 ? -7.83478 5.30864 -8.12949 1.000 12.58954 217 ALA C O 1
ATOM 14365 N N . ASP C 1 218 ? -9.62922 6.12934 -9.25019 1.000 13.53927 218 ASP C N 1
ATOM 14366 C CA . ASP C 1 218 ? -9.22223 5.57091 -10.53109 1.000 12.43919 218 ASP C CA 1
ATOM 14367 C C . ASP C 1 218 ? -7.77121 5.94266 -10.81208 1.000 11.72667 218 ASP C C 1
ATOM 14368 O O . ASP C 1 218 ? -7.37221 7.09998 -10.64929 1.000 11.37748 218 ASP C O 1
ATOM 14377 N N . ILE C 1 219 ? -6.97313 4.97263 -11.27693 1.000 12.69794 219 ILE C N 1
ATOM 14378 C CA . ILE C 1 219 ? -5.57303 5.27918 -11.58479 1.000 13.45867 219 ILE C CA 1
ATOM 14379 C C . ILE C 1 219 ? -5.45641 6.48020 -12.52726 1.000 13.58103 219 ILE C C 1
ATOM 14380 O O . ILE C 1 219 ? -4.66735 7.38981 -12.23881 1.000 12.74972 219 ILE C O 1
ATOM 14396 N N . PRO C 1 220 ? -6.17351 6.54151 -13.65474 1.000 12.57280 220 PRO C N 1
ATOM 14397 C CA . PRO C 1 220 ? -6.03998 7.71993 -14.52440 1.000 15.41274 220 PRO C CA 1
ATOM 14398 C C . PRO C 1 220 ? -6.42112 9.00920 -13.82211 1.000 11.00625 220 PRO C C 1
ATOM 14399 O O . PRO C 1 220 ? -5.82348 10.05569 -14.09512 1.000 14.44534 220 PRO C O 1
ATOM 14410 N N . ALA C 1 221 ? -7.39159 8.95202 -12.90147 1.000 14.20388 221 ALA C N 1
ATOM 14411 C CA . ALA C 1 221 ? -7.80342 10.13713 -12.16583 1.000 14.52531 221 ALA C CA 1
ATOM 14412 C C . ALA C 1 221 ? -6.73119 10.58727 -11.18569 1.000 12.84456 221 ALA C C 1
ATOM 14413 O O . ALA C 1 221 ? -6.49307 11.78808 -11.02557 1.000 14.59879 221 ALA C O 1
ATOM 14420 N N . LEU C 1 222 ? -6.09965 9.64084 -10.49776 1.000 13.26812 222 LEU C N 1
ATOM 14421 C CA . LEU C 1 222 ? -5.01451 9.99054 -9.59054 1.000 13.16878 222 LEU C CA 1
ATOM 14422 C C . LEU C 1 222 ? -3.82478 10.56176 -10.34840 1.000 14.38935 222 LEU C C 1
ATOM 14423 O O . LEU C 1 222 ? -3.13042 11.44979 -9.83514 1.000 13.41235 222 LEU C O 1
ATOM 14439 N N . MET C 1 223 ? -3.57957 10.07046 -11.56202 1.000 13.14077 223 MET C N 1
ATOM 14440 C CA . MET C 1 223 ? -2.51247 10.63828 -12.37481 1.000 13.04736 223 MET C CA 1
ATOM 14441 C C . MET C 1 223 ? -2.85429 12.06070 -12.78835 1.000 16.44776 223 MET C C 1
ATOM 14442 O O . MET C 1 223 ? -1.98727 12.94382 -12.79108 1.000 16.34951 223 MET C O 1
ATOM 14456 N N . MET C 1 224 ? -4.11472 12.30380 -13.14785 1.000 13.94276 224 MET C N 1
ATOM 14457 C CA . MET C 1 224 ? -4.52619 13.66317 -13.46569 1.000 18.05754 224 MET C CA 1
ATOM 14458 C C . MET C 1 224 ? -4.42376 14.56058 -12.23832 1.000 16.30076 224 MET C C 1
ATOM 14459 O O . MET C 1 224 ? -3.98565 15.71380 -12.33521 1.000 17.24842 224 MET C O 1
ATOM 14473 N N . LEU C 1 225 ? -4.83824 14.04806 -11.07599 1.000 16.39780 225 LEU C N 1
ATOM 14474 C CA . LEU C 1 225 ? -4.65946 14.77345 -9.82416 1.000 15.69751 225 LEU C CA 1
ATOM 14475 C C . LEU C 1 225 ? -3.19597 15.14724 -9.62294 1.000 18.33373 225 LEU C C 1
ATOM 14476 O O . LEU C 1 225 ? -2.86996 16.29818 -9.31388 1.000 15.75267 225 LEU C O 1
ATOM 14492 N N . GLY C 1 226 ? -2.29805 14.18058 -9.81131 1.000 13.34451 226 GLY C N 1
ATOM 14493 C CA . GLY C 1 226 ? -0.88179 14.45954 -9.67082 1.000 16.02675 226 GLY C CA 1
ATOM 14494 C C . GLY C 1 226 ? -0.41008 15.54832 -10.61287 1.000 15.86391 226 GLY C C 1
ATOM 14495 O O . GLY C 1 226 ? 0.35613 16.42769 -10.22266 1.000 17.26272 226 GLY C O 1
ATOM 14499 N N . GLN C 1 227 ? -0.86054 15.50693 -11.86474 1.000 15.13904 227 GLN C N 1
ATOM 14500 C CA . GLN C 1 227 ? -0.43894 16.53728 -12.81005 1.000 18.64366 227 GLN C CA 1
ATOM 14501 C C . GLN C 1 227 ? -0.92148 17.91231 -12.35493 1.000 21.70840 227 GLN C C 1
ATOM 14502 O O . GLN C 1 227 ? -0.21108 18.91194 -12.50237 1.000 19.73843 227 GLN C O 1
ATOM 14516 N N . SER C 1 228 ? -2.11894 17.97783 -11.76375 1.000 20.15973 228 SER C N 1
ATOM 14517 C CA . SER C 1 228 ? -2.65773 19.26123 -11.33206 1.000 17.94860 228 SER C CA 1
ATOM 14518 C C . SER C 1 228 ? -1.90903 19.85451 -10.14008 1.000 20.82189 228 SER C C 1
ATOM 14519 O O . SER C 1 228 ? -1.92762 21.08092 -9.97235 1.000 23.78009 228 SER C O 1
ATOM 14527 N N . ILE C 1 229 ? -1.23411 19.03440 -9.32303 1.000 21.83048 229 ILE C N 1
ATOM 14528 C CA . ILE C 1 229 ? -0.52813 19.51140 -8.14333 1.000 20.17717 229 ILE C CA 1
ATOM 14529 C C . ILE C 1 229 ? 0.98466 19.32197 -8.23845 1.000 22.92100 229 ILE C C 1
ATOM 14530 O O . ILE C 1 229 ? 1.69990 19.54041 -7.26119 1.000 25.64662 229 ILE C O 1
ATOM 14546 N N . GLY C 1 230 ? 1.49262 18.92758 -9.40344 1.000 22.24201 230 GLY C N 1
ATOM 14547 C CA . GLY C 1 230 ? 2.89746 18.57838 -9.51270 1.000 23.40089 230 GLY C CA 1
ATOM 14548 C C . GLY C 1 230 ? 3.85909 19.74696 -9.41082 1.000 23.14316 230 GLY C C 1
ATOM 14549 O O . GLY C 1 230 ? 5.03926 19.53522 -9.11385 1.000 30.00608 230 GLY C O 1
ATOM 14553 N N . ASP C 1 231 ? 3.39413 20.96678 -9.66428 1.000 24.12712 231 ASP C N 1
ATOM 14554 C CA . ASP C 1 231 ? 4.24431 22.14432 -9.52641 1.000 32.24371 231 ASP C CA 1
ATOM 14555 C C . ASP C 1 231 ? 4.20808 22.73144 -8.12325 1.000 37.63739 231 ASP C C 1
ATOM 14556 O O . ASP C 1 231 ? 4.89229 23.72768 -7.85983 1.000 28.22411 231 ASP C O 1
ATOM 14565 N N . ARG C 1 232 ? 3.42175 22.15475 -7.22200 1.000 30.46423 232 ARG C N 1
ATOM 14566 C CA . ARG C 1 232 ? 3.35562 22.66559 -5.86335 1.000 33.18533 232 ARG C CA 1
ATOM 14567 C C . ARG C 1 232 ? 4.65773 22.39250 -5.12346 1.000 37.00704 232 ARG C C 1
ATOM 14568 O O . ARG C 1 232 ? 5.26035 21.32460 -5.25505 1.000 36.89671 232 ARG C O 1
ATOM 14589 N N . SER C 1 233 ? 5.10102 23.37335 -4.34706 1.000 38.09165 233 SER C N 1
ATOM 14590 C CA . SER C 1 233 ? 6.11415 23.11577 -3.33913 1.000 41.65155 233 SER C CA 1
ATOM 14591 C C . SER C 1 233 ? 5.43829 22.52368 -2.10775 1.000 37.76715 233 SER C C 1
ATOM 14592 O O . SER C 1 233 ? 4.26080 22.77586 -1.83481 1.000 38.35534 233 SER C O 1
ATOM 14600 N N . LYS C 1 234 ? 6.18401 21.70631 -1.37588 1.000 36.53843 234 LYS C N 1
ATOM 14601 C CA . LYS C 1 234 ? 5.68089 21.14083 -0.13106 1.000 33.92950 234 LYS C CA 1
ATOM 14602 C C . LYS C 1 234 ? 4.46278 20.25581 -0.38417 1.000 29.80975 234 LYS C C 1
ATOM 14603 O O . LYS C 1 234 ? 3.47942 20.29777 0.35501 1.000 28.91757 234 LYS C O 1
ATOM 14622 N N . ARG C 1 235 ? 4.50939 19.46759 -1.45557 1.000 25.48516 235 ARG C N 1
ATOM 14623 C CA . ARG C 1 235 ? 3.51052 18.42590 -1.66297 1.000 26.64659 235 ARG C CA 1
ATOM 14624 C C . ARG C 1 235 ? 3.94578 17.20382 -0.86510 1.000 21.55103 235 ARG C C 1
ATOM 14625 O O . ARG C 1 235 ? 5.06174 16.70285 -1.04280 1.000 22.51905 235 ARG C O 1
ATOM 14646 N N . LEU C 1 236 ? 3.07203 16.72587 0.01514 1.000 17.88724 236 LEU C N 1
ATOM 14647 C CA . LEU C 1 236 ? 3.37509 15.63080 0.93207 1.000 18.12706 236 LEU C CA 1
ATOM 14648 C C . LEU C 1 236 ? 2.35785 14.52650 0.67399 1.000 16.54605 236 LEU C C 1
ATOM 14649 O O . LEU C 1 236 ? 1.21319 14.61714 1.12520 1.000 18.06342 236 LEU C O 1
ATOM 14665 N N . ILE C 1 237 ? 2.76597 13.49834 -0.05691 1.000 13.85357 237 ILE C N 1
ATOM 14666 C CA . ILE C 1 237 ? 1.85384 12.40197 -0.37630 1.000 13.28904 237 ILE C CA 1
ATOM 14667 C C . ILE C 1 237 ? 1.77227 11.45755 0.81952 1.000 14.21377 237 ILE C C 1
ATOM 14668 O O . ILE C 1 237 ? 2.79155 11.10492 1.42983 1.000 13.33041 237 ILE C O 1
ATOM 14684 N N . PHE C 1 238 ? 0.55411 11.07620 1.17401 1.000 12.31223 238 PHE C N 1
ATOM 14685 C CA . PHE C 1 238 ? 0.25069 10.02055 2.12875 1.000 13.41417 238 PHE C CA 1
ATOM 14686 C C . PHE C 1 238 ? -0.41229 8.87548 1.37162 1.000 11.39782 238 PHE C C 1
ATOM 14687 O O . PHE C 1 238 ? -0.74227 8.99761 0.18846 1.000 13.72453 238 PHE C O 1
ATOM 14704 N N . SER C 1 239 ? -0.61299 7.75617 2.05714 1.000 12.61761 239 SER C N 1
ATOM 14705 C CA . SER C 1 239 ? -1.02264 6.52568 1.40093 1.000 13.49413 239 SER C CA 1
ATOM 14706 C C . SER C 1 239 ? -2.00413 5.75258 2.27274 1.000 13.65681 239 SER C C 1
ATOM 14707 O O . SER C 1 239 ? -1.77119 5.57844 3.46885 1.000 13.54462 239 SER C O 1
ATOM 14715 N N . PHE C 1 240 ? -3.09879 5.29801 1.66560 1.000 10.85301 240 PHE C N 1
ATOM 14716 C CA . PHE C 1 240 ? -3.98787 4.34250 2.30471 1.000 11.18098 240 PHE C CA 1
ATOM 14717 C C . PHE C 1 240 ? -3.44238 2.93823 2.08806 1.000 12.07676 240 PHE C C 1
ATOM 14718 O O . PHE C 1 240 ? -3.18042 2.52729 0.95131 1.000 13.18479 240 PHE C O 1
ATOM 14735 N N . HIS C 1 241 ? -3.26702 2.20996 3.18607 1.000 12.02521 241 HIS C N 1
ATOM 14736 C CA . HIS C 1 241 ? -2.68584 0.87547 3.20304 1.000 10.83114 241 HIS C CA 1
ATOM 14737 C C . HIS C 1 241 ? -3.69278 -0.11345 3.77478 1.000 12.71979 241 HIS C C 1
ATOM 14738 O O . HIS C 1 241 ? -4.34292 0.16700 4.78404 1.000 12.51961 241 HIS C O 1
ATOM 14752 N N . ARG C 1 242 ? -3.82917 -1.27521 3.12330 1.000 11.94081 242 ARG C N 1
ATOM 14753 C CA . ARG C 1 242 ? -4.82822 -2.24765 3.56107 1.000 13.98909 242 ARG C CA 1
ATOM 14754 C C . ARG C 1 242 ? -4.61870 -2.71427 4.99690 1.000 13.58024 242 ARG C C 1
ATOM 14755 O O . ARG C 1 242 ? -5.59093 -3.06348 5.67622 1.000 18.25551 242 ARG C O 1
ATOM 14776 N N . GLU C 1 243 ? -3.37811 -2.75838 5.47766 1.000 12.43614 243 GLU C N 1
ATOM 14777 C CA . GLU C 1 243 ? -3.17166 -3.13595 6.86981 1.000 11.63564 243 GLU C CA 1
ATOM 14778 C C . GLU C 1 243 ? -3.12396 -1.91414 7.78178 1.000 17.32204 243 GLU C C 1
ATOM 14779 O O . GLU C 1 243 ? -3.78639 -1.88038 8.82435 1.000 16.92955 243 GLU C O 1
ATOM 14791 N N . HIS C 1 244 ? -2.34198 -0.90053 7.41012 1.000 13.71242 244 HIS C N 1
ATOM 14792 C CA . HIS C 1 244 ? -2.01783 0.18628 8.32119 1.000 14.39368 244 HIS C CA 1
ATOM 14793 C C . HIS C 1 244 ? -2.86196 1.43044 8.12350 1.000 13.76394 244 HIS C C 1
ATOM 14794 O O . HIS C 1 244 ? -2.66968 2.40968 8.85246 1.000 14.64236 244 HIS C O 1
ATOM 14808 N N . LEU C 1 245 ? -3.82089 1.40919 7.20692 1.000 14.36599 245 LEU C N 1
ATOM 14809 C CA . LEU C 1 245 ? -4.68638 2.56176 6.88895 1.000 15.74678 245 LEU C CA 1
ATOM 14810 C C . LEU C 1 245 ? -3.78774 3.71681 6.49035 1.000 13.67630 245 LEU C C 1
ATOM 14811 O O . LEU C 1 245 ? -3.02803 3.58498 5.50224 1.000 16.03797 245 LEU C O 1
ATOM 14827 N N . LEU C 1 246 ? -3.80598 4.85122 7.19409 1.000 11.97618 246 LEU C N 1
ATOM 14828 C CA . LEU C 1 246 ? -2.99485 5.98013 6.79894 1.000 11.77280 246 LEU C CA 1
ATOM 14829 C C . LEU C 1 246 ? -1.63307 5.99783 7.47755 1.000 13.36078 246 LEU C C 1
ATOM 14830 O O . LEU C 1 246 ? -0.79295 6.83236 7.11752 1.000 13.03815 246 LEU C O 1
ATOM 14846 N N . ARG C 1 247 ? -1.37959 5.10187 8.42568 1.000 14.49980 247 ARG C N 1
ATOM 14847 C CA . ARG C 1 247 ? -0.06608 5.03043 9.04354 1.000 13.12913 247 ARG C CA 1
ATOM 14848 C C . ARG C 1 247 ? 0.94325 4.41984 8.07939 1.000 15.43216 247 ARG C C 1
ATOM 14849 O O . ARG C 1 247 ? 0.67332 3.41879 7.42010 1.000 13.63906 247 ARG C O 1
ATOM 14870 N N . TRP C 1 248 ? 2.12930 5.01739 7.99944 1.000 14.10655 248 TRP C N 1
ATOM 14871 C CA . TRP C 1 248 ? 3.18459 4.40299 7.20148 1.000 14.28653 248 TRP C CA 1
ATOM 14872 C C . TRP C 1 248 ? 3.51281 3.02570 7.77531 1.000 15.00116 248 TRP C C 1
ATOM 14873 O O . TRP C 1 248 ? 3.73986 2.90237 8.99196 1.000 16.62687 248 TRP C O 1
ATOM 14894 N N . PRO C 1 249 ? 3.54055 1.97288 6.95490 1.000 14.84422 249 PRO C N 1
ATOM 14895 C CA . PRO C 1 249 ? 3.82810 0.64094 7.51603 1.000 15.07247 249 PRO C CA 1
ATOM 14896 C C . PRO C 1 249 ? 5.14491 0.53713 8.27042 1.000 16.74176 249 PRO C C 1
ATOM 14897 O O . PRO C 1 249 ? 5.18665 -0.08358 9.34244 1.000 16.77143 249 PRO C O 1
ATOM 14908 N N . ASP C 1 250 ? 6.22672 1.10336 7.74457 1.000 16.73552 250 ASP C N 1
ATOM 14909 C CA . ASP C 1 250 ? 7.55026 0.86720 8.32072 1.000 18.13819 250 ASP C CA 1
ATOM 14910 C C . ASP C 1 250 ? 8.49142 1.97211 7.84160 1.000 15.99083 250 ASP C C 1
ATOM 14911 O O . ASP C 1 250 ? 9.00589 1.90518 6.72136 1.000 16.32695 250 ASP C O 1
ATOM 14920 N N . GLN C 1 251 ? 8.73086 2.96334 8.70965 1.000 18.25795 251 GLN C N 1
ATOM 14921 C CA . GLN C 1 251 ? 9.57151 4.09377 8.32894 1.000 18.87903 251 GLN C CA 1
ATOM 14922 C C . GLN C 1 251 ? 11.01284 3.68962 8.02970 1.000 18.88266 251 GLN C C 1
ATOM 14923 O O . GLN C 1 251 ? 11.72100 4.43381 7.34274 1.000 20.62813 251 GLN C O 1
ATOM 14937 N N A SER C 1 252 ? 11.45607 2.53090 8.51895 0.487 19.49656 252 SER C N 1
ATOM 14938 N N B SER C 1 252 ? 11.45460 2.52958 8.51401 0.513 19.47908 252 SER C N 1
ATOM 14939 C CA A SER C 1 252 ? 12.82393 2.07559 8.31769 0.487 23.13379 252 SER C CA 1
ATOM 14940 C CA B SER C 1 252 ? 12.82414 2.08109 8.31461 0.513 23.14361 252 SER C CA 1
ATOM 14941 C C A SER C 1 252 ? 13.00518 1.22935 7.06482 0.487 24.07886 252 SER C C 1
ATOM 14942 C C B SER C 1 252 ? 13.00514 1.22747 7.06635 0.513 24.09688 252 SER C C 1
ATOM 14943 O O A SER C 1 252 ? 14.14280 0.87602 6.73447 0.487 22.71439 252 SER C O 1
ATOM 14944 O O B SER C 1 252 ? 14.14163 0.86298 6.74326 0.513 22.71358 252 SER C O 1
ATOM 14959 N N . ALA C 1 253 ? 11.92884 0.90032 6.35757 1.000 18.14644 253 ALA C N 1
ATOM 14960 C CA . ALA C 1 253 ? 12.03213 -0.01142 5.22887 1.000 19.70673 253 ALA C CA 1
ATOM 14961 C C . ALA C 1 253 ? 12.85307 0.59053 4.09435 1.000 18.15611 253 ALA C C 1
ATOM 14962 O O . ALA C 1 253 ? 12.74178 1.77780 3.78015 1.000 19.35323 253 ALA C O 1
ATOM 14969 N N . GLU C 1 254 ? 13.67808 -0.25858 3.45725 1.000 23.20952 254 GLU C N 1
ATOM 14970 C CA . GLU C 1 254 ? 14.47318 0.18720 2.32174 1.000 24.98956 254 GLU C CA 1
ATOM 14971 C C . GLU C 1 254 ? 13.62879 0.12919 1.04951 1.000 21.60728 254 GLU C C 1
ATOM 14972 O O . GLU C 1 254 ? 12.90820 -0.84399 0.82474 1.000 19.13857 254 GLU C O 1
ATOM 14984 N N . PRO C 1 255 ? 13.67729 1.16080 0.21019 1.000 22.19294 255 PRO C N 1
ATOM 14985 C CA . PRO C 1 255 ? 12.90198 1.11552 -1.02714 1.000 21.18089 255 PRO C CA 1
ATOM 14986 C C . PRO C 1 255 ? 13.36915 -0.03964 -1.90015 1.000 21.21695 255 PRO C C 1
ATOM 14987 O O . PRO C 1 255 ? 14.55020 -0.43372 -1.85547 1.000 21.14291 255 PRO C O 1
ATOM 14998 N N . PRO C 1 256 ? 12.47452 -0.61083 -2.68912 1.000 20.24703 256 PRO C N 1
ATOM 14999 C CA . PRO C 1 256 ? 12.88332 -1.70424 -3.57414 1.000 19.67709 256 PRO C CA 1
ATOM 15000 C C . PRO C 1 256 ? 13.64662 -1.16966 -4.77279 1.000 19.06704 256 PRO C C 1
ATOM 15001 O O . PRO C 1 256 ? 13.62445 0.02368 -5.07933 1.000 19.21976 256 PRO C O 1
ATOM 15012 N N . SER C 1 257 ? 14.35049 -2.07695 -5.43735 1.000 22.80643 257 SER C N 1
ATOM 15013 C CA . SER C 1 257 ? 14.89359 -1.75609 -6.74778 1.000 17.58767 257 SER C CA 1
ATOM 15014 C C . SER C 1 257 ? 13.75217 -1.67305 -7.75208 1.000 18.01613 257 SER C C 1
ATOM 15015 O O . SER C 1 257 ? 12.82403 -2.48726 -7.72517 1.000 20.40646 257 SER C O 1
ATOM 15023 N N . PHE C 1 258 ? 13.80884 -0.68093 -8.62725 1.000 20.62977 258 PHE C N 1
ATOM 15024 C CA . PHE C 1 258 ? 12.84356 -0.56307 -9.71970 1.000 20.84476 258 PHE C CA 1
ATOM 15025 C C . PHE C 1 258 ? 13.50745 -1.08626 -10.98342 1.000 25.60769 258 PHE C C 1
ATOM 15026 O O . PHE C 1 258 ? 14.32709 -0.40337 -11.60325 1.000 23.86929 258 PHE C O 1
ATOM 15043 N N . LEU C 1 259 ? 13.15635 -2.32301 -11.33187 1.000 19.74053 259 LEU C N 1
ATOM 15044 C CA . LEU C 1 259 ? 13.70426 -3.00946 -12.49097 1.000 21.48222 259 LEU C CA 1
ATOM 15045 C C . LEU C 1 259 ? 13.08753 -2.45924 -13.76449 1.000 24.01413 259 LEU C C 1
ATOM 15046 O O . LEU C 1 259 ? 11.89713 -2.13878 -13.80541 1.000 23.42415 259 LEU C O 1
ATOM 15062 N N . PHE C 1 260 ? 13.89494 -2.36425 -14.81498 1.000 22.39494 260 PHE C N 1
ATOM 15063 C CA . PHE C 1 260 ? 13.42844 -1.79458 -16.06734 1.000 23.13703 260 PHE C CA 1
ATOM 15064 C C . PHE C 1 260 ? 13.84076 -2.67075 -17.23491 1.000 24.09609 260 PHE C C 1
ATOM 15065 O O . PHE C 1 260 ? 15.01613 -3.02683 -17.37088 1.000 24.33912 260 PHE C O 1
ATOM 15082 N N . THR C 1 261 ? 12.86289 -3.03000 -18.05840 1.000 21.89272 261 THR C N 1
ATOM 15083 C CA . THR C 1 261 ? 13.08189 -3.69688 -19.33225 1.000 26.84263 261 THR C CA 1
ATOM 15084 C C . THR C 1 261 ? 12.86657 -2.67456 -20.43570 1.000 23.73504 261 THR C C 1
ATOM 15085 O O . THR C 1 261 ? 11.74578 -2.16402 -20.57619 1.000 24.63715 261 THR C O 1
ATOM 15096 N N . PRO C 1 262 ? 13.88274 -2.30762 -21.20952 1.000 22.10448 262 PRO C N 1
ATOM 15097 C CA . PRO C 1 262 ? 13.68587 -1.32978 -22.27969 1.000 23.10033 262 PRO C CA 1
ATOM 15098 C C . PRO C 1 262 ? 12.84575 -1.91487 -23.39770 1.000 23.63939 262 PRO C C 1
ATOM 15099 O O . PRO C 1 262 ? 12.73518 -3.14431 -23.52546 1.000 24.58396 262 PRO C O 1
ATOM 15110 N N . PRO C 1 263 ? 12.22833 -1.07132 -24.21539 1.000 19.33736 263 PRO C N 1
ATOM 15111 C CA . PRO C 1 263 ? 11.35627 -1.57354 -25.27734 1.000 26.49878 263 PRO C CA 1
ATOM 15112 C C . PRO C 1 263 ? 12.16513 -2.20651 -26.39051 1.000 36.87743 263 PRO C C 1
ATOM 15113 O O . PRO C 1 263 ? 13.35005 -1.88998 -26.57219 1.000 30.29804 263 PRO C O 1
ATOM 15124 N N . PRO C 1 264 ? 11.55288 -3.08854 -27.16789 1.000 38.17507 264 PRO C N 1
ATOM 15125 C CA . PRO C 1 264 ? 12.21445 -3.57765 -28.38021 1.000 45.42555 264 PRO C CA 1
ATOM 15126 C C . PRO C 1 264 ? 12.26953 -2.47473 -29.42612 1.000 37.46463 264 PRO C C 1
ATOM 15127 O O . PRO C 1 264 ? 11.44008 -1.56148 -29.44848 1.000 36.62791 264 PRO C O 1
ATOM 15138 N N . ASN C 1 265 ? 13.27256 -2.54808 -30.29063 1.000 43.82306 265 ASN C N 1
ATOM 15139 C CA . ASN C 1 265 ? 13.31983 -1.62162 -31.41227 1.000 46.90407 265 ASN C CA 1
ATOM 15140 C C . ASN C 1 265 ? 12.18920 -1.93658 -32.38930 1.000 40.43016 265 ASN C C 1
ATOM 15141 O O . ASN C 1 265 ? 11.75675 -3.08359 -32.52046 1.000 39.99706 265 ASN C O 1
ATOM 15152 N N . GLY C 1 266 ? 11.69316 -0.90556 -33.05528 1.000 39.44169 266 GLY C N 1
ATOM 15153 C CA . GLY C 1 266 ? 10.59884 -1.07804 -33.98764 1.000 38.59575 266 GLY C CA 1
ATOM 15154 C C . GLY C 1 266 ? 9.85252 0.22116 -34.20496 1.000 39.56879 266 GLY C C 1
ATOM 15155 O O . GLY C 1 266 ? 10.21579 1.27418 -33.68361 1.000 45.91256 266 GLY C O 1
ATOM 15159 N N . ASP C 1 267 ? 8.78641 0.12031 -35.00466 1.000 35.14102 267 ASP C N 1
ATOM 15160 C CA . ASP C 1 267 ? 7.92968 1.26043 -35.29748 1.000 38.64754 267 ASP C CA 1
ATOM 15161 C C . ASP C 1 267 ? 6.53971 1.13467 -34.68154 1.000 30.59063 267 ASP C C 1
ATOM 15162 O O . ASP C 1 267 ? 5.70385 2.01924 -34.88674 1.000 36.26308 267 ASP C O 1
ATOM 15171 N N . GLY C 1 268 ? 6.27794 0.07414 -33.91620 1.000 35.47705 268 GLY C N 1
ATOM 15172 C CA . GLY C 1 268 ? 5.00696 -0.09825 -33.25493 1.000 33.45616 268 GLY C CA 1
ATOM 15173 C C . GLY C 1 268 ? 4.79639 0.89635 -32.12687 1.000 35.01467 268 GLY C C 1
ATOM 15174 O O . GLY C 1 268 ? 5.73307 1.55149 -31.66211 1.000 30.81251 268 GLY C O 1
ATOM 15178 N N . PRO C 1 269 ? 3.55400 1.01738 -31.65482 1.000 25.27810 269 PRO C N 1
ATOM 15179 C CA . PRO C 1 269 ? 3.25332 2.01831 -30.61897 1.000 24.21643 269 PRO C CA 1
ATOM 15180 C C . PRO C 1 269 ? 3.96061 1.69513 -29.31270 1.000 22.57261 269 PRO C C 1
ATOM 15181 O O . PRO C 1 269 ? 4.06038 0.53376 -28.90461 1.000 24.33935 269 PRO C O 1
ATOM 15192 N N . LEU C 1 270 ? 4.44804 2.74285 -28.65029 1.000 22.60299 270 LEU C N 1
ATOM 15193 C CA . LEU C 1 270 ? 5.27286 2.59618 -27.45662 1.000 23.60280 270 LEU C CA 1
ATOM 15194 C C . LEU C 1 270 ? 4.38345 2.53443 -26.22131 1.000 18.42641 270 LEU C C 1
ATOM 15195 O O . LEU C 1 270 ? 3.53981 3.40779 -26.01088 1.000 20.44833 270 LEU C O 1
ATOM 15211 N N . ALA C 1 271 ? 4.56645 1.48952 -25.42206 1.000 17.44742 271 ALA C N 1
ATOM 15212 C CA . ALA C 1 271 ? 3.77946 1.25708 -24.21719 1.000 20.72156 271 ALA C CA 1
ATOM 15213 C C . ALA C 1 271 ? 4.70052 1.21278 -23.00572 1.000 20.60358 271 ALA C C 1
ATOM 15214 O O . ALA C 1 271 ? 5.73803 0.54190 -23.02858 1.000 22.36044 271 ALA C O 1
ATOM 15221 N N . LEU C 1 272 ? 4.31999 1.93520 -21.95910 1.000 17.47731 272 LEU C N 1
ATOM 15222 C CA . LEU C 1 272 ? 4.96730 1.85517 -20.65710 1.000 16.09568 272 LEU C CA 1
ATOM 15223 C C . LEU C 1 272 ? 4.07880 1.02179 -19.74702 1.000 17.15063 272 LEU C C 1
ATOM 15224 O O . LEU C 1 272 ? 2.93726 1.40215 -19.47190 1.000 16.77005 272 LEU C O 1
ATOM 15240 N N . VAL C 1 273 ? 4.59739 -0.11336 -19.29955 1.000 14.00890 273 VAL C N 1
ATOM 15241 C CA . VAL C 1 273 ? 3.89238 -1.01104 -18.39563 1.000 13.90037 273 VAL C CA 1
ATOM 15242 C C . VAL C 1 273 ? 4.51937 -0.86109 -17.01834 1.000 18.41563 273 VAL C C 1
ATOM 15243 O O . VAL C 1 273 ? 5.73944 -0.99462 -16.86980 1.000 18.53556 273 VAL C O 1
ATOM 15256 N N . LEU C 1 274 ? 3.69236 -0.57256 -16.01695 1.000 14.65498 274 LEU C N 1
ATOM 15257 C CA . LEU C 1 274 ? 4.14366 -0.41957 -14.63965 1.000 12.96986 274 LEU C CA 1
ATOM 15258 C C . LEU C 1 274 ? 3.59535 -1.59298 -13.83363 1.000 17.23751 274 LEU C C 1
ATOM 15259 O O . LEU C 1 274 ? 2.38613 -1.67112 -13.59782 1.000 16.04175 274 LEU C O 1
ATOM 15275 N N . SER C 1 275 ? 4.48263 -2.49243 -13.40754 1.000 12.23106 275 SER C N 1
ATOM 15276 C CA . SER C 1 275 ? 4.11453 -3.71921 -12.70186 1.000 15.28072 275 SER C CA 1
ATOM 15277 C C . SER C 1 275 ? 4.64214 -3.62077 -11.27489 1.000 14.62739 275 SER C C 1
ATOM 15278 O O . SER C 1 275 ? 5.66518 -4.20870 -10.92837 1.000 16.68593 275 SER C O 1
ATOM 15286 N N . ILE C 1 276 ? 3.93965 -2.86312 -10.44591 1.000 13.91718 276 ILE C N 1
ATOM 15287 C CA . ILE C 1 276 ? 4.38664 -2.55310 -9.09199 1.000 12.90906 276 ILE C CA 1
ATOM 15288 C C . ILE C 1 276 ? 3.47818 -3.20227 -8.05420 1.000 14.61234 276 ILE C C 1
ATOM 15289 O O . ILE C 1 276 ? 3.94810 -3.90925 -7.16178 1.000 14.46160 276 ILE C O 1
ATOM 15305 N N . SER C 1 277 ? 2.16157 -2.97737 -8.17051 1.000 13.10382 277 SER C N 1
ATOM 15306 C CA . SER C 1 277 ? 1.18598 -3.65814 -7.32425 1.000 12.05562 277 SER C CA 1
ATOM 15307 C C . SER C 1 277 ? 1.06508 -5.13326 -7.68367 1.000 10.89063 277 SER C C 1
ATOM 15308 O O . SER C 1 277 ? 0.78407 -5.98173 -6.82421 1.000 14.52266 277 SER C O 1
ATOM 15316 N N . ALA C 1 278 ? 1.20209 -5.43225 -8.96814 1.000 12.48679 278 ALA C N 1
ATOM 15317 C CA . ALA C 1 278 ? 1.01460 -6.76020 -9.52201 1.000 12.43471 278 ALA C CA 1
ATOM 15318 C C . ALA C 1 278 ? 1.70485 -6.77253 -10.87584 1.000 12.21737 278 ALA C C 1
ATOM 15319 O O . ALA C 1 278 ? 2.08238 -5.72889 -11.41638 1.000 13.91946 278 ALA C O 1
ATOM 15326 N N . GLN C 1 279 ? 1.85312 -7.97365 -11.42230 1.000 13.52101 279 GLN C N 1
ATOM 15327 C CA . GLN C 1 279 ? 2.44325 -8.15433 -12.74028 1.000 14.52461 279 GLN C CA 1
ATOM 15328 C C . GLN C 1 279 ? 1.38246 -7.93156 -13.80965 1.000 13.02273 279 GLN C C 1
ATOM 15329 O O . GLN C 1 279 ? 0.41244 -8.69286 -13.88877 1.000 16.38483 279 GLN C O 1
ATOM 15343 N N . VAL C 1 280 ? 1.56081 -6.90726 -14.63834 1.000 12.83316 280 VAL C N 1
ATOM 15344 C CA . VAL C 1 280 ? 0.64417 -6.69646 -15.75579 1.000 14.97049 280 VAL C CA 1
ATOM 15345 C C . VAL C 1 280 ? 0.96585 -7.73295 -16.82959 1.000 16.37570 280 VAL C C 1
ATOM 15346 O O . VAL C 1 280 ? 2.11074 -7.79024 -17.30424 1.000 16.70465 280 VAL C O 1
ATOM 15359 N N . PRO C 1 281 ? 0.01282 -8.56183 -17.25170 1.000 16.12762 281 PRO C N 1
ATOM 15360 C CA . PRO C 1 281 ? 0.33142 -9.57653 -18.26984 1.000 18.01861 281 PRO C CA 1
ATOM 15361 C C . PRO C 1 281 ? 0.53914 -8.93561 -19.63337 1.000 16.76024 281 PRO C C 1
ATOM 15362 O O . PRO C 1 281 ? -0.27785 -8.14008 -20.09771 1.000 15.61943 281 PRO C O 1
ATOM 15373 N N . VAL C 1 282 ? 1.64807 -9.29201 -20.28285 1.000 16.61313 282 VAL C N 1
ATOM 15374 C CA . VAL C 1 282 ? 1.91855 -8.75175 -21.61141 1.000 17.34202 282 VAL C CA 1
ATOM 15375 C C . VAL C 1 282 ? 0.74812 -9.02204 -22.55261 1.000 13.47493 282 VAL C C 1
ATOM 15376 O O . VAL C 1 282 ? 0.40373 -8.17863 -23.38933 1.000 17.95944 282 VAL C O 1
ATOM 15389 N N . ARG C 1 283 ? 0.10545 -10.19008 -22.41686 1.000 16.10561 283 ARG C N 1
ATOM 15390 C CA . ARG C 1 283 ? -1.01159 -10.52695 -23.29669 1.000 16.34825 283 ARG C CA 1
ATOM 15391 C C . ARG C 1 283 ? -2.10987 -9.47480 -23.23776 1.000 18.95633 283 ARG C C 1
ATOM 15392 O O . ARG C 1 283 ? -2.77306 -9.21075 -24.25074 1.000 16.55304 283 ARG C O 1
ATOM 15413 N N . ASP C 1 284 ? -2.32467 -8.87536 -22.06783 1.000 17.12310 284 ASP C N 1
ATOM 15414 C CA . ASP C 1 284 ? -3.38675 -7.88629 -21.93108 1.000 15.20635 284 ASP C CA 1
ATOM 15415 C C . ASP C 1 284 ? -2.99708 -6.55347 -22.54741 1.000 15.99902 284 ASP C C 1
ATOM 15416 O O . ASP C 1 284 ? -3.87029 -5.78358 -22.97119 1.000 16.03281 284 ASP C O 1
ATOM 15425 N N . VAL C 1 285 ? -1.69840 -6.26485 -22.60658 1.000 15.97595 285 VAL C N 1
ATOM 15426 C CA . VAL C 1 285 ? -1.23418 -5.03490 -23.22902 1.000 16.06232 285 VAL C CA 1
ATOM 15427 C C . VAL C 1 285 ? -1.34657 -5.12662 -24.74454 1.000 16.61215 285 VAL C C 1
ATOM 15428 O O . VAL C 1 285 ? -1.87935 -4.22030 -25.39480 1.000 17.15989 285 VAL C O 1
ATOM 15441 N N . THR C 1 286 ? -0.86374 -6.22870 -25.33434 1.000 17.99404 286 THR C N 1
ATOM 15442 C CA . THR C 1 286 ? -0.90514 -6.33618 -26.79040 1.000 19.74769 286 THR C CA 1
ATOM 15443 C C . THR C 1 286 ? -2.33220 -6.53797 -27.29260 1.000 16.87633 286 THR C C 1
ATOM 15444 O O . THR C 1 286 ? -2.65220 -6.12193 -28.41073 1.000 19.44749 286 THR C O 1
ATOM 15455 N N . ASP C 1 287 ? -3.20681 -7.14067 -26.48477 1.000 17.19468 287 ASP C N 1
ATOM 15456 C CA . ASP C 1 287 ? -4.61890 -7.20286 -26.85839 1.000 19.82776 287 ASP C CA 1
ATOM 15457 C C . ASP C 1 287 ? -5.20156 -5.80420 -27.02389 1.000 19.70765 287 ASP C C 1
ATOM 15458 O O . ASP C 1 287 ? -5.95176 -5.54023 -27.96877 1.000 20.86088 287 ASP C O 1
ATOM 15467 N N . ALA C 1 288 ? -4.87230 -4.89770 -26.10120 1.000 20.81125 288 ALA C N 1
ATOM 15468 C CA . ALA C 1 288 ? -5.40433 -3.54520 -26.13871 1.000 17.76194 288 ALA C CA 1
ATOM 15469 C C . ALA C 1 288 ? -4.71227 -2.68666 -27.18394 1.000 18.68823 288 ALA C C 1
ATOM 15470 O O . ALA C 1 288 ? -5.31997 -1.75121 -27.71551 1.000 21.54503 288 ALA C O 1
ATOM 15477 N N . LEU C 1 289 ? -3.45258 -2.98927 -27.47977 1.000 18.88033 289 LEU C N 1
ATOM 15478 C CA . LEU C 1 289 ? -2.59797 -2.14116 -28.31155 1.000 21.84625 289 LEU C CA 1
ATOM 15479 C C . LEU C 1 289 ? -1.77076 -3.06248 -29.19063 1.000 22.19958 289 LEU C C 1
ATOM 15480 O O . LEU C 1 289 ? -0.59490 -3.32813 -28.91601 1.000 21.15755 289 LEU C O 1
ATOM 15496 N N . PRO C 1 290 ? -2.36931 -3.61123 -30.24409 1.000 22.70714 290 PRO C N 1
ATOM 15497 C CA . PRO C 1 290 ? -1.65597 -4.61581 -31.04599 1.000 23.91796 290 PRO C CA 1
ATOM 15498 C C . PRO C 1 290 ? -0.33300 -4.07868 -31.56850 1.000 23.69244 290 PRO C C 1
ATOM 15499 O O . PRO C 1 290 ? -0.24239 -2.94239 -32.03422 1.000 21.73808 290 PRO C O 1
ATOM 15510 N N . GLY C 1 291 ? 0.70215 -4.91212 -31.46944 1.000 27.18808 291 GLY C N 1
ATOM 15511 C CA . GLY C 1 291 ? 2.02356 -4.53287 -31.92885 1.000 30.15954 291 GLY C CA 1
ATOM 15512 C C . GLY C 1 291 ? 2.78350 -3.63531 -30.98379 1.000 31.81071 291 GLY C C 1
ATOM 15513 O O . GLY C 1 291 ? 3.75667 -2.99610 -31.39748 1.000 28.70546 291 GLY C O 1
ATOM 15517 N N . ALA C 1 292 ? 2.37162 -3.57058 -29.72183 1.000 25.68594 292 ALA C N 1
ATOM 15518 C CA . ALA C 1 292 ? 2.98399 -2.64095 -28.78171 1.000 28.20800 292 ALA C CA 1
ATOM 15519 C C . ALA C 1 292 ? 4.45617 -2.95840 -28.55984 1.000 27.37348 292 ALA C C 1
ATOM 15520 O O . ALA C 1 292 ? 4.84785 -4.12044 -28.42318 1.000 25.72318 292 ALA C O 1
ATOM 15527 N N . ARG C 1 293 ? 5.26504 -1.90233 -28.51650 1.000 23.87115 293 ARG C N 1
ATOM 15528 C CA . ARG C 1 293 ? 6.65245 -1.97529 -28.08386 1.000 25.04344 293 ARG C CA 1
ATOM 15529 C C . ARG C 1 293 ? 6.66940 -1.70272 -26.58070 1.000 20.25359 293 ARG C C 1
ATOM 15530 O O . ARG C 1 293 ? 6.46710 -0.55760 -26.16215 1.000 23.55139 293 ARG C O 1
ATOM 15551 N N . ILE C 1 294 ? 6.87941 -2.74062 -25.78039 1.000 20.59410 294 ILE C N 1
ATOM 15552 C CA . ILE C 1 294 ? 6.63964 -2.67594 -24.34167 1.000 23.26413 294 ILE C CA 1
ATOM 15553 C C . ILE C 1 294 ? 7.94409 -2.39100 -23.61314 1.000 25.53778 294 ILE C C 1
ATOM 15554 O O . ILE C 1 294 ? 8.91258 -3.15445 -23.72412 1.000 24.28112 294 ILE C O 1
ATOM 15570 N N . ALA C 1 295 ? 7.95722 -1.28648 -22.87090 1.000 17.73521 295 ALA C N 1
ATOM 15571 C CA . ALA C 1 295 ? 8.93641 -1.01868 -21.82909 1.000 20.77551 295 ALA C CA 1
ATOM 15572 C C . ALA C 1 295 ? 8.25589 -1.25396 -20.48713 1.000 20.87371 295 ALA C C 1
ATOM 15573 O O . ALA C 1 295 ? 7.10918 -0.84591 -20.29586 1.000 22.30832 295 ALA C O 1
ATOM 15580 N N . GLU C 1 296 ? 8.94581 -1.91739 -19.56283 1.000 20.75224 296 GLU C N 1
ATOM 15581 C CA . GLU C 1 296 ? 8.32112 -2.27757 -18.29693 1.000 18.91148 296 GLU C CA 1
ATOM 15582 C C . GLU C 1 296 ? 9.17326 -1.84566 -17.11541 1.000 22.21635 296 GLU C C 1
ATOM 15583 O O . GLU C 1 296 ? 10.36556 -2.15168 -17.05549 1.000 22.06522 296 GLU C O 1
ATOM 15595 N N . LEU C 1 297 ? 8.54549 -1.14413 -16.17515 1.000 18.15991 297 LEU C N 1
ATOM 15596 C CA . LEU C 1 297 ? 9.12506 -0.83634 -14.87627 1.000 18.14087 297 LEU C CA 1
ATOM 15597 C C . LEU C 1 297 ? 8.41945 -1.69105 -13.83640 1.000 20.14538 297 LEU C C 1
ATOM 15598 O O . LEU C 1 297 ? 7.18595 -1.71847 -13.78571 1.000 17.82557 297 LEU C O 1
ATOM 15614 N N . SER C 1 298 ? 9.19168 -2.38349 -13.01389 1.000 16.27207 298 SER C N 1
ATOM 15615 C CA . SER C 1 298 ? 8.61919 -3.32413 -12.06911 1.000 17.55074 298 SER C CA 1
ATOM 15616 C C . SER C 1 298 ? 9.45833 -3.31182 -10.80208 1.000 17.33951 298 SER C C 1
ATOM 15617 O O . SER C 1 298 ? 10.47241 -2.61688 -10.71202 1.000 21.45723 298 SER C O 1
ATOM 15625 N N . ILE C 1 299 ? 9.00990 -4.06527 -9.80968 1.000 17.16688 299 ILE C N 1
ATOM 15626 C CA . ILE C 1 299 ? 9.83143 -4.36500 -8.63961 1.000 16.46639 299 ILE C CA 1
ATOM 15627 C C . ILE C 1 299 ? 9.98244 -5.87551 -8.57975 1.000 19.73815 299 ILE C C 1
ATOM 15628 O O . ILE C 1 299 ? 9.22511 -6.61843 -9.22899 1.000 19.03508 299 ILE C O 1
ATOM 15644 N N . PRO C 1 300 ? 10.95848 -6.36674 -7.81721 1.000 17.26773 300 PRO C N 1
ATOM 15645 C CA . PRO C 1 300 ? 11.21596 -7.81396 -7.80820 1.000 23.53676 300 PRO C CA 1
ATOM 15646 C C . PRO C 1 300 ? 10.02947 -8.64195 -7.36448 1.000 20.59652 300 PRO C C 1
ATOM 15647 O O . PRO C 1 300 ? 9.84424 -9.76285 -7.85898 1.000 19.33644 300 PRO C O 1
ATOM 15658 N N . GLU C 1 301 ? 9.21583 -8.12158 -6.44563 1.000 19.51068 301 GLU C N 1
ATOM 15659 C CA . GLU C 1 301 ? 8.06972 -8.83747 -5.89156 1.000 17.50834 301 GLU C CA 1
ATOM 15660 C C . GLU C 1 301 ? 6.87099 -7.89814 -5.88657 1.000 17.15535 301 GLU C C 1
ATOM 15661 O O . GLU C 1 301 ? 6.58051 -7.25794 -4.87154 1.000 17.51671 301 GLU C O 1
ATOM 15673 N N . PRO C 1 302 ? 6.16494 -7.77862 -7.00697 1.000 14.62454 302 PRO C N 1
ATOM 15674 C CA . PRO C 1 302 ? 4.99303 -6.89000 -7.04384 1.000 12.23026 302 PRO C CA 1
ATOM 15675 C C . PRO C 1 302 ? 4.02834 -7.22158 -5.91650 1.000 13.90934 302 PRO C C 1
ATOM 15676 O O . PRO C 1 302 ? 3.75864 -8.38492 -5.63247 1.000 13.85726 302 PRO C O 1
ATOM 15687 N N . SER C 1 303 ? 3.53138 -6.18058 -5.24819 1.000 14.58671 303 SER C N 1
ATOM 15688 C CA . SER C 1 303 ? 2.71783 -6.38132 -4.05731 1.000 14.14176 303 SER C CA 1
ATOM 15689 C C . SER C 1 303 ? 1.86754 -5.15118 -3.77139 1.000 14.19733 303 SER C C 1
ATOM 15690 O O . SER C 1 303 ? 2.35921 -4.02179 -3.82267 1.000 12.21306 303 SER C O 1
ATOM 15698 N N . TYR C 1 304 ? 0.60382 -5.39066 -3.41182 1.000 13.28229 304 TYR C N 1
ATOM 15699 C CA . TYR C 1 304 ? -0.25958 -4.29539 -2.98110 1.000 13.18323 304 TYR C CA 1
ATOM 15700 C C . TYR C 1 304 ? 0.27515 -3.55623 -1.76113 1.000 12.11080 304 TYR C C 1
ATOM 15701 O O . TYR C 1 304 ? -0.12102 -2.40937 -1.51693 1.000 12.71623 304 TYR C O 1
ATOM 15719 N N . ALA C 1 305 ? 1.11885 -4.19797 -0.96122 1.000 11.65713 305 ALA C N 1
ATOM 15720 C CA . ALA C 1 305 ? 1.52285 -3.65840 0.32549 1.000 13.02351 305 ALA C CA 1
ATOM 15721 C C . ALA C 1 305 ? 2.80315 -2.83688 0.26414 1.000 13.41382 305 ALA C C 1
ATOM 15722 O O . ALA C 1 305 ? 3.28829 -2.41287 1.31564 1.000 12.69767 305 ALA C O 1
ATOM 15729 N N . MET C 1 306 ? 3.34265 -2.57706 -0.92811 1.000 13.25883 306 MET C N 1
ATOM 15730 C CA . MET C 1 306 ? 4.73726 -2.15565 -1.03269 1.000 15.28113 306 MET C CA 1
ATOM 15731 C C . MET C 1 306 ? 4.99601 -0.70543 -0.63313 1.000 14.10570 306 MET C C 1
ATOM 15732 O O . MET C 1 306 ? 6.16906 -0.33622 -0.48664 1.000 16.96149 306 MET C O 1
ATOM 15746 N N . VAL C 1 307 ? 3.97008 0.12908 -0.43986 1.000 14.25094 307 VAL C N 1
ATOM 15747 C CA . VAL C 1 307 ? 4.22306 1.52318 -0.08742 1.000 12.60178 307 VAL C CA 1
ATOM 15748 C C . VAL C 1 307 ? 4.50403 1.60503 1.41308 1.000 16.06050 307 VAL C C 1
ATOM 15749 O O . VAL C 1 307 ? 3.62609 1.95598 2.20909 1.000 14.85599 307 VAL C O 1
ATOM 15762 N N . GLN C 1 308 ? 5.73073 1.26551 1.80984 1.000 14.59928 308 GLN C N 1
ATOM 15763 C CA . GLN C 1 308 ? 6.07445 1.13811 3.22139 1.000 15.77546 308 GLN C CA 1
ATOM 15764 C C . GLN C 1 308 ? 6.33553 2.47694 3.89720 1.000 13.70733 308 GLN C C 1
ATOM 15765 O O . GLN C 1 308 ? 6.19039 2.57546 5.11963 1.000 13.86141 308 GLN C O 1
ATOM 15779 N N . ASN C 1 309 ? 6.71003 3.49978 3.13763 1.000 12.97783 309 ASN C N 1
ATOM 15780 C CA . ASN C 1 309 ? 7.01203 4.82267 3.66213 1.000 12.81761 309 ASN C CA 1
ATOM 15781 C C . ASN C 1 309 ? 7.15582 5.76318 2.47198 1.000 15.60386 309 ASN C C 1
ATOM 15782 O O . ASN C 1 309 ? 7.12820 5.33972 1.31154 1.000 14.62852 309 ASN C O 1
ATOM 15793 N N . ARG C 1 310 ? 7.27903 7.05595 2.76905 1.000 14.89240 310 ARG C N 1
ATOM 15794 C CA . ARG C 1 310 ? 7.33547 8.02595 1.68896 1.000 14.84048 310 ARG C CA 1
ATOM 15795 C C . ARG C 1 310 ? 8.62580 7.90782 0.88546 1.000 15.48683 310 ARG C C 1
ATOM 15796 O O . ARG C 1 310 ? 8.63569 8.26417 -0.29618 1.000 18.86186 310 ARG C O 1
ATOM 15817 N N . ARG C 1 311 ? 9.69877 7.37403 1.47681 1.000 15.25255 311 ARG C N 1
ATOM 15818 C CA . ARG C 1 311 ? 10.91698 7.16838 0.70164 1.000 17.95284 311 ARG C CA 1
ATOM 15819 C C . ARG C 1 311 ? 10.68425 6.19591 -0.45230 1.000 19.17227 311 ARG C C 1
ATOM 15820 O O . ARG C 1 311 ? 11.36119 6.28596 -1.48153 1.000 17.94897 311 ARG C O 1
ATOM 15841 N N . VAL C 1 312 ? 9.73589 5.26401 -0.30777 1.000 14.94208 312 VAL C N 1
ATOM 15842 C CA . VAL C 1 312 ? 9.41453 4.37947 -1.42241 1.000 14.76611 312 VAL C CA 1
ATOM 15843 C C . VAL C 1 312 ? 8.82822 5.18211 -2.57417 1.000 16.45020 312 VAL C C 1
ATOM 15844 O O . VAL C 1 312 ? 9.12074 4.92025 -3.75027 1.000 14.74083 312 VAL C O 1
ATOM 15857 N N . ILE C 1 313 ? 7.96364 6.15141 -2.25471 1.000 15.55474 313 ILE C N 1
ATOM 15858 C CA . ILE C 1 313 ? 7.38836 7.00820 -3.28359 1.000 17.52177 313 ILE C CA 1
ATOM 15859 C C . ILE C 1 313 ? 8.47561 7.85132 -3.93805 1.000 17.63099 313 ILE C C 1
ATOM 15860 O O . ILE C 1 313 ? 8.48208 8.04773 -5.16113 1.000 17.54825 313 ILE C O 1
ATOM 15876 N N . HIS C 1 314 ? 9.40957 8.36882 -3.13512 1.000 18.29913 314 HIS C N 1
ATOM 15877 C CA . HIS C 1 314 ? 10.49647 9.16613 -3.69553 1.000 15.97741 314 HIS C CA 1
ATOM 15878 C C . HIS C 1 314 ? 11.36102 8.32955 -4.62685 1.000 17.96993 314 HIS C C 1
ATOM 15879 O O . HIS C 1 314 ? 11.78577 8.80094 -5.69028 1.000 15.65764 314 HIS C O 1
ATOM 15893 N N . ALA C 1 315 ? 11.65056 7.08738 -4.23012 1.000 18.19702 315 ALA C N 1
ATOM 15894 C CA . ALA C 1 315 ? 12.45920 6.19960 -5.05739 1.000 17.21545 315 ALA C CA 1
ATOM 15895 C C . ALA C 1 315 ? 11.75830 5.89238 -6.37076 1.000 17.84005 315 ALA C C 1
ATOM 15896 O O . ALA C 1 315 ? 12.40259 5.78256 -7.41887 1.000 16.92331 315 ALA C O 1
ATOM 15903 N N . PHE C 1 316 ? 10.43265 5.75709 -6.33305 1.000 16.00885 316 PHE C N 1
ATOM 15904 C CA . PHE C 1 316 ? 9.66367 5.54912 -7.55420 1.000 17.13476 316 PHE C CA 1
ATOM 15905 C C . PHE C 1 316 ? 9.78300 6.75363 -8.47961 1.000 14.81670 316 PHE C C 1
ATOM 15906 O O . PHE C 1 316 ? 10.02878 6.60546 -9.68662 1.000 17.61958 316 PHE C O 1
ATOM 15923 N N . ARG C 1 317 ? 9.64883 7.95916 -7.92201 1.000 15.64633 317 ARG C N 1
ATOM 15924 C CA . ARG C 1 317 ? 9.84985 9.17215 -8.70413 1.000 16.72001 317 ARG C CA 1
ATOM 15925 C C . ARG C 1 317 ? 11.23002 9.18466 -9.34883 1.000 17.36422 317 ARG C C 1
ATOM 15926 O O . ARG C 1 317 ? 11.37237 9.50678 -10.53354 1.000 17.56245 317 ARG C O 1
ATOM 15947 N N . ASP C 1 318 ? 12.26705 8.85991 -8.56784 1.000 17.78818 318 ASP C N 1
ATOM 15948 C CA . ASP C 1 318 ? 13.63190 8.87551 -9.09521 1.000 18.46649 318 ASP C CA 1
ATOM 15949 C C . ASP C 1 318 ? 13.78864 7.90777 -10.26511 1.000 19.46811 318 ASP C C 1
ATOM 15950 O O . ASP C 1 318 ? 14.44008 8.23104 -11.26499 1.000 19.81573 318 ASP C O 1
ATOM 15959 N N . ALA C 1 319 ? 13.23524 6.69981 -10.14113 1.000 15.04391 319 ALA C N 1
ATOM 15960 C CA . ALA C 1 319 ? 13.31337 5.73649 -11.23261 1.000 16.34428 319 ALA C CA 1
ATOM 15961 C C . ALA C 1 319 ? 12.53224 6.22056 -12.44634 1.000 18.68423 319 ALA C C 1
ATOM 15962 O O . ALA C 1 319 ? 13.00085 6.10041 -13.58483 1.000 18.48463 319 ALA C O 1
ATOM 15969 N N . LEU C 1 320 ? 11.34106 6.77470 -12.22247 1.000 15.03722 320 LEU C N 1
ATOM 15970 C CA . LEU C 1 320 ? 10.51440 7.23042 -13.33332 1.000 18.76621 320 LEU C CA 1
ATOM 15971 C C . LEU C 1 320 ? 11.17083 8.39036 -14.06675 1.000 21.06941 320 LEU C C 1
ATOM 15972 O O . LEU C 1 320 ? 11.06456 8.49799 -15.29373 1.000 22.43565 320 LEU C O 1
ATOM 15988 N N . GLN C 1 321 ? 11.83634 9.28011 -13.32950 1.000 20.76686 321 GLN C N 1
ATOM 15989 C CA . GLN C 1 321 ? 12.57643 10.36213 -13.96559 1.000 23.40518 321 GLN C CA 1
ATOM 15990 C C . GLN C 1 321 ? 13.49593 9.83064 -15.05598 1.000 24.15290 321 GLN C C 1
ATOM 15991 O O . GLN C 1 321 ? 13.49561 10.32586 -16.18655 1.000 25.41848 321 GLN C O 1
ATOM 16005 N N . ILE C 1 322 ? 14.28235 8.81136 -14.72881 1.000 20.47440 322 ILE C N 1
ATOM 16006 C CA . ILE C 1 322 ? 15.22674 8.25878 -15.69225 1.000 19.69092 322 ILE C CA 1
ATOM 16007 C C . ILE C 1 322 ? 14.47845 7.58617 -16.83564 1.000 25.83285 322 ILE C C 1
ATOM 16008 O O . ILE C 1 322 ? 14.78542 7.80060 -18.01253 1.000 23.24632 322 ILE C O 1
ATOM 16024 N N . ARG C 1 323 ? 13.47420 6.77112 -16.50658 1.000 19.37628 323 ARG C N 1
ATOM 16025 C CA . ARG C 1 323 ? 12.86034 5.93084 -17.53095 1.000 21.48679 323 ARG C CA 1
ATOM 16026 C C . ARG C 1 323 ? 11.93465 6.72716 -18.44121 1.000 22.23666 323 ARG C C 1
ATOM 16027 O O . ARG C 1 323 ? 11.86456 6.45461 -19.64609 1.000 24.01957 323 ARG C O 1
ATOM 16048 N N . LEU C 1 324 ? 11.21286 7.70954 -17.89986 1.000 19.74243 324 LEU C N 1
ATOM 16049 C CA . LEU C 1 324 ? 10.41175 8.56158 -18.76799 1.000 17.46368 324 LEU C CA 1
ATOM 16050 C C . LEU C 1 324 ? 11.30515 9.34774 -19.72115 1.000 24.63013 324 LEU C C 1
ATOM 16051 O O . LEU C 1 324 ? 10.97167 9.51171 -20.90057 1.000 23.95072 324 LEU C O 1
ATOM 16067 N N . SER C 1 325 ? 12.44782 9.84316 -19.22787 1.000 21.79790 325 SER C N 1
ATOM 16068 C CA . SER C 1 325 ? 13.37295 10.54391 -20.11285 1.000 22.86758 325 SER C CA 1
ATOM 16069 C C . SER C 1 325 ? 13.82464 9.64109 -21.25122 1.000 21.02936 325 SER C C 1
ATOM 16070 O O . SER C 1 325 ? 13.88138 10.06896 -22.40964 1.000 25.27678 325 SER C O 1
ATOM 16078 N N . GLN C 1 326 ? 14.14322 8.38489 -20.94060 1.000 25.69263 326 GLN C N 1
ATOM 16079 C CA . GLN C 1 326 ? 14.66112 7.47798 -21.95877 1.000 24.81649 326 GLN C CA 1
ATOM 16080 C C . GLN C 1 326 ? 13.58799 7.09614 -22.96609 1.000 29.07545 326 GLN C C 1
ATOM 16081 O O . GLN C 1 326 ? 13.87770 6.96113 -24.15810 1.000 26.77754 326 GLN C O 1
ATOM 16095 N N . LEU C 1 327 ? 12.34286 6.92022 -22.51443 1.000 25.19430 327 LEU C N 1
ATOM 16096 C CA . LEU C 1 327 ? 11.27306 6.61240 -23.45822 1.000 28.19628 327 LEU C CA 1
ATOM 16097 C C . LEU C 1 327 ? 10.93449 7.82598 -24.31400 1.000 26.60472 327 LEU C C 1
ATOM 16098 O O . LEU C 1 327 ? 10.69740 7.69744 -25.52256 1.000 24.85948 327 LEU C O 1
ATOM 16114 N N . GLU C 1 328 ? 10.91584 9.01482 -23.71041 1.000 20.12453 328 GLU C N 1
ATOM 16115 C CA . GLU C 1 328 ? 10.55416 10.21942 -24.43959 1.000 20.20233 328 GLU C CA 1
ATOM 16116 C C . GLU C 1 328 ? 11.57773 10.56842 -25.50966 1.000 27.44711 328 GLU C C 1
ATOM 16117 O O . GLU C 1 328 ? 11.23330 11.24807 -26.48096 1.000 26.78347 328 GLU C O 1
ATOM 16129 N N . ALA C 1 329 ? 12.81763 10.11702 -25.35778 1.000 24.64035 329 ALA C N 1
ATOM 16130 C CA . ALA C 1 329 ? 13.82356 10.37695 -26.37737 1.000 32.25449 329 ALA C CA 1
ATOM 16131 C C . ALA C 1 329 ? 13.66458 9.46257 -27.58394 1.000 34.58237 329 ALA C C 1
ATOM 16132 O O . ALA C 1 329 ? 14.23305 9.75108 -28.64259 1.000 36.26872 329 ALA C O 1
ATOM 16139 N N . LEU C 1 330 ? 12.88366 8.38551 -27.45602 1.000 31.27429 330 LEU C N 1
ATOM 16140 C CA . LEU C 1 330 ? 12.75627 7.42117 -28.54071 1.000 26.54991 330 LEU C CA 1
ATOM 16141 C C . LEU C 1 330 ? 11.72577 7.83252 -29.58212 1.000 34.78169 330 LEU C C 1
ATOM 16142 O O . LEU C 1 330 ? 11.82123 7.40755 -30.73938 1.000 36.33285 330 LEU C O 1
ATOM 16158 N N . THR C 1 331 ? 10.72882 8.62470 -29.20627 1.000 27.63251 331 THR C N 1
ATOM 16159 C CA . THR C 1 331 ? 9.64609 8.90851 -30.13148 1.000 32.68144 331 THR C CA 1
ATOM 16160 C C . THR C 1 331 ? 9.00400 10.24082 -29.80697 1.000 28.39892 331 THR C C 1
ATOM 16161 O O . THR C 1 331 ? 8.94711 10.63750 -28.63627 1.000 33.42264 331 THR C O 1
ATOM 16172 N N . PRO C 1 332 ? 8.49942 10.94865 -30.81983 1.000 31.73101 332 PRO C N 1
ATOM 16173 C CA . PRO C 1 332 ? 7.63837 12.10694 -30.56269 1.000 35.68972 332 PRO C CA 1
ATOM 16174 C C . PRO C 1 332 ? 6.18534 11.72479 -30.33728 1.000 34.85158 332 PRO C C 1
ATOM 16175 O O . PRO C 1 332 ? 5.38671 12.59165 -29.96166 1.000 31.80519 332 PRO C O 1
ATOM 16186 N N . ASP C 1 333 ? 5.83046 10.45680 -30.54808 1.000 29.52152 333 ASP C N 1
ATOM 16187 C CA . ASP C 1 333 ? 4.45613 9.99133 -30.47777 1.000 31.85132 333 ASP C CA 1
ATOM 16188 C C . ASP C 1 333 ? 4.02945 9.76204 -29.03379 1.000 27.30409 333 ASP C C 1
ATOM 16189 O O . ASP C 1 333 ? 4.86976 9.64149 -28.13873 1.000 22.82815 333 ASP C O 1
ATOM 16198 N N . PRO C 1 334 ? 2.71916 9.68482 -28.78436 1.000 27.10219 334 PRO C N 1
ATOM 16199 C CA . PRO C 1 334 ? 2.24281 9.45232 -27.41455 1.000 27.35540 334 PRO C CA 1
ATOM 16200 C C . PRO C 1 334 ? 2.77559 8.14922 -26.84767 1.000 22.79440 334 PRO C C 1
ATOM 16201 O O . PRO C 1 334 ? 3.05176 7.19210 -27.57431 1.000 23.81201 334 PRO C O 1
ATOM 16212 N N . ILE C 1 335 ? 2.89382 8.11131 -25.52561 1.000 20.56000 335 ILE C N 1
ATOM 16213 C CA . ILE C 1 335 ? 3.27493 6.90541 -24.80475 1.000 18.55476 335 ILE C CA 1
ATOM 16214 C C . ILE C 1 335 ? 2.02168 6.34448 -24.15140 1.000 18.14816 335 ILE C C 1
ATOM 16215 O O . ILE C 1 335 ? 1.25204 7.09097 -23.53427 1.000 18.97357 335 ILE C O 1
ATOM 16231 N N . HIS C 1 336 ? 1.81041 5.04314 -24.30333 1.000 17.91648 336 HIS C N 1
ATOM 16232 C CA . HIS C 1 336 ? 0.60191 4.37035 -23.83437 1.000 17.75395 336 HIS C CA 1
ATOM 16233 C C . HIS C 1 336 ? 0.90971 3.67893 -22.51281 1.000 18.37996 336 HIS C C 1
ATOM 16234 O O . HIS C 1 336 ? 1.80245 2.83643 -22.44904 1.000 17.01773 336 HIS C O 1
ATOM 16248 N N . VAL C 1 337 ? 0.16598 4.02894 -21.46007 1.000 16.03258 337 VAL C N 1
ATOM 16249 C CA . VAL C 1 337 ? 0.50796 3.63148 -20.09906 1.000 15.74427 337 VAL C CA 1
ATOM 16250 C C . VAL C 1 337 ? -0.44658 2.54596 -19.62241 1.000 15.87789 337 VAL C C 1
ATOM 16251 O O . VAL C 1 337 ? -1.66978 2.71095 -19.70311 1.000 16.53946 337 VAL C O 1
ATOM 16264 N N . PHE C 1 338 ? 0.12191 1.46119 -19.08649 1.000 13.42896 338 PHE C N 1
ATOM 16265 C CA . PHE C 1 338 ? -0.61683 0.32671 -18.53805 1.000 14.80803 338 PHE C CA 1
ATOM 16266 C C . PHE C 1 338 ? -0.06540 0.05663 -17.14381 1.000 17.02748 338 PHE C C 1
ATOM 16267 O O . PHE C 1 338 ? 1.03172 -0.49404 -17.01076 1.000 18.21000 338 PHE C O 1
ATOM 16284 N N . ALA C 1 339 ? -0.81786 0.42339 -16.10763 1.000 12.79900 339 ALA C N 1
ATOM 16285 C CA . ALA C 1 339 ? -0.26777 0.49283 -14.75842 1.000 13.54740 339 ALA C CA 1
ATOM 16286 C C . ALA C 1 339 ? -1.08581 -0.32563 -13.77457 1.000 16.42062 339 ALA C C 1
ATOM 16287 O O . ALA C 1 339 ? -2.29693 -0.12146 -13.64463 1.000 16.00506 339 ALA C O 1
ATOM 16294 N N . ALA C 1 340 ? -0.41577 -1.24461 -13.08080 1.000 14.56351 340 ALA C N 1
ATOM 16295 C CA . ALA C 1 340 ? -0.90772 -1.84946 -11.84393 1.000 12.83728 340 ALA C CA 1
ATOM 16296 C C . ALA C 1 340 ? 0.01351 -1.28179 -10.76145 1.000 14.21055 340 ALA C C 1
ATOM 16297 O O . ALA C 1 340 ? 1.08742 -1.82354 -10.49310 1.000 12.68110 340 ALA C O 1
ATOM 16304 N N . ILE C 1 341 ? -0.39260 -0.16034 -10.17023 1.000 13.30656 341 ILE C N 1
ATOM 16305 C CA . ILE C 1 341 ? 0.45409 0.55793 -9.21099 1.000 12.62542 341 ILE C CA 1
ATOM 16306 C C . ILE C 1 341 ? -0.39600 1.03520 -8.05645 1.000 12.49920 341 ILE C C 1
ATOM 16307 O O . ILE C 1 341 ? -1.60640 1.26098 -8.19770 1.000 12.39565 341 ILE C O 1
ATOM 16323 N N . PRO C 1 342 ? 0.22264 1.20458 -6.88400 1.000 11.68627 342 PRO C N 1
ATOM 16324 C CA . PRO C 1 342 ? -0.50404 1.76877 -5.74237 1.000 10.77017 342 PRO C CA 1
ATOM 16325 C C . PRO C 1 342 ? -0.96211 3.19716 -5.99791 1.000 11.29421 342 PRO C C 1
ATOM 16326 O O . PRO C 1 342 ? -0.39427 3.94372 -6.79811 1.000 11.83805 342 PRO C O 1
ATOM 16337 N N . ALA C 1 343 ? -2.01732 3.57548 -5.28040 1.000 11.84851 343 ALA C N 1
ATOM 16338 C CA . ALA C 1 343 ? -2.63870 4.87277 -5.50386 1.000 9.75359 343 ALA C CA 1
ATOM 16339 C C . ALA C 1 343 ? -1.65236 6.01794 -5.30486 1.000 11.34474 343 ALA C C 1
ATOM 16340 O O . ALA C 1 343 ? -1.65787 6.98586 -6.07111 1.000 12.15777 343 ALA C O 1
ATOM 16347 N N . ALA C 1 344 ? -0.81429 5.94121 -4.26752 1.000 12.75983 344 ALA C N 1
ATOM 16348 C CA . ALA C 1 344 ? 0.14589 7.01386 -4.02110 1.000 12.37217 344 ALA C CA 1
ATOM 16349 C C . ALA C 1 344 ? 1.13755 7.15627 -5.16731 1.000 13.54637 344 ALA C C 1
ATOM 16350 O O . ALA C 1 344 ? 1.56049 8.27322 -5.48208 1.000 12.74649 344 ALA C O 1
ATOM 16357 N N . LEU C 1 345 ? 1.51117 6.04456 -5.80876 1.000 12.77527 345 LEU C N 1
ATOM 16358 C CA . LEU C 1 345 ? 2.43460 6.11221 -6.93890 1.000 13.58744 345 LEU C CA 1
ATOM 16359 C C . LEU C 1 345 ? 1.74193 6.63189 -8.19345 1.000 14.43157 345 LEU C C 1
ATOM 16360 O O . LEU C 1 345 ? 2.38825 7.23999 -9.05343 1.000 15.44711 345 LEU C O 1
ATOM 16376 N N . ALA C 1 346 ? 0.42476 6.42422 -8.31060 1.000 11.72826 346 ALA C N 1
ATOM 16377 C CA . ALA C 1 346 ? -0.30652 7.03206 -9.41004 1.000 13.96699 346 ALA C CA 1
ATOM 16378 C C . ALA C 1 346 ? -0.27167 8.55170 -9.30572 1.000 15.41219 346 ALA C C 1
ATOM 16379 O O . ALA C 1 346 ? -0.09481 9.24204 -10.31554 1.000 14.77822 346 ALA C O 1
ATOM 16386 N N . ILE C 1 347 ? -0.44146 9.09653 -8.09345 1.000 13.49862 347 ILE C N 1
ATOM 16387 C CA . ILE C 1 347 ? -0.32793 10.54161 -7.92283 1.000 12.47922 347 ILE C CA 1
ATOM 16388 C C . ILE C 1 347 ? 1.07960 10.99202 -8.28906 1.000 13.26786 347 ILE C C 1
ATOM 16389 O O . ILE C 1 347 ? 1.27026 11.96800 -9.02526 1.000 15.42729 347 ILE C O 1
ATOM 16405 N N . GLU C 1 348 ? 2.08855 10.26871 -7.79843 1.000 12.68602 348 GLU C N 1
ATOM 16406 C CA . GLU C 1 348 ? 3.47096 10.66751 -8.05706 1.000 14.59465 348 GLU C CA 1
ATOM 16407 C C . GLU C 1 348 ? 3.78218 10.63155 -9.55014 1.000 20.47041 348 GLU C C 1
ATOM 16408 O O . GLU C 1 348 ? 4.46031 11.52517 -10.07506 1.000 18.61068 348 GLU C O 1
ATOM 16420 N N . PHE C 1 349 ? 3.30519 9.60151 -10.25101 1.000 16.05136 349 PHE C N 1
ATOM 16421 C CA . PHE C 1 349 ? 3.47693 9.54304 -11.70240 1.000 15.46325 349 PHE C CA 1
ATOM 16422 C C . PHE C 1 349 ? 2.92922 10.80112 -12.36241 1.000 16.53652 349 PHE C C 1
ATOM 16423 O O . PHE C 1 349 ? 3.61573 11.45434 -13.15800 1.000 17.93501 349 PHE C O 1
ATOM 16440 N N . GLY C 1 350 ? 1.69298 11.17291 -12.02172 1.000 14.92247 350 GLY C N 1
ATOM 16441 C CA . GLY C 1 350 ? 1.10184 12.36391 -12.60754 1.000 15.39829 350 GLY C CA 1
ATOM 16442 C C . GLY C 1 350 ? 1.87896 13.63063 -12.29763 1.000 16.29328 350 GLY C C 1
ATOM 16443 O O . GLY C 1 350 ? 1.98116 14.52746 -13.13799 1.000 17.23801 350 GLY C O 1
ATOM 16447 N N . ALA C 1 351 ? 2.42567 13.72641 -11.08248 1.000 14.49301 351 ALA C N 1
ATOM 16448 C CA . ALA C 1 351 ? 3.16597 14.91956 -10.69023 1.000 19.26814 351 ALA C CA 1
ATOM 16449 C C . ALA C 1 351 ? 4.39505 15.13713 -11.56425 1.000 18.94493 351 ALA C C 1
ATOM 16450 O O . ALA C 1 351 ? 4.83263 16.28045 -11.74385 1.000 19.53090 351 ALA C O 1
ATOM 16457 N N . LEU C 1 352 ? 4.95910 14.07085 -12.12829 1.000 15.94645 352 LEU C N 1
ATOM 16458 C CA . LEU C 1 352 ? 6.10267 14.23106 -13.01817 1.000 16.66854 352 LEU C CA 1
ATOM 16459 C C . LEU C 1 352 ? 5.71877 14.80809 -14.37663 1.000 19.95891 352 LEU C C 1
ATOM 16460 O O . LEU C 1 352 ? 6.60532 15.23304 -15.12130 1.000 20.79848 352 LEU C O 1
ATOM 16476 N N . LEU C 1 353 ? 4.43639 14.83407 -14.71837 1.000 17.53775 353 LEU C N 1
ATOM 16477 C CA . LEU C 1 353 ? 4.00656 15.32390 -16.01679 1.000 16.55185 353 LEU C CA 1
ATOM 16478 C C . LEU C 1 353 ? 3.69913 16.81363 -16.02803 1.000 22.08049 353 LEU C C 1
ATOM 16479 O O . LEU C 1 353 ? 3.43363 17.36359 -17.10231 1.000 26.24117 353 LEU C O 1
ATOM 16495 N N . THR C 1 354 ? 3.71690 17.47548 -14.87074 1.000 19.91605 354 THR C N 1
ATOM 16496 C CA . THR C 1 354 ? 3.37145 18.89037 -14.82639 1.000 21.17205 354 THR C CA 1
ATOM 16497 C C . THR C 1 354 ? 4.42887 19.73029 -15.53131 1.000 25.69240 354 THR C C 1
ATOM 16498 O O . THR C 1 354 ? 4.10577 20.57039 -16.37929 1.000 27.01032 354 THR C O 1
ATOM 16509 N N . THR C 1 355 ? 5.69592 19.52829 -15.17187 1.000 23.24354 355 THR C N 1
ATOM 16510 C CA . THR C 1 355 ? 6.81118 20.23516 -15.79596 1.000 24.91707 355 THR C CA 1
ATOM 16511 C C . THR C 1 355 ? 8.00361 19.34794 -16.12251 1.000 29.97690 355 THR C C 1
ATOM 16512 O O . THR C 1 355 ? 8.73201 19.66451 -17.06780 1.000 28.09371 355 THR C O 1
ATOM 16523 N N . GLN C 1 356 ? 8.23859 18.25722 -15.38782 1.000 20.89441 356 GLN C N 1
ATOM 16524 C CA . GLN C 1 356 ? 9.44659 17.47108 -15.59515 1.000 20.25107 356 GLN C CA 1
ATOM 16525 C C . GLN C 1 356 ? 9.40206 16.71336 -16.91508 1.000 26.72841 356 GLN C C 1
ATOM 16526 O O . GLN C 1 356 ? 10.43370 16.54163 -17.56964 1.000 22.50032 356 GLN C O 1
ATOM 16540 N N . HIS C 1 357 ? 8.22428 16.23991 -17.31329 1.000 24.96459 357 HIS C N 1
ATOM 16541 C CA . HIS C 1 357 ? 8.08610 15.37006 -18.48420 1.000 27.60438 357 HIS C CA 1
ATOM 16542 C C . HIS C 1 357 ? 6.83350 15.79000 -19.24242 1.000 29.05715 357 HIS C C 1
ATOM 16543 O O . HIS C 1 357 ? 5.73210 15.29514 -18.98789 1.000 30.57916 357 HIS C O 1
ATOM 16558 N N . GLN C 1 358 ? 7.01830 16.70405 -20.19061 1.000 30.07925 358 GLN C N 1
ATOM 16559 C CA . GLN C 1 358 ? 5.91446 17.27237 -20.96006 1.000 31.68039 358 GLN C CA 1
ATOM 16560 C C . GLN C 1 358 ? 5.82316 16.50852 -22.27831 1.000 38.02272 358 GLN C C 1
ATOM 16561 O O . GLN C 1 358 ? 6.28171 16.94410 -23.33235 1.000 37.16217 358 GLN C O 1
ATOM 16575 N N . HIS C 1 359 ? 5.21323 15.32900 -22.18562 1.000 33.72352 359 HIS C N 1
ATOM 16576 C CA . HIS C 1 359 ? 4.97740 14.42317 -23.30229 1.000 31.03920 359 HIS C CA 1
ATOM 16577 C C . HIS C 1 359 ? 3.54165 13.93289 -23.17934 1.000 29.18964 359 HIS C C 1
ATOM 16578 O O . HIS C 1 359 ? 2.99995 13.85530 -22.07414 1.000 27.39706 359 HIS C O 1
ATOM 16592 N N . THR C 1 360 ? 2.92223 13.60745 -24.30930 1.000 23.62716 360 THR C N 1
ATOM 16593 C CA . THR C 1 360 ? 1.56048 13.08470 -24.26311 1.000 25.20007 360 THR C CA 1
ATOM 16594 C C . THR C 1 360 ? 1.56465 11.63906 -23.77149 1.000 21.81880 360 THR C C 1
ATOM 16595 O O . THR C 1 360 ? 2.29711 10.79261 -24.29111 1.000 21.23564 360 THR C O 1
ATOM 16606 N N . TYR C 1 361 ? 0.74610 11.35806 -22.76144 1.000 18.58229 361 TYR C N 1
ATOM 16607 C CA . TYR C 1 361 ? 0.59141 10.01812 -22.21539 1.000 18.66001 361 TYR C CA 1
ATOM 16608 C C . TYR C 1 361 ? -0.87757 9.64181 -22.31044 1.000 19.98677 361 TYR C C 1
ATOM 16609 O O . TYR C 1 361 ? -1.74133 10.37998 -21.82610 1.000 21.72106 361 TYR C O 1
ATOM 16627 N N . LEU C 1 362 ? -1.15975 8.51624 -22.95848 1.000 16.88462 362 LEU C N 1
ATOM 16628 C CA . LEU C 1 362 ? -2.51320 7.99504 -23.07463 1.000 17.34533 362 LEU C CA 1
ATOM 16629 C C . LEU C 1 362 ? -2.67217 6.87709 -22.05014 1.000 14.38907 362 LEU C C 1
ATOM 16630 O O . LEU C 1 362 ? -1.97682 5.85668 -22.13182 1.000 16.32723 362 LEU C O 1
ATOM 16646 N N . ILE C 1 363 ? -3.54885 7.07732 -21.07488 1.000 15.97000 363 ILE C N 1
ATOM 16647 C CA . ILE C 1 363 ? -3.63672 6.16507 -19.94323 1.000 17.11021 363 ILE C CA 1
ATOM 16648 C C . ILE C 1 363 ? -4.70292 5.11892 -20.23897 1.000 18.35856 363 ILE C C 1
ATOM 16649 O O . ILE C 1 363 ? -5.86963 5.45427 -20.47066 1.000 17.96631 363 ILE C O 1
ATOM 16665 N N . PHE C 1 364 ? -4.30432 3.85646 -20.22148 1.000 14.17431 364 PHE C N 1
ATOM 16666 C CA . PHE C 1 364 ? -5.22449 2.73859 -20.32312 1.000 15.35733 364 PHE C CA 1
ATOM 16667 C C . PHE C 1 364 ? -5.57405 2.25972 -18.91971 1.000 17.80995 364 PHE C C 1
ATOM 16668 O O . PHE C 1 364 ? -4.83375 2.48275 -17.95442 1.000 18.87131 364 PHE C O 1
ATOM 16685 N N . ASP C 1 365 ? -6.72778 1.61401 -18.80901 1.000 14.61836 365 ASP C N 1
ATOM 16686 C CA . ASP C 1 365 ? -7.14966 1.07150 -17.52668 1.000 11.91260 365 ASP C CA 1
ATOM 16687 C C . ASP C 1 365 ? -8.05529 -0.12211 -17.77361 1.000 13.65870 365 ASP C C 1
ATOM 16688 O O . ASP C 1 365 ? -8.66465 -0.25465 -18.83568 1.000 13.66556 365 ASP C O 1
ATOM 16697 N N . ARG C 1 366 ? -8.12739 -0.99173 -16.77039 1.000 12.75052 366 ARG C N 1
ATOM 16698 C CA . ARG C 1 366 ? -8.99639 -2.15560 -16.83253 1.000 13.42519 366 ARG C CA 1
ATOM 16699 C C . ARG C 1 366 ? -10.44451 -1.70906 -16.95967 1.000 14.67419 366 ARG C C 1
ATOM 16700 O O . ARG C 1 366 ? -10.89149 -0.80937 -16.24011 1.000 15.69909 366 ARG C O 1
ATOM 16721 N N . ASP C 1 367 ? -11.17777 -2.35109 -17.86679 1.000 15.04786 367 ASP C N 1
ATOM 16722 C CA . ASP C 1 367 ? -12.53424 -1.95767 -18.23723 1.000 16.46024 367 ASP C CA 1
ATOM 16723 C C . ASP C 1 367 ? -13.48606 -3.06711 -17.81770 1.000 19.56247 367 ASP C C 1
ATOM 16724 O O . ASP C 1 367 ? -13.52705 -4.12555 -18.45162 1.000 18.38688 367 ASP C O 1
ATOM 16733 N N . LYS C 1 368 ? -14.26200 -2.82642 -16.75623 1.000 21.68213 368 LYS C N 1
ATOM 16734 C CA . LYS C 1 368 ? -15.18623 -3.85262 -16.28704 1.000 25.68633 368 LYS C CA 1
ATOM 16735 C C . LYS C 1 368 ? -16.31763 -4.10129 -17.27977 1.000 24.01061 368 LYS C C 1
ATOM 16736 O O . LYS C 1 368 ? -16.96246 -5.14826 -17.20923 1.000 27.64855 368 LYS C O 1
ATOM 16755 N N . GLU C 1 369 ? -16.56020 -3.17627 -18.20538 1.000 25.25635 369 GLU C N 1
ATOM 16756 C CA . GLU C 1 369 ? -17.58449 -3.36240 -19.22288 1.000 31.14064 369 GLU C CA 1
ATOM 16757 C C . GLU C 1 369 ? -17.07614 -4.12686 -20.43678 1.000 35.64152 369 GLU C C 1
ATOM 16758 O O . GLU C 1 369 ? -17.86611 -4.45022 -21.32996 1.000 30.93992 369 GLU C O 1
ATOM 16770 N N . ASN C 1 370 ? -15.78184 -4.41366 -20.50051 1.000 23.71015 370 ASN C N 1
ATOM 16771 C CA . ASN C 1 370 ? -15.17434 -5.13973 -21.61180 1.000 21.85477 370 ASN C CA 1
ATOM 16772 C C . ASN C 1 370 ? -14.30513 -6.26473 -21.08484 1.000 20.52966 370 ASN C C 1
ATOM 16773 O O . ASN C 1 370 ? -13.16354 -6.47415 -21.50693 1.000 19.07482 370 ASN C O 1
ATOM 16784 N N . GLN C 1 371 ? -14.85632 -7.01305 -20.12239 1.000 18.96137 371 GLN C N 1
ATOM 16785 C CA . GLN C 1 371 ? -14.28635 -8.27520 -19.66853 1.000 17.20301 371 GLN C CA 1
ATOM 16786 C C . GLN C 1 371 ? -12.86481 -8.10415 -19.14954 1.000 19.00795 371 GLN C C 1
ATOM 16787 O O . GLN C 1 371 ? -11.99954 -8.94707 -19.37372 1.000 17.14738 371 GLN C O 1
ATOM 16801 N N . ASP C 1 372 ? -12.62900 -7.01213 -18.42778 1.000 18.76758 372 ASP C N 1
ATOM 16802 C CA . ASP C 1 372 ? -11.35506 -6.67650 -17.79917 1.000 19.55840 372 ASP C CA 1
ATOM 16803 C C . ASP C 1 372 ? -10.27576 -6.28302 -18.79796 1.000 16.52841 372 ASP C C 1
ATOM 16804 O O . ASP C 1 372 ? -9.11398 -6.09785 -18.40197 1.000 16.95540 372 ASP C O 1
ATOM 16813 N N . ARG C 1 373 ? -10.60972 -6.14399 -20.07725 1.000 16.24543 373 ARG C N 1
ATOM 16814 C CA . ARG C 1 373 ? -9.62461 -5.67195 -21.04104 1.000 15.97580 373 ARG C CA 1
ATOM 16815 C C . ARG C 1 373 ? -9.19245 -4.24088 -20.72811 1.000 17.48641 373 ARG C C 1
ATOM 16816 O O . ARG C 1 373 ? -9.94139 -3.44921 -20.15672 1.000 16.93383 373 ARG C O 1
ATOM 16837 N N . PHE C 1 374 ? -7.96128 -3.90954 -21.11712 1.000 15.10022 374 PHE C N 1
ATOM 16838 C CA . PHE C 1 374 ? -7.50799 -2.52864 -21.04504 1.000 15.68620 374 PHE C CA 1
ATOM 16839 C C . PHE C 1 374 ? -8.17549 -1.71616 -22.14701 1.000 18.66253 374 PHE C C 1
ATOM 16840 O O . PHE C 1 374 ? -8.23060 -2.14830 -23.30510 1.000 18.88636 374 PHE C O 1
ATOM 16857 N N . THR C 1 375 ? -8.67224 -0.53413 -21.79427 1.000 15.85589 375 THR C N 1
ATOM 16858 C CA . THR C 1 375 ? -9.15863 0.42292 -22.77349 1.000 16.25337 375 THR C CA 1
ATOM 16859 C C . THR C 1 375 ? -8.60261 1.79848 -22.44022 1.000 19.04292 375 THR C C 1
ATOM 16860 O O . THR C 1 375 ? -8.30165 2.10194 -21.28138 1.000 16.22632 375 THR C O 1
ATOM 16871 N N . GLN C 1 376 ? -8.48302 2.63524 -23.46423 1.000 16.22553 376 GLN C N 1
ATOM 16872 C CA . GLN C 1 376 ? -7.91712 3.96121 -23.26992 1.000 16.84873 376 GLN C CA 1
ATOM 16873 C C . GLN C 1 376 ? -8.89743 4.85911 -22.52406 1.000 20.49537 376 GLN C C 1
ATOM 16874 O O . GLN C 1 376 ? -10.10690 4.82587 -22.77543 1.000 21.77079 376 GLN C O 1
ATOM 16888 N N . THR C 1 377 ? -8.36686 5.67281 -21.60161 1.000 17.85731 377 THR C N 1
ATOM 16889 C CA . THR C 1 377 ? -9.18614 6.56165 -20.79472 1.000 16.02127 377 THR C CA 1
ATOM 16890 C C . THR C 1 377 ? -8.69223 7.98065 -21.00328 1.000 24.02089 377 THR C C 1
ATOM 16891 O O . THR C 1 377 ? -8.95411 8.58161 -22.05701 1.000 26.84705 377 THR C O 1
ATOM 16902 N N . LEU C 1 378 ? -7.97260 8.56388 -20.04898 1.000 20.23095 378 LEU C N 1
ATOM 16903 C CA . LEU C 1 378 ? -7.59274 9.96271 -20.11584 1.000 18.82686 378 LEU C CA 1
ATOM 16904 C C . LEU C 1 378 ? -6.30597 10.15001 -20.91088 1.000 19.02564 378 LEU C C 1
ATOM 16905 O O . LEU C 1 378 ? -5.44489 9.26905 -20.96950 1.000 19.97238 378 LEU C O 1
ATOM 16921 N N . GLN C 1 379 ? -6.18390 11.32299 -21.52494 1.000 19.55423 379 GLN C N 1
ATOM 16922 C CA . GLN C 1 379 ? -4.93582 11.77124 -22.12363 1.000 19.27743 379 GLN C CA 1
ATOM 16923 C C . GLN C 1 379 ? -4.34800 12.84569 -21.21802 1.000 17.90552 379 GLN C C 1
ATOM 16924 O O . GLN C 1 379 ? -5.02716 13.81889 -20.87093 1.000 24.30067 379 GLN C O 1
ATOM 16938 N N . LEU C 1 380 ? -3.09944 12.65247 -20.81534 1.000 21.02992 380 LEU C N 1
ATOM 16939 C CA . LEU C 1 380 ? -2.41616 13.56638 -19.92284 1.000 26.09449 380 LEU C CA 1
ATOM 16940 C C . LEU C 1 380 ? -1.19284 14.13025 -20.62452 1.000 26.51188 380 LEU C C 1
ATOM 16941 O O . LEU C 1 380 ? -0.81621 13.70171 -21.71855 1.000 21.33358 380 LEU C O 1
ATOM 16957 N N . GLY C 1 381 ? -0.54993 15.08667 -19.96331 1.000 38.77213 381 GLY C N 1
ATOM 16958 C CA . GLY C 1 381 ? 0.59881 15.75320 -20.52438 1.000 46.27443 381 GLY C CA 1
ATOM 16959 C C . GLY C 1 381 ? 0.24260 17.13565 -21.02418 1.000 38.16086 381 GLY C C 1
ATOM 16960 O O . GLY C 1 381 ? -0.69434 17.77419 -20.53617 1.000 39.79288 381 GLY C O 1
ATOM 16964 N N . PRO C 1 382 ? 0.98632 17.63095 -22.02131 1.000 38.98530 382 PRO C N 1
ATOM 16965 C CA . PRO C 1 382 ? 0.74316 19.00287 -22.47769 1.000 41.96227 382 PRO C CA 1
ATOM 16966 C C . PRO C 1 382 ? -0.51704 19.12529 -23.32313 1.000 47.63100 382 PRO C C 1
ATOM 16967 O O . PRO C 1 382 ? -1.29041 20.05528 -23.08674 1.000 56.51554 382 PRO C O 1
ATOM 16978 N N . GLY D 1 12 ? 10.31335 40.32770 33.39750 1.000 49.48572 12 GLY D N 1
ATOM 16979 C CA . GLY D 1 12 ? 10.91204 39.18569 32.73956 1.000 50.02262 12 GLY D CA 1
ATOM 16980 C C . GLY D 1 12 ? 10.15389 37.89178 32.96788 1.000 49.42899 12 GLY D C 1
ATOM 16981 O O . GLY D 1 12 ? 10.35400 36.91849 32.24003 1.000 51.04626 12 GLY D O 1
ATOM 16984 N N . ARG D 1 13 ? 9.27686 37.87492 33.97237 1.000 49.65038 13 ARG D N 1
ATOM 16985 C CA . ARG D 1 13 ? 8.55510 36.66500 34.34428 1.000 54.89973 13 ARG D CA 1
ATOM 16986 C C . ARG D 1 13 ? 7.06210 36.94315 34.45051 1.000 50.45840 13 ARG D C 1
ATOM 16987 O O . ARG D 1 13 ? 6.64205 37.87749 35.14017 1.000 49.54310 13 ARG D O 1
ATOM 17008 N N . PHE D 1 14 ? 6.27186 36.12171 33.76434 1.000 43.59122 14 PHE D N 1
ATOM 17009 C CA . PHE D 1 14 ? 4.81612 36.17979 33.80677 1.000 42.01198 14 PHE D CA 1
ATOM 17010 C C . PHE D 1 14 ? 4.32221 35.28076 34.93366 1.000 46.43420 14 PHE D C 1
ATOM 17011 O O . PHE D 1 14 ? 4.70222 34.10828 35.00853 1.000 47.00995 14 PHE D O 1
ATOM 17028 N N . ASN D 1 15 ? 3.48628 35.82885 35.81192 1.000 43.26201 15 ASN D N 1
ATOM 17029 C CA . ASN D 1 15 ? 3.04772 35.12137 37.00767 1.000 45.45403 15 ASN D CA 1
ATOM 17030 C C . ASN D 1 15 ? 1.64081 34.56399 36.82896 1.000 35.52482 15 ASN D C 1
ATOM 17031 O O . ASN D 1 15 ? 0.78567 35.19038 36.19706 1.000 37.44556 15 ASN D O 1
ATOM 17042 N N . THR D 1 16 ? 1.41306 33.37524 37.39292 1.000 35.27836 16 THR D N 1
ATOM 17043 C CA . THR D 1 16 ? 0.14058 32.67845 37.29537 1.000 40.57017 16 THR D CA 1
ATOM 17044 C C . THR D 1 16 ? -0.25536 32.14767 38.66710 1.000 32.36680 16 THR D C 1
ATOM 17045 O O . THR D 1 16 ? 0.60131 31.79928 39.48370 1.000 35.05438 16 THR D O 1
ATOM 17056 N N . ASN D 1 17 ? -1.56505 32.06238 38.90442 1.000 34.68491 17 ASN D N 1
ATOM 17057 C CA . ASN D 1 17 ? -2.09084 31.44928 40.11449 1.000 39.37879 17 ASN D CA 1
ATOM 17058 C C . ASN D 1 17 ? -2.36444 29.96081 39.86866 1.000 35.57186 17 ASN D C 1
ATOM 17059 O O . ASN D 1 17 ? -2.10962 29.42955 38.78525 1.000 33.81401 17 ASN D O 1
ATOM 17070 N N . ASP D 1 18 ? -2.88219 29.27128 40.89683 1.000 31.87154 18 ASP D N 1
ATOM 17071 C CA . ASP D 1 18 ? -3.06246 27.82684 40.79582 1.000 38.03570 18 ASP D CA 1
ATOM 17072 C C . ASP D 1 18 ? -4.09020 27.46564 39.72788 1.000 32.82931 18 ASP D C 1
ATOM 17073 O O . ASP D 1 18 ? -3.89796 26.50870 38.96725 1.000 29.83968 18 ASP D O 1
ATOM 17082 N N . GLU D 1 19 ? -5.20425 28.20226 39.67024 1.000 32.08972 19 GLU D N 1
ATOM 17083 C CA . GLU D 1 19 ? -6.27192 27.82768 38.74667 1.000 34.02752 19 GLU D CA 1
ATOM 17084 C C . GLU D 1 19 ? -5.80491 27.93407 37.30463 1.000 35.22022 19 GLU D C 1
ATOM 17085 O O . GLU D 1 19 ? -6.13766 27.08909 36.46484 1.000 34.01052 19 GLU D O 1
ATOM 17097 N N . THR D 1 20 ? -5.04296 28.98281 36.99628 1.000 28.48566 20 THR D N 1
ATOM 17098 C CA . THR D 1 20 ? -4.47929 29.13311 35.66118 1.000 31.73136 20 THR D CA 1
ATOM 17099 C C . THR D 1 20 ? -3.50775 28.00393 35.35378 1.000 28.25044 20 THR D C 1
ATOM 17100 O O . THR D 1 20 ? -3.50975 27.45752 34.24414 1.000 27.08115 20 THR D O 1
ATOM 17111 N N . LYS D 1 21 ? -2.68986 27.61485 36.33291 1.000 25.47893 21 LYS D N 1
ATOM 17112 C CA . LYS D 1 21 ? -1.81581 26.46535 36.13300 1.000 27.95498 21 LYS D CA 1
ATOM 17113 C C . LYS D 1 21 ? -2.62182 25.21098 35.82227 1.000 23.17293 21 LYS D C 1
ATOM 17114 O O . LYS D 1 21 ? -2.27945 24.45574 34.90575 1.000 23.39437 21 LYS D O 1
ATOM 17133 N N . ARG D 1 22 ? -3.70156 24.97554 36.57162 1.000 22.39932 22 ARG D N 1
ATOM 17134 C CA . ARG D 1 22 ? -4.52780 23.79571 36.33520 1.000 29.28427 22 ARG D CA 1
ATOM 17135 C C . ARG D 1 22 ? -4.98053 23.72331 34.88372 1.000 28.65523 22 ARG D C 1
ATOM 17136 O O . ARG D 1 22 ? -4.92476 22.65591 34.26102 1.000 23.49564 22 ARG D O 1
ATOM 17157 N N . ILE D 1 23 ? -5.40093 24.85536 34.32353 1.000 25.66559 23 ILE D N 1
ATOM 17158 C CA . ILE D 1 23 ? -5.94552 24.87997 32.96797 1.000 23.73901 23 ILE D CA 1
ATOM 17159 C C . ILE D 1 23 ? -4.84463 24.65383 31.93716 1.000 25.51671 23 ILE D C 1
ATOM 17160 O O . ILE D 1 23 ? -5.01699 23.89405 30.97413 1.000 19.04271 23 ILE D O 1
ATOM 17176 N N . VAL D 1 24 ? -3.70741 25.33856 32.10797 1.000 19.43402 24 VAL D N 1
ATOM 17177 C CA . VAL D 1 24 ? -2.63785 25.26469 31.11611 1.000 18.72078 24 VAL D CA 1
ATOM 17178 C C . VAL D 1 24 ? -1.98322 23.89401 31.14227 1.000 17.86849 24 VAL D C 1
ATOM 17179 O O . VAL D 1 24 ? -1.66959 23.31857 30.09592 1.000 15.99371 24 VAL D O 1
ATOM 17192 N N . TRP D 1 25 ? -1.74113 23.36072 32.34151 1.000 20.35252 25 TRP D N 1
ATOM 17193 C CA . TRP D 1 25 ? -1.17103 22.02499 32.44319 1.000 20.52206 25 TRP D CA 1
ATOM 17194 C C . TRP D 1 25 ? -2.06785 20.99169 31.77128 1.000 13.66584 25 TRP D C 1
ATOM 17195 O O . TRP D 1 25 ? -1.57534 20.07433 31.11017 1.000 17.06154 25 TRP D O 1
ATOM 17216 N N . THR D 1 26 ? -3.38735 21.13309 31.91703 1.000 18.07115 26 THR D N 1
ATOM 17217 C CA . THR D 1 26 ? -4.30112 20.15222 31.33876 1.000 17.43430 26 THR D CA 1
ATOM 17218 C C . THR D 1 26 ? -4.31333 20.24685 29.81361 1.000 15.02954 26 THR D C 1
ATOM 17219 O O . THR D 1 26 ? -4.20798 19.23111 29.12098 1.000 17.03198 26 THR D O 1
ATOM 17230 N N . GLN D 1 27 ? -4.39077 21.45769 29.26303 1.000 17.40697 27 GLN D N 1
ATOM 17231 C CA . GLN D 1 27 ? -4.51205 21.56675 27.80857 1.000 16.58438 27 GLN D CA 1
ATOM 17232 C C . GLN D 1 27 ? -3.21616 21.20718 27.08130 1.000 17.32344 27 GLN D C 1
ATOM 17233 O O . GLN D 1 27 ? -3.26575 20.86563 25.89357 1.000 17.81262 27 GLN D O 1
ATOM 17247 N N . THR D 1 28 ? -2.06065 21.26308 27.75890 1.000 14.48698 28 THR D N 1
ATOM 17248 C CA . THR D 1 28 ? -0.77746 20.87781 27.18512 1.000 16.53477 28 THR D CA 1
ATOM 17249 C C . THR D 1 28 ? -0.36901 19.44279 27.51147 1.000 14.77777 28 THR D C 1
ATOM 17250 O O . THR D 1 28 ? 0.66785 18.97604 27.02538 1.000 16.53646 28 THR D O 1
ATOM 17261 N N . ALA D 1 29 ? -1.13523 18.74191 28.34310 1.000 15.12406 29 ALA D N 1
ATOM 17262 C CA . ALA D 1 29 ? -0.77148 17.42406 28.85007 1.000 15.50926 29 ALA D CA 1
ATOM 17263 C C . ALA D 1 29 ? 0.56965 17.45029 29.58221 1.000 16.65016 29 ALA D C 1
ATOM 17264 O O . ALA D 1 29 ? 1.24393 16.42191 29.68572 1.000 20.21559 29 ALA D O 1
ATOM 17271 N N . GLY D 1 30 ? 0.97981 18.61560 30.07294 1.000 17.66954 30 GLY D N 1
ATOM 17272 C CA . GLY D 1 30 ? 2.15507 18.68350 30.92659 1.000 18.65514 30 GLY D CA 1
ATOM 17273 C C . GLY D 1 30 ? 3.48951 18.45825 30.25452 1.000 19.30965 30 GLY D C 1
ATOM 17274 O O . GLY D 1 30 ? 4.42421 17.97787 30.90794 1.000 21.71497 30 GLY D O 1
ATOM 17278 N N . HIS D 1 31 ? 3.61092 18.79321 28.97230 1.000 17.24696 31 HIS D N 1
ATOM 17279 C CA . HIS D 1 31 ? 4.88035 18.78714 28.26683 1.000 18.14186 31 HIS D CA 1
ATOM 17280 C C . HIS D 1 31 ? 5.24145 20.20872 27.85253 1.000 21.15797 31 HIS D C 1
ATOM 17281 O O . HIS D 1 31 ? 4.36448 21.05001 27.62824 1.000 18.12052 31 HIS D O 1
ATOM 17295 N N . CYS D 1 32 ? 6.54608 20.46424 27.74230 1.000 21.28035 32 CYS D N 1
ATOM 17296 C CA . CYS D 1 32 ? 7.00795 21.72516 27.18037 1.000 21.24576 32 CYS D CA 1
ATOM 17297 C C . CYS D 1 32 ? 6.59546 21.81772 25.71939 1.000 19.06632 32 CYS D C 1
ATOM 17298 O O . CYS D 1 32 ? 6.86550 20.90887 24.93257 1.000 22.97137 32 CYS D O 1
ATOM 17305 N N . GLU D 1 33 ? 5.96846 22.93623 25.35057 1.000 19.14142 33 GLU D N 1
ATOM 17306 C CA . GLU D 1 33 ? 5.44938 23.07928 23.99520 1.000 21.98178 33 GLU D CA 1
ATOM 17307 C C . GLU D 1 33 ? 6.54984 23.27544 22.96039 1.000 23.35159 33 GLU D C 1
ATOM 17308 O O . GLU D 1 33 ? 6.29462 23.09335 21.76364 1.000 22.36693 33 GLU D O 1
ATOM 17320 N N . LEU D 1 34 ? 7.76240 23.62493 23.38521 1.000 25.22488 34 LEU D N 1
ATOM 17321 C CA . LEU D 1 34 ? 8.84975 23.89409 22.45066 1.000 23.12023 34 LEU D CA 1
ATOM 17322 C C . LEU D 1 34 ? 9.82305 22.73538 22.28261 1.000 24.39434 34 LEU D C 1
ATOM 17323 O O . LEU D 1 34 ? 10.36341 22.56301 21.18451 1.000 30.44318 34 LEU D O 1
ATOM 17339 N N . CYS D 1 35 ? 10.07961 21.94141 23.32564 1.000 23.78376 35 CYS D N 1
ATOM 17340 C CA . CYS D 1 35 ? 10.97910 20.80258 23.20342 1.000 25.37625 35 CYS D CA 1
ATOM 17341 C C . CYS D 1 35 ? 10.32288 19.45392 23.47126 1.000 25.08695 35 CYS D C 1
ATOM 17342 O O . CYS D 1 35 ? 10.96760 18.42044 23.25583 1.000 26.00899 35 CYS D O 1
ATOM 17349 N N . GLY D 1 36 ? 9.08135 19.42606 23.94246 1.000 28.91319 36 GLY D N 1
ATOM 17350 C CA . GLY D 1 36 ? 8.36251 18.18086 24.10984 1.000 23.24454 36 GLY D CA 1
ATOM 17351 C C . GLY D 1 36 ? 8.65856 17.41808 25.38219 1.000 29.31624 36 GLY D C 1
ATOM 17352 O O . GLY D 1 36 ? 8.05605 16.35681 25.60187 1.000 24.11425 36 GLY D O 1
ATOM 17356 N N . THR D 1 37 ? 9.54512 17.92087 26.23688 1.000 26.70235 37 THR D N 1
ATOM 17357 C CA . THR D 1 37 ? 9.89455 17.19633 27.45071 1.000 23.07807 37 THR D CA 1
ATOM 17358 C C . THR D 1 37 ? 8.68592 17.04893 28.36823 1.000 23.38580 37 THR D C 1
ATOM 17359 O O . THR D 1 37 ? 7.93400 17.99857 28.59012 1.000 20.57280 37 THR D O 1
ATOM 17370 N N . ASP D 1 38 ? 8.51575 15.84567 28.91469 1.000 24.46213 38 ASP D N 1
ATOM 17371 C CA . ASP D 1 38 ? 7.45817 15.56761 29.88495 1.000 21.59607 38 ASP D CA 1
ATOM 17372 C C . ASP D 1 38 ? 7.84198 16.19839 31.21733 1.000 24.85135 38 ASP D C 1
ATOM 17373 O O . ASP D 1 38 ? 8.82696 15.78875 31.83936 1.000 27.60557 38 ASP D O 1
ATOM 17382 N N . LEU D 1 39 ? 7.07631 17.19126 31.66482 1.000 19.63281 39 LEU D N 1
ATOM 17383 C CA . LEU D 1 39 ? 7.43980 17.93220 32.86473 1.000 21.30782 39 LEU D CA 1
ATOM 17384 C C . LEU D 1 39 ? 6.88132 17.30713 34.13980 1.000 21.20941 39 LEU D C 1
ATOM 17385 O O . LEU D 1 39 ? 6.98722 17.91865 35.20801 1.000 23.12360 39 LEU D O 1
ATOM 17401 N N . THR D 1 40 ? 6.28805 16.11095 34.05408 1.000 22.58823 40 THR D N 1
ATOM 17402 C CA . THR D 1 40 ? 5.85379 15.36296 35.22803 1.000 22.73059 40 THR D CA 1
ATOM 17403 C C . THR D 1 40 ? 6.91581 14.37154 35.71175 1.000 23.54622 40 THR D C 1
ATOM 17404 O O . THR D 1 40 ? 6.61760 13.52172 36.56083 1.000 23.31995 40 THR D O 1
ATOM 17415 N N . PHE D 1 41 ? 8.15001 14.48225 35.20928 1.000 22.17026 41 PHE D N 1
ATOM 17416 C CA . PHE D 1 41 ? 9.19568 13.51227 35.52816 1.000 22.84772 41 PHE D CA 1
ATOM 17417 C C . PHE D 1 41 ? 9.35092 13.29684 37.03212 1.000 28.17676 41 PHE D C 1
ATOM 17418 O O . PHE D 1 41 ? 9.56681 12.16409 37.47968 1.000 25.39660 41 PHE D O 1
ATOM 17435 N N . ASP D 1 42 ? 9.25695 14.36411 37.82875 1.000 24.81434 42 ASP D N 1
ATOM 17436 C CA . ASP D 1 42 ? 9.44290 14.21700 39.27140 1.000 32.59723 42 ASP D CA 1
ATOM 17437 C C . ASP D 1 42 ? 8.35014 13.34209 39.86721 1.000 27.90181 42 ASP D C 1
ATOM 17438 O O . ASP D 1 42 ? 8.61706 12.44680 40.67877 1.000 24.55001 42 ASP D O 1
ATOM 17447 N N . TYR D 1 43 ? 7.09468 13.60933 39.49022 1.000 24.25944 43 TYR D N 1
ATOM 17448 C CA . TYR D 1 43 ? 5.99582 12.80643 39.99948 1.000 24.64573 43 TYR D CA 1
ATOM 17449 C C . TYR D 1 43 ? 6.16769 11.35013 39.59820 1.000 22.11673 43 TYR D C 1
ATOM 17450 O O . TYR D 1 43 ? 5.91128 10.44503 40.40063 1.000 25.05157 43 TYR D O 1
ATOM 17468 N N . ARG D 1 44 ? 6.62453 11.10071 38.36496 1.000 20.24720 44 ARG D N 1
ATOM 17469 C CA . ARG D 1 44 ? 6.83339 9.72701 37.93069 1.000 20.45387 44 ARG D CA 1
ATOM 17470 C C . ARG D 1 44 ? 7.90670 9.04529 38.76574 1.000 23.29634 44 ARG D C 1
ATOM 17471 O O . ARG D 1 44 ? 7.86553 7.82539 38.95607 1.000 25.69436 44 ARG D O 1
ATOM 17492 N N . ALA D 1 45 ? 8.87685 9.81081 39.25684 1.000 22.50817 45 ALA D N 1
ATOM 17493 C CA . ALA D 1 45 ? 9.92032 9.26849 40.11338 1.000 22.32970 45 ALA D CA 1
ATOM 17494 C C . ALA D 1 45 ? 9.48637 9.13954 41.56428 1.000 26.54293 45 ALA D C 1
ATOM 17495 O O . ALA D 1 45 ? 10.27313 8.65200 42.38255 1.000 25.55566 45 ALA D O 1
ATOM 17502 N N . GLY D 1 46 ? 8.26640 9.55386 41.90138 1.000 22.50975 46 GLY D N 1
ATOM 17503 C CA . GLY D 1 46 ? 7.76992 9.45915 43.25698 1.000 22.70188 46 GLY D CA 1
ATOM 17504 C C . GLY D 1 46 ? 7.98883 10.68829 44.10164 1.000 30.26179 46 GLY D C 1
ATOM 17505 O O . GLY D 1 46 ? 7.76881 10.63328 45.31754 1.000 27.10740 46 GLY D O 1
ATOM 17509 N N . LYS D 1 47 ? 8.40838 11.78924 43.50369 1.000 24.77046 47 LYS D N 1
ATOM 17510 C CA . LYS D 1 47 ? 8.68365 13.02350 44.21992 1.000 25.85863 47 LYS D CA 1
ATOM 17511 C C . LYS D 1 47 ? 7.53224 14.00191 44.05056 1.000 27.14315 47 LYS D C 1
ATOM 17512 O O . LYS D 1 47 ? 6.68414 13.84005 43.16615 1.000 24.78123 47 LYS D O 1
ATOM 17531 N N . PRO D 1 48 ? 7.46229 15.02792 44.89744 1.000 29.06411 48 PRO D N 1
ATOM 17532 C CA . PRO D 1 48 ? 6.38002 16.01266 44.77456 1.000 27.57233 48 PRO D CA 1
ATOM 17533 C C . PRO D 1 48 ? 6.41057 16.71312 43.42275 1.000 30.13054 48 PRO D C 1
ATOM 17534 O O . PRO D 1 48 ? 7.46870 16.94714 42.83598 1.000 28.78412 48 PRO D O 1
ATOM 17545 N N . MET D 1 49 ? 5.21965 17.03358 42.91838 1.000 22.87883 49 MET D N 1
ATOM 17546 C CA . MET D 1 49 ? 5.06606 17.73303 41.64583 1.000 29.73909 49 MET D CA 1
ATOM 17547 C C . MET D 1 49 ? 5.13141 19.23412 41.90293 1.000 29.63651 49 MET D C 1
ATOM 17548 O O . MET D 1 49 ? 4.20652 19.81136 42.48227 1.000 31.47926 49 MET D O 1
ATOM 17562 N N . LYS D 1 50 ? 6.21331 19.87088 41.44603 1.000 25.38482 50 LYS D N 1
ATOM 17563 C CA . LYS D 1 50 ? 6.44924 21.29675 41.67338 1.000 27.95053 50 LYS D CA 1
ATOM 17564 C C . LYS D 1 50 ? 6.08896 22.04766 40.39275 1.000 28.26989 50 LYS D C 1
ATOM 17565 O O . LYS D 1 50 ? 6.95122 22.46213 39.61164 1.000 24.37297 50 LYS D O 1
ATOM 17584 N N . TRP D 1 51 ? 4.77972 22.22821 40.18905 1.000 24.65254 51 TRP D N 1
ATOM 17585 C CA . TRP D 1 51 ? 4.28032 22.72485 38.91155 1.000 31.41978 51 TRP D CA 1
ATOM 17586 C C . TRP D 1 51 ? 4.95581 24.03607 38.52228 1.000 27.52286 51 TRP D C 1
ATOM 17587 O O . TRP D 1 51 ? 5.38679 24.21289 37.37458 1.000 27.32092 51 TRP D O 1
ATOM 17608 N N . GLY D 1 52 ? 5.06204 24.96910 39.47245 1.000 23.49375 52 GLY D N 1
ATOM 17609 C CA . GLY D 1 52 ? 5.59906 26.28856 39.18960 1.000 27.36155 52 GLY D CA 1
ATOM 17610 C C . GLY D 1 52 ? 7.10082 26.36511 39.03049 1.000 28.19363 52 GLY D C 1
ATOM 17611 O O . GLY D 1 52 ? 7.61155 27.41115 38.62085 1.000 29.56032 52 GLY D O 1
ATOM 17615 N N . GLU D 1 53 ? 7.82078 25.28633 39.33036 1.000 26.59779 53 GLU D N 1
ATOM 17616 C CA . GLU D 1 53 ? 9.27090 25.26849 39.22378 1.000 28.91789 53 GLU D CA 1
ATOM 17617 C C . GLU D 1 53 ? 9.77923 24.42648 38.07321 1.000 33.94897 53 GLU D C 1
ATOM 17618 O O . GLU D 1 53 ? 10.85653 24.71332 37.54648 1.000 29.63829 53 GLU D O 1
ATOM 17630 N N . VAL D 1 54 ? 9.04382 23.38078 37.68502 1.000 23.61611 54 VAL D N 1
ATOM 17631 C CA . VAL D 1 54 ? 9.45577 22.56301 36.55044 1.000 28.56830 54 VAL D CA 1
ATOM 17632 C C . VAL D 1 54 ? 8.97281 23.15756 35.23901 1.000 22.83528 54 VAL D C 1
ATOM 17633 O O . VAL D 1 54 ? 9.33651 22.64902 34.16507 1.000 26.91649 54 VAL D O 1
ATOM 17646 N N . ALA D 1 55 ? 8.18287 24.22293 35.28910 1.000 24.81277 55 ALA D N 1
ATOM 17647 C CA . ALA D 1 55 ? 7.67479 24.85601 34.08661 1.000 26.27070 55 ALA D CA 1
ATOM 17648 C C . ALA D 1 55 ? 7.42442 26.33135 34.35429 1.000 28.25814 55 ALA D C 1
ATOM 17649 O O . ALA D 1 55 ? 7.25691 26.76425 35.49694 1.000 27.54683 55 ALA D O 1
ATOM 17656 N N . ALA D 1 56 ? 7.40065 27.09658 33.27271 1.000 23.26698 56 ALA D N 1
ATOM 17657 C CA . ALA D 1 56 ? 6.98347 28.48896 33.27955 1.000 27.81054 56 ALA D CA 1
ATOM 17658 C C . ALA D 1 56 ? 5.83438 28.65115 32.29664 1.000 30.64666 56 ALA D C 1
ATOM 17659 O O . ALA D 1 56 ? 5.79915 27.98002 31.25843 1.000 28.98666 56 ALA D O 1
ATOM 17666 N N . ILE D 1 57 ? 4.89423 29.52295 32.63926 1.000 24.24994 57 ILE D N 1
ATOM 17667 C CA . ILE D 1 57 ? 3.75725 29.85732 31.79152 1.000 24.75671 57 ILE D CA 1
ATOM 17668 C C . ILE D 1 57 ? 3.90198 31.30966 31.35762 1.000 35.87485 57 ILE D C 1
ATOM 17669 O O . ILE D 1 57 ? 4.09767 32.19731 32.19770 1.000 32.43568 57 ILE D O 1
ATOM 17685 N N . LEU D 1 58 ? 3.81062 31.55352 30.05168 1.000 30.26654 58 LEU D N 1
ATOM 17686 C CA . LEU D 1 58 ? 3.85423 32.91793 29.54252 1.000 35.04164 58 LEU D CA 1
ATOM 17687 C C . LEU D 1 58 ? 2.95201 33.01740 28.32480 1.000 31.11815 58 LEU D C 1
ATOM 17688 O O . LEU D 1 58 ? 2.70628 32.00930 27.64931 1.000 29.98942 58 LEU D O 1
ATOM 17704 N N . PRO D 1 59 ? 2.44448 34.20940 28.02015 1.000 31.38956 59 PRO D N 1
ATOM 17705 C CA . PRO D 1 59 ? 1.62456 34.36904 26.81520 1.000 27.55624 59 PRO D CA 1
ATOM 17706 C C . PRO D 1 59 ? 2.40734 34.00697 25.56325 1.000 27.45197 59 PRO D C 1
ATOM 17707 O O . PRO D 1 59 ? 3.62752 34.16570 25.48943 1.000 27.74176 59 PRO D O 1
ATOM 17718 N N . ALA D 1 60 ? 1.68299 33.49393 24.57357 1.000 26.60162 60 ALA D N 1
ATOM 17719 C CA . ALA D 1 60 ? 2.31732 33.13079 23.31605 1.000 27.41146 60 ALA D CA 1
ATOM 17720 C C . ALA D 1 60 ? 2.61968 34.34840 22.45990 1.000 28.98482 60 ALA D C 1
ATOM 17721 O O . ALA D 1 60 ? 3.53588 34.30499 21.63165 1.000 31.01944 60 ALA D O 1
ATOM 17728 N N . SER D 1 61 ? 1.86891 35.44270 22.64779 1.000 30.38748 61 SER D N 1
ATOM 17729 C CA . SER D 1 61 ? 1.97562 36.63473 21.81600 1.000 37.73385 61 SER D CA 1
ATOM 17730 C C . SER D 1 61 ? 2.53433 37.81909 22.59936 1.000 44.02437 61 SER D C 1
ATOM 17731 O O . SER D 1 61 ? 2.33221 37.93004 23.81272 1.000 37.69042 61 SER D O 1
ATOM 17739 N N . PRO D 1 62 ? 3.24670 38.72355 21.92456 1.000 48.68024 62 PRO D N 1
ATOM 17740 C CA . PRO D 1 62 ? 3.71116 39.94645 22.58805 1.000 41.14747 62 PRO D CA 1
ATOM 17741 C C . PRO D 1 62 ? 2.55152 40.81601 23.04861 1.000 40.84523 62 PRO D C 1
ATOM 17742 O O . PRO D 1 62 ? 1.43099 40.73033 22.54435 1.000 40.94831 62 PRO D O 1
ATOM 17753 N N . LYS D 1 63 ? 2.83933 41.66024 24.03913 1.000 43.09806 63 LYS D N 1
ATOM 17754 C CA . LYS D 1 63 ? 1.87347 42.63827 24.53250 1.000 46.47951 63 LYS D CA 1
ATOM 17755 C C . LYS D 1 63 ? 2.41699 43.35814 25.76549 1.000 46.85212 63 LYS D C 1
ATOM 17756 O O . LYS D 1 63 ? 2.12278 42.98125 26.90228 1.000 54.39380 63 LYS D O 1
ATOM 17760 N N . ASN D 1 78 ? -3.39031 36.42291 29.07246 1.000 59.83599 78 ASN D N 1
ATOM 17761 C CA . ASN D 1 78 ? -4.75067 36.69834 29.52512 1.000 72.70750 78 ASN D CA 1
ATOM 17762 C C . ASN D 1 78 ? -5.63578 35.46360 29.35743 1.000 68.18788 78 ASN D C 1
ATOM 17763 O O . ASN D 1 78 ? -5.78383 34.65955 30.28176 1.000 58.59316 78 ASN D O 1
ATOM 17766 N N . ASP D 1 79 ? -6.23541 35.32763 28.17832 1.000 61.26172 79 ASP D N 1
ATOM 17767 C CA . ASP D 1 79 ? -6.99327 34.12830 27.85014 1.000 51.57605 79 ASP D CA 1
ATOM 17768 C C . ASP D 1 79 ? -6.10753 32.90290 28.03832 1.000 41.02529 79 ASP D C 1
ATOM 17769 O O . ASP D 1 79 ? -5.01606 32.82831 27.46333 1.000 42.10429 79 ASP D O 1
ATOM 17778 N N . THR D 1 80 ? -6.56028 31.94969 28.85974 1.000 38.93493 80 THR D N 1
ATOM 17779 C CA . THR D 1 80 ? -5.75081 30.76171 29.10631 1.000 33.30679 80 THR D CA 1
ATOM 17780 C C . THR D 1 80 ? -5.42655 30.03337 27.80941 1.000 31.31642 80 THR D C 1
ATOM 17781 O O . THR D 1 80 ? -4.41112 29.32717 27.74071 1.000 31.29839 80 THR D O 1
ATOM 17792 N N . ALA D 1 81 ? -6.25467 30.21188 26.78228 1.000 30.74212 81 ALA D N 1
ATOM 17793 C CA . ALA D 1 81 ? -6.01277 29.58085 25.49390 1.000 34.46651 81 ALA D CA 1
ATOM 17794 C C . ALA D 1 81 ? -4.73455 30.07297 24.82879 1.000 33.14563 81 ALA D C 1
ATOM 17795 O O . ALA D 1 81 ? -4.21259 29.39155 23.94180 1.000 32.45414 81 ALA D O 1
ATOM 17802 N N . ASN D 1 82 ? -4.21486 31.23425 25.22433 1.000 28.04825 82 ASN D N 1
ATOM 17803 C CA . ASN D 1 82 ? -3.03071 31.80555 24.59441 1.000 29.23098 82 ASN D CA 1
ATOM 17804 C C . ASN D 1 82 ? -1.82041 31.79409 25.51645 1.000 27.18872 82 ASN D C 1
ATOM 17805 O O . ASN D 1 82 ? -0.82564 32.47292 25.22923 1.000 32.89618 82 ASN D O 1
ATOM 17816 N N . LEU D 1 83 ? -1.88112 31.04745 26.61300 1.000 24.65921 83 LEU D N 1
ATOM 17817 C CA . LEU D 1 83 ? -0.75975 30.85512 27.51834 1.000 28.76067 83 LEU D CA 1
ATOM 17818 C C . LEU D 1 83 ? -0.05436 29.54930 27.17361 1.000 24.88967 83 LEU D C 1
ATOM 17819 O O . LEU D 1 83 ? -0.70239 28.52411 26.93964 1.000 25.70022 83 LEU D O 1
ATOM 17835 N N . MET D 1 84 ? 1.27420 29.59114 27.14380 1.000 22.76342 84 MET D N 1
ATOM 17836 C CA . MET D 1 84 ? 2.08412 28.43181 26.81365 1.000 21.67627 84 MET D CA 1
ATOM 17837 C C . MET D 1 84 ? 2.74851 27.86458 28.05923 1.000 24.45129 84 MET D C 1
ATOM 17838 O O . MET D 1 84 ? 3.07433 28.59495 28.99655 1.000 27.04279 84 MET D O 1
ATOM 17852 N N . LEU D 1 85 ? 2.98880 26.55869 28.03488 1.000 20.52140 85 LEU D N 1
ATOM 17853 C CA . LEU D 1 85 ? 3.75866 25.87345 29.06571 1.000 19.78664 85 LEU D CA 1
ATOM 17854 C C . LEU D 1 85 ? 5.13642 25.56069 28.49626 1.000 23.62937 85 LEU D C 1
ATOM 17855 O O . LEU D 1 85 ? 5.24694 24.87464 27.47399 1.000 21.07878 85 LEU D O 1
ATOM 17871 N N . LEU D 1 86 ? 6.18234 26.07685 29.14884 1.000 20.58538 86 LEU D N 1
ATOM 17872 C CA . LEU D 1 86 ? 7.55363 25.85020 28.73196 1.000 18.48843 86 LEU D CA 1
ATOM 17873 C C . LEU D 1 86 ? 8.36786 25.30184 29.89495 1.000 19.74295 86 LEU D C 1
ATOM 17874 O O . LEU D 1 86 ? 8.11344 25.63018 31.05609 1.000 24.56057 86 LEU D O 1
ATOM 17890 N N . CYS D 1 87 ? 9.35381 24.46237 29.57649 1.000 23.85284 87 CYS D N 1
ATOM 17891 C CA . CYS D 1 87 ? 10.33800 24.08817 30.58266 1.000 23.25319 87 CYS D CA 1
ATOM 17892 C C . CYS D 1 87 ? 11.23879 25.29034 30.86402 1.000 29.78729 87 CYS D C 1
ATOM 17893 O O . CYS D 1 87 ? 11.33942 26.20605 30.04433 1.000 23.61169 87 CYS D O 1
ATOM 17900 N N . PRO D 1 88 ? 11.89069 25.31961 32.02869 1.000 29.69304 88 PRO D N 1
ATOM 17901 C CA . PRO D 1 88 ? 12.76884 26.46490 32.33933 1.000 30.85669 88 PRO D CA 1
ATOM 17902 C C . PRO D 1 88 ? 13.82510 26.73853 31.27881 1.000 29.05620 88 PRO D C 1
ATOM 17903 O O . PRO D 1 88 ? 14.05122 27.90153 30.92831 1.000 33.11375 88 PRO D O 1
ATOM 17914 N N . GLY D 1 89 ? 14.48010 25.70175 30.75739 1.000 28.77825 89 GLY D N 1
ATOM 17915 C CA . GLY D 1 89 ? 15.49809 25.92241 29.74122 1.000 31.69304 89 GLY D CA 1
ATOM 17916 C C . GLY D 1 89 ? 14.96126 26.63119 28.51348 1.000 36.03088 89 GLY D C 1
ATOM 17917 O O . GLY D 1 89 ? 15.54830 27.60497 28.03657 1.000 34.29349 89 GLY D O 1
ATOM 17921 N N . CYS D 1 90 ? 13.83725 26.14630 27.97772 1.000 29.51581 90 CYS D N 1
ATOM 17922 C CA . CYS D 1 90 ? 13.24850 26.79290 26.80787 1.000 26.31263 90 CYS D CA 1
ATOM 17923 C C . CYS D 1 90 ? 12.78053 28.19975 27.14236 1.000 29.22859 90 CYS D C 1
ATOM 17924 O O . CYS D 1 90 ? 12.93222 29.12294 26.33378 1.000 31.19195 90 CYS D O 1
ATOM 17931 N N . HIS D 1 91 ? 12.22087 28.38479 28.33840 1.000 29.12960 91 HIS D N 1
ATOM 17932 C CA . HIS D 1 91 ? 11.77930 29.70913 28.75549 1.000 28.44426 91 HIS D CA 1
ATOM 17933 C C . HIS D 1 91 ? 12.95611 30.67315 28.85342 1.000 31.37918 91 HIS D C 1
ATOM 17934 O O . HIS D 1 91 ? 12.82252 31.86354 28.54836 1.000 33.42728 91 HIS D O 1
ATOM 17948 N N . ASP D 1 92 ? 14.12290 30.17120 29.27925 1.000 33.85427 92 ASP D N 1
ATOM 17949 C CA . ASP D 1 92 ? 15.30304 31.02449 29.39530 1.000 40.23696 92 ASP D CA 1
ATOM 17950 C C . ASP D 1 92 ? 15.74744 31.56444 28.04319 1.000 38.67570 92 ASP D C 1
ATOM 17951 O O . ASP D 1 92 ? 16.27337 32.68031 27.96320 1.000 42.59723 92 ASP D O 1
ATOM 17960 N N . LYS D 1 93 ? 15.55881 30.78902 26.97588 1.000 38.36996 93 LYS D N 1
ATOM 17961 C CA . LYS D 1 93 ? 15.98098 31.20236 25.64413 1.000 38.27521 93 LYS D CA 1
ATOM 17962 C C . LYS D 1 93 ? 15.01508 32.17855 24.98345 1.000 41.10547 93 LYS D C 1
ATOM 17963 O O . LYS D 1 93 ? 15.33285 32.70151 23.90933 1.000 48.42198 93 LYS D O 1
ATOM 17982 N N . ILE D 1 94 ? 13.86826 32.45310 25.59602 1.000 35.53861 94 ILE D N 1
ATOM 17983 C CA . ILE D 1 94 ? 12.88256 33.36707 25.03101 1.000 38.51510 94 ILE D CA 1
ATOM 17984 C C . ILE D 1 94 ? 13.15920 34.77218 25.55218 1.000 42.96145 94 ILE D C 1
ATOM 17985 O O . ILE D 1 94 ? 13.15241 35.00378 26.76585 1.000 43.94186 94 ILE D O 1
ATOM 18001 N N . ASP D 1 95 ? 13.38774 35.71236 24.63712 1.000 44.97264 95 ASP D N 1
ATOM 18002 C CA . ASP D 1 95 ? 13.47124 37.11746 25.01355 1.000 46.77545 95 ASP D CA 1
ATOM 18003 C C . ASP D 1 95 ? 12.09184 37.61985 25.41826 1.000 45.24714 95 ASP D C 1
ATOM 18004 O O . ASP D 1 95 ? 11.10706 37.40287 24.70490 1.000 50.82911 95 ASP D O 1
ATOM 18013 N N . ARG D 1 96 ? 12.01975 38.29527 26.56171 1.000 42.51145 96 ARG D N 1
ATOM 18014 C CA . ARG D 1 96 ? 10.75874 38.76542 27.11017 1.000 44.24017 96 ARG D CA 1
ATOM 18015 C C . ARG D 1 96 ? 10.86720 40.23853 27.47255 1.000 48.39872 96 ARG D C 1
ATOM 18016 O O . ARG D 1 96 ? 11.96108 40.79274 27.59598 1.000 47.66208 96 ARG D O 1
ATOM 18037 N N . ASP D 1 97 ? 9.71067 40.87242 27.62809 1.000 46.81675 97 ASP D N 1
ATOM 18038 C CA . ASP D 1 97 ? 9.64479 42.24264 28.10733 1.000 47.29715 97 ASP D CA 1
ATOM 18039 C C . ASP D 1 97 ? 9.65574 42.20050 29.63686 1.000 51.56380 97 ASP D C 1
ATOM 18040 O O . ASP D 1 97 ? 9.83584 41.14193 30.24415 1.000 50.58460 97 ASP D O 1
ATOM 18049 N N . ALA D 1 98 ? 9.48000 43.35207 30.28919 1.000 49.72219 98 ALA D N 1
ATOM 18050 C CA . ALA D 1 98 ? 9.56411 43.36737 31.74494 1.000 51.41441 98 ALA D CA 1
ATOM 18051 C C . ALA D 1 98 ? 8.39739 42.63757 32.39869 1.000 56.29658 98 ALA D C 1
ATOM 18052 O O . ALA D 1 98 ? 8.53656 42.16553 33.53427 1.000 51.34395 98 ALA D O 1
ATOM 18059 N N . ASP D 1 99 ? 7.26015 42.53157 31.71397 1.000 48.35043 99 ASP D N 1
ATOM 18060 C CA . ASP D 1 99 ? 6.08655 41.85356 32.24521 1.000 50.98574 99 ASP D CA 1
ATOM 18061 C C . ASP D 1 99 ? 6.07389 40.35934 31.94597 1.000 46.92304 99 ASP D C 1
ATOM 18062 O O . ASP D 1 99 ? 5.10202 39.68180 32.29510 1.000 46.90204 99 ASP D O 1
ATOM 18071 N N . GLY D 1 100 ? 7.11848 39.83339 31.31400 1.000 46.59413 100 GLY D N 1
ATOM 18072 C CA . GLY D 1 100 ? 7.18660 38.42570 31.00096 1.000 45.90430 100 GLY D CA 1
ATOM 18073 C C . GLY D 1 100 ? 6.52588 38.01685 29.70356 1.000 45.56253 100 GLY D C 1
ATOM 18074 O O . GLY D 1 100 ? 6.51524 36.81947 29.38701 1.000 35.49681 100 GLY D O 1
ATOM 18078 N N . TYR D 1 101 ? 5.96520 38.96129 28.94856 1.000 41.87135 101 TYR D N 1
ATOM 18079 C CA . TYR D 1 101 ? 5.43709 38.63863 27.63285 1.000 40.90090 101 TYR D CA 1
ATOM 18080 C C . TYR D 1 101 ? 6.58766 38.39795 26.65472 1.000 42.21677 101 TYR D C 1
ATOM 18081 O O . TYR D 1 101 ? 7.66301 38.99255 26.78117 1.000 40.96553 101 TYR D O 1
ATOM 18099 N N . PRO D 1 102 ? 6.38644 37.53322 25.66411 1.000 41.82241 102 PRO D N 1
ATOM 18100 C CA . PRO D 1 102 ? 7.43619 37.30748 24.66448 1.000 37.49055 102 PRO D CA 1
ATOM 18101 C C . PRO D 1 102 ? 7.60059 38.51889 23.75958 1.000 36.41567 102 PRO D C 1
ATOM 18102 O O . PRO D 1 102 ? 6.65655 39.27493 23.51788 1.000 39.46574 102 PRO D O 1
ATOM 18113 N N . GLU D 1 103 ? 8.82245 38.69352 23.25285 1.000 39.04754 103 GLU D N 1
ATOM 18114 C CA . GLU D 1 103 ? 9.06117 39.73889 22.26364 1.000 47.00756 103 GLU D CA 1
ATOM 18115 C C . GLU D 1 103 ? 8.68756 39.26429 20.86235 1.000 49.47590 103 GLU D C 1
ATOM 18116 O O . GLU D 1 103 ? 8.19746 40.05039 20.04518 1.000 44.71579 103 GLU D O 1
ATOM 18128 N N . ASN D 1 104 ? 8.92251 37.98695 20.56778 1.000 39.60789 104 ASN D N 1
ATOM 18129 C CA . ASN D 1 104 ? 8.60055 37.39429 19.27723 1.000 42.45024 104 ASN D CA 1
ATOM 18130 C C . ASN D 1 104 ? 7.35636 36.52586 19.40945 1.000 41.03921 104 ASN D C 1
ATOM 18131 O O . ASN D 1 104 ? 7.13929 35.88715 20.44323 1.000 37.18021 104 ASN D O 1
ATOM 18142 N N . ASP D 1 105 ? 6.53524 36.51417 18.36217 1.000 40.65404 105 ASP D N 1
ATOM 18143 C CA . ASP D 1 105 ? 5.27745 35.78222 18.41419 1.000 39.28298 105 ASP D CA 1
ATOM 18144 C C . ASP D 1 105 ? 5.52840 34.27875 18.40007 1.000 37.40452 105 ASP D C 1
ATOM 18145 O O . ASP D 1 105 ? 6.34596 33.77218 17.62711 1.000 32.39855 105 ASP D O 1
ATOM 18154 N N . LEU D 1 106 ? 4.81577 33.56725 19.27216 1.000 31.15036 106 LEU D N 1
ATOM 18155 C CA . LEU D 1 106 ? 4.88715 32.11426 19.35179 1.000 31.68791 106 LEU D CA 1
ATOM 18156 C C . LEU D 1 106 ? 3.53645 31.46101 19.09853 1.000 27.94501 106 LEU D C 1
ATOM 18157 O O . LEU D 1 106 ? 3.41706 30.23793 19.23678 1.000 28.20068 106 LEU D O 1
ATOM 18173 N N . SER D 1 107 ? 2.51659 32.24685 18.73979 1.000 28.48412 107 SER D N 1
ATOM 18174 C CA . SER D 1 107 ? 1.14957 31.74024 18.72015 1.000 27.63532 107 SER D CA 1
ATOM 18175 C C . SER D 1 107 ? 0.96860 30.61456 17.71125 1.000 26.56643 107 SER D C 1
ATOM 18176 O O . SER D 1 107 ? 0.15033 29.71293 17.93487 1.000 25.17481 107 SER D O 1
ATOM 18184 N N . GLY D 1 108 ? 1.70060 30.65008 16.59740 1.000 31.73557 108 GLY D N 1
ATOM 18185 C CA . GLY D 1 108 ? 1.56746 29.58998 15.61043 1.000 27.34725 108 GLY D CA 1
ATOM 18186 C C . GLY D 1 108 ? 2.02115 28.24565 16.14385 1.000 26.40742 108 GLY D C 1
ATOM 18187 O O . GLY D 1 108 ? 1.31831 27.23760 16.01485 1.000 24.65934 108 GLY D O 1
ATOM 18191 N N . LEU D 1 109 ? 3.21377 28.21105 16.74386 1.000 20.29455 109 LEU D N 1
ATOM 18192 C CA . LEU D 1 109 ? 3.70043 26.98351 17.35634 1.000 20.44951 109 LEU D CA 1
ATOM 18193 C C . LEU D 1 109 ? 2.79600 26.55358 18.50248 1.000 19.16542 109 LEU D C 1
ATOM 18194 O O . LEU D 1 109 ? 2.49975 25.36203 18.65993 1.000 21.56022 109 LEU D O 1
ATOM 18210 N N . HIS D 1 110 ? 2.33603 27.51381 19.30581 1.000 23.13003 110 HIS D N 1
ATOM 18211 C CA . HIS D 1 110 ? 1.46497 27.19128 20.42813 1.000 23.40682 110 HIS D CA 1
ATOM 18212 C C . HIS D 1 110 ? 0.16527 26.56050 19.94862 1.000 23.68196 110 HIS D C 1
ATOM 18213 O O . HIS D 1 110 ? -0.26131 25.51690 20.45820 1.000 19.96227 110 HIS D O 1
ATOM 18228 N N . GLN D 1 111 ? -0.48731 27.18904 18.97114 1.000 21.88174 111 GLN D N 1
ATOM 18229 C CA . GLN D 1 111 ? -1.76934 26.67395 18.51145 1.000 19.86333 111 GLN D CA 1
ATOM 18230 C C . GLN D 1 111 ? -1.60674 25.31018 17.85148 1.000 19.03537 111 GLN D C 1
ATOM 18231 O O . GLN D 1 111 ? -2.45189 24.42610 18.03405 1.000 19.81723 111 GLN D O 1
ATOM 18245 N N . ALA D 1 112 ? -0.51967 25.11431 17.10024 1.000 18.78767 112 ALA D N 1
ATOM 18246 C CA . ALA D 1 112 ? -0.28161 23.81352 16.48218 1.000 18.57766 112 ALA D CA 1
ATOM 18247 C C . ALA D 1 112 ? -0.07463 22.74356 17.54252 1.000 20.05768 112 ALA D C 1
ATOM 18248 O O . ALA D 1 112 ? -0.53806 21.60421 17.39448 1.000 20.04579 112 ALA D O 1
ATOM 18255 N N . TYR D 1 113 ? 0.65528 23.08782 18.60779 1.000 17.82954 113 TYR D N 1
ATOM 18256 C CA . TYR D 1 113 ? 0.88838 22.13030 19.67689 1.000 19.43824 113 TYR D CA 1
ATOM 18257 C C . TYR D 1 113 ? -0.42969 21.70063 20.30211 1.000 16.9861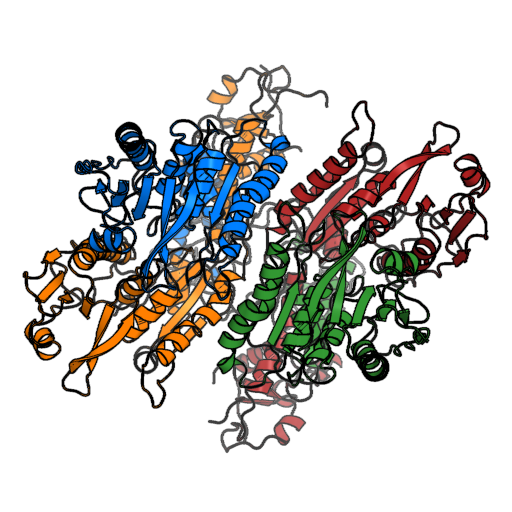2 113 TYR D C 1
ATOM 18258 O O . TYR D 1 113 ? -0.68814 20.50156 20.48372 1.000 16.19866 113 TYR D O 1
ATOM 18276 N N . LEU D 1 114 ? -1.28771 22.66979 20.62480 1.000 14.35659 114 LEU D N 1
ATOM 18277 C CA . LEU D 1 114 ? -2.57660 22.33726 21.22262 1.000 17.15753 114 LEU D CA 1
ATOM 18278 C C . LEU D 1 114 ? -3.40009 21.46054 20.29094 1.000 18.79600 114 LEU D C 1
ATOM 18279 O O . LEU D 1 114 ? -4.11271 20.55462 20.74196 1.000 16.59857 114 LEU D O 1
ATOM 18295 N N . GLU D 1 115 ? -3.30691 21.70577 18.98199 1.000 15.78660 115 GLU D N 1
ATOM 18296 C CA . GLU D 1 115 ? -4.06803 20.90357 18.02609 1.000 18.24509 115 GLU D CA 1
ATOM 18297 C C . GLU D 1 115 ? -3.62054 19.44808 18.04434 1.000 19.16201 115 GLU D C 1
ATOM 18298 O O . GLU D 1 115 ? -4.45756 18.53492 17.99464 1.000 17.69370 115 GLU D O 1
ATOM 18310 N N . ARG D 1 116 ? -2.30773 19.20649 18.11468 1.000 14.56206 116 ARG D N 1
ATOM 18311 C CA . ARG D 1 116 ? -1.81863 17.83062 18.16025 1.000 15.82387 116 ARG D CA 1
ATOM 18312 C C . ARG D 1 116 ? -2.27625 17.12427 19.43189 1.000 15.56439 116 ARG D C 1
ATOM 18313 O O . ARG D 1 116 ? -2.65124 15.94596 19.39483 1.000 14.45569 116 ARG D O 1
ATOM 18334 N N . ILE D 1 117 ? -2.27725 17.83248 20.56537 1.000 15.09014 117 ILE D N 1
ATOM 18335 C CA . ILE D 1 117 ? -2.79188 17.24024 21.79832 1.000 17.38278 117 ILE D CA 1
ATOM 18336 C C . ILE D 1 117 ? -4.27912 16.92311 21.64860 1.000 15.89841 117 ILE D C 1
ATOM 18337 O O . ILE D 1 117 ? -4.73335 15.81920 21.98244 1.000 14.61990 117 ILE D O 1
ATOM 18353 N N . ARG D 1 118 ? -5.05829 17.89166 21.14395 1.000 14.78349 118 ARG D N 1
ATOM 18354 C CA . ARG D 1 118 ? -6.49498 17.68758 20.97934 1.000 15.50684 118 ARG D CA 1
ATOM 18355 C C . ARG D 1 118 ? -6.79019 16.49363 20.08056 1.000 14.69370 118 ARG D C 1
ATOM 18356 O O . ARG D 1 118 ? -7.69370 15.69321 20.36018 1.000 15.75121 118 ARG D O 1
ATOM 18377 N N . LEU D 1 119 ? -6.04119 16.35764 18.99097 1.000 15.84414 119 LEU D N 1
ATOM 18378 C CA . LEU D 1 119 ? -6.28916 15.25727 18.06543 1.000 15.47058 119 LEU D CA 1
ATOM 18379 C C . LEU D 1 119 ? -6.04315 13.92380 18.74549 1.000 16.47393 119 LEU D C 1
ATOM 18380 O O . LEU D 1 119 ? -6.80658 12.97315 18.56636 1.000 17.69672 119 LEU D O 1
ATOM 18396 N N . ALA D 1 120 ? -4.98956 13.84254 19.55179 1.000 15.90813 120 ALA D N 1
ATOM 18397 C CA . ALA D 1 120 ? -4.73441 12.61634 20.28788 1.000 14.85457 120 ALA D CA 1
ATOM 18398 C C . ALA D 1 120 ? -5.81114 12.37655 21.33984 1.000 16.27279 120 ALA D C 1
ATOM 18399 O O . ALA D 1 120 ? -6.29279 11.24916 21.48921 1.000 16.06826 120 ALA D O 1
ATOM 18406 N N . ALA D 1 121 ? -6.22812 13.42916 22.04959 1.000 15.55441 121 ALA D N 1
ATOM 18407 C CA . ALA D 1 121 ? -7.17843 13.25515 23.14298 1.000 15.73028 121 ALA D CA 1
ATOM 18408 C C . ALA D 1 121 ? -8.56113 12.83380 22.65628 1.000 14.72057 121 ALA D C 1
ATOM 18409 O O . ALA D 1 121 ? -9.29543 12.17177 23.40519 1.000 14.61012 121 ALA D O 1
ATOM 18416 N N . THR D 1 122 ? -8.94562 13.20867 21.43188 1.000 15.33677 122 THR D N 1
ATOM 18417 C CA . THR D 1 122 ? -10.24731 12.83386 20.88977 1.000 15.85541 122 THR D CA 1
ATOM 18418 C C . THR D 1 122 ? -10.21247 11.52060 20.11347 1.000 17.02416 122 THR D C 1
ATOM 18419 O O . THR D 1 122 ? -11.24923 11.07358 19.61174 1.000 17.29356 122 THR D O 1
ATOM 18430 N N . THR D 1 123 ? -9.03405 10.88581 20.00786 1.000 16.59062 123 THR D N 1
ATOM 18431 C CA . THR D 1 123 ? -8.94362 9.67374 19.20466 1.000 16.50617 123 THR D CA 1
ATOM 18432 C C . THR D 1 123 ? -9.93024 8.59358 19.62225 1.000 14.64319 123 THR D C 1
ATOM 18433 O O . THR D 1 123 ? -10.34852 7.82927 18.72458 1.000 16.02331 123 THR D O 1
ATOM 18444 N N . PRO D 1 124 ? -10.35035 8.46424 20.87416 1.000 14.32354 124 PRO D N 1
ATOM 18445 C CA . PRO D 1 124 ? -11.34666 7.43712 21.18816 1.000 16.64056 124 PRO D CA 1
ATOM 18446 C C . PRO D 1 124 ? -12.62056 7.56907 20.37348 1.000 19.89232 124 PRO D C 1
ATOM 18447 O O . PRO D 1 124 ? -13.30997 6.55591 20.17447 1.000 20.08818 124 PRO D O 1
ATOM 18458 N N . ASP D 1 125 ? -12.96497 8.75767 19.87800 1.000 17.24949 125 ASP D N 1
ATOM 18459 C CA . ASP D 1 125 ? -14.18672 8.86054 19.08199 1.000 18.73576 125 ASP D CA 1
ATOM 18460 C C . ASP D 1 1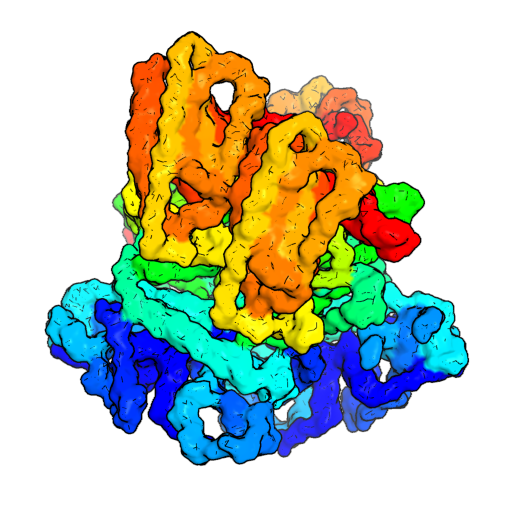25 ? -13.98701 8.39032 17.65047 1.000 22.89066 125 ASP D C 1
ATOM 18461 O O . ASP D 1 125 ? -14.97671 8.22936 16.92706 1.000 27.25688 125 ASP D O 1
ATOM 18470 N N . GLY D 1 126 ? -12.75074 8.11658 17.23820 1.000 16.03670 126 GLY D N 1
ATOM 18471 C CA . GLY D 1 126 ? -12.48507 7.39588 16.00738 1.000 22.22437 126 GLY D CA 1
ATOM 18472 C C . GLY D 1 126 ? -12.84420 5.93120 16.05540 1.000 18.96444 126 GLY D C 1
ATOM 18473 O O . GLY D 1 126 ? -12.70559 5.23313 15.04506 1.000 19.21522 126 GLY D O 1
ATOM 18477 N N . GLY D 1 127 ? -13.30069 5.44978 17.20642 1.000 15.60330 127 GLY D N 1
ATOM 18478 C CA . GLY D 1 127 ? -13.70028 4.08142 17.38813 1.000 16.39386 127 GLY D CA 1
ATOM 18479 C C . GLY D 1 127 ? -15.16066 3.79577 17.12948 1.000 16.94245 127 GLY D C 1
ATOM 18480 O O . GLY D 1 127 ? -15.56048 2.63282 17.25206 1.000 15.00644 127 GLY D O 1
ATOM 18484 N N . ARG D 1 128 ? -15.97828 4.79837 16.77525 1.000 16.41574 128 ARG D N 1
ATOM 18485 C CA . ARG D 1 128 ? -17.37885 4.53932 16.44396 1.000 15.07800 128 ARG D CA 1
ATOM 18486 C C . ARG D 1 128 ? -17.46463 3.40568 15.42861 1.000 14.26167 128 ARG D C 1
ATOM 18487 O O . ARG D 1 128 ? -16.77844 3.43106 14.40571 1.000 14.28726 128 ARG D O 1
ATOM 18508 N N . ALA D 1 129 ? -18.32147 2.41638 15.70110 1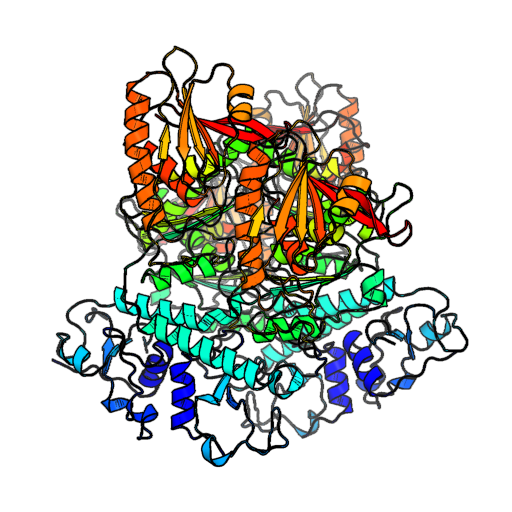.000 14.71409 129 ALA D N 1
ATOM 18509 C CA . ALA D 1 129 ? -18.26961 1.17827 14.93610 1.000 14.81018 129 ALA D CA 1
ATOM 18510 C C . ALA D 1 129 ? -19.63293 0.51964 14.81367 1.000 12.72563 129 ALA D C 1
ATOM 18511 O O . ALA D 1 129 ? -20.51879 0.70717 15.65101 1.000 18.90573 129 ALA D O 1
ATOM 18518 N N . ILE D 1 130 ? -19.76136 -0.28619 13.76559 1.000 12.99374 130 ILE D N 1
ATOM 18519 C CA . ILE D 1 130 ? -20.93897 -1.10066 13.47640 1.000 13.56989 130 ILE D CA 1
ATOM 18520 C C . ILE D 1 130 ? -20.58548 -2.55915 13.75383 1.000 15.46221 130 ILE D C 1
ATOM 18521 O O . ILE D 1 130 ? -19.68398 -3.09271 13.10038 1.000 14.99640 130 ILE D O 1
ATOM 18537 N N . PRO D 1 131 ? -21.27397 -3.25435 14.66262 1.000 14.44628 131 PRO D N 1
ATOM 18538 C CA . PRO D 1 131 ? -21.03047 -4.69477 14.80750 1.000 12.45658 131 PRO D CA 1
ATOM 18539 C C . PRO D 1 131 ? -21.76748 -5.47872 13.73297 1.000 16.54910 131 PRO D C 1
ATOM 18540 O O . PRO D 1 131 ? -22.94341 -5.22804 13.45594 1.000 16.89755 131 PRO D O 1
ATOM 18551 N N . LEU D 1 132 ? -21.07015 -6.45236 13.14350 1.000 13.53951 132 LEU D N 1
ATOM 18552 C CA . LEU D 1 132 ? -21.64200 -7.30486 12.10575 1.000 11.39105 132 LEU D CA 1
ATOM 18553 C C . LEU D 1 132 ? -21.22654 -8.74934 12.34397 1.000 13.98524 132 LEU D C 1
ATOM 18554 O O . LEU D 1 132 ? -20.03415 -9.06576 12.30843 1.000 15.28948 132 LEU D O 1
ATOM 18570 N N . ILE D 1 133 ? -22.20785 -9.61894 12.57882 1.000 14.94805 133 ILE D N 1
ATOM 18571 C CA . ILE D 1 133 ? -21.99542 -11.05707 12.69470 1.000 14.17886 133 ILE D CA 1
ATOM 18572 C C . ILE D 1 133 ? -22.70881 -11.72838 11.53018 1.000 18.53259 133 ILE D C 1
ATOM 18573 O O . ILE D 1 133 ? -23.90530 -11.50161 11.32268 1.000 15.09475 133 ILE D O 1
ATOM 18589 N N . VAL D 1 134 ? -21.98421 -12.54227 10.76157 1.000 13.84035 134 VAL D N 1
ATOM 18590 C CA . VAL D 1 134 ? -22.54373 -13.20852 9.59502 1.000 14.00633 134 VAL D CA 1
ATOM 18591 C C . VAL D 1 134 ? -22.31935 -14.70354 9.75981 1.000 16.75142 134 VAL D C 1
ATOM 18592 O O . VAL D 1 134 ? -21.17968 -15.15174 9.95617 1.000 15.04228 134 VAL D O 1
ATOM 18605 N N . GLN D 1 135 ? -23.39849 -15.47953 9.69937 1.000 16.41217 135 GLN D N 1
ATOM 18606 C CA . GLN D 1 135 ? -23.26497 -16.91985 9.85115 1.000 18.89156 135 GLN D CA 1
ATOM 18607 C C . GLN D 1 135 ? -24.10353 -17.63435 8.80462 1.000 20.96316 135 GLN D C 1
ATOM 18608 O O . GLN D 1 135 ? -24.92088 -17.04174 8.10265 1.000 20.04186 135 GLN D O 1
ATOM 18622 N N . SER D 1 136 ? -23.84539 -18.92172 8.66413 1.000 21.05184 136 SER D N 1
ATOM 18623 C CA . SER D 1 136 ? -24.72702 -19.80224 7.91990 1.000 23.64755 136 SER D CA 1
ATOM 18624 C C . SER D 1 136 ? -25.66780 -20.46127 8.91606 1.000 20.40520 136 SER D C 1
ATOM 18625 O O . SER D 1 136 ? -25.37633 -20.55119 10.11294 1.000 21.61181 136 SER D O 1
ATOM 18633 N N . GLN D 1 137 ? -26.81471 -20.92950 8.41458 1.000 22.89967 137 GLN D N 1
ATOM 18634 C CA . GLN D 1 137 ? -27.72536 -21.62668 9.31126 1.000 29.54356 137 GLN D CA 1
ATOM 18635 C C . GLN D 1 137 ? -27.03136 -22.81479 9.95769 1.000 24.96686 137 GLN D C 1
ATOM 18636 O O . GLN D 1 137 ? -27.19947 -23.06702 11.15662 1.000 26.30380 137 GLN D O 1
ATOM 18650 N N . HIS D 1 138 ? -26.23125 -23.54840 9.18330 1.000 20.57012 138 HIS D N 1
ATOM 18651 C CA . HIS D 1 138 ? -25.53120 -24.68984 9.74922 1.000 20.81953 138 HIS D CA 1
ATOM 18652 C C . HIS D 1 138 ? -24.72033 -24.28871 10.97515 1.000 29.03995 138 HIS D C 1
ATOM 18653 O O . HIS D 1 138 ? -24.83959 -24.90010 12.04025 1.000 25.98162 138 HIS D O 1
ATOM 18667 N N . PHE D 1 139 ? -23.87275 -23.26385 10.84274 1.000 25.44686 139 PHE D N 1
ATOM 18668 C CA . PHE D 1 139 ? -23.00587 -22.90020 11.96197 1.000 29.93784 139 PHE D CA 1
ATOM 18669 C C . PHE D 1 139 ? -23.74037 -22.10672 13.03246 1.000 24.11268 139 PHE D C 1
ATOM 18670 O O . PHE D 1 139 ? -23.29093 -22.09404 14.18426 1.000 33.55742 139 PHE D O 1
ATOM 18687 N N . GLN D 1 140 ? -24.86603 -21.47196 12.69980 1.000 28.64030 140 GLN D N 1
ATOM 18688 C CA . GLN D 1 140 ? -25.69195 -20.87731 13.74387 1.000 29.74019 140 GLN D CA 1
ATOM 18689 C C . GLN D 1 140 ? -26.25206 -21.94368 14.67220 1.000 32.21760 140 GLN D C 1
ATOM 18690 O O . GLN D 1 140 ? -26.44771 -21.69904 15.86728 1.000 36.39854 140 GLN D O 1
ATOM 18704 N N . THR D 1 141 ? -26.52898 -23.12989 14.13179 1.000 30.31164 141 THR D N 1
ATOM 18705 C CA . THR D 1 141 ? -27.08555 -24.21012 14.93853 1.000 32.46985 141 THR D CA 1
ATOM 18706 C C . THR D 1 141 ? -26.04127 -24.78980 15.88160 1.000 35.90220 141 THR D C 1
ATOM 18707 O O . THR D 1 141 ? -26.33425 -25.06428 17.05106 1.000 37.75936 141 THR D O 1
ATOM 18718 N N . ILE D 1 142 ? -24.80816 -24.96044 15.40305 1.000 35.21689 142 ILE D N 1
ATOM 18719 C CA . ILE D 1 142 ? -23.77532 -25.60336 16.20410 1.000 32.80205 142 ILE D CA 1
ATOM 18720 C C . ILE D 1 142 ? -22.92199 -24.61504 16.98514 1.000 39.05328 142 ILE D C 1
ATOM 18721 O O . ILE D 1 142 ? -22.35274 -24.99292 18.02542 1.000 39.33182 142 ILE D O 1
ATOM 18737 N N . ASN D 1 143 ? -22.83347 -23.35463 16.53833 1.000 34.68768 143 ASN D N 1
ATOM 18738 C CA . ASN D 1 143 ? -21.95401 -22.35981 17.16252 1.000 34.86164 143 ASN D CA 1
ATOM 18739 C C . ASN D 1 143 ? -22.54616 -20.96763 16.88609 1.000 28.66874 143 ASN D C 1
ATOM 18740 O O . ASN D 1 143 ? -22.05389 -20.21825 16.04453 1.000 28.78896 143 ASN D O 1
ATOM 18751 N N . ASP D 1 144 ? -23.60742 -20.61942 17.61313 1.000 27.25280 144 ASP D N 1
ATOM 18752 C CA . ASP D 1 144 ? -24.19138 -19.29144 17.45554 1.000 30.75959 144 ASP D CA 1
ATOM 18753 C C . ASP D 1 144 ? -23.31184 -18.25851 18.15477 1.000 29.02540 144 ASP D C 1
ATOM 18754 O O . ASP D 1 144 ? -23.04047 -18.37994 19.35537 1.000 36.85327 144 ASP D O 1
ATOM 18763 N N . ILE D 1 145 ? -22.87830 -17.24713 17.41432 1.000 24.21610 145 ILE D N 1
ATOM 18764 C CA . ILE D 1 145 ? -22.05500 -16.17254 17.95657 1.000 19.87226 145 ILE D CA 1
ATOM 18765 C C . ILE D 1 145 ? -22.98717 -15.05655 18.42252 1.000 19.94603 145 ILE D C 1
ATOM 18766 O O . ILE D 1 145 ? -23.68767 -14.46392 17.58626 1.000 22.03496 145 ILE D O 1
ATOM 18782 N N . PRO D 1 146 ? -23.04834 -14.76058 19.71685 1.000 20.65717 146 PRO D N 1
ATOM 18783 C CA . PRO D 1 146 ? -23.92031 -13.68166 20.19148 1.000 26.20763 146 PRO D CA 1
ATOM 18784 C C . PRO D 1 146 ? -23.27534 -12.31384 20.03985 1.000 22.40888 146 PRO D C 1
ATOM 18785 O O . PRO D 1 146 ? -22.05470 -12.15894 20.10581 1.000 21.69478 146 PRO D O 1
ATOM 18796 N N . VAL D 1 147 ? -24.12728 -11.30190 19.85900 1.000 22.30351 147 VAL D N 1
ATOM 18797 C CA . VAL D 1 147 ? -23.62905 -9.93415 19.70534 1.000 18.65670 147 VAL D CA 1
ATOM 18798 C C . VAL D 1 147 ? -22.75978 -9.53243 20.88895 1.000 21.09644 147 VAL D C 1
ATOM 18799 O O . VAL D 1 147 ? -21.72657 -8.87531 20.71904 1.000 19.93593 147 VAL D O 1
ATOM 18812 N N . ARG D 1 148 ? -23.17604 -9.89562 22.10582 1.000 21.97474 148 ARG D N 1
ATOM 18813 C CA . ARG D 1 148 ? -22.41438 -9.54408 23.30544 1.000 21.97213 148 ARG D CA 1
ATOM 18814 C C . ARG D 1 148 ? -20.94940 -9.94321 23.18076 1.000 20.81249 148 ARG D C 1
ATOM 18815 O O . ARG D 1 148 ? -20.06245 -9.22622 23.65901 1.000 19.10630 148 ARG D O 1
ATOM 18836 N N . ASP D 1 149 ? -20.67186 -11.09401 22.56048 1.000 21.94317 149 ASP D N 1
ATOM 18837 C CA . ASP D 1 149 ? -19.28844 -11.55226 22.46602 1.000 24.78046 149 ASP D CA 1
ATOM 18838 C C . ASP D 1 149 ? -18.48307 -10.68581 21.50300 1.000 19.25807 149 ASP D C 1
ATOM 18839 O O . ASP D 1 149 ? -17.30458 -10.39411 21.75637 1.000 21.94633 149 ASP D O 1
ATOM 18848 N N . LEU D 1 150 ? -19.08699 -10.28341 20.38627 1.000 19.76480 150 LEU D N 1
ATOM 18849 C CA . LEU D 1 150 ? -18.38149 -9.38926 19.47417 1.000 18.60610 150 LEU D CA 1
ATOM 18850 C C . LEU D 1 150 ? -18.18924 -8.01581 20.11212 1.000 20.29986 150 LEU D C 1
ATOM 18851 O O . LEU D 1 150 ? -17.11846 -7.40828 19.98208 1.000 16.62951 150 LEU D O 1
ATOM 18867 N N . LEU D 1 151 ? -19.20206 -7.53133 20.83911 1.000 18.00251 151 LEU D N 1
ATOM 18868 C CA . LEU D 1 151 ? -19.11725 -6.20119 21.43272 1.000 16.54051 151 LEU D CA 1
ATOM 18869 C C . LEU D 1 151 ? -17.98170 -6.10744 22.44350 1.000 15.67945 151 LEU D C 1
ATOM 18870 O O . LEU D 1 151 ? -17.26705 -5.10012 22.48690 1.000 17.19583 151 LEU D O 1
ATOM 18886 N N . THR D 1 152 ? -17.80243 -7.13514 23.27647 1.000 18.17685 152 THR D N 1
ATOM 18887 C CA . THR D 1 152 ? -16.73507 -7.07930 24.27495 1.000 16.33977 152 THR D CA 1
ATOM 18888 C C . THR D 1 152 ? -15.35696 -7.14154 23.61964 1.000 19.66979 152 THR D C 1
ATOM 18889 O O . THR D 1 152 ? -14.43255 -6.44352 24.05248 1.000 19.28150 152 THR D O 1
ATOM 18900 N N . ALA D 1 153 ? -15.20389 -7.94528 22.56147 1.000 16.66701 153 ALA D N 1
ATOM 18901 C CA . ALA D 1 153 ? -13.95175 -7.94054 21.80569 1.000 18.37711 153 ALA D CA 1
ATOM 18902 C C . ALA D 1 153 ? -13.72019 -6.58792 21.13597 1.000 16.75549 153 ALA D C 1
ATOM 18903 O O . ALA D 1 153 ? -12.60094 -6.05981 21.15715 1.000 15.28488 153 ALA D O 1
ATOM 18910 N N . MET D 1 154 ? -14.77272 -6.01207 20.54261 1.000 15.69058 154 MET D N 1
ATOM 18911 C CA . MET D 1 154 ? -14.67895 -4.67368 19.96467 1.000 13.83238 154 MET D CA 1
ATOM 18912 C C . MET D 1 154 ? -14.25156 -3.65128 21.01244 1.000 13.70600 154 MET D C 1
ATOM 18913 O O . MET D 1 154 ? -13.32075 -2.86297 20.79573 1.000 15.15480 154 MET D O 1
ATOM 18927 N N . SER D 1 155 ? -14.93640 -3.64786 22.15608 1.000 15.60735 155 SER D N 1
ATOM 18928 C CA . SER D 1 155 ? -14.69226 -2.63340 23.17583 1.000 14.57262 155 SER D CA 1
ATOM 18929 C C . SER D 1 155 ? -13.25600 -2.67815 23.68159 1.000 14.84282 155 SER D C 1
ATOM 18930 O O . SER D 1 155 ? -12.63647 -1.62824 23.90568 1.000 15.54097 155 SER D O 1
ATOM 18938 N N . ALA D 1 156 ? -12.70810 -3.88328 23.85436 1.000 16.32738 156 ALA D N 1
ATOM 18939 C CA . ALA D 1 156 ? -11.33048 -4.03922 24.31310 1.000 15.40927 156 ALA D CA 1
ATOM 18940 C C . ALA D 1 156 ? -10.33288 -3.40190 23.36461 1.000 15.22119 156 ALA D C 1
ATOM 18941 O O . ALA D 1 156 ? -9.22691 -3.03436 23.78604 1.000 16.70709 156 ALA D O 1
ATOM 18948 N N . GLU D 1 157 ? -10.70298 -3.26550 22.09353 1.000 14.19497 157 GLU D N 1
ATOM 18949 C CA . GLU D 1 157 ? -9.87805 -2.68571 21.05114 1.000 17.25705 157 GLU D CA 1
ATOM 18950 C C . GLU D 1 157 ? -10.21375 -1.22991 20.77947 1.000 18.54034 157 GLU D C 1
ATOM 18951 O O . GLU D 1 157 ? -9.70409 -0.65692 19.81310 1.000 18.62181 157 GLU D O 1
ATOM 18963 N N . GLY D 1 158 ? -11.10873 -0.63752 21.56945 1.000 15.35896 158 GLY D N 1
ATOM 18964 C CA . GLY D 1 158 ? -11.48210 0.74309 21.38326 1.000 19.35687 158 GLY D CA 1
ATOM 18965 C C . GLY D 1 158 ? -12.56908 0.97989 20.36520 1.000 22.82864 158 GLY D C 1
ATOM 18966 O O . GLY D 1 158 ? -12.80929 2.13720 19.99680 1.000 19.42561 158 GLY D O 1
ATOM 18970 N N . LEU D 1 159 ? -13.23260 -0.07286 19.89653 1.000 14.41996 159 LEU D N 1
ATOM 18971 C CA . LEU D 1 159 ? -14.32507 0.05017 18.94245 1.000 14.40725 159 LEU D CA 1
ATOM 18972 C C . LEU D 1 159 ? -15.63330 0.11497 19.71191 1.000 15.36889 159 LEU D C 1
ATOM 18973 O O . LEU D 1 159 ? -15.91155 -0.75327 20.54592 1.000 19.94637 159 LEU D O 1
ATOM 18989 N N . THR D 1 160 ? -16.43371 1.14221 19.42901 1.000 14.52902 160 THR D N 1
ATOM 18990 C CA . THR D 1 160 ? -17.58677 1.49096 20.25296 1.000 14.60668 160 THR D CA 1
ATOM 18991 C C . THR D 1 160 ? -18.84808 1.50319 19.40280 1.000 15.70081 160 THR D C 1
ATOM 18992 O O . THR D 1 160 ? -19.06584 2.42478 18.60786 1.000 16.69523 160 THR D O 1
ATOM 19003 N N . ALA D 1 161 ? -19.69048 0.49154 19.58935 1.000 15.05042 161 ALA D N 1
ATOM 19004 C CA . ALA D 1 161 ? -20.98579 0.48387 18.93728 1.000 12.73868 161 ALA D CA 1
ATOM 19005 C C . ALA D 1 161 ? -21.90271 1.51563 19.58739 1.000 15.97267 161 ALA D C 1
ATOM 19006 O O . ALA D 1 161 ? -21.78755 1.82876 20.77860 1.000 16.05326 161 ALA D O 1
ATOM 19013 N N . PHE D 1 162 ? -22.81991 2.03828 18.78487 1.000 19.57446 162 PHE D N 1
ATOM 19014 C CA . PHE D 1 162 ? -23.76785 3.05125 19.21930 1.000 18.08233 162 PHE D CA 1
ATOM 19015 C C . PHE D 1 162 ? -25.21028 2.61343 19.03184 1.000 25.36244 162 PHE D C 1
ATOM 19016 O O . PHE D 1 162 ? -26.11733 3.31549 19.48810 1.000 22.48032 162 PHE D O 1
ATOM 19033 N N . ASP D 1 163 ? -25.44586 1.47271 18.39153 1.000 21.18618 163 ASP D N 1
ATOM 19034 C CA . ASP D 1 163 ? -26.78309 0.93019 18.22791 1.000 24.59255 163 ASP D CA 1
ATOM 19035 C C . ASP D 1 163 ? -26.66419 -0.58480 18.17492 1.000 22.70423 163 ASP D C 1
ATOM 19036 O O . ASP D 1 163 ? -25.57798 -1.14743 18.34638 1.000 18.52324 163 ASP D O 1
ATOM 19045 N N . GLN D 1 164 ? -27.78945 -1.24191 17.91715 1.000 24.21707 164 GLN D N 1
ATOM 19046 C CA . GLN D 1 164 ? -27.83800 -2.69439 17.90669 1.000 27.08509 164 GLN D CA 1
ATOM 19047 C C . GLN D 1 164 ? -26.92407 -3.26788 16.83138 1.000 17.95568 164 GLN D C 1
ATOM 19048 O O . GLN D 1 164 ? -26.82475 -2.73259 15.72661 1.000 22.09299 164 GLN D O 1
ATOM 19062 N N . GLY D 1 165 ? -26.26028 -4.36672 17.16777 1.000 21.45769 165 GLY D N 1
ATOM 19063 C CA . GLY D 1 165 ? -25.42841 -5.04203 16.19350 1.000 22.02503 165 GLY D CA 1
ATOM 19064 C C . GLY D 1 165 ? -26.25622 -5.72654 15.12201 1.000 21.26879 165 GLY D C 1
ATOM 19065 O O . GLY D 1 165 ? -27.41910 -6.09415 15.33197 1.000 25.36745 165 GLY D O 1
ATOM 19069 N N . ILE D 1 166 ? -25.64973 -5.87552 13.95148 1.000 19.90302 166 ILE D N 1
ATOM 19070 C CA . ILE D 1 166 ? -26.26156 -6.57505 12.82758 1.000 18.64654 166 ILE D CA 1
ATOM 19071 C C . ILE D 1 166 ? -25.85533 -8.04299 12.93536 1.000 22.13630 166 ILE D C 1
ATOM 19072 O O . ILE D 1 166 ? -24.66185 -8.36094 12.99413 1.000 18.89411 166 ILE D O 1
ATOM 19088 N N . LYS D 1 167 ? -26.84074 -8.94017 12.98789 1.000 18.22918 167 LYS D N 1
ATOM 19089 C CA . LYS D 1 167 ? -26.59055 -10.37922 13.00478 1.000 17.55524 167 LYS D CA 1
ATOM 19090 C C . LYS D 1 167 ? -27.46749 -10.99608 11.92433 1.000 23.30286 167 LYS D C 1
ATOM 19091 O O . LYS D 1 167 ? -28.70078 -10.94911 12.02041 1.000 21.48047 167 LYS D O 1
ATOM 19110 N N . ILE D 1 168 ? -26.83016 -11.55092 10.89283 1.000 17.64782 168 ILE D N 1
ATOM 19111 C CA . ILE D 1 168 ? -27.53389 -12.04560 9.71941 1.000 20.83859 168 ILE D CA 1
ATOM 19112 C C . ILE D 1 168 ? -26.98794 -13.41494 9.33916 1.000 18.21887 168 ILE D C 1
ATOM 19113 O O . ILE D 1 168 ? -25.89388 -13.82057 9.74141 1.000 17.63766 168 ILE D O 1
ATOM 19129 N N . ALA D 1 169 ? -27.78536 -14.13580 8.55824 1.000 17.17384 169 ALA D N 1
ATOM 19130 C CA . ALA D 1 169 ? -27.39268 -15.41524 7.99865 1.000 14.60070 169 ALA D CA 1
ATOM 19131 C C . ALA D 1 169 ? -27.81914 -15.44992 6.53907 1.000 17.81804 169 ALA D C 1
ATOM 19132 O O . ALA D 1 169 ? -28.79134 -14.79955 6.13690 1.000 19.53215 169 ALA D O 1
ATOM 19139 N N . PHE D 1 170 ? -27.05944 -16.19388 5.74080 1.000 18.17176 170 PHE D N 1
ATOM 19140 C CA . PHE D 1 170 ? -27.30210 -16.24245 4.31221 1.000 19.20298 170 PHE D CA 1
ATOM 19141 C C . PHE D 1 170 ? -28.62305 -16.93471 4.00898 1.000 16.64583 170 PHE D C 1
ATOM 19142 O O . PHE D 1 170 ? -28.99768 -17.91926 4.65663 1.000 20.24529 170 PHE D O 1
ATOM 19159 N N . ALA D 1 171 ? -29.31933 -16.41191 3.01094 1.000 19.69323 171 ALA D N 1
ATOM 19160 C CA . ALA D 1 171 ? -30.57774 -16.99732 2.58314 1.000 22.70547 171 ALA D CA 1
ATOM 19161 C C . ALA D 1 171 ? -30.36165 -18.38028 1.98544 1.000 23.89747 171 ALA D C 1
ATOM 19162 O O . ALA D 1 171 ? -29.28832 -18.69353 1.45903 1.000 21.02365 171 ALA D O 1
ATOM 19169 N N . ALA D 1 172 ? -31.38550 -19.19366 2.04784 1.000 22.04363 172 ALA D N 1
ATOM 19170 C CA . ALA D 1 172 ? -31.31622 -20.48492 1.38732 1.000 24.70199 172 ALA D CA 1
ATOM 19171 C C . ALA D 1 172 ? -31.45201 -20.29814 -0.12102 1.000 22.27778 172 ALA D C 1
ATOM 19172 O O . ALA D 1 172 ? -32.22209 -19.44771 -0.57407 1.000 26.12618 172 ALA D O 1
ATOM 19179 N N . PRO D 1 173 ? -30.71158 -21.06045 -0.91730 1.000 21.37213 173 PRO D N 1
ATOM 19180 C CA . PRO D 1 173 ? -30.88482 -20.98218 -2.36835 1.000 22.71142 173 PRO D CA 1
ATOM 19181 C C . PRO D 1 173 ? -32.20786 -21.58659 -2.80541 1.000 26.71209 173 PRO D C 1
ATOM 19182 O O . PRO D 1 173 ? -32.79797 -22.43489 -2.13231 1.000 21.21039 173 PRO D O 1
ATOM 19193 N N . GLY D 1 174 ? -32.67494 -21.11703 -3.95569 1.000 28.65609 174 GLY D N 1
ATOM 19194 C CA . GLY D 1 174 ? -33.81955 -21.70100 -4.60497 1.000 27.08317 174 GLY D CA 1
ATOM 19195 C C . GLY D 1 174 ? -33.41664 -22.87271 -5.47200 1.000 25.11896 174 GLY D C 1
ATOM 19196 O O . GLY D 1 174 ? -32.30823 -23.41009 -5.36494 1.000 25.52425 174 GLY D O 1
ATOM 19200 N N . PRO D 1 175 ? -34.31286 -23.28378 -6.37100 1.000 24.81049 175 PRO D N 1
ATOM 19201 C CA . PRO D 1 175 ? -34.04748 -24.49737 -7.16111 1.000 31.15301 175 PRO D CA 1
ATOM 19202 C C . PRO D 1 175 ? -32.83030 -24.39795 -8.06469 1.000 28.80246 175 PRO D C 1
ATOM 19203 O O . PRO D 1 175 ? -32.22458 -25.43099 -8.38061 1.000 30.56995 175 PRO D O 1
ATOM 19214 N N . ARG D 1 176 ? -32.44165 -23.19749 -8.49123 1.000 26.45543 176 ARG D N 1
ATOM 19215 C CA . ARG D 1 176 ? -31.24568 -23.06528 -9.31607 1.000 29.11135 176 ARG D CA 1
ATOM 19216 C C . ARG D 1 176 ? -29.96426 -23.12602 -8.49425 1.000 26.57679 176 ARG D C 1
ATOM 19217 O O . ARG D 1 176 ? -28.87072 -23.08453 -9.06800 1.000 27.78144 176 ARG D O 1
ATOM 19238 N N . GLY D 1 177 ? -30.06688 -23.22878 -7.17768 1.000 22.65932 177 GLY D N 1
ATOM 19239 C CA . GLY D 1 177 ? -28.88771 -23.33512 -6.35070 1.000 21.97939 177 GLY D CA 1
ATOM 19240 C C . GLY D 1 177 ? -28.25501 -21.97810 -6.11196 1.000 21.30606 177 GLY D C 1
ATOM 19241 O O . GLY D 1 177 ? -28.85785 -20.92381 -6.33023 1.000 22.07178 177 GLY D O 1
ATOM 19245 N N . ARG D 1 178 ? -27.00871 -22.01648 -5.65384 1.000 22.14857 178 ARG D N 1
ATOM 19246 C CA . ARG D 1 178 ? -26.25634 -20.79066 -5.38866 1.000 28.22976 178 ARG D CA 1
ATOM 19247 C C . ARG D 1 178 ? -25.56487 -20.38201 -6.68602 1.000 25.63904 178 ARG D C 1
ATOM 19248 O O . ARG D 1 178 ? -24.36878 -20.59453 -6.89430 1.000 29.52346 178 ARG D O 1
ATOM 19269 N N . ASP D 1 179 ? -26.35462 -19.79590 -7.58004 1.000 25.27126 179 ASP D N 1
ATOM 19270 C CA . ASP D 1 179 ? -25.88679 -19.40712 -8.89146 1.000 26.75188 179 ASP D CA 1
ATOM 19271 C C . ASP D 1 179 ? -25.52275 -17.92491 -8.88626 1.000 28.96539 179 ASP D C 1
ATOM 19272 O O . ASP D 1 179 ? -25.51492 -17.26871 -7.83808 1.000 23.50332 179 ASP D O 1
ATOM 19281 N N . THR D 1 180 ? -25.21843 -17.39158 -10.07469 1.000 31.82821 180 THR D N 1
ATOM 19282 C CA . THR D 1 180 ? -24.83376 -15.99165 -10.21351 1.000 31.99401 180 THR D CA 1
ATOM 19283 C C . THR D 1 180 ? -25.84961 -15.06829 -9.55209 1.000 30.33201 180 THR D C 1
ATOM 19284 O O . THR D 1 180 ? -25.48289 -14.18291 -8.76876 1.000 28.90939 180 THR D O 1
ATOM 19295 N N . THR D 1 181 ? -27.13936 -15.27173 -9.84570 1.000 28.49558 181 THR D N 1
ATOM 19296 C CA . THR D 1 181 ? -28.18318 -14.42083 -9.27540 1.000 25.41894 181 THR D CA 1
ATOM 19297 C C . THR D 1 181 ? -28.24618 -14.55125 -7.75821 1.000 24.92709 181 THR D C 1
ATOM 19298 O O . THR D 1 181 ? -28.38755 -13.54662 -7.04832 1.000 28.09800 181 THR D O 1
ATOM 19309 N N . TYR D 1 182 ? -28.15234 -15.78007 -7.24192 1.000 22.98553 182 TYR D N 1
ATOM 19310 C CA . TYR D 1 182 ? -28.17216 -15.96695 -5.79501 1.000 23.40855 182 TYR D CA 1
ATOM 19311 C C . TYR D 1 182 ? -27.06535 -15.15622 -5.13087 1.000 20.69820 182 TYR D C 1
ATOM 19312 O O . TYR D 1 182 ? -27.30503 -14.42793 -4.16187 1.000 20.57121 182 TYR D O 1
ATOM 19330 N N . TRP D 1 183 ? -25.83497 -15.30616 -5.61962 1.000 22.36735 183 TRP D N 1
ATOM 19331 C CA . TRP D 1 183 ? -24.71242 -14.63345 -4.97536 1.000 21.40419 183 TRP D CA 1
ATOM 19332 C C . TRP D 1 183 ? -24.79873 -13.12205 -5.14474 1.000 27.64150 183 TRP D C 1
ATOM 19333 O O . TRP D 1 183 ? -24.36594 -12.37205 -4.26072 1.000 22.18318 183 TRP D O 1
ATOM 19354 N N . GLN D 1 184 ? -25.36999 -12.64887 -6.25332 1.000 24.43156 184 GLN D N 1
ATOM 19355 C CA . GLN D 1 184 ? -25.53688 -11.21116 -6.42434 1.000 28.50058 184 GLN D CA 1
ATOM 19356 C C . GLN D 1 184 ? -26.57796 -10.66803 -5.45162 1.000 29.23279 184 GLN D C 1
ATOM 19357 O O . GLN D 1 184 ? -26.43382 -9.55314 -4.93620 1.000 26.92357 184 GLN D O 1
ATOM 19371 N N . ASN D 1 185 ? -27.63457 -11.44663 -5.17544 1.000 23.17554 185 ASN D N 1
ATOM 19372 C CA . ASN D 1 185 ? -28.62666 -11.02616 -4.19278 1.000 20.67046 185 ASN D CA 1
ATOM 19373 C C . ASN D 1 185 ? -28.04944 -11.03856 -2.77786 1.000 17.72959 185 ASN D C 1
ATOM 19374 O O . ASN D 1 185 ? -28.40311 -10.18804 -1.95338 1.000 23.58599 185 ASN D O 1
ATOM 19385 N N . VAL D 1 186 ? -27.18153 -12.00397 -2.47309 1.000 21.56820 186 VAL D N 1
ATOM 19386 C CA . VAL D 1 186 ? -26.48035 -12.00117 -1.19307 1.000 21.09522 186 VAL D CA 1
ATOM 19387 C C . VAL D 1 186 ? -25.70383 -10.70262 -1.02829 1.000 20.53235 186 VAL D C 1
ATOM 19388 O O . VAL D 1 186 ? -25.85892 -9.97421 -0.03812 1.000 19.01463 186 VAL D O 1
ATOM 19401 N N . LYS D 1 187 ? -24.86545 -10.39015 -2.01836 1.000 21.39166 187 LYS D N 1
ATOM 19402 C CA . LYS D 1 187 ? -24.05642 -9.17788 -1.97101 1.000 20.33436 187 LYS D CA 1
ATOM 19403 C C . LYS D 1 187 ? -24.92465 -7.93891 -1.82806 1.000 22.27287 187 LYS D C 1
ATOM 19404 O O . LYS D 1 187 ? -24.63756 -7.06155 -1.00298 1.000 21.38897 187 LYS D O 1
ATOM 19423 N N . ASP D 1 188 ? -26.00869 -7.85956 -2.59835 1.000 22.92462 188 ASP D N 1
ATOM 19424 C CA . ASP D 1 188 ? -26.87371 -6.68791 -2.52782 1.000 20.76641 188 ASP D CA 1
ATOM 19425 C C . ASP D 1 188 ? -27.51014 -6.54117 -1.14926 1.000 21.42456 188 ASP D C 1
ATOM 19426 O O . ASP D 1 188 ? -27.64325 -5.42306 -0.63931 1.000 20.05242 188 ASP D O 1
ATOM 19435 N N . SER D 1 189 ? -27.92123 -7.65715 -0.53570 1.000 21.34181 189 SER D N 1
ATOM 19436 C CA . SER D 1 189 ? -28.58141 -7.58196 0.76468 1.000 20.29746 189 SER D CA 1
ATOM 19437 C C . SER D 1 189 ? -27.60018 -7.20944 1.86634 1.000 17.18340 189 SER D C 1
ATOM 19438 O O . SER D 1 189 ? -27.95076 -6.46645 2.78945 1.000 18.99270 189 SER D O 1
ATOM 19446 N N . VAL D 1 190 ? -26.37562 -7.73617 1.80577 1.000 18.29729 190 VAL D N 1
ATOM 19447 C CA . VAL D 1 190 ? -25.36910 -7.35971 2.79177 1.000 18.32069 190 VAL D CA 1
ATOM 19448 C C . VAL D 1 190 ? -25.05673 -5.87580 2.67019 1.000 18.02751 190 VAL D C 1
ATOM 19449 O O . VAL D 1 190 ? -25.04394 -5.13390 3.66169 1.000 16.55461 190 VAL D O 1
ATOM 19462 N N . GLN D 1 191 ? -24.81430 -5.41322 1.44482 1.000 16.87558 191 GLN D N 1
ATOM 19463 C CA . GLN D 1 191 ? -24.43606 -4.01608 1.26507 1.000 17.64668 191 GLN D CA 1
ATOM 19464 C C . GLN D 1 191 ? -25.56956 -3.08606 1.67380 1.000 18.58307 191 GLN D C 1
ATOM 19465 O O . GLN D 1 191 ? -25.32908 -2.02599 2.26023 1.000 18.75279 191 GLN D O 1
ATOM 19479 N N . TYR D 1 192 ? -26.81759 -3.47063 1.39023 1.000 17.23972 192 TYR D N 1
ATOM 19480 C CA . TYR D 1 192 ? -27.94346 -2.65485 1.82988 1.000 20.68547 192 TYR D CA 1
ATOM 19481 C C . TYR D 1 192 ? -28.01832 -2.59327 3.35239 1.000 20.48114 192 TYR D C 1
ATOM 19482 O O . TYR D 1 192 ? -28.21450 -1.52084 3.93269 1.000 26.49163 192 TYR D O 1
ATOM 19500 N N . GLU D 1 193 ? -27.84645 -3.73523 4.01306 1.000 21.21929 193 GLU D N 1
ATOM 19501 C CA . GLU D 1 193 ? -27.89558 -3.76469 5.46858 1.000 26.18478 193 GLU D CA 1
ATOM 19502 C C . GLU D 1 193 ? -26.84878 -2.83736 6.06958 1.000 27.26935 193 GLU D C 1
ATOM 19503 O O . GLU D 1 193 ? -27.11700 -2.13138 7.04903 1.000 31.21858 193 GLU D O 1
ATOM 19515 N N . LEU D 1 194 ? -25.65168 -2.82084 5.48865 1.000 20.58347 194 LEU D N 1
ATOM 19516 C CA . LEU D 1 194 ? -24.56870 -2.01202 6.03194 1.000 24.58339 194 LEU D CA 1
ATOM 19517 C C . LEU D 1 194 ? -24.77249 -0.53555 5.73092 1.000 25.62485 194 LEU D C 1
ATOM 19518 O O . LEU D 1 194 ? -24.46255 0.32299 6.56500 1.000 22.10627 194 LEU D O 1
ATOM 19534 N N . GLU D 1 195 ? -25.28514 -0.22836 4.53838 1.000 25.35473 195 GLU D N 1
ATOM 19535 C CA . GLU D 1 195 ? -25.50334 1.15408 4.12414 1.000 30.22070 195 GLU D CA 1
ATOM 19536 C C . GLU D 1 195 ? -26.22419 1.95625 5.19668 1.000 23.33830 195 GLU D C 1
ATOM 19537 O O . GLU D 1 195 ? -25.82712 3.08504 5.52262 1.000 24.77631 195 GLU D O 1
ATOM 19549 N N . GLN D 1 196 ? -27.30469 1.39782 5.73920 1.000 29.56399 196 GLN D N 1
ATOM 19550 C CA . GLN D 1 196 ? -28.09546 2.12403 6.72545 1.000 33.10811 196 GLN D CA 1
ATOM 19551 C C . GLN D 1 196 ? -27.23411 2.57202 7.89961 1.000 29.87207 196 GLN D C 1
ATOM 19552 O O . GLN D 1 196 ? -27.38258 3.69378 8.39786 1.000 26.10037 196 GLN D O 1
ATOM 19566 N N . GLN D 1 197 ? -26.31975 1.71362 8.35018 1.000 23.00686 197 GLN D N 1
ATOM 19567 C CA . GLN D 1 197 ? -25.47740 2.05844 9.48608 1.000 21.71838 197 GLN D CA 1
ATOM 19568 C C . GLN D 1 197 ? -24.31833 2.95766 9.07951 1.000 17.51621 197 GLN D C 1
ATOM 19569 O O . GLN D 1 197 ? -23.90441 3.82716 9.85411 1.000 18.13079 197 GLN D O 1
ATOM 19583 N N . LEU D 1 198 ? -23.77091 2.76615 7.88256 1.000 18.94922 198 LEU D N 1
ATOM 19584 C CA . LEU D 1 198 ? -22.64352 3.58724 7.47063 1.000 19.32768 198 LEU D CA 1
ATOM 19585 C C . LEU D 1 198 ? -23.03959 5.03672 7.22004 1.000 19.49000 198 LEU D C 1
ATOM 19586 O O . LEU D 1 198 ? -22.17176 5.91406 7.25888 1.000 16.88138 198 LEU D O 1
ATOM 19602 N N . LYS D 1 199 ? -24.32443 5.30572 6.95847 1.000 17.80387 199 LYS D N 1
ATOM 19603 C CA . LYS D 1 199 ? -24.80785 6.67702 6.86104 1.000 18.41151 199 LYS D CA 1
ATOM 19604 C C . LYS D 1 199 ? -24.72492 7.41218 8.19192 1.000 16.59413 199 LYS D C 1
ATOM 19605 O O . LYS D 1 199 ? -24.73847 8.65266 8.21369 1.000 16.01442 199 LYS D O 1
ATOM 19624 N N . ARG D 1 200 ? -24.65054 6.67125 9.29892 1.000 16.06462 200 ARG D N 1
ATOM 19625 C CA . ARG D 1 200 ? -24.70916 7.23423 10.64398 1.000 16.74466 200 ARG D CA 1
ATOM 19626 C C . ARG D 1 200 ? -23.33058 7.75892 11.05641 1.000 16.16465 200 ARG D C 1
ATOM 19627 O O . ARG D 1 200 ? -22.67772 7.28047 11.97635 1.000 16.59098 200 ARG D O 1
ATOM 19648 N N . ARG D 1 201 ? -22.90546 8.77317 10.31088 1.000 14.88683 201 ARG D N 1
ATOM 19649 C CA . ARG D 1 201 ? -21.65990 9.47406 10.55615 1.000 15.60834 201 ARG D CA 1
ATOM 19650 C C . ARG D 1 201 ? -21.68314 10.15340 11.91897 1.000 19.89344 201 ARG D C 1
ATOM 19651 O O . ARG D 1 201 ? -22.74116 10.42052 12.49716 1.000 19.29017 201 ARG D O 1
ATOM 19672 N N . GLY D 1 202 ? -20.49527 10.41363 12.44633 1.000 16.76364 202 GLY D N 1
ATOM 19673 C CA . GLY D 1 202 ? -20.40458 11.00095 13.76610 1.000 18.41523 202 GLY D CA 1
ATOM 19674 C C . GLY D 1 202 ? -18.97262 11.27428 14.15013 1.000 18.94389 202 GLY D C 1
ATOM 19675 O O . GLY D 1 202 ? -18.09416 11.37952 13.29488 1.000 17.65041 202 GLY D O 1
ATOM 19679 N N . GLY D 1 203 ? -18.74172 11.40517 15.45072 1.000 21.21067 203 GLY D N 1
ATOM 19680 C CA . GLY D 1 203 ? -17.41347 11.75401 15.90155 1.000 19.82963 203 GLY D CA 1
ATOM 19681 C C . GLY D 1 203 ? -17.06924 13.20525 15.57921 1.000 17.14398 203 GLY D C 1
ATOM 19682 O O . GLY D 1 203 ? -17.91325 14.02132 15.23887 1.000 24.43410 203 GLY D O 1
ATOM 19686 N N . THR D 1 204 ? -15.76928 13.50503 15.69312 1.000 19.06999 204 THR D N 1
ATOM 19687 C CA . THR D 1 204 ? -15.32048 14.89404 15.59659 1.000 20.43431 204 THR D CA 1
ATOM 19688 C C . THR D 1 204 ? -15.40014 15.42865 14.17072 1.000 23.24769 204 THR D C 1
ATOM 19689 O O . THR D 1 204 ? -15.61866 16.63052 13.97721 1.000 21.66295 204 THR D O 1
ATOM 19700 N N . TYR D 1 205 ? -15.25174 14.56359 13.16555 1.000 16.52476 205 TYR D N 1
ATOM 19701 C CA . TYR D 1 205 ? -15.07040 14.99791 11.78625 1.000 19.05077 205 TYR D CA 1
ATOM 19702 C C . TYR D 1 205 ? -16.16363 14.53199 10.84025 1.000 19.72392 205 TYR D C 1
ATOM 19703 O O . TYR D 1 205 ? -16.06087 14.77326 9.63411 1.000 19.87601 205 TYR D O 1
ATOM 19721 N N . GLY D 1 206 ? -17.20411 13.88313 11.34711 1.000 16.25912 206 GLY D N 1
ATOM 19722 C CA . GLY D 1 206 ? -18.26257 13.37553 10.50701 1.000 13.22637 206 GLY D CA 1
ATOM 19723 C C . GLY D 1 206 ? -17.91555 12.12832 9.73140 1.000 16.91861 206 GLY D C 1
ATOM 19724 O O . GLY D 1 206 ? -18.56440 11.83950 8.72844 1.000 15.21994 206 GLY D O 1
ATOM 19728 N N . ASP D 1 207 ? -16.89679 11.38607 10.15700 1.000 13.76901 207 ASP D N 1
ATOM 19729 C CA . ASP D 1 207 ? -16.53548 10.15196 9.48049 1.000 15.43848 207 ASP D CA 1
ATOM 19730 C C . ASP D 1 207 ? -17.62769 9.09580 9.63446 1.000 14.62999 207 ASP D C 1
ATOM 19731 O O . ASP D 1 207 ? -18.31815 9.02783 10.65525 1.000 13.84703 207 ASP D O 1
ATOM 19740 N N . SER D 1 208 ? -17.76824 8.25279 8.60709 1.000 14.92879 208 SER D N 1
ATOM 19741 C CA . SER D 1 208 ? -18.58216 7.05764 8.73301 1.000 16.19268 208 SER D CA 1
ATOM 19742 C C . SER D 1 208 ? -17.97384 6.11907 9.77565 1.000 15.85359 208 SER D C 1
ATOM 19743 O O . SER D 1 208 ? -16.75053 6.06676 9.94302 1.000 17.22567 208 SER D O 1
ATOM 19751 N N . PRO D 1 209 ? -18.80328 5.36447 10.48814 1.000 13.17894 209 PRO D N 1
ATOM 19752 C CA . PRO D 1 209 ? -18.27377 4.43017 11.48171 1.000 12.51021 209 PRO D CA 1
ATOM 19753 C C . PRO D 1 209 ? -17.50933 3.28868 10.83318 1.000 15.01290 209 PRO D C 1
ATOM 19754 O O . PRO D 1 209 ? -17.69835 2.94588 9.66324 1.000 14.80472 209 PRO D O 1
ATOM 19765 N N . ALA D 1 210 ? -16.62059 2.71224 11.62765 1.000 13.74864 210 ALA D N 1
ATOM 19766 C CA . ALA D 1 210 ? -15.88225 1.53048 11.22184 1.000 13.93328 210 ALA D CA 1
ATOM 19767 C C . ALA D 1 210 ? -16.80881 0.31526 11.22905 1.000 14.64089 210 ALA D C 1
ATOM 19768 O O . ALA D 1 210 ? -17.81393 0.26805 11.93761 1.000 17.11596 210 ALA D O 1
ATOM 19775 N N . LEU D 1 211 ? -16.45496 -0.68357 10.43108 1.000 13.92283 211 LEU D N 1
ATOM 19776 C CA . LEU D 1 211 ? -17.15293 -1.96447 10.43190 1.000 12.52643 211 LEU D CA 1
ATOM 19777 C C . LEU D 1 211 ? -16.31219 -2.95755 11.21824 1.000 14.54808 211 LEU D C 1
ATOM 19778 O O . LEU D 1 211 ? -15.11302 -3.08902 10.96960 1.000 13.79264 211 LEU D O 1
ATOM 19794 N N . ALA D 1 212 ? -16.94015 -3.62505 12.18206 1.000 12.40874 212 ALA D N 1
ATOM 19795 C CA . ALA D 1 212 ? -16.33863 -4.70366 12.95395 1.000 9.77867 212 ALA D CA 1
ATOM 19796 C C . ALA D 1 212 ? -17.10907 -5.96426 12.58242 1.000 13.80831 212 ALA D C 1
ATOM 19797 O O . ALA D 1 212 ? -18.29661 -6.07719 12.89854 1.000 14.10487 212 ALA D O 1
ATOM 19804 N N . VAL D 1 213 ? -16.45298 -6.90626 11.91401 1.000 14.94065 213 VAL D N 1
ATOM 19805 C CA . VAL D 1 213 ? -17.15723 -8.01225 11.27317 1.000 12.10060 213 VAL D CA 1
ATOM 19806 C C . VAL D 1 213 ? -16.51696 -9.33209 11.66715 1.000 15.34504 213 VAL D C 1
ATOM 19807 O O . VAL D 1 213 ? -15.28696 -9.45560 11.67649 1.000 13.95349 213 VAL D O 1
ATOM 19820 N N . VAL D 1 214 ? -17.35472 -10.30704 12.01617 1.000 12.19495 214 VAL D N 1
ATOM 19821 C CA . VAL D 1 214 ? -16.92219 -11.68582 12.20917 1.000 12.34503 214 VAL D CA 1
ATOM 19822 C C . VAL D 1 214 ? -17.84160 -12.57798 11.38955 1.000 16.60628 214 VAL D C 1
ATOM 19823 O O . VAL D 1 214 ? -19.04672 -12.31993 11.28777 1.000 15.80038 214 VAL D O 1
ATOM 19836 N N . GLY D 1 215 ? -17.27421 -13.60187 10.78948 1.000 14.62277 215 GLY D N 1
ATOM 19837 C CA . GLY D 1 215 ? -18.04412 -14.53155 9.98079 1.000 15.63107 215 GLY D CA 1
ATOM 19838 C C . GLY D 1 215 ? -17.77684 -15.95634 10.40862 1.000 15.46408 215 GLY D C 1
ATOM 19839 O O . GLY D 1 215 ? -16.66386 -16.30030 10.79846 1.000 17.46964 215 GLY D O 1
ATOM 19843 N N . LEU D 1 216 ? -18.82646 -16.77577 10.36839 1.000 16.82092 216 LEU D N 1
ATOM 19844 C CA . LEU D 1 216 ? -18.67491 -18.21825 10.58359 1.000 14.99530 216 LEU D CA 1
ATOM 19845 C C . LEU D 1 216 ? -19.72129 -18.86424 9.68516 1.000 16.03273 216 LEU D C 1
ATOM 19846 O O . LEU D 1 216 ? -20.90362 -18.93605 10.04034 1.000 17.16175 216 LEU D O 1
ATOM 19862 N N . ALA D 1 217 ? -19.28242 -19.28498 8.50987 1.000 15.90238 217 ALA D N 1
ATOM 19863 C CA . ALA D 1 217 ? -20.13720 -19.86832 7.49008 1.000 16.49018 217 ALA D CA 1
ATOM 19864 C C . ALA D 1 217 ? -19.23732 -20.67486 6.56884 1.000 16.11526 217 ALA D C 1
ATOM 19865 O O . ALA D 1 217 ? -18.01909 -20.75051 6.77022 1.000 17.80294 217 ALA D O 1
ATOM 19872 N N . ASP D 1 218 ? -19.83868 -21.27011 5.54648 1.000 16.82053 218 ASP D N 1
ATOM 19873 C CA . ASP D 1 218 ? -19.04219 -21.96136 4.54500 1.000 17.62477 218 ASP D CA 1
ATOM 19874 C C . ASP D 1 218 ? -18.07431 -20.98622 3.87465 1.000 19.83041 218 ASP D C 1
ATOM 19875 O O . ASP D 1 218 ? -18.33550 -19.78568 3.76167 1.000 16.30982 218 ASP D O 1
ATOM 19884 N N . ILE D 1 219 ? -16.93326 -21.52384 3.43916 1.000 17.16077 219 ILE D N 1
ATOM 19885 C CA . ILE D 1 219 ? -15.87904 -20.67420 2.87698 1.000 16.33094 219 ILE D CA 1
ATOM 19886 C C . ILE D 1 219 ? -16.37719 -19.86646 1.68803 1.000 19.58459 219 ILE D C 1
ATOM 19887 O O . ILE D 1 219 ? -16.05875 -18.66883 1.60294 1.000 15.46028 219 ILE D O 1
ATOM 19903 N N . PRO D 1 220 ? -17.13064 -20.42926 0.73787 1.000 17.80050 220 PRO D N 1
ATOM 19904 C CA . PRO D 1 220 ? -17.62220 -19.61285 -0.38867 1.000 17.63830 220 PRO D CA 1
ATOM 19905 C C . PRO D 1 220 ? -18.48254 -18.44151 0.03936 1.000 16.64964 220 PRO D C 1
ATOM 19906 O O . PRO D 1 220 ? -18.37885 -17.35132 -0.53606 1.000 13.61674 220 PRO D O 1
ATOM 19917 N N . ALA D 1 221 ? -19.35850 -18.65461 1.01720 1.000 15.16434 221 ALA D N 1
ATOM 19918 C CA . ALA D 1 221 ? -20.19425 -17.56616 1.51131 1.000 16.41858 221 ALA D CA 1
ATOM 19919 C C . ALA D 1 221 ? -19.34640 -16.49878 2.19023 1.000 15.56343 221 ALA D C 1
ATOM 19920 O O . ALA D 1 221 ? -19.61092 -15.29958 2.04716 1.000 16.46604 221 ALA D O 1
ATOM 19927 N N . LEU D 1 222 ? -18.30850 -16.91667 2.91527 1.000 13.66173 222 LEU D N 1
ATOM 19928 C CA . LEU D 1 222 ? -17.42124 -15.95348 3.55169 1.000 13.66409 222 LEU D CA 1
ATOM 19929 C C . LEU D 1 222 ? -16.65030 -15.15127 2.51523 1.000 14.05254 222 LEU D C 1
ATOM 19930 O O . LEU D 1 222 ? -16.40667 -13.95500 2.70433 1.000 13.36350 222 LEU D O 1
ATOM 19946 N N . MET D 1 223 ? -16.23458 -15.79120 1.41915 1.000 13.14533 223 MET D N 1
ATOM 19947 C CA . MET D 1 223 ? -15.58738 -15.03039 0.35568 1.000 11.04862 223 MET D CA 1
ATOM 19948 C C . MET D 1 223 ? -16.54129 -13.99229 -0.22167 1.000 11.64648 223 MET D C 1
ATOM 19949 O O . MET D 1 223 ? -16.13788 -12.86098 -0.52902 1.000 12.33853 223 MET D O 1
ATOM 19963 N N . MET D 1 224 ? -17.82232 -14.33590 -0.33550 1.000 14.06427 224 MET D N 1
ATOM 19964 C CA . MET D 1 224 ? -18.77406 -13.35735 -0.85158 1.000 15.37118 224 MET D CA 1
ATOM 19965 C C . MET D 1 224 ? -19.05354 -12.25512 0.16302 1.000 12.64104 224 MET D C 1
ATOM 19966 O O . MET D 1 224 ? -19.34587 -11.12034 -0.22822 1.000 12.50131 224 MET D O 1
ATOM 19980 N N . LEU D 1 225 ? -18.98546 -12.56132 1.46012 1.000 12.40101 225 LEU D N 1
ATOM 19981 C CA . LEU D 1 225 ? -19.00061 -11.49639 2.45481 1.000 12.84908 225 LEU D CA 1
ATOM 19982 C C . LEU D 1 225 ? -17.82950 -10.54555 2.24244 1.000 14.32805 225 LEU D C 1
ATOM 19983 O O . LEU D 1 225 ? -17.99751 -9.32172 2.28801 1.000 12.57306 225 LEU D O 1
ATOM 19999 N N . GLY D 1 226 ? -16.63510 -11.08824 1.99930 1.000 13.33310 226 GLY D N 1
ATOM 20000 C CA . GLY D 1 226 ? -15.50360 -10.23196 1.68360 1.000 10.10819 226 GLY D CA 1
ATOM 20001 C C . GLY D 1 226 ? -15.70379 -9.41697 0.42046 1.000 10.10572 226 GLY D C 1
ATOM 20002 O O . GLY D 1 226 ? -15.34554 -8.23709 0.37133 1.000 12.59947 226 GLY D O 1
ATOM 20006 N N . GLN D 1 227 ? -16.24980 -10.04078 -0.62456 1.000 10.95607 227 GLN D N 1
ATOM 20007 C CA . GLN D 1 227 ? -16.59271 -9.31586 -1.84405 1.000 13.71681 227 GLN D CA 1
ATOM 20008 C C . GLN D 1 227 ? -17.53756 -8.15445 -1.57128 1.000 14.12541 227 GLN D C 1
ATOM 20009 O O . GLN D 1 227 ? -17.49319 -7.14208 -2.27778 1.000 13.53428 227 GLN D O 1
ATOM 20023 N N . SER D 1 228 ? -18.42381 -8.30181 -0.57857 1.000 10.40879 228 SER D N 1
ATOM 20024 C CA . SER D 1 228 ? -19.41233 -7.27153 -0.28151 1.000 13.78443 228 SER D CA 1
ATOM 20025 C C . SER D 1 228 ? -18.79742 -6.09310 0.46519 1.000 12.63850 228 SER D C 1
ATOM 20026 O O . SER D 1 228 ? -19.17531 -4.93765 0.22093 1.000 15.25979 228 SER D O 1
ATOM 20034 N N . ILE D 1 229 ? -17.85610 -6.35994 1.37808 1.000 11.49455 229 ILE D N 1
ATOM 20035 C CA . ILE D 1 229 ? -17.34883 -5.31178 2.25148 1.000 12.82006 229 ILE D CA 1
ATOM 20036 C C . ILE D 1 229 ? -16.07996 -4.65287 1.71171 1.000 11.96784 229 ILE D C 1
ATOM 20037 O O . ILE D 1 229 ? -15.80724 -3.49467 2.04749 1.000 14.24838 229 ILE D O 1
ATOM 20053 N N . GLY D 1 230 ? -15.30489 -5.35254 0.89150 1.000 13.20782 230 GLY D N 1
ATOM 20054 C CA . GLY D 1 230 ? -14.05709 -4.80852 0.37547 1.000 11.95686 230 GLY D CA 1
ATOM 20055 C C . GLY D 1 230 ? -13.00230 -4.57845 1.45330 1.000 13.43453 230 GLY D C 1
ATOM 20056 O O . GLY D 1 230 ? -13.09176 -5.05094 2.59693 1.000 12.91968 230 GLY D O 1
ATOM 20060 N N . ASP D 1 231 ? -11.97916 -3.81060 1.06523 1.000 12.24954 231 ASP D N 1
ATOM 20061 C CA . ASP D 1 231 ? -10.84144 -3.54171 1.93607 1.000 10.86189 231 ASP D CA 1
ATOM 20062 C C . ASP D 1 231 ? -10.34097 -2.11147 1.79258 1.000 11.91371 231 ASP D C 1
ATOM 20063 O O . ASP D 1 231 ? -9.15401 -1.84104 2.00734 1.000 11.20723 231 ASP D O 1
ATOM 20072 N N . ARG D 1 232 ? -11.23825 -1.17676 1.47938 1.000 11.63082 232 ARG D N 1
ATOM 20073 C CA . ARG D 1 232 ? -10.88497 0.22134 1.22892 1.000 12.52522 232 ARG D CA 1
ATOM 20074 C C . ARG D 1 232 ? -11.75805 1.14797 2.06443 1.000 12.49906 232 ARG D C 1
ATOM 20075 O O . ARG D 1 232 ? -12.27894 2.16547 1.59927 1.000 12.84626 232 ARG D O 1
ATOM 20096 N N . SER D 1 233 ? -11.87470 0.81523 3.34057 1.000 15.68715 233 SER D N 1
ATOM 20097 C CA . SER D 1 233 ? -12.62413 1.58400 4.31997 1.000 14.86622 233 SER D CA 1
ATOM 20098 C C . SER D 1 233 ? -12.10416 1.15456 5.68491 1.000 15.81022 233 SER D C 1
ATOM 20099 O O . SER D 1 233 ? -11.34685 0.18439 5.79726 1.000 16.25608 233 SER D O 1
ATOM 20107 N N . LYS D 1 234 ? -12.49587 1.88567 6.72611 1.000 14.63003 234 LYS D N 1
ATOM 20108 C CA . LYS D 1 234 ? -12.08813 1.48403 8.06632 1.000 15.95950 234 LYS D CA 1
ATOM 20109 C C . LYS D 1 234 ? -12.91076 0.26753 8.48700 1.000 14.35772 234 LYS D C 1
ATOM 20110 O O . LYS D 1 234 ? -14.11508 0.37014 8.75156 1.000 15.86549 234 LYS D O 1
ATOM 20129 N N . ARG D 1 235 ? -12.26027 -0.88833 8.54050 1.000 12.86890 235 ARG D N 1
ATOM 20130 C CA . ARG D 1 235 ? -12.95067 -2.15002 8.75173 1.000 15.03352 235 ARG D CA 1
ATOM 20131 C C . ARG D 1 235 ? -11.99803 -3.06005 9.50847 1.000 18.40740 235 ARG D C 1
ATOM 20132 O O . ARG D 1 235 ? -10.82656 -3.17830 9.13109 1.000 19.26982 235 ARG D O 1
ATOM 20153 N N A LEU D 1 236 ? -12.49231 -3.68846 10.57240 0.382 15.85648 236 LEU D N 1
ATOM 20154 N N B LEU D 1 236 ? -12.50053 -3.69260 10.56753 0.618 15.80441 236 LEU D N 1
ATOM 20155 C CA A LEU D 1 236 ? -11.69101 -4.59535 11.38228 0.382 16.00479 236 LEU D CA 1
ATOM 20156 C CA B LEU D 1 236 ? -11.70981 -4.59573 11.39186 0.618 15.98805 236 LEU D CA 1
ATOM 20157 C C A LEU D 1 236 ? -12.37840 -5.95262 11.43402 0.382 17.63578 236 LEU D C 1
ATOM 20158 C C B LEU D 1 236 ? -12.38828 -5.95666 11.43134 0.618 17.66879 236 LEU D C 1
ATOM 20159 O O A LEU D 1 236 ? -13.50060 -6.06864 11.94171 0.382 14.50182 236 LEU D O 1
ATOM 20160 O O B LEU D 1 236 ? -13.51319 -6.08155 11.93130 0.618 14.47817 236 LEU D O 1
ATOM 20189 N N . ILE D 1 237 ? -11.69709 -6.96948 10.90799 1.000 14.07184 237 ILE D N 1
ATOM 20190 C CA . ILE D 1 237 ? -12.18671 -8.33636 10.97455 1.000 13.14722 237 ILE D CA 1
ATOM 20191 C C . ILE D 1 237 ? -11.88092 -8.89113 12.35575 1.000 13.46243 237 ILE D C 1
ATOM 20192 O O . ILE D 1 237 ? -10.79024 -8.67399 12.91209 1.000 15.86670 237 ILE D O 1
ATOM 20208 N N . PHE D 1 238 ? -12.84812 -9.59719 12.92659 1.000 12.17718 238 PHE D N 1
ATOM 20209 C CA . PHE D 1 238 ? -12.66329 -10.40740 14.12031 1.000 12.82409 238 PHE D CA 1
ATOM 20210 C C . PHE D 1 238 ? -12.81370 -11.87246 13.72566 1.000 14.50072 238 PHE D C 1
ATOM 20211 O O . PHE D 1 238 ? -13.29829 -12.20000 12.63883 1.000 14.72556 238 PHE D O 1
ATOM 20228 N N . SER D 1 239 ? -12.35039 -12.75671 14.59780 1.000 13.51831 239 SER D N 1
ATOM 20229 C CA . SER D 1 239 ? -12.26402 -14.17455 14.29096 1.000 14.96019 239 SER D CA 1
ATOM 20230 C C . SER D 1 239 ? -12.79779 -15.00088 15.45051 1.000 13.87371 239 SER D C 1
ATOM 20231 O O . SER D 1 239 ? -12.46991 -14.73378 16.60978 1.000 16.29121 239 SER D O 1
ATOM 20239 N N . PHE D 1 240 ? -13.65357 -15.97967 15.14147 1.000 13.33126 240 PHE D N 1
ATOM 20240 C CA . PHE D 1 240 ? -14.07677 -16.93363 16.15194 1.000 15.54505 240 PHE D CA 1
ATOM 20241 C C . PHE D 1 240 ? -13.04399 -18.05399 16.26573 1.000 16.12034 240 PHE D C 1
ATOM 20242 O O . PHE D 1 240 ? -12.67762 -18.68783 15.26759 1.000 18.47319 240 PHE D O 1
ATOM 20259 N N . HIS D 1 241 ? -12.58667 -18.29510 17.49118 1.000 17.40036 241 HIS D N 1
ATOM 20260 C CA . HIS D 1 241 ? -11.53892 -19.25475 17.79576 1.000 20.96821 241 HIS D CA 1
ATOM 20261 C C . HIS D 1 241 ? -12.09854 -20.31190 18.73403 1.000 23.21247 241 HIS D C 1
ATOM 20262 O O . HIS D 1 241 ? -12.78872 -19.98624 19.70141 1.000 20.77379 241 HIS D O 1
ATOM 20276 N N . ARG D 1 242 ? -11.79474 -21.58132 18.44924 1.000 20.31078 242 ARG D N 1
ATOM 20277 C CA . ARG D 1 242 ? -12.38924 -22.67030 19.22346 1.000 20.48279 242 ARG D CA 1
ATOM 20278 C C . ARG D 1 242 ? -12.05065 -22.55921 20.70729 1.000 25.01377 242 ARG D C 1
ATOM 20279 O O . ARG D 1 242 ? -12.87672 -22.89632 21.56506 1.000 25.97501 242 ARG D O 1
ATOM 20300 N N . GLU D 1 243 ? -10.84194 -22.10066 21.03030 1.000 24.52537 243 GLU D N 1
ATOM 20301 C CA . GLU D 1 243 ? -10.44748 -21.93859 22.42349 1.000 26.60640 243 GLU D CA 1
ATOM 20302 C C . GLU D 1 243 ? -10.76344 -20.54957 22.97015 1.000 30.00405 243 GLU D C 1
ATOM 20303 O O . GLU D 1 243 ? -11.35852 -20.42454 24.04273 1.000 28.42574 243 GLU D O 1
ATOM 20315 N N . HIS D 1 244 ? -10.37195 -19.49277 22.25850 1.000 26.53557 244 HIS D N 1
ATOM 20316 C CA . HIS D 1 244 ? -10.46535 -18.13901 22.79158 1.000 26.30082 244 HIS D CA 1
ATOM 20317 C C . HIS D 1 244 ? -11.72413 -17.40312 22.35653 1.000 22.48946 244 HIS D C 1
ATOM 20318 O O . HIS D 1 244 ? -11.93469 -16.25624 22.77817 1.000 23.15009 244 HIS D O 1
ATOM 20332 N N . LEU D 1 245 ? -12.57694 -18.03383 21.55129 1.000 20.49961 245 LEU D N 1
ATOM 20333 C CA . LEU D 1 245 ? -13.86047 -17.45473 21.12185 1.000 25.11720 245 LEU D CA 1
ATOM 20334 C C . LEU D 1 245 ? -13.54480 -16.20993 20.29390 1.000 20.39481 245 LEU D C 1
ATOM 20335 O O . LEU D 1 245 ? -12.75986 -16.30816 19.33752 1.000 21.93766 245 LEU D O 1
ATOM 20351 N N . LEU D 1 246 ? -14.13400 -15.05171 20.58166 1.000 20.62541 246 LEU D N 1
ATOM 20352 C CA . LEU D 1 246 ? -13.89027 -13.87365 19.75484 1.000 20.25431 246 LEU D CA 1
ATOM 20353 C C . LEU D 1 246 ? -12.70309 -13.04624 20.23244 1.000 22.72925 246 LEU D C 1
ATOM 20354 O O . LEU D 1 246 ? -12.36330 -12.04464 19.59109 1.000 17.82938 246 LEU D O 1
ATOM 20370 N N . ARG D 1 247 ? -12.03928 -13.44845 21.31569 1.000 20.01591 247 ARG D N 1
ATOM 20371 C CA . ARG D 1 247 ? -10.83070 -12.76550 21.76130 1.000 18.99202 247 ARG D CA 1
ATOM 20372 C C . ARG D 1 247 ? -9.62524 -13.30777 21.00402 1.000 19.01636 247 ARG D C 1
ATOM 20373 O O . ARG D 1 247 ? -9.54521 -14.50368 20.71666 1.000 19.43265 247 ARG D O 1
ATOM 20394 N N . TRP D 1 248 ? -8.67984 -12.43139 20.69385 1.000 18.33474 248 TRP D N 1
ATOM 20395 C CA . TRP D 1 248 ? -7.48628 -12.86496 19.96808 1.000 16.40824 248 TRP D CA 1
ATOM 20396 C C . TRP D 1 248 ? -6.63201 -13.76507 20.85721 1.000 18.57760 248 TRP D C 1
ATOM 20397 O O . TRP D 1 248 ? -6.38956 -13.42801 22.02443 1.000 19.86257 248 TRP D O 1
ATOM 20418 N N . PRO D 1 249 ? -6.16456 -14.91238 20.35125 1.000 20.63777 249 PRO D N 1
ATOM 20419 C CA . PRO D 1 249 ? -5.34807 -15.79815 21.20000 1.000 21.45127 249 PRO D CA 1
ATOM 20420 C C . PRO D 1 249 ? -4.08096 -15.16386 21.74051 1.000 22.11425 249 PRO D C 1
ATOM 20421 O O . PRO D 1 249 ? -3.71443 -15.41726 22.89919 1.000 20.77060 249 PRO D O 1
ATOM 20432 N N . ASP D 1 250 ? -3.38076 -14.35539 20.93910 1.000 20.13224 250 ASP D N 1
ATOM 20433 C CA . ASP D 1 250 ? -2.05695 -13.88188 21.34053 1.000 19.02898 250 ASP D CA 1
ATOM 20434 C C . ASP D 1 250 ? -1.69197 -12.67243 20.48525 1.000 21.52522 250 ASP D C 1
ATOM 20435 O O . ASP D 1 250 ? -1.22498 -12.83197 19.35378 1.000 21.08142 250 ASP D O 1
ATOM 20444 N N . GLN D 1 251 ? -1.88119 -11.47842 21.05249 1.000 19.07729 251 GLN D N 1
ATOM 20445 C CA . GLN D 1 251 ? -1.60308 -10.25085 20.32024 1.000 16.89857 251 GLN D CA 1
ATOM 20446 C C . GLN D 1 251 ? -0.13103 -10.09621 19.97627 1.000 21.54536 251 GLN D C 1
ATOM 20447 O O . GLN D 1 251 ? 0.19597 -9.33667 19.06230 1.000 23.68038 251 GLN D O 1
ATOM 20461 N N . SER D 1 252 ? 0.76363 -10.79643 20.67671 1.000 22.01780 252 SER D N 1
ATOM 20462 C CA . SER D 1 252 ? 2.19205 -10.64632 20.43287 1.000 23.64404 252 SER D CA 1
ATOM 20463 C C . SER D 1 252 ? 2.72999 -11.60818 19.37916 1.000 24.69377 252 SER D C 1
ATOM 20464 O O . SER D 1 252 ? 3.87669 -11.44767 18.94452 1.000 24.32823 252 SER D O 1
ATOM 20472 N N . ALA D 1 253 ? 1.94063 -12.59299 18.95898 1.000 22.95717 253 ALA D N 1
ATOM 20473 C CA . ALA D 1 253 ? 2.44742 -13.62708 18.07065 1.000 21.37707 253 ALA D CA 1
ATOM 20474 C C . ALA D 1 253 ? 2.84704 -13.05113 16.72058 1.000 24.75475 253 ALA D C 1
ATOM 20475 O O . ALA D 1 253 ? 2.12839 -12.23724 16.12954 1.000 20.37602 253 ALA D O 1
ATOM 20482 N N . GLU D 1 254 ? 4.00840 -13.47008 16.23397 1.000 23.95801 254 GLU D N 1
ATOM 20483 C CA . GLU D 1 254 ? 4.40749 -13.12090 14.88268 1.000 23.50056 254 GLU D CA 1
ATOM 20484 C C . GLU D 1 254 ? 3.62956 -13.97196 13.88374 1.000 18.24264 254 GLU D C 1
ATOM 20485 O O . GLU D 1 254 ? 3.33469 -15.13978 14.14598 1.000 19.20543 254 GLU D O 1
ATOM 20497 N N . PRO D 1 255 ? 3.28741 -13.41141 12.72124 1.000 22.53877 255 PRO D N 1
ATOM 20498 C CA . PRO D 1 255 ? 2.60990 -14.21823 11.70814 1.000 21.61109 255 PRO D CA 1
ATOM 20499 C C . PRO D 1 255 ? 3.54034 -15.29434 11.18421 1.000 23.72266 255 PRO D C 1
ATOM 20500 O O . PRO D 1 255 ? 4.77108 -15.11200 11.15645 1.000 21.59726 255 PRO D O 1
ATOM 20511 N N . PRO D 1 256 ? 3.00363 -16.43463 10.76286 1.000 21.82518 256 PRO D N 1
ATOM 20512 C CA . PRO D 1 256 ? 3.85562 -17.49104 10.21199 1.000 22.81638 256 PRO D CA 1
ATOM 20513 C C . PRO D 1 256 ? 4.38875 -17.10068 8.84631 1.000 21.60250 256 PRO D C 1
ATOM 20514 O O . PRO D 1 256 ? 3.86782 -16.20528 8.17969 1.000 22.42392 256 PRO D O 1
ATOM 20525 N N . SER D 1 257 ? 5.45013 -17.79027 8.43213 1.000 24.58256 257 SER D N 1
ATOM 20526 C CA . SER D 1 257 ? 5.86183 -17.74140 7.03857 1.000 26.79043 257 SER D CA 1
ATOM 20527 C C . SER D 1 257 ? 4.82511 -18.45947 6.18178 1.000 19.40816 257 SER D C 1
ATOM 20528 O O . SER D 1 257 ? 4.18539 -19.41806 6.62138 1.000 23.07723 257 SER D O 1
ATOM 20536 N N . PHE D 1 258 ? 4.66274 -17.99580 4.94527 1.000 19.91238 258 PHE D N 1
ATOM 20537 C CA . PHE D 1 258 ? 3.74590 -18.61504 3.99417 1.000 16.62256 258 PHE D CA 1
ATOM 20538 C C . PHE D 1 258 ? 4.55387 -19.25590 2.87160 1.000 23.53057 258 PHE D C 1
ATOM 20539 O O . PHE D 1 258 ? 5.27155 -18.56927 2.13629 1.000 27.88506 258 PHE D O 1
ATOM 20556 N N . LEU D 1 259 ? 4.43259 -20.57460 2.75825 1.000 18.95608 259 LEU D N 1
ATOM 20557 C CA . LEU D 1 259 ? 5.25801 -21.38162 1.87213 1.000 16.97432 259 LEU D CA 1
ATOM 20558 C C . LEU D 1 259 ? 4.55861 -21.57643 0.53926 1.000 17.83443 259 LEU D C 1
ATOM 20559 O O . LEU D 1 259 ? 3.43080 -22.07732 0.50390 1.000 17.63884 259 LEU D O 1
ATOM 20575 N N . PHE D 1 260 ? 5.24211 -21.23264 -0.55157 1.000 17.21667 260 PHE D N 1
ATOM 20576 C CA . PHE D 1 260 ? 4.64787 -21.25989 -1.87858 1.000 16.36863 260 PHE D CA 1
ATOM 20577 C C . PHE D 1 260 ? 5.23714 -22.38405 -2.72166 1.000 18.61754 260 PHE D C 1
ATOM 20578 O O . PHE D 1 260 ? 6.45810 -22.50758 -2.84485 1.000 18.57069 260 PHE D O 1
ATOM 20595 N N . THR D 1 261 ? 4.35851 -23.17427 -3.31878 1.000 17.50127 261 THR D N 1
ATOM 20596 C CA . THR D 1 261 ? 4.71852 -24.18115 -4.30629 1.000 18.96562 261 THR D CA 1
ATOM 20597 C C . THR D 1 261 ? 4.25866 -23.67762 -5.66265 1.000 18.52083 261 THR D C 1
ATOM 20598 O O . THR D 1 261 ? 3.04421 -23.58997 -5.89739 1.000 20.54567 261 THR D O 1
ATOM 20609 N N . PRO D 1 262 ? 5.15526 -23.29139 -6.57065 1.000 19.97761 262 PRO D N 1
ATOM 20610 C CA . PRO D 1 262 ? 4.69750 -22.82491 -7.88139 1.000 22.05707 262 PRO D CA 1
ATOM 20611 C C . PRO D 1 262 ? 4.13021 -23.97646 -8.69090 1.000 22.74410 262 PRO D C 1
ATOM 20612 O O . PRO D 1 262 ? 4.48277 -25.14617 -8.46353 1.000 21.38920 262 PRO D O 1
ATOM 20623 N N . PRO D 1 263 ? 3.23809 -23.69783 -9.63115 1.000 21.96009 263 PRO D N 1
ATOM 20624 C CA . PRO D 1 263 ? 2.62558 -24.77453 -10.39762 1.000 24.29766 263 PRO D CA 1
ATOM 20625 C C . PRO D 1 263 ? 3.59448 -25.30944 -11.43281 1.000 23.59283 263 PRO D C 1
ATOM 20626 O O . PRO D 1 263 ? 4.41801 -24.55709 -11.97309 1.000 21.82705 263 PRO D O 1
ATOM 20637 N N . PRO D 1 264 ? 3.54123 -26.60581 -11.72308 1.000 28.24781 264 PRO D N 1
ATOM 20638 C CA . PRO D 1 264 ? 4.34133 -27.13082 -12.83431 1.000 35.78958 264 PRO D CA 1
ATOM 20639 C C . PRO D 1 264 ? 3.88961 -26.53590 -14.15781 1.000 36.99843 264 PRO D C 1
ATOM 20640 O O . PRO D 1 264 ? 2.74500 -26.09729 -14.31148 1.000 31.49243 264 PRO D O 1
ATOM 20651 N N . ASN D 1 265 ? 4.80794 -26.50744 -15.11393 1.000 38.05600 265 ASN D N 1
ATOM 20652 C CA . ASN D 1 265 ? 4.42359 -26.19372 -16.48046 1.000 44.52867 265 ASN D CA 1
ATOM 20653 C C . ASN D 1 265 ? 3.43793 -27.24305 -16.98388 1.000 37.35740 265 ASN D C 1
ATOM 20654 O O . ASN D 1 265 ? 3.35087 -28.35600 -16.45474 1.000 37.33735 265 ASN D O 1
ATOM 20665 N N . GLY D 1 266 ? 2.68427 -26.87576 -18.00349 1.000 40.24266 266 GLY D N 1
ATOM 20666 C CA . GLY D 1 266 ? 1.70211 -27.77756 -18.57183 1.000 44.35465 266 GLY D CA 1
ATOM 20667 C C . GLY D 1 266 ? 0.49306 -27.01745 -19.07826 1.000 49.14430 266 GLY D C 1
ATOM 20668 O O . GLY D 1 266 ? 0.41340 -25.79353 -18.99746 1.000 45.71417 266 GLY D O 1
ATOM 20672 N N . ASP D 1 267 ? -0.46180 -27.78965 -19.60483 1.000 41.51793 267 ASP D N 1
ATOM 20673 C CA . ASP D 1 267 ? -1.67997 -27.25163 -20.18825 1.000 45.79555 267 ASP D CA 1
ATOM 20674 C C . ASP D 1 267 ? -2.90875 -27.45650 -19.31680 1.000 38.56042 267 ASP D C 1
ATOM 20675 O O . ASP D 1 267 ? -3.96134 -26.87842 -19.61319 1.000 41.79225 267 ASP D O 1
ATOM 20684 N N . GLY D 1 268 ? -2.81235 -28.26939 -18.27060 1.000 37.29463 268 GLY D N 1
ATOM 20685 C CA . GLY D 1 268 ? -3.94418 -28.55898 -17.42750 1.000 31.63099 268 GLY D CA 1
ATOM 20686 C C . GLY D 1 268 ? -4.47564 -27.31788 -16.74081 1.000 23.99421 268 GLY D C 1
ATOM 20687 O O . GLY D 1 268 ? -3.83025 -26.26217 -16.71885 1.000 27.22589 268 GLY D O 1
ATOM 20691 N N . PRO D 1 269 ? -5.67163 -27.42389 -16.17114 1.000 29.27581 269 PRO D N 1
ATOM 20692 C CA . PRO D 1 269 ? -6.24564 -26.27937 -15.45393 1.000 22.14168 269 PRO D CA 1
ATOM 20693 C C . PRO D 1 269 ? -5.40279 -25.90237 -14.24630 1.000 24.40063 269 PRO D C 1
ATOM 20694 O O . PRO D 1 269 ? -4.88295 -26.76058 -13.52849 1.000 22.48515 269 PRO D O 1
ATOM 20705 N N . LEU D 1 270 ? -5.30711 -24.60254 -14.00219 1.000 23.86322 270 LEU D N 1
ATOM 20706 C CA . LEU D 1 270 ? -4.46256 -24.08370 -12.93576 1.000 20.00826 270 LEU D CA 1
ATOM 20707 C C . LEU D 1 270 ? -5.23761 -24.10072 -11.62520 1.000 20.07330 270 LEU D C 1
ATOM 20708 O O . LEU D 1 270 ? -6.32930 -23.52197 -11.52503 1.000 19.06277 270 LEU D O 1
ATOM 20724 N N . ALA D 1 271 ? -4.66637 -24.75092 -10.62307 1.000 20.74605 271 ALA D N 1
ATOM 20725 C CA . ALA D 1 271 ? -5.28256 -24.87153 -9.31694 1.000 16.92618 271 ALA D CA 1
ATOM 20726 C C . ALA D 1 271 ? -4.41120 -24.16164 -8.30004 1.000 20.52899 271 ALA D C 1
ATOM 20727 O O . ALA D 1 271 ? -3.18214 -24.16580 -8.41424 1.000 20.05160 271 ALA D O 1
ATOM 20734 N N . LEU D 1 272 ? -5.06303 -23.53274 -7.32339 1.000 16.53824 272 LEU D N 1
ATOM 20735 C CA . LEU D 1 272 ? -4.40005 -22.96577 -6.15824 1.000 16.10370 272 LEU D CA 1
ATOM 20736 C C . LEU D 1 272 ? -4.96015 -23.66978 -4.93258 1.000 20.49268 272 LEU D C 1
ATOM 20737 O O . LEU D 1 272 ? -6.16583 -23.60168 -4.67069 1.000 16.76064 272 LEU D O 1
ATOM 20753 N N . VAL D 1 273 ? -4.09471 -24.37018 -4.20638 1.000 15.18610 273 VAL D N 1
ATOM 20754 C CA . VAL D 1 273 ? -4.47072 -25.09044 -2.99594 1.000 15.13049 273 VAL D CA 1
ATOM 20755 C C . VAL D 1 273 ? -3.94238 -24.30097 -1.81143 1.000 17.69967 273 VAL D C 1
ATOM 20756 O O . VAL D 1 273 ? -2.74037 -24.00769 -1.73313 1.000 19.44613 273 VAL D O 1
ATOM 20769 N N . LEU D 1 274 ? -4.84291 -23.94166 -0.89712 1.000 16.59363 274 LEU D N 1
ATOM 20770 C CA . LEU D 1 274 ? -4.49439 -23.19814 0.30810 1.000 16.12351 274 LEU D CA 1
ATOM 20771 C C . LEU D 1 274 ? -4.54895 -24.15634 1.49258 1.000 16.91958 274 LEU D C 1
ATOM 20772 O O . LEU D 1 274 ? -5.63468 -24.55746 1.93079 1.000 16.77624 274 LEU D O 1
ATOM 20788 N N . SER D 1 275 ? -3.38113 -24.52989 2.01062 1.000 15.16769 275 SER D N 1
ATOM 20789 C CA . SER D 1 275 ? -3.28259 -25.45480 3.13637 1.000 15.62426 275 SER D CA 1
ATOM 20790 C C . SER D 1 275 ? -2.84475 -24.66986 4.37054 1.000 18.44983 275 SER D C 1
ATOM 20791 O O . SER D 1 275 ? -1.67657 -24.67935 4.76887 1.000 18.74007 275 SER D O 1
ATOM 20799 N N . ILE D 1 276 ? -3.80697 -23.98318 4.98529 1.000 16.71568 276 ILE D N 1
ATOM 20800 C CA . ILE D 1 276 ? -3.55941 -23.11386 6.12248 1.000 14.07797 276 ILE D CA 1
ATOM 20801 C C . ILE D 1 276 ? -4.11542 -23.71882 7.40705 1.000 15.53043 276 ILE D C 1
ATOM 20802 O O . ILE D 1 276 ? -3.41630 -23.80221 8.41851 1.000 18.20879 276 ILE D O 1
ATOM 20818 N N . SER D 1 277 ? -5.38734 -24.12934 7.38718 1.000 15.58194 277 SER D N 1
ATOM 20819 C CA . SER D 1 277 ? -5.98460 -24.83740 8.50807 1.000 17.73132 277 SER D CA 1
ATOM 20820 C C . SER D 1 277 ? -5.51089 -26.28269 8.59600 1.000 14.67220 277 SER D C 1
ATOM 20821 O O . SER D 1 277 ? -5.51328 -26.86638 9.68480 1.000 18.38438 277 SER D O 1
ATOM 20829 N N . ALA D 1 278 ? -5.14327 -26.86470 7.46313 1.000 17.95499 278 ALA D N 1
ATOM 20830 C CA . ALA D 1 278 ? -4.82140 -28.27823 7.34979 1.000 19.78542 278 ALA D CA 1
ATOM 20831 C C . ALA D 1 278 ? -4.13965 -28.48095 6.00879 1.000 21.48272 278 ALA D C 1
ATOM 20832 O O . ALA D 1 278 ? -4.23991 -27.63949 5.11776 1.000 18.18763 278 ALA D O 1
ATOM 20839 N N . GLN D 1 279 ? -3.45794 -29.61571 5.86277 1.000 22.20646 279 GLN D N 1
ATOM 20840 C CA . GLN D 1 279 ? -2.80530 -29.95966 4.60021 1.000 21.23754 279 GLN D CA 1
ATOM 20841 C C . GLN D 1 279 ? -3.81486 -30.65918 3.69517 1.000 23.44329 279 GLN D C 1
ATOM 20842 O O . GLN D 1 279 ? -4.27330 -31.76661 3.99647 1.000 25.46755 279 GLN D O 1
ATOM 20856 N N . VAL D 1 280 ? -4.14796 -30.02554 2.57440 1.000 19.75867 280 VAL D N 1
ATOM 20857 C CA . VAL D 1 280 ? -5.09586 -30.57726 1.60903 1.000 20.06884 280 VAL D CA 1
ATOM 20858 C C . VAL D 1 280 ? -4.39947 -31.65592 0.78582 1.000 24.50970 280 VAL D C 1
ATOM 20859 O O . VAL D 1 280 ? -3.36480 -31.37543 0.16786 1.000 23.17802 280 VAL D O 1
ATOM 20872 N N . PRO D 1 281 ? -4.91934 -32.88906 0.73948 1.000 23.89532 281 PRO D N 1
ATOM 20873 C CA . PRO D 1 281 ? -4.28053 -33.92648 -0.08793 1.000 27.52075 281 PRO D CA 1
ATOM 20874 C C . PRO D 1 281 ? -4.41609 -33.60899 -1.56906 1.000 21.14121 281 PRO D C 1
ATOM 20875 O O . PRO D 1 281 ? -5.51507 -33.37701 -2.06924 1.000 23.59590 281 PRO D O 1
ATOM 20886 N N . VAL D 1 282 ? -3.28566 -33.62435 -2.27841 1.000 22.56482 282 VAL D N 1
ATOM 20887 C CA . VAL D 1 282 ? -3.30941 -33.24007 -3.68617 1.000 24.59008 282 VAL D CA 1
ATOM 20888 C C . VAL D 1 282 ? -4.21425 -34.16139 -4.49925 1.000 25.92586 282 VAL D C 1
ATOM 20889 O O . VAL D 1 282 ? -4.85253 -33.72316 -5.46832 1.000 24.93580 282 VAL D O 1
ATOM 20902 N N . ARG D 1 283 ? -4.29782 -35.44229 -4.12670 1.000 25.00260 283 ARG D N 1
ATOM 20903 C CA . ARG D 1 283 ? -5.15079 -36.36674 -4.86906 1.000 26.21062 283 ARG D CA 1
ATOM 20904 C C . ARG D 1 283 ? -6.61723 -35.95027 -4.82594 1.000 27.84738 283 ARG D C 1
ATOM 20905 O O . ARG D 1 283 ? -7.34905 -36.17629 -5.79794 1.000 27.41712 283 ARG D O 1
ATOM 20926 N N . ASP D 1 284 ? -7.06898 -35.36114 -3.71300 1.000 26.30780 284 ASP D N 1
ATOM 20927 C CA . ASP D 1 284 ? -8.44488 -34.87951 -3.65011 1.000 22.48929 284 ASP D CA 1
ATOM 20928 C C . ASP D 1 284 ? -8.67982 -33.76418 -4.65924 1.000 23.22873 284 ASP D C 1
ATOM 20929 O O . ASP D 1 284 ? -9.80708 -33.57678 -5.13421 1.000 23.80800 284 ASP D O 1
ATOM 20938 N N . VAL D 1 285 ? -7.63099 -33.00831 -4.98246 1.000 22.17115 285 VAL D N 1
ATOM 20939 C CA . VAL D 1 285 ? -7.74425 -31.92040 -5.94520 1.000 24.41137 285 VAL D CA 1
ATOM 20940 C C . VAL D 1 285 ? -7.78922 -32.45940 -7.36673 1.000 24.84148 285 VAL D C 1
ATOM 20941 O O . VAL D 1 285 ? -8.65624 -32.08137 -8.16004 1.000 26.04282 285 VAL D O 1
ATOM 20954 N N . THR D 1 286 ? -6.85710 -33.35345 -7.71106 1.000 28.34549 286 THR D N 1
ATOM 20955 C CA . THR D 1 286 ? -6.82890 -33.89790 -9.06524 1.000 27.44269 286 THR D CA 1
ATOM 20956 C C . THR D 1 286 ? -8.04172 -34.77828 -9.34064 1.000 27.91685 286 THR D C 1
ATOM 20957 O O . THR D 1 286 ? -8.46554 -34.89681 -10.49646 1.000 27.79418 286 THR D O 1
ATOM 20968 N N . ASP D 1 287 ? -8.61370 -35.39620 -8.30525 1.000 26.00275 287 ASP D N 1
ATOM 20969 C CA . ASP D 1 287 ? -9.86983 -36.11814 -8.48199 1.000 27.18010 287 ASP D CA 1
ATOM 20970 C C . ASP D 1 287 ? -10.96512 -35.17422 -8.96083 1.000 31.76369 287 ASP D C 1
ATOM 20971 O O . ASP D 1 287 ? -11.69419 -35.47600 -9.91183 1.000 32.98275 287 ASP D O 1
ATOM 20980 N N . ALA D 1 288 ? -11.09025 -34.01480 -8.30210 1.000 28.78484 288 ALA D N 1
ATOM 20981 C CA . ALA D 1 288 ? -12.12522 -33.05270 -8.65694 1.000 27.28719 288 ALA D CA 1
ATOM 20982 C C . ALA D 1 288 ? -11.80760 -32.32300 -9.95458 1.000 23.09434 288 ALA D C 1
ATOM 20983 O O . ALA D 1 288 ? -12.72238 -31.88374 -10.65536 1.000 28.44770 288 ALA D O 1
ATOM 20990 N N . LEU D 1 289 ? -10.53003 -32.19865 -10.29487 1.000 23.84499 289 LEU D N 1
ATOM 20991 C CA . LEU D 1 289 ? -10.08069 -31.37879 -11.41878 1.000 22.89964 289 LEU D CA 1
ATOM 20992 C C . LEU D 1 289 ? -8.95808 -32.11546 -12.12976 1.000 27.92656 289 LEU D C 1
ATOM 20993 O O . LEU D 1 289 ? -7.77208 -31.86212 -11.89092 1.000 23.57571 289 LEU D O 1
ATOM 21009 N N . PRO D 1 290 ? -9.29857 -33.05211 -13.01533 1.000 29.79007 290 PRO D N 1
ATOM 21010 C CA . PRO D 1 290 ? -8.26010 -33.88947 -13.63405 1.000 24.91008 290 PRO D CA 1
ATOM 21011 C C . PRO D 1 290 ? -7.24045 -33.07186 -14.41902 1.000 23.62870 290 PRO D C 1
ATOM 21012 O O . PRO D 1 290 ? -7.58350 -32.12296 -15.12697 1.000 32.85077 290 PRO D O 1
ATOM 21023 N N . GLY D 1 291 ? -5.97058 -33.45411 -14.28611 1.000 21.47439 291 GLY D N 1
ATOM 21024 C CA . GLY D 1 291 ? -4.89424 -32.77996 -14.97994 1.000 27.37546 291 GLY D CA 1
ATOM 21025 C C . GLY D 1 291 ? -4.43267 -31.48405 -14.35209 1.000 27.15767 291 GLY D C 1
ATOM 21026 O O . GLY D 1 291 ? -3.62541 -30.76807 -14.96084 1.000 28.48493 291 GLY D O 1
ATOM 21030 N N . ALA D 1 292 ? -4.89393 -31.17580 -13.14418 1.000 27.65967 292 ALA D N 1
ATOM 21031 C CA . ALA D 1 292 ? -4.63064 -29.87801 -12.53813 1.000 22.74913 292 ALA D CA 1
ATOM 21032 C C . ALA D 1 292 ? -3.14210 -29.60264 -12.41133 1.000 26.63568 292 ALA D C 1
ATOM 21033 O O . ALA D 1 292 ? -2.35262 -30.48701 -12.06129 1.000 27.57034 292 ALA D O 1
ATOM 21040 N N . ARG D 1 293 ? -2.76181 -28.36363 -12.72346 1.000 24.65009 293 ARG D N 1
ATOM 21041 C CA . ARG D 1 293 ? -1.44056 -27.83035 -12.40746 1.000 25.15462 293 ARG D CA 1
ATOM 21042 C C . ARG D 1 293 ? -1.57031 -27.15580 -11.04511 1.000 26.81181 293 ARG D C 1
ATOM 21043 O O . ARG D 1 293 ? -2.24881 -26.13377 -10.92092 1.000 21.81405 293 ARG D O 1
ATOM 21064 N N . ILE D 1 294 ? -0.94652 -27.72909 -10.02980 1.000 20.95887 294 ILE D N 1
ATOM 21065 C CA . ILE D 1 294 ? -1.21819 -27.35238 -8.65140 1.000 18.18187 294 ILE D CA 1
ATOM 21066 C C . ILE D 1 294 ? -0.13979 -26.40550 -8.16129 1.000 24.95551 294 ILE D C 1
ATOM 21067 O O . ILE D 1 294 ? 1.05004 -26.74830 -8.11865 1.000 25.76547 294 ILE D O 1
ATOM 21083 N N . ALA D 1 295 ? -0.56478 -25.19532 -7.82787 1.000 19.17108 295 ALA D N 1
ATOM 21084 C CA . ALA D 1 295 ? 0.18398 -24.26669 -7.00457 1.000 19.46590 295 ALA D CA 1
ATOM 21085 C C . ALA D 1 295 ? -0.38183 -24.34768 -5.59223 1.000 21.23452 295 ALA D C 1
ATOM 21086 O O . ALA D 1 295 ? -1.55904 -24.66662 -5.39554 1.000 20.18451 295 ALA D O 1
ATOM 21093 N N . GLU D 1 296 ? 0.47330 -24.10330 -4.60103 1.000 18.94438 296 GLU D N 1
ATOM 21094 C CA . GLU D 1 296 ? 0.05571 -24.24982 -3.21862 1.000 20.87561 296 GLU D CA 1
ATOM 21095 C C . GLU D 1 296 ? 0.61006 -23.11972 -2.37083 1.000 16.21568 296 GLU D C 1
ATOM 21096 O O . GLU D 1 296 ? 1.73510 -22.65645 -2.59262 1.000 16.67683 296 GLU D O 1
ATOM 21108 N N . LEU D 1 297 ? -0.18382 -22.69113 -1.39412 1.000 16.29491 297 LEU D N 1
ATOM 21109 C CA . LEU D 1 297 ? 0.25425 -21.75781 -0.36540 1.000 14.03545 297 LEU D CA 1
ATOM 21110 C C . LEU D 1 297 ? -0.07141 -22.40048 0.97539 1.000 13.78386 297 LEU D C 1
ATOM 21111 O O . LEU D 1 297 ? -1.22413 -22.76880 1.22575 1.000 16.49760 297 LEU D O 1
ATOM 21127 N N . SER D 1 298 ? 0.93565 -22.55237 1.83417 1.000 14.07064 298 SER D N 1
ATOM 21128 C CA . SER D 1 298 ? 0.75619 -23.23895 3.10105 1.000 17.34924 298 SER D CA 1
ATOM 21129 C C . SER D 1 298 ? 1.53548 -22.49835 4.18170 1.000 15.73147 298 SER D C 1
ATOM 21130 O O . SER D 1 298 ? 2.17309 -21.47283 3.92797 1.000 16.99918 298 SER D O 1
ATOM 21138 N N . ILE D 1 299 ? 1.44671 -23.00527 5.40446 1.000 18.09267 299 ILE D N 1
ATOM 21139 C CA . ILE D 1 299 ? 2.27244 -22.53033 6.51085 1.000 20.09610 299 ILE D CA 1
ATOM 21140 C C . ILE D 1 299 ? 3.02011 -23.72886 7.07454 1.000 17.17903 299 ILE D C 1
ATOM 21141 O O . ILE D 1 299 ? 2.65214 -24.88846 6.82176 1.000 20.03206 299 ILE D O 1
ATOM 21157 N N . PRO D 1 300 ? 4.07289 -23.48725 7.85106 1.000 17.70261 300 PRO D N 1
ATOM 21158 C CA . PRO D 1 300 ? 4.87060 -24.62365 8.34890 1.000 19.56243 300 PRO D CA 1
ATOM 21159 C C . PRO D 1 300 ? 4.07066 -25.63442 9.14973 1.000 24.02051 300 PRO D C 1
ATOM 21160 O O . PRO D 1 300 ? 4.29024 -26.84041 8.99219 1.000 22.56051 300 PRO D O 1
ATOM 21171 N N . GLU D 1 301 ? 3.13175 -25.18944 9.98944 1.000 19.75093 301 GLU D N 1
ATOM 21172 C CA . GLU D 1 301 ? 2.28995 -26.09334 10.76752 1.000 20.00582 301 GLU D CA 1
ATOM 21173 C C . GLU D 1 301 ? 0.83051 -25.70859 10.56751 1.000 22.59440 301 GLU D C 1
ATOM 21174 O O . GLU D 1 301 ? 0.25752 -24.96508 11.37707 1.000 20.28121 301 GLU D O 1
ATOM 21186 N N . PRO D 1 302 ? 0.19363 -26.20197 9.50896 1.000 21.15147 302 PRO D N 1
ATOM 21187 C CA . PRO D 1 302 ? -1.23796 -25.92811 9.31515 1.000 20.08774 302 PRO D CA 1
ATOM 21188 C C . PRO D 1 302 ? -2.03353 -26.30819 10.55483 1.000 23.06253 302 PRO D C 1
ATOM 21189 O O . PRO D 1 302 ? -1.79876 -27.35205 11.17132 1.000 22.41741 302 PRO D O 1
ATOM 21200 N N . SER D 1 303 ? -2.97407 -25.44207 10.93534 1.000 17.43789 303 SER D N 1
ATOM 21201 C CA . SER D 1 303 ? -3.68966 -25.62778 12.18455 1.000 18.48856 303 SER D CA 1
ATOM 21202 C C . SER D 1 303 ? -4.97164 -24.81427 12.18383 1.000 18.84724 303 SER D C 1
ATOM 21203 O O . SER D 1 303 ? -4.98988 -23.67494 11.71164 1.000 18.74166 303 SER D O 1
ATOM 21211 N N . TYR D 1 304 ? -6.03047 -25.40139 12.74449 1.000 20.07700 304 TYR D N 1
ATOM 21212 C CA . TYR D 1 304 ? -7.26395 -24.65429 12.94484 1.000 19.55553 304 TYR D CA 1
ATOM 21213 C C . TYR D 1 304 ? -7.06798 -23.46202 13.87199 1.000 17.80097 304 TYR D C 1
ATOM 21214 O O . TYR D 1 304 ? -7.87657 -22.52486 13.84475 1.000 19.18926 304 TYR D O 1
ATOM 21232 N N . ALA D 1 305 ? -6.01905 -23.46982 14.69829 1.000 17.47812 305 ALA D N 1
ATOM 21233 C CA . ALA D 1 305 ? -5.83406 -22.45305 15.72267 1.000 17.58952 305 ALA D CA 1
ATOM 21234 C C . ALA D 1 305 ? -4.95238 -21.28974 15.28266 1.000 13.91902 305 ALA D C 1
ATOM 21235 O O . ALA D 1 305 ? -4.59111 -20.46317 16.12697 1.000 18.43725 305 ALA D O 1
ATOM 21242 N N . MET D 1 306 ? -4.61678 -21.18910 13.99637 1.000 15.70841 306 MET D N 1
ATOM 21243 C CA . MET D 1 306 ? -3.50412 -20.33700 13.59043 1.000 20.59559 306 MET D CA 1
ATOM 21244 C C . MET D 1 306 ? -3.83738 -18.84633 13.55301 1.000 15.73556 306 MET D C 1
ATOM 21245 O O . MET D 1 306 ? -2.91212 -18.03090 13.48210 1.000 16.86695 306 MET D O 1
ATOM 21259 N N . VAL D 1 307 ? -5.10826 -18.45324 13.61494 1.000 17.16615 307 VAL D N 1
ATOM 21260 C CA . VAL D 1 307 ? -5.42384 -17.02677 13.58584 1.000 15.20225 307 VAL D CA 1
ATOM 21261 C C . VAL D 1 307 ? -5.17823 -16.46315 14.98233 1.000 15.63130 307 VAL D C 1
ATOM 21262 O O . VAL D 1 307 ? -6.11310 -16.29081 15.77219 1.000 15.63696 307 VAL D O 1
ATOM 21275 N N . GLN D 1 308 ? -3.90877 -16.18514 15.29869 1.000 15.14988 308 GLN D N 1
ATOM 21276 C CA . GLN D 1 308 ? -3.54268 -15.75243 16.64090 1.000 14.46202 308 GLN D CA 1
ATOM 21277 C C . GLN D 1 308 ? -3.86138 -14.28845 16.90504 1.000 14.36716 308 GLN D C 1
ATOM 21278 O O . GLN D 1 308 ? -4.01917 -13.89388 18.06759 1.000 15.70751 308 GLN D O 1
ATOM 21292 N N . ASN D 1 309 ? -3.92352 -13.46583 15.86247 1.000 16.26661 309 ASN D N 1
ATOM 21293 C CA . ASN D 1 309 ? -4.21211 -12.03972 15.97626 1.000 17.55316 309 ASN D CA 1
ATOM 21294 C C . ASN D 1 309 ? -4.53546 -11.54480 14.57384 1.000 11.71455 309 ASN D C 1
ATOM 21295 O O . ASN D 1 309 ? -4.40719 -12.28409 13.59607 1.000 12.80153 309 ASN D O 1
ATOM 21306 N N . ARG D 1 310 ? -4.97643 -10.28352 14.48219 1.000 14.00382 310 ARG D N 1
ATOM 21307 C CA . ARG D 1 310 ? -5.39091 -9.75980 13.18764 1.000 13.51129 310 ARG D CA 1
ATOM 21308 C C . ARG D 1 310 ? -4.21583 -9.63312 12.22118 1.000 13.56097 310 ARG D C 1
ATOM 21309 O O . ARG D 1 310 ? -4.40696 -9.72738 11.00752 1.000 14.40539 310 ARG D O 1
ATOM 21330 N N . ARG D 1 311 ? -2.99548 -9.43846 12.73288 1.000 15.76801 311 ARG D N 1
ATOM 21331 C CA . ARG D 1 311 ? -1.84319 -9.34576 11.84436 1.000 16.07868 311 ARG D CA 1
ATOM 21332 C C . ARG D 1 311 ? -1.64457 -10.63005 11.04507 1.000 13.67654 311 ARG D C 1
ATOM 21333 O O . ARG D 1 311 ? -1.13766 -10.58222 9.91718 1.000 15.40342 311 ARG D O 1
ATOM 21354 N N . VAL D 1 312 ? -2.05307 -11.77513 11.59506 1.000 13.54903 312 VAL D N 1
ATOM 21355 C CA . VAL D 1 312 ? -1.98785 -13.02939 10.84156 1.000 15.20781 312 VAL D CA 1
ATOM 21356 C C . VAL D 1 312 ? -2.84900 -12.93612 9.59016 1.000 17.64700 312 VAL D C 1
ATOM 21357 O O . VAL D 1 312 ? -2.48483 -13.44491 8.52278 1.000 13.44190 312 VAL D O 1
ATOM 21370 N N . ILE D 1 313 ? -4.00625 -12.28577 9.70180 1.000 11.75066 313 ILE D N 1
ATOM 21371 C CA . ILE D 1 313 ? -4.89511 -12.14740 8.55342 1.000 12.67516 313 ILE D CA 1
ATOM 21372 C C . ILE D 1 313 ? -4.27433 -11.23030 7.51402 1.000 11.89557 313 ILE D C 1
ATOM 21373 O O . ILE D 1 313 ? -4.29239 -11.52691 6.31512 1.000 13.96665 313 ILE D O 1
ATOM 21389 N N . HIS D 1 314 ? -3.73849 -10.08662 7.95823 1.000 13.94015 314 HIS D N 1
ATOM 21390 C CA . HIS D 1 314 ? -3.05851 -9.18126 7.03885 1.000 13.24382 314 HIS D CA 1
ATOM 21391 C C . HIS D 1 314 ? -1.89276 -9.87682 6.34226 1.000 14.19807 314 HIS D C 1
ATOM 21392 O O . HIS D 1 314 ? -1.67782 -9.70472 5.13299 1.000 14.25171 314 HIS D O 1
ATOM 21406 N N . ALA D 1 315 ? -1.11971 -10.66164 7.09211 1.000 13.43686 315 ALA D N 1
ATOM 21407 C CA . ALA D 1 315 ? 0.04370 -11.32388 6.51308 1.000 15.87501 315 ALA D CA 1
ATOM 21408 C C . ALA D 1 315 ? -0.36703 -12.36942 5.48582 1.000 15.14231 315 ALA D C 1
ATOM 21409 O O . ALA D 1 315 ? 0.29309 -12.52458 4.44985 1.000 14.82522 315 ALA D O 1
ATOM 21416 N N . PHE D 1 316 ? -1.44872 -13.09881 5.76410 1.000 13.45213 316 PHE D N 1
ATOM 21417 C CA . PHE D 1 316 ? -2.00848 -14.01435 4.77818 1.000 13.75435 316 PHE D CA 1
ATOM 21418 C C . PHE D 1 316 ? -2.37883 -13.28998 3.49070 1.000 13.48019 316 PHE D C 1
ATOM 21419 O O . PHE D 1 316 ? -2.02622 -13.73573 2.39463 1.000 14.05513 316 PHE D O 1
ATOM 21436 N N . ARG D 1 317 ? -3.09101 -12.16117 3.60104 1.000 10.72071 317 ARG D N 1
ATOM 21437 C CA . ARG D 1 317 ? -3.45231 -11.40687 2.40566 1.000 15.26822 317 ARG D CA 1
ATOM 21438 C C . ARG D 1 317 ? -2.21581 -10.99327 1.61833 1.000 14.38361 317 ARG D C 1
ATOM 21439 O O . ARG D 1 317 ? -2.20091 -11.08213 0.38484 1.000 13.79499 317 ARG D O 1
ATOM 21460 N N . ASP D 1 318 ? -1.19166 -10.49151 2.30602 1.000 14.02693 318 ASP D N 1
ATOM 21461 C CA . ASP D 1 318 ? -0.01348 -10.00663 1.60064 1.000 13.93511 318 ASP D CA 1
ATOM 21462 C C . ASP D 1 318 ? 0.65223 -11.13373 0.82566 1.000 15.54911 318 ASP D C 1
ATOM 21463 O O . ASP D 1 318 ? 1.00302 -10.97804 -0.35099 1.000 14.81207 318 ASP D O 1
ATOM 21472 N N . ALA D 1 319 ? 0.84747 -12.27886 1.48260 1.000 13.47951 319 ALA D N 1
ATOM 21473 C CA . ALA D 1 319 ? 1.48018 -13.41629 0.82649 1.000 14.83180 319 ALA D CA 1
ATOM 21474 C C . ALA D 1 319 ? 0.60962 -13.93460 -0.30648 1.000 15.78924 319 ALA D C 1
ATOM 21475 O O . ALA D 1 319 ? 1.10658 -14.22061 -1.40531 1.000 17.44312 319 ALA D O 1
ATOM 21482 N N . LEU D 1 320 ? -0.69567 -14.03509 -0.06040 1.000 15.26007 320 LEU D N 1
ATOM 21483 C CA . LEU D 1 320 ? -1.61605 -14.51042 -1.07940 1.000 13.20982 320 LEU D CA 1
ATOM 21484 C C . LEU D 1 320 ? -1.55151 -13.63954 -2.32212 1.000 15.29647 320 LEU D C 1
ATOM 21485 O O . LEU D 1 320 ? -1.43182 -14.15302 -3.44008 1.000 12.76438 320 LEU D O 1
ATOM 21501 N N . GLN D 1 321 ? -1.64016 -12.31427 -2.15158 1.000 14.61420 321 GLN D N 1
ATOM 21502 C CA . GLN D 1 321 ? -1.70267 -11.44593 -3.32015 1.000 13.15228 321 GLN D CA 1
ATOM 21503 C C . GLN D 1 321 ? -0.39395 -11.45543 -4.09649 1.000 13.93948 321 GLN D C 1
ATOM 21504 O O . GLN D 1 321 ? -0.41467 -11.34480 -5.32113 1.000 12.42681 321 GLN D O 1
ATOM 21518 N N . ILE D 1 322 ? 0.74693 -11.57996 -3.40577 1.000 14.60640 322 ILE D N 1
ATOM 21519 C CA . ILE D 1 322 ? 2.01810 -11.71021 -4.11237 1.000 14.19778 322 ILE D CA 1
ATOM 21520 C C . ILE D 1 322 ? 1.96784 -12.90339 -5.05312 1.000 13.33755 322 ILE D C 1
ATOM 21521 O O . ILE D 1 322 ? 2.40778 -12.82536 -6.20437 1.000 14.12765 322 ILE D O 1
ATOM 21537 N N . ARG D 1 323 ? 1.38296 -14.00698 -4.60081 1.000 12.73246 323 ARG D N 1
ATOM 21538 C CA . ARG D 1 323 ? 1.33484 -15.19995 -5.43631 1.000 13.61887 323 ARG D CA 1
ATOM 21539 C C . ARG D 1 323 ? 0.21593 -15.12295 -6.46715 1.000 14.33461 323 ARG D C 1
ATOM 21540 O O . ARG D 1 323 ? 0.39274 -15.56764 -7.60719 1.000 16.68468 323 ARG D O 1
ATOM 21561 N N . LEU D 1 324 ? -0.93467 -14.55271 -6.10279 1.000 13.25639 324 LEU D N 1
ATOM 21562 C CA . LEU D 1 324 ? -1.99507 -14.39384 -7.09283 1.000 14.50325 324 LEU D CA 1
ATOM 21563 C C . LEU D 1 324 ? -1.52603 -13.53367 -8.26274 1.000 12.42322 324 LEU D C 1
ATOM 21564 O O . LEU D 1 324 ? -1.92856 -13.76819 -9.40795 1.000 15.29279 324 LEU D O 1
ATOM 21580 N N . SER D 1 325 ? -0.68162 -12.53127 -7.99898 1.000 12.16386 325 SER D N 1
ATOM 21581 C CA . SER D 1 325 ? -0.12273 -11.73591 -9.08352 1.000 14.37466 325 SER D CA 1
ATOM 21582 C C . SER D 1 325 ? 0.66001 -12.61771 -10.04677 1.000 16.22839 325 SER D C 1
ATOM 21583 O O . SER D 1 325 ? 0.59224 -12.43395 -11.26497 1.000 16.51043 325 SER D O 1
ATOM 21591 N N . GLN D 1 326 ? 1.41241 -13.57808 -9.51479 1.000 15.08329 326 GLN D N 1
ATOM 21592 C CA . GLN D 1 326 ? 2.16104 -14.48786 -10.37666 1.000 15.14462 326 GLN D CA 1
ATOM 21593 C C . GLN D 1 326 ? 1.22400 -15.41911 -11.13469 1.000 15.99712 326 GLN D C 1
ATOM 21594 O O . GLN D 1 326 ? 1.38482 -15.63183 -12.34200 1.000 17.42419 326 GLN D O 1
ATOM 21608 N N . LEU D 1 327 ? 0.25018 -16.00136 -10.43654 1.000 16.16686 327 LEU D N 1
ATOM 21609 C CA . LEU D 1 327 ? -0.62532 -16.98179 -11.06729 1.000 15.25365 327 LEU D CA 1
ATOM 21610 C C . LEU D 1 327 ? -1.52834 -16.33228 -12.11030 1.000 15.32483 327 LEU D C 1
ATOM 21611 O O . LEU D 1 327 ? -1.73125 -16.88652 -13.19639 1.000 16.74550 327 LEU D O 1
ATOM 21627 N N . GLU D 1 328 ? -2.08225 -15.15675 -11.80154 1.000 19.10849 328 GLU D N 1
ATOM 21628 C CA . GLU D 1 328 ? -2.94039 -14.48290 -12.76745 1.000 16.43920 328 GLU D CA 1
ATOM 21629 C C . GLU D 1 328 ? -2.16882 -14.12219 -14.02998 1.000 16.98985 328 GLU D C 1
ATOM 21630 O O . GLU D 1 328 ? -2.72438 -14.15731 -15.13516 1.000 17.73941 328 GLU D O 1
ATOM 21642 N N . ALA D 1 329 ? -0.88886 -13.75780 -13.88819 1.000 17.25981 329 ALA D N 1
ATOM 21643 C CA . ALA D 1 329 ? -0.06560 -13.45248 -15.05166 1.000 15.97550 329 ALA D CA 1
ATOM 21644 C C . ALA D 1 329 ? 0.27810 -14.70356 -15.85386 1.000 19.48787 329 ALA D C 1
ATOM 21645 O O . ALA D 1 329 ? 0.54814 -14.60826 -17.05583 1.000 22.19773 329 ALA D O 1
ATOM 21652 N N . LEU D 1 330 ? 0.24390 -15.87092 -15.21754 1.000 19.32586 330 LEU D N 1
ATOM 21653 C CA . LEU D 1 330 ? 0.67548 -17.10424 -15.86659 1.000 21.90252 330 LEU D CA 1
ATOM 21654 C C . LEU D 1 330 ? -0.28849 -17.55544 -16.95290 1.000 25.38048 330 LEU D C 1
ATOM 21655 O O . LEU D 1 330 ? 0.13883 -18.17238 -17.94000 1.000 22.26110 330 LEU D O 1
ATOM 21671 N N . THR D 1 331 ? -1.58198 -17.26722 -16.79907 1.000 19.68249 331 THR D N 1
ATOM 21672 C CA . THR D 1 331 ? -2.58689 -17.79337 -17.70325 1.000 18.91357 331 THR D CA 1
ATOM 21673 C C . THR D 1 331 ? -3.80637 -16.89199 -17.74914 1.000 21.70241 331 THR D C 1
ATOM 21674 O O . THR D 1 331 ? -4.18860 -16.33816 -16.71025 1.000 18.71707 331 THR D O 1
ATOM 21685 N N . PRO D 1 332 ? -4.44160 -16.74610 -18.91833 1.000 22.87268 332 PRO D N 1
ATOM 21686 C CA . PRO D 1 332 ? -5.72839 -16.04110 -18.98018 1.000 20.92940 332 PRO D CA 1
ATOM 21687 C C . PRO D 1 332 ? -6.88163 -16.83900 -18.40554 1.000 21.67869 332 PRO D C 1
ATOM 21688 O O . PRO D 1 332 ? -7.96038 -16.27265 -18.20453 1.000 22.15280 332 PRO D O 1
ATOM 21699 N N . ASP D 1 333 ? -6.69218 -18.12444 -18.15580 1.000 18.38684 333 ASP D N 1
ATOM 21700 C CA . ASP D 1 333 ? -7.77131 -19.01276 -17.76636 1.000 19.22878 333 ASP D CA 1
ATOM 21701 C C . ASP D 1 333 ? -8.03574 -18.91078 -16.27239 1.000 17.62235 333 ASP D C 1
ATOM 21702 O O . ASP D 1 333 ? -7.24178 -18.33535 -15.52049 1.000 17.53019 333 ASP D O 1
ATOM 21711 N N . PRO D 1 334 ? -9.15750 -19.46247 -15.80676 1.000 17.54460 334 PRO D N 1
ATOM 21712 C CA . PRO D 1 334 ? -9.51424 -19.30945 -14.39495 1.000 15.43032 334 PRO D CA 1
ATOM 21713 C C . PRO D 1 334 ? -8.53495 -20.00312 -13.47406 1.000 19.64139 334 PRO D C 1
ATOM 21714 O O . PRO D 1 334 ? -7.87470 -20.97584 -13.83943 1.000 18.53979 334 PRO D O 1
ATOM 21725 N N . ILE D 1 335 ? -8.45747 -19.48046 -12.25677 1.000 16.23109 335 ILE D N 1
ATOM 21726 C CA . ILE D 1 335 ? -7.73541 -20.11016 -11.16391 1.000 17.31354 335 ILE D CA 1
ATOM 21727 C C . ILE D 1 335 ? -8.76193 -20.86136 -10.33126 1.000 18.10077 335 ILE D C 1
ATOM 21728 O O . ILE D 1 335 ? -9.75944 -20.28141 -9.88103 1.000 17.27273 335 ILE D O 1
ATOM 21744 N N . HIS D 1 336 ? -8.53966 -22.16055 -10.17138 1.000 16.52077 336 HIS D N 1
ATOM 21745 C CA . HIS D 1 336 ? -9.42912 -23.04531 -9.43400 1.000 16.25244 336 HIS D CA 1
ATOM 21746 C C . HIS D 1 336 ? -8.90754 -23.18149 -8.00809 1.000 16.10567 336 HIS D C 1
ATOM 21747 O O . HIS D 1 336 ? -7.78113 -23.65614 -7.79994 1.000 17.63723 336 HIS D O 1
ATOM 21761 N N . VAL D 1 337 ? -9.73087 -22.79626 -7.03375 1.000 14.67213 337 VAL D N 1
ATOM 21762 C CA . VAL D 1 337 ? -9.29715 -22.62040 -5.65090 1.000 15.75352 337 VAL D CA 1
ATOM 21763 C C . VAL D 1 337 ? -9.81936 -23.75429 -4.78159 1.000 17.39646 337 VAL D C 1
ATOM 21764 O O . VAL D 1 337 ? -11.02257 -24.03974 -4.76287 1.000 15.66949 337 VAL D O 1
ATOM 21777 N N . PHE D 1 338 ? -8.90705 -24.37095 -4.03966 1.000 15.12377 338 PHE D N 1
ATOM 21778 C CA . PHE D 1 338 ? -9.18983 -25.42919 -3.07632 1.000 16.68830 338 PHE D CA 1
ATOM 21779 C C . PHE D 1 338 ? -8.59161 -24.99150 -1.74578 1.000 18.30768 338 PHE D C 1
ATOM 21780 O O . PHE D 1 338 ? -7.36683 -24.99894 -1.58142 1.000 19.50416 338 PHE D O 1
ATOM 21797 N N . ALA D 1 339 ? -9.43631 -24.60774 -0.79678 1.000 17.40925 339 ALA D N 1
ATOM 21798 C CA . ALA D 1 339 ? -8.97294 -23.87730 0.37575 1.000 15.10455 339 ALA D CA 1
ATOM 21799 C C . ALA D 1 339 ? -9.35535 -24.58128 1.66346 1.000 18.46051 339 ALA D C 1
ATOM 21800 O O . ALA D 1 339 ? -10.54117 -24.79049 1.94039 1.000 19.23347 339 ALA D O 1
ATOM 21807 N N . ALA D 1 340 ? -8.35106 -24.91516 2.45762 1.000 16.88967 340 ALA D N 1
ATOM 21808 C CA . ALA D 1 340 ? -8.52967 -25.29403 3.85316 1.000 16.77787 340 ALA D CA 1
ATOM 21809 C C . ALA D 1 340 ? -8.01838 -24.10382 4.66064 1.000 15.86108 340 ALA D C 1
ATOM 21810 O O . ALA D 1 340 ? -6.83888 -24.03243 5.00217 1.000 14.24113 340 ALA D O 1
ATOM 21817 N N . ILE D 1 341 ? -8.90030 -23.14361 4.93540 1.000 16.47013 341 ILE D N 1
ATOM 21818 C CA . ILE D 1 341 ? -8.48208 -21.89037 5.57165 1.000 15.67725 341 ILE D CA 1
ATOM 21819 C C . ILE D 1 341 ? -9.47537 -21.51956 6.65206 1.000 13.35431 341 ILE D C 1
ATOM 21820 O O . ILE D 1 341 ? -10.66065 -21.86833 6.58187 1.000 16.56099 341 ILE D O 1
ATOM 21836 N N . PRO D 1 342 ? -9.00564 -20.82777 7.68812 1.000 13.79426 342 PRO D N 1
ATOM 21837 C CA . PRO D 1 342 ? -9.92452 -20.29608 8.70237 1.000 12.02309 342 PRO D CA 1
ATOM 21838 C C . PRO D 1 342 ? -10.90640 -19.27909 8.13469 1.000 13.50912 342 PRO D C 1
ATOM 21839 O O . PRO D 1 342 ? -10.67055 -18.62504 7.11786 1.000 14.15796 342 PRO D O 1
ATOM 21850 N N . ALA D 1 343 ? -12.00634 -19.10872 8.86904 1.000 14.07416 343 ALA D N 1
ATOM 21851 C CA . ALA D 1 343 ? -13.11832 -18.30489 8.38254 1.000 12.63974 343 ALA D CA 1
ATOM 21852 C C . ALA D 1 343 ? -12.69503 -16.86301 8.13265 1.000 13.00161 343 ALA D C 1
ATOM 21853 O O . ALA D 1 343 ? -13.04983 -16.27680 7.09987 1.000 13.47120 343 ALA D O 1
ATOM 21860 N N . ALA D 1 344 ? -11.91235 -16.28816 9.04382 1.000 11.90804 344 ALA D N 1
ATOM 21861 C CA . ALA D 1 344 ? -11.48920 -14.89899 8.87504 1.000 14.90825 344 ALA D CA 1
ATOM 21862 C C . ALA D 1 344 ? -10.63888 -14.73408 7.62318 1.000 17.53423 344 ALA D C 1
ATOM 21863 O O . ALA D 1 344 ? -10.70101 -13.69132 6.95940 1.000 14.92440 344 ALA D O 1
ATOM 21870 N N A LEU D 1 345 ? -9.83673 -15.74754 7.28098 0.241 14.03164 345 LEU D N 1
ATOM 21871 N N B LEU D 1 345 ? -9.84345 -15.74776 7.27872 0.759 13.96643 345 LEU D N 1
ATOM 21872 C CA A LEU D 1 345 ? -9.01549 -15.65394 6.07939 0.241 11.94212 345 LEU D CA 1
ATOM 21873 C CA B LEU D 1 345 ? -9.01825 -15.64660 6.08176 0.759 11.96636 345 LEU D CA 1
ATOM 21874 C C A LEU D 1 345 ? -9.85731 -15.75678 4.81254 0.241 12.87469 345 LEU D C 1
ATOM 21875 C C B LEU D 1 345 ? -9.84160 -15.77788 4.80781 0.759 12.84598 345 LEU D C 1
ATOM 21876 O O A LEU D 1 345 ? -9.50736 -15.15545 3.78966 0.241 13.28703 345 LEU D O 1
ATOM 21877 O O B LEU D 1 345 ? -9.46239 -15.21296 3.77436 0.759 13.21371 345 LEU D O 1
ATOM 21908 N N . ALA D 1 346 ? -10.96008 -16.51247 4.85570 1.000 12.37433 346 ALA D N 1
ATOM 21909 C CA . ALA D 1 346 ? -11.84262 -16.59163 3.70130 1.000 12.89468 346 ALA D CA 1
ATOM 21910 C C . ALA D 1 346 ? -12.47743 -15.23613 3.41421 1.000 13.32434 346 ALA D C 1
ATOM 21911 O O . ALA D 1 346 ? -12.63338 -14.84687 2.25063 1.000 11.72979 346 ALA D O 1
ATOM 21918 N N . ILE D 1 347 ? -12.83464 -14.49568 4.46173 1.000 14.28962 347 ILE D N 1
ATOM 21919 C CA . ILE D 1 347 ? -13.37489 -13.15330 4.25658 1.000 13.76854 347 ILE D CA 1
ATOM 21920 C C . ILE D 1 347 ? -12.33354 -12.27246 3.57977 1.000 12.02200 347 ILE D C 1
ATOM 21921 O O . ILE D 1 347 ? -12.61842 -11.57756 2.59943 1.000 13.80822 347 ILE D O 1
ATOM 21937 N N . GLU D 1 348 ? -11.10281 -12.29412 4.08960 1.000 14.01155 348 GLU D N 1
ATOM 21938 C CA . GLU D 1 348 ? -10.09000 -11.40877 3.53044 1.000 13.09448 348 GLU D CA 1
ATOM 21939 C C . GLU D 1 348 ? -9.72993 -11.80880 2.10444 1.000 14.93059 348 GLU D C 1
ATOM 21940 O O . GLU D 1 348 ? -9.41381 -10.94286 1.27911 1.000 12.63567 348 GLU D O 1
ATOM 21952 N N . PHE D 1 349 ? -9.72643 -13.11565 1.80928 1.000 13.04163 349 PHE D N 1
ATOM 21953 C CA . PHE D 1 349 ? -9.58010 -13.57969 0.42877 1.000 14.37439 349 PHE D CA 1
ATOM 21954 C C . PHE D 1 349 ? -10.60701 -12.89308 -0.46588 1.000 13.88403 349 PHE D C 1
ATOM 21955 O O . PHE D 1 349 ? -10.26850 -12.30523 -1.49770 1.000 13.65821 349 PHE D O 1
ATOM 21972 N N . GLY D 1 350 ? -11.87660 -12.94084 -0.06182 1.000 12.06606 350 GLY D N 1
ATOM 21973 C CA . GLY D 1 350 ? -12.91391 -12.30687 -0.85769 1.000 13.57294 350 GLY D CA 1
ATOM 21974 C C . GLY D 1 350 ? -12.70266 -10.81344 -1.01371 1.000 11.66235 350 GLY D C 1
ATOM 21975 O O . GLY D 1 350 ? -12.87116 -10.26598 -2.10448 1.000 11.67752 350 GLY D O 1
ATOM 21979 N N . ALA D 1 351 ? -12.31208 -10.13531 0.07579 1.000 11.54557 351 ALA D N 1
ATOM 21980 C CA . ALA D 1 351 ? -12.14979 -8.68667 0.03614 1.000 12.82122 351 ALA D CA 1
ATOM 21981 C C . ALA D 1 351 ? -10.97098 -8.27251 -0.83346 1.000 14.86763 351 ALA D C 1
ATOM 21982 O O . ALA D 1 351 ? -11.00217 -7.20829 -1.45339 1.000 12.23800 351 ALA D O 1
ATOM 21989 N N . LEU D 1 352 ? -9.92976 -9.10101 -0.89694 1.000 11.53949 352 LEU D N 1
ATOM 21990 C CA . LEU D 1 352 ? -8.76226 -8.77543 -1.70550 1.000 13.24261 352 LEU D CA 1
ATOM 21991 C C . LEU D 1 352 ? -9.12684 -8.64490 -3.17743 1.000 13.42252 352 LEU D C 1
ATOM 21992 O O . LEU D 1 352 ? -8.59057 -7.78403 -3.88982 1.000 14.00050 352 LEU D O 1
ATOM 22008 N N . LEU D 1 353 ? -10.04410 -9.48161 -3.65130 1.000 13.64486 353 LEU D N 1
ATOM 22009 C CA . LEU D 1 353 ? -10.40124 -9.54608 -5.06451 1.000 12.19070 353 LEU D CA 1
ATOM 22010 C C . LEU D 1 353 ? -11.52612 -8.56758 -5.41268 1.000 11.52804 353 LEU D C 1
ATOM 22011 O O . LEU D 1 353 ? -12.48746 -8.92883 -6.09562 1.000 13.09066 353 LEU D O 1
ATOM 22027 N N . THR D 1 354 ? -11.42183 -7.31927 -4.93712 1.000 12.28418 354 THR D N 1
ATOM 22028 C CA . THR D 1 354 ? -12.45449 -6.31824 -5.18445 1.000 12.65193 354 THR D CA 1
ATOM 22029 C C . THR D 1 354 ? -11.90263 -5.07143 -5.87342 1.000 14.85845 354 THR D C 1
ATOM 22030 O O . THR D 1 354 ? -12.57211 -4.03387 -5.89568 1.000 14.09072 354 THR D O 1
ATOM 22041 N N . THR D 1 355 ? -10.70778 -5.14904 -6.45081 1.000 10.96921 355 THR D N 1
ATOM 22042 C CA . THR D 1 355 ? -10.22543 -4.09539 -7.32376 1.000 11.06308 355 THR D CA 1
ATOM 22043 C C . THR D 1 355 ? -11.07760 -4.02099 -8.59356 1.000 13.21586 355 THR D C 1
ATOM 22044 O O . THR D 1 355 ? -11.88527 -4.90711 -8.89031 1.000 14.61060 355 THR D O 1
ATOM 22055 N N . GLN D 1 356 ? -10.88113 -2.93943 -9.35353 1.000 13.55613 356 GLN D N 1
ATOM 22056 C CA . GLN D 1 356 ? -11.43840 -2.86849 -10.69959 1.000 13.49218 356 GLN D CA 1
ATOM 22057 C C . GLN D 1 356 ? -10.98675 -4.07083 -11.51396 1.000 13.79360 356 GLN D C 1
ATOM 22058 O O . GLN D 1 356 ? -11.80602 -4.74339 -12.15358 1.000 13.64516 356 GLN D O 1
ATOM 22072 N N . HIS D 1 357 ? -9.68211 -4.36698 -11.47449 1.000 12.87277 357 HIS D N 1
ATOM 22073 C CA . HIS D 1 357 ? -9.15250 -5.55274 -12.12604 1.000 12.82878 357 HIS D CA 1
ATOM 22074 C C . HIS D 1 357 ? -9.78979 -6.81300 -11.56240 1.000 12.40108 357 HIS D C 1
ATOM 22075 O O . HIS D 1 357 ? -9.85705 -6.98858 -10.34007 1.000 13.85710 357 HIS D O 1
ATOM 22090 N N . GLN D 1 358 ? -10.21115 -7.71469 -12.45606 1.000 13.73699 358 GLN D N 1
ATOM 22091 C CA . GLN D 1 358 ? -10.84042 -8.96587 -12.05162 1.000 13.96067 358 GLN D CA 1
ATOM 22092 C C . GLN D 1 358 ? -10.34126 -10.11494 -12.91306 1.000 17.41358 358 GLN D C 1
ATOM 22093 O O . GLN D 1 358 ? -10.56938 -10.12656 -14.12472 1.000 19.18783 358 GLN D O 1
ATOM 22107 N N . HIS D 1 359 ? -9.67117 -11.07739 -12.28660 1.000 16.39161 359 HIS D N 1
ATOM 22108 C CA . HIS D 1 359 ? -9.37206 -12.37225 -12.88385 1.000 18.57544 359 HIS D CA 1
ATOM 22109 C C . HIS D 1 359 ? -10.45123 -13.35594 -12.45093 1.000 16.09134 359 HIS D C 1
ATOM 22110 O O . HIS D 1 359 ? -11.01305 -13.23083 -11.36299 1.000 18.06539 359 HIS D O 1
ATOM 22124 N N . THR D 1 360 ? -10.74235 -14.34125 -13.30186 1.000 14.61670 360 THR D N 1
ATOM 22125 C CA . THR D 1 360 ? -11.77650 -15.31390 -12.97538 1.000 15.84791 360 THR D CA 1
ATOM 22126 C C . THR D 1 360 ? -11.23901 -16.34888 -11.99217 1.000 16.26524 360 THR D C 1
ATOM 22127 O O . THR D 1 360 ? -10.19084 -16.96579 -12.22615 1.000 15.67767 360 THR D O 1
ATOM 22138 N N . TYR D 1 361 ? -11.95576 -16.53057 -10.88651 1.000 14.05642 361 TYR D N 1
ATOM 22139 C CA . TYR D 1 361 ? -11.67770 -17.58229 -9.91848 1.000 13.69146 361 TYR D CA 1
ATOM 22140 C C . TYR D 1 361 ? -12.87217 -18.51822 -9.83200 1.000 20.12018 361 TYR D C 1
ATOM 22141 O O . TYR D 1 361 ? -14.01932 -18.06781 -9.80175 1.000 19.08683 361 TYR D O 1
ATOM 22159 N N . LEU D 1 362 ? -12.59193 -19.82241 -9.79258 1.000 15.34463 362 LEU D N 1
ATOM 22160 C CA . LEU D 1 362 ? -13.60202 -20.86000 -9.59228 1.000 16.50492 362 LEU D CA 1
ATOM 22161 C C . LEU D 1 362 ? -13.32026 -21.52015 -8.24535 1.000 16.84082 362 LEU D C 1
ATOM 22162 O O . LEU D 1 362 ? -12.29500 -22.19241 -8.07778 1.000 16.56246 362 LEU D O 1
ATOM 22178 N N . ILE D 1 363 ? -14.22608 -21.31085 -7.28768 1.000 15.57427 363 ILE D N 1
ATOM 22179 C CA . ILE D 1 363 ? -14.03083 -21.74640 -5.91198 1.000 16.05450 363 ILE D CA 1
ATOM 22180 C C . ILE D 1 363 ? -14.67156 -23.11332 -5.72702 1.000 18.45319 363 ILE D C 1
ATOM 22181 O O . ILE D 1 363 ? -15.86763 -23.28988 -5.99242 1.000 19.20090 363 ILE D O 1
ATOM 22197 N N . PHE D 1 364 ? -13.89052 -24.06638 -5.24181 1.000 17.87125 364 PHE D N 1
ATOM 22198 C CA . PHE D 1 364 ? -14.38925 -25.38192 -4.87045 1.000 16.34547 364 PHE D CA 1
ATOM 22199 C C . PHE D 1 364 ? -14.55498 -25.46653 -3.35647 1.000 20.47420 364 PHE D C 1
ATOM 22200 O O . PHE D 1 364 ? -13.94892 -24.70670 -2.59851 1.000 22.89992 364 PHE D O 1
ATOM 22217 N N . ASP D 1 365 ? -15.41280 -26.38986 -2.92263 1.000 18.13299 365 ASP D N 1
ATOM 22218 C CA . ASP D 1 365 ? -15.58246 -26.66586 -1.50566 1.000 18.46309 365 ASP D CA 1
ATOM 22219 C C . ASP D 1 365 ? -15.93284 -28.13540 -1.34076 1.000 18.92322 365 ASP D C 1
ATOM 22220 O O . ASP D 1 365 ? -16.42316 -28.78319 -2.26459 1.000 20.69394 365 ASP D O 1
ATOM 22229 N N . ARG D 1 366 ? -15.69557 -28.64541 -0.14275 1.000 20.84727 366 ARG D N 1
ATOM 22230 C CA . ARG D 1 366 ? -15.92161 -30.05423 0.13854 1.000 21.65679 366 ARG D CA 1
ATOM 22231 C C . ARG D 1 366 ? -17.39473 -30.34306 0.39445 1.000 25.14661 366 ARG D C 1
ATOM 22232 O O . ARG D 1 366 ? -18.08462 -29.59158 1.08746 1.000 23.87107 366 ARG D O 1
ATOM 22253 N N . ASP D 1 367 ? -17.87224 -31.44182 -0.19084 1.000 26.62846 367 ASP D N 1
ATOM 22254 C CA . ASP D 1 367 ? -19.20467 -31.98032 0.07305 1.000 30.92031 367 ASP D CA 1
ATOM 22255 C C . ASP D 1 367 ? -19.02820 -33.14335 1.04466 1.000 32.56714 367 ASP D C 1
ATOM 22256 O O . ASP D 1 367 ? -18.74846 -34.27182 0.63371 1.000 34.56061 367 ASP D O 1
ATOM 22265 N N . LYS D 1 368 ? -19.18406 -32.86286 2.33745 1.000 30.16318 368 LYS D N 1
ATOM 22266 C CA . LYS D 1 368 ? -18.84683 -33.85188 3.35243 1.000 41.49166 368 LYS D CA 1
ATOM 22267 C C . LYS D 1 368 ? -19.73107 -35.08638 3.27401 1.000 51.13311 368 LYS D C 1
ATOM 22268 O O . LYS D 1 368 ? -19.35896 -36.13554 3.81210 1.000 52.53025 368 LYS D O 1
ATOM 22287 N N . GLU D 1 369 ? -20.86822 -34.99981 2.59050 1.000 46.45339 369 GLU D N 1
ATOM 22288 C CA . GLU D 1 369 ? -21.75418 -36.13891 2.40356 1.000 52.97056 369 GLU D CA 1
ATOM 22289 C C . GLU D 1 369 ? -21.59741 -36.79046 1.03486 1.000 51.41124 369 GLU D C 1
ATOM 22290 O O . GLU D 1 369 ? -22.36815 -37.69493 0.69721 1.000 57.84101 369 GLU D O 1
ATOM 22302 N N . ASN D 1 370 ? -20.62155 -36.35063 0.23812 1.000 45.05034 370 ASN D N 1
ATOM 22303 C CA . ASN D 1 370 ? -20.22863 -37.06077 -0.97558 1.000 43.01328 370 ASN D CA 1
ATOM 22304 C C . ASN D 1 370 ? -18.76154 -37.46124 -0.84806 1.000 45.84265 370 ASN D C 1
ATOM 22305 O O . ASN D 1 370 ? -17.93364 -37.11416 -1.69781 1.000 44.88876 370 ASN D O 1
ATOM 22316 N N . GLN D 1 371 ? -18.43569 -38.18268 0.22876 1.000 42.81574 371 GLN D N 1
ATOM 22317 C CA . GLN D 1 371 ? -17.07266 -38.62894 0.50317 1.000 45.41598 371 GLN D CA 1
ATOM 22318 C C . GLN D 1 371 ? -16.08434 -37.47065 0.43728 1.000 36.24640 371 GLN D C 1
ATOM 22319 O O . GLN D 1 371 ? -14.97152 -37.60282 -0.07743 1.000 31.84628 371 GLN D O 1
ATOM 22333 N N . ASP D 1 372 ? -16.50152 -36.31888 0.96547 1.000 42.56500 372 ASP D N 1
ATOM 22334 C CA . ASP D 1 372 ? -15.63025 -35.15892 1.13652 1.000 35.21268 372 ASP D CA 1
ATOM 22335 C C . ASP D 1 372 ? -15.04551 -34.67642 -0.18704 1.000 31.19879 372 ASP D C 1
ATOM 22336 O O . ASP D 1 372 ? -13.99797 -34.02663 -0.20969 1.000 29.93096 372 ASP D O 1
ATOM 22345 N N . ARG D 1 373 ? -15.71469 -34.97002 -1.29872 1.000 30.13147 373 ARG D N 1
ATOM 22346 C CA . ARG D 1 373 ? -15.20328 -34.61690 -2.61539 1.000 30.19994 373 ARG D CA 1
ATOM 22347 C C . ARG D 1 373 ? -15.41880 -33.13415 -2.89352 1.000 33.02357 373 ARG D C 1
ATOM 22348 O O . ARG D 1 373 ? -16.47747 -32.58086 -2.59191 1.000 28.83865 373 ARG D O 1
ATOM 22369 N N . PHE D 1 374 ? -14.40141 -32.49414 -3.46782 1.000 28.03428 374 PHE D N 1
ATOM 22370 C CA . PHE D 1 374 ? -14.51139 -31.08729 -3.82697 1.000 30.71302 374 PHE D CA 1
ATOM 22371 C C . PHE D 1 374 ? -15.50569 -30.90859 -4.96724 1.000 28.78587 374 PHE D C 1
ATOM 22372 O O . PHE D 1 374 ? -15.58148 -31.72865 -5.88675 1.000 27.53245 374 PHE D O 1
ATOM 22389 N N . THR D 1 375 ? -16.25132 -29.80876 -4.92398 1.000 23.47056 375 THR D N 1
ATOM 22390 C CA . THR D 1 375 ? -17.20254 -29.48014 -5.97563 1.000 21.64840 375 THR D CA 1
ATOM 22391 C C . THR D 1 375 ? -17.19139 -27.97329 -6.17856 1.000 26.79803 375 THR D C 1
ATOM 22392 O O . THR D 1 375 ? -17.05790 -27.21524 -5.21771 1.000 19.92941 375 THR D O 1
ATOM 22403 N N . GLN D 1 376 ? -17.32247 -27.54828 -7.43195 1.000 25.49951 376 GLN D N 1
ATOM 22404 C CA . GLN D 1 376 ? -17.30848 -26.12560 -7.75835 1.000 23.44975 376 GLN D CA 1
ATOM 22405 C C . GLN D 1 376 ? -18.59612 -25.45459 -7.29121 1.000 25.96010 376 GLN D C 1
ATOM 22406 O O . GLN D 1 376 ? -19.69173 -25.96174 -7.54374 1.000 25.28276 376 GLN D O 1
ATOM 22420 N N . THR D 1 377 ? -18.47053 -24.30870 -6.60932 1.000 21.85673 377 THR D N 1
ATOM 22421 C CA . THR D 1 377 ? -19.63921 -23.69152 -5.98500 1.000 21.64462 377 THR D CA 1
ATOM 22422 C C . THR D 1 377 ? -19.73301 -22.18017 -6.12382 1.000 25.79932 377 THR D C 1
ATOM 22423 O O . THR D 1 377 ? -20.77222 -21.62199 -5.75974 1.000 26.29303 377 THR D O 1
ATOM 22434 N N . LEU D 1 378 ? -18.70334 -21.49319 -6.61238 1.000 19.94626 378 LEU D N 1
ATOM 22435 C CA . LEU D 1 378 ? -18.73347 -20.03610 -6.68098 1.000 20.86574 378 LEU D CA 1
ATOM 22436 C C . LEU D 1 378 ? -17.74226 -19.58015 -7.73839 1.000 19.61027 378 LEU D C 1
ATOM 22437 O O . LEU D 1 378 ? -16.62328 -20.09836 -7.81385 1.000 20.43821 378 LEU D O 1
ATOM 22453 N N . GLN D 1 379 ? -18.16343 -18.62340 -8.56103 1.000 16.67186 379 GLN D N 1
ATOM 22454 C CA . GLN D 1 379 ? -17.28244 -17.98064 -9.52238 1.000 20.00975 379 GLN D CA 1
ATOM 22455 C C . GLN D 1 379 ? -17.14286 -16.51317 -9.14676 1.000 21.24953 379 GLN D C 1
ATOM 22456 O O . GLN D 1 379 ? -18.14685 -15.81973 -8.93232 1.000 22.88485 379 GLN D O 1
ATOM 22470 N N . LEU D 1 380 ? -15.90084 -16.05157 -9.05574 1.000 19.61485 380 LEU D N 1
ATOM 22471 C CA . LEU D 1 380 ? -15.57567 -14.64245 -8.90420 1.000 19.20252 380 LEU D CA 1
ATOM 22472 C C . LEU D 1 380 ? -14.97226 -14.13955 -10.21062 1.000 21.93557 380 LEU D C 1
ATOM 22473 O O . LEU D 1 380 ? -14.35005 -14.89838 -10.95540 1.000 20.34271 380 LEU D O 1
ATOM 22489 N N . GLY D 1 381 ? -15.19146 -12.86083 -10.51189 1.000 20.98692 381 GLY D N 1
ATOM 22490 C CA . GLY D 1 381 ? -14.49606 -12.22932 -11.60787 1.000 26.37621 381 GLY D CA 1
ATOM 22491 C C . GLY D 1 381 ? -15.38669 -11.78715 -12.74763 1.000 44.23063 381 GLY D C 1
ATOM 22492 O O . GLY D 1 381 ? -16.60965 -11.68415 -12.61147 1.000 44.82911 381 GLY D O 1
ATOM 22496 N N . PRO D 1 382 ? -14.77660 -11.50762 -13.91569 1.000 49.70617 382 PRO D N 1
ATOM 22497 C CA . PRO D 1 382 ? -15.54350 -11.08212 -15.09131 1.000 57.78066 382 PRO D CA 1
ATOM 22498 C C . PRO D 1 382 ? -16.35342 -12.23442 -15.67793 1.000 60.81136 382 PRO D C 1
ATOM 22499 O O . PRO D 1 382 ? -17.17336 -12.80339 -14.95600 1.000 51.37183 382 PRO D O 1
#